Protein 7C4O (pdb70)

Sequence (96 aa):
DPSVLGKYRAGFSECMNEVTRFLSTCEGVNTEVRTRLLGHLANCMTQIDPSVLGKYRAGFSECMNEVTRFLSTCEGVNTEVRTRLLGHLANCMTQIDPSVLGKYRAGFSECMNEVTRFLSTCEGVNTEVRTRLLGHLANCMTQIDPSVLGKYRAGFSECMNEVTRFLSTCEGVNTEVRTRLLGHLANCMTQIDPSVLGKYRAGFSECMNEVTRFLSTCEGVNTEVRTRLLGHLANCMTQIDPSVLGKYRAGFSECMNEVTRFLSTCEGVNTEVRTRLLGHLANCMTQIDPSVLGKYRAGFSECMNEVTRFLSTCEGVNTEVRTRLLGHLANCMTQIDPSVLGKYRAGFSECMNEVTRFLSTCEGVNTEVRTRLLGHLANCMTQIDPSVLGKYRAGFSECMNEVTRFLSTCEGVNTEVRTRLLGHLANCMTQIDPSVLGKYRAGFSECMNEVTRFLSTCEGVNTEVRTRLLGHLANCMTQIDPSVLGKYRAGFSECMNEVTRFLSTCEGVNTEVRTRLLGHLANCMTQIDPSVLGKYRAGFSECMNEVTRFLSTCEGVNTEVRTRLLGHLANCMTQIDPSVLGKYRAGFSECMNEVTRFLSTCEGVNTEVRTRLLGHLANCMTQIDPSVLGKYRAGFSECMNEVTRFLSTCEGVNTEVRTRLLGHLANCMTQIDPSVLGKYRAGFSECMNEVTRFLSTCEGVNTEVRTRLLGHLANCMTQIDPSVLGKYRAGFSECMNEVTRFLSTCEGVNTEVRTRLLGHLANCMTQIDPSVLGKYRAGFSECMNEVTRFLSTCEGVNTEVRTRLLGHLANCMTQIDPSVLGKYRAGFSECMNEVTRFLSTCEGVNTEVRTRLLGHLANCMTQIDPSVLGKYRAGFSECMNEVTRFLSTCEGVNTEVRTRLLGHLANCMTQIDPSVLGKYRAGFSECMNEVTRFLSTCEGVNTEVRTRLLGHLANCMTQIDPSVLGKYRAGFSECMNEVTRFLSTCEGVNTEVRTRLLGHLANCMTQIDPSVLGKYRAGFSECMNEVTRFLSTCEGVNTEVRTRLLGHLANCMTQIDPSVLGKYRAGFSECMNEVTRFLSTCEGVNTEVRTRLLGHLANCMTQIDPSVLGKYRAGFSECMNEVTRFLSTCEGVNTEVRTRLLGHLANCMTQIDPSVLGKYRAGFSECMNEVTRFLSTCEGVNTEVRTRLLGHLANCMTQIDPSVLGKYRAGFSECMNEVTRFLSTCEGVNTEVRTRLLGHLANCMTQIDPSVLGKYRAGFSECMNEVTRFLSTCEGVNTEVRTRLLGHLANCMTQIDPSVLGKYRAGFSECMNEVTRFLSTCEGVNTEVRTRLLGHLANCMTQIDPSVLGKYRAGFSECMNEVTRFLSTCEGVNTEVRTRLLGHLANCMTQIDPSVLGKYRAGFSECMNEVTRFLSTCEGVNTEVRTRLLGHLANCMTQIDPSVLGKYRAGFSECMNEVTRFLSTCEGVNTEVRTRLLGHLANCMTQIDPSVLGKYRAGFSECMNEVTRFLSTCEGVNTEVRTRLLGHLANCMTQIDPSVLGKYRAGFSECMNEVTRFLSTCEGVNTEVRTRLLGHLANCMTQIDPSVLGKYRAGFSECMNEVTRFLSTCEGVNTEVRTRLLGHLANCMTQIDPSVLGKYRAGFSECMNEVTRFLSTCEGVNTEVRTRLLGHLANCMTQIDPSVLGKYRAGFSECMNEVTRFLSTCEGVNTEVRTRLLGHLANCMTQIDPSVLGKYRAGFSECMNEVTRFLSTCEGVNTEVRTRLLGHLANCMTQIDPSVLGKYRAGFSECMNEVTRFLSTCEGVNTEVRTRLLGHLANCMTQIDPSVLGKYRAGFSECMNEVTRFLSTCEGVNTEVRTRLLGHLANCMTQIDPSVLGKYRAGFSECMNEVTRFLSTCEGVNTEVRTRLLGHLANCMTQI

Structure (mmCIF, N/CA/C/O backbone):
data_7C4O
#
_entry.id   7C4O
#
loop_
_atom_site.group_PDB
_atom_site.id
_atom_site.type_symbol
_atom_site.label_atom_id
_atom_site.label_alt_id
_atom_site.label_comp_id
_atom_site.label_asym_id
_atom_site.label_entity_id
_atom_site.label_seq_id
_atom_site.pdbx_PDB_ins_code
_atom_site.Cartn_x
_atom_site.Cartn_y
_atom_site.Cartn_z
_atom_site.occupancy
_atom_site.B_iso_or_equiv
_atom_site.auth_seq_id
_atom_site.auth_comp_id
_atom_site.auth_asym_id
_atom_site.auth_atom_id
_atom_site.pdbx_PDB_model_num
ATOM 1 N N . ASP A 1 1 ? 35.814 -9.791 20.725 1.00 0.00 1 ASP A N 1
ATOM 2 C CA . ASP A 1 1 ? 35.215 -8.771 21.625 1.00 0.00 1 ASP A CA 1
ATOM 3 C C . ASP A 1 1 ? 34.332 -7.834 20.836 1.00 0.00 1 ASP A C 1
ATOM 4 O O . ASP A 1 1 ? 34.609 -7.512 19.679 1.00 0.00 1 ASP A O 1
ATOM 15 N N . PRO A 1 2 ? 33.273 -7.366 21.466 1.00 0.00 2 PRO A N 1
ATOM 16 C CA . PRO A 1 2 ? 32.326 -6.460 20.824 1.00 0.00 2 PRO A CA 1
ATOM 17 C C . PRO A 1 2 ? 32.904 -5.107 20.535 1.00 0.00 2 PRO A C 1
ATOM 18 O O . PRO A 1 2 ? 32.391 -4.373 19.695 1.00 0.00 2 PRO A O 1
ATOM 29 N N . SER A 1 3 ? 33.993 -4.748 21.242 1.00 0.00 3 SER A N 1
ATOM 30 C CA . SER A 1 3 ? 34.628 -3.465 21.039 1.00 0.00 3 SER A CA 1
ATOM 31 C C . SER A 1 3 ? 35.167 -3.408 19.637 1.00 0.00 3 SER A C 1
ATOM 32 O O . SER A 1 3 ? 35.107 -2.373 18.980 1.00 0.00 3 SER A O 1
ATOM 40 N N . VAL A 1 4 ? 35.722 -4.542 19.155 1.00 0.00 4 VAL A N 1
ATOM 41 C CA . VAL A 1 4 ? 36.286 -4.590 17.825 1.00 0.00 4 VAL A CA 1
ATOM 42 C C . VAL A 1 4 ? 35.187 -4.365 16.823 1.00 0.00 4 VAL A C 1
ATOM 43 O O . VAL A 1 4 ? 35.345 -3.605 15.867 1.00 0.00 4 VAL A O 1
ATOM 56 N N . LEU A 1 5 ? 34.030 -5.031 17.027 1.00 0.00 5 LEU A N 1
ATOM 57 C CA . LEU A 1 5 ? 32.921 -4.891 16.110 1.00 0.00 5 LEU A CA 1
ATOM 58 C C . LEU A 1 5 ? 32.416 -3.477 16.161 1.00 0.00 5 LEU A C 1
ATOM 59 O O . LEU A 1 5 ? 32.077 -2.896 15.134 1.00 0.00 5 LEU A O 1
ATOM 75 N N . GLY A 1 6 ? 32.354 -2.890 17.373 1.00 0.00 6 GLY A N 1
ATOM 76 C CA . GLY A 1 6 ? 31.872 -1.533 17.523 1.00 0.00 6 GLY A CA 1
ATOM 77 C C . GLY A 1 6 ? 32.778 -0.596 16.778 1.00 0.00 6 GLY A C 1
ATOM 78 O O . GLY A 1 6 ? 32.316 0.343 16.138 1.00 0.00 6 GLY A O 1
ATOM 82 N N . LYS A 1 7 ? 34.104 -0.829 16.859 1.00 0.00 7 LYS A N 1
ATOM 83 C CA . LYS A 1 7 ? 35.057 0.022 16.177 1.00 0.00 7 LYS A CA 1
ATOM 84 C C . LYS A 1 7 ? 34.835 -0.095 14.691 1.00 0.00 7 LYS A C 1
ATOM 85 O O . LYS A 1 7 ? 34.871 0.897 13.963 1.00 0.00 7 LYS A O 1
ATOM 104 N N . TYR A 1 8 ? 34.609 -1.336 14.213 1.00 0.00 8 TYR A N 1
ATOM 105 C CA . TYR A 1 8 ? 34.393 -1.578 12.801 1.00 0.00 8 TYR A CA 1
ATOM 106 C C . TYR A 1 8 ? 33.147 -0.841 12.365 1.00 0.00 8 TYR A C 1
ATOM 107 O O . TYR A 1 8 ? 33.139 -0.166 11.335 1.00 0.00 8 TYR A O 1
ATOM 125 N N . ARG A 1 9 ? 32.054 -0.965 13.156 1.00 0.00 9 ARG A N 1
ATOM 126 C CA . ARG A 1 9 ? 30.803 -0.311 12.822 1.00 0.00 9 ARG A CA 1
ATOM 127 C C . ARG A 1 9 ? 30.989 1.177 12.846 1.00 0.00 9 ARG A C 1
ATOM 128 O O . ARG A 1 9 ? 30.431 1.892 12.018 1.00 0.00 9 ARG A O 1
ATOM 149 N N . ALA A 1 10 ? 31.771 1.679 13.820 1.00 0.00 10 ALA A N 1
ATOM 150 C CA . ALA A 1 10 ? 31.997 3.105 13.936 1.00 0.00 10 ALA A CA 1
ATOM 151 C C . ALA A 1 10 ? 32.661 3.610 12.682 1.00 0.00 10 ALA A C 1
ATOM 152 O O . ALA A 1 10 ? 32.313 4.676 12.173 1.00 0.00 10 ALA A O 1
ATOM 159 N N . GLY A 1 11 ? 33.639 2.845 12.156 1.00 0.00 11 GLY A N 1
ATOM 160 C CA . GLY A 1 11 ? 34.337 3.256 10.958 1.00 0.00 11 GLY A CA 1
ATOM 161 C C . GLY A 1 11 ? 33.376 3.301 9.806 1.00 0.00 11 GLY A C 1
ATOM 162 O O . GLY A 1 11 ? 33.431 4.206 8.974 1.00 0.00 11 GLY A O 1
ATOM 166 N N . PHE A 1 12 ? 32.469 2.306 9.723 1.00 0.00 12 PHE A N 1
ATOM 167 C CA . PHE A 1 12 ? 31.525 2.264 8.632 1.00 0.00 12 PHE A CA 1
ATOM 168 C C . PHE A 1 12 ? 30.488 3.331 8.796 1.00 0.00 12 PHE A C 1
ATOM 169 O O . PHE A 1 12 ? 29.953 3.827 7.810 1.00 0.00 12 PHE A O 1
ATOM 186 N N . SER A 1 13 ? 30.158 3.702 10.047 1.00 0.00 13 SER A N 1
ATOM 187 C CA . SER A 1 13 ? 29.187 4.748 10.263 1.00 0.00 13 SER A CA 1
ATOM 188 C C . SER A 1 13 ? 29.747 6.001 9.644 1.00 0.00 13 SER A C 1
ATOM 189 O O . SER A 1 13 ? 29.029 6.775 9.014 1.00 0.00 13 SER A O 1
ATOM 197 N N . GLU A 1 14 ? 31.067 6.221 9.833 1.00 0.00 14 GLU A N 1
ATOM 198 C CA . GLU A 1 14 ? 31.713 7.382 9.281 1.00 0.00 14 GLU A CA 1
ATOM 199 C C . GLU A 1 14 ? 31.713 7.284 7.774 1.00 0.00 14 GLU A C 1
ATOM 200 O O . GLU A 1 14 ? 31.520 8.292 7.090 1.00 0.00 14 GLU A O 1
ATOM 212 N N . CYS A 1 15 ? 31.936 6.066 7.205 1.00 0.00 15 CYS A N 1
ATOM 213 C CA . CYS A 1 15 ? 31.965 5.929 5.770 1.00 0.00 15 CYS A CA 1
ATOM 214 C C . CYS A 1 15 ? 30.600 6.222 5.226 1.00 0.00 15 CYS A C 1
ATOM 215 O O . CYS A 1 15 ? 30.463 6.890 4.214 1.00 0.00 15 CYS A O 1
ATOM 223 N N . MET A 1 16 ? 29.553 5.741 5.923 1.00 0.00 16 MET A N 1
ATOM 224 C CA . MET A 1 16 ? 28.199 5.930 5.466 1.00 0.00 16 MET A CA 1
ATOM 225 C C . MET A 1 16 ? 27.872 7.398 5.398 1.00 0.00 16 MET A C 1
ATOM 226 O O . MET A 1 16 ? 27.261 7.847 4.437 1.00 0.00 16 MET A O 1
ATOM 240 N N . ASN A 1 17 ? 28.269 8.188 6.418 1.00 0.00 17 ASN A N 1
ATOM 241 C CA . ASN A 1 17 ? 27.946 9.601 6.416 1.00 0.00 17 ASN A CA 1
ATOM 242 C C . ASN A 1 17 ? 28.596 10.296 5.240 1.00 0.00 17 ASN A C 1
ATOM 243 O O . ASN A 1 17 ? 27.955 11.091 4.554 1.00 0.00 17 ASN A O 1
ATOM 254 N N . GLU A 1 18 ? 29.888 10.003 4.966 1.00 0.00 18 GLU A N 1
ATOM 255 C CA . GLU A 1 18 ? 30.574 10.660 3.867 1.00 0.00 18 GLU A CA 1
ATOM 256 C C . GLU A 1 18 ? 30.031 10.155 2.557 1.00 0.00 18 GLU A C 1
ATOM 257 O O . GLU A 1 18 ? 29.870 10.914 1.601 1.00 0.00 18 GLU A O 1
ATOM 269 N N . VAL A 1 19 ? 29.747 8.845 2.492 1.00 0.00 19 VAL A N 1
ATOM 270 C CA . VAL A 1 19 ? 29.234 8.242 1.288 1.00 0.00 19 VAL A CA 1
ATOM 271 C C . VAL A 1 19 ? 27.883 8.836 0.987 1.00 0.00 19 VAL A C 1
ATOM 272 O O . VAL A 1 19 ? 27.547 9.095 -0.169 1.00 0.00 19 VAL A O 1
ATOM 285 N N . THR A 1 20 ? 27.075 9.062 2.043 1.00 0.00 20 THR A N 1
ATOM 286 C CA . THR A 1 20 ? 25.747 9.619 1.874 1.00 0.00 20 THR A CA 1
ATOM 287 C C . THR A 1 20 ? 25.861 10.986 1.254 1.00 0.00 20 THR A C 1
ATOM 288 O O . THR A 1 20 ? 25.051 11.356 0.407 1.00 0.00 20 THR A O 1
ATOM 299 N N . ARG A 1 21 ? 26.868 11.781 1.676 1.00 0.00 21 ARG A N 1
ATOM 300 C CA . ARG A 1 21 ? 27.041 13.112 1.126 1.00 0.00 21 ARG A CA 1
ATOM 301 C C . ARG A 1 21 ? 27.316 13.004 -0.347 1.00 0.00 21 ARG A C 1
ATOM 302 O O . ARG A 1 21 ? 26.825 13.809 -1.136 1.00 0.00 21 ARG A O 1
ATOM 323 N N . PHE A 1 22 ? 28.113 11.997 -0.754 1.00 0.00 22 PHE A N 1
ATOM 324 C CA . PHE A 1 22 ? 28.430 11.826 -2.155 1.00 0.00 22 PHE A CA 1
ATOM 325 C C . PHE A 1 22 ? 27.166 11.450 -2.894 1.00 0.00 22 PHE A C 1
ATOM 326 O O . PHE A 1 22 ? 26.876 11.971 -3.968 1.00 0.00 22 PHE A O 1
ATOM 343 N N . LEU A 1 23 ? 26.379 10.528 -2.311 1.00 0.00 23 LEU A N 1
ATOM 344 C CA . LEU A 1 23 ? 25.155 10.079 -2.934 1.00 0.00 23 LEU A CA 1
ATOM 345 C C . LEU A 1 23 ? 24.168 11.214 -3.025 1.00 0.00 23 LEU A C 1
ATOM 346 O O . LEU A 1 23 ? 23.356 11.262 -3.944 1.00 0.00 23 LEU A O 1
ATOM 362 N N . SER A 1 24 ? 24.226 12.166 -2.081 1.00 0.00 24 SER A N 1
ATOM 363 C CA . SER A 1 24 ? 23.291 13.266 -2.098 1.00 0.00 24 SER A CA 1
ATOM 364 C C . SER A 1 24 ? 23.771 14.276 -3.098 1.00 0.00 24 SER A C 1
ATOM 365 O O . SER A 1 24 ? 23.061 15.221 -3.429 1.00 0.00 24 SER A O 1
ATOM 373 N N . THR A 1 25 ? 25.010 14.092 -3.598 1.00 0.00 25 THR A N 1
ATOM 374 C CA . THR A 1 25 ? 25.564 15.024 -4.543 1.00 0.00 25 THR A CA 1
ATOM 375 C C . THR A 1 25 ? 25.311 14.518 -5.932 1.00 0.00 25 THR A C 1
ATOM 376 O O . THR A 1 25 ? 24.982 15.291 -6.833 1.00 0.00 25 THR A O 1
ATOM 387 N N . CYS A 1 26 ? 25.450 13.192 -6.149 1.00 0.00 26 CYS A N 1
ATOM 388 C CA . CYS A 1 26 ? 25.256 12.652 -7.474 1.00 0.00 26 CYS A CA 1
ATOM 389 C C . CYS A 1 26 ? 23.786 12.429 -7.685 1.00 0.00 26 CYS A C 1
ATOM 390 O O . CYS A 1 26 ? 23.118 11.786 -6.881 1.00 0.00 26 CYS A O 1
ATOM 398 N N . GLU A 1 27 ? 23.254 12.967 -8.803 1.00 0.00 27 GLU A N 1
ATOM 399 C CA . GLU A 1 27 ? 21.857 12.793 -9.104 1.00 0.00 27 GLU A CA 1
ATOM 400 C C . GLU A 1 27 ? 21.743 12.635 -10.592 1.00 0.00 27 GLU A C 1
ATOM 401 O O . GLU A 1 27 ? 21.432 13.581 -11.314 1.00 0.00 27 GLU A O 1
ATOM 413 N N . GLY A 1 28 ? 22.008 11.409 -11.091 1.00 0.00 28 GLY A N 1
ATOM 414 C CA . GLY A 1 28 ? 21.920 11.168 -12.508 1.00 0.00 28 GLY A CA 1
ATOM 415 C C . GLY A 1 28 ? 21.972 9.689 -12.718 1.00 0.00 28 GLY A C 1
ATOM 416 O O . GLY A 1 28 ? 20.942 9.025 -12.798 1.00 0.00 28 GLY A O 1
ATOM 420 N N . VAL A 1 29 ? 23.200 9.137 -12.805 1.00 0.00 29 VAL A N 1
ATOM 421 C CA . VAL A 1 29 ? 23.359 7.718 -13.014 1.00 0.00 29 VAL A CA 1
ATOM 422 C C . VAL A 1 29 ? 23.956 7.180 -11.765 1.00 0.00 29 VAL A C 1
ATOM 423 O O . VAL A 1 29 ? 25.147 6.881 -11.688 1.00 0.00 29 VAL A O 1
ATOM 436 N N . ASN A 1 30 ? 23.110 7.063 -10.734 1.00 0.00 30 ASN A N 1
ATOM 437 C CA . ASN A 1 30 ? 23.559 6.547 -9.493 1.00 0.00 30 ASN A CA 1
ATOM 438 C C . ASN A 1 30 ? 22.437 5.775 -8.889 1.00 0.00 30 ASN A C 1
ATOM 439 O O . ASN A 1 30 ? 22.415 5.543 -7.694 1.00 0.00 30 ASN A O 1
ATOM 450 N N . THR A 1 31 ? 21.454 5.372 -9.709 1.00 0.00 31 THR A N 1
ATOM 451 C CA . THR A 1 31 ? 20.367 4.588 -9.192 1.00 0.00 31 THR A CA 1
ATOM 452 C C . THR A 1 31 ? 20.910 3.209 -8.977 1.00 0.00 31 THR A C 1
ATOM 453 O O . THR A 1 31 ? 20.676 2.568 -7.950 1.00 0.00 31 THR A O 1
ATOM 464 N N . GLU A 1 32 ? 21.684 2.738 -9.974 1.00 0.00 32 GLU A N 1
ATOM 465 C CA . GLU A 1 32 ? 22.296 1.440 -9.897 1.00 0.00 32 GLU A CA 1
ATOM 466 C C . GLU A 1 32 ? 23.423 1.542 -8.918 1.00 0.00 32 GLU A C 1
ATOM 467 O O . GLU A 1 32 ? 23.663 0.634 -8.119 1.00 0.00 32 GLU A O 1
ATOM 479 N N . VAL A 1 33 ? 24.146 2.685 -8.968 1.00 0.00 33 VAL A N 1
ATOM 480 C CA . VAL A 1 33 ? 25.275 2.889 -8.090 1.00 0.00 33 VAL A CA 1
ATOM 481 C C . VAL A 1 33 ? 24.788 2.935 -6.665 1.00 0.00 33 VAL A C 1
ATOM 482 O O . VAL A 1 33 ? 25.406 2.359 -5.786 1.00 0.00 33 VAL A O 1
ATOM 495 N N . ARG A 1 34 ? 23.649 3.623 -6.411 1.00 0.00 34 ARG A N 1
ATOM 496 C CA . ARG A 1 34 ? 23.119 3.747 -5.065 1.00 0.00 34 ARG A CA 1
ATOM 497 C C . ARG A 1 34 ? 22.797 2.393 -4.508 1.00 0.00 34 ARG A C 1
ATOM 498 O O . ARG A 1 34 ? 23.061 2.121 -3.339 1.00 0.00 34 ARG A O 1
ATOM 519 N N . THR A 1 35 ? 22.212 1.505 -5.332 1.00 0.00 35 THR A N 1
ATOM 520 C CA . THR A 1 35 ? 21.836 0.192 -4.848 1.00 0.00 35 THR A CA 1
ATOM 521 C C . THR A 1 35 ? 23.061 -0.542 -4.365 1.00 0.00 35 THR A C 1
ATOM 522 O O . THR A 1 35 ? 23.063 -1.110 -3.277 1.00 0.00 35 THR A O 1
ATOM 533 N N . ARG A 1 36 ? 24.136 -0.542 -5.172 1.00 0.00 36 ARG A N 1
ATOM 534 C CA . ARG A 1 36 ? 25.351 -1.238 -4.796 1.00 0.00 36 ARG A CA 1
ATOM 535 C C . ARG A 1 36 ? 26.046 -0.500 -3.673 1.00 0.00 36 ARG A C 1
ATOM 536 O O . ARG A 1 36 ? 26.564 -1.107 -2.739 1.00 0.00 36 ARG A O 1
ATOM 557 N N . LEU A 1 37 ? 26.056 0.842 -3.751 1.00 0.00 37 LEU A N 1
ATOM 558 C CA . LEU A 1 37 ? 26.740 1.673 -2.787 1.00 0.00 37 LEU A CA 1
ATOM 559 C C . LEU A 1 37 ? 26.149 1.482 -1.417 1.00 0.00 37 LEU A C 1
ATOM 560 O O . LEU A 1 37 ? 26.868 1.224 -0.446 1.00 0.00 37 LEU A O 1
ATOM 576 N N . LEU A 1 38 ? 24.812 1.579 -1.310 1.00 0.00 38 LEU A N 1
ATOM 577 C CA . LEU A 1 38 ? 24.176 1.456 -0.027 1.00 0.00 38 LEU A CA 1
ATOM 578 C C . LEU A 1 38 ? 24.115 0.011 0.364 1.00 0.00 38 LEU A C 1
ATOM 579 O O . LEU A 1 38 ? 24.292 -0.327 1.531 1.00 0.00 38 LEU A O 1
ATOM 595 N N . GLY A 1 39 ? 23.858 -0.881 -0.614 1.00 0.00 39 GLY A N 1
ATOM 596 C CA . GLY A 1 39 ? 23.745 -2.290 -0.321 1.00 0.00 39 GLY A CA 1
ATOM 597 C C . GLY A 1 39 ? 25.041 -2.816 0.222 1.00 0.00 39 GLY A C 1
ATOM 598 O O . GLY A 1 39 ? 25.039 -3.610 1.151 1.00 0.00 39 GLY A O 1
ATOM 602 N N . HIS A 1 40 ? 26.185 -2.408 -0.363 1.00 0.00 40 HIS A N 1
ATOM 603 C CA . HIS A 1 40 ? 27.463 -2.902 0.097 1.00 0.00 40 HIS A CA 1
ATOM 604 C C . HIS A 1 40 ? 27.747 -2.435 1.499 1.00 0.00 40 HIS A C 1
ATOM 605 O O . HIS A 1 40 ? 28.153 -3.232 2.345 1.00 0.00 40 HIS A O 1
ATOM 619 N N . LEU A 1 41 ? 27.566 -1.126 1.785 1.00 0.00 41 LEU A N 1
ATOM 620 C CA . LEU A 1 41 ? 27.855 -0.636 3.118 1.00 0.00 41 LEU A CA 1
ATOM 621 C C . LEU A 1 41 ? 26.899 -1.281 4.083 1.00 0.00 41 LEU A C 1
ATOM 622 O O . LEU A 1 41 ? 27.281 -1.647 5.194 1.00 0.00 41 LEU A O 1
ATOM 638 N N . ALA A 1 42 ? 25.620 -1.429 3.678 1.00 0.00 42 ALA A N 1
ATOM 639 C CA . ALA A 1 42 ? 24.640 -2.053 4.533 1.00 0.00 42 ALA A CA 1
ATOM 640 C C . ALA A 1 42 ? 25.024 -3.488 4.746 1.00 0.00 42 ALA A C 1
ATOM 641 O O . ALA A 1 42 ? 24.871 -4.015 5.843 1.00 0.00 42 ALA A O 1
ATOM 648 N N . ASN A 1 43 ? 25.529 -4.161 3.689 1.00 0.00 43 ASN A N 1
ATOM 649 C CA . ASN A 1 43 ? 25.905 -5.549 3.807 1.00 0.00 43 ASN A CA 1
ATOM 650 C C . ASN A 1 43 ? 27.034 -5.668 4.796 1.00 0.00 43 ASN A C 1
ATOM 651 O O . ASN A 1 43 ? 27.052 -6.584 5.610 1.00 0.00 43 ASN A O 1
ATOM 662 N N . CYS A 1 44 ? 28.012 -4.736 4.745 1.00 0.00 44 CYS A N 1
ATOM 663 C CA . CYS A 1 44 ? 29.138 -4.812 5.647 1.00 0.00 44 CYS A CA 1
ATOM 664 C C . CYS A 1 44 ? 28.677 -4.594 7.065 1.00 0.00 44 CYS A C 1
ATOM 665 O O . CYS A 1 44 ? 29.145 -5.263 7.985 1.00 0.00 44 CYS A O 1
ATOM 673 N N . MET A 1 45 ? 27.742 -3.646 7.270 1.00 0.00 45 MET A N 1
ATOM 674 C CA . MET A 1 45 ? 27.270 -3.348 8.602 1.00 0.00 45 MET A CA 1
ATOM 675 C C . MET A 1 45 ? 26.441 -4.499 9.083 1.00 0.00 45 MET A C 1
ATOM 676 O O . MET A 1 45 ? 26.531 -4.915 10.236 1.00 0.00 45 MET A O 1
ATOM 690 N N . THR A 1 46 ? 25.593 -5.028 8.190 1.00 0.00 46 THR A N 1
ATOM 691 C CA . THR A 1 46 ? 24.732 -6.134 8.535 1.00 0.00 46 THR A CA 1
ATOM 692 C C . THR A 1 46 ? 25.563 -7.349 8.860 1.00 0.00 46 THR A C 1
ATOM 693 O O . THR A 1 46 ? 25.309 -8.034 9.850 1.00 0.00 46 THR A O 1
ATOM 704 N N . GLN A 1 47 ? 26.577 -7.651 8.019 1.00 0.00 47 GLN A N 1
ATOM 705 C CA . GLN A 1 47 ? 27.406 -8.816 8.243 1.00 0.00 47 GLN A CA 1
ATOM 706 C C . GLN A 1 47 ? 28.185 -8.650 9.522 1.00 0.00 47 GLN A C 1
ATOM 707 O O . GLN A 1 47 ? 28.299 -9.589 10.309 1.00 0.00 47 GLN A O 1
ATOM 721 N N . ILE A 1 48 ? 28.750 -7.447 9.756 1.00 0.00 48 ILE A N 1
ATOM 722 C CA . ILE A 1 48 ? 29.524 -7.227 10.956 1.00 0.00 48 ILE A CA 1
ATOM 723 C C . ILE A 1 48 ? 28.825 -6.140 11.781 1.00 0.00 48 ILE A C 1
ATOM 724 O O . ILE A 1 48 ? 29.087 -4.933 11.523 1.00 0.00 48 ILE A O 1
ATOM 741 N N . ASP B 1 1 ? 45.821 -4.689 19.563 1.00 0.00 1 ASP B N 1
ATOM 742 C CA . ASP B 1 1 ? 46.409 -5.692 18.637 1.00 0.00 1 ASP B CA 1
ATOM 743 C C . ASP B 1 1 ? 46.309 -5.206 17.211 1.00 0.00 1 ASP B C 1
ATOM 744 O O . ASP B 1 1 ? 45.347 -4.536 16.827 1.00 0.00 1 ASP B O 1
ATOM 753 N N . PRO B 1 2 ? 47.291 -5.561 16.407 1.00 0.00 2 PRO B N 1
ATOM 754 C CA . PRO B 1 2 ? 47.330 -5.154 15.006 1.00 0.00 2 PRO B CA 1
ATOM 755 C C . PRO B 1 2 ? 46.256 -5.786 14.174 1.00 0.00 2 PRO B C 1
ATOM 756 O O . PRO B 1 2 ? 45.919 -5.292 13.102 1.00 0.00 2 PRO B O 1
ATOM 767 N N . SER B 1 3 ? 45.695 -6.913 14.660 1.00 0.00 3 SER B N 1
ATOM 768 C CA . SER B 1 3 ? 44.650 -7.599 13.935 1.00 0.00 3 SER B CA 1
ATOM 769 C C . SER B 1 3 ? 43.450 -6.699 13.847 1.00 0.00 3 SER B C 1
ATOM 770 O O . SER B 1 3 ? 42.765 -6.657 12.828 1.00 0.00 3 SER B O 1
ATOM 778 N N . VAL B 1 4 ? 43.166 -5.959 14.941 1.00 0.00 4 VAL B N 1
ATOM 779 C CA . VAL B 1 4 ? 42.023 -5.072 14.968 1.00 0.00 4 VAL B CA 1
ATOM 780 C C . VAL B 1 4 ? 42.223 -3.991 13.941 1.00 0.00 4 VAL B C 1
ATOM 781 O O . VAL B 1 4 ? 41.306 -3.656 13.190 1.00 0.00 4 VAL B O 1
ATOM 794 N N . LEU B 1 5 ? 43.443 -3.422 13.884 1.00 0.00 5 LEU B N 1
ATOM 795 C CA . LEU B 1 5 ? 43.726 -2.365 12.940 1.00 0.00 5 LEU B CA 1
ATOM 796 C C . LEU B 1 5 ? 43.635 -2.915 11.543 1.00 0.00 5 LEU B C 1
ATOM 797 O O . LEU B 1 5 ? 43.119 -2.257 10.645 1.00 0.00 5 LEU B O 1
ATOM 813 N N . GLY B 1 6 ? 44.143 -4.148 11.335 1.00 0.00 6 GLY B N 1
ATOM 814 C CA . GLY B 1 6 ? 44.110 -4.757 10.022 1.00 0.00 6 GLY B CA 1
ATOM 815 C C . GLY B 1 6 ? 42.682 -4.937 9.593 1.00 0.00 6 GLY B C 1
ATOM 816 O O . GLY B 1 6 ? 42.347 -4.721 8.432 1.00 0.00 6 GLY B O 1
ATOM 820 N N . LYS B 1 7 ? 41.807 -5.360 10.530 1.00 0.00 7 LYS B N 1
ATOM 821 C CA . LYS B 1 7 ? 40.411 -5.566 10.209 1.00 0.00 7 LYS B CA 1
ATOM 822 C C . LYS B 1 7 ? 39.799 -4.244 9.821 1.00 0.00 7 LYS B C 1
ATOM 823 O O . LYS B 1 7 ? 39.019 -4.159 8.872 1.00 0.00 7 LYS B O 1
ATOM 842 N N . TYR B 1 8 ? 40.146 -3.178 10.571 1.00 0.00 8 TYR B N 1
ATOM 843 C CA . TYR B 1 8 ? 39.618 -1.858 10.304 1.00 0.00 8 TYR B CA 1
ATOM 844 C C . TYR B 1 8 ? 40.059 -1.426 8.922 1.00 0.00 8 TYR B C 1
ATOM 845 O O . TYR B 1 8 ? 39.257 -0.931 8.130 1.00 0.00 8 TYR B O 1
ATOM 863 N N . ARG B 1 9 ? 41.362 -1.610 8.610 1.00 0.00 9 ARG B N 1
ATOM 864 C CA . ARG B 1 9 ? 41.892 -1.218 7.319 1.00 0.00 9 ARG B CA 1
ATOM 865 C C . ARG B 1 9 ? 41.237 -2.028 6.238 1.00 0.00 9 ARG B C 1
ATOM 866 O O . ARG B 1 9 ? 40.949 -1.518 5.160 1.00 0.00 9 ARG B O 1
ATOM 887 N N . ALA B 1 10 ? 41.006 -3.327 6.504 1.00 0.00 10 ALA B N 1
ATOM 888 C CA . ALA B 1 10 ? 40.395 -4.194 5.519 1.00 0.00 10 ALA B CA 1
ATOM 889 C C . ALA B 1 10 ? 39.024 -3.674 5.177 1.00 0.00 10 ALA B C 1
ATOM 890 O O . ALA B 1 10 ? 38.627 -3.663 4.012 1.00 0.00 10 ALA B O 1
ATOM 897 N N . GLY B 1 11 ? 38.263 -3.229 6.199 1.00 0.00 11 GLY B N 1
ATOM 898 C CA . GLY B 1 11 ? 36.931 -2.720 5.966 1.00 0.00 11 GLY B CA 1
ATOM 899 C C . GLY B 1 11 ? 37.005 -1.480 5.121 1.00 0.00 11 GLY B C 1
ATOM 900 O O . GLY B 1 11 ? 36.185 -1.276 4.230 1.00 0.00 11 GLY B O 1
ATOM 904 N N . PHE B 1 12 ? 37.997 -0.609 5.396 1.00 0.00 12 PHE B N 1
ATOM 905 C CA . PHE B 1 12 ? 38.124 0.618 4.645 1.00 0.00 12 PHE B CA 1
ATOM 906 C C . PHE B 1 12 ? 38.620 0.334 3.262 1.00 0.00 12 PHE B C 1
ATOM 907 O O . PHE B 1 12 ? 38.306 1.070 2.332 1.00 0.00 12 PHE B O 1
ATOM 924 N N . SER B 1 13 ? 39.427 -0.728 3.087 1.00 0.00 13 SER B N 1
ATOM 925 C CA . SER B 1 13 ? 39.909 -1.066 1.768 1.00 0.00 13 SER B CA 1
ATOM 926 C C . SER B 1 13 ? 38.702 -1.380 0.927 1.00 0.00 13 SER B C 1
ATOM 927 O O . SER B 1 13 ? 38.623 -0.998 -0.240 1.00 0.00 13 SER B O 1
ATOM 935 N N . GLU B 1 14 ? 37.731 -2.106 1.524 1.00 0.00 14 GLU B N 1
ATOM 936 C CA . GLU B 1 14 ? 36.527 -2.459 0.818 1.00 0.00 14 GLU B CA 1
ATOM 937 C C . GLU B 1 14 ? 35.731 -1.208 0.532 1.00 0.00 14 GLU B C 1
ATOM 938 O O . GLU B 1 14 ? 35.143 -1.084 -0.544 1.00 0.00 14 GLU B O 1
ATOM 950 N N . CYS B 1 15 ? 35.681 -0.240 1.491 1.00 0.00 15 CYS B N 1
ATOM 951 C CA . CYS B 1 15 ? 34.916 0.962 1.268 1.00 0.00 15 CYS B CA 1
ATOM 952 C C . CYS B 1 15 ? 35.545 1.737 0.150 1.00 0.00 15 CYS B C 1
ATOM 953 O O . CYS B 1 15 ? 34.853 2.270 -0.704 1.00 0.00 15 CYS B O 1
ATOM 961 N N . MET B 1 16 ? 36.890 1.786 0.126 1.00 0.00 16 MET B N 1
ATOM 962 C CA . MET B 1 16 ? 37.594 2.539 -0.881 1.00 0.00 16 MET B CA 1
ATOM 963 C C . MET B 1 16 ? 37.283 1.994 -2.251 1.00 0.00 16 MET B C 1
ATOM 964 O O . MET B 1 16 ? 37.057 2.760 -3.179 1.00 0.00 16 MET B O 1
ATOM 978 N N . ASN B 1 17 ? 37.266 0.654 -2.415 1.00 0.00 17 ASN B N 1
ATOM 979 C CA . ASN B 1 17 ? 37.009 0.083 -3.724 1.00 0.00 17 ASN B CA 1
ATOM 980 C C . ASN B 1 17 ? 35.622 0.454 -4.205 1.00 0.00 17 ASN B C 1
ATOM 981 O O . ASN B 1 17 ? 35.447 0.842 -5.359 1.00 0.00 17 ASN B O 1
ATOM 992 N N . GLU B 1 18 ? 34.599 0.357 -3.325 1.00 0.00 18 GLU B N 1
ATOM 993 C CA . GLU B 1 18 ? 33.244 0.673 -3.737 1.00 0.00 18 GLU B CA 1
ATOM 994 C C . GLU B 1 18 ? 33.110 2.156 -3.950 1.00 0.00 18 GLU B C 1
ATOM 995 O O . GLU B 1 18 ? 32.434 2.606 -4.875 1.00 0.00 18 GLU B O 1
ATOM 1007 N N . VAL B 1 19 ? 33.753 2.946 -3.077 1.00 0.00 19 VAL B N 1
ATOM 1008 C CA . VAL B 1 19 ? 33.691 4.383 -3.170 1.00 0.00 19 VAL B CA 1
ATOM 1009 C C . VAL B 1 19 ? 34.335 4.812 -4.462 1.00 0.00 19 VAL B C 1
ATOM 1010 O O . VAL B 1 19 ? 33.860 5.728 -5.134 1.00 0.00 19 VAL B O 1
ATOM 1023 N N . THR B 1 20 ? 35.447 4.147 -4.832 1.00 0.00 20 THR B N 1
ATOM 1024 C CA . THR B 1 20 ? 36.159 4.480 -6.049 1.00 0.00 20 THR B CA 1
ATOM 1025 C C . THR B 1 20 ? 35.247 4.269 -7.229 1.00 0.00 20 THR B C 1
ATOM 1026 O O . THR B 1 20 ? 35.261 5.052 -8.174 1.00 0.00 20 THR B O 1
ATOM 1037 N N . ARG B 1 21 ? 34.437 3.188 -7.205 1.00 0.00 21 ARG B N 1
ATOM 1038 C CA . ARG B 1 21 ? 33.532 2.918 -8.305 1.00 0.00 21 ARG B CA 1
ATOM 1039 C C . ARG B 1 21 ? 32.550 4.050 -8.425 1.00 0.00 21 ARG B C 1
ATOM 1040 O O . ARG B 1 21 ? 32.201 4.463 -9.529 1.00 0.00 21 ARG B O 1
ATOM 1061 N N . PHE B 1 22 ? 32.080 4.583 -7.280 1.00 0.00 22 PHE B N 1
ATOM 1062 C CA . PHE B 1 22 ? 31.130 5.670 -7.309 1.00 0.00 22 PHE B CA 1
ATOM 1063 C C . PHE B 1 22 ? 31.810 6.892 -7.883 1.00 0.00 22 PHE B C 1
ATOM 1064 O O . PHE B 1 22 ? 31.253 7.599 -8.720 1.00 0.00 22 PHE B O 1
ATOM 1081 N N . LEU B 1 23 ? 33.053 7.155 -7.442 1.00 0.00 23 LEU B N 1
ATOM 1082 C CA . LEU B 1 23 ? 33.793 8.305 -7.908 1.00 0.00 23 LEU B CA 1
ATOM 1083 C C . LEU B 1 23 ? 34.086 8.176 -9.378 1.00 0.00 23 LEU B C 1
ATOM 1084 O O . LEU B 1 23 ? 34.177 9.172 -10.087 1.00 0.00 23 LEU B O 1
ATOM 1100 N N . SER B 1 24 ? 34.227 6.938 -9.880 1.00 0.00 24 SER B N 1
ATOM 1101 C CA . SER B 1 24 ? 34.533 6.746 -11.278 1.00 0.00 24 SER B CA 1
ATOM 1102 C C . SER B 1 24 ? 33.260 6.882 -12.060 1.00 0.00 24 SER B C 1
ATOM 1103 O O . SER B 1 24 ? 33.281 6.939 -13.288 1.00 0.00 24 SER B O 1
ATOM 1111 N N . THR B 1 25 ? 32.114 6.933 -11.353 1.00 0.00 25 THR B N 1
ATOM 1112 C CA . THR B 1 25 ? 30.846 7.037 -12.020 1.00 0.00 25 THR B CA 1
ATOM 1113 C C . THR B 1 25 ? 30.450 8.483 -12.092 1.00 0.00 25 THR B C 1
ATOM 1114 O O . THR B 1 25 ? 29.928 8.941 -13.109 1.00 0.00 25 THR B O 1
ATOM 1125 N N . CYS B 1 26 ? 30.695 9.251 -11.009 1.00 0.00 26 CYS B N 1
ATOM 1126 C CA . CYS B 1 26 ? 30.303 10.641 -11.006 1.00 0.00 26 CYS B CA 1
ATOM 1127 C C . CYS B 1 26 ? 31.376 11.439 -11.689 1.00 0.00 26 CYS B C 1
ATOM 1128 O O . CYS B 1 26 ? 32.552 11.347 -11.349 1.00 0.00 26 CYS B O 1
ATOM 1136 N N . GLU B 1 27 ? 30.971 12.260 -12.681 1.00 0.00 27 GLU B N 1
ATOM 1137 C CA . GLU B 1 27 ? 31.921 13.077 -13.387 1.00 0.00 27 GLU B CA 1
ATOM 1138 C C . GLU B 1 27 ? 31.243 14.383 -13.683 1.00 0.00 27 GLU B C 1
ATOM 1139 O O . GLU B 1 27 ? 30.746 14.609 -14.786 1.00 0.00 27 GLU B O 1
ATOM 1151 N N . GLY B 1 28 ? 31.203 15.285 -12.679 1.00 0.00 28 GLY B N 1
ATOM 1152 C CA . GLY B 1 28 ? 30.575 16.566 -12.879 1.00 0.00 28 GLY B CA 1
ATOM 1153 C C . GLY B 1 28 ? 30.942 17.434 -11.720 1.00 0.00 28 GLY B C 1
ATOM 1154 O O . GLY B 1 28 ? 31.912 18.186 -11.777 1.00 0.00 28 GLY B O 1
ATOM 1158 N N . VAL B 1 29 ? 30.162 17.338 -10.623 1.00 0.00 29 VAL B N 1
ATOM 1159 C CA . VAL B 1 29 ? 30.431 18.138 -9.453 1.00 0.00 29 VAL B CA 1
ATOM 1160 C C . VAL B 1 29 ? 30.858 17.193 -8.394 1.00 0.00 29 VAL B C 1
ATOM 1161 O O . VAL B 1 29 ? 30.107 16.855 -7.479 1.00 0.00 29 VAL B O 1
ATOM 1174 N N . ASN B 1 30 ? 32.107 16.726 -8.515 1.00 0.00 30 ASN B N 1
ATOM 1175 C CA . ASN B 1 30 ? 32.636 15.826 -7.555 1.00 0.00 30 ASN B CA 1
ATOM 1176 C C . ASN B 1 30 ? 34.088 16.117 -7.411 1.00 0.00 30 ASN B C 1
ATOM 1177 O O . ASN B 1 30 ? 34.846 15.285 -6.949 1.00 0.00 30 ASN B O 1
ATOM 1188 N N . THR B 1 31 ? 34.521 17.317 -7.831 1.00 0.00 31 THR B N 1
ATOM 1189 C CA . THR B 1 31 ? 35.908 17.670 -7.678 1.00 0.00 31 THR B CA 1
ATOM 1190 C C . THR B 1 31 ? 36.103 17.978 -6.225 1.00 0.00 31 THR B C 1
ATOM 1191 O O . THR B 1 31 ? 37.072 17.552 -5.594 1.00 0.00 31 THR B O 1
ATOM 1202 N N . GLU B 1 32 ? 35.137 18.728 -5.665 1.00 0.00 32 GLU B N 1
ATOM 1203 C CA . GLU B 1 32 ? 35.176 19.082 -4.272 1.00 0.00 32 GLU B CA 1
ATOM 1204 C C . GLU B 1 32 ? 34.828 17.851 -3.494 1.00 0.00 32 GLU B C 1
ATOM 1205 O O . GLU B 1 32 ? 35.409 17.571 -2.444 1.00 0.00 32 GLU B O 1
ATOM 1217 N N . VAL B 1 33 ? 33.850 17.079 -4.022 1.00 0.00 33 VAL B N 1
ATOM 1218 C CA . VAL B 1 33 ? 33.407 15.880 -3.349 1.00 0.00 33 VAL B CA 1
ATOM 1219 C C . VAL B 1 33 ? 34.545 14.891 -3.311 1.00 0.00 33 VAL B C 1
ATOM 1220 O O . VAL B 1 33 ? 34.767 14.251 -2.296 1.00 0.00 33 VAL B O 1
ATOM 1233 N N . ARG B 1 34 ? 35.300 14.758 -4.425 1.00 0.00 34 ARG B N 1
ATOM 1234 C CA . ARG B 1 34 ? 36.399 13.809 -4.491 1.00 0.00 34 ARG B CA 1
ATOM 1235 C C . ARG B 1 34 ? 37.430 14.137 -3.451 1.00 0.00 34 ARG B C 1
ATOM 1236 O O . ARG B 1 34 ? 37.971 13.244 -2.807 1.00 0.00 34 ARG B O 1
ATOM 1257 N N . THR B 1 35 ? 37.733 15.436 -3.264 1.00 0.00 35 THR B N 1
ATOM 1258 C CA . THR B 1 35 ? 38.749 15.822 -2.307 1.00 0.00 35 THR B CA 1
ATOM 1259 C C . THR B 1 35 ? 38.349 15.360 -0.929 1.00 0.00 35 THR B C 1
ATOM 1260 O O . THR B 1 35 ? 39.149 14.767 -0.209 1.00 0.00 35 THR B O 1
ATOM 1271 N N . ARG B 1 36 ? 37.091 15.623 -0.531 1.00 0.00 36 ARG B N 1
ATOM 1272 C CA . ARG B 1 36 ? 36.629 15.230 0.785 1.00 0.00 36 ARG B CA 1
ATOM 1273 C C . ARG B 1 36 ? 36.460 13.728 0.852 1.00 0.00 36 ARG B C 1
ATOM 1274 O O . ARG B 1 36 ? 36.799 13.096 1.848 1.00 0.00 36 ARG B O 1
ATOM 1295 N N . LEU B 1 37 ? 35.935 13.135 -0.233 1.00 0.00 37 LEU B N 1
ATOM 1296 C CA . LEU B 1 37 ? 35.655 11.717 -0.287 1.00 0.00 37 LEU B CA 1
ATOM 1297 C C . LEU B 1 37 ? 36.923 10.925 -0.127 1.00 0.00 37 LEU B C 1
ATOM 1298 O O . LEU B 1 37 ? 37.008 10.022 0.711 1.00 0.00 37 LEU B O 1
ATOM 1314 N N . LEU B 1 38 ? 37.959 11.267 -0.917 1.00 0.00 38 LEU B N 1
ATOM 1315 C CA . LEU B 1 38 ? 39.190 10.529 -0.859 1.00 0.00 38 LEU B CA 1
ATOM 1316 C C . LEU B 1 38 ? 39.964 10.941 0.356 1.00 0.00 38 LEU B C 1
ATOM 1317 O O . LEU B 1 38 ? 40.593 10.111 1.008 1.00 0.00 38 LEU B O 1
ATOM 1333 N N . GLY B 1 39 ? 39.936 12.246 0.691 1.00 0.00 39 GLY B N 1
ATOM 1334 C CA . GLY B 1 39 ? 40.680 12.739 1.823 1.00 0.00 39 GLY B CA 1
ATOM 1335 C C . GLY B 1 39 ? 40.188 12.103 3.090 1.00 0.00 39 GLY B C 1
ATOM 1336 O O . GLY B 1 39 ? 40.981 11.748 3.948 1.00 0.00 39 GLY B O 1
ATOM 1340 N N . HIS B 1 40 ? 38.857 11.965 3.254 1.00 0.00 40 HIS B N 1
ATOM 1341 C CA . HIS B 1 40 ? 38.319 11.385 4.465 1.00 0.00 40 HIS B CA 1
ATOM 1342 C C . HIS B 1 40 ? 38.713 9.939 4.587 1.00 0.00 40 HIS B C 1
ATOM 1343 O O . HIS B 1 40 ? 39.155 9.507 5.651 1.00 0.00 40 HIS B O 1
ATOM 1357 N N . LEU B 1 41 ? 38.543 9.136 3.510 1.00 0.00 41 LEU B N 1
ATOM 1358 C CA . LEU B 1 41 ? 38.886 7.731 3.603 1.00 0.00 41 LEU B CA 1
ATOM 1359 C C . LEU B 1 41 ? 40.368 7.614 3.824 1.00 0.00 41 LEU B C 1
ATOM 1360 O O . LEU B 1 41 ? 40.823 6.770 4.596 1.00 0.00 41 LEU B O 1
ATOM 1376 N N . ALA B 1 42 ? 41.163 8.463 3.140 1.00 0.00 42 ALA B N 1
ATOM 1377 C CA . ALA B 1 42 ? 42.595 8.431 3.304 1.00 0.00 42 ALA B CA 1
ATOM 1378 C C . ALA B 1 42 ? 42.932 8.824 4.713 1.00 0.00 42 ALA B C 1
ATOM 1379 O O . ALA B 1 42 ? 43.839 8.258 5.314 1.00 0.00 42 ALA B O 1
ATOM 1386 N N . ASN B 1 43 ? 42.206 9.816 5.272 1.00 0.00 43 ASN B N 1
ATOM 1387 C CA . ASN B 1 43 ? 42.479 10.264 6.616 1.00 0.00 43 ASN B CA 1
ATOM 1388 C C . ASN B 1 43 ? 42.214 9.133 7.573 1.00 0.00 43 ASN B C 1
ATOM 1389 O O . ASN B 1 43 ? 42.974 8.923 8.512 1.00 0.00 43 ASN B O 1
ATOM 1400 N N . CYS B 1 44 ? 41.116 8.373 7.356 1.00 0.00 44 CYS B N 1
ATOM 1401 C CA . CYS B 1 44 ? 40.790 7.291 8.255 1.00 0.00 44 CYS B CA 1
ATOM 1402 C C . CYS B 1 44 ? 41.842 6.217 8.172 1.00 0.00 44 CYS B C 1
ATOM 1403 O O . CYS B 1 44 ? 42.232 5.641 9.187 1.00 0.00 44 CYS B O 1
ATOM 1411 N N . MET B 1 45 ? 42.326 5.923 6.948 1.00 0.00 45 MET B N 1
ATOM 1412 C CA . MET B 1 45 ? 43.311 4.880 6.774 1.00 0.00 45 MET B CA 1
ATOM 1413 C C . MET B 1 45 ? 44.611 5.350 7.352 1.00 0.00 45 MET B C 1
ATOM 1414 O O . MET B 1 45 ? 45.325 4.601 8.013 1.00 0.00 45 MET B O 1
ATOM 1428 N N . THR B 1 46 ? 44.946 6.623 7.090 1.00 0.00 46 THR B N 1
ATOM 1429 C CA . THR B 1 46 ? 46.179 7.190 7.582 1.00 0.00 46 THR B CA 1
ATOM 1430 C C . THR B 1 46 ? 46.161 7.226 9.090 1.00 0.00 46 THR B C 1
ATOM 1431 O O . THR B 1 46 ? 47.141 6.860 9.735 1.00 0.00 46 THR B O 1
ATOM 1442 N N . GLN B 1 47 ? 45.037 7.686 9.686 1.00 0.00 47 GLN B N 1
ATOM 1443 C CA . GLN B 1 47 ? 44.948 7.781 11.128 1.00 0.00 47 GLN B CA 1
ATOM 1444 C C . GLN B 1 47 ? 45.004 6.404 11.735 1.00 0.00 47 GLN B C 1
ATOM 1445 O O . GLN B 1 47 ? 45.686 6.192 12.738 1.00 0.00 47 GLN B O 1
ATOM 1459 N N . ILE B 1 48 ? 44.280 5.430 11.141 1.00 0.00 48 ILE B N 1
ATOM 1460 C CA . ILE B 1 48 ? 44.280 4.092 11.683 1.00 0.00 48 ILE B CA 1
ATOM 1461 C C . ILE B 1 48 ? 44.878 3.151 10.630 1.00 0.00 48 ILE B C 1
ATOM 1462 O O . ILE B 1 48 ? 44.110 2.676 9.748 1.00 0.00 48 ILE B O 1
ATOM 1479 N N . ASP A 1 1 ? 34.702 -9.129 22.713 1.00 0.00 1 ASP A N 2
ATOM 1480 C CA . ASP A 1 1 ? 35.466 -7.887 22.416 1.00 0.00 1 ASP A CA 2
ATOM 1481 C C . ASP A 1 1 ? 34.620 -6.922 21.627 1.00 0.00 1 ASP A C 2
ATOM 1482 O O . ASP A 1 1 ? 34.802 -6.747 20.420 1.00 0.00 1 ASP A O 2
ATOM 1493 N N . PRO A 1 2 ? 33.699 -6.273 22.307 1.00 0.00 2 PRO A N 2
ATOM 1494 C CA . PRO A 1 2 ? 32.801 -5.316 21.675 1.00 0.00 2 PRO A CA 2
ATOM 1495 C C . PRO A 1 2 ? 33.484 -4.053 21.245 1.00 0.00 2 PRO A C 2
ATOM 1496 O O . PRO A 1 2 ? 32.978 -3.325 20.396 1.00 0.00 2 PRO A O 2
ATOM 1507 N N . SER A 1 3 ? 34.663 -3.762 21.834 1.00 0.00 3 SER A N 2
ATOM 1508 C CA . SER A 1 3 ? 35.391 -2.564 21.483 1.00 0.00 3 SER A CA 2
ATOM 1509 C C . SER A 1 3 ? 35.858 -2.675 20.057 1.00 0.00 3 SER A C 2
ATOM 1510 O O . SER A 1 3 ? 35.895 -1.686 19.329 1.00 0.00 3 SER A O 2
ATOM 1518 N N . VAL A 1 4 ? 36.227 -3.902 19.629 1.00 0.00 4 VAL A N 2
ATOM 1519 C CA . VAL A 1 4 ? 36.696 -4.112 18.277 1.00 0.00 4 VAL A CA 2
ATOM 1520 C C . VAL A 1 4 ? 35.564 -3.822 17.332 1.00 0.00 4 VAL A C 2
ATOM 1521 O O . VAL A 1 4 ? 35.740 -3.152 16.312 1.00 0.00 4 VAL A O 2
ATOM 1534 N N . LEU A 1 5 ? 34.360 -4.326 17.669 1.00 0.00 5 LEU A N 2
ATOM 1535 C CA . LEU A 1 5 ? 33.202 -4.119 16.833 1.00 0.00 5 LEU A CA 2
ATOM 1536 C C . LEU A 1 5 ? 32.872 -2.654 16.811 1.00 0.00 5 LEU A C 2
ATOM 1537 O O . LEU A 1 5 ? 32.468 -2.120 15.784 1.00 0.00 5 LEU A O 2
ATOM 1553 N N . GLY A 1 6 ? 33.023 -1.976 17.967 1.00 0.00 6 GLY A N 2
ATOM 1554 C CA . GLY A 1 6 ? 32.715 -0.565 18.053 1.00 0.00 6 GLY A CA 2
ATOM 1555 C C . GLY A 1 6 ? 33.614 0.218 17.135 1.00 0.00 6 GLY A C 2
ATOM 1556 O O . GLY A 1 6 ? 33.161 1.142 16.468 1.00 0.00 6 GLY A O 2
ATOM 1560 N N . LYS A 1 7 ? 34.921 -0.125 17.087 1.00 0.00 7 LYS A N 2
ATOM 1561 C CA . LYS A 1 7 ? 35.839 0.600 16.230 1.00 0.00 7 LYS A CA 2
ATOM 1562 C C . LYS A 1 7 ? 35.467 0.367 14.790 1.00 0.00 7 LYS A C 2
ATOM 1563 O O . LYS A 1 7 ? 35.503 1.286 13.972 1.00 0.00 7 LYS A O 2
ATOM 1582 N N . TYR A 1 8 ? 35.104 -0.887 14.452 1.00 0.00 8 TYR A N 2
ATOM 1583 C CA . TYR A 1 8 ? 34.734 -1.220 13.093 1.00 0.00 8 TYR A CA 2
ATOM 1584 C C . TYR A 1 8 ? 33.486 -0.449 12.734 1.00 0.00 8 TYR A C 2
ATOM 1585 O O . TYR A 1 8 ? 33.390 0.139 11.657 1.00 0.00 8 TYR A O 2
ATOM 1603 N N . ARG A 1 9 ? 32.497 -0.447 13.654 1.00 0.00 9 ARG A N 2
ATOM 1604 C CA . ARG A 1 9 ? 31.245 0.238 13.425 1.00 0.00 9 ARG A CA 2
ATOM 1605 C C . ARG A 1 9 ? 31.492 1.717 13.285 1.00 0.00 9 ARG A C 2
ATOM 1606 O O . ARG A 1 9 ? 30.865 2.376 12.461 1.00 0.00 9 ARG A O 2
ATOM 1627 N N . ALA A 1 10 ? 32.404 2.281 14.107 1.00 0.00 10 ALA A N 2
ATOM 1628 C CA . ALA A 1 10 ? 32.678 3.700 14.045 1.00 0.00 10 ALA A CA 2
ATOM 1629 C C . ALA A 1 10 ? 33.201 4.055 12.677 1.00 0.00 10 ALA A C 2
ATOM 1630 O O . ALA A 1 10 ? 32.782 5.051 12.087 1.00 0.00 10 ALA A O 2
ATOM 1637 N N . GLY A 1 11 ? 34.134 3.238 12.138 1.00 0.00 11 GLY A N 2
ATOM 1638 C CA . GLY A 1 11 ? 34.687 3.513 10.828 1.00 0.00 11 GLY A CA 2
ATOM 1639 C C . GLY A 1 11 ? 33.600 3.385 9.802 1.00 0.00 11 GLY A C 2
ATOM 1640 O O . GLY A 1 11 ? 33.513 4.180 8.867 1.00 0.00 11 GLY A O 2
ATOM 1644 N N . PHE A 1 12 ? 32.747 2.352 9.957 1.00 0.00 12 PHE A N 2
ATOM 1645 C CA . PHE A 1 12 ? 31.668 2.119 9.026 1.00 0.00 12 PHE A CA 2
ATOM 1646 C C . PHE A 1 12 ? 30.718 3.292 9.015 1.00 0.00 12 PHE A C 2
ATOM 1647 O O . PHE A 1 12 ? 30.336 3.776 7.952 1.00 0.00 12 PHE A O 2
ATOM 1664 N N . SER A 1 13 ? 30.307 3.767 10.209 1.00 0.00 13 SER A N 2
ATOM 1665 C CA . SER A 1 13 ? 29.356 4.857 10.298 1.00 0.00 13 SER A CA 2
ATOM 1666 C C . SER A 1 13 ? 29.922 6.065 9.606 1.00 0.00 13 SER A C 2
ATOM 1667 O O . SER A 1 13 ? 29.213 6.771 8.889 1.00 0.00 13 SER A O 2
ATOM 1675 N N . GLU A 1 14 ? 31.225 6.330 9.804 1.00 0.00 14 GLU A N 2
ATOM 1676 C CA . GLU A 1 14 ? 31.842 7.475 9.184 1.00 0.00 14 GLU A CA 2
ATOM 1677 C C . GLU A 1 14 ? 31.806 7.316 7.681 1.00 0.00 14 GLU A C 2
ATOM 1678 O O . GLU A 1 14 ? 31.584 8.289 6.960 1.00 0.00 14 GLU A O 2
ATOM 1690 N N . CYS A 1 15 ? 32.020 6.079 7.165 1.00 0.00 15 CYS A N 2
ATOM 1691 C CA . CYS A 1 15 ? 32.028 5.872 5.739 1.00 0.00 15 CYS A CA 2
ATOM 1692 C C . CYS A 1 15 ? 30.633 6.045 5.211 1.00 0.00 15 CYS A C 2
ATOM 1693 O O . CYS A 1 15 ? 30.436 6.623 4.151 1.00 0.00 15 CYS A O 2
ATOM 1701 N N . MET A 1 16 ? 29.628 5.546 5.960 1.00 0.00 16 MET A N 2
ATOM 1702 C CA . MET A 1 16 ? 28.252 5.633 5.521 1.00 0.00 16 MET A CA 2
ATOM 1703 C C . MET A 1 16 ? 27.847 7.077 5.376 1.00 0.00 16 MET A C 2
ATOM 1704 O O . MET A 1 16 ? 27.243 7.457 4.373 1.00 0.00 16 MET A O 2
ATOM 1718 N N . ASN A 1 17 ? 28.170 7.924 6.377 1.00 0.00 17 ASN A N 2
ATOM 1719 C CA . ASN A 1 17 ? 27.785 9.318 6.309 1.00 0.00 17 ASN A CA 2
ATOM 1720 C C . ASN A 1 17 ? 28.496 10.000 5.166 1.00 0.00 17 ASN A C 2
ATOM 1721 O O . ASN A 1 17 ? 27.893 10.792 4.444 1.00 0.00 17 ASN A O 2
ATOM 1732 N N . GLU A 1 18 ? 29.799 9.703 4.965 1.00 0.00 18 GLU A N 2
ATOM 1733 C CA . GLU A 1 18 ? 30.543 10.345 3.899 1.00 0.00 18 GLU A CA 2
ATOM 1734 C C . GLU A 1 18 ? 30.010 9.903 2.563 1.00 0.00 18 GLU A C 2
ATOM 1735 O O . GLU A 1 18 ? 29.862 10.708 1.643 1.00 0.00 18 GLU A O 2
ATOM 1747 N N . VAL A 1 19 ? 29.714 8.599 2.429 1.00 0.00 19 VAL A N 2
ATOM 1748 C CA . VAL A 1 19 ? 29.221 8.066 1.184 1.00 0.00 19 VAL A CA 2
ATOM 1749 C C . VAL A 1 19 ? 27.871 8.666 0.892 1.00 0.00 19 VAL A C 2
ATOM 1750 O O . VAL A 1 19 ? 27.563 8.998 -0.251 1.00 0.00 19 VAL A O 2
ATOM 1763 N N . THR A 1 20 ? 27.032 8.818 1.937 1.00 0.00 20 THR A N 2
ATOM 1764 C CA . THR A 1 20 ? 25.704 9.373 1.761 1.00 0.00 20 THR A CA 2
ATOM 1765 C C . THR A 1 20 ? 25.813 10.774 1.213 1.00 0.00 20 THR A C 2
ATOM 1766 O O . THR A 1 20 ? 25.058 11.157 0.320 1.00 0.00 20 THR A O 2
ATOM 1777 N N . ARG A 1 21 ? 26.761 11.576 1.743 1.00 0.00 21 ARG A N 2
ATOM 1778 C CA . ARG A 1 21 ? 26.931 12.941 1.276 1.00 0.00 21 ARG A CA 2
ATOM 1779 C C . ARG A 1 21 ? 27.321 12.922 -0.173 1.00 0.00 21 ARG A C 2
ATOM 1780 O O . ARG A 1 21 ? 26.865 13.754 -0.959 1.00 0.00 21 ARG A O 2
ATOM 1801 N N . PHE A 1 22 ? 28.175 11.961 -0.566 1.00 0.00 22 PHE A N 2
ATOM 1802 C CA . PHE A 1 22 ? 28.613 11.886 -1.935 1.00 0.00 22 PHE A CA 2
ATOM 1803 C C . PHE A 1 22 ? 27.444 11.498 -2.803 1.00 0.00 22 PHE A C 2
ATOM 1804 O O . PHE A 1 22 ? 27.275 12.016 -3.902 1.00 0.00 22 PHE A O 2
ATOM 1821 N N . LEU A 1 23 ? 26.609 10.561 -2.319 1.00 0.00 23 LEU A N 2
ATOM 1822 C CA . LEU A 1 23 ? 25.465 10.112 -3.069 1.00 0.00 23 LEU A CA 2
ATOM 1823 C C . LEU A 1 23 ? 24.492 11.236 -3.288 1.00 0.00 23 LEU A C 2
ATOM 1824 O O . LEU A 1 23 ? 23.925 11.364 -4.370 1.00 0.00 23 LEU A O 2
ATOM 1840 N N . SER A 1 24 ? 24.280 12.088 -2.268 1.00 0.00 24 SER A N 2
ATOM 1841 C CA . SER A 1 24 ? 23.322 13.167 -2.398 1.00 0.00 24 SER A CA 2
ATOM 1842 C C . SER A 1 24 ? 23.885 14.196 -3.333 1.00 0.00 24 SER A C 2
ATOM 1843 O O . SER A 1 24 ? 23.187 15.111 -3.765 1.00 0.00 24 SER A O 2
ATOM 1851 N N . THR A 1 25 ? 25.177 14.050 -3.663 1.00 0.00 25 THR A N 2
ATOM 1852 C CA . THR A 1 25 ? 25.829 14.988 -4.535 1.00 0.00 25 THR A CA 2
ATOM 1853 C C . THR A 1 25 ? 25.815 14.430 -5.932 1.00 0.00 25 THR A C 2
ATOM 1854 O O . THR A 1 25 ? 25.751 15.176 -6.909 1.00 0.00 25 THR A O 2
ATOM 1865 N N . CYS A 1 26 ? 25.861 13.088 -6.059 1.00 0.00 26 CYS A N 2
ATOM 1866 C CA . CYS A 1 26 ? 25.896 12.474 -7.364 1.00 0.00 26 CYS A CA 2
ATOM 1867 C C . CYS A 1 26 ? 24.514 12.518 -7.959 1.00 0.00 26 CYS A C 2
ATOM 1868 O O . CYS A 1 26 ? 23.556 12.005 -7.387 1.00 0.00 26 CYS A O 2
ATOM 1876 N N . GLU A 1 27 ? 24.398 13.138 -9.157 1.00 0.00 27 GLU A N 2
ATOM 1877 C CA . GLU A 1 27 ? 23.120 13.228 -9.824 1.00 0.00 27 GLU A CA 2
ATOM 1878 C C . GLU A 1 27 ? 23.038 12.106 -10.825 1.00 0.00 27 GLU A C 2
ATOM 1879 O O . GLU A 1 27 ? 22.017 11.921 -11.482 1.00 0.00 27 GLU A O 2
ATOM 1891 N N . GLY A 1 28 ? 24.130 11.319 -10.949 1.00 0.00 28 GLY A N 2
ATOM 1892 C CA . GLY A 1 28 ? 24.159 10.217 -11.883 1.00 0.00 28 GLY A CA 2
ATOM 1893 C C . GLY A 1 28 ? 24.119 8.968 -11.070 1.00 0.00 28 GLY A C 2
ATOM 1894 O O . GLY A 1 28 ? 24.923 8.056 -11.254 1.00 0.00 28 GLY A O 2
ATOM 1898 N N . VAL A 1 29 ? 23.156 8.913 -10.135 1.00 0.00 29 VAL A N 2
ATOM 1899 C CA . VAL A 1 29 ? 23.016 7.777 -9.272 1.00 0.00 29 VAL A CA 2
ATOM 1900 C C . VAL A 1 29 ? 22.151 6.782 -9.964 1.00 0.00 29 VAL A C 2
ATOM 1901 O O . VAL A 1 29 ? 20.939 6.720 -9.760 1.00 0.00 29 VAL A O 2
ATOM 1914 N N . ASN A 1 30 ? 22.788 5.979 -10.830 1.00 0.00 30 ASN A N 2
ATOM 1915 C CA . ASN A 1 30 ? 22.089 4.933 -11.522 1.00 0.00 30 ASN A CA 2
ATOM 1916 C C . ASN A 1 30 ? 21.613 3.996 -10.468 1.00 0.00 30 ASN A C 2
ATOM 1917 O O . ASN A 1 30 ? 22.273 3.805 -9.451 1.00 0.00 30 ASN A O 2
ATOM 1928 N N . THR A 1 31 ? 20.445 3.375 -10.698 1.00 0.00 31 THR A N 2
ATOM 1929 C CA . THR A 1 31 ? 19.888 2.464 -9.731 1.00 0.00 31 THR A CA 2
ATOM 1930 C C . THR A 1 31 ? 20.890 1.376 -9.496 1.00 0.00 31 THR A C 2
ATOM 1931 O O . THR A 1 31 ? 21.031 0.874 -8.385 1.00 0.00 31 THR A O 2
ATOM 1942 N N . GLU A 1 32 ? 21.622 0.998 -10.558 1.00 0.00 32 GLU A N 2
ATOM 1943 C CA . GLU A 1 32 ? 22.581 -0.077 -10.434 1.00 0.00 32 GLU A CA 2
ATOM 1944 C C . GLU A 1 32 ? 23.728 0.336 -9.544 1.00 0.00 32 GLU A C 2
ATOM 1945 O O . GLU A 1 32 ? 24.166 -0.441 -8.696 1.00 0.00 32 GLU A O 2
ATOM 1957 N N . VAL A 1 33 ? 24.241 1.575 -9.704 1.00 0.00 33 VAL A N 2
ATOM 1958 C CA . VAL A 1 33 ? 25.361 2.009 -8.897 1.00 0.00 33 VAL A CA 2
ATOM 1959 C C . VAL A 1 33 ? 24.874 2.301 -7.505 1.00 0.00 33 VAL A C 2
ATOM 1960 O O . VAL A 1 33 ? 25.537 1.974 -6.528 1.00 0.00 33 VAL A O 2
ATOM 1973 N N . ARG A 1 34 ? 23.686 2.934 -7.389 1.00 0.00 34 ARG A N 2
ATOM 1974 C CA . ARG A 1 34 ? 23.140 3.283 -6.095 1.00 0.00 34 ARG A CA 2
ATOM 1975 C C . ARG A 1 34 ? 22.908 2.035 -5.289 1.00 0.00 34 ARG A C 2
ATOM 1976 O O . ARG A 1 34 ? 23.212 1.991 -4.095 1.00 0.00 34 ARG A O 2
ATOM 1997 N N . THR A 1 35 ? 22.361 0.981 -5.930 1.00 0.00 35 THR A N 2
ATOM 1998 C CA . THR A 1 35 ? 22.082 -0.251 -5.224 1.00 0.00 35 THR A CA 2
ATOM 1999 C C . THR A 1 35 ? 23.372 -0.842 -4.736 1.00 0.00 35 THR A C 2
ATOM 2000 O O . THR A 1 35 ? 23.453 -1.319 -3.614 1.00 0.00 35 THR A O 2
ATOM 2011 N N . ARG A 1 36 ? 24.412 -0.836 -5.586 1.00 0.00 36 ARG A N 2
ATOM 2012 C CA . ARG A 1 36 ? 25.685 -1.408 -5.205 1.00 0.00 36 ARG A CA 2
ATOM 2013 C C . ARG A 1 36 ? 26.337 -0.567 -4.127 1.00 0.00 36 ARG A C 2
ATOM 2014 O O . ARG A 1 36 ? 26.921 -1.097 -3.187 1.00 0.00 36 ARG A O 2
ATOM 2035 N N . LEU A 1 37 ? 26.236 0.774 -4.242 1.00 0.00 37 LEU A N 2
ATOM 2036 C CA . LEU A 1 37 ? 26.876 1.671 -3.299 1.00 0.00 37 LEU A CA 2
ATOM 2037 C C . LEU A 1 37 ? 26.322 1.461 -1.917 1.00 0.00 37 LEU A C 2
ATOM 2038 O O . LEU A 1 37 ? 27.072 1.246 -0.957 1.00 0.00 37 LEU A O 2
ATOM 2054 N N . LEU A 1 38 ? 24.982 1.475 -1.785 1.00 0.00 38 LEU A N 2
ATOM 2055 C CA . LEU A 1 38 ? 24.397 1.338 -0.480 1.00 0.00 38 LEU A CA 2
ATOM 2056 C C . LEU A 1 38 ? 24.327 -0.111 -0.107 1.00 0.00 38 LEU A C 2
ATOM 2057 O O . LEU A 1 38 ? 24.408 -0.450 1.066 1.00 0.00 38 LEU A O 2
ATOM 2073 N N . GLY A 1 39 ? 24.160 -1.006 -1.100 1.00 0.00 39 GLY A N 2
ATOM 2074 C CA . GLY A 1 39 ? 24.084 -2.420 -0.816 1.00 0.00 39 GLY A CA 2
ATOM 2075 C C . GLY A 1 39 ? 25.393 -2.880 -0.246 1.00 0.00 39 GLY A C 2
ATOM 2076 O O . GLY A 1 39 ? 25.423 -3.685 0.676 1.00 0.00 39 GLY A O 2
ATOM 2080 N N . HIS A 1 40 ? 26.519 -2.389 -0.805 1.00 0.00 40 HIS A N 2
ATOM 2081 C CA . HIS A 1 40 ? 27.821 -2.784 -0.322 1.00 0.00 40 HIS A CA 2
ATOM 2082 C C . HIS A 1 40 ? 27.990 -2.342 1.102 1.00 0.00 40 HIS A C 2
ATOM 2083 O O . HIS A 1 40 ? 28.433 -3.119 1.947 1.00 0.00 40 HIS A O 2
ATOM 2097 N N . LEU A 1 41 ? 27.664 -1.067 1.409 1.00 0.00 41 LEU A N 2
ATOM 2098 C CA . LEU A 1 41 ? 27.805 -0.602 2.771 1.00 0.00 41 LEU A CA 2
ATOM 2099 C C . LEU A 1 41 ? 26.829 -1.364 3.634 1.00 0.00 41 LEU A C 2
ATOM 2100 O O . LEU A 1 41 ? 27.124 -1.685 4.780 1.00 0.00 41 LEU A O 2
ATOM 2116 N N . ALA A 1 42 ? 25.629 -1.671 3.099 1.00 0.00 42 ALA A N 2
ATOM 2117 C CA . ALA A 1 42 ? 24.647 -2.422 3.850 1.00 0.00 42 ALA A CA 2
ATOM 2118 C C . ALA A 1 42 ? 25.212 -3.778 4.160 1.00 0.00 42 ALA A C 2
ATOM 2119 O O . ALA A 1 42 ? 24.971 -4.317 5.235 1.00 0.00 42 ALA A O 2
ATOM 2126 N N . ASN A 1 43 ? 25.966 -4.379 3.212 1.00 0.00 43 ASN A N 2
ATOM 2127 C CA . ASN A 1 43 ? 26.551 -5.679 3.455 1.00 0.00 43 ASN A CA 2
ATOM 2128 C C . ASN A 1 43 ? 27.517 -5.553 4.605 1.00 0.00 43 ASN A C 2
ATOM 2129 O O . ASN A 1 43 ? 27.619 -6.449 5.439 1.00 0.00 43 ASN A O 2
ATOM 2140 N N . CYS A 1 44 ? 28.266 -4.428 4.663 1.00 0.00 44 CYS A N 2
ATOM 2141 C CA . CYS A 1 44 ? 29.216 -4.223 5.735 1.00 0.00 44 CYS A CA 2
ATOM 2142 C C . CYS A 1 44 ? 28.466 -4.078 7.037 1.00 0.00 44 CYS A C 2
ATOM 2143 O O . CYS A 1 44 ? 28.902 -4.574 8.073 1.00 0.00 44 CYS A O 2
ATOM 2151 N N . MET A 1 45 ? 27.311 -3.376 7.005 1.00 0.00 45 MET A N 2
ATOM 2152 C CA . MET A 1 45 ? 26.525 -3.166 8.206 1.00 0.00 45 MET A CA 2
ATOM 2153 C C . MET A 1 45 ? 25.970 -4.490 8.629 1.00 0.00 45 MET A C 2
ATOM 2154 O O . MET A 1 45 ? 25.918 -4.816 9.811 1.00 0.00 45 MET A O 2
ATOM 2168 N N . THR A 1 46 ? 25.529 -5.273 7.631 1.00 0.00 46 THR A N 2
ATOM 2169 C CA . THR A 1 46 ? 24.971 -6.584 7.874 1.00 0.00 46 THR A CA 2
ATOM 2170 C C . THR A 1 46 ? 26.026 -7.456 8.505 1.00 0.00 46 THR A C 2
ATOM 2171 O O . THR A 1 46 ? 25.734 -8.260 9.388 1.00 0.00 46 THR A O 2
ATOM 2182 N N . GLN A 1 47 ? 27.289 -7.319 8.040 1.00 0.00 47 GLN A N 2
ATOM 2183 C CA . GLN A 1 47 ? 28.381 -8.111 8.566 1.00 0.00 47 GLN A CA 2
ATOM 2184 C C . GLN A 1 47 ? 28.520 -7.840 10.043 1.00 0.00 47 GLN A C 2
ATOM 2185 O O . GLN A 1 47 ? 28.784 -8.752 10.825 1.00 0.00 47 GLN A O 2
ATOM 2199 N N . ILE A 1 48 ? 28.355 -6.566 10.463 1.00 0.00 48 ILE A N 2
ATOM 2200 C CA . ILE A 1 48 ? 28.476 -6.234 11.866 1.00 0.00 48 ILE A CA 2
ATOM 2201 C C . ILE A 1 48 ? 27.361 -6.961 12.635 1.00 0.00 48 ILE A C 2
ATOM 2202 O O . ILE A 1 48 ? 26.162 -6.710 12.332 1.00 0.00 48 ILE A O 2
ATOM 2219 N N . ASP B 1 1 ? 47.522 -6.205 18.903 1.00 0.00 1 ASP B N 2
ATOM 2220 C CA . ASP B 1 1 ? 46.342 -6.843 18.262 1.00 0.00 1 ASP B CA 2
ATOM 2221 C C . ASP B 1 1 ? 46.203 -6.383 16.833 1.00 0.00 1 ASP B C 2
ATOM 2222 O O . ASP B 1 1 ? 45.339 -5.569 16.501 1.00 0.00 1 ASP B O 2
ATOM 2231 N N . PRO B 1 2 ? 47.045 -6.915 15.972 1.00 0.00 2 PRO B N 2
ATOM 2232 C CA . PRO B 1 2 ? 47.035 -6.558 14.560 1.00 0.00 2 PRO B CA 2
ATOM 2233 C C . PRO B 1 2 ? 45.835 -7.072 13.824 1.00 0.00 2 PRO B C 2
ATOM 2234 O O . PRO B 1 2 ? 45.492 -6.570 12.758 1.00 0.00 2 PRO B O 2
ATOM 2245 N N . SER B 1 3 ? 45.167 -8.102 14.385 1.00 0.00 3 SER B N 2
ATOM 2246 C CA . SER B 1 3 ? 43.999 -8.663 13.744 1.00 0.00 3 SER B CA 2
ATOM 2247 C C . SER B 1 3 ? 42.899 -7.636 13.745 1.00 0.00 3 SER B C 2
ATOM 2248 O O . SER B 1 3 ? 42.120 -7.549 12.799 1.00 0.00 3 SER B O 2
ATOM 2256 N N . VAL B 1 4 ? 42.819 -6.827 14.823 1.00 0.00 4 VAL B N 2
ATOM 2257 C CA . VAL B 1 4 ? 41.794 -5.812 14.922 1.00 0.00 4 VAL B CA 2
ATOM 2258 C C . VAL B 1 4 ? 42.025 -4.797 13.837 1.00 0.00 4 VAL B C 2
ATOM 2259 O O . VAL B 1 4 ? 41.094 -4.371 13.153 1.00 0.00 4 VAL B O 2
ATOM 2272 N N . LEU B 1 5 ? 43.299 -4.395 13.659 1.00 0.00 5 LEU B N 2
ATOM 2273 C CA . LEU B 1 5 ? 43.640 -3.418 12.653 1.00 0.00 5 LEU B CA 2
ATOM 2274 C C . LEU B 1 5 ? 43.359 -3.996 11.295 1.00 0.00 5 LEU B C 2
ATOM 2275 O O . LEU B 1 5 ? 42.908 -3.293 10.397 1.00 0.00 5 LEU B O 2
ATOM 2291 N N . GLY B 1 6 ? 43.642 -5.303 11.117 1.00 0.00 6 GLY B N 2
ATOM 2292 C CA . GLY B 1 6 ? 43.421 -5.949 9.842 1.00 0.00 6 GLY B CA 2
ATOM 2293 C C . GLY B 1 6 ? 41.960 -5.916 9.490 1.00 0.00 6 GLY B C 2
ATOM 2294 O O . GLY B 1 6 ? 41.606 -5.673 8.340 1.00 0.00 6 GLY B O 2
ATOM 2298 N N . LYS B 1 7 ? 41.067 -6.173 10.472 1.00 0.00 7 LYS B N 2
ATOM 2299 C CA . LYS B 1 7 ? 39.644 -6.167 10.191 1.00 0.00 7 LYS B CA 2
ATOM 2300 C C . LYS B 1 7 ? 39.214 -4.773 9.824 1.00 0.00 7 LYS B C 2
ATOM 2301 O O . LYS B 1 7 ? 38.410 -4.579 8.912 1.00 0.00 7 LYS B O 2
ATOM 2320 N N . TYR B 1 8 ? 39.745 -3.764 10.543 1.00 0.00 8 TYR B N 2
ATOM 2321 C CA . TYR B 1 8 ? 39.394 -2.385 10.276 1.00 0.00 8 TYR B CA 2
ATOM 2322 C C . TYR B 1 8 ? 39.866 -2.032 8.886 1.00 0.00 8 TYR B C 2
ATOM 2323 O O . TYR B 1 8 ? 39.137 -1.424 8.102 1.00 0.00 8 TYR B O 2
ATOM 2341 N N . ARG B 1 9 ? 41.120 -2.417 8.561 1.00 0.00 9 ARG B N 2
ATOM 2342 C CA . ARG B 1 9 ? 41.697 -2.124 7.269 1.00 0.00 9 ARG B CA 2
ATOM 2343 C C . ARG B 1 9 ? 40.909 -2.820 6.190 1.00 0.00 9 ARG B C 2
ATOM 2344 O O . ARG B 1 9 ? 40.695 -2.261 5.119 1.00 0.00 9 ARG B O 2
ATOM 2365 N N . ALA B 1 10 ? 40.473 -4.074 6.442 1.00 0.00 10 ALA B N 2
ATOM 2366 C CA . ALA B 1 10 ? 39.729 -4.812 5.445 1.00 0.00 10 ALA B CA 2
ATOM 2367 C C . ALA B 1 10 ? 38.455 -4.078 5.118 1.00 0.00 10 ALA B C 2
ATOM 2368 O O . ALA B 1 10 ? 38.093 -3.944 3.949 1.00 0.00 10 ALA B O 2
ATOM 2375 N N . GLY B 1 11 ? 37.742 -3.581 6.154 1.00 0.00 11 GLY B N 2
ATOM 2376 C CA . GLY B 1 11 ? 36.505 -2.865 5.922 1.00 0.00 11 GLY B CA 2
ATOM 2377 C C . GLY B 1 11 ? 36.806 -1.597 5.177 1.00 0.00 11 GLY B C 2
ATOM 2378 O O . GLY B 1 11 ? 36.075 -1.207 4.268 1.00 0.00 11 GLY B O 2
ATOM 2382 N N . PHE B 1 12 ? 37.901 -0.916 5.569 1.00 0.00 12 PHE B N 2
ATOM 2383 C CA . PHE B 1 12 ? 38.286 0.322 4.935 1.00 0.00 12 PHE B CA 2
ATOM 2384 C C . PHE B 1 12 ? 38.582 0.097 3.471 1.00 0.00 12 PHE B C 2
ATOM 2385 O O . PHE B 1 12 ? 38.113 0.846 2.617 1.00 0.00 12 PHE B O 2
ATOM 2402 N N . SER B 1 13 ? 39.382 -0.942 3.156 1.00 0.00 13 SER B N 2
ATOM 2403 C CA . SER B 1 13 ? 39.764 -1.207 1.782 1.00 0.00 13 SER B CA 2
ATOM 2404 C C . SER B 1 13 ? 38.527 -1.443 0.962 1.00 0.00 13 SER B C 2
ATOM 2405 O O . SER B 1 13 ? 38.418 -0.963 -0.166 1.00 0.00 13 SER B O 2
ATOM 2413 N N . GLU B 1 14 ? 37.558 -2.191 1.517 1.00 0.00 14 GLU B N 2
ATOM 2414 C CA . GLU B 1 14 ? 36.345 -2.472 0.792 1.00 0.00 14 GLU B CA 2
ATOM 2415 C C . GLU B 1 14 ? 35.599 -1.182 0.535 1.00 0.00 14 GLU B C 2
ATOM 2416 O O . GLU B 1 14 ? 35.025 -1.002 -0.539 1.00 0.00 14 GLU B O 2
ATOM 2428 N N . CYS B 1 15 ? 35.591 -0.244 1.516 1.00 0.00 15 CYS B N 2
ATOM 2429 C CA . CYS B 1 15 ? 34.872 0.992 1.340 1.00 0.00 15 CYS B CA 2
ATOM 2430 C C . CYS B 1 15 ? 35.574 1.824 0.306 1.00 0.00 15 CYS B C 2
ATOM 2431 O O . CYS B 1 15 ? 34.934 2.459 -0.522 1.00 0.00 15 CYS B O 2
ATOM 2439 N N . MET B 1 16 ? 36.923 1.825 0.331 1.00 0.00 16 MET B N 2
ATOM 2440 C CA . MET B 1 16 ? 37.689 2.621 -0.603 1.00 0.00 16 MET B CA 2
ATOM 2441 C C . MET B 1 16 ? 37.404 2.177 -2.014 1.00 0.00 16 MET B C 2
ATOM 2442 O O . MET B 1 16 ? 37.173 3.007 -2.894 1.00 0.00 16 MET B O 2
ATOM 2456 N N . ASN B 1 17 ? 37.413 0.851 -2.270 1.00 0.00 17 ASN B N 2
ATOM 2457 C CA . ASN B 1 17 ? 37.172 0.363 -3.611 1.00 0.00 17 ASN B CA 2
ATOM 2458 C C . ASN B 1 17 ? 35.763 0.692 -4.042 1.00 0.00 17 ASN B C 2
ATOM 2459 O O . ASN B 1 17 ? 35.540 1.096 -5.180 1.00 0.00 17 ASN B O 2
ATOM 2470 N N . GLU B 1 18 ? 34.773 0.535 -3.135 1.00 0.00 18 GLU B N 2
ATOM 2471 C CA . GLU B 1 18 ? 33.396 0.811 -3.495 1.00 0.00 18 GLU B CA 2
ATOM 2472 C C . GLU B 1 18 ? 33.219 2.281 -3.760 1.00 0.00 18 GLU B C 2
ATOM 2473 O O . GLU B 1 18 ? 32.538 2.676 -4.707 1.00 0.00 18 GLU B O 2
ATOM 2485 N N . VAL B 1 19 ? 33.830 3.127 -2.914 1.00 0.00 19 VAL B N 2
ATOM 2486 C CA . VAL B 1 19 ? 33.705 4.556 -3.062 1.00 0.00 19 VAL B CA 2
ATOM 2487 C C . VAL B 1 19 ? 34.351 4.975 -4.356 1.00 0.00 19 VAL B C 2
ATOM 2488 O O . VAL B 1 19 ? 33.836 5.836 -5.068 1.00 0.00 19 VAL B O 2
ATOM 2501 N N . THR B 1 20 ? 35.508 4.364 -4.687 1.00 0.00 20 THR B N 2
ATOM 2502 C CA . THR B 1 20 ? 36.217 4.705 -5.904 1.00 0.00 20 THR B CA 2
ATOM 2503 C C . THR B 1 20 ? 35.336 4.422 -7.095 1.00 0.00 20 THR B C 2
ATOM 2504 O O . THR B 1 20 ? 35.279 5.216 -8.034 1.00 0.00 20 THR B O 2
ATOM 2515 N N . ARG B 1 21 ? 34.628 3.272 -7.085 1.00 0.00 21 ARG B N 2
ATOM 2516 C CA . ARG B 1 21 ? 33.759 2.921 -8.195 1.00 0.00 21 ARG B CA 2
ATOM 2517 C C . ARG B 1 21 ? 32.672 3.949 -8.316 1.00 0.00 21 ARG B C 2
ATOM 2518 O O . ARG B 1 21 ? 32.289 4.333 -9.421 1.00 0.00 21 ARG B O 2
ATOM 2539 N N . PHE B 1 22 ? 32.151 4.427 -7.173 1.00 0.00 22 PHE B N 2
ATOM 2540 C CA . PHE B 1 22 ? 31.092 5.402 -7.203 1.00 0.00 22 PHE B CA 2
ATOM 2541 C C . PHE B 1 22 ? 31.635 6.698 -7.748 1.00 0.00 22 PHE B C 2
ATOM 2542 O O . PHE B 1 22 ? 30.973 7.383 -8.521 1.00 0.00 22 PHE B O 2
ATOM 2559 N N . LEU B 1 23 ? 32.864 7.064 -7.342 1.00 0.00 23 LEU B N 2
ATOM 2560 C CA . LEU B 1 23 ? 33.473 8.286 -7.796 1.00 0.00 23 LEU B CA 2
ATOM 2561 C C . LEU B 1 23 ? 33.690 8.259 -9.283 1.00 0.00 23 LEU B C 2
ATOM 2562 O O . LEU B 1 23 ? 33.476 9.261 -9.960 1.00 0.00 23 LEU B O 2
ATOM 2578 N N . SER B 1 24 ? 34.110 7.105 -9.833 1.00 0.00 24 SER B N 2
ATOM 2579 C CA . SER B 1 24 ? 34.380 7.023 -11.255 1.00 0.00 24 SER B CA 2
ATOM 2580 C C . SER B 1 24 ? 33.075 7.069 -11.992 1.00 0.00 24 SER B C 2
ATOM 2581 O O . SER B 1 24 ? 33.040 7.216 -13.212 1.00 0.00 24 SER B O 2
ATOM 2589 N N . THR B 1 25 ? 31.969 6.945 -11.243 1.00 0.00 25 THR B N 2
ATOM 2590 C CA . THR B 1 25 ? 30.664 6.954 -11.844 1.00 0.00 25 THR B CA 2
ATOM 2591 C C . THR B 1 25 ? 30.101 8.346 -11.745 1.00 0.00 25 THR B C 2
ATOM 2592 O O . THR B 1 25 ? 29.346 8.786 -12.612 1.00 0.00 25 THR B O 2
ATOM 2603 N N . CYS B 1 26 ? 30.472 9.084 -10.678 1.00 0.00 26 CYS B N 2
ATOM 2604 C CA . CYS B 1 26 ? 29.944 10.413 -10.485 1.00 0.00 26 CYS B CA 2
ATOM 2605 C C . CYS B 1 26 ? 30.644 11.356 -11.426 1.00 0.00 26 CYS B C 2
ATOM 2606 O O . CYS B 1 26 ? 31.865 11.489 -11.405 1.00 0.00 26 CYS B O 2
ATOM 2614 N N . GLU B 1 27 ? 29.852 12.052 -12.275 1.00 0.00 27 GLU B N 2
ATOM 2615 C CA . GLU B 1 27 ? 30.417 12.994 -13.213 1.00 0.00 27 GLU B CA 2
ATOM 2616 C C . GLU B 1 27 ? 30.325 14.368 -12.604 1.00 0.00 27 GLU B C 2
ATOM 2617 O O . GLU B 1 27 ? 30.800 15.345 -13.179 1.00 0.00 27 GLU B O 2
ATOM 2629 N N . GLY B 1 28 ? 29.711 14.463 -11.404 1.00 0.00 28 GLY B N 2
ATOM 2630 C CA . GLY B 1 28 ? 29.564 15.735 -10.735 1.00 0.00 28 GLY B CA 2
ATOM 2631 C C . GLY B 1 28 ? 30.485 15.708 -9.562 1.00 0.00 28 GLY B C 2
ATOM 2632 O O . GLY B 1 28 ? 30.099 16.014 -8.436 1.00 0.00 28 GLY B O 2
ATOM 2636 N N . VAL B 1 29 ? 31.747 15.330 -9.822 1.00 0.00 29 VAL B N 2
ATOM 2637 C CA . VAL B 1 29 ? 32.731 15.244 -8.784 1.00 0.00 29 VAL B CA 2
ATOM 2638 C C . VAL B 1 29 ? 33.356 16.587 -8.633 1.00 0.00 29 VAL B C 2
ATOM 2639 O O . VAL B 1 29 ? 34.406 16.884 -9.203 1.00 0.00 29 VAL B O 2
ATOM 2652 N N . ASN B 1 30 ? 32.682 17.444 -7.851 1.00 0.00 30 ASN B N 2
ATOM 2653 C CA . ASN B 1 30 ? 33.198 18.753 -7.569 1.00 0.00 30 ASN B CA 2
ATOM 2654 C C . ASN B 1 30 ? 34.471 18.536 -6.827 1.00 0.00 30 ASN B C 2
ATOM 2655 O O . ASN B 1 30 ? 34.601 17.583 -6.065 1.00 0.00 30 ASN B O 2
ATOM 2666 N N . THR B 1 31 ? 35.446 19.436 -7.031 1.00 0.00 31 THR B N 2
ATOM 2667 C CA . THR B 1 31 ? 36.722 19.305 -6.377 1.00 0.00 31 THR B CA 2
ATOM 2668 C C . THR B 1 31 ? 36.481 19.292 -4.899 1.00 0.00 31 THR B C 2
ATOM 2669 O O . THR B 1 31 ? 37.164 18.599 -4.151 1.00 0.00 31 THR B O 2
ATOM 2680 N N . GLU B 1 32 ? 35.476 20.064 -4.450 1.00 0.00 32 GLU B N 2
ATOM 2681 C CA . GLU B 1 32 ? 35.201 20.149 -3.034 1.00 0.00 32 GLU B CA 2
ATOM 2682 C C . GLU B 1 32 ? 34.679 18.830 -2.516 1.00 0.00 32 GLU B C 2
ATOM 2683 O O . GLU B 1 32 ? 35.091 18.377 -1.448 1.00 0.00 32 GLU B O 2
ATOM 2695 N N . VAL B 1 33 ? 33.764 18.174 -3.262 1.00 0.00 33 VAL B N 2
ATOM 2696 C CA . VAL B 1 33 ? 33.209 16.921 -2.795 1.00 0.00 33 VAL B CA 2
ATOM 2697 C C . VAL B 1 33 ? 34.241 15.840 -2.960 1.00 0.00 33 VAL B C 2
ATOM 2698 O O . VAL B 1 33 ? 34.395 14.984 -2.096 1.00 0.00 33 VAL B O 2
ATOM 2711 N N . ARG B 1 34 ? 34.978 15.861 -4.091 1.00 0.00 34 ARG B N 2
ATOM 2712 C CA . ARG B 1 34 ? 35.980 14.851 -4.357 1.00 0.00 34 ARG B CA 2
ATOM 2713 C C . ARG B 1 34 ? 37.043 14.897 -3.293 1.00 0.00 34 ARG B C 2
ATOM 2714 O O . ARG B 1 34 ? 37.486 13.857 -2.802 1.00 0.00 34 ARG B O 2
ATOM 2735 N N . THR B 1 35 ? 37.475 16.116 -2.909 1.00 0.00 35 THR B N 2
ATOM 2736 C CA . THR B 1 35 ? 38.511 16.251 -1.908 1.00 0.00 35 THR B CA 2
ATOM 2737 C C . THR B 1 35 ? 38.015 15.692 -0.606 1.00 0.00 35 THR B C 2
ATOM 2738 O O . THR B 1 35 ? 38.742 14.999 0.091 1.00 0.00 35 THR B O 2
ATOM 2749 N N . ARG B 1 36 ? 36.759 15.999 -0.244 1.00 0.00 36 ARG B N 2
ATOM 2750 C CA . ARG B 1 36 ? 36.209 15.522 1.007 1.00 0.00 36 ARG B CA 2
ATOM 2751 C C . ARG B 1 36 ? 36.014 14.021 0.955 1.00 0.00 36 ARG B C 2
ATOM 2752 O O . ARG B 1 36 ? 36.278 13.322 1.928 1.00 0.00 36 ARG B O 2
ATOM 2773 N N . LEU B 1 37 ? 35.551 13.495 -0.199 1.00 0.00 37 LEU B N 2
ATOM 2774 C CA . LEU B 1 37 ? 35.270 12.079 -0.334 1.00 0.00 37 LEU B CA 2
ATOM 2775 C C . LEU B 1 37 ? 36.525 11.275 -0.137 1.00 0.00 37 LEU B C 2
ATOM 2776 O O . LEU B 1 37 ? 36.564 10.347 0.681 1.00 0.00 37 LEU B O 2
ATOM 2792 N N . LEU B 1 38 ? 37.605 11.637 -0.855 1.00 0.00 38 LEU B N 2
ATOM 2793 C CA . LEU B 1 38 ? 38.815 10.869 -0.752 1.00 0.00 38 LEU B CA 2
ATOM 2794 C C . LEU B 1 38 ? 39.587 11.302 0.457 1.00 0.00 38 LEU B C 2
ATOM 2795 O O . LEU B 1 38 ? 40.292 10.501 1.056 1.00 0.00 38 LEU B O 2
ATOM 2811 N N . GLY B 1 39 ? 39.482 12.589 0.839 1.00 0.00 39 GLY B N 2
ATOM 2812 C CA . GLY B 1 39 ? 40.197 13.078 1.996 1.00 0.00 39 GLY B CA 2
ATOM 2813 C C . GLY B 1 39 ? 39.686 12.382 3.222 1.00 0.00 39 GLY B C 2
ATOM 2814 O O . GLY B 1 39 ? 40.456 12.028 4.105 1.00 0.00 39 GLY B O 2
ATOM 2818 N N . HIS B 1 40 ? 38.353 12.191 3.315 1.00 0.00 40 HIS B N 2
ATOM 2819 C CA . HIS B 1 40 ? 37.775 11.536 4.465 1.00 0.00 40 HIS B CA 2
ATOM 2820 C C . HIS B 1 40 ? 38.276 10.124 4.550 1.00 0.00 40 HIS B C 2
ATOM 2821 O O . HIS B 1 40 ? 38.683 9.670 5.620 1.00 0.00 40 HIS B O 2
ATOM 2835 N N . LEU B 1 41 ? 38.240 9.374 3.427 1.00 0.00 41 LEU B N 2
ATOM 2836 C CA . LEU B 1 41 ? 38.719 8.011 3.463 1.00 0.00 41 LEU B CA 2
ATOM 2837 C C . LEU B 1 41 ? 40.203 8.038 3.742 1.00 0.00 41 LEU B C 2
ATOM 2838 O O . LEU B 1 41 ? 40.725 7.175 4.439 1.00 0.00 41 LEU B O 2
ATOM 2854 N N . ALA B 1 42 ? 40.923 9.040 3.196 1.00 0.00 42 ALA B N 2
ATOM 2855 C CA . ALA B 1 42 ? 42.345 9.154 3.437 1.00 0.00 42 ALA B CA 2
ATOM 2856 C C . ALA B 1 42 ? 42.569 9.366 4.907 1.00 0.00 42 ALA B C 2
ATOM 2857 O O . ALA B 1 42 ? 43.535 8.856 5.464 1.00 0.00 42 ALA B O 2
ATOM 2864 N N . ASN B 1 43 ? 41.690 10.149 5.572 1.00 0.00 43 ASN B N 2
ATOM 2865 C CA . ASN B 1 43 ? 41.842 10.379 6.991 1.00 0.00 43 ASN B CA 2
ATOM 2866 C C . ASN B 1 43 ? 41.702 9.058 7.702 1.00 0.00 43 ASN B C 2
ATOM 2867 O O . ASN B 1 43 ? 42.402 8.793 8.676 1.00 0.00 43 ASN B O 2
ATOM 2878 N N . CYS B 1 44 ? 40.770 8.199 7.230 1.00 0.00 44 CYS B N 2
ATOM 2879 C CA . CYS B 1 44 ? 40.570 6.907 7.850 1.00 0.00 44 CYS B CA 2
ATOM 2880 C C . CYS B 1 44 ? 41.803 6.062 7.636 1.00 0.00 44 CYS B C 2
ATOM 2881 O O . CYS B 1 44 ? 42.220 5.322 8.523 1.00 0.00 44 CYS B O 2
ATOM 2889 N N . MET B 1 45 ? 42.410 6.155 6.431 1.00 0.00 45 MET B N 2
ATOM 2890 C CA . MET B 1 45 ? 43.590 5.373 6.121 1.00 0.00 45 MET B CA 2
ATOM 2891 C C . MET B 1 45 ? 44.712 5.876 6.975 1.00 0.00 45 MET B C 2
ATOM 2892 O O . MET B 1 45 ? 45.518 5.109 7.493 1.00 0.00 45 MET B O 2
ATOM 2906 N N . THR B 1 46 ? 44.773 7.210 7.116 1.00 0.00 46 THR B N 2
ATOM 2907 C CA . THR B 1 46 ? 45.793 7.852 7.914 1.00 0.00 46 THR B CA 2
ATOM 2908 C C . THR B 1 46 ? 45.652 7.399 9.345 1.00 0.00 46 THR B C 2
ATOM 2909 O O . THR B 1 46 ? 46.644 7.189 10.040 1.00 0.00 46 THR B O 2
ATOM 2920 N N . GLN B 1 47 ? 44.393 7.256 9.818 1.00 0.00 47 GLN B N 2
ATOM 2921 C CA . GLN B 1 47 ? 44.139 6.835 11.180 1.00 0.00 47 GLN B CA 2
ATOM 2922 C C . GLN B 1 47 ? 44.752 5.474 11.398 1.00 0.00 47 GLN B C 2
ATOM 2923 O O . GLN B 1 47 ? 45.306 5.201 12.462 1.00 0.00 47 GLN B O 2
ATOM 2937 N N . ILE B 1 48 ? 44.657 4.578 10.392 1.00 0.00 48 ILE B N 2
ATOM 2938 C CA . ILE B 1 48 ? 45.221 3.252 10.533 1.00 0.00 48 ILE B CA 2
ATOM 2939 C C . ILE B 1 48 ? 46.745 3.387 10.686 1.00 0.00 48 ILE B C 2
ATOM 2940 O O . ILE B 1 48 ? 47.394 3.933 9.751 1.00 0.00 48 ILE B O 2
ATOM 2957 N N . ASP A 1 1 ? 36.665 -8.739 22.072 1.00 0.00 1 ASP A N 3
ATOM 2958 C CA . ASP A 1 1 ? 35.997 -7.620 22.786 1.00 0.00 1 ASP A CA 3
ATOM 2959 C C . ASP A 1 1 ? 35.023 -6.922 21.866 1.00 0.00 1 ASP A C 3
ATOM 2960 O O . ASP A 1 1 ? 35.257 -6.790 20.663 1.00 0.00 1 ASP A O 3
ATOM 2971 N N . PRO A 1 2 ? 33.928 -6.452 22.429 1.00 0.00 2 PRO A N 3
ATOM 2972 C CA . PRO A 1 2 ? 32.899 -5.763 21.660 1.00 0.00 2 PRO A CA 3
ATOM 2973 C C . PRO A 1 2 ? 33.337 -4.423 21.157 1.00 0.00 2 PRO A C 3
ATOM 2974 O O . PRO A 1 2 ? 32.753 -3.879 20.221 1.00 0.00 2 PRO A O 3
ATOM 2985 N N . SER A 1 3 ? 34.389 -3.852 21.783 1.00 0.00 3 SER A N 3
ATOM 2986 C CA . SER A 1 3 ? 34.887 -2.561 21.371 1.00 0.00 3 SER A CA 3
ATOM 2987 C C . SER A 1 3 ? 35.469 -2.677 19.988 1.00 0.00 3 SER A C 3
ATOM 2988 O O . SER A 1 3 ? 35.449 -1.721 19.219 1.00 0.00 3 SER A O 3
ATOM 2996 N N . VAL A 1 4 ? 36.001 -3.872 19.641 1.00 0.00 4 VAL A N 3
ATOM 2997 C CA . VAL A 1 4 ? 36.587 -4.075 18.334 1.00 0.00 4 VAL A CA 3
ATOM 2998 C C . VAL A 1 4 ? 35.503 -3.932 17.302 1.00 0.00 4 VAL A C 3
ATOM 2999 O O . VAL A 1 4 ? 35.680 -3.270 16.277 1.00 0.00 4 VAL A O 3
ATOM 3012 N N . LEU A 1 5 ? 34.341 -4.560 17.569 1.00 0.00 5 LEU A N 3
ATOM 3013 C CA . LEU A 1 5 ? 33.232 -4.504 16.646 1.00 0.00 5 LEU A CA 3
ATOM 3014 C C . LEU A 1 5 ? 32.734 -3.086 16.581 1.00 0.00 5 LEU A C 3
ATOM 3015 O O . LEU A 1 5 ? 32.365 -2.596 15.514 1.00 0.00 5 LEU A O 3
ATOM 3031 N N . GLY A 1 6 ? 32.718 -2.397 17.740 1.00 0.00 6 GLY A N 3
ATOM 3032 C CA . GLY A 1 6 ? 32.240 -1.033 17.797 1.00 0.00 6 GLY A CA 3
ATOM 3033 C C . GLY A 1 6 ? 33.094 -0.149 16.934 1.00 0.00 6 GLY A C 3
ATOM 3034 O O . GLY A 1 6 ? 32.580 0.724 16.245 1.00 0.00 6 GLY A O 3
ATOM 3038 N N . LYS A 1 7 ? 34.431 -0.345 16.961 1.00 0.00 7 LYS A N 3
ATOM 3039 C CA . LYS A 1 7 ? 35.311 0.479 16.159 1.00 0.00 7 LYS A CA 3
ATOM 3040 C C . LYS A 1 7 ? 35.039 0.236 14.697 1.00 0.00 7 LYS A C 3
ATOM 3041 O O . LYS A 1 7 ? 35.045 1.165 13.894 1.00 0.00 7 LYS A O 3
ATOM 3060 N N . TYR A 1 8 ? 34.802 -1.038 14.323 1.00 0.00 8 TYR A N 3
ATOM 3061 C CA . TYR A 1 8 ? 34.542 -1.371 12.937 1.00 0.00 8 TYR A CA 3
ATOM 3062 C C . TYR A 1 8 ? 33.266 -0.685 12.507 1.00 0.00 8 TYR A C 3
ATOM 3063 O O . TYR A 1 8 ? 33.206 -0.074 11.439 1.00 0.00 8 TYR A O 3
ATOM 3081 N N . ARG A 1 9 ? 32.210 -0.778 13.348 1.00 0.00 9 ARG A N 3
ATOM 3082 C CA . ARG A 1 9 ? 30.934 -0.170 13.027 1.00 0.00 9 ARG A CA 3
ATOM 3083 C C . ARG A 1 9 ? 31.088 1.325 12.971 1.00 0.00 9 ARG A C 3
ATOM 3084 O O . ARG A 1 9 ? 30.492 1.987 12.127 1.00 0.00 9 ARG A O 3
ATOM 3105 N N . ALA A 1 10 ? 31.891 1.885 13.895 1.00 0.00 10 ALA A N 3
ATOM 3106 C CA . ALA A 1 10 ? 32.093 3.317 13.947 1.00 0.00 10 ALA A CA 3
ATOM 3107 C C . ALA A 1 10 ? 32.705 3.791 12.656 1.00 0.00 10 ALA A C 3
ATOM 3108 O O . ALA A 1 10 ? 32.316 4.830 12.122 1.00 0.00 10 ALA A O 3
ATOM 3115 N N . GLY A 1 11 ? 33.689 3.033 12.129 1.00 0.00 11 GLY A N 3
ATOM 3116 C CA . GLY A 1 11 ? 34.343 3.422 10.901 1.00 0.00 11 GLY A CA 3
ATOM 3117 C C . GLY A 1 11 ? 33.351 3.415 9.774 1.00 0.00 11 GLY A C 3
ATOM 3118 O O . GLY A 1 11 ? 33.349 4.314 8.936 1.00 0.00 11 GLY A O 3
ATOM 3122 N N . PHE A 1 12 ? 32.475 2.391 9.726 1.00 0.00 12 PHE A N 3
ATOM 3123 C CA . PHE A 1 12 ? 31.513 2.303 8.652 1.00 0.00 12 PHE A CA 3
ATOM 3124 C C . PHE A 1 12 ? 30.445 3.338 8.815 1.00 0.00 12 PHE A C 3
ATOM 3125 O O . PHE A 1 12 ? 29.869 3.790 7.828 1.00 0.00 12 PHE A O 3
ATOM 3142 N N . SER A 1 13 ? 30.131 3.732 10.063 1.00 0.00 13 SER A N 3
ATOM 3143 C CA . SER A 1 13 ? 29.129 4.751 10.271 1.00 0.00 13 SER A CA 3
ATOM 3144 C C . SER A 1 13 ? 29.631 6.000 9.600 1.00 0.00 13 SER A C 3
ATOM 3145 O O . SER A 1 13 ? 28.872 6.731 8.964 1.00 0.00 13 SER A O 3
ATOM 3153 N N . GLU A 1 14 ? 30.946 6.270 9.751 1.00 0.00 14 GLU A N 3
ATOM 3154 C CA . GLU A 1 14 ? 31.542 7.434 9.148 1.00 0.00 14 GLU A CA 3
ATOM 3155 C C . GLU A 1 14 ? 31.525 7.288 7.645 1.00 0.00 14 GLU A C 3
ATOM 3156 O O . GLU A 1 14 ? 31.283 8.265 6.934 1.00 0.00 14 GLU A O 3
ATOM 3168 N N . CYS A 1 15 ? 31.787 6.061 7.110 1.00 0.00 15 CYS A N 3
ATOM 3169 C CA . CYS A 1 15 ? 31.803 5.883 5.680 1.00 0.00 15 CYS A CA 3
ATOM 3170 C C . CYS A 1 15 ? 30.425 6.120 5.141 1.00 0.00 15 CYS A C 3
ATOM 3171 O O . CYS A 1 15 ? 30.264 6.746 4.104 1.00 0.00 15 CYS A O 3
ATOM 3179 N N . MET A 1 16 ? 29.392 5.631 5.856 1.00 0.00 16 MET A N 3
ATOM 3180 C CA . MET A 1 16 ? 28.032 5.784 5.396 1.00 0.00 16 MET A CA 3
ATOM 3181 C C . MET A 1 16 ? 27.683 7.245 5.297 1.00 0.00 16 MET A C 3
ATOM 3182 O O . MET A 1 16 ? 27.098 7.676 4.308 1.00 0.00 16 MET A O 3
ATOM 3196 N N . ASN A 1 17 ? 28.036 8.050 6.321 1.00 0.00 17 ASN A N 3
ATOM 3197 C CA . ASN A 1 17 ? 27.692 9.456 6.301 1.00 0.00 17 ASN A CA 3
ATOM 3198 C C . ASN A 1 17 ? 28.382 10.157 5.153 1.00 0.00 17 ASN A C 3
ATOM 3199 O O . ASN A 1 17 ? 27.764 10.959 4.454 1.00 0.00 17 ASN A O 3
ATOM 3210 N N . GLU A 1 18 ? 29.680 9.866 4.920 1.00 0.00 18 GLU A N 3
ATOM 3211 C CA . GLU A 1 18 ? 30.402 10.531 3.853 1.00 0.00 18 GLU A CA 3
ATOM 3212 C C . GLU A 1 18 ? 29.890 10.058 2.518 1.00 0.00 18 GLU A C 3
ATOM 3213 O O . GLU A 1 18 ? 29.732 10.843 1.582 1.00 0.00 18 GLU A O 3
ATOM 3225 N N . VAL A 1 19 ? 29.620 8.747 2.408 1.00 0.00 19 VAL A N 3
ATOM 3226 C CA . VAL A 1 19 ? 29.143 8.175 1.173 1.00 0.00 19 VAL A CA 3
ATOM 3227 C C . VAL A 1 19 ? 27.788 8.754 0.856 1.00 0.00 19 VAL A C 3
ATOM 3228 O O . VAL A 1 19 ? 27.478 9.045 -0.300 1.00 0.00 19 VAL A O 3
ATOM 3241 N N . THR A 1 20 ? 26.947 8.933 1.896 1.00 0.00 20 THR A N 3
ATOM 3242 C CA . THR A 1 20 ? 25.614 9.467 1.703 1.00 0.00 20 THR A CA 3
ATOM 3243 C C . THR A 1 20 ? 25.711 10.854 1.123 1.00 0.00 20 THR A C 3
ATOM 3244 O O . THR A 1 20 ? 24.924 11.225 0.254 1.00 0.00 20 THR A O 3
ATOM 3255 N N . ARG A 1 21 ? 26.680 11.661 1.604 1.00 0.00 21 ARG A N 3
ATOM 3256 C CA . ARG A 1 21 ? 26.836 13.012 1.102 1.00 0.00 21 ARG A CA 3
ATOM 3257 C C . ARG A 1 21 ? 27.172 12.961 -0.362 1.00 0.00 21 ARG A C 3
ATOM 3258 O O . ARG A 1 21 ? 26.685 13.777 -1.143 1.00 0.00 21 ARG A O 3
ATOM 3279 N N . PHE A 1 22 ? 28.016 11.994 -0.772 1.00 0.00 22 PHE A N 3
ATOM 3280 C CA . PHE A 1 22 ? 28.396 11.894 -2.162 1.00 0.00 22 PHE A CA 3
ATOM 3281 C C . PHE A 1 22 ? 27.185 11.513 -2.976 1.00 0.00 22 PHE A C 3
ATOM 3282 O O . PHE A 1 22 ? 26.938 12.068 -4.044 1.00 0.00 22 PHE A O 3
ATOM 3299 N N . LEU A 1 23 ? 26.397 10.545 -2.479 1.00 0.00 23 LEU A N 3
ATOM 3300 C CA . LEU A 1 23 ? 25.224 10.100 -3.182 1.00 0.00 23 LEU A CA 3
ATOM 3301 C C . LEU A 1 23 ? 24.221 11.214 -3.301 1.00 0.00 23 LEU A C 3
ATOM 3302 O O . LEU A 1 23 ? 23.564 11.357 -4.327 1.00 0.00 23 LEU A O 3
ATOM 3318 N N . SER A 1 24 ? 24.082 12.036 -2.249 1.00 0.00 24 SER A N 3
ATOM 3319 C CA . SER A 1 24 ? 23.105 13.102 -2.270 1.00 0.00 24 SER A CA 3
ATOM 3320 C C . SER A 1 24 ? 23.572 14.155 -3.228 1.00 0.00 24 SER A C 3
ATOM 3321 O O . SER A 1 24 ? 22.831 15.076 -3.567 1.00 0.00 24 SER A O 3
ATOM 3329 N N . THR A 1 25 ? 24.829 14.030 -3.687 1.00 0.00 25 THR A N 3
ATOM 3330 C CA . THR A 1 25 ? 25.383 15.002 -4.587 1.00 0.00 25 THR A CA 3
ATOM 3331 C C . THR A 1 25 ? 25.211 14.516 -6.002 1.00 0.00 25 THR A C 3
ATOM 3332 O O . THR A 1 25 ? 24.995 15.314 -6.914 1.00 0.00 25 THR A O 3
ATOM 3343 N N . CYS A 1 26 ? 25.284 13.184 -6.224 1.00 0.00 26 CYS A N 3
ATOM 3344 C CA . CYS A 1 26 ? 25.171 12.671 -7.570 1.00 0.00 26 CYS A CA 3
ATOM 3345 C C . CYS A 1 26 ? 23.767 12.190 -7.786 1.00 0.00 26 CYS A C 3
ATOM 3346 O O . CYS A 1 26 ? 23.300 11.271 -7.119 1.00 0.00 26 CYS A O 3
ATOM 3354 N N . GLU A 1 27 ? 23.065 12.809 -8.760 1.00 0.00 27 GLU A N 3
ATOM 3355 C CA . GLU A 1 27 ? 21.717 12.404 -9.061 1.00 0.00 27 GLU A CA 3
ATOM 3356 C C . GLU A 1 27 ? 21.628 12.273 -10.553 1.00 0.00 27 GLU A C 3
ATOM 3357 O O . GLU A 1 27 ? 21.553 13.267 -11.270 1.00 0.00 27 GLU A O 3
ATOM 3369 N N . GLY A 1 28 ? 21.642 11.021 -11.059 1.00 0.00 28 GLY A N 3
ATOM 3370 C CA . GLY A 1 28 ? 21.550 10.821 -12.483 1.00 0.00 28 GLY A CA 3
ATOM 3371 C C . GLY A 1 28 ? 21.766 9.369 -12.750 1.00 0.00 28 GLY A C 3
ATOM 3372 O O . GLY A 1 28 ? 20.817 8.615 -12.952 1.00 0.00 28 GLY A O 3
ATOM 3376 N N . VAL A 1 29 ? 23.045 8.942 -12.751 1.00 0.00 29 VAL A N 3
ATOM 3377 C CA . VAL A 1 29 ? 23.358 7.556 -13.003 1.00 0.00 29 VAL A CA 3
ATOM 3378 C C . VAL A 1 29 ? 23.947 7.035 -11.743 1.00 0.00 29 VAL A C 3
ATOM 3379 O O . VAL A 1 29 ? 25.156 6.851 -11.615 1.00 0.00 29 VAL A O 3
ATOM 3392 N N . ASN A 1 30 ? 23.071 6.800 -10.755 1.00 0.00 30 ASN A N 3
ATOM 3393 C CA . ASN A 1 30 ? 23.515 6.293 -9.508 1.00 0.00 30 ASN A CA 3
ATOM 3394 C C . ASN A 1 30 ? 22.460 5.389 -8.973 1.00 0.00 30 ASN A C 3
ATOM 3395 O O . ASN A 1 30 ? 22.467 5.053 -7.803 1.00 0.00 30 ASN A O 3
ATOM 3406 N N . THR A 1 31 ? 21.500 4.986 -9.822 1.00 0.00 31 THR A N 3
ATOM 3407 C CA . THR A 1 31 ? 20.475 4.079 -9.362 1.00 0.00 31 THR A CA 3
ATOM 3408 C C . THR A 1 31 ? 21.143 2.752 -9.174 1.00 0.00 31 THR A C 3
ATOM 3409 O O . THR A 1 31 ? 20.972 2.073 -8.157 1.00 0.00 31 THR A O 3
ATOM 3420 N N . GLU A 1 32 ? 21.961 2.371 -10.178 1.00 0.00 32 GLU A N 3
ATOM 3421 C CA . GLU A 1 32 ? 22.670 1.119 -10.125 1.00 0.00 32 GLU A CA 3
ATOM 3422 C C . GLU A 1 32 ? 23.794 1.273 -9.150 1.00 0.00 32 GLU A C 3
ATOM 3423 O O . GLU A 1 32 ? 24.114 0.355 -8.391 1.00 0.00 32 GLU A O 3
ATOM 3435 N N . VAL A 1 33 ? 24.418 2.472 -9.151 1.00 0.00 33 VAL A N 3
ATOM 3436 C CA . VAL A 1 33 ? 25.534 2.717 -8.271 1.00 0.00 33 VAL A CA 3
ATOM 3437 C C . VAL A 1 33 ? 25.050 2.666 -6.847 1.00 0.00 33 VAL A C 3
ATOM 3438 O O . VAL A 1 33 ? 25.703 2.089 -6.000 1.00 0.00 33 VAL A O 3
ATOM 3451 N N . ARG A 1 34 ? 23.868 3.261 -6.561 1.00 0.00 34 ARG A N 3
ATOM 3452 C CA . ARG A 1 34 ? 23.330 3.284 -5.213 1.00 0.00 34 ARG A CA 3
ATOM 3453 C C . ARG A 1 34 ? 23.116 1.881 -4.729 1.00 0.00 34 ARG A C 3
ATOM 3454 O O . ARG A 1 34 ? 23.380 1.570 -3.568 1.00 0.00 34 ARG A O 3
ATOM 3475 N N . THR A 1 35 ? 22.639 0.993 -5.620 1.00 0.00 35 THR A N 3
ATOM 3476 C CA . THR A 1 35 ? 22.364 -0.372 -5.234 1.00 0.00 35 THR A CA 3
ATOM 3477 C C . THR A 1 35 ? 23.625 -1.031 -4.730 1.00 0.00 35 THR A C 3
ATOM 3478 O O . THR A 1 35 ? 23.605 -1.701 -3.701 1.00 0.00 35 THR A O 3
ATOM 3489 N N . ARG A 1 36 ? 24.758 -0.848 -5.433 1.00 0.00 36 ARG A N 3
ATOM 3490 C CA . ARG A 1 36 ? 25.990 -1.489 -5.010 1.00 0.00 36 ARG A CA 3
ATOM 3491 C C . ARG A 1 36 ? 26.685 -0.640 -3.965 1.00 0.00 36 ARG A C 3
ATOM 3492 O O . ARG A 1 36 ? 27.439 -1.154 -3.142 1.00 0.00 36 ARG A O 3
ATOM 3513 N N . LEU A 1 37 ? 26.430 0.681 -3.973 1.00 0.00 37 LEU A N 3
ATOM 3514 C CA . LEU A 1 37 ? 27.074 1.595 -3.052 1.00 0.00 37 LEU A CA 3
ATOM 3515 C C . LEU A 1 37 ? 26.529 1.370 -1.671 1.00 0.00 37 LEU A C 3
ATOM 3516 O O . LEU A 1 37 ? 27.260 1.009 -0.745 1.00 0.00 37 LEU A O 3
ATOM 3532 N N . LEU A 1 38 ? 25.207 1.566 -1.514 1.00 0.00 38 LEU A N 3
ATOM 3533 C CA . LEU A 1 38 ? 24.596 1.420 -0.224 1.00 0.00 38 LEU A CA 3
ATOM 3534 C C . LEU A 1 38 ? 24.471 -0.036 0.098 1.00 0.00 38 LEU A C 3
ATOM 3535 O O . LEU A 1 38 ? 24.508 -0.419 1.261 1.00 0.00 38 LEU A O 3
ATOM 3551 N N . GLY A 1 39 ? 24.307 -0.890 -0.933 1.00 0.00 39 GLY A N 3
ATOM 3552 C CA . GLY A 1 39 ? 24.156 -2.304 -0.697 1.00 0.00 39 GLY A CA 3
ATOM 3553 C C . GLY A 1 39 ? 25.398 -2.865 -0.064 1.00 0.00 39 GLY A C 3
ATOM 3554 O O . GLY A 1 39 ? 25.310 -3.657 0.867 1.00 0.00 39 GLY A O 3
ATOM 3558 N N . HIS A 1 40 ? 26.597 -2.468 -0.541 1.00 0.00 40 HIS A N 3
ATOM 3559 C CA . HIS A 1 40 ? 27.813 -3.023 0.020 1.00 0.00 40 HIS A CA 3
ATOM 3560 C C . HIS A 1 40 ? 28.014 -2.515 1.413 1.00 0.00 40 HIS A C 3
ATOM 3561 O O . HIS A 1 40 ? 28.425 -3.270 2.295 1.00 0.00 40 HIS A O 3
ATOM 3575 N N . LEU A 1 41 ? 27.740 -1.220 1.656 1.00 0.00 41 LEU A N 3
ATOM 3576 C CA . LEU A 1 41 ? 27.920 -0.688 2.989 1.00 0.00 41 LEU A CA 3
ATOM 3577 C C . LEU A 1 41 ? 26.908 -1.340 3.894 1.00 0.00 41 LEU A C 3
ATOM 3578 O O . LEU A 1 41 ? 27.204 -1.647 5.046 1.00 0.00 41 LEU A O 3
ATOM 3594 N N . ALA A 1 42 ? 25.676 -1.555 3.384 1.00 0.00 42 ALA A N 3
ATOM 3595 C CA . ALA A 1 42 ? 24.641 -2.182 4.171 1.00 0.00 42 ALA A CA 3
ATOM 3596 C C . ALA A 1 42 ? 25.048 -3.590 4.493 1.00 0.00 42 ALA A C 3
ATOM 3597 O O . ALA A 1 42 ? 24.826 -4.055 5.604 1.00 0.00 42 ALA A O 3
ATOM 3604 N N . ASN A 1 43 ? 25.650 -4.314 3.524 1.00 0.00 43 ASN A N 3
ATOM 3605 C CA . ASN A 1 43 ? 26.061 -5.675 3.787 1.00 0.00 43 ASN A CA 3
ATOM 3606 C C . ASN A 1 43 ? 27.148 -5.669 4.827 1.00 0.00 43 ASN A C 3
ATOM 3607 O O . ASN A 1 43 ? 27.184 -6.540 5.692 1.00 0.00 43 ASN A O 3
ATOM 3618 N N . CYS A 1 44 ? 28.070 -4.683 4.767 1.00 0.00 44 CYS A N 3
ATOM 3619 C CA . CYS A 1 44 ? 29.144 -4.630 5.732 1.00 0.00 44 CYS A CA 3
ATOM 3620 C C . CYS A 1 44 ? 28.578 -4.331 7.096 1.00 0.00 44 CYS A C 3
ATOM 3621 O O . CYS A 1 44 ? 29.019 -4.894 8.099 1.00 0.00 44 CYS A O 3
ATOM 3629 N N . MET A 1 45 ? 27.577 -3.428 7.158 1.00 0.00 45 MET A N 3
ATOM 3630 C CA . MET A 1 45 ? 26.987 -3.050 8.422 1.00 0.00 45 MET A CA 3
ATOM 3631 C C . MET A 1 45 ? 26.192 -4.211 8.938 1.00 0.00 45 MET A C 3
ATOM 3632 O O . MET A 1 45 ? 26.189 -4.506 10.129 1.00 0.00 45 MET A O 3
ATOM 3646 N N . THR A 1 46 ? 25.474 -4.886 8.026 1.00 0.00 46 THR A N 3
ATOM 3647 C CA . THR A 1 46 ? 24.668 -6.020 8.402 1.00 0.00 46 THR A CA 3
ATOM 3648 C C . THR A 1 46 ? 25.561 -7.115 8.932 1.00 0.00 46 THR A C 3
ATOM 3649 O O . THR A 1 46 ? 25.257 -7.733 9.950 1.00 0.00 46 THR A O 3
ATOM 3660 N N . GLN A 1 47 ? 26.687 -7.388 8.234 1.00 0.00 47 GLN A N 3
ATOM 3661 C CA . GLN A 1 47 ? 27.592 -8.432 8.663 1.00 0.00 47 GLN A CA 3
ATOM 3662 C C . GLN A 1 47 ? 28.178 -8.070 10.003 1.00 0.00 47 GLN A C 3
ATOM 3663 O O . GLN A 1 47 ? 28.264 -8.912 10.894 1.00 0.00 47 GLN A O 3
ATOM 3677 N N . ILE A 1 48 ? 28.596 -6.795 10.172 1.00 0.00 48 ILE A N 3
ATOM 3678 C CA . ILE A 1 48 ? 29.180 -6.378 11.429 1.00 0.00 48 ILE A CA 3
ATOM 3679 C C . ILE A 1 48 ? 28.315 -5.248 11.998 1.00 0.00 48 ILE A C 3
ATOM 3680 O O . ILE A 1 48 ? 27.467 -5.540 12.886 1.00 0.00 48 ILE A O 3
ATOM 3697 N N . ASP B 1 1 ? 45.549 -6.578 19.519 1.00 0.00 1 ASP B N 3
ATOM 3698 C CA . ASP B 1 1 ? 46.050 -7.456 18.430 1.00 0.00 1 ASP B CA 3
ATOM 3699 C C . ASP B 1 1 ? 46.031 -6.717 17.113 1.00 0.00 1 ASP B C 3
ATOM 3700 O O . ASP B 1 1 ? 45.146 -5.903 16.846 1.00 0.00 1 ASP B O 3
ATOM 3709 N N . PRO B 1 2 ? 47.002 -7.007 16.271 1.00 0.00 2 PRO B N 3
ATOM 3710 C CA . PRO B 1 2 ? 47.113 -6.363 14.968 1.00 0.00 2 PRO B CA 3
ATOM 3711 C C . PRO B 1 2 ? 46.028 -6.770 14.016 1.00 0.00 2 PRO B C 3
ATOM 3712 O O . PRO B 1 2 ? 45.760 -6.081 13.034 1.00 0.00 2 PRO B O 3
ATOM 3723 N N . SER B 1 3 ? 45.377 -7.920 14.292 1.00 0.00 3 SER B N 3
ATOM 3724 C CA . SER B 1 3 ? 44.315 -8.396 13.437 1.00 0.00 3 SER B CA 3
ATOM 3725 C C . SER B 1 3 ? 43.154 -7.441 13.515 1.00 0.00 3 SER B C 3
ATOM 3726 O O . SER B 1 3 ? 42.408 -7.286 12.555 1.00 0.00 3 SER B O 3
ATOM 3734 N N . VAL B 1 4 ? 42.985 -6.772 14.678 1.00 0.00 4 VAL B N 3
ATOM 3735 C CA . VAL B 1 4 ? 41.895 -5.836 14.847 1.00 0.00 4 VAL B CA 3
ATOM 3736 C C . VAL B 1 4 ? 42.093 -4.698 13.886 1.00 0.00 4 VAL B C 3
ATOM 3737 O O . VAL B 1 4 ? 41.161 -4.265 13.206 1.00 0.00 4 VAL B O 3
ATOM 3750 N N . LEU B 1 5 ? 43.341 -4.192 13.810 1.00 0.00 5 LEU B N 3
ATOM 3751 C CA . LEU B 1 5 ? 43.651 -3.092 12.931 1.00 0.00 5 LEU B CA 3
ATOM 3752 C C . LEU B 1 5 ? 43.488 -3.552 11.509 1.00 0.00 5 LEU B C 3
ATOM 3753 O O . LEU B 1 5 ? 43.007 -2.809 10.656 1.00 0.00 5 LEU B O 3
ATOM 3769 N N . GLY B 1 6 ? 43.895 -4.809 11.231 1.00 0.00 6 GLY B N 3
ATOM 3770 C CA . GLY B 1 6 ? 43.805 -5.348 9.891 1.00 0.00 6 GLY B CA 3
ATOM 3771 C C . GLY B 1 6 ? 42.370 -5.392 9.448 1.00 0.00 6 GLY B C 3
ATOM 3772 O O . GLY B 1 6 ? 42.069 -5.085 8.301 1.00 0.00 6 GLY B O 3
ATOM 3776 N N . LYS B 1 7 ? 41.445 -5.792 10.348 1.00 0.00 7 LYS B N 3
ATOM 3777 C CA . LYS B 1 7 ? 40.045 -5.865 9.980 1.00 0.00 7 LYS B CA 3
ATOM 3778 C C . LYS B 1 7 ? 39.532 -4.483 9.671 1.00 0.00 7 LYS B C 3
ATOM 3779 O O . LYS B 1 7 ? 38.755 -4.296 8.737 1.00 0.00 7 LYS B O 3
ATOM 3798 N N . TYR B 1 8 ? 39.955 -3.479 10.466 1.00 0.00 8 TYR B N 3
ATOM 3799 C CA . TYR B 1 8 ? 39.506 -2.119 10.253 1.00 0.00 8 TYR B CA 3
ATOM 3800 C C . TYR B 1 8 ? 39.990 -1.657 8.897 1.00 0.00 8 TYR B C 3
ATOM 3801 O O . TYR B 1 8 ? 39.232 -1.082 8.117 1.00 0.00 8 TYR B O 3
ATOM 3819 N N . ARG B 1 9 ? 41.285 -1.910 8.593 1.00 0.00 9 ARG B N 3
ATOM 3820 C CA . ARG B 1 9 ? 41.855 -1.498 7.327 1.00 0.00 9 ARG B CA 3
ATOM 3821 C C . ARG B 1 9 ? 41.180 -2.235 6.206 1.00 0.00 9 ARG B C 3
ATOM 3822 O O . ARG B 1 9 ? 40.929 -1.674 5.143 1.00 0.00 9 ARG B O 3
ATOM 3843 N N . ALA B 1 10 ? 40.884 -3.531 6.424 1.00 0.00 10 ALA B N 3
ATOM 3844 C CA . ALA B 1 10 ? 40.252 -4.340 5.405 1.00 0.00 10 ALA B CA 3
ATOM 3845 C C . ALA B 1 10 ? 38.911 -3.758 5.051 1.00 0.00 10 ALA B C 3
ATOM 3846 O O . ALA B 1 10 ? 38.542 -3.698 3.878 1.00 0.00 10 ALA B O 3
ATOM 3853 N N . GLY B 1 11 ? 38.145 -3.316 6.071 1.00 0.00 11 GLY B N 3
ATOM 3854 C CA . GLY B 1 11 ? 36.837 -2.757 5.823 1.00 0.00 11 GLY B CA 3
ATOM 3855 C C . GLY B 1 11 ? 36.966 -1.502 5.010 1.00 0.00 11 GLY B C 3
ATOM 3856 O O . GLY B 1 11 ? 36.188 -1.270 4.087 1.00 0.00 11 GLY B O 3
ATOM 3860 N N . PHE B 1 12 ? 37.965 -0.655 5.333 1.00 0.00 12 PHE B N 3
ATOM 3861 C CA . PHE B 1 12 ? 38.132 0.587 4.612 1.00 0.00 12 PHE B CA 3
ATOM 3862 C C . PHE B 1 12 ? 38.661 0.331 3.235 1.00 0.00 12 PHE B C 3
ATOM 3863 O O . PHE B 1 12 ? 38.393 1.104 2.319 1.00 0.00 12 PHE B O 3
ATOM 3880 N N . SER B 1 13 ? 39.446 -0.745 3.052 1.00 0.00 13 SER B N 3
ATOM 3881 C CA . SER B 1 13 ? 39.957 -1.053 1.737 1.00 0.00 13 SER B CA 3
ATOM 3882 C C . SER B 1 13 ? 38.765 -1.304 0.853 1.00 0.00 13 SER B C 3
ATOM 3883 O O . SER B 1 13 ? 38.728 -0.882 -0.303 1.00 0.00 13 SER B O 3
ATOM 3891 N N . GLU B 1 14 ? 37.760 -2.020 1.398 1.00 0.00 14 GLU B N 3
ATOM 3892 C CA . GLU B 1 14 ? 36.565 -2.317 0.652 1.00 0.00 14 GLU B CA 3
ATOM 3893 C C . GLU B 1 14 ? 35.800 -1.041 0.395 1.00 0.00 14 GLU B C 3
ATOM 3894 O O . GLU B 1 14 ? 35.246 -0.862 -0.690 1.00 0.00 14 GLU B O 3
ATOM 3906 N N . CYS B 1 15 ? 35.743 -0.108 1.390 1.00 0.00 15 CYS B N 3
ATOM 3907 C CA . CYS B 1 15 ? 35.006 1.115 1.195 1.00 0.00 15 CYS B CA 3
ATOM 3908 C C . CYS B 1 15 ? 35.666 1.918 0.114 1.00 0.00 15 CYS B C 3
ATOM 3909 O O . CYS B 1 15 ? 34.995 2.498 -0.726 1.00 0.00 15 CYS B O 3
ATOM 3917 N N . MET B 1 16 ? 37.012 1.949 0.108 1.00 0.00 16 MET B N 3
ATOM 3918 C CA . MET B 1 16 ? 37.733 2.725 -0.874 1.00 0.00 16 MET B CA 3
ATOM 3919 C C . MET B 1 16 ? 37.425 2.217 -2.257 1.00 0.00 16 MET B C 3
ATOM 3920 O O . MET B 1 16 ? 37.168 3.004 -3.163 1.00 0.00 16 MET B O 3
ATOM 3934 N N . ASN B 1 17 ? 37.438 0.881 -2.457 1.00 0.00 17 ASN B N 3
ATOM 3935 C CA . ASN B 1 17 ? 37.186 0.334 -3.775 1.00 0.00 17 ASN B CA 3
ATOM 3936 C C . ASN B 1 17 ? 35.785 0.666 -4.233 1.00 0.00 17 ASN B C 3
ATOM 3937 O O . ASN B 1 17 ? 35.583 1.052 -5.382 1.00 0.00 17 ASN B O 3
ATOM 3948 N N . GLU B 1 18 ? 34.779 0.535 -3.340 1.00 0.00 18 GLU B N 3
ATOM 3949 C CA . GLU B 1 18 ? 33.409 0.808 -3.732 1.00 0.00 18 GLU B CA 3
ATOM 3950 C C . GLU B 1 18 ? 33.230 2.285 -3.960 1.00 0.00 18 GLU B C 3
ATOM 3951 O O . GLU B 1 18 ? 32.554 2.705 -4.901 1.00 0.00 18 GLU B O 3
ATOM 3963 N N . VAL B 1 19 ? 33.835 3.106 -3.088 1.00 0.00 19 VAL B N 3
ATOM 3964 C CA . VAL B 1 19 ? 33.718 4.539 -3.194 1.00 0.00 19 VAL B CA 3
ATOM 3965 C C . VAL B 1 19 ? 34.363 4.991 -4.479 1.00 0.00 19 VAL B C 3
ATOM 3966 O O . VAL B 1 19 ? 33.857 5.881 -5.163 1.00 0.00 19 VAL B O 3
ATOM 3979 N N . THR B 1 20 ? 35.507 4.371 -4.836 1.00 0.00 20 THR B N 3
ATOM 3980 C CA . THR B 1 20 ? 36.219 4.737 -6.043 1.00 0.00 20 THR B CA 3
ATOM 3981 C C . THR B 1 20 ? 35.336 4.491 -7.237 1.00 0.00 20 THR B C 3
ATOM 3982 O O . THR B 1 20 ? 35.319 5.282 -8.178 1.00 0.00 20 THR B O 3
ATOM 3993 N N . ARG B 1 21 ? 34.583 3.371 -7.231 1.00 0.00 21 ARG B N 3
ATOM 3994 C CA . ARG B 1 21 ? 33.709 3.059 -8.344 1.00 0.00 21 ARG B CA 3
ATOM 3995 C C . ARG B 1 21 ? 32.666 4.133 -8.475 1.00 0.00 21 ARG B C 3
ATOM 3996 O O . ARG B 1 21 ? 32.314 4.532 -9.584 1.00 0.00 21 ARG B O 3
ATOM 4017 N N . PHE B 1 22 ? 32.145 4.633 -7.337 1.00 0.00 22 PHE B N 3
ATOM 4018 C CA . PHE B 1 22 ? 31.129 5.657 -7.384 1.00 0.00 22 PHE B CA 3
ATOM 4019 C C . PHE B 1 22 ? 31.729 6.921 -7.943 1.00 0.00 22 PHE B C 3
ATOM 4020 O O . PHE B 1 22 ? 31.131 7.590 -8.781 1.00 0.00 22 PHE B O 3
ATOM 4037 N N . LEU B 1 23 ? 32.941 7.275 -7.484 1.00 0.00 23 LEU B N 3
ATOM 4038 C CA . LEU B 1 23 ? 33.596 8.468 -7.947 1.00 0.00 23 LEU B CA 3
ATOM 4039 C C . LEU B 1 23 ? 33.894 8.376 -9.417 1.00 0.00 23 LEU B C 3
ATOM 4040 O O . LEU B 1 23 ? 33.774 9.359 -10.142 1.00 0.00 23 LEU B O 3
ATOM 4056 N N . SER B 1 24 ? 34.288 7.186 -9.896 1.00 0.00 24 SER B N 3
ATOM 4057 C CA . SER B 1 24 ? 34.638 7.028 -11.291 1.00 0.00 24 SER B CA 3
ATOM 4058 C C . SER B 1 24 ? 33.383 7.117 -12.106 1.00 0.00 24 SER B C 3
ATOM 4059 O O . SER B 1 24 ? 33.429 7.201 -13.332 1.00 0.00 24 SER B O 3
ATOM 4067 N N . THR B 1 25 ? 32.225 7.099 -11.425 1.00 0.00 25 THR B N 3
ATOM 4068 C CA . THR B 1 25 ? 30.965 7.148 -12.112 1.00 0.00 25 THR B CA 3
ATOM 4069 C C . THR B 1 25 ? 30.489 8.574 -12.163 1.00 0.00 25 THR B C 3
ATOM 4070 O O . THR B 1 25 ? 29.866 8.990 -13.139 1.00 0.00 25 THR B O 3
ATOM 4081 N N . CYS B 1 26 ? 30.782 9.374 -11.112 1.00 0.00 26 CYS B N 3
ATOM 4082 C CA . CYS B 1 26 ? 30.308 10.739 -11.090 1.00 0.00 26 CYS B CA 3
ATOM 4083 C C . CYS B 1 26 ? 31.420 11.643 -11.534 1.00 0.00 26 CYS B C 3
ATOM 4084 O O . CYS B 1 26 ? 32.465 11.723 -10.897 1.00 0.00 26 CYS B O 3
ATOM 4092 N N . GLU B 1 27 ? 31.194 12.367 -12.651 1.00 0.00 27 GLU B N 3
ATOM 4093 C CA . GLU B 1 27 ? 32.189 13.282 -13.143 1.00 0.00 27 GLU B CA 3
ATOM 4094 C C . GLU B 1 27 ? 31.481 14.570 -13.448 1.00 0.00 27 GLU B C 3
ATOM 4095 O O . GLU B 1 27 ? 30.789 14.685 -14.458 1.00 0.00 27 GLU B O 3
ATOM 4107 N N . GLY B 1 28 ? 31.634 15.579 -12.565 1.00 0.00 28 GLY B N 3
ATOM 4108 C CA . GLY B 1 28 ? 30.990 16.844 -12.800 1.00 0.00 28 GLY B CA 3
ATOM 4109 C C . GLY B 1 28 ? 31.194 17.689 -11.586 1.00 0.00 28 GLY B C 3
ATOM 4110 O O . GLY B 1 28 ? 32.067 18.553 -11.557 1.00 0.00 28 GLY B O 3
ATOM 4114 N N . VAL B 1 29 ? 30.379 17.445 -10.541 1.00 0.00 29 VAL B N 3
ATOM 4115 C CA . VAL B 1 29 ? 30.494 18.207 -9.322 1.00 0.00 29 VAL B CA 3
ATOM 4116 C C . VAL B 1 29 ? 30.929 17.248 -8.278 1.00 0.00 29 VAL B C 3
ATOM 4117 O O . VAL B 1 29 ? 30.151 16.808 -7.433 1.00 0.00 29 VAL B O 3
ATOM 4130 N N . ASN B 1 30 ? 32.219 16.885 -8.335 1.00 0.00 30 ASN B N 3
ATOM 4131 C CA . ASN B 1 30 ? 32.749 15.978 -7.381 1.00 0.00 30 ASN B CA 3
ATOM 4132 C C . ASN B 1 30 ? 34.161 16.366 -7.112 1.00 0.00 30 ASN B C 3
ATOM 4133 O O . ASN B 1 30 ? 34.921 15.591 -6.556 1.00 0.00 30 ASN B O 3
ATOM 4144 N N . THR B 1 31 ? 34.563 17.577 -7.525 1.00 0.00 31 THR B N 3
ATOM 4145 C CA . THR B 1 31 ? 35.911 18.016 -7.255 1.00 0.00 31 THR B CA 3
ATOM 4146 C C . THR B 1 31 ? 35.981 18.275 -5.780 1.00 0.00 31 THR B C 3
ATOM 4147 O O . THR B 1 31 ? 36.910 17.855 -5.086 1.00 0.00 31 THR B O 3
ATOM 4158 N N . GLU B 1 32 ? 34.945 18.973 -5.268 1.00 0.00 32 GLU B N 3
ATOM 4159 C CA . GLU B 1 32 ? 34.882 19.288 -3.866 1.00 0.00 32 GLU B CA 3
ATOM 4160 C C . GLU B 1 32 ? 34.516 18.037 -3.134 1.00 0.00 32 GLU B C 3
ATOM 4161 O O . GLU B 1 32 ? 35.016 17.765 -2.039 1.00 0.00 32 GLU B O 3
ATOM 4173 N N . VAL B 1 33 ? 33.619 17.233 -3.746 1.00 0.00 33 VAL B N 3
ATOM 4174 C CA . VAL B 1 33 ? 33.172 16.017 -3.113 1.00 0.00 33 VAL B CA 3
ATOM 4175 C C . VAL B 1 33 ? 34.3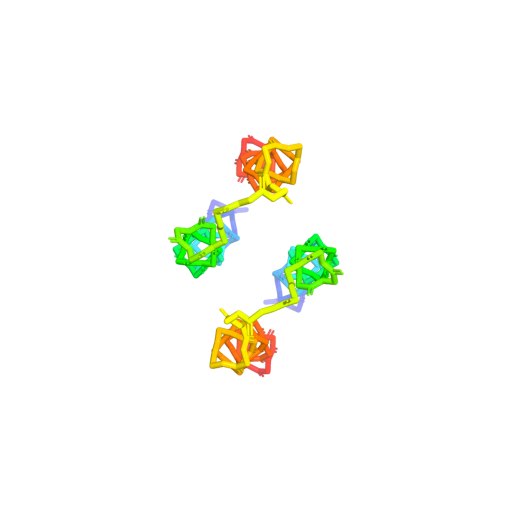43 15.074 -2.995 1.00 0.00 33 VAL B C 3
ATOM 4176 O O . VAL B 1 33 ? 34.520 14.447 -1.969 1.00 0.00 33 VAL B O 3
ATOM 4189 N N . ARG B 1 34 ? 35.182 14.975 -4.053 1.00 0.00 34 ARG B N 3
ATOM 4190 C CA . ARG B 1 34 ? 36.325 14.078 -4.040 1.00 0.00 34 ARG B CA 3
ATOM 4191 C C . ARG B 1 34 ? 37.250 14.451 -2.919 1.00 0.00 34 ARG B C 3
ATOM 4192 O O . ARG B 1 34 ? 37.799 13.582 -2.246 1.00 0.00 34 ARG B O 3
ATOM 4213 N N . THR B 1 35 ? 37.431 15.763 -2.691 1.00 0.00 35 THR B N 3
ATOM 4214 C CA . THR B 1 35 ? 38.336 16.217 -1.658 1.00 0.00 35 THR B CA 3
ATOM 4215 C C . THR B 1 35 ? 37.896 15.688 -0.317 1.00 0.00 35 THR B C 3
ATOM 4216 O O . THR B 1 35 ? 38.715 15.202 0.458 1.00 0.00 35 THR B O 3
ATOM 4227 N N . ARG B 1 36 ? 36.588 15.760 -0.009 1.00 0.00 36 ARG B N 3
ATOM 4228 C CA . ARG B 1 36 ? 36.116 15.297 1.286 1.00 0.00 36 ARG B CA 3
ATOM 4229 C C . ARG B 1 36 ? 35.867 13.804 1.245 1.00 0.00 36 ARG B C 3
ATOM 4230 O O . ARG B 1 36 ? 35.933 13.129 2.270 1.00 0.00 36 ARG B O 3
ATOM 4251 N N . LEU B 1 37 ? 35.587 13.257 0.046 1.00 0.00 37 LEU B N 3
ATOM 4252 C CA . LEU B 1 37 ? 35.285 11.849 -0.104 1.00 0.00 37 LEU B CA 3
ATOM 4253 C C . LEU B 1 37 ? 36.536 11.050 0.108 1.00 0.00 37 LEU B C 3
ATOM 4254 O O . LEU B 1 37 ? 36.624 10.227 1.024 1.00 0.00 37 LEU B O 3
ATOM 4270 N N . LEU B 1 38 ? 37.553 11.296 -0.739 1.00 0.00 38 LEU B N 3
ATOM 4271 C CA . LEU B 1 38 ? 38.777 10.553 -0.646 1.00 0.00 38 LEU B CA 3
ATOM 4272 C C . LEU B 1 38 ? 39.565 11.050 0.526 1.00 0.00 38 LEU B C 3
ATOM 4273 O O . LEU B 1 38 ? 40.312 10.294 1.133 1.00 0.00 38 LEU B O 3
ATOM 4289 N N . GLY B 1 39 ? 39.422 12.347 0.866 1.00 0.00 39 GLY B N 3
ATOM 4290 C CA . GLY B 1 39 ? 40.167 12.901 1.971 1.00 0.00 39 GLY B CA 3
ATOM 4291 C C . GLY B 1 39 ? 39.778 12.229 3.257 1.00 0.00 39 GLY B C 3
ATOM 4292 O O . GLY B 1 39 ? 40.637 11.901 4.066 1.00 0.00 39 GLY B O 3
ATOM 4296 N N . HIS B 1 40 ? 38.467 11.990 3.484 1.00 0.00 40 HIS B N 3
ATOM 4297 C CA . HIS B 1 40 ? 38.055 11.383 4.735 1.00 0.00 40 HIS B CA 3
ATOM 4298 C C . HIS B 1 40 ? 38.491 9.952 4.777 1.00 0.00 40 HIS B C 3
ATOM 4299 O O . HIS B 1 40 ? 38.935 9.469 5.819 1.00 0.00 40 HIS B O 3
ATOM 4313 N N . LEU B 1 41 ? 38.375 9.223 3.651 1.00 0.00 41 LEU B N 3
ATOM 4314 C CA . LEU B 1 41 ? 38.783 7.839 3.649 1.00 0.00 41 LEU B CA 3
ATOM 4315 C C . LEU B 1 41 ? 40.278 7.790 3.829 1.00 0.00 41 LEU B C 3
ATOM 4316 O O . LEU B 1 41 ? 40.799 6.915 4.517 1.00 0.00 41 LEU B O 3
ATOM 4332 N N . ALA B 1 42 ? 41.003 8.739 3.198 1.00 0.00 42 ALA B N 3
ATOM 4333 C CA . ALA B 1 42 ? 42.442 8.781 3.319 1.00 0.00 42 ALA B CA 3
ATOM 4334 C C . ALA B 1 42 ? 42.810 9.066 4.746 1.00 0.00 42 ALA B C 3
ATOM 4335 O O . ALA B 1 42 ? 43.755 8.484 5.264 1.00 0.00 42 ALA B O 3
ATOM 4342 N N . ASN B 1 43 ? 42.077 9.979 5.422 1.00 0.00 43 ASN B N 3
ATOM 4343 C CA . ASN B 1 43 ? 42.395 10.286 6.798 1.00 0.00 43 ASN B CA 3
ATOM 4344 C C . ASN B 1 43 ? 42.145 9.067 7.644 1.00 0.00 43 ASN B C 3
ATOM 4345 O O . ASN B 1 43 ? 42.903 8.789 8.569 1.00 0.00 43 ASN B O 3
ATOM 4356 N N . CYS B 1 44 ? 41.066 8.309 7.350 1.00 0.00 44 CYS B N 3
ATOM 4357 C CA . CYS B 1 44 ? 40.768 7.133 8.135 1.00 0.00 44 CYS B CA 3
ATOM 4358 C C . CYS B 1 44 ? 41.841 6.099 7.915 1.00 0.00 44 CYS B C 3
ATOM 4359 O O . CYS B 1 44 ? 42.261 5.417 8.850 1.00 0.00 44 CYS B O 3
ATOM 4367 N N . MET B 1 45 ? 42.311 5.964 6.657 1.00 0.00 45 MET B N 3
ATOM 4368 C CA . MET B 1 45 ? 43.321 4.979 6.336 1.00 0.00 45 MET B CA 3
ATOM 4369 C C . MET B 1 45 ? 44.616 5.415 6.950 1.00 0.00 45 MET B C 3
ATOM 4370 O O . MET B 1 45 ? 45.380 4.607 7.471 1.00 0.00 45 MET B O 3
ATOM 4384 N N . THR B 1 46 ? 44.896 6.724 6.871 1.00 0.00 46 THR B N 3
ATOM 4385 C CA . THR B 1 46 ? 46.114 7.264 7.424 1.00 0.00 46 THR B CA 3
ATOM 4386 C C . THR B 1 46 ? 46.119 7.057 8.918 1.00 0.00 46 THR B C 3
ATOM 4387 O O . THR B 1 46 ? 47.129 6.651 9.489 1.00 0.00 46 THR B O 3
ATOM 4398 N N . GLN B 1 47 ? 44.979 7.347 9.587 1.00 0.00 47 GLN B N 3
ATOM 4399 C CA . GLN B 1 47 ? 44.904 7.193 11.024 1.00 0.00 47 GLN B CA 3
ATOM 4400 C C . GLN B 1 47 ? 45.070 5.740 11.383 1.00 0.00 47 GLN B C 3
ATOM 4401 O O . GLN B 1 47 ? 45.795 5.407 12.319 1.00 0.00 47 GLN B O 3
ATOM 4415 N N . ILE B 1 48 ? 44.397 4.835 10.637 1.00 0.00 48 ILE B N 3
ATOM 4416 C CA . ILE B 1 48 ? 44.500 3.422 10.929 1.00 0.00 48 ILE B CA 3
ATOM 4417 C C . ILE B 1 48 ? 45.066 2.723 9.687 1.00 0.00 48 ILE B C 3
ATOM 4418 O O . ILE B 1 48 ? 46.300 2.457 9.669 1.00 0.00 48 ILE B O 3
ATOM 4435 N N . ASP A 1 1 ? 34.721 -9.466 22.534 1.00 0.00 1 ASP A N 4
ATOM 4436 C CA . ASP A 1 1 ? 35.438 -8.184 22.295 1.00 0.00 1 ASP A CA 4
ATOM 4437 C C . ASP A 1 1 ? 34.567 -7.229 21.521 1.00 0.00 1 ASP A C 4
ATOM 4438 O O . ASP A 1 1 ? 34.762 -7.009 20.322 1.00 0.00 1 ASP A O 4
ATOM 4449 N N . PRO A 1 2 ? 33.609 -6.639 22.204 1.00 0.00 2 PRO A N 4
ATOM 4450 C CA . PRO A 1 2 ? 32.685 -5.699 21.585 1.00 0.00 2 PRO A CA 4
ATOM 4451 C C . PRO A 1 2 ? 33.324 -4.397 21.205 1.00 0.00 2 PRO A C 4
ATOM 4452 O O . PRO A 1 2 ? 32.810 -3.670 20.360 1.00 0.00 2 PRO A O 4
ATOM 4463 N N . SER A 1 3 ? 34.475 -4.074 21.831 1.00 0.00 3 SER A N 4
ATOM 4464 C CA . SER A 1 3 ? 35.162 -2.839 21.527 1.00 0.00 3 SER A CA 4
ATOM 4465 C C . SER A 1 3 ? 35.674 -2.898 20.114 1.00 0.00 3 SER A C 4
ATOM 4466 O O . SER A 1 3 ? 35.694 -1.892 19.409 1.00 0.00 3 SER A O 4
ATOM 4474 N N . VAL A 1 4 ? 36.106 -4.099 19.672 1.00 0.00 4 VAL A N 4
ATOM 4475 C CA . VAL A 1 4 ? 36.622 -4.260 18.332 1.00 0.00 4 VAL A CA 4
ATOM 4476 C C . VAL A 1 4 ? 35.500 -4.021 17.359 1.00 0.00 4 VAL A C 4
ATOM 4477 O O . VAL A 1 4 ? 35.668 -3.329 16.353 1.00 0.00 4 VAL A O 4
ATOM 4490 N N . LEU A 1 5 ? 34.317 -4.596 17.654 1.00 0.00 5 LEU A N 4
ATOM 4491 C CA . LEU A 1 5 ? 33.175 -4.441 16.784 1.00 0.00 5 LEU A CA 4
ATOM 4492 C C . LEU A 1 5 ? 32.764 -2.994 16.767 1.00 0.00 5 LEU A C 4
ATOM 4493 O O . LEU A 1 5 ? 32.385 -2.464 15.728 1.00 0.00 5 LEU A O 4
ATOM 4509 N N . GLY A 1 6 ? 32.817 -2.332 17.941 1.00 0.00 6 GLY A N 4
ATOM 4510 C CA . GLY A 1 6 ? 32.432 -0.940 18.031 1.00 0.00 6 GLY A CA 4
ATOM 4511 C C . GLY A 1 6 ? 33.354 -0.103 17.189 1.00 0.00 6 GLY A C 4
ATOM 4512 O O . GLY A 1 6 ? 32.912 0.819 16.511 1.00 0.00 6 GLY A O 4
ATOM 4516 N N . LYS A 1 7 ? 34.672 -0.397 17.229 1.00 0.00 7 LYS A N 4
ATOM 4517 C CA . LYS A 1 7 ? 35.629 0.366 16.453 1.00 0.00 7 LYS A CA 4
ATOM 4518 C C . LYS A 1 7 ? 35.333 0.186 14.987 1.00 0.00 7 LYS A C 4
ATOM 4519 O O . LYS A 1 7 ? 35.337 1.147 14.218 1.00 0.00 7 LYS A O 4
ATOM 4538 N N . TYR A 1 8 ? 35.072 -1.070 14.576 1.00 0.00 8 TYR A N 4
ATOM 4539 C CA . TYR A 1 8 ? 34.785 -1.366 13.189 1.00 0.00 8 TYR A CA 4
ATOM 4540 C C . TYR A 1 8 ? 33.523 -0.640 12.786 1.00 0.00 8 TYR A C 4
ATOM 4541 O O . TYR A 1 8 ? 33.462 -0.016 11.727 1.00 0.00 8 TYR A O 4
ATOM 4559 N N . ARG A 1 9 ? 32.482 -0.719 13.643 1.00 0.00 9 ARG A N 4
ATOM 4560 C CA . ARG A 1 9 ? 31.212 -0.086 13.358 1.00 0.00 9 ARG A CA 4
ATOM 4561 C C . ARG A 1 9 ? 31.399 1.407 13.265 1.00 0.00 9 ARG A C 4
ATOM 4562 O O . ARG A 1 9 ? 30.777 2.062 12.432 1.00 0.00 9 ARG A O 4
ATOM 4583 N N . ALA A 1 10 ? 32.247 1.988 14.144 1.00 0.00 10 ALA A N 4
ATOM 4584 C CA . ALA A 1 10 ? 32.469 3.417 14.125 1.00 0.00 10 ALA A CA 4
ATOM 4585 C C . ALA A 1 10 ? 33.057 3.816 12.795 1.00 0.00 10 ALA A C 4
ATOM 4586 O O . ALA A 1 10 ? 32.646 4.813 12.203 1.00 0.00 10 ALA A O 4
ATOM 4593 N N . GLY A 1 11 ? 34.044 3.036 12.296 1.00 0.00 11 GLY A N 4
ATOM 4594 C CA . GLY A 1 11 ? 34.664 3.347 11.023 1.00 0.00 11 GLY A CA 4
ATOM 4595 C C . GLY A 1 11 ? 33.635 3.220 9.939 1.00 0.00 11 GLY A C 4
ATOM 4596 O O . GLY A 1 11 ? 33.589 4.024 9.011 1.00 0.00 11 GLY A O 4
ATOM 4600 N N . PHE A 1 12 ? 32.791 2.175 10.041 1.00 0.00 12 PHE A N 4
ATOM 4601 C CA . PHE A 1 12 ? 31.758 1.944 9.059 1.00 0.00 12 PHE A CA 4
ATOM 4602 C C . PHE A 1 12 ? 30.812 3.118 9.019 1.00 0.00 12 PHE A C 4
ATOM 4603 O O . PHE A 1 12 ? 30.479 3.617 7.946 1.00 0.00 12 PHE A O 4
ATOM 4620 N N . SER A 1 13 ? 30.349 3.578 10.200 1.00 0.00 13 SER A N 4
ATOM 4621 C CA . SER A 1 13 ? 29.395 4.667 10.258 1.00 0.00 13 SER A CA 4
ATOM 4622 C C . SER A 1 13 ? 29.991 5.889 9.620 1.00 0.00 13 SER A C 4
ATOM 4623 O O . SER A 1 13 ? 29.302 6.628 8.918 1.00 0.00 13 SER A O 4
ATOM 4631 N N . GLU A 1 14 ? 31.293 6.134 9.855 1.00 0.00 14 GLU A N 4
ATOM 4632 C CA . GLU A 1 14 ? 31.937 7.290 9.284 1.00 0.00 14 GLU A CA 4
ATOM 4633 C C . GLU A 1 14 ? 31.963 7.162 7.779 1.00 0.00 14 GLU A C 4
ATOM 4634 O O . GLU A 1 14 ? 31.769 8.148 7.068 1.00 0.00 14 GLU A O 4
ATOM 4646 N N . CYS A 1 15 ? 32.203 5.936 7.249 1.00 0.00 15 CYS A N 4
ATOM 4647 C CA . CYS A 1 15 ? 32.275 5.760 5.822 1.00 0.00 15 CYS A CA 4
ATOM 4648 C C . CYS A 1 15 ? 30.902 5.926 5.243 1.00 0.00 15 CYS A C 4
ATOM 4649 O O . CYS A 1 15 ? 30.733 6.540 4.196 1.00 0.00 15 CYS A O 4
ATOM 4657 N N . MET A 1 16 ? 29.880 5.386 5.938 1.00 0.00 16 MET A N 4
ATOM 4658 C CA . MET A 1 16 ? 28.524 5.462 5.454 1.00 0.00 16 MET A CA 4
ATOM 4659 C C . MET A 1 16 ? 28.093 6.901 5.367 1.00 0.00 16 MET A C 4
ATOM 4660 O O . MET A 1 16 ? 27.479 7.309 4.385 1.00 0.00 16 MET A O 4
ATOM 4674 N N . ASN A 1 17 ? 28.404 7.710 6.403 1.00 0.00 17 ASN A N 4
ATOM 4675 C CA . ASN A 1 17 ? 28.000 9.100 6.395 1.00 0.00 17 ASN A CA 4
ATOM 4676 C C . ASN A 1 17 ? 28.677 9.828 5.258 1.00 0.00 17 ASN A C 4
ATOM 4677 O O . ASN A 1 17 ? 28.048 10.637 4.578 1.00 0.00 17 ASN A O 4
ATOM 4688 N N . GLU A 1 18 ? 29.978 9.554 5.020 1.00 0.00 18 GLU A N 4
ATOM 4689 C CA . GLU A 1 18 ? 30.691 10.238 3.959 1.00 0.00 18 GLU A CA 4
ATOM 4690 C C . GLU A 1 18 ? 30.147 9.803 2.624 1.00 0.00 18 GLU A C 4
ATOM 4691 O O . GLU A 1 18 ? 29.980 10.614 1.712 1.00 0.00 18 GLU A O 4
ATOM 4703 N N . VAL A 1 19 ? 29.866 8.495 2.480 1.00 0.00 19 VAL A N 4
ATOM 4704 C CA . VAL A 1 19 ? 29.360 7.967 1.236 1.00 0.00 19 VAL A CA 4
ATOM 4705 C C . VAL A 1 19 ? 28.004 8.564 0.975 1.00 0.00 19 VAL A C 4
ATOM 4706 O O . VAL A 1 19 ? 27.672 8.910 -0.159 1.00 0.00 19 VAL A O 4
ATOM 4719 N N . THR A 1 20 ? 27.189 8.697 2.039 1.00 0.00 20 THR A N 4
ATOM 4720 C CA . THR A 1 20 ? 25.860 9.252 1.910 1.00 0.00 20 THR A CA 4
ATOM 4721 C C . THR A 1 20 ? 25.956 10.662 1.386 1.00 0.00 20 THR A C 4
ATOM 4722 O O . THR A 1 20 ? 25.139 11.080 0.570 1.00 0.00 20 THR A O 4
ATOM 4733 N N . ARG A 1 21 ? 26.953 11.437 1.860 1.00 0.00 21 ARG A N 4
ATOM 4734 C CA . ARG A 1 21 ? 27.106 12.807 1.405 1.00 0.00 21 ARG A CA 4
ATOM 4735 C C . ARG A 1 21 ? 27.390 12.812 -0.074 1.00 0.00 21 ARG A C 4
ATOM 4736 O O . ARG A 1 21 ? 26.885 13.664 -0.805 1.00 0.00 21 ARG A O 4
ATOM 4757 N N . PHE A 1 22 ? 28.212 11.856 -0.553 1.00 0.00 22 PHE A N 4
ATOM 4758 C CA . PHE A 1 22 ? 28.532 11.802 -1.962 1.00 0.00 22 PHE A CA 4
ATOM 4759 C C . PHE A 1 22 ? 27.284 11.436 -2.726 1.00 0.00 22 PHE A C 4
ATOM 4760 O O . PHE A 1 22 ? 27.012 11.975 -3.792 1.00 0.00 22 PHE A O 4
ATOM 4777 N N . LEU A 1 23 ? 26.501 10.486 -2.195 1.00 0.00 23 LEU A N 4
ATOM 4778 C CA . LEU A 1 23 ? 25.281 10.073 -2.843 1.00 0.00 23 LEU A CA 4
ATOM 4779 C C . LEU A 1 23 ? 24.307 11.220 -2.878 1.00 0.00 23 LEU A C 4
ATOM 4780 O O . LEU A 1 23 ? 23.554 11.373 -3.838 1.00 0.00 23 LEU A O 4
ATOM 4796 N N . SER A 1 24 ? 24.304 12.053 -1.822 1.00 0.00 24 SER A N 4
ATOM 4797 C CA . SER A 1 24 ? 23.381 13.165 -1.748 1.00 0.00 24 SER A CA 4
ATOM 4798 C C . SER A 1 24 ? 23.769 14.163 -2.796 1.00 0.00 24 SER A C 4
ATOM 4799 O O . SER A 1 24 ? 23.010 15.076 -3.110 1.00 0.00 24 SER A O 4
ATOM 4807 N N . THR A 1 25 ? 24.989 14.007 -3.351 1.00 0.00 25 THR A N 4
ATOM 4808 C CA . THR A 1 25 ? 25.453 14.910 -4.370 1.00 0.00 25 THR A CA 4
ATOM 4809 C C . THR A 1 25 ? 24.659 14.582 -5.590 1.00 0.00 25 THR A C 4
ATOM 4810 O O . THR A 1 25 ? 24.211 15.466 -6.320 1.00 0.00 25 THR A O 4
ATOM 4821 N N . CYS A 1 26 ? 24.489 13.260 -5.826 1.00 0.00 26 CYS A N 4
ATOM 4822 C CA . CYS A 1 26 ? 23.698 12.783 -6.928 1.00 0.00 26 CYS A CA 4
ATOM 4823 C C . CYS A 1 26 ? 24.338 13.171 -8.241 1.00 0.00 26 CYS A C 4
ATOM 4824 O O . CYS A 1 26 ? 25.460 12.765 -8.534 1.00 0.00 26 CYS A O 4
ATOM 4832 N N . GLU A 1 27 ? 23.596 13.953 -9.068 1.00 0.00 27 GLU A N 4
ATOM 4833 C CA . GLU A 1 27 ? 24.069 14.388 -10.368 1.00 0.00 27 GLU A CA 4
ATOM 4834 C C . GLU A 1 27 ? 24.085 13.207 -11.306 1.00 0.00 27 GLU A C 4
ATOM 4835 O O . GLU A 1 27 ? 24.832 13.190 -12.281 1.00 0.00 27 GLU A O 4
ATOM 4847 N N . GLY A 1 28 ? 23.241 12.184 -11.038 1.00 0.00 28 GLY A N 4
ATOM 4848 C CA . GLY A 1 28 ? 23.191 11.044 -11.914 1.00 0.00 28 GLY A CA 4
ATOM 4849 C C . GLY A 1 28 ? 22.605 9.910 -11.142 1.00 0.00 28 GLY A C 4
ATOM 4850 O O . GLY A 1 28 ? 21.416 9.623 -11.247 1.00 0.00 28 GLY A O 4
ATOM 4854 N N . VAL A 1 29 ? 23.460 9.258 -10.324 1.00 0.00 29 VAL A N 4
ATOM 4855 C CA . VAL A 1 29 ? 23.053 8.126 -9.510 1.00 0.00 29 VAL A CA 4
ATOM 4856 C C . VAL A 1 29 ? 22.415 7.068 -10.356 1.00 0.00 29 VAL A C 4
ATOM 4857 O O . VAL A 1 29 ? 21.195 7.012 -10.520 1.00 0.00 29 VAL A O 4
ATOM 4870 N N . ASN A 1 30 ? 23.255 6.178 -10.918 1.00 0.00 30 ASN A N 4
ATOM 4871 C CA . ASN A 1 30 ? 22.750 5.081 -11.685 1.00 0.00 30 ASN A CA 4
ATOM 4872 C C . ASN A 1 30 ? 22.163 4.161 -10.660 1.00 0.00 30 ASN A C 4
ATOM 4873 O O . ASN A 1 30 ? 22.739 3.975 -9.590 1.00 0.00 30 ASN A O 4
ATOM 4884 N N . THR A 1 31 ? 20.990 3.570 -10.953 1.00 0.00 31 THR A N 4
ATOM 4885 C CA . THR A 1 31 ? 20.362 2.683 -10.005 1.00 0.00 31 THR A CA 4
ATOM 4886 C C . THR A 1 31 ? 21.296 1.545 -9.739 1.00 0.00 31 THR A C 4
ATOM 4887 O O . THR A 1 31 ? 21.299 0.957 -8.657 1.00 0.00 31 THR A O 4
ATOM 4898 N N . GLU A 1 32 ? 22.119 1.215 -10.745 1.00 0.00 32 GLU A N 4
ATOM 4899 C CA . GLU A 1 32 ? 23.065 0.137 -10.604 1.00 0.00 32 GLU A CA 4
ATOM 4900 C C . GLU A 1 32 ? 24.134 0.544 -9.622 1.00 0.00 32 GLU A C 4
ATOM 4901 O O . GLU A 1 32 ? 24.539 -0.249 -8.772 1.00 0.00 32 GLU A O 4
ATOM 4913 N N . VAL A 1 33 ? 24.613 1.807 -9.708 1.00 0.00 33 VAL A N 4
ATOM 4914 C CA . VAL A 1 33 ? 25.663 2.258 -8.825 1.00 0.00 33 VAL A CA 4
ATOM 4915 C C . VAL A 1 33 ? 25.095 2.424 -7.444 1.00 0.00 33 VAL A C 4
ATOM 4916 O O . VAL A 1 33 ? 25.734 2.073 -6.461 1.00 0.00 33 VAL A O 4
ATOM 4929 N N . ARG A 1 34 ? 23.865 2.970 -7.344 1.00 0.00 34 ARG A N 4
ATOM 4930 C CA . ARG A 1 34 ? 23.243 3.195 -6.055 1.00 0.00 34 ARG A CA 4
ATOM 4931 C C . ARG A 1 34 ? 23.077 1.885 -5.340 1.00 0.00 34 ARG A C 4
ATOM 4932 O O . ARG A 1 34 ? 23.332 1.786 -4.138 1.00 0.00 34 ARG A O 4
ATOM 4953 N N . THR A 1 35 ? 22.641 0.840 -6.072 1.00 0.00 35 THR A N 4
ATOM 4954 C CA . THR A 1 35 ? 22.420 -0.455 -5.464 1.00 0.00 35 THR A CA 4
ATOM 4955 C C . THR A 1 35 ? 23.718 -0.990 -4.925 1.00 0.00 35 THR A C 4
ATOM 4956 O O . THR A 1 35 ? 23.770 -1.485 -3.806 1.00 0.00 35 THR A O 4
ATOM 4967 N N . ARG A 1 36 ? 24.799 -0.907 -5.718 1.00 0.00 36 ARG A N 4
ATOM 4968 C CA . ARG A 1 36 ? 26.079 -1.426 -5.281 1.00 0.00 36 ARG A CA 4
ATOM 4969 C C . ARG A 1 36 ? 26.656 -0.570 -4.180 1.00 0.00 36 ARG A C 4
ATOM 4970 O O . ARG A 1 36 ? 27.262 -1.081 -3.243 1.00 0.00 36 ARG A O 4
ATOM 4991 N N . LEU A 1 37 ? 26.469 0.761 -4.273 1.00 0.00 37 LEU A N 4
ATOM 4992 C CA . LEU A 1 37 ? 27.036 1.677 -3.309 1.00 0.00 37 LEU A CA 4
ATOM 4993 C C . LEU A 1 37 ? 26.428 1.443 -1.956 1.00 0.00 37 LEU A C 4
ATOM 4994 O O . LEU A 1 37 ? 27.113 1.046 -1.007 1.00 0.00 37 LEU A O 4
ATOM 5010 N N . LEU A 1 38 ? 25.108 1.682 -1.843 1.00 0.00 38 LEU A N 4
ATOM 5011 C CA . LEU A 1 38 ? 24.451 1.538 -0.575 1.00 0.00 38 LEU A CA 4
ATOM 5012 C C . LEU A 1 38 ? 24.349 0.089 -0.201 1.00 0.00 38 LEU A C 4
ATOM 5013 O O . LEU A 1 38 ? 24.425 -0.249 0.972 1.00 0.00 38 LEU A O 4
ATOM 5029 N N . GLY A 1 39 ? 24.157 -0.806 -1.192 1.00 0.00 39 GLY A N 4
ATOM 5030 C CA . GLY A 1 39 ? 24.022 -2.217 -0.901 1.00 0.00 39 GLY A CA 4
ATOM 5031 C C . GLY A 1 39 ? 25.281 -2.738 -0.270 1.00 0.00 39 GLY A C 4
ATOM 5032 O O . GLY A 1 39 ? 25.222 -3.547 0.649 1.00 0.00 39 GLY A O 4
ATOM 5036 N N . HIS A 1 40 ? 26.463 -2.311 -0.765 1.00 0.00 40 HIS A N 4
ATOM 5037 C CA . HIS A 1 40 ? 27.709 -2.788 -0.207 1.00 0.00 40 HIS A CA 4
ATOM 5038 C C . HIS A 1 40 ? 27.825 -2.356 1.227 1.00 0.00 40 HIS A C 4
ATOM 5039 O O . HIS A 1 40 ? 28.168 -3.158 2.094 1.00 0.00 40 HIS A O 4
ATOM 5053 N N . LEU A 1 41 ? 27.561 -1.063 1.514 1.00 0.00 41 LEU A N 4
ATOM 5054 C CA . LEU A 1 41 ? 27.658 -0.596 2.881 1.00 0.00 41 LEU A CA 4
ATOM 5055 C C . LEU A 1 41 ? 26.598 -1.294 3.694 1.00 0.00 41 LEU A C 4
ATOM 5056 O O . LEU A 1 41 ? 26.825 -1.649 4.845 1.00 0.00 41 LEU A O 4
ATOM 5072 N N . ALA A 1 42 ? 25.405 -1.506 3.101 1.00 0.00 42 ALA A N 4
ATOM 5073 C CA . ALA A 1 42 ? 24.335 -2.181 3.800 1.00 0.00 42 ALA A CA 4
ATOM 5074 C C . ALA A 1 42 ? 24.778 -3.576 4.130 1.00 0.00 42 ALA A C 4
ATOM 5075 O O . ALA A 1 42 ? 24.441 -4.099 5.185 1.00 0.00 42 ALA A O 4
ATOM 5082 N N . ASN A 1 43 ? 25.532 -4.227 3.217 1.00 0.00 43 ASN A N 4
ATOM 5083 C CA . ASN A 1 43 ? 25.998 -5.571 3.474 1.00 0.00 43 ASN A CA 4
ATOM 5084 C C . ASN A 1 43 ? 26.900 -5.537 4.684 1.00 0.00 43 ASN A C 4
ATOM 5085 O O . ASN A 1 43 ? 26.848 -6.425 5.532 1.00 0.00 43 ASN A O 4
ATOM 5096 N N . CYS A 1 44 ? 27.760 -4.496 4.783 1.00 0.00 44 CYS A N 4
ATOM 5097 C CA . CYS A 1 44 ? 28.663 -4.389 5.907 1.00 0.00 44 CYS A CA 4
ATOM 5098 C C . CYS A 1 44 ? 27.867 -4.143 7.166 1.00 0.00 44 CYS A C 4
ATOM 5099 O O . CYS A 1 44 ? 28.183 -4.681 8.226 1.00 0.00 44 CYS A O 4
ATOM 5107 N N . MET A 1 45 ? 26.806 -3.313 7.067 1.00 0.00 45 MET A N 4
ATOM 5108 C CA . MET A 1 45 ? 25.995 -2.990 8.223 1.00 0.00 45 MET A CA 4
ATOM 5109 C C . MET A 1 45 ? 25.266 -4.228 8.640 1.00 0.00 45 MET A C 4
ATOM 5110 O O . MET A 1 45 ? 25.127 -4.519 9.824 1.00 0.00 45 MET A O 4
ATOM 5124 N N . THR A 1 46 ? 24.776 -4.978 7.643 1.00 0.00 46 THR A N 4
ATOM 5125 C CA . THR A 1 46 ? 24.050 -6.197 7.898 1.00 0.00 46 THR A CA 4
ATOM 5126 C C . THR A 1 46 ? 24.957 -7.175 8.594 1.00 0.00 46 THR A C 4
ATOM 5127 O O . THR A 1 46 ? 24.542 -7.860 9.529 1.00 0.00 46 THR A O 4
ATOM 5138 N N . GLN A 1 47 ? 26.227 -7.270 8.141 1.00 0.00 47 GLN A N 4
ATOM 5139 C CA . GLN A 1 47 ? 27.168 -8.191 8.741 1.00 0.00 47 GLN A CA 4
ATOM 5140 C C . GLN A 1 47 ? 27.384 -7.810 10.185 1.00 0.00 47 GLN A C 4
ATOM 5141 O O . GLN A 1 47 ? 27.452 -8.675 11.056 1.00 0.00 47 GLN A O 4
ATOM 5155 N N . ILE A 1 48 ? 27.505 -6.495 10.473 1.00 0.00 48 ILE A N 4
ATOM 5156 C CA . ILE A 1 48 ? 27.719 -6.063 11.836 1.00 0.00 48 ILE A CA 4
ATOM 5157 C C . ILE A 1 48 ? 26.350 -5.725 12.450 1.00 0.00 48 ILE A C 4
ATOM 5158 O O . ILE A 1 48 ? 25.991 -4.513 12.492 1.00 0.00 48 ILE A O 4
ATOM 5175 N N . ASP B 1 1 ? 47.529 -5.906 19.140 1.00 0.00 1 ASP B N 4
ATOM 5176 C CA . ASP B 1 1 ? 46.401 -6.591 18.454 1.00 0.00 1 ASP B CA 4
ATOM 5177 C C . ASP B 1 1 ? 46.293 -6.130 17.023 1.00 0.00 1 ASP B C 4
ATOM 5178 O O . ASP B 1 1 ? 45.410 -5.350 16.664 1.00 0.00 1 ASP B O 4
ATOM 5187 N N . PRO B 1 2 ? 47.185 -6.624 16.190 1.00 0.00 2 PRO B N 4
ATOM 5188 C CA . PRO B 1 2 ? 47.210 -6.260 14.780 1.00 0.00 2 PRO B CA 4
ATOM 5189 C C . PRO B 1 2 ? 46.055 -6.815 14.002 1.00 0.00 2 PRO B C 4
ATOM 5190 O O . PRO B 1 2 ? 45.721 -6.313 12.932 1.00 0.00 2 PRO B O 4
ATOM 5201 N N . SER B 1 3 ? 45.417 -7.881 14.528 1.00 0.00 3 SER B N 4
ATOM 5202 C CA . SER B 1 3 ? 44.293 -8.484 13.848 1.00 0.00 3 SER B CA 4
ATOM 5203 C C . SER B 1 3 ? 43.149 -7.506 13.835 1.00 0.00 3 SER B C 4
ATOM 5204 O O . SER B 1 3 ? 42.388 -7.441 12.871 1.00 0.00 3 SER B O 4
ATOM 5212 N N . VAL B 1 4 ? 43.004 -6.724 14.925 1.00 0.00 4 VAL B N 4
ATOM 5213 C CA . VAL B 1 4 ? 41.933 -5.756 15.012 1.00 0.00 4 VAL B CA 4
ATOM 5214 C C . VAL B 1 4 ? 42.159 -4.700 13.968 1.00 0.00 4 VAL B C 4
ATOM 5215 O O . VAL B 1 4 ? 41.234 -4.292 13.265 1.00 0.00 4 VAL B O 4
ATOM 5228 N N . LEU B 1 5 ? 43.420 -4.236 13.847 1.00 0.00 5 LEU B N 4
ATOM 5229 C CA . LEU B 1 5 ? 43.747 -3.212 12.882 1.00 0.00 5 LEU B CA 4
ATOM 5230 C C . LEU B 1 5 ? 43.537 -3.756 11.498 1.00 0.00 5 LEU B C 4
ATOM 5231 O O . LEU B 1 5 ? 43.062 -3.051 10.613 1.00 0.00 5 LEU B O 4
ATOM 5247 N N . GLY B 1 6 ? 43.908 -5.036 11.282 1.00 0.00 6 GLY B N 4
ATOM 5248 C CA . GLY B 1 6 ? 43.755 -5.649 9.979 1.00 0.00 6 GLY B CA 4
ATOM 5249 C C . GLY B 1 6 ? 42.298 -5.711 9.616 1.00 0.00 6 GLY B C 4
ATOM 5250 O O . GLY B 1 6 ? 41.932 -5.462 8.473 1.00 0.00 6 GLY B O 4
ATOM 5254 N N . LYS B 1 7 ? 41.429 -6.067 10.588 1.00 0.00 7 LYS B N 4
ATOM 5255 C CA . LYS B 1 7 ? 40.008 -6.158 10.317 1.00 0.00 7 LYS B CA 4
ATOM 5256 C C . LYS B 1 7 ? 39.488 -4.795 9.943 1.00 0.00 7 LYS B C 4
ATOM 5257 O O . LYS B 1 7 ? 38.720 -4.649 8.990 1.00 0.00 7 LYS B O 4
ATOM 5276 N N . TYR B 1 8 ? 39.903 -3.762 10.702 1.00 0.00 8 TYR B N 4
ATOM 5277 C CA . TYR B 1 8 ? 39.460 -2.409 10.443 1.00 0.00 8 TYR B CA 4
ATOM 5278 C C . TYR B 1 8 ? 39.935 -1.994 9.071 1.00 0.00 8 TYR B C 4
ATOM 5279 O O . TYR B 1 8 ? 39.176 -1.430 8.283 1.00 0.00 8 TYR B O 4
ATOM 5297 N N . ARG B 1 9 ? 41.220 -2.270 8.768 1.00 0.00 9 ARG B N 4
ATOM 5298 C CA . ARG B 1 9 ? 41.800 -1.901 7.496 1.00 0.00 9 ARG B CA 4
ATOM 5299 C C . ARG B 1 9 ? 41.078 -2.619 6.383 1.00 0.00 9 ARG B C 4
ATOM 5300 O O . ARG B 1 9 ? 40.857 -2.053 5.314 1.00 0.00 9 ARG B O 4
ATOM 5321 N N . ALA B 1 10 ? 40.717 -3.905 6.598 1.00 0.00 10 ALA B N 4
ATOM 5322 C CA . ALA B 1 10 ? 40.031 -4.664 5.576 1.00 0.00 10 ALA B CA 4
ATOM 5323 C C . ALA B 1 10 ? 38.712 -4.006 5.260 1.00 0.00 10 ALA B C 4
ATOM 5324 O O . ALA B 1 10 ? 38.343 -3.872 4.092 1.00 0.00 10 ALA B O 4
ATOM 5331 N N . GLY B 1 11 ? 37.968 -3.576 6.305 1.00 0.00 11 GLY B N 4
ATOM 5332 C CA . GLY B 1 11 ? 36.688 -2.931 6.090 1.00 0.00 11 GLY B CA 4
ATOM 5333 C C . GLY B 1 11 ? 36.914 -1.640 5.362 1.00 0.00 11 GLY B C 4
ATOM 5334 O O . GLY B 1 11 ? 36.151 -1.273 4.469 1.00 0.00 11 GLY B O 4
ATOM 5338 N N . PHE B 1 12 ? 37.978 -0.912 5.755 1.00 0.00 12 PHE B N 4
ATOM 5339 C CA . PHE B 1 12 ? 38.297 0.349 5.132 1.00 0.00 12 PHE B CA 4
ATOM 5340 C C . PHE B 1 12 ? 38.575 0.146 3.664 1.00 0.00 12 PHE B C 4
ATOM 5341 O O . PHE B 1 12 ? 38.058 0.878 2.824 1.00 0.00 12 PHE B O 4
ATOM 5358 N N . SER B 1 13 ? 39.413 -0.858 3.328 1.00 0.00 13 SER B N 4
ATOM 5359 C CA . SER B 1 13 ? 39.779 -1.096 1.946 1.00 0.00 13 SER B CA 4
ATOM 5360 C C . SER B 1 13 ? 38.544 -1.392 1.144 1.00 0.00 13 SER B C 4
ATOM 5361 O O . SER B 1 13 ? 38.415 -0.947 0.004 1.00 0.00 13 SER B O 4
ATOM 5369 N N . GLU B 1 14 ? 37.605 -2.161 1.724 1.00 0.00 14 GLU B N 4
ATOM 5370 C CA . GLU B 1 14 ? 36.393 -2.496 1.017 1.00 0.00 14 GLU B CA 4
ATOM 5371 C C . GLU B 1 14 ? 35.588 -1.241 0.769 1.00 0.00 14 GLU B C 4
ATOM 5372 O O . GLU B 1 14 ? 34.994 -1.085 -0.297 1.00 0.00 14 GLU B O 4
ATOM 5384 N N . CYS B 1 15 ? 35.550 -0.307 1.752 1.00 0.00 15 CYS B N 4
ATOM 5385 C CA . CYS B 1 15 ? 34.770 0.894 1.587 1.00 0.00 15 CYS B CA 4
ATOM 5386 C C . CYS B 1 15 ? 35.429 1.761 0.557 1.00 0.00 15 CYS B C 4
ATOM 5387 O O . CYS B 1 15 ? 34.763 2.358 -0.279 1.00 0.00 15 CYS B O 4
ATOM 5395 N N . MET B 1 16 ? 36.776 1.830 0.593 1.00 0.00 16 MET B N 4
ATOM 5396 C CA . MET B 1 16 ? 37.508 2.662 -0.333 1.00 0.00 16 MET B CA 4
ATOM 5397 C C . MET B 1 16 ? 37.275 2.182 -1.739 1.00 0.00 16 MET B C 4
ATOM 5398 O O . MET B 1 16 ? 37.054 2.986 -2.642 1.00 0.00 16 MET B O 4
ATOM 5412 N N . ASN B 1 17 ? 37.324 0.851 -1.965 1.00 0.00 17 ASN B N 4
ATOM 5413 C CA . ASN B 1 17 ? 37.133 0.325 -3.298 1.00 0.00 17 ASN B CA 4
ATOM 5414 C C . ASN B 1 17 ? 35.737 0.638 -3.782 1.00 0.00 17 ASN B C 4
ATOM 5415 O O . ASN B 1 17 ? 35.550 1.010 -4.938 1.00 0.00 17 ASN B O 4
ATOM 5426 N N . GLU B 1 18 ? 34.719 0.500 -2.903 1.00 0.00 18 GLU B N 4
ATOM 5427 C CA . GLU B 1 18 ? 33.354 0.762 -3.313 1.00 0.00 18 GLU B CA 4
ATOM 5428 C C . GLU B 1 18 ? 33.183 2.233 -3.588 1.00 0.00 18 GLU B C 4
ATOM 5429 O O . GLU B 1 18 ? 32.520 2.625 -4.549 1.00 0.00 18 GLU B O 4
ATOM 5441 N N . VAL B 1 19 ? 33.780 3.082 -2.734 1.00 0.00 19 VAL B N 4
ATOM 5442 C CA . VAL B 1 19 ? 33.664 4.513 -2.892 1.00 0.00 19 VAL B CA 4
ATOM 5443 C C . VAL B 1 19 ? 34.331 4.911 -4.182 1.00 0.00 19 VAL B C 4
ATOM 5444 O O . VAL B 1 19 ? 33.836 5.767 -4.916 1.00 0.00 19 VAL B O 4
ATOM 5457 N N . THR B 1 20 ? 35.488 4.286 -4.478 1.00 0.00 20 THR B N 4
ATOM 5458 C CA . THR B 1 20 ? 36.224 4.590 -5.686 1.00 0.00 20 THR B CA 4
ATOM 5459 C C . THR B 1 20 ? 35.363 4.289 -6.885 1.00 0.00 20 THR B C 4
ATOM 5460 O O . THR B 1 20 ? 35.383 5.026 -7.867 1.00 0.00 20 THR B O 4
ATOM 5471 N N . ARG B 1 21 ? 34.597 3.178 -6.840 1.00 0.00 21 ARG B N 4
ATOM 5472 C CA . ARG B 1 21 ? 33.744 2.820 -7.959 1.00 0.00 21 ARG B CA 4
ATOM 5473 C C . ARG B 1 21 ? 32.714 3.898 -8.166 1.00 0.00 21 ARG B C 4
ATOM 5474 O O . ARG B 1 21 ? 32.390 4.245 -9.302 1.00 0.00 21 ARG B O 4
ATOM 5495 N N . PHE B 1 22 ? 32.168 4.456 -7.065 1.00 0.00 22 PHE B N 4
ATOM 5496 C CA . PHE B 1 22 ? 31.167 5.494 -7.187 1.00 0.00 22 PHE B CA 4
ATOM 5497 C C . PHE B 1 22 ? 31.819 6.723 -7.767 1.00 0.00 22 PHE B C 4
ATOM 5498 O O . PHE B 1 22 ? 31.248 7.407 -8.605 1.00 0.00 22 PHE B O 4
ATOM 5515 N N . LEU B 1 23 ? 33.040 7.039 -7.312 1.00 0.00 23 LEU B N 4
ATOM 5516 C CA . LEU B 1 23 ? 33.751 8.189 -7.812 1.00 0.00 23 LEU B CA 4
ATOM 5517 C C . LEU B 1 23 ? 34.059 8.004 -9.272 1.00 0.00 23 LEU B C 4
ATOM 5518 O O . LEU B 1 23 ? 34.046 8.963 -10.042 1.00 0.00 23 LEU B O 4
ATOM 5534 N N . SER B 1 24 ? 34.348 6.756 -9.684 1.00 0.00 24 SER B N 4
ATOM 5535 C CA . SER B 1 24 ? 34.693 6.484 -11.062 1.00 0.00 24 SER B CA 4
ATOM 5536 C C . SER B 1 24 ? 33.470 6.695 -11.900 1.00 0.00 24 SER B C 4
ATOM 5537 O O . SER B 1 24 ? 33.546 6.770 -13.123 1.00 0.00 24 SER B O 4
ATOM 5545 N N . THR B 1 25 ? 32.297 6.784 -11.237 1.00 0.00 25 THR B N 4
ATOM 5546 C CA . THR B 1 25 ? 31.064 6.993 -11.948 1.00 0.00 25 THR B CA 4
ATOM 5547 C C . THR B 1 25 ? 31.108 8.408 -12.419 1.00 0.00 25 THR B C 4
ATOM 5548 O O . THR B 1 25 ? 30.731 8.720 -13.548 1.00 0.00 25 THR B O 4
ATOM 5559 N N . CYS B 1 26 ? 31.576 9.301 -11.515 1.00 0.00 26 CYS B N 4
ATOM 5560 C CA . CYS B 1 26 ? 31.736 10.694 -11.837 1.00 0.00 26 CYS B CA 4
ATOM 5561 C C . CYS B 1 26 ? 30.389 11.325 -12.113 1.00 0.00 26 CYS B C 4
ATOM 5562 O O . CYS B 1 26 ? 29.524 11.360 -11.240 1.00 0.00 26 CYS B O 4
ATOM 5570 N N . GLU B 1 27 ? 30.218 11.868 -13.346 1.00 0.00 27 GLU B N 4
ATOM 5571 C CA . GLU B 1 27 ? 28.989 12.526 -13.747 1.00 0.00 27 GLU B CA 4
ATOM 5572 C C . GLU B 1 27 ? 28.878 13.845 -13.023 1.00 0.00 27 GLU B C 4
ATOM 5573 O O . GLU B 1 27 ? 27.783 14.367 -12.835 1.00 0.00 27 GLU B O 4
ATOM 5585 N N . GLY B 1 28 ? 30.024 14.429 -12.608 1.00 0.00 28 GLY B N 4
ATOM 5586 C CA . GLY B 1 28 ? 29.984 15.702 -11.936 1.00 0.00 28 GLY B CA 4
ATOM 5587 C C . GLY B 1 28 ? 31.255 15.846 -11.167 1.00 0.00 28 GLY B C 4
ATOM 5588 O O . GLY B 1 28 ? 32.196 16.490 -11.619 1.00 0.00 28 GLY B O 4
ATOM 5592 N N . VAL B 1 29 ? 31.292 15.205 -9.979 1.00 0.00 29 VAL B N 4
ATOM 5593 C CA . VAL B 1 29 ? 32.448 15.249 -9.099 1.00 0.00 29 VAL B CA 4
ATOM 5594 C C . VAL B 1 29 ? 32.839 16.668 -8.812 1.00 0.00 29 VAL B C 4
ATOM 5595 O O . VAL B 1 29 ? 33.690 17.257 -9.479 1.00 0.00 29 VAL B O 4
ATOM 5608 N N . ASN B 1 30 ? 32.209 17.251 -7.775 1.00 0.00 30 ASN B N 4
ATOM 5609 C CA . ASN B 1 30 ? 32.557 18.576 -7.363 1.00 0.00 30 ASN B CA 4
ATOM 5610 C C . ASN B 1 30 ? 33.891 18.414 -6.704 1.00 0.00 30 ASN B C 4
ATOM 5611 O O . ASN B 1 30 ? 34.110 17.446 -5.977 1.00 0.00 30 ASN B O 4
ATOM 5622 N N . THR B 1 31 ? 34.826 19.350 -6.949 1.00 0.00 31 THR B N 4
ATOM 5623 C CA . THR B 1 31 ? 36.136 19.249 -6.356 1.00 0.00 31 THR B CA 4
ATOM 5624 C C . THR B 1 31 ? 35.982 19.259 -4.868 1.00 0.00 31 THR B C 4
ATOM 5625 O O . THR B 1 31 ? 36.784 18.680 -4.136 1.00 0.00 31 THR B O 4
ATOM 5636 N N . GLU B 1 32 ? 34.923 19.932 -4.396 1.00 0.00 32 GLU B N 4
ATOM 5637 C CA . GLU B 1 32 ? 34.667 20.009 -2.981 1.00 0.00 32 GLU B CA 4
ATOM 5638 C C . GLU B 1 32 ? 34.256 18.647 -2.477 1.00 0.00 32 GLU B C 4
ATOM 5639 O O . GLU B 1 32 ? 34.700 18.212 -1.414 1.00 0.00 32 GLU B O 4
ATOM 5651 N N . VAL B 1 33 ? 33.399 17.932 -3.243 1.00 0.00 33 VAL B N 4
ATOM 5652 C CA . VAL B 1 33 ? 32.934 16.635 -2.810 1.00 0.00 33 VAL B CA 4
ATOM 5653 C C . VAL B 1 33 ? 34.064 15.652 -2.922 1.00 0.00 33 VAL B C 4
ATOM 5654 O O . VAL B 1 33 ? 34.248 14.813 -2.050 1.00 0.00 33 VAL B O 4
ATOM 5667 N N . ARG B 1 34 ? 34.855 15.744 -4.010 1.00 0.00 34 ARG B N 4
ATOM 5668 C CA . ARG B 1 34 ? 35.954 14.825 -4.221 1.00 0.00 34 ARG B CA 4
ATOM 5669 C C . ARG B 1 34 ? 36.940 14.951 -3.092 1.00 0.00 34 ARG B C 4
ATOM 5670 O O . ARG B 1 34 ? 37.445 13.949 -2.584 1.00 0.00 34 ARG B O 4
ATOM 5691 N N . THR B 1 35 ? 37.237 16.199 -2.677 1.00 0.00 35 THR B N 4
ATOM 5692 C CA . THR B 1 35 ? 38.197 16.421 -1.617 1.00 0.00 35 THR B CA 4
ATOM 5693 C C . THR B 1 35 ? 37.703 15.792 -0.345 1.00 0.00 35 THR B C 4
ATOM 5694 O O . THR B 1 35 ? 38.455 15.123 0.349 1.00 0.00 35 THR B O 4
ATOM 5705 N N . ARG B 1 36 ? 36.420 16.001 -0.006 1.00 0.00 36 ARG B N 4
ATOM 5706 C CA . ARG B 1 36 ? 35.878 15.452 1.220 1.00 0.00 36 ARG B CA 4
ATOM 5707 C C . ARG B 1 36 ? 35.746 13.951 1.121 1.00 0.00 36 ARG B C 4
ATOM 5708 O O . ARG B 1 36 ? 35.986 13.237 2.091 1.00 0.00 36 ARG B O 4
ATOM 5729 N N . LEU B 1 37 ? 35.363 13.444 -0.067 1.00 0.00 37 LEU B N 4
ATOM 5730 C CA . LEU B 1 37 ? 35.142 12.027 -0.252 1.00 0.00 37 LEU B CA 4
ATOM 5731 C C . LEU B 1 37 ? 36.430 11.277 -0.074 1.00 0.00 37 LEU B C 4
ATOM 5732 O O . LEU B 1 37 ? 36.578 10.470 0.851 1.00 0.00 37 LEU B O 4
ATOM 5748 N N . LEU B 1 38 ? 37.404 11.537 -0.965 1.00 0.00 38 LEU B N 4
ATOM 5749 C CA . LEU B 1 38 ? 38.651 10.828 -0.905 1.00 0.00 38 LEU B CA 4
ATOM 5750 C C . LEU B 1 38 ? 39.448 11.271 0.287 1.00 0.00 38 LEU B C 4
ATOM 5751 O O . LEU B 1 38 ? 40.157 10.473 0.882 1.00 0.00 38 LEU B O 4
ATOM 5767 N N . GLY B 1 39 ? 39.364 12.566 0.655 1.00 0.00 39 GLY B N 4
ATOM 5768 C CA . GLY B 1 39 ? 40.126 13.068 1.778 1.00 0.00 39 GLY B CA 4
ATOM 5769 C C . GLY B 1 39 ? 39.708 12.372 3.041 1.00 0.00 39 GLY B C 4
ATOM 5770 O O . GLY B 1 39 ? 40.546 12.054 3.876 1.00 0.00 39 GLY B O 4
ATOM 5774 N N . HIS B 1 40 ? 38.391 12.143 3.231 1.00 0.00 40 HIS B N 4
ATOM 5775 C CA . HIS B 1 40 ? 37.926 11.487 4.434 1.00 0.00 40 HIS B CA 4
ATOM 5776 C C . HIS B 1 40 ? 38.475 10.090 4.501 1.00 0.00 40 HIS B C 4
ATOM 5777 O O . HIS B 1 40 ? 38.979 9.666 5.541 1.00 0.00 40 HIS B O 4
ATOM 5791 N N . LEU B 1 41 ? 38.375 9.325 3.392 1.00 0.00 41 LEU B N 4
ATOM 5792 C CA . LEU B 1 41 ? 38.890 7.973 3.404 1.00 0.00 41 LEU B CA 4
ATOM 5793 C C . LEU B 1 41 ? 40.386 8.037 3.573 1.00 0.00 41 LEU B C 4
ATOM 5794 O O . LEU B 1 41 ? 40.975 7.211 4.261 1.00 0.00 41 LEU B O 4
ATOM 5810 N N . ALA B 1 42 ? 41.035 9.037 2.943 1.00 0.00 42 ALA B N 4
ATOM 5811 C CA . ALA B 1 42 ? 42.468 9.188 3.060 1.00 0.00 42 ALA B CA 4
ATOM 5812 C C . ALA B 1 42 ? 42.809 9.445 4.499 1.00 0.00 42 ALA B C 4
ATOM 5813 O O . ALA B 1 42 ? 43.831 8.976 4.985 1.00 0.00 42 ALA B O 4
ATOM 5820 N N . ASN B 1 43 ? 41.966 10.224 5.213 1.00 0.00 43 ASN B N 4
ATOM 5821 C CA . ASN B 1 43 ? 42.233 10.508 6.605 1.00 0.00 43 ASN B CA 4
ATOM 5822 C C . ASN B 1 43 ? 42.206 9.207 7.368 1.00 0.00 43 ASN B C 4
ATOM 5823 O O . ASN B 1 43 ? 43.029 8.979 8.253 1.00 0.00 43 ASN B O 4
ATOM 5834 N N . CYS B 1 44 ? 41.243 8.316 7.035 1.00 0.00 44 CYS B N 4
ATOM 5835 C CA . CYS B 1 44 ? 41.142 7.045 7.720 1.00 0.00 44 CYS B CA 4
ATOM 5836 C C . CYS B 1 44 ? 42.350 6.203 7.390 1.00 0.00 44 CYS B C 4
ATOM 5837 O O . CYS B 1 44 ? 42.886 5.507 8.249 1.00 0.00 44 CYS B O 4
ATOM 5845 N N . MET B 1 45 ? 42.803 6.253 6.118 1.00 0.00 45 MET B N 4
ATOM 5846 C CA . MET B 1 45 ? 43.937 5.461 5.693 1.00 0.00 45 MET B CA 4
ATOM 5847 C C . MET B 1 45 ? 45.158 5.988 6.381 1.00 0.00 45 MET B C 4
ATOM 5848 O O . MET B 1 45 ? 46.020 5.234 6.822 1.00 0.00 45 MET B O 4
ATOM 5862 N N . THR B 1 46 ? 45.244 7.323 6.466 1.00 0.00 46 THR B N 4
ATOM 5863 C CA . THR B 1 46 ? 46.365 7.972 7.102 1.00 0.00 46 THR B CA 4
ATOM 5864 C C . THR B 1 46 ? 46.411 7.570 8.553 1.00 0.00 46 THR B C 4
ATOM 5865 O O . THR B 1 46 ? 47.482 7.303 9.097 1.00 0.00 46 THR B O 4
ATOM 5876 N N . GLN B 1 47 ? 45.234 7.529 9.218 1.00 0.00 47 GLN B N 4
ATOM 5877 C CA . GLN B 1 47 ? 45.181 7.163 10.617 1.00 0.00 47 GLN B CA 4
ATOM 5878 C C . GLN B 1 47 ? 45.679 5.748 10.782 1.00 0.00 47 GLN B C 4
ATOM 5879 O O . GLN B 1 47 ? 46.415 5.451 11.722 1.00 0.00 47 GLN B O 4
ATOM 5893 N N . ILE B 1 48 ? 45.280 4.836 9.869 1.00 0.00 48 ILE B N 4
ATOM 5894 C CA . ILE B 1 48 ? 45.717 3.462 9.971 1.00 0.00 48 ILE B CA 4
ATOM 5895 C C . ILE B 1 48 ? 46.968 3.290 9.096 1.00 0.00 48 ILE B C 4
ATOM 5896 O O . ILE B 1 48 ? 46.833 2.795 7.940 1.00 0.00 48 ILE B O 4
ATOM 5913 N N . ASP A 1 1 ? 34.612 -9.992 21.264 1.00 0.00 1 ASP A N 5
ATOM 5914 C CA . ASP A 1 1 ? 35.184 -8.634 21.462 1.00 0.00 1 ASP A CA 5
ATOM 5915 C C . ASP A 1 1 ? 34.264 -7.586 20.890 1.00 0.00 1 ASP A C 5
ATOM 5916 O O . ASP A 1 1 ? 34.466 -7.093 19.778 1.00 0.00 1 ASP A O 5
ATOM 5927 N N . PRO A 1 2 ? 33.249 -7.234 21.653 1.00 0.00 2 PRO A N 5
ATOM 5928 C CA . PRO A 1 2 ? 32.262 -6.235 21.241 1.00 0.00 2 PRO A CA 5
ATOM 5929 C C . PRO A 1 2 ? 32.850 -4.899 20.900 1.00 0.00 2 PRO A C 5
ATOM 5930 O O . PRO A 1 2 ? 32.373 -4.218 19.998 1.00 0.00 2 PRO A O 5
ATOM 5941 N N . SER A 1 3 ? 33.905 -4.489 21.631 1.00 0.00 3 SER A N 5
ATOM 5942 C CA . SER A 1 3 ? 34.529 -3.206 21.385 1.00 0.00 3 SER A CA 5
ATOM 5943 C C . SER A 1 3 ? 35.132 -3.200 20.007 1.00 0.00 3 SER A C 5
ATOM 5944 O O . SER A 1 3 ? 35.056 -2.204 19.292 1.00 0.00 3 SER A O 5
ATOM 5952 N N . VAL A 1 4 ? 35.760 -4.326 19.611 1.00 0.00 4 VAL A N 5
ATOM 5953 C CA . VAL A 1 4 ? 36.386 -4.412 18.308 1.00 0.00 4 VAL A CA 5
ATOM 5954 C C . VAL A 1 4 ? 35.320 -4.329 17.250 1.00 0.00 4 VAL A C 5
ATOM 5955 O O . VAL A 1 4 ? 35.468 -3.620 16.254 1.00 0.00 4 VAL A O 5
ATOM 5968 N N . LEU A 1 5 ? 34.208 -5.064 17.453 1.00 0.00 5 LEU A N 5
ATOM 5969 C CA . LEU A 1 5 ? 33.134 -5.065 16.484 1.00 0.00 5 LEU A CA 5
ATOM 5970 C C . LEU A 1 5 ? 32.535 -3.688 16.411 1.00 0.00 5 LEU A C 5
ATOM 5971 O O . LEU A 1 5 ? 32.203 -3.203 15.331 1.00 0.00 5 LEU A O 5
ATOM 5987 N N . GLY A 1 6 ? 32.388 -3.028 17.577 1.00 0.00 6 GLY A N 5
ATOM 5988 C CA . GLY A 1 6 ? 31.813 -1.701 17.619 1.00 0.00 6 GLY A CA 5
ATOM 5989 C C . GLY A 1 6 ? 32.685 -0.753 16.851 1.00 0.00 6 GLY A C 5
ATOM 5990 O O . GLY A 1 6 ? 32.187 0.114 16.144 1.00 0.00 6 GLY A O 5
ATOM 5994 N N . LYS A 1 7 ? 34.021 -0.889 16.991 1.00 0.00 7 LYS A N 5
ATOM 5995 C CA . LYS A 1 7 ? 34.938 -0.013 16.292 1.00 0.00 7 LYS A CA 5
ATOM 5996 C C . LYS A 1 7 ? 34.779 -0.215 14.806 1.00 0.00 7 LYS A C 5
ATOM 5997 O O . LYS A 1 7 ? 34.758 0.743 14.035 1.00 0.00 7 LYS A O 5
ATOM 6016 N N . TYR A 1 8 ? 34.670 -1.490 14.377 1.00 0.00 8 TYR A N 5
ATOM 6017 C CA . TYR A 1 8 ? 34.529 -1.802 12.969 1.00 0.00 8 TYR A CA 5
ATOM 6018 C C . TYR A 1 8 ? 33.247 -1.185 12.454 1.00 0.00 8 TYR A C 5
ATOM 6019 O O . TYR A 1 8 ? 33.234 -0.544 11.402 1.00 0.00 8 TYR A O 5
ATOM 6037 N N . ARG A 1 9 ? 32.131 -1.374 13.197 1.00 0.00 9 ARG A N 5
ATOM 6038 C CA . ARG A 1 9 ? 30.850 -0.836 12.781 1.00 0.00 9 ARG A CA 5
ATOM 6039 C C . ARG A 1 9 ? 30.919 0.666 12.768 1.00 0.00 9 ARG A C 5
ATOM 6040 O O . ARG A 1 9 ? 30.358 1.316 11.888 1.00 0.00 9 ARG A O 5
ATOM 6061 N N . ALA A 1 10 ? 31.606 1.246 13.768 1.00 0.00 10 ALA A N 5
ATOM 6062 C CA . ALA A 1 10 ? 31.722 2.685 13.869 1.00 0.00 10 ALA A CA 5
ATOM 6063 C C . ALA A 1 10 ? 32.422 3.218 12.650 1.00 0.00 10 ALA A C 5
ATOM 6064 O O . ALA A 1 10 ? 32.039 4.256 12.112 1.00 0.00 10 ALA A O 5
ATOM 6071 N N . GLY A 1 11 ? 33.475 2.511 12.187 1.00 0.00 11 GLY A N 5
ATOM 6072 C CA . GLY A 1 11 ? 34.216 2.960 11.031 1.00 0.00 11 GLY A CA 5
ATOM 6073 C C . GLY A 1 11 ? 33.317 2.982 9.830 1.00 0.00 11 GLY A C 5
ATOM 6074 O O . GLY A 1 11 ? 33.366 3.911 9.028 1.00 0.00 11 GLY A O 5
ATOM 6078 N N . PHE A 1 12 ? 32.465 1.949 9.672 1.00 0.00 12 PHE A N 5
ATOM 6079 C CA . PHE A 1 12 ? 31.587 1.902 8.528 1.00 0.00 12 PHE A CA 5
ATOM 6080 C C . PHE A 1 12 ? 30.502 2.926 8.661 1.00 0.00 12 PHE A C 5
ATOM 6081 O O . PHE A 1 12 ? 30.049 3.481 7.664 1.00 0.00 12 PHE A O 5
ATOM 6098 N N . SER A 1 13 ? 30.039 3.196 9.894 1.00 0.00 13 SER A N 5
ATOM 6099 C CA . SER A 1 13 ? 29.014 4.196 10.080 1.00 0.00 13 SER A CA 5
ATOM 6100 C C . SER A 1 13 ? 29.584 5.504 9.599 1.00 0.00 13 SER A C 5
ATOM 6101 O O . SER A 1 13 ? 28.895 6.307 8.968 1.00 0.00 13 SER A O 5
ATOM 6109 N N . GLU A 1 14 ? 30.877 5.740 9.907 1.00 0.00 14 GLU A N 5
ATOM 6110 C CA . GLU A 1 14 ? 31.531 6.956 9.505 1.00 0.00 14 GLU A CA 5
ATOM 6111 C C . GLU A 1 14 ? 31.652 7.019 7.998 1.00 0.00 14 GLU A C 5
ATOM 6112 O O . GLU A 1 14 ? 31.470 8.094 7.422 1.00 0.00 14 GLU A O 5
ATOM 6124 N N . CYS A 1 15 ? 31.954 5.885 7.295 1.00 0.00 15 CYS A N 5
ATOM 6125 C CA . CYS A 1 15 ? 32.101 5.983 5.864 1.00 0.00 15 CYS A CA 5
ATOM 6126 C C . CYS A 1 15 ? 30.741 6.126 5.249 1.00 0.00 15 CYS A C 5
ATOM 6127 O O . CYS A 1 15 ? 30.602 6.704 4.184 1.00 0.00 15 CYS A O 5
ATOM 6135 N N . MET A 1 16 ? 29.689 5.624 5.929 1.00 0.00 16 MET A N 5
ATOM 6136 C CA . MET A 1 16 ? 28.354 5.720 5.390 1.00 0.00 16 MET A CA 5
ATOM 6137 C C . MET A 1 16 ? 27.980 7.175 5.276 1.00 0.00 16 MET A C 5
ATOM 6138 O O . MET A 1 16 ? 27.446 7.603 4.257 1.00 0.00 16 MET A O 5
ATOM 6152 N N . ASN A 1 17 ? 28.256 7.970 6.332 1.00 0.00 17 ASN A N 5
ATOM 6153 C CA . ASN A 1 17 ? 27.907 9.376 6.310 1.00 0.00 17 ASN A CA 5
ATOM 6154 C C . ASN A 1 17 ? 28.705 10.093 5.245 1.00 0.00 17 ASN A C 5
ATOM 6155 O O . ASN A 1 17 ? 28.176 10.948 4.538 1.00 0.00 17 ASN A O 5
ATOM 6166 N N . GLU A 1 18 ? 30.008 9.758 5.110 1.00 0.00 18 GLU A N 5
ATOM 6167 C CA . GLU A 1 18 ? 30.852 10.420 4.129 1.00 0.00 18 GLU A CA 5
ATOM 6168 C C . GLU A 1 18 ? 30.380 10.065 2.740 1.00 0.00 18 GLU A C 5
ATOM 6169 O O . GLU A 1 18 ? 30.316 10.910 1.841 1.00 0.00 18 GLU A O 5
ATOM 6181 N N . VAL A 1 19 ? 30.031 8.785 2.550 1.00 0.00 19 VAL A N 5
ATOM 6182 C CA . VAL A 1 19 ? 29.564 8.306 1.277 1.00 0.00 19 VAL A CA 5
ATOM 6183 C C . VAL A 1 19 ? 28.239 8.949 0.970 1.00 0.00 19 VAL A C 5
ATOM 6184 O O . VAL A 1 19 ? 27.947 9.281 -0.180 1.00 0.00 19 VAL A O 5
ATOM 6197 N N . THR A 1 20 ? 27.401 9.135 2.010 1.00 0.00 20 THR A N 5
ATOM 6198 C CA . THR A 1 20 ? 26.100 9.744 1.830 1.00 0.00 20 THR A CA 5
ATOM 6199 C C . THR A 1 20 ? 26.289 11.125 1.259 1.00 0.00 20 THR A C 5
ATOM 6200 O O . THR A 1 20 ? 25.503 11.569 0.428 1.00 0.00 20 THR A O 5
ATOM 6211 N N . ARG A 1 21 ? 27.338 11.846 1.710 1.00 0.00 21 ARG A N 5
ATOM 6212 C CA . ARG A 1 21 ? 27.594 13.183 1.208 1.00 0.00 21 ARG A CA 5
ATOM 6213 C C . ARG A 1 21 ? 27.865 13.114 -0.268 1.00 0.00 21 ARG A C 5
ATOM 6214 O O . ARG A 1 21 ? 27.427 13.980 -1.021 1.00 0.00 21 ARG A O 5
ATOM 6235 N N . PHE A 1 22 ? 28.596 12.074 -0.725 1.00 0.00 22 PHE A N 5
ATOM 6236 C CA . PHE A 1 22 ? 28.895 11.964 -2.140 1.00 0.00 22 PHE A CA 5
ATOM 6237 C C . PHE A 1 22 ? 27.598 11.746 -2.891 1.00 0.00 22 PHE A C 5
ATOM 6238 O O . PHE A 1 22 ? 27.336 12.387 -3.908 1.00 0.00 22 PHE A O 5
ATOM 6255 N N . LEU A 1 23 ? 26.757 10.826 -2.382 1.00 0.00 23 LEU A N 5
ATOM 6256 C CA . LEU A 1 23 ? 25.487 10.508 -3.003 1.00 0.00 23 LEU A CA 5
ATOM 6257 C C . LEU A 1 23 ? 24.583 11.713 -2.989 1.00 0.00 23 LEU A C 5
ATOM 6258 O O . LEU A 1 23 ? 23.856 11.968 -3.946 1.00 0.00 23 LEU A O 5
ATOM 6274 N N . SER A 1 24 ? 24.620 12.500 -1.906 1.00 0.00 24 SER A N 5
ATOM 6275 C CA . SER A 1 24 ? 23.748 13.646 -1.793 1.00 0.00 24 SER A CA 5
ATOM 6276 C C . SER A 1 24 ? 24.214 14.707 -2.742 1.00 0.00 24 SER A C 5
ATOM 6277 O O . SER A 1 24 ? 23.523 15.699 -2.959 1.00 0.00 24 SER A O 5
ATOM 6285 N N . THR A 1 25 ? 25.409 14.519 -3.335 1.00 0.00 25 THR A N 5
ATOM 6286 C CA . THR A 1 25 ? 25.932 15.504 -4.229 1.00 0.00 25 THR A CA 5
ATOM 6287 C C . THR A 1 25 ? 25.456 15.195 -5.617 1.00 0.00 25 THR A C 5
ATOM 6288 O O . THR A 1 25 ? 25.204 16.106 -6.403 1.00 0.00 25 THR A O 5
ATOM 6299 N N . CYS A 1 26 ? 25.311 13.894 -5.964 1.00 0.00 26 CYS A N 5
ATOM 6300 C CA . CYS A 1 26 ? 24.896 13.568 -7.306 1.00 0.00 26 CYS A CA 5
ATOM 6301 C C . CYS A 1 26 ? 23.833 12.514 -7.254 1.00 0.00 26 CYS A C 5
ATOM 6302 O O . CYS A 1 26 ? 24.036 11.426 -6.721 1.00 0.00 26 CYS A O 5
ATOM 6310 N N . GLU A 1 27 ? 22.665 12.828 -7.852 1.00 0.00 27 GLU A N 5
ATOM 6311 C CA . GLU A 1 27 ? 21.579 11.889 -7.898 1.00 0.00 27 GLU A CA 5
ATOM 6312 C C . GLU A 1 27 ? 21.044 11.946 -9.297 1.00 0.00 27 GLU A C 5
ATOM 6313 O O . GLU A 1 27 ? 20.880 13.026 -9.862 1.00 0.00 27 GLU A O 5
ATOM 6325 N N . GLY A 1 28 ? 20.758 10.772 -9.897 1.00 0.00 28 GLY A N 5
ATOM 6326 C CA . GLY A 1 28 ? 20.237 10.756 -11.239 1.00 0.00 28 GLY A CA 5
ATOM 6327 C C . GLY A 1 28 ? 20.726 9.515 -11.906 1.00 0.00 28 GLY A C 5
ATOM 6328 O O . GLY A 1 28 ? 19.945 8.617 -12.215 1.00 0.00 28 GLY A O 5
ATOM 6332 N N . VAL A 1 29 ? 22.057 9.423 -12.125 1.00 0.00 29 VAL A N 5
ATOM 6333 C CA . VAL A 1 29 ? 22.617 8.261 -12.777 1.00 0.00 29 VAL A CA 5
ATOM 6334 C C . VAL A 1 29 ? 23.249 7.421 -11.732 1.00 0.00 29 VAL A C 5
ATOM 6335 O O . VAL A 1 29 ? 23.831 6.376 -12.011 1.00 0.00 29 VAL A O 5
ATOM 6348 N N . ASN A 1 30 ? 23.119 7.872 -10.487 1.00 0.00 30 ASN A N 5
ATOM 6349 C CA . ASN A 1 30 ? 23.656 7.158 -9.390 1.00 0.00 30 ASN A CA 5
ATOM 6350 C C . ASN A 1 30 ? 22.498 6.650 -8.610 1.00 0.00 30 ASN A C 5
ATOM 6351 O O . ASN A 1 30 ? 22.617 6.355 -7.438 1.00 0.00 30 ASN A O 5
ATOM 6362 N N . THR A 1 31 ? 21.314 6.585 -9.249 1.00 0.00 31 THR A N 5
ATOM 6363 C CA . THR A 1 31 ? 20.152 6.064 -8.573 1.00 0.00 31 THR A CA 5
ATOM 6364 C C . THR A 1 31 ? 20.378 4.589 -8.431 1.00 0.00 31 THR A C 5
ATOM 6365 O O . THR A 1 31 ? 20.165 3.997 -7.371 1.00 0.00 31 THR A O 5
ATOM 6376 N N . GLU A 1 32 ? 20.848 3.966 -9.534 1.00 0.00 32 GLU A N 5
ATOM 6377 C CA . GLU A 1 32 ? 21.126 2.552 -9.529 1.00 0.00 32 GLU A CA 5
ATOM 6378 C C . GLU A 1 32 ? 22.366 2.343 -8.718 1.00 0.00 32 GLU A C 5
ATOM 6379 O O . GLU A 1 32 ? 22.488 1.372 -7.970 1.00 0.00 32 GLU A O 5
ATOM 6391 N N . VAL A 1 33 ? 23.326 3.283 -8.862 1.00 0.00 33 VAL A N 5
ATOM 6392 C CA . VAL A 1 33 ? 24.576 3.187 -8.141 1.00 0.00 33 VAL A CA 5
ATOM 6393 C C . VAL A 1 33 ? 24.282 3.303 -6.665 1.00 0.00 33 VAL A C 5
ATOM 6394 O O . VAL A 1 33 ? 24.877 2.606 -5.862 1.00 0.00 33 VAL A O 5
ATOM 6407 N N . ARG A 1 34 ? 23.345 4.205 -6.285 1.00 0.00 34 ARG A N 5
ATOM 6408 C CA . ARG A 1 34 ? 22.996 4.410 -4.887 1.00 0.00 34 ARG A CA 5
ATOM 6409 C C . ARG A 1 34 ? 22.471 3.131 -4.297 1.00 0.00 34 ARG A C 5
ATOM 6410 O O . ARG A 1 34 ? 22.782 2.798 -3.154 1.00 0.00 34 ARG A O 5
ATOM 6431 N N . THR A 1 35 ? 21.656 2.380 -5.063 1.00 0.00 35 THR A N 5
ATOM 6432 C CA . THR A 1 35 ? 21.098 1.147 -4.548 1.00 0.00 35 THR A CA 5
ATOM 6433 C C . THR A 1 35 ? 22.227 0.213 -4.197 1.00 0.00 35 THR A C 5
ATOM 6434 O O . THR A 1 35 ? 22.240 -0.389 -3.124 1.00 0.00 35 THR A O 5
ATOM 6445 N N . ARG A 1 36 ? 23.208 0.080 -5.107 1.00 0.00 36 ARG A N 5
ATOM 6446 C CA . ARG A 1 36 ? 24.337 -0.796 -4.866 1.00 0.00 36 ARG A CA 5
ATOM 6447 C C . ARG A 1 36 ? 25.216 -0.201 -3.791 1.00 0.00 36 ARG A C 5
ATOM 6448 O O . ARG A 1 36 ? 25.796 -0.919 -2.985 1.00 0.00 36 ARG A O 5
ATOM 6469 N N . LEU A 1 37 ? 25.322 1.140 -3.770 1.00 0.00 37 LEU A N 5
ATOM 6470 C CA . LEU A 1 37 ? 26.169 1.842 -2.828 1.00 0.00 37 LEU A CA 5
ATOM 6471 C C . LEU A 1 37 ? 25.709 1.550 -1.429 1.00 0.00 37 LEU A C 5
ATOM 6472 O O . LEU A 1 37 ? 26.505 1.182 -0.561 1.00 0.00 37 LEU A O 5
ATOM 6488 N N . LEU A 1 38 ? 24.394 1.697 -1.181 1.00 0.00 38 LEU A N 5
ATOM 6489 C CA . LEU A 1 38 ? 23.872 1.463 0.137 1.00 0.00 38 LEU A CA 5
ATOM 6490 C C . LEU A 1 38 ? 23.849 -0.014 0.401 1.00 0.00 38 LEU A C 5
ATOM 6491 O O . LEU A 1 38 ? 24.108 -0.457 1.519 1.00 0.00 38 LEU A O 5
ATOM 6507 N N . GLY A 1 39 ? 23.533 -0.815 -0.637 1.00 0.00 39 GLY A N 5
ATOM 6508 C CA . GLY A 1 39 ? 23.457 -2.247 -0.479 1.00 0.00 39 GLY A CA 5
ATOM 6509 C C . GLY A 1 39 ? 24.795 -2.805 -0.083 1.00 0.00 39 GLY A C 5
ATOM 6510 O O . GLY A 1 39 ? 24.868 -3.683 0.765 1.00 0.00 39 GLY A O 5
ATOM 6514 N N . HIS A 1 40 ? 25.896 -2.313 -0.691 1.00 0.00 40 HIS A N 5
ATOM 6515 C CA . HIS A 1 40 ? 27.204 -2.845 -0.366 1.00 0.00 40 HIS A CA 5
ATOM 6516 C C . HIS A 1 40 ? 27.586 -2.472 1.036 1.00 0.00 40 HIS A C 5
ATOM 6517 O O . HIS A 1 40 ? 28.152 -3.290 1.759 1.00 0.00 40 HIS A O 5
ATOM 6531 N N . LEU A 1 41 ? 27.308 -1.221 1.466 1.00 0.00 41 LEU A N 5
ATOM 6532 C CA . LEU A 1 41 ? 27.662 -0.841 2.819 1.00 0.00 41 LEU A CA 5
ATOM 6533 C C . LEU A 1 41 ? 26.828 -1.656 3.771 1.00 0.00 41 LEU A C 5
ATOM 6534 O O . LEU A 1 41 ? 27.311 -2.089 4.815 1.00 0.00 41 LEU A O 5
ATOM 6550 N N . ALA A 1 42 ? 25.538 -1.876 3.430 1.00 0.00 42 ALA A N 5
ATOM 6551 C CA . ALA A 1 42 ? 24.672 -2.669 4.273 1.00 0.00 42 ALA A CA 5
ATOM 6552 C C . ALA A 1 42 ? 25.197 -4.074 4.316 1.00 0.00 42 ALA A C 5
ATOM 6553 O O . ALA A 1 42 ? 25.168 -4.718 5.360 1.00 0.00 42 ALA A O 5
ATOM 6560 N N . ASN A 1 43 ? 25.683 -4.588 3.166 1.00 0.00 43 ASN A N 5
ATOM 6561 C CA . ASN A 1 43 ? 26.211 -5.931 3.125 1.00 0.00 43 ASN A CA 5
ATOM 6562 C C . ASN A 1 43 ? 27.421 -6.003 4.015 1.00 0.00 43 ASN A C 5
ATOM 6563 O O . ASN A 1 43 ? 27.631 -6.999 4.695 1.00 0.00 43 ASN A O 5
ATOM 6574 N N . CYS A 1 44 ? 28.258 -4.940 4.022 1.00 0.00 44 CYS A N 5
ATOM 6575 C CA . CYS A 1 44 ? 29.446 -4.948 4.847 1.00 0.00 44 CYS A CA 5
ATOM 6576 C C . CYS A 1 44 ? 29.054 -4.966 6.301 1.00 0.00 44 CYS A C 5
ATOM 6577 O O . CYS A 1 44 ? 29.667 -5.663 7.108 1.00 0.00 44 CYS A O 5
ATOM 6585 N N . MET A 1 45 ? 28.009 -4.193 6.669 1.00 0.00 45 MET A N 5
ATOM 6586 C CA . MET A 1 45 ? 27.582 -4.135 8.051 1.00 0.00 45 MET A CA 5
ATOM 6587 C C . MET A 1 45 ? 26.956 -5.443 8.410 1.00 0.00 45 MET A C 5
ATOM 6588 O O . MET A 1 45 ? 27.142 -5.955 9.507 1.00 0.00 45 MET A O 5
ATOM 6602 N N . THR A 1 46 ? 26.172 -5.998 7.478 1.00 0.00 46 THR A N 5
ATOM 6603 C CA . THR A 1 46 ? 25.509 -7.257 7.714 1.00 0.00 46 THR A CA 5
ATOM 6604 C C . THR A 1 46 ? 26.531 -8.362 7.846 1.00 0.00 46 THR A C 5
ATOM 6605 O O . THR A 1 46 ? 26.439 -9.199 8.742 1.00 0.00 46 THR A O 5
ATOM 6616 N N . GLN A 1 47 ? 27.530 -8.386 6.937 1.00 0.00 47 GLN A N 5
ATOM 6617 C CA . GLN A 1 47 ? 28.538 -9.425 6.954 1.00 0.00 47 GLN A CA 5
ATOM 6618 C C . GLN A 1 47 ? 29.396 -9.314 8.187 1.00 0.00 47 GLN A C 5
ATOM 6619 O O . GLN A 1 47 ? 29.756 -10.331 8.775 1.00 0.00 47 GLN A O 5
ATOM 6633 N N . ILE A 1 48 ? 29.757 -8.069 8.592 1.00 0.00 48 ILE A N 5
ATOM 6634 C CA . ILE A 1 48 ? 30.611 -7.865 9.749 1.00 0.00 48 ILE A CA 5
ATOM 6635 C C . ILE A 1 48 ? 32.015 -8.379 9.394 1.00 0.00 48 ILE A C 5
ATOM 6636 O O . ILE A 1 48 ? 32.818 -7.569 8.850 1.00 0.00 48 ILE A O 5
ATOM 6653 N N . ASP B 1 1 ? 47.099 -4.596 19.193 1.00 0.00 1 ASP B N 5
ATOM 6654 C CA . ASP B 1 1 ? 46.293 -5.619 18.471 1.00 0.00 1 ASP B CA 5
ATOM 6655 C C . ASP B 1 1 ? 46.301 -5.345 16.988 1.00 0.00 1 ASP B C 5
ATOM 6656 O O . ASP B 1 1 ? 45.362 -4.768 16.437 1.00 0.00 1 ASP B O 5
ATOM 6665 N N . PRO B 1 2 ? 47.365 -5.766 16.334 1.00 0.00 2 PRO B N 5
ATOM 6666 C CA . PRO B 1 2 ? 47.530 -5.574 14.892 1.00 0.00 2 PRO B CA 5
ATOM 6667 C C . PRO B 1 2 ? 46.424 -6.160 14.066 1.00 0.00 2 PRO B C 5
ATOM 6668 O O . PRO B 1 2 ? 46.045 -5.602 13.040 1.00 0.00 2 PRO B O 5
ATOM 6679 N N . SER B 1 3 ? 45.885 -7.318 14.498 1.00 0.00 3 SER B N 5
ATOM 6680 C CA . SER B 1 3 ? 44.823 -7.966 13.758 1.00 0.00 3 SER B CA 5
ATOM 6681 C C . SER B 1 3 ? 43.606 -7.083 13.752 1.00 0.00 3 SER B C 5
ATOM 6682 O O . SER B 1 3 ? 42.917 -6.969 12.739 1.00 0.00 3 SER B O 5
ATOM 6690 N N . VAL B 1 4 ? 43.311 -6.441 14.901 1.00 0.00 4 VAL B N 5
ATOM 6691 C CA . VAL B 1 4 ? 42.151 -5.580 14.998 1.00 0.00 4 VAL B CA 5
ATOM 6692 C C . VAL B 1 4 ? 42.344 -4.397 14.089 1.00 0.00 4 VAL B C 5
ATOM 6693 O O . VAL B 1 4 ? 41.432 -4.000 13.363 1.00 0.00 4 VAL B O 5
ATOM 6706 N N . LEU B 1 5 ? 43.556 -3.808 14.110 1.00 0.00 5 LEU B N 5
ATOM 6707 C CA . LEU B 1 5 ? 43.834 -2.654 13.286 1.00 0.00 5 LEU B CA 5
ATOM 6708 C C . LEU B 1 5 ? 43.758 -3.053 11.839 1.00 0.00 5 LEU B C 5
ATOM 6709 O O . LEU B 1 5 ? 43.243 -2.311 11.007 1.00 0.00 5 LEU B O 5
ATOM 6725 N N . GLY B 1 6 ? 44.278 -4.254 11.512 1.00 0.00 6 GLY B N 5
ATOM 6726 C CA . GLY B 1 6 ? 44.265 -4.730 10.147 1.00 0.00 6 GLY B CA 5
ATOM 6727 C C . GLY B 1 6 ? 42.847 -4.888 9.683 1.00 0.00 6 GLY B C 5
ATOM 6728 O O . GLY B 1 6 ? 42.527 -4.569 8.546 1.00 0.00 6 GLY B O 5
ATOM 6732 N N . LYS B 1 7 ? 41.963 -5.407 10.564 1.00 0.00 7 LYS B N 5
ATOM 6733 C CA . LYS B 1 7 ? 40.576 -5.599 10.201 1.00 0.00 7 LYS B CA 5
ATOM 6734 C C . LYS B 1 7 ? 39.948 -4.258 9.914 1.00 0.00 7 LYS B C 5
ATOM 6735 O O . LYS B 1 7 ? 39.199 -4.101 8.951 1.00 0.00 7 LYS B O 5
ATOM 6754 N N . TYR B 1 8 ? 40.245 -3.256 10.768 1.00 0.00 8 TYR B N 5
ATOM 6755 C CA . TYR B 1 8 ? 39.687 -1.930 10.597 1.00 0.00 8 TYR B CA 5
ATOM 6756 C C . TYR B 1 8 ? 40.153 -1.365 9.273 1.00 0.00 8 TYR B C 5
ATOM 6757 O O . TYR B 1 8 ? 39.355 -0.833 8.499 1.00 0.00 8 TYR B O 5
ATOM 6775 N N . ARG B 1 9 ? 41.473 -1.471 8.989 1.00 0.00 9 ARG B N 5
ATOM 6776 C CA . ARG B 1 9 ? 42.020 -0.947 7.753 1.00 0.00 9 ARG B CA 5
ATOM 6777 C C . ARG B 1 9 ? 41.429 -1.692 6.589 1.00 0.00 9 ARG B C 5
ATOM 6778 O O . ARG B 1 9 ? 41.136 -1.107 5.548 1.00 0.00 9 ARG B O 5
ATOM 6799 N N . ALA B 1 10 ? 41.256 -3.017 6.747 1.00 0.00 10 ALA B N 5
ATOM 6800 C CA . ALA B 1 10 ? 40.712 -3.838 5.687 1.00 0.00 10 ALA B CA 5
ATOM 6801 C C . ALA B 1 10 ? 39.323 -3.373 5.351 1.00 0.00 10 ALA B C 5
ATOM 6802 O O . ALA B 1 10 ? 38.949 -3.313 4.181 1.00 0.00 10 ALA B O 5
ATOM 6809 N N . GLY B 1 11 ? 38.523 -3.031 6.383 1.00 0.00 11 GLY B N 5
ATOM 6810 C CA . GLY B 1 11 ? 37.168 -2.590 6.154 1.00 0.00 11 GLY B CA 5
ATOM 6811 C C . GLY B 1 11 ? 37.176 -1.323 5.349 1.00 0.00 11 GLY B C 5
ATOM 6812 O O . GLY B 1 11 ? 36.368 -1.151 4.440 1.00 0.00 11 GLY B O 5
ATOM 6816 N N . PHE B 1 12 ? 38.100 -0.392 5.666 1.00 0.00 12 PHE B N 5
ATOM 6817 C CA . PHE B 1 12 ? 38.149 0.854 4.943 1.00 0.00 12 PHE B CA 5
ATOM 6818 C C . PHE B 1 12 ? 38.679 0.635 3.560 1.00 0.00 12 PHE B C 5
ATOM 6819 O O . PHE B 1 12 ? 38.276 1.321 2.625 1.00 0.00 12 PHE B O 5
ATOM 6836 N N . SER B 1 13 ? 39.612 -0.318 3.388 1.00 0.00 13 SER B N 5
ATOM 6837 C CA . SER B 1 13 ? 40.135 -0.590 2.070 1.00 0.00 13 SER B CA 5
ATOM 6838 C C . SER B 1 13 ? 38.976 -1.044 1.222 1.00 0.00 13 SER B C 5
ATOM 6839 O O . SER B 1 13 ? 38.863 -0.688 0.048 1.00 0.00 13 SER B O 5
ATOM 6847 N N . GLU B 1 14 ? 38.087 -1.863 1.821 1.00 0.00 14 GLU B N 5
ATOM 6848 C CA . GLU B 1 14 ? 36.939 -2.365 1.113 1.00 0.00 14 GLU B CA 5
ATOM 6849 C C . GLU B 1 14 ? 35.996 -1.236 0.765 1.00 0.00 14 GLU B C 5
ATOM 6850 O O . GLU B 1 14 ? 35.434 -1.234 -0.333 1.00 0.00 14 GLU B O 5
ATOM 6862 N N . CYS B 1 15 ? 35.781 -0.229 1.667 1.00 0.00 15 CYS B N 5
ATOM 6863 C CA . CYS B 1 15 ? 34.846 0.813 1.324 1.00 0.00 15 CYS B CA 5
ATOM 6864 C C . CYS B 1 15 ? 35.484 1.716 0.310 1.00 0.00 15 CYS B C 5
ATOM 6865 O O . CYS B 1 15 ? 34.797 2.334 -0.486 1.00 0.00 15 CYS B O 5
ATOM 6873 N N . MET B 1 16 ? 36.832 1.791 0.296 1.00 0.00 16 MET B N 5
ATOM 6874 C CA . MET B 1 16 ? 37.508 2.646 -0.648 1.00 0.00 16 MET B CA 5
ATOM 6875 C C . MET B 1 16 ? 37.215 2.163 -2.043 1.00 0.00 16 MET B C 5
ATOM 6876 O O . MET B 1 16 ? 36.903 2.956 -2.926 1.00 0.00 16 MET B O 5
ATOM 6890 N N . ASN B 1 17 ? 37.305 0.834 -2.271 1.00 0.00 17 ASN B N 5
ATOM 6891 C CA . ASN B 1 17 ? 37.057 0.291 -3.590 1.00 0.00 17 ASN B CA 5
ATOM 6892 C C . ASN B 1 17 ? 35.614 0.510 -3.981 1.00 0.00 17 ASN B C 5
ATOM 6893 O O . ASN B 1 17 ? 35.321 0.846 -5.126 1.00 0.00 17 ASN B O 5
ATOM 6904 N N . GLU B 1 18 ? 34.674 0.320 -3.028 1.00 0.00 18 GLU B N 5
ATOM 6905 C CA . GLU B 1 18 ? 33.262 0.482 -3.329 1.00 0.00 18 GLU B CA 5
ATOM 6906 C C . GLU B 1 18 ? 32.979 1.930 -3.642 1.00 0.00 18 GLU B C 5
ATOM 6907 O O . GLU B 1 18 ? 32.232 2.259 -4.569 1.00 0.00 18 GLU B O 5
ATOM 6919 N N . VAL B 1 19 ? 33.590 2.828 -2.859 1.00 0.00 19 VAL B N 5
ATOM 6920 C CA . VAL B 1 19 ? 33.411 4.244 -3.042 1.00 0.00 19 VAL B CA 5
ATOM 6921 C C . VAL B 1 19 ? 34.015 4.644 -4.361 1.00 0.00 19 VAL B C 5
ATOM 6922 O O . VAL B 1 19 ? 33.485 5.505 -5.065 1.00 0.00 19 VAL B O 5
ATOM 6935 N N . THR B 1 20 ? 35.155 4.020 -4.719 1.00 0.00 20 THR B N 5
ATOM 6936 C CA . THR B 1 20 ? 35.824 4.329 -5.967 1.00 0.00 20 THR B CA 5
ATOM 6937 C C . THR B 1 20 ? 34.877 4.046 -7.102 1.00 0.00 20 THR B C 5
ATOM 6938 O O . THR B 1 20 ? 34.856 4.771 -8.091 1.00 0.00 20 THR B O 5
ATOM 6949 N N . ARG B 1 21 ? 34.078 2.963 -6.991 1.00 0.00 21 ARG B N 5
ATOM 6950 C CA . ARG B 1 21 ? 33.134 2.623 -8.038 1.00 0.00 21 ARG B CA 5
ATOM 6951 C C . ARG B 1 21 ? 32.139 3.739 -8.190 1.00 0.00 21 ARG B C 5
ATOM 6952 O O . ARG B 1 21 ? 31.748 4.073 -9.307 1.00 0.00 21 ARG B O 5
ATOM 6973 N N . PHE B 1 22 ? 31.705 4.352 -7.068 1.00 0.00 22 PHE B N 5
ATOM 6974 C CA . PHE B 1 22 ? 30.738 5.428 -7.158 1.00 0.00 22 PHE B CA 5
ATOM 6975 C C . PHE B 1 22 ? 31.380 6.593 -7.881 1.00 0.00 22 PHE B C 5
ATOM 6976 O O . PHE B 1 22 ? 30.790 7.186 -8.784 1.00 0.00 22 PHE B O 5
ATOM 6993 N N . LEU B 1 23 ? 32.622 6.932 -7.487 1.00 0.00 23 LEU B N 5
ATOM 6994 C CA . LEU B 1 23 ? 33.352 8.034 -8.084 1.00 0.00 23 LEU B CA 5
ATOM 6995 C C . LEU B 1 23 ? 33.616 7.756 -9.541 1.00 0.00 23 LEU B C 5
ATOM 6996 O O . LEU B 1 23 ? 33.547 8.653 -10.376 1.00 0.00 23 LEU B O 5
ATOM 7012 N N . SER B 1 24 ? 33.906 6.494 -9.886 1.00 0.00 24 SER B N 5
ATOM 7013 C CA . SER B 1 24 ? 34.222 6.155 -11.256 1.00 0.00 24 SER B CA 5
ATOM 7014 C C . SER B 1 24 ? 32.970 6.232 -12.075 1.00 0.00 24 SER B C 5
ATOM 7015 O O . SER B 1 24 ? 33.021 6.165 -13.301 1.00 0.00 24 SER B O 5
ATOM 7023 N N . THR B 1 25 ? 31.806 6.374 -11.411 1.00 0.00 25 THR B N 5
ATOM 7024 C CA . THR B 1 25 ? 30.570 6.422 -12.125 1.00 0.00 25 THR B CA 5
ATOM 7025 C C . THR B 1 25 ? 30.274 7.850 -12.475 1.00 0.00 25 THR B C 5
ATOM 7026 O O . THR B 1 25 ? 29.709 8.124 -13.533 1.00 0.00 25 THR B O 5
ATOM 7037 N N . CYS B 1 26 ? 30.654 8.811 -11.600 1.00 0.00 26 CYS B N 5
ATOM 7038 C CA . CYS B 1 26 ? 30.343 10.188 -11.894 1.00 0.00 26 CYS B CA 5
ATOM 7039 C C . CYS B 1 26 ? 31.547 11.037 -11.627 1.00 0.00 26 CYS B C 5
ATOM 7040 O O . CYS B 1 26 ? 32.075 11.070 -10.517 1.00 0.00 26 CYS B O 5
ATOM 7048 N N . GLU B 1 27 ? 31.990 11.775 -12.667 1.00 0.00 27 GLU B N 5
ATOM 7049 C CA . GLU B 1 27 ? 33.117 12.653 -12.526 1.00 0.00 27 GLU B CA 5
ATOM 7050 C C . GLU B 1 27 ? 32.730 13.932 -13.204 1.00 0.00 27 GLU B C 5
ATOM 7051 O O . GLU B 1 27 ? 32.159 13.916 -14.295 1.00 0.00 27 GLU B O 5
ATOM 7063 N N . GLY B 1 28 ? 33.032 15.084 -12.571 1.00 0.00 28 GLY B N 5
ATOM 7064 C CA . GLY B 1 28 ? 32.690 16.348 -13.171 1.00 0.00 28 GLY B CA 5
ATOM 7065 C C . GLY B 1 28 ? 32.393 17.313 -12.070 1.00 0.00 28 GLY B C 5
ATOM 7066 O O . GLY B 1 28 ? 33.131 18.272 -11.858 1.00 0.00 28 GLY B O 5
ATOM 7070 N N . VAL B 1 29 ? 31.299 17.061 -11.319 1.00 0.00 29 VAL B N 5
ATOM 7071 C CA . VAL B 1 29 ? 30.930 17.949 -10.240 1.00 0.00 29 VAL B CA 5
ATOM 7072 C C . VAL B 1 29 ? 31.325 17.300 -8.968 1.00 0.00 29 VAL B C 5
ATOM 7073 O O . VAL B 1 29 ? 31.102 17.824 -7.880 1.00 0.00 29 VAL B O 5
ATOM 7086 N N . ASN B 1 30 ? 31.950 16.130 -9.098 1.00 0.00 30 ASN B N 5
ATOM 7087 C CA . ASN B 1 30 ? 32.403 15.412 -7.966 1.00 0.00 30 ASN B CA 5
ATOM 7088 C C . ASN B 1 30 ? 33.888 15.448 -8.010 1.00 0.00 30 ASN B C 5
ATOM 7089 O O . ASN B 1 30 ? 34.547 14.613 -7.425 1.00 0.00 30 ASN B O 5
ATOM 7100 N N . THR B 1 31 ? 34.452 16.407 -8.767 1.00 0.00 31 THR B N 5
ATOM 7101 C CA . THR B 1 31 ? 35.887 16.534 -8.826 1.00 0.00 31 THR B CA 5
ATOM 7102 C C . THR B 1 31 ? 36.317 17.058 -7.489 1.00 0.00 31 THR B C 5
ATOM 7103 O O . THR B 1 31 ? 37.272 16.575 -6.877 1.00 0.00 31 THR B O 5
ATOM 7114 N N . GLU B 1 32 ? 35.575 18.076 -6.999 1.00 0.00 32 GLU B N 5
ATOM 7115 C CA . GLU B 1 32 ? 35.870 18.662 -5.717 1.00 0.00 32 GLU B CA 5
ATOM 7116 C C . GLU B 1 32 ? 35.453 17.677 -4.670 1.00 0.00 32 GLU B C 5
ATOM 7117 O O . GLU B 1 32 ? 36.117 17.508 -3.647 1.00 0.00 32 GLU B O 5
ATOM 7129 N N . VAL B 1 33 ? 34.315 16.994 -4.925 1.00 0.00 33 VAL B N 5
ATOM 7130 C CA . VAL B 1 33 ? 33.803 16.022 -3.985 1.00 0.00 33 VAL B CA 5
ATOM 7131 C C . VAL B 1 33 ? 34.797 14.892 -3.883 1.00 0.00 33 VAL B C 5
ATOM 7132 O O . VAL B 1 33 ? 35.037 14.380 -2.803 1.00 0.00 33 VAL B O 5
ATOM 7145 N N . ARG B 1 34 ? 35.395 14.481 -5.026 1.00 0.00 34 ARG B N 5
ATOM 7146 C CA . ARG B 1 34 ? 36.356 13.389 -5.045 1.00 0.00 34 ARG B CA 5
ATOM 7147 C C . ARG B 1 34 ? 37.530 13.726 -4.169 1.00 0.00 34 ARG B C 5
ATOM 7148 O O . ARG B 1 34 ? 38.044 12.867 -3.456 1.00 0.00 34 ARG B O 5
ATOM 7169 N N . THR B 1 35 ? 37.990 14.991 -4.206 1.00 0.00 35 THR B N 5
ATOM 7170 C CA . THR B 1 35 ? 39.133 15.379 -3.402 1.00 0.00 35 THR B CA 5
ATOM 7171 C C . THR B 1 35 ? 38.804 15.154 -1.951 1.00 0.00 35 THR B C 5
ATOM 7172 O O . THR B 1 35 ? 39.599 14.586 -1.203 1.00 0.00 35 THR B O 5
ATOM 7183 N N . ARG B 1 36 ? 37.609 15.597 -1.524 1.00 0.00 36 ARG B N 5
ATOM 7184 C CA . ARG B 1 36 ? 37.199 15.430 -0.146 1.00 0.00 36 ARG B CA 5
ATOM 7185 C C . ARG B 1 36 ? 36.917 13.971 0.126 1.00 0.00 36 ARG B C 5
ATOM 7186 O O . ARG B 1 36 ? 37.177 13.471 1.212 1.00 0.00 36 ARG B O 5
ATOM 7207 N N . LEU B 1 37 ? 36.373 13.264 -0.882 1.00 0.00 37 LEU B N 5
ATOM 7208 C CA . LEU B 1 37 ? 36.005 11.872 -0.747 1.00 0.00 37 LEU B CA 5
ATOM 7209 C C . LEU B 1 37 ? 37.227 11.059 -0.429 1.00 0.00 37 LEU B C 5
ATOM 7210 O O . LEU B 1 37 ? 37.233 10.263 0.514 1.00 0.00 37 LEU B O 5
ATOM 7226 N N . LEU B 1 38 ? 38.304 11.255 -1.209 1.00 0.00 38 LEU B N 5
ATOM 7227 C CA . LEU B 1 38 ? 39.509 10.501 -0.991 1.00 0.00 38 LEU B CA 5
ATOM 7228 C C . LEU B 1 38 ? 40.195 11.017 0.239 1.00 0.00 38 LEU B C 5
ATOM 7229 O O . LEU B 1 38 ? 40.772 10.249 1.005 1.00 0.00 38 LEU B O 5
ATOM 7245 N N . GLY B 1 39 ? 40.145 12.349 0.451 1.00 0.00 39 GLY B N 5
ATOM 7246 C CA . GLY B 1 39 ? 40.797 12.946 1.592 1.00 0.00 39 GLY B CA 5
ATOM 7247 C C . GLY B 1 39 ? 40.201 12.427 2.871 1.00 0.00 39 GLY B C 5
ATOM 7248 O O . GLY B 1 39 ? 40.925 12.153 3.819 1.00 0.00 39 GLY B O 5
ATOM 7252 N N . HIS B 1 40 ? 38.861 12.283 2.938 1.00 0.00 40 HIS B N 5
ATOM 7253 C CA . HIS B 1 40 ? 38.241 11.820 4.162 1.00 0.00 40 HIS B CA 5
ATOM 7254 C C . HIS B 1 40 ? 38.592 10.383 4.415 1.00 0.00 40 HIS B C 5
ATOM 7255 O O . HIS B 1 40 ? 38.853 10.005 5.555 1.00 0.00 40 HIS B O 5
ATOM 7269 N N . LEU B 1 41 ? 38.596 9.529 3.366 1.00 0.00 41 LEU B N 5
ATOM 7270 C CA . LEU B 1 41 ? 38.940 8.138 3.587 1.00 0.00 41 LEU B CA 5
ATOM 7271 C C . LEU B 1 41 ? 40.383 8.071 4.008 1.00 0.00 41 LEU B C 5
ATOM 7272 O O . LEU B 1 41 ? 40.747 7.278 4.873 1.00 0.00 41 LEU B O 5
ATOM 7288 N N . ALA B 1 42 ? 41.247 8.908 3.390 1.00 0.00 42 ALA B N 5
ATOM 7289 C CA . ALA B 1 42 ? 42.647 8.927 3.750 1.00 0.00 42 ALA B CA 5
ATOM 7290 C C . ALA B 1 42 ? 42.772 9.390 5.171 1.00 0.00 42 ALA B C 5
ATOM 7291 O O . ALA B 1 42 ? 43.597 8.881 5.922 1.00 0.00 42 ALA B O 5
ATOM 7298 N N . ASN B 1 43 ? 41.952 10.387 5.572 1.00 0.00 43 ASN B N 5
ATOM 7299 C CA . ASN B 1 43 ? 42.008 10.886 6.924 1.00 0.00 43 ASN B CA 5
ATOM 7300 C C . ASN B 1 43 ? 41.610 9.782 7.864 1.00 0.00 43 ASN B C 5
ATOM 7301 O O . ASN B 1 43 ? 42.178 9.650 8.940 1.00 0.00 43 ASN B O 5
ATOM 7312 N N . CYS B 1 44 ? 40.605 8.962 7.480 1.00 0.00 44 CYS B N 5
ATOM 7313 C CA . CYS B 1 44 ? 40.163 7.887 8.341 1.00 0.00 44 CYS B CA 5
ATOM 7314 C C . CYS B 1 44 ? 41.269 6.874 8.490 1.00 0.00 44 CYS B C 5
ATOM 7315 O O . CYS B 1 44 ? 41.497 6.350 9.581 1.00 0.00 44 CYS B O 5
ATOM 7323 N N . MET B 1 45 ? 41.986 6.575 7.386 1.00 0.00 45 MET B N 5
ATOM 7324 C CA . MET B 1 45 ? 43.049 5.595 7.439 1.00 0.00 45 MET B CA 5
ATOM 7325 C C . MET B 1 45 ? 44.185 6.164 8.226 1.00 0.00 45 MET B C 5
ATOM 7326 O O . MET B 1 45 ? 44.831 5.472 9.002 1.00 0.00 45 MET B O 5
ATOM 7340 N N . THR B 1 46 ? 44.460 7.457 8.010 1.00 0.00 46 THR B N 5
ATOM 7341 C CA . THR B 1 46 ? 45.538 8.116 8.707 1.00 0.00 46 THR B CA 5
ATOM 7342 C C . THR B 1 46 ? 45.229 8.186 10.185 1.00 0.00 46 THR B C 5
ATOM 7343 O O . THR B 1 46 ? 46.090 7.911 11.020 1.00 0.00 46 THR B O 5
ATOM 7354 N N . GLN B 1 47 ? 43.983 8.571 10.536 1.00 0.00 47 GLN B N 5
ATOM 7355 C CA . GLN B 1 47 ? 43.597 8.707 11.925 1.00 0.00 47 GLN B CA 5
ATOM 7356 C C . GLN B 1 47 ? 43.591 7.363 12.609 1.00 0.00 47 GLN B C 5
ATOM 7357 O O . GLN B 1 47 ? 44.002 7.261 13.761 1.00 0.00 47 GLN B O 5
ATOM 7371 N N . ILE B 1 48 ? 43.100 6.307 11.912 1.00 0.00 48 ILE B N 5
ATOM 7372 C CA . ILE B 1 48 ? 43.020 4.979 12.499 1.00 0.00 48 ILE B CA 5
ATOM 7373 C C . ILE B 1 48 ? 41.945 5.017 13.598 1.00 0.00 48 ILE B C 5
ATOM 7374 O O . ILE B 1 48 ? 40.753 4.773 13.261 1.00 0.00 48 ILE B O 5
ATOM 7391 N N . ASP A 1 1 ? 36.451 -7.538 23.375 1.00 0.00 1 ASP A N 6
ATOM 7392 C CA . ASP A 1 1 ? 35.998 -8.388 22.240 1.00 0.00 1 ASP A CA 6
ATOM 7393 C C . ASP A 1 1 ? 34.947 -7.688 21.401 1.00 0.00 1 ASP A C 6
ATOM 7394 O O . ASP A 1 1 ? 35.151 -7.482 20.204 1.00 0.00 1 ASP A O 6
ATOM 7405 N N . PRO A 1 2 ? 33.820 -7.306 21.990 1.00 0.00 2 PRO A N 6
ATOM 7406 C CA . PRO A 1 2 ? 32.767 -6.633 21.237 1.00 0.00 2 PRO A CA 6
ATOM 7407 C C . PRO A 1 2 ? 33.138 -5.242 20.821 1.00 0.00 2 PRO A C 6
ATOM 7408 O O . PRO A 1 2 ? 32.551 -4.682 19.896 1.00 0.00 2 PRO A O 6
ATOM 7419 N N . SER A 1 3 ? 34.137 -4.648 21.509 1.00 0.00 3 SER A N 6
ATOM 7420 C CA . SER A 1 3 ? 34.566 -3.308 21.184 1.00 0.00 3 SER A CA 6
ATOM 7421 C C . SER A 1 3 ? 35.227 -3.321 19.832 1.00 0.00 3 SER A C 6
ATOM 7422 O O . SER A 1 3 ? 35.217 -2.318 19.122 1.00 0.00 3 SER A O 6
ATOM 7430 N N . VAL A 1 4 ? 35.827 -4.470 19.449 1.00 0.00 4 VAL A N 6
ATOM 7431 C CA . VAL A 1 4 ? 36.487 -4.570 18.166 1.00 0.00 4 VAL A CA 6
ATOM 7432 C C . VAL A 1 4 ? 35.447 -4.438 17.088 1.00 0.00 4 VAL A C 6
ATOM 7433 O O . VAL A 1 4 ? 35.626 -3.703 16.117 1.00 0.00 4 VAL A O 6
ATOM 7446 N N . LEU A 1 5 ? 34.321 -5.160 17.253 1.00 0.00 5 LEU A N 6
ATOM 7447 C CA . LEU A 1 5 ? 33.259 -5.116 16.277 1.00 0.00 5 LEU A CA 6
ATOM 7448 C C . LEU A 1 5 ? 32.656 -3.742 16.272 1.00 0.00 5 LEU A C 6
ATOM 7449 O O . LEU A 1 5 ? 32.322 -3.207 15.220 1.00 0.00 5 LEU A O 6
ATOM 7465 N N . GLY A 1 6 ? 32.504 -3.136 17.469 1.00 0.00 6 GLY A N 6
ATOM 7466 C CA . GLY A 1 6 ? 31.919 -1.816 17.568 1.00 0.00 6 GLY A CA 6
ATOM 7467 C C . GLY A 1 6 ? 32.777 -0.825 16.836 1.00 0.00 6 GLY A C 6
ATOM 7468 O O . GLY A 1 6 ? 32.267 0.047 16.144 1.00 0.00 6 GLY A O 6
ATOM 7472 N N . LYS A 1 7 ? 34.115 -0.933 16.986 1.00 0.00 7 LYS A N 6
ATOM 7473 C CA . LYS A 1 7 ? 35.014 -0.014 16.323 1.00 0.00 7 LYS A CA 6
ATOM 7474 C C . LYS A 1 7 ? 34.886 -0.187 14.832 1.00 0.00 7 LYS A C 6
ATOM 7475 O O . LYS A 1 7 ? 34.834 0.788 14.083 1.00 0.00 7 LYS A O 6
ATOM 7494 N N . TYR A 1 8 ? 34.835 -1.456 14.372 1.00 0.00 8 TYR A N 6
ATOM 7495 C CA . TYR A 1 8 ? 34.731 -1.745 12.958 1.00 0.00 8 TYR A CA 6
ATOM 7496 C C . TYR A 1 8 ? 33.448 -1.157 12.422 1.00 0.00 8 TYR A C 6
ATOM 7497 O O . TYR A 1 8 ? 33.446 -0.472 11.399 1.00 0.00 8 TYR A O 6
ATOM 7515 N N . ARG A 1 9 ? 32.321 -1.415 13.120 1.00 0.00 9 ARG A N 6
ATOM 7516 C CA . ARG A 1 9 ? 31.033 -0.924 12.676 1.00 0.00 9 ARG A CA 6
ATOM 7517 C C . ARG A 1 9 ? 31.012 0.576 12.715 1.00 0.00 9 ARG A C 6
ATOM 7518 O O . ARG A 1 9 ? 30.428 1.213 11.847 1.00 0.00 9 ARG A O 6
ATOM 7539 N N . ALA A 1 10 ? 31.629 1.175 13.748 1.00 0.00 10 ALA A N 6
ATOM 7540 C CA . ALA A 1 10 ? 31.631 2.617 13.876 1.00 0.00 10 ALA A CA 6
ATOM 7541 C C . ALA A 1 10 ? 32.317 3.246 12.689 1.00 0.00 10 ALA A C 6
ATOM 7542 O O . ALA A 1 10 ? 31.798 4.190 12.095 1.00 0.00 10 ALA A O 6
ATOM 7549 N N . GLY A 1 11 ? 33.505 2.730 12.310 1.00 0.00 11 GLY A N 6
ATOM 7550 C CA . GLY A 1 11 ? 34.235 3.290 11.189 1.00 0.00 11 GLY A CA 6
ATOM 7551 C C . GLY A 1 11 ? 33.483 3.035 9.919 1.00 0.00 11 GLY A C 6
ATOM 7552 O O . GLY A 1 11 ? 33.421 3.885 9.030 1.00 0.00 11 GLY A O 6
ATOM 7556 N N . PHE A 1 12 ? 32.899 1.830 9.802 1.00 0.00 12 PHE A N 6
ATOM 7557 C CA . PHE A 1 12 ? 32.180 1.462 8.609 1.00 0.00 12 PHE A CA 6
ATOM 7558 C C . PHE A 1 12 ? 30.965 2.349 8.461 1.00 0.00 12 PHE A C 6
ATOM 7559 O O . PHE A 1 12 ? 30.639 2.796 7.362 1.00 0.00 12 PHE A O 6
ATOM 7576 N N . SER A 1 13 ? 30.260 2.617 9.583 1.00 0.00 13 SER A N 6
ATOM 7577 C CA . SER A 1 13 ? 29.073 3.450 9.551 1.00 0.00 13 SER A CA 6
ATOM 7578 C C . SER A 1 13 ? 29.463 4.822 9.077 1.00 0.00 13 SER A C 6
ATOM 7579 O O . SER A 1 13 ? 28.728 5.463 8.328 1.00 0.00 13 SER A O 6
ATOM 7587 N N . GLU A 1 14 ? 30.634 5.312 9.531 1.00 0.00 14 GLU A N 6
ATOM 7588 C CA . GLU A 1 14 ? 31.096 6.620 9.137 1.00 0.00 14 GLU A CA 6
ATOM 7589 C C . GLU A 1 14 ? 31.320 6.648 7.648 1.00 0.00 14 GLU A C 6
ATOM 7590 O O . GLU A 1 14 ? 31.090 7.673 7.008 1.00 0.00 14 GLU A O 6
ATOM 7602 N N . CYS A 1 15 ? 31.775 5.518 7.046 1.00 0.00 15 CYS A N 6
ATOM 7603 C CA . CYS A 1 15 ? 32.036 5.507 5.631 1.00 0.00 15 CYS A CA 6
ATOM 7604 C C . CYS A 1 15 ? 30.734 5.680 4.910 1.00 0.00 15 CYS A C 6
ATOM 7605 O O . CYS A 1 15 ? 30.658 6.401 3.923 1.00 0.00 15 CYS A O 6
ATOM 7613 N N . MET A 1 16 ? 29.662 5.035 5.423 1.00 0.00 16 MET A N 6
ATOM 7614 C CA . MET A 1 16 ? 28.362 5.120 4.797 1.00 0.00 16 MET A CA 6
ATOM 7615 C C . MET A 1 16 ? 27.921 6.559 4.762 1.00 0.00 16 MET A C 6
ATOM 7616 O O . MET A 1 16 ? 27.422 7.034 3.744 1.00 0.00 16 MET A O 6
ATOM 7630 N N . ASN A 1 17 ? 28.096 7.287 5.883 1.00 0.00 17 ASN A N 6
ATOM 7631 C CA . ASN A 1 17 ? 27.683 8.672 5.933 1.00 0.00 17 ASN A CA 6
ATOM 7632 C C . ASN A 1 17 ? 28.480 9.477 4.935 1.00 0.00 17 ASN A C 6
ATOM 7633 O O . ASN A 1 17 ? 27.941 10.364 4.275 1.00 0.00 17 ASN A O 6
ATOM 7644 N N . GLU A 1 18 ? 29.793 9.185 4.803 1.00 0.00 18 GLU A N 6
ATOM 7645 C CA . GLU A 1 18 ? 30.626 9.934 3.883 1.00 0.00 18 GLU A CA 6
ATOM 7646 C C . GLU A 1 18 ? 30.204 9.670 2.460 1.00 0.00 18 GLU A C 6
ATOM 7647 O O . GLU A 1 18 ? 30.164 10.589 1.637 1.00 0.00 18 GLU A O 6
ATOM 7659 N N . VAL A 1 19 ? 29.862 8.409 2.123 1.00 0.00 19 VAL A N 6
ATOM 7660 C CA . VAL A 1 19 ? 29.477 8.121 0.760 1.00 0.00 19 VAL A CA 6
ATOM 7661 C C . VAL A 1 19 ? 28.108 8.700 0.525 1.00 0.00 19 VAL A C 6
ATOM 7662 O O . VAL A 1 19 ? 27.755 9.048 -0.600 1.00 0.00 19 VAL A O 6
ATOM 7675 N N . THR A 1 20 ? 27.289 8.794 1.596 1.00 0.00 20 THR A N 6
ATOM 7676 C CA . THR A 1 20 ? 25.960 9.360 1.477 1.00 0.00 20 THR A CA 6
ATOM 7677 C C . THR A 1 20 ? 26.101 10.784 1.016 1.00 0.00 20 THR A C 6
ATOM 7678 O O . THR A 1 20 ? 25.299 11.269 0.222 1.00 0.00 20 THR A O 6
ATOM 7689 N N . ARG A 1 21 ? 27.125 11.500 1.530 1.00 0.00 21 ARG A N 6
ATOM 7690 C CA . ARG A 1 21 ? 27.350 12.872 1.125 1.00 0.00 21 ARG A CA 6
ATOM 7691 C C . ARG A 1 21 ? 27.655 12.886 -0.347 1.00 0.00 21 ARG A C 6
ATOM 7692 O O . ARG A 1 21 ? 27.218 13.779 -1.071 1.00 0.00 21 ARG A O 6
ATOM 7713 N N . PHE A 1 22 ? 28.419 11.880 -0.823 1.00 0.00 22 PHE A N 6
ATOM 7714 C CA . PHE A 1 22 ? 28.760 11.809 -2.229 1.00 0.00 22 PHE A CA 6
ATOM 7715 C C . PHE A 1 22 ? 27.483 11.602 -3.015 1.00 0.00 22 PHE A C 6
ATOM 7716 O O . PHE A 1 22 ? 27.247 12.248 -4.033 1.00 0.00 22 PHE A O 6
ATOM 7733 N N . LEU A 1 23 ? 26.632 10.675 -2.539 1.00 0.00 23 LEU A N 6
ATOM 7734 C CA . LEU A 1 23 ? 25.373 10.376 -3.181 1.00 0.00 23 LEU A CA 6
ATOM 7735 C C . LEU A 1 23 ? 24.475 11.582 -3.191 1.00 0.00 23 LEU A C 6
ATOM 7736 O O . LEU A 1 23 ? 23.771 11.833 -4.166 1.00 0.00 23 LEU A O 6
ATOM 7752 N N . SER A 1 24 ? 24.484 12.361 -2.102 1.00 0.00 24 SER A N 6
ATOM 7753 C CA . SER A 1 24 ? 23.618 13.511 -1.998 1.00 0.00 24 SER A CA 6
ATOM 7754 C C . SER A 1 24 ? 24.091 14.556 -2.959 1.00 0.00 24 SER A C 6
ATOM 7755 O O . SER A 1 24 ? 23.423 15.563 -3.174 1.00 0.00 24 SER A O 6
ATOM 7763 N N . THR A 1 25 ? 25.272 14.332 -3.565 1.00 0.00 25 THR A N 6
ATOM 7764 C CA . THR A 1 25 ? 25.816 15.299 -4.466 1.00 0.00 25 THR A CA 6
ATOM 7765 C C . THR A 1 25 ? 25.290 15.012 -5.839 1.00 0.00 25 THR A C 6
ATOM 7766 O O . THR A 1 25 ? 25.038 15.933 -6.613 1.00 0.00 25 THR A O 6
ATOM 7777 N N . CYS A 1 26 ? 25.101 13.717 -6.183 1.00 0.00 26 CYS A N 6
ATOM 7778 C CA . CYS A 1 26 ? 24.634 13.409 -7.510 1.00 0.00 26 CYS A CA 6
ATOM 7779 C C . CYS A 1 26 ? 23.708 12.232 -7.443 1.00 0.00 26 CYS A C 6
ATOM 7780 O O . CYS A 1 26 ? 24.076 11.157 -6.974 1.00 0.00 26 CYS A O 6
ATOM 7788 N N . GLU A 1 27 ? 22.475 12.419 -7.964 1.00 0.00 27 GLU A N 6
ATOM 7789 C CA . GLU A 1 27 ? 21.507 11.354 -7.977 1.00 0.00 27 GLU A CA 6
ATOM 7790 C C . GLU A 1 27 ? 20.925 11.328 -9.360 1.00 0.00 27 GLU A C 6
ATOM 7791 O O . GLU A 1 27 ? 20.635 12.372 -9.938 1.00 0.00 27 GLU A O 6
ATOM 7803 N N . GLY A 1 28 ? 20.745 10.116 -9.925 1.00 0.00 28 GLY A N 6
ATOM 7804 C CA . GLY A 1 28 ? 20.183 10.005 -11.246 1.00 0.00 28 GLY A CA 6
ATOM 7805 C C . GLY A 1 28 ? 20.822 8.827 -11.903 1.00 0.00 28 GLY A C 6
ATOM 7806 O O . GLY A 1 28 ? 20.183 7.800 -12.123 1.00 0.00 28 GLY A O 6
ATOM 7810 N N . VAL A 1 29 ? 22.129 8.948 -12.214 1.00 0.00 29 VAL A N 6
ATOM 7811 C CA . VAL A 1 29 ? 22.839 7.860 -12.857 1.00 0.00 29 VAL A CA 6
ATOM 7812 C C . VAL A 1 29 ? 23.408 7.007 -11.783 1.00 0.00 29 VAL A C 6
ATOM 7813 O O . VAL A 1 29 ? 23.941 5.925 -12.023 1.00 0.00 29 VAL A O 6
ATOM 7826 N N . ASN A 1 30 ? 23.255 7.481 -10.549 1.00 0.00 30 ASN A N 6
ATOM 7827 C CA . ASN A 1 30 ? 23.746 6.774 -9.425 1.00 0.00 30 ASN A CA 6
ATOM 7828 C C . ASN A 1 30 ? 22.570 6.158 -8.755 1.00 0.00 30 ASN A C 6
ATOM 7829 O O . ASN A 1 30 ? 22.611 5.858 -7.580 1.00 0.00 30 ASN A O 6
ATOM 7840 N N . THR A 1 31 ? 21.450 6.016 -9.491 1.00 0.00 31 THR A N 6
ATOM 7841 C CA . THR A 1 31 ? 20.287 5.381 -8.921 1.00 0.00 31 THR A CA 6
ATOM 7842 C C . THR A 1 31 ? 20.629 3.927 -8.788 1.00 0.00 31 THR A C 6
ATOM 7843 O O . THR A 1 31 ? 20.372 3.291 -7.764 1.00 0.00 31 THR A O 6
ATOM 7854 N N . GLU A 1 32 ? 21.249 3.375 -9.854 1.00 0.00 32 GLU A N 6
ATOM 7855 C CA . GLU A 1 32 ? 21.651 1.992 -9.849 1.00 0.00 32 GLU A CA 6
ATOM 7856 C C . GLU A 1 32 ? 22.825 1.872 -8.926 1.00 0.00 32 GLU A C 6
ATOM 7857 O O . GLU A 1 32 ? 22.962 0.898 -8.182 1.00 0.00 32 GLU A O 6
ATOM 7869 N N . VAL A 1 33 ? 23.707 2.896 -8.965 1.00 0.00 33 VAL A N 6
ATOM 7870 C CA . VAL A 1 33 ? 24.886 2.894 -8.128 1.00 0.00 33 VAL A CA 6
ATOM 7871 C C . VAL A 1 33 ? 24.443 2.952 -6.687 1.00 0.00 33 VAL A C 6
ATOM 7872 O O . VAL A 1 33 ? 25.020 2.297 -5.834 1.00 0.00 33 VAL A O 6
ATOM 7885 N N . ARG A 1 34 ? 23.395 3.757 -6.393 1.00 0.00 34 ARG A N 6
ATOM 7886 C CA . ARG A 1 34 ? 22.883 3.902 -5.041 1.00 0.00 34 ARG A CA 6
ATOM 7887 C C . ARG A 1 34 ? 22.442 2.569 -4.511 1.00 0.00 34 ARG A C 6
ATOM 7888 O O . ARG A 1 34 ? 22.686 2.246 -3.349 1.00 0.00 34 ARG A O 6
ATOM 7909 N N . THR A 1 35 ? 21.775 1.759 -5.356 1.00 0.00 35 THR A N 6
ATOM 7910 C CA . THR A 1 35 ? 21.291 0.469 -4.911 1.00 0.00 35 THR A CA 6
ATOM 7911 C C . THR A 1 35 ? 22.461 -0.367 -4.465 1.00 0.00 35 THR A C 6
ATOM 7912 O O . THR A 1 35 ? 22.420 -0.990 -3.409 1.00 0.00 35 THR A O 6
ATOM 7923 N N . ARG A 1 36 ? 23.535 -0.396 -5.273 1.00 0.00 36 ARG A N 6
ATOM 7924 C CA . ARG A 1 36 ? 24.704 -1.180 -4.931 1.00 0.00 36 ARG A CA 6
ATOM 7925 C C . ARG A 1 36 ? 25.425 -0.546 -3.760 1.00 0.00 36 ARG A C 6
ATOM 7926 O O . ARG A 1 36 ? 25.904 -1.235 -2.864 1.00 0.00 36 ARG A O 6
ATOM 7947 N N . LEU A 1 37 ? 25.498 0.800 -3.750 1.00 0.00 37 LEU A N 6
ATOM 7948 C CA . LEU A 1 37 ? 26.215 1.529 -2.728 1.00 0.00 37 LEU A CA 6
ATOM 7949 C C . LEU A 1 37 ? 25.633 1.266 -1.376 1.00 0.00 37 LEU A C 6
ATOM 7950 O O . LEU A 1 37 ? 26.348 0.899 -0.443 1.00 0.00 37 LEU A O 6
ATOM 7966 N N . LEU A 1 38 ? 24.307 1.425 -1.235 1.00 0.00 38 LEU A N 6
ATOM 7967 C CA . LEU A 1 38 ? 23.712 1.246 0.056 1.00 0.00 38 LEU A CA 6
ATOM 7968 C C . LEU A 1 38 ? 23.467 -0.210 0.298 1.00 0.00 38 LEU A C 6
ATOM 7969 O O . LEU A 1 38 ? 23.501 -0.662 1.436 1.00 0.00 38 LEU A O 6
ATOM 7985 N N . GLY A 1 39 ? 23.211 -0.985 -0.773 1.00 0.00 39 GLY A N 6
ATOM 7986 C CA . GLY A 1 39 ? 22.956 -2.396 -0.611 1.00 0.00 39 GLY A CA 6
ATOM 7987 C C . GLY A 1 39 ? 24.183 -3.080 -0.081 1.00 0.00 39 GLY A C 6
ATOM 7988 O O . GLY A 1 39 ? 24.088 -3.932 0.794 1.00 0.00 39 GLY A O 6
ATOM 7992 N N . HIS A 1 40 ? 25.377 -2.725 -0.607 1.00 0.00 40 HIS A N 6
ATOM 7993 C CA . HIS A 1 40 ? 26.595 -3.369 -0.163 1.00 0.00 40 HIS A CA 6
ATOM 7994 C C . HIS A 1 40 ? 26.944 -2.931 1.233 1.00 0.00 40 HIS A C 6
ATOM 7995 O O . HIS A 1 40 ? 27.311 -3.757 2.066 1.00 0.00 40 HIS A O 6
ATOM 8009 N N . LEU A 1 41 ? 26.854 -1.615 1.532 1.00 0.00 41 LEU A N 6
ATOM 8010 C CA . LEU A 1 41 ? 27.199 -1.154 2.862 1.00 0.00 41 LEU A CA 6
ATOM 8011 C C . LEU A 1 41 ? 26.217 -1.756 3.837 1.00 0.00 41 LEU A C 6
ATOM 8012 O O . LEU A 1 41 ? 26.590 -2.172 4.935 1.00 0.00 41 LEU A O 6
ATOM 8028 N N . ALA A 1 42 ? 24.926 -1.819 3.447 1.00 0.00 42 ALA A N 6
ATOM 8029 C CA . ALA A 1 42 ? 23.915 -2.401 4.299 1.00 0.00 42 ALA A CA 6
ATOM 8030 C C . ALA A 1 42 ? 24.205 -3.863 4.460 1.00 0.00 42 ALA A C 6
ATOM 8031 O O . ALA A 1 42 ? 23.991 -4.422 5.527 1.00 0.00 42 ALA A O 6
ATOM 8038 N N . ASN A 1 43 ? 24.691 -4.523 3.387 1.00 0.00 43 ASN A N 6
ATOM 8039 C CA . ASN A 1 43 ? 24.979 -5.936 3.454 1.00 0.00 43 ASN A CA 6
ATOM 8040 C C . ASN A 1 43 ? 26.033 -6.179 4.502 1.00 0.00 43 ASN A C 6
ATOM 8041 O O . ASN A 1 43 ? 25.955 -7.156 5.241 1.00 0.00 43 ASN A O 6
ATOM 8052 N N . CYS A 1 44 ? 27.059 -5.300 4.593 1.00 0.00 44 CYS A N 6
ATOM 8053 C CA . CYS A 1 44 ? 28.102 -5.508 5.574 1.00 0.00 44 CYS A CA 6
ATOM 8054 C C . CYS A 1 44 ? 27.527 -5.387 6.965 1.00 0.00 44 CYS A C 6
ATOM 8055 O O . CYS A 1 44 ? 27.870 -6.165 7.854 1.00 0.00 44 CYS A O 6
ATOM 8063 N N . MET A 1 45 ? 26.633 -4.400 7.182 1.00 0.00 45 MET A N 6
ATOM 8064 C CA . MET A 1 45 ? 26.051 -4.204 8.494 1.00 0.00 45 MET A CA 6
ATOM 8065 C C . MET A 1 45 ? 25.103 -5.325 8.777 1.00 0.00 45 MET A C 6
ATOM 8066 O O . MET A 1 45 ? 25.010 -5.807 9.901 1.00 0.00 45 MET A O 6
ATOM 8080 N N . THR A 1 46 ? 24.364 -5.749 7.743 1.00 0.00 46 THR A N 6
ATOM 8081 C CA . THR A 1 46 ? 23.414 -6.825 7.888 1.00 0.00 46 THR A CA 6
ATOM 8082 C C . THR A 1 46 ? 24.147 -8.094 8.249 1.00 0.00 46 THR A C 6
ATOM 8083 O O . THR A 1 46 ? 23.697 -8.858 9.100 1.00 0.00 46 THR A O 6
ATOM 8094 N N . GLN A 1 47 ? 25.301 -8.347 7.590 1.00 0.00 47 GLN A N 6
ATOM 8095 C CA . GLN A 1 47 ? 26.063 -9.549 7.848 1.00 0.00 47 GLN A CA 6
ATOM 8096 C C . GLN A 1 47 ? 26.532 -9.559 9.281 1.00 0.00 47 GLN A C 6
ATOM 8097 O O . GLN A 1 47 ? 26.490 -10.594 9.943 1.00 0.00 47 GLN A O 6
ATOM 8111 N N . ILE A 1 48 ? 26.999 -8.402 9.801 1.00 0.00 48 ILE A N 6
ATOM 8112 C CA . ILE A 1 48 ? 27.471 -8.361 11.165 1.00 0.00 48 ILE A CA 6
ATOM 8113 C C . ILE A 1 48 ? 26.253 -8.247 12.096 1.00 0.00 48 ILE A C 6
ATOM 8114 O O . ILE A 1 48 ? 25.837 -9.297 12.657 1.00 0.00 48 ILE A O 6
ATOM 8131 N N . ASP B 1 1 ? 46.003 -8.128 18.758 1.00 0.00 1 ASP B N 6
ATOM 8132 C CA . ASP B 1 1 ? 46.021 -6.648 18.911 1.00 0.00 1 ASP B CA 6
ATOM 8133 C C . ASP B 1 1 ? 46.104 -5.945 17.570 1.00 0.00 1 ASP B C 6
ATOM 8134 O O . ASP B 1 1 ? 45.218 -5.162 17.229 1.00 0.00 1 ASP B O 6
ATOM 8143 N N . PRO B 1 2 ? 47.145 -6.203 16.787 1.00 0.00 2 PRO B N 6
ATOM 8144 C CA . PRO B 1 2 ? 47.287 -5.557 15.488 1.00 0.00 2 PRO B CA 6
ATOM 8145 C C . PRO B 1 2 ? 46.284 -6.032 14.480 1.00 0.00 2 PRO B C 6
ATOM 8146 O O . PRO B 1 2 ? 46.020 -5.358 13.485 1.00 0.00 2 PRO B O 6
ATOM 8157 N N . SER B 1 3 ? 45.698 -7.224 14.723 1.00 0.00 3 SER B N 6
ATOM 8158 C CA . SER B 1 3 ? 44.721 -7.769 13.812 1.00 0.00 3 SER B CA 6
ATOM 8159 C C . SER B 1 3 ? 43.480 -6.918 13.857 1.00 0.00 3 SER B C 6
ATOM 8160 O O . SER B 1 3 ? 42.742 -6.835 12.878 1.00 0.00 3 SER B O 6
ATOM 8168 N N . VAL B 1 4 ? 43.222 -6.265 15.013 1.00 0.00 4 VAL B N 6
ATOM 8169 C CA . VAL B 1 4 ? 42.053 -5.426 15.146 1.00 0.00 4 VAL B CA 6
ATOM 8170 C C . VAL B 1 4 ? 42.197 -4.262 14.207 1.00 0.00 4 VAL B C 6
ATOM 8171 O O . VAL B 1 4 ? 41.266 -3.908 13.483 1.00 0.00 4 VAL B O 6
ATOM 8184 N N . LEU B 1 5 ? 43.395 -3.642 14.200 1.00 0.00 5 LEU B N 6
ATOM 8185 C CA . LEU B 1 5 ? 43.644 -2.508 13.344 1.00 0.00 5 LEU B CA 6
ATOM 8186 C C . LEU B 1 5 ? 43.608 -2.960 11.913 1.00 0.00 5 LEU B C 6
ATOM 8187 O O . LEU B 1 5 ? 43.091 -2.261 11.047 1.00 0.00 5 LEU B O 6
ATOM 8203 N N . GLY B 1 6 ? 44.169 -4.156 11.637 1.00 0.00 6 GLY B N 6
ATOM 8204 C CA . GLY B 1 6 ? 44.199 -4.671 10.286 1.00 0.00 6 GLY B CA 6
ATOM 8205 C C . GLY B 1 6 ? 42.795 -4.874 9.789 1.00 0.00 6 GLY B C 6
ATOM 8206 O O . GLY B 1 6 ? 42.491 -4.565 8.643 1.00 0.00 6 GLY B O 6
ATOM 8210 N N . LYS B 1 7 ? 41.906 -5.414 10.649 1.00 0.00 7 LYS B N 6
ATOM 8211 C CA . LYS B 1 7 ? 40.535 -5.651 10.249 1.00 0.00 7 LYS B CA 6
ATOM 8212 C C . LYS B 1 7 ? 39.871 -4.330 9.957 1.00 0.00 7 LYS B C 6
ATOM 8213 O O . LYS B 1 7 ? 39.152 -4.188 8.967 1.00 0.00 7 LYS B O 6
ATOM 8232 N N . TYR B 1 8 ? 40.107 -3.328 10.831 1.00 0.00 8 TYR B N 6
ATOM 8233 C CA . TYR B 1 8 ? 39.508 -2.020 10.661 1.00 0.00 8 TYR B CA 6
ATOM 8234 C C . TYR B 1 8 ? 39.973 -1.424 9.354 1.00 0.00 8 TYR B C 6
ATOM 8235 O O . TYR B 1 8 ? 39.168 -0.941 8.560 1.00 0.00 8 TYR B O 6
ATOM 8253 N N . ARG B 1 9 ? 41.300 -1.456 9.107 1.00 0.00 9 ARG B N 6
ATOM 8254 C CA . ARG B 1 9 ? 41.855 -0.886 7.900 1.00 0.00 9 ARG B CA 6
ATOM 8255 C C . ARG B 1 9 ? 41.362 -1.639 6.700 1.00 0.00 9 ARG B C 6
ATOM 8256 O O . ARG B 1 9 ? 41.098 -1.049 5.659 1.00 0.00 9 ARG B O 6
ATOM 8277 N N . ALA B 1 10 ? 41.252 -2.975 6.813 1.00 0.00 10 ALA B N 6
ATOM 8278 C CA . ALA B 1 10 ? 40.810 -3.779 5.692 1.00 0.00 10 ALA B CA 6
ATOM 8279 C C . ALA B 1 10 ? 39.415 -3.381 5.280 1.00 0.00 10 ALA B C 6
ATOM 8280 O O . ALA B 1 10 ? 39.146 -3.182 4.096 1.00 0.00 10 ALA B O 6
ATOM 8287 N N . GLY B 1 11 ? 38.491 -3.247 6.256 1.00 0.00 11 GLY B N 6
ATOM 8288 C CA . GLY B 1 11 ? 37.124 -2.883 5.939 1.00 0.00 11 GLY B CA 6
ATOM 8289 C C . GLY B 1 11 ? 37.081 -1.479 5.421 1.00 0.00 11 GLY B C 6
ATOM 8290 O O . GLY B 1 11 ? 36.338 -1.163 4.493 1.00 0.00 11 GLY B O 6
ATOM 8294 N N . PHE B 1 12 ? 37.886 -0.593 6.031 1.00 0.00 12 PHE B N 6
ATOM 8295 C CA . PHE B 1 12 ? 37.901 0.794 5.641 1.00 0.00 12 PHE B CA 6
ATOM 8296 C C . PHE B 1 12 ? 38.424 0.911 4.227 1.00 0.00 12 PHE B C 6
ATOM 8297 O O . PHE B 1 12 ? 37.906 1.686 3.425 1.00 0.00 12 PHE B O 6
ATOM 8314 N N . SER B 1 13 ? 39.478 0.135 3.896 1.00 0.00 13 SER B N 6
ATOM 8315 C CA . SER B 1 13 ? 40.063 0.175 2.570 1.00 0.00 13 SER B CA 6
ATOM 8316 C C . SER B 1 13 ? 39.021 -0.253 1.573 1.00 0.00 13 SER B C 6
ATOM 8317 O O . SER B 1 13 ? 38.938 0.294 0.475 1.00 0.00 13 SER B O 6
ATOM 8325 N N . GLU B 1 14 ? 38.214 -1.268 1.938 1.00 0.00 14 GLU B N 6
ATOM 8326 C CA . GLU B 1 14 ? 37.185 -1.755 1.052 1.00 0.00 14 GLU B CA 6
ATOM 8327 C C . GLU B 1 14 ? 36.185 -0.658 0.794 1.00 0.00 14 GLU B C 6
ATOM 8328 O O . GLU B 1 14 ? 35.642 -0.565 -0.308 1.00 0.00 14 GLU B O 6
ATOM 8340 N N . CYS B 1 15 ? 35.908 0.212 1.801 1.00 0.00 15 CYS B N 6
ATOM 8341 C CA . CYS B 1 15 ? 34.936 1.254 1.610 1.00 0.00 15 CYS B CA 6
ATOM 8342 C C . CYS B 1 15 ? 35.461 2.207 0.580 1.00 0.00 15 CYS B C 6
ATOM 8343 O O . CYS B 1 15 ? 34.719 2.671 -0.276 1.00 0.00 15 CYS B O 6
ATOM 8351 N N . MET B 1 16 ? 36.781 2.490 0.628 1.00 0.00 16 MET B N 6
ATOM 8352 C CA . MET B 1 16 ? 37.389 3.410 -0.308 1.00 0.00 16 MET B CA 6
ATOM 8353 C C . MET B 1 16 ? 37.194 2.894 -1.707 1.00 0.00 16 MET B C 6
ATOM 8354 O O . MET B 1 16 ? 36.839 3.652 -2.609 1.00 0.00 16 MET B O 6
ATOM 8368 N N . ASN B 1 17 ? 37.421 1.582 -1.922 1.00 0.00 17 ASN B N 6
ATOM 8369 C CA . ASN B 1 17 ? 37.270 1.013 -3.243 1.00 0.00 17 ASN B CA 6
ATOM 8370 C C . ASN B 1 17 ? 35.833 1.138 -3.688 1.00 0.00 17 ASN B C 6
ATOM 8371 O O . ASN B 1 17 ? 35.561 1.423 -4.853 1.00 0.00 17 ASN B O 6
ATOM 8382 N N . GLU B 1 18 ? 34.870 0.919 -2.764 1.00 0.00 18 GLU B N 6
ATOM 8383 C CA . GLU B 1 18 ? 33.469 0.994 -3.125 1.00 0.00 18 GLU B CA 6
ATOM 8384 C C . GLU B 1 18 ? 33.097 2.408 -3.491 1.00 0.00 18 GLU B C 6
ATOM 8385 O O . GLU B 1 18 ? 32.347 2.632 -4.447 1.00 0.00 18 GLU B O 6
ATOM 8397 N N . VAL B 1 19 ? 33.617 3.412 -2.755 1.00 0.00 19 VAL B N 6
ATOM 8398 C CA . VAL B 1 19 ? 33.259 4.777 -3.067 1.00 0.00 19 VAL B CA 6
ATOM 8399 C C . VAL B 1 19 ? 33.957 5.168 -4.342 1.00 0.00 19 VAL B C 6
ATOM 8400 O O . VAL B 1 19 ? 33.480 6.021 -5.087 1.00 0.00 19 VAL B O 6
ATOM 8413 N N . THR B 1 20 ? 35.133 4.557 -4.608 1.00 0.00 20 THR B N 6
ATOM 8414 C CA . THR B 1 20 ? 35.873 4.847 -5.821 1.00 0.00 20 THR B CA 6
ATOM 8415 C C . THR B 1 20 ? 35.007 4.473 -6.993 1.00 0.00 20 THR B C 6
ATOM 8416 O O . THR B 1 20 ? 35.003 5.154 -8.014 1.00 0.00 20 THR B O 6
ATOM 8427 N N . ARG B 1 21 ? 34.263 3.350 -6.875 1.00 0.00 21 ARG B N 6
ATOM 8428 C CA . ARG B 1 21 ? 33.382 2.926 -7.945 1.00 0.00 21 ARG B CA 6
ATOM 8429 C C . ARG B 1 21 ? 32.336 3.988 -8.144 1.00 0.00 21 ARG B C 6
ATOM 8430 O O . ARG B 1 21 ? 31.950 4.284 -9.274 1.00 0.00 21 ARG B O 6
ATOM 8451 N N . PHE B 1 22 ? 31.852 4.586 -7.035 1.00 0.00 22 PHE B N 6
ATOM 8452 C CA . PHE B 1 22 ? 30.845 5.623 -7.130 1.00 0.00 22 PHE B CA 6
ATOM 8453 C C . PHE B 1 22 ? 31.450 6.803 -7.860 1.00 0.00 22 PHE B C 6
ATOM 8454 O O . PHE B 1 22 ? 30.840 7.385 -8.752 1.00 0.00 22 PHE B O 6
ATOM 8471 N N . LEU B 1 23 ? 32.683 7.176 -7.473 1.00 0.00 23 LEU B N 6
ATOM 8472 C CA . LEU B 1 23 ? 33.389 8.281 -8.085 1.00 0.00 23 LEU B CA 6
ATOM 8473 C C . LEU B 1 23 ? 33.633 8.019 -9.545 1.00 0.00 23 LEU B C 6
ATOM 8474 O O . LEU B 1 23 ? 33.538 8.924 -10.370 1.00 0.00 23 LEU B O 6
ATOM 8490 N N . SER B 1 24 ? 33.951 6.767 -9.898 1.00 0.00 24 SER B N 6
ATOM 8491 C CA . SER B 1 24 ? 34.255 6.430 -11.269 1.00 0.00 24 SER B CA 6
ATOM 8492 C C . SER B 1 24 ? 32.997 6.523 -12.074 1.00 0.00 24 SER B C 6
ATOM 8493 O O . SER B 1 24 ? 33.027 6.440 -13.300 1.00 0.00 24 SER B O 6
ATOM 8501 N N . THR B 1 25 ? 31.850 6.696 -11.391 1.00 0.00 25 THR B N 6
ATOM 8502 C CA . THR B 1 25 ? 30.600 6.753 -12.082 1.00 0.00 25 THR B CA 6
ATOM 8503 C C . THR B 1 25 ? 30.342 8.174 -12.476 1.00 0.00 25 THR B C 6
ATOM 8504 O O . THR B 1 25 ? 29.780 8.436 -13.538 1.00 0.00 25 THR B O 6
ATOM 8515 N N . CYS B 1 26 ? 30.754 9.147 -11.630 1.00 0.00 26 CYS B N 6
ATOM 8516 C CA . CYS B 1 26 ? 30.485 10.522 -11.963 1.00 0.00 26 CYS B CA 6
ATOM 8517 C C . CYS B 1 26 ? 31.638 11.369 -11.519 1.00 0.00 26 CYS B C 6
ATOM 8518 O O . CYS B 1 26 ? 32.001 11.388 -10.342 1.00 0.00 26 CYS B O 6
ATOM 8526 N N . GLU B 1 27 ? 32.217 12.131 -12.472 1.00 0.00 27 GLU B N 6
ATOM 8527 C CA . GLU B 1 27 ? 33.317 13.002 -12.158 1.00 0.00 27 GLU B CA 6
ATOM 8528 C C . GLU B 1 27 ? 33.005 14.325 -12.793 1.00 0.00 27 GLU B C 6
ATOM 8529 O O . GLU B 1 27 ? 32.536 14.383 -13.928 1.00 0.00 27 GLU B O 6
ATOM 8541 N N . GLY B 1 28 ? 33.257 15.430 -12.061 1.00 0.00 28 GLY B N 6
ATOM 8542 C CA . GLY B 1 28 ? 32.994 16.739 -12.603 1.00 0.00 28 GLY B CA 6
ATOM 8543 C C . GLY B 1 28 ? 32.567 17.611 -11.469 1.00 0.00 28 GLY B C 6
ATOM 8544 O O . GLY B 1 28 ? 33.292 18.512 -11.055 1.00 0.00 28 GLY B O 6
ATOM 8548 N N . VAL B 1 29 ? 31.364 17.336 -10.921 1.00 0.00 29 VAL B N 6
ATOM 8549 C CA . VAL B 1 29 ? 30.859 18.128 -9.817 1.00 0.00 29 VAL B CA 6
ATOM 8550 C C . VAL B 1 29 ? 31.323 17.484 -8.562 1.00 0.00 29 VAL B C 6
ATOM 8551 O O . VAL B 1 29 ? 31.172 18.014 -7.463 1.00 0.00 29 VAL B O 6
ATOM 8564 N N . ASN B 1 30 ? 31.951 16.322 -8.725 1.00 0.00 30 ASN B N 6
ATOM 8565 C CA . ASN B 1 30 ? 32.449 15.596 -7.618 1.00 0.00 30 ASN B CA 6
ATOM 8566 C C . ASN B 1 30 ? 33.927 15.777 -7.614 1.00 0.00 30 ASN B C 6
ATOM 8567 O O . ASN B 1 30 ? 34.648 14.970 -7.065 1.00 0.00 30 ASN B O 6
ATOM 8578 N N . THR B 1 31 ? 34.418 16.831 -8.294 1.00 0.00 31 THR B N 6
ATOM 8579 C CA . THR B 1 31 ? 35.836 17.098 -8.291 1.00 0.00 31 THR B CA 6
ATOM 8580 C C . THR B 1 31 ? 36.165 17.576 -6.908 1.00 0.00 31 THR B C 6
ATOM 8581 O O . THR B 1 31 ? 37.149 17.159 -6.295 1.00 0.00 31 THR B O 6
ATOM 8592 N N . GLU B 1 32 ? 35.305 18.477 -6.384 1.00 0.00 32 GLU B N 6
ATOM 8593 C CA . GLU B 1 32 ? 35.494 19.003 -5.057 1.00 0.00 32 GLU B CA 6
ATOM 8594 C C . GLU B 1 32 ? 35.158 17.909 -4.091 1.00 0.00 32 GLU B C 6
ATOM 8595 O O . GLU B 1 32 ? 35.809 17.741 -3.058 1.00 0.00 32 GLU B O 6
ATOM 8607 N N . VAL B 1 33 ? 34.107 17.129 -4.431 1.00 0.00 33 VAL B N 6
ATOM 8608 C CA . VAL B 1 33 ? 33.679 16.043 -3.578 1.00 0.00 33 VAL B CA 6
ATOM 8609 C C . VAL B 1 33 ? 34.788 15.022 -3.519 1.00 0.00 33 VAL B C 6
ATOM 8610 O O . VAL B 1 33 ? 35.054 14.456 -2.471 1.00 0.00 33 VAL B O 6
ATOM 8623 N N . ARG B 1 34 ? 35.455 14.768 -4.668 1.00 0.00 34 ARG B N 6
ATOM 8624 C CA . ARG B 1 34 ? 36.537 13.799 -4.738 1.00 0.00 34 ARG B CA 6
ATOM 8625 C C . ARG B 1 34 ? 37.634 14.181 -3.789 1.00 0.00 34 ARG B C 6
ATOM 8626 O O . ARG B 1 34 ? 38.205 13.324 -3.115 1.00 0.00 34 ARG B O 6
ATOM 8647 N N . THR B 1 35 ? 37.960 15.487 -3.716 1.00 0.00 35 THR B N 6
ATOM 8648 C CA . THR B 1 35 ? 39.027 15.930 -2.843 1.00 0.00 35 THR B CA 6
ATOM 8649 C C . THR B 1 35 ? 38.685 15.566 -1.424 1.00 0.00 35 THR B C 6
ATOM 8650 O O . THR B 1 35 ? 39.518 15.042 -0.692 1.00 0.00 35 THR B O 6
ATOM 8661 N N . ARG B 1 36 ? 37.439 15.845 -1.004 1.00 0.00 36 ARG B N 6
ATOM 8662 C CA . ARG B 1 36 ? 37.022 15.539 0.350 1.00 0.00 36 ARG B CA 6
ATOM 8663 C C . ARG B 1 36 ? 36.898 14.041 0.524 1.00 0.00 36 ARG B C 6
ATOM 8664 O O . ARG B 1 36 ? 37.275 13.490 1.555 1.00 0.00 36 ARG B O 6
ATOM 8685 N N . LEU B 1 37 ? 36.372 13.352 -0.508 1.00 0.00 37 LEU B N 6
ATOM 8686 C CA . LEU B 1 37 ? 36.135 11.927 -0.447 1.00 0.00 37 LEU B CA 6
ATOM 8687 C C . LEU B 1 37 ? 37.414 11.181 -0.230 1.00 0.00 37 LEU B C 6
ATOM 8688 O O . LEU B 1 37 ? 37.517 10.361 0.685 1.00 0.00 37 LEU B O 6
ATOM 8704 N N . LEU B 1 38 ? 38.437 11.461 -1.052 1.00 0.00 38 LEU B N 6
ATOM 8705 C CA . LEU B 1 38 ? 39.661 10.728 -0.927 1.00 0.00 38 LEU B CA 6
ATOM 8706 C C . LEU B 1 38 ? 40.495 11.331 0.160 1.00 0.00 38 LEU B C 6
ATOM 8707 O O . LEU B 1 38 ? 41.256 10.630 0.814 1.00 0.00 38 LEU B O 6
ATOM 8723 N N . GLY B 1 39 ? 40.373 12.653 0.378 1.00 0.00 39 GLY B N 6
ATOM 8724 C CA . GLY B 1 39 ? 41.154 13.302 1.403 1.00 0.00 39 GLY B CA 6
ATOM 8725 C C . GLY B 1 39 ? 40.762 12.776 2.755 1.00 0.00 39 GLY B C 6
ATOM 8726 O O . GLY B 1 39 ? 41.618 12.527 3.594 1.00 0.00 39 GLY B O 6
ATOM 8730 N N . HIS B 1 40 ? 39.446 12.600 3.002 1.00 0.00 40 HIS B N 6
ATOM 8731 C CA . HIS B 1 40 ? 38.998 12.129 4.295 1.00 0.00 40 HIS B CA 6
ATOM 8732 C C . HIS B 1 40 ? 39.347 10.677 4.476 1.00 0.00 40 HIS B C 6
ATOM 8733 O O . HIS B 1 40 ? 39.822 10.284 5.539 1.00 0.00 40 HIS B O 6
ATOM 8747 N N . LEU B 1 41 ? 39.114 9.828 3.448 1.00 0.00 41 LEU B N 6
ATOM 8748 C CA . LEU B 1 41 ? 39.424 8.421 3.591 1.00 0.00 41 LEU B CA 6
ATOM 8749 C C . LEU B 1 41 ? 40.917 8.284 3.767 1.00 0.00 41 LEU B C 6
ATOM 8750 O O . LEU B 1 41 ? 41.387 7.477 4.571 1.00 0.00 41 LEU B O 6
ATOM 8766 N N . ALA B 1 42 ? 41.700 9.083 3.012 1.00 0.00 42 ALA B N 6
ATOM 8767 C CA . ALA B 1 42 ? 43.139 9.044 3.127 1.00 0.00 42 ALA B CA 6
ATOM 8768 C C . ALA B 1 42 ? 43.526 9.524 4.492 1.00 0.00 42 ALA B C 6
ATOM 8769 O O . ALA B 1 42 ? 44.474 9.021 5.078 1.00 0.00 42 ALA B O 6
ATOM 8776 N N . ASN B 1 43 ? 42.800 10.530 5.026 1.00 0.00 43 ASN B N 6
ATOM 8777 C CA . ASN B 1 43 ? 43.121 11.064 6.330 1.00 0.00 43 ASN B CA 6
ATOM 8778 C C . ASN B 1 43 ? 42.988 9.971 7.359 1.00 0.00 43 ASN B C 6
ATOM 8779 O O . ASN B 1 43 ? 43.801 9.883 8.275 1.00 0.00 43 ASN B O 6
ATOM 8790 N N . CYS B 1 44 ? 41.952 9.107 7.243 1.00 0.00 44 CYS B N 6
ATOM 8791 C CA . CYS B 1 44 ? 41.779 8.054 8.223 1.00 0.00 44 CYS B CA 6
ATOM 8792 C C . CYS B 1 44 ? 42.936 7.090 8.146 1.00 0.00 44 CYS B C 6
ATOM 8793 O O . CYS B 1 44 ? 43.443 6.638 9.171 1.00 0.00 44 CYS B O 6
ATOM 8801 N N . MET B 1 45 ? 43.382 6.754 6.918 1.00 0.00 45 MET B N 6
ATOM 8802 C CA . MET B 1 45 ? 44.475 5.816 6.759 1.00 0.00 45 MET B CA 6
ATOM 8803 C C . MET B 1 45 ? 45.745 6.470 7.199 1.00 0.00 45 MET B C 6
ATOM 8804 O O . MET B 1 45 ? 46.606 5.842 7.805 1.00 0.00 45 MET B O 6
ATOM 8818 N N . THR B 1 46 ? 45.883 7.765 6.880 1.00 0.00 46 THR B N 6
ATOM 8819 C CA . THR B 1 46 ? 47.063 8.509 7.251 1.00 0.00 46 THR B CA 6
ATOM 8820 C C . THR B 1 46 ? 47.156 8.580 8.754 1.00 0.00 46 THR B C 6
ATOM 8821 O O . THR B 1 46 ? 48.237 8.431 9.324 1.00 0.00 46 THR B O 6
ATOM 8832 N N . GLN B 1 47 ? 46.012 8.820 9.433 1.00 0.00 47 GLN B N 6
ATOM 8833 C CA . GLN B 1 47 ? 46.004 8.928 10.877 1.00 0.00 47 GLN B CA 6
ATOM 8834 C C . GLN B 1 47 ? 46.444 7.623 11.490 1.00 0.00 47 GLN B C 6
ATOM 8835 O O . GLN B 1 47 ? 47.206 7.614 12.454 1.00 0.00 47 GLN B O 6
ATOM 8849 N N . ILE B 1 48 ? 45.966 6.480 10.950 1.00 0.00 48 ILE B N 6
ATOM 8850 C CA . ILE B 1 48 ? 46.348 5.202 11.509 1.00 0.00 48 ILE B CA 6
ATOM 8851 C C . ILE B 1 48 ? 47.740 4.837 10.970 1.00 0.00 48 ILE B C 6
ATOM 8852 O O . ILE B 1 48 ? 48.737 5.047 11.716 1.00 0.00 48 ILE B O 6
ATOM 8869 N N . ASP A 1 1 ? 34.781 -9.357 22.633 1.00 0.00 1 ASP A N 7
ATOM 8870 C CA . ASP A 1 1 ? 35.488 -8.079 22.355 1.00 0.00 1 ASP A CA 7
ATOM 8871 C C . ASP A 1 1 ? 34.609 -7.152 21.555 1.00 0.00 1 ASP A C 7
ATOM 8872 O O . ASP A 1 1 ? 34.805 -6.958 20.353 1.00 0.00 1 ASP A O 7
ATOM 8883 N N . PRO A 1 2 ? 33.642 -6.558 22.219 1.00 0.00 2 PRO A N 7
ATOM 8884 C CA . PRO A 1 2 ? 32.709 -5.644 21.576 1.00 0.00 2 PRO A CA 7
ATOM 8885 C C . PRO A 1 2 ? 33.335 -4.343 21.170 1.00 0.00 2 PRO A C 7
ATOM 8886 O O . PRO A 1 2 ? 32.814 -3.639 20.311 1.00 0.00 2 PRO A O 7
ATOM 8897 N N . SER A 1 3 ? 34.480 -3.995 21.792 1.00 0.00 3 SER A N 7
ATOM 8898 C CA . SER A 1 3 ? 35.152 -2.758 21.467 1.00 0.00 3 SER A CA 7
ATOM 8899 C C . SER A 1 3 ? 35.667 -2.836 20.055 1.00 0.00 3 SER A C 7
ATOM 8900 O O . SER A 1 3 ? 35.671 -1.844 19.331 1.00 0.00 3 SER A O 7
ATOM 8908 N N . VAL A 1 4 ? 36.116 -4.039 19.634 1.00 0.00 4 VAL A N 7
ATOM 8909 C CA . VAL A 1 4 ? 36.635 -4.218 18.297 1.00 0.00 4 VAL A CA 7
ATOM 8910 C C . VAL A 1 4 ? 35.517 -3.990 17.319 1.00 0.00 4 VAL A C 7
ATOM 8911 O O . VAL A 1 4 ? 35.684 -3.308 16.307 1.00 0.00 4 VAL A O 7
ATOM 8924 N N . LEU A 1 5 ? 34.336 -4.565 17.617 1.00 0.00 5 LEU A N 7
ATOM 8925 C CA . LEU A 1 5 ? 33.194 -4.423 16.745 1.00 0.00 5 LEU A CA 7
ATOM 8926 C C . LEU A 1 5 ? 32.780 -2.980 16.714 1.00 0.00 5 LEU A C 7
ATOM 8927 O O . LEU A 1 5 ? 32.384 -2.463 15.673 1.00 0.00 5 LEU A O 7
ATOM 8943 N N . GLY A 1 6 ? 32.848 -2.301 17.877 1.00 0.00 6 GLY A N 7
ATOM 8944 C CA . GLY A 1 6 ? 32.456 -0.911 17.957 1.00 0.00 6 GLY A CA 7
ATOM 8945 C C . GLY A 1 6 ? 33.341 -0.072 17.077 1.00 0.00 6 GLY A C 7
ATOM 8946 O O . GLY A 1 6 ? 32.862 0.829 16.398 1.00 0.00 6 GLY A O 7
ATOM 8950 N N . LYS A 1 7 ? 34.668 -0.339 17.080 1.00 0.00 7 LYS A N 7
ATOM 8951 C CA . LYS A 1 7 ? 35.575 0.443 16.262 1.00 0.00 7 LYS A CA 7
ATOM 8952 C C . LYS A 1 7 ? 35.272 0.202 14.808 1.00 0.00 7 LYS A C 7
ATOM 8953 O O . LYS A 1 7 ? 35.289 1.129 13.998 1.00 0.00 7 LYS A O 7
ATOM 8972 N N . TYR A 1 8 ? 34.996 -1.066 14.446 1.00 0.00 8 TYR A N 7
ATOM 8973 C CA . TYR A 1 8 ? 34.698 -1.403 13.070 1.00 0.00 8 TYR A CA 7
ATOM 8974 C C . TYR A 1 8 ? 33.425 -0.698 12.669 1.00 0.00 8 TYR A C 7
ATOM 8975 O O . TYR A 1 8 ? 33.342 -0.099 11.597 1.00 0.00 8 TYR A O 7
ATOM 8993 N N . ARG A 1 9 ? 32.400 -0.766 13.545 1.00 0.00 9 ARG A N 7
ATOM 8994 C CA . ARG A 1 9 ? 31.121 -0.149 13.272 1.00 0.00 9 ARG A CA 7
ATOM 8995 C C . ARG A 1 9 ? 31.291 1.344 13.156 1.00 0.00 9 ARG A C 7
ATOM 8996 O O . ARG A 1 9 ? 30.656 1.979 12.320 1.00 0.00 9 ARG A O 7
ATOM 9017 N N . ALA A 1 10 ? 32.140 1.946 14.019 1.00 0.00 10 ALA A N 7
ATOM 9018 C CA . ALA A 1 10 ? 32.344 3.379 13.981 1.00 0.00 10 ALA A CA 7
ATOM 9019 C C . ALA A 1 10 ? 32.916 3.774 12.642 1.00 0.00 10 ALA A C 7
ATOM 9020 O O . ALA A 1 10 ? 32.480 4.755 12.041 1.00 0.00 10 ALA A O 7
ATOM 9027 N N . GLY A 1 11 ? 33.916 3.011 12.145 1.00 0.00 11 GLY A N 7
ATOM 9028 C CA . GLY A 1 11 ? 34.522 3.327 10.867 1.00 0.00 11 GLY A CA 7
ATOM 9029 C C . GLY A 1 11 ? 33.494 3.159 9.787 1.00 0.00 11 GLY A C 7
ATOM 9030 O O . GLY A 1 11 ? 33.419 3.957 8.854 1.00 0.00 11 GLY A O 7
ATOM 9034 N N . PHE A 1 12 ? 32.686 2.087 9.893 1.00 0.00 12 PHE A N 7
ATOM 9035 C CA . PHE A 1 12 ? 31.662 1.813 8.914 1.00 0.00 12 PHE A CA 7
ATOM 9036 C C . PHE A 1 12 ? 30.662 2.946 8.872 1.00 0.00 12 PHE A C 7
ATOM 9037 O O . PHE A 1 12 ? 30.319 3.442 7.800 1.00 0.00 12 PHE A O 7
ATOM 9054 N N . SER A 1 13 ? 30.170 3.374 10.054 1.00 0.00 13 SER A N 7
ATOM 9055 C CA . SER A 1 13 ? 29.174 4.424 10.121 1.00 0.00 13 SER A CA 7
ATOM 9056 C C . SER A 1 13 ? 29.737 5.678 9.524 1.00 0.00 13 SER A C 7
ATOM 9057 O O . SER A 1 13 ? 29.034 6.421 8.838 1.00 0.00 13 SER A O 7
ATOM 9065 N N . GLU A 1 14 ? 31.028 5.947 9.785 1.00 0.00 14 GLU A N 7
ATOM 9066 C CA . GLU A 1 14 ? 31.655 7.133 9.266 1.00 0.00 14 GLU A CA 7
ATOM 9067 C C . GLU A 1 14 ? 31.671 7.068 7.758 1.00 0.00 14 GLU A C 7
ATOM 9068 O O . GLU A 1 14 ? 31.457 8.080 7.089 1.00 0.00 14 GLU A O 7
ATOM 9080 N N . CYS A 1 15 ? 31.923 5.867 7.176 1.00 0.00 15 CYS A N 7
ATOM 9081 C CA . CYS A 1 15 ? 31.993 5.753 5.746 1.00 0.00 15 CYS A CA 7
ATOM 9082 C C . CYS A 1 15 ? 30.625 5.964 5.174 1.00 0.00 15 CYS A C 7
ATOM 9083 O O . CYS A 1 15 ? 30.470 6.637 4.169 1.00 0.00 15 CYS A O 7
ATOM 9091 N N . MET A 1 16 ? 29.588 5.417 5.835 1.00 0.00 16 MET A N 7
ATOM 9092 C CA . MET A 1 16 ? 28.240 5.540 5.327 1.00 0.00 16 MET A CA 7
ATOM 9093 C C . MET A 1 16 ? 27.852 6.993 5.239 1.00 0.00 16 MET A C 7
ATOM 9094 O O . MET A 1 16 ? 27.288 7.425 4.236 1.00 0.00 16 MET A O 7
ATOM 9108 N N . ASN A 1 17 ? 28.145 7.791 6.288 1.00 0.00 17 ASN A N 7
ATOM 9109 C CA . ASN A 1 17 ? 27.763 9.188 6.275 1.00 0.00 17 ASN A CA 7
ATOM 9110 C C . ASN A 1 17 ? 28.470 9.929 5.162 1.00 0.00 17 ASN A C 7
ATOM 9111 O O . ASN A 1 17 ? 27.850 10.718 4.451 1.00 0.00 17 ASN A O 7
ATOM 9122 N N . GLU A 1 18 ? 29.785 9.681 4.969 1.00 0.00 18 GLU A N 7
ATOM 9123 C CA . GLU A 1 18 ? 30.525 10.389 3.939 1.00 0.00 18 GLU A CA 7
ATOM 9124 C C . GLU A 1 18 ? 30.086 9.928 2.576 1.00 0.00 18 GLU A C 7
ATOM 9125 O O . GLU A 1 18 ? 29.963 10.723 1.644 1.00 0.00 18 GLU A O 7
ATOM 9137 N N . VAL A 1 19 ? 29.848 8.615 2.433 1.00 0.00 19 VAL A N 7
ATOM 9138 C CA . VAL A 1 19 ? 29.440 8.059 1.169 1.00 0.00 19 VAL A CA 7
ATOM 9139 C C . VAL A 1 19 ? 28.085 8.601 0.808 1.00 0.00 19 VAL A C 7
ATOM 9140 O O . VAL A 1 19 ? 27.816 8.915 -0.354 1.00 0.00 19 VAL A O 7
ATOM 9153 N N . THR A 1 20 ? 27.194 8.727 1.812 1.00 0.00 20 THR A N 7
ATOM 9154 C CA . THR A 1 20 ? 25.862 9.239 1.572 1.00 0.00 20 THR A CA 7
ATOM 9155 C C . THR A 1 20 ? 25.969 10.641 1.034 1.00 0.00 20 THR A C 7
ATOM 9156 O O . THR A 1 20 ? 25.215 11.028 0.146 1.00 0.00 20 THR A O 7
ATOM 9167 N N . ARG A 1 21 ? 26.913 11.443 1.572 1.00 0.00 21 ARG A N 7
ATOM 9168 C CA . ARG A 1 21 ? 27.080 12.809 1.114 1.00 0.00 21 ARG A CA 7
ATOM 9169 C C . ARG A 1 21 ? 27.467 12.814 -0.339 1.00 0.00 21 ARG A C 7
ATOM 9170 O O . ARG A 1 21 ? 27.018 13.672 -1.098 1.00 0.00 21 ARG A O 7
ATOM 9191 N N . PHE A 1 22 ? 28.314 11.853 -0.768 1.00 0.00 22 PHE A N 7
ATOM 9192 C CA . PHE A 1 22 ? 28.735 11.821 -2.152 1.00 0.00 22 PHE A CA 7
ATOM 9193 C C . PHE A 1 22 ? 27.526 11.537 -3.009 1.00 0.00 22 PHE A C 7
ATOM 9194 O O . PHE A 1 22 ? 27.306 12.175 -4.035 1.00 0.00 22 PHE A O 7
ATOM 9211 N N . LEU A 1 23 ? 26.713 10.551 -2.589 1.00 0.00 23 LEU A N 7
ATOM 9212 C CA . LEU A 1 23 ? 25.526 10.179 -3.316 1.00 0.00 23 LEU A CA 7
ATOM 9213 C C . LEU A 1 23 ? 24.541 11.316 -3.342 1.00 0.00 23 LEU A C 7
ATOM 9214 O O . LEU A 1 23 ? 23.874 11.543 -4.346 1.00 0.00 23 LEU A O 7
ATOM 9230 N N . SER A 1 24 ? 24.423 12.057 -2.229 1.00 0.00 24 SER A N 7
ATOM 9231 C CA . SER A 1 24 ? 23.467 13.140 -2.149 1.00 0.00 24 SER A CA 7
ATOM 9232 C C . SER A 1 24 ? 23.876 14.219 -3.107 1.00 0.00 24 SER A C 7
ATOM 9233 O O . SER A 1 24 ? 23.124 15.161 -3.354 1.00 0.00 24 SER A O 7
ATOM 9241 N N . THR A 1 25 ? 25.093 14.102 -3.669 1.00 0.00 25 THR A N 7
ATOM 9242 C CA . THR A 1 25 ? 25.579 15.102 -4.567 1.00 0.00 25 THR A CA 7
ATOM 9243 C C . THR A 1 25 ? 25.123 14.756 -5.956 1.00 0.00 25 THR A C 7
ATOM 9244 O O . THR A 1 25 ? 24.840 15.646 -6.757 1.00 0.00 25 THR A O 7
ATOM 9255 N N . CYS A 1 26 ? 25.031 13.446 -6.280 1.00 0.00 26 CYS A N 7
ATOM 9256 C CA . CYS A 1 26 ? 24.636 13.071 -7.617 1.00 0.00 26 CYS A CA 7
ATOM 9257 C C . CYS A 1 26 ? 23.669 11.928 -7.538 1.00 0.00 26 CYS A C 7
ATOM 9258 O O . CYS A 1 26 ? 23.981 10.865 -7.003 1.00 0.00 26 CYS A O 7
ATOM 9266 N N . GLU A 1 27 ? 22.463 12.126 -8.111 1.00 0.00 27 GLU A N 7
ATOM 9267 C CA . GLU A 1 27 ? 21.469 11.088 -8.115 1.00 0.00 27 GLU A CA 7
ATOM 9268 C C . GLU A 1 27 ? 20.898 11.048 -9.501 1.00 0.00 27 GLU A C 7
ATOM 9269 O O . GLU A 1 27 ? 20.597 12.087 -10.085 1.00 0.00 27 GLU A O 7
ATOM 9281 N N . GLY A 1 28 ? 20.739 9.831 -10.064 1.00 0.00 28 GLY A N 7
ATOM 9282 C CA . GLY A 1 28 ? 20.186 9.710 -11.389 1.00 0.00 28 GLY A CA 7
ATOM 9283 C C . GLY A 1 28 ? 20.857 8.554 -12.053 1.00 0.00 28 GLY A C 7
ATOM 9284 O O . GLY A 1 28 ? 20.246 7.513 -12.282 1.00 0.00 28 GLY A O 7
ATOM 9288 N N . VAL A 1 29 ? 22.161 8.711 -12.358 1.00 0.00 29 VAL A N 7
ATOM 9289 C CA . VAL A 1 29 ? 22.900 7.651 -13.014 1.00 0.00 29 VAL A CA 7
ATOM 9290 C C . VAL A 1 29 ? 23.497 6.799 -11.953 1.00 0.00 29 VAL A C 7
ATOM 9291 O O . VAL A 1 29 ? 24.075 5.745 -12.211 1.00 0.00 29 VAL A O 7
ATOM 9304 N N . ASN A 1 30 ? 23.318 7.241 -10.711 1.00 0.00 30 ASN A N 7
ATOM 9305 C CA . ASN A 1 30 ? 23.830 6.528 -9.600 1.00 0.00 30 ASN A CA 7
ATOM 9306 C C . ASN A 1 30 ? 22.677 5.860 -8.938 1.00 0.00 30 ASN A C 7
ATOM 9307 O O . ASN A 1 30 ? 22.735 5.546 -7.766 1.00 0.00 30 ASN A O 7
ATOM 9318 N N . THR A 1 31 ? 21.566 5.680 -9.673 1.00 0.00 31 THR A N 7
ATOM 9319 C CA . THR A 1 31 ? 20.430 4.992 -9.108 1.00 0.00 31 THR A CA 7
ATOM 9320 C C . THR A 1 31 ? 20.830 3.548 -8.998 1.00 0.00 31 THR A C 7
ATOM 9321 O O . THR A 1 31 ? 20.624 2.894 -7.974 1.00 0.00 31 THR A O 7
ATOM 9332 N N . GLU A 1 32 ? 21.446 3.032 -10.083 1.00 0.00 32 GLU A N 7
ATOM 9333 C CA . GLU A 1 32 ? 21.897 1.662 -10.102 1.00 0.00 32 GLU A CA 7
ATOM 9334 C C . GLU A 1 32 ? 23.097 1.574 -9.213 1.00 0.00 32 GLU A C 7
ATOM 9335 O O . GLU A 1 32 ? 23.290 0.599 -8.481 1.00 0.00 32 GLU A O 7
ATOM 9347 N N . VAL A 1 33 ? 23.941 2.627 -9.265 1.00 0.00 33 VAL A N 7
ATOM 9348 C CA . VAL A 1 33 ? 25.141 2.658 -8.462 1.00 0.00 33 VAL A CA 7
ATOM 9349 C C . VAL A 1 33 ? 24.734 2.686 -7.009 1.00 0.00 33 VAL A C 7
ATOM 9350 O O . VAL A 1 33 ? 25.365 2.053 -6.179 1.00 0.00 33 VAL A O 7
ATOM 9363 N N . ARG A 1 34 ? 23.656 3.437 -6.680 1.00 0.00 34 ARG A N 7
ATOM 9364 C CA . ARG A 1 34 ? 23.178 3.544 -5.309 1.00 0.00 34 ARG A CA 7
ATOM 9365 C C . ARG A 1 34 ? 22.837 2.184 -4.783 1.00 0.00 34 ARG A C 7
ATOM 9366 O O . ARG A 1 34 ? 23.133 1.868 -3.633 1.00 0.00 34 ARG A O 7
ATOM 9387 N N . THR A 1 35 ? 22.204 1.340 -5.617 1.00 0.00 35 THR A N 7
ATOM 9388 C CA . THR A 1 35 ? 21.816 0.021 -5.166 1.00 0.00 35 THR A CA 7
ATOM 9389 C C . THR A 1 35 ? 23.048 -0.734 -4.739 1.00 0.00 35 THR A C 7
ATOM 9390 O O . THR A 1 35 ? 23.062 -1.362 -3.687 1.00 0.00 35 THR A O 7
ATOM 9401 N N . ARG A 1 36 ? 24.112 -0.690 -5.559 1.00 0.00 36 ARG A N 7
ATOM 9402 C CA . ARG A 1 36 ? 25.334 -1.394 -5.224 1.00 0.00 36 ARG A CA 7
ATOM 9403 C C . ARG A 1 36 ? 26.047 -0.700 -4.079 1.00 0.00 36 ARG A C 7
ATOM 9404 O O . ARG A 1 36 ? 26.581 -1.350 -3.181 1.00 0.00 36 ARG A O 7
ATOM 9425 N N . LEU A 1 37 ? 26.050 0.649 -4.092 1.00 0.00 37 LEU A N 7
ATOM 9426 C CA . LEU A 1 37 ? 26.752 1.439 -3.101 1.00 0.00 37 LEU A CA 7
ATOM 9427 C C . LEU A 1 37 ? 26.199 1.182 -1.729 1.00 0.00 37 LEU A C 7
ATOM 9428 O O . LEU A 1 37 ? 26.942 0.873 -0.792 1.00 0.00 37 LEU A O 7
ATOM 9444 N N . LEU A 1 38 ? 24.867 1.274 -1.582 1.00 0.00 38 LEU A N 7
ATOM 9445 C CA . LEU A 1 38 ? 24.278 1.094 -0.286 1.00 0.00 38 LEU A CA 7
ATOM 9446 C C . LEU A 1 38 ? 24.103 -0.369 -0.022 1.00 0.00 38 LEU A C 7
ATOM 9447 O O . LEU A 1 38 ? 24.115 -0.793 1.125 1.00 0.00 38 LEU A O 7
ATOM 9463 N N . GLY A 1 39 ? 23.920 -1.176 -1.083 1.00 0.00 39 GLY A N 7
ATOM 9464 C CA . GLY A 1 39 ? 23.739 -2.595 -0.905 1.00 0.00 39 GLY A CA 7
ATOM 9465 C C . GLY A 1 39 ? 24.986 -3.196 -0.321 1.00 0.00 39 GLY A C 7
ATOM 9466 O O . GLY A 1 39 ? 24.912 -4.047 0.559 1.00 0.00 39 GLY A O 7
ATOM 9470 N N . HIS A 1 40 ? 26.175 -2.766 -0.799 1.00 0.00 40 HIS A N 7
ATOM 9471 C CA . HIS A 1 40 ? 27.405 -3.332 -0.296 1.00 0.00 40 HIS A CA 7
ATOM 9472 C C . HIS A 1 40 ? 27.636 -2.859 1.113 1.00 0.00 40 HIS A C 7
ATOM 9473 O O . HIS A 1 40 ? 28.028 -3.646 1.970 1.00 0.00 40 HIS A O 7
ATOM 9487 N N . LEU A 1 41 ? 27.409 -1.554 1.404 1.00 0.00 41 LEU A N 7
ATOM 9488 C CA . LEU A 1 41 ? 27.610 -1.082 2.759 1.00 0.00 41 LEU A CA 7
ATOM 9489 C C . LEU A 1 41 ? 26.614 -1.784 3.650 1.00 0.00 41 LEU A C 7
ATOM 9490 O O . LEU A 1 41 ? 26.930 -2.148 4.777 1.00 0.00 41 LEU A O 7
ATOM 9506 N N . ALA A 1 42 ? 25.377 -1.999 3.152 1.00 0.00 42 ALA A N 7
ATOM 9507 C CA . ALA A 1 42 ? 24.366 -2.683 3.931 1.00 0.00 42 ALA A CA 7
ATOM 9508 C C . ALA A 1 42 ? 24.837 -4.079 4.215 1.00 0.00 42 ALA A C 7
ATOM 9509 O O . ALA A 1 42 ? 24.599 -4.604 5.297 1.00 0.00 42 ALA A O 7
ATOM 9516 N N . ASN A 1 43 ? 25.503 -4.729 3.235 1.00 0.00 43 ASN A N 7
ATOM 9517 C CA . ASN A 1 43 ? 25.990 -6.073 3.451 1.00 0.00 43 ASN A CA 7
ATOM 9518 C C . ASN A 1 43 ? 27.007 -6.041 4.564 1.00 0.00 43 ASN A C 7
ATOM 9519 O O . ASN A 1 43 ? 27.052 -6.945 5.393 1.00 0.00 43 ASN A O 7
ATOM 9530 N N . CYS A 1 44 ? 27.860 -4.990 4.600 1.00 0.00 44 CYS A N 7
ATOM 9531 C CA . CYS A 1 44 ? 28.863 -4.890 5.640 1.00 0.00 44 CYS A CA 7
ATOM 9532 C C . CYS A 1 44 ? 28.176 -4.682 6.967 1.00 0.00 44 CYS A C 7
ATOM 9533 O O . CYS A 1 44 ? 28.593 -5.235 7.982 1.00 0.00 44 CYS A O 7
ATOM 9541 N N . MET A 1 45 ? 27.100 -3.866 6.981 1.00 0.00 45 MET A N 7
ATOM 9542 C CA . MET A 1 45 ? 26.386 -3.585 8.210 1.00 0.00 45 MET A CA 7
ATOM 9543 C C . MET A 1 45 ? 25.720 -4.847 8.659 1.00 0.00 45 MET A C 7
ATOM 9544 O O . MET A 1 45 ? 25.685 -5.168 9.843 1.00 0.00 45 MET A O 7
ATOM 9558 N N . THR A 1 46 ? 25.162 -5.583 7.684 1.00 0.00 46 THR A N 7
ATOM 9559 C CA . THR A 1 46 ? 24.486 -6.829 7.960 1.00 0.00 46 THR A CA 7
ATOM 9560 C C . THR A 1 46 ? 25.476 -7.807 8.542 1.00 0.00 46 THR A C 7
ATOM 9561 O O . THR A 1 46 ? 25.148 -8.563 9.455 1.00 0.00 46 THR A O 7
ATOM 9572 N N . GLN A 1 47 ? 26.717 -7.819 8.005 1.00 0.00 47 GLN A N 7
ATOM 9573 C CA . GLN A 1 47 ? 27.736 -8.727 8.486 1.00 0.00 47 GLN A CA 7
ATOM 9574 C C . GLN A 1 47 ? 28.012 -8.437 9.939 1.00 0.00 47 GLN A C 7
ATOM 9575 O O . GLN A 1 47 ? 28.213 -9.356 10.733 1.00 0.00 47 GLN A O 7
ATOM 9589 N N . ILE A 1 48 ? 28.043 -7.142 10.325 1.00 0.00 48 ILE A N 7
ATOM 9590 C CA . ILE A 1 48 ? 28.304 -6.792 11.707 1.00 0.00 48 ILE A CA 7
ATOM 9591 C C . ILE A 1 48 ? 27.179 -7.377 12.578 1.00 0.00 48 ILE A C 7
ATOM 9592 O O . ILE A 1 48 ? 27.498 -8.185 13.493 1.00 0.00 48 ILE A O 7
ATOM 9609 N N . ASP B 1 1 ? 47.499 -6.057 19.111 1.00 0.00 1 ASP B N 7
ATOM 9610 C CA . ASP B 1 1 ? 46.358 -6.708 18.411 1.00 0.00 1 ASP B CA 7
ATOM 9611 C C . ASP B 1 1 ? 46.254 -6.208 16.993 1.00 0.00 1 ASP B C 7
ATOM 9612 O O . ASP B 1 1 ? 45.375 -5.412 16.656 1.00 0.00 1 ASP B O 7
ATOM 9621 N N . PRO B 1 2 ? 47.141 -6.686 16.147 1.00 0.00 2 PRO B N 7
ATOM 9622 C CA . PRO B 1 2 ? 47.166 -6.288 14.746 1.00 0.00 2 PRO B CA 7
ATOM 9623 C C . PRO B 1 2 ? 46.010 -6.819 13.955 1.00 0.00 2 PRO B C 7
ATOM 9624 O O . PRO B 1 2 ? 45.680 -6.291 12.897 1.00 0.00 2 PRO B O 7
ATOM 9635 N N . SER B 1 3 ? 45.364 -7.890 14.459 1.00 0.00 3 SER B N 7
ATOM 9636 C CA . SER B 1 3 ? 44.238 -8.470 13.762 1.00 0.00 3 SER B CA 7
ATOM 9637 C C . SER B 1 3 ? 43.099 -7.487 13.768 1.00 0.00 3 SER B C 7
ATOM 9638 O O . SER B 1 3 ? 42.345 -7.394 12.801 1.00 0.00 3 SER B O 7
ATOM 9646 N N . VAL B 1 4 ? 42.954 -6.726 14.873 1.00 0.00 4 VAL B N 7
ATOM 9647 C CA . VAL B 1 4 ? 41.888 -5.755 14.978 1.00 0.00 4 VAL B CA 7
ATOM 9648 C C . VAL B 1 4 ? 42.112 -4.688 13.943 1.00 0.00 4 VAL B C 7
ATOM 9649 O O . VAL B 1 4 ? 41.187 -4.272 13.245 1.00 0.00 4 VAL B O 7
ATOM 9662 N N . LEU B 1 5 ? 43.374 -4.227 13.824 1.00 0.00 5 LEU B N 7
ATOM 9663 C CA . LEU B 1 5 ? 43.706 -3.196 12.870 1.00 0.00 5 LEU B CA 7
ATOM 9664 C C . LEU B 1 5 ? 43.490 -3.727 11.481 1.00 0.00 5 LEU B C 7
ATOM 9665 O O . LEU B 1 5 ? 43.031 -3.007 10.600 1.00 0.00 5 LEU B O 7
ATOM 9681 N N . GLY B 1 6 ? 43.838 -5.011 11.258 1.00 0.00 6 GLY B N 7
ATOM 9682 C CA . GLY B 1 6 ? 43.686 -5.612 9.952 1.00 0.00 6 GLY B CA 7
ATOM 9683 C C . GLY B 1 6 ? 42.236 -5.632 9.557 1.00 0.00 6 GLY B C 7
ATOM 9684 O O . GLY B 1 6 ? 41.903 -5.358 8.409 1.00 0.00 6 GLY B O 7
ATOM 9688 N N . LYS B 1 7 ? 41.329 -5.974 10.501 1.00 0.00 7 LYS B N 7
ATOM 9689 C CA . LYS B 1 7 ? 39.916 -6.023 10.179 1.00 0.00 7 LYS B CA 7
ATOM 9690 C C . LYS B 1 7 ? 39.428 -4.637 9.853 1.00 0.00 7 LYS B C 7
ATOM 9691 O O . LYS B 1 7 ? 38.641 -4.447 8.925 1.00 0.00 7 LYS B O 7
ATOM 9710 N N . TYR B 1 8 ? 39.888 -3.633 10.626 1.00 0.00 8 TYR B N 7
ATOM 9711 C CA . TYR B 1 8 ? 39.473 -2.265 10.397 1.00 0.00 8 TYR B CA 7
ATOM 9712 C C . TYR B 1 8 ? 39.964 -1.837 9.035 1.00 0.00 8 TYR B C 7
ATOM 9713 O O . TYR B 1 8 ? 39.225 -1.242 8.251 1.00 0.00 8 TYR B O 7
ATOM 9731 N N . ARG B 1 9 ? 41.246 -2.141 8.737 1.00 0.00 9 ARG B N 7
ATOM 9732 C CA . ARG B 1 9 ? 41.843 -1.769 7.473 1.00 0.00 9 ARG B CA 7
ATOM 9733 C C . ARG B 1 9 ? 41.120 -2.464 6.346 1.00 0.00 9 ARG B C 7
ATOM 9734 O O . ARG B 1 9 ? 40.915 -1.881 5.286 1.00 0.00 9 ARG B O 7
ATOM 9755 N N . ALA B 1 10 ? 40.741 -3.747 6.543 1.00 0.00 10 ALA B N 7
ATOM 9756 C CA . ALA B 1 10 ? 40.059 -4.486 5.501 1.00 0.00 10 ALA B CA 7
ATOM 9757 C C . ALA B 1 10 ? 38.750 -3.813 5.177 1.00 0.00 10 ALA B C 7
ATOM 9758 O O . ALA B 1 10 ? 38.400 -3.656 4.008 1.00 0.00 10 ALA B O 7
ATOM 9765 N N . GLY B 1 11 ? 37.991 -3.398 6.217 1.00 0.00 11 GLY B N 7
ATOM 9766 C CA . GLY B 1 11 ? 36.717 -2.745 5.990 1.00 0.00 11 GLY B CA 7
ATOM 9767 C C . GLY B 1 11 ? 36.957 -1.438 5.296 1.00 0.00 11 GLY B C 7
ATOM 9768 O O . GLY B 1 11 ? 36.217 -1.054 4.390 1.00 0.00 11 GLY B O 7
ATOM 9772 N N . PHE B 1 12 ? 38.005 -0.714 5.732 1.00 0.00 12 PHE B N 7
ATOM 9773 C CA . PHE B 1 12 ? 38.336 0.563 5.149 1.00 0.00 12 PHE B CA 7
ATOM 9774 C C . PHE B 1 12 ? 38.667 0.399 3.683 1.00 0.00 12 PHE B C 7
ATOM 9775 O O . PHE B 1 12 ? 38.160 1.137 2.838 1.00 0.00 12 PHE B O 7
ATOM 9792 N N . SER B 1 13 ? 39.539 -0.579 3.357 1.00 0.00 13 SER B N 7
ATOM 9793 C CA . SER B 1 13 ? 39.957 -0.788 1.985 1.00 0.00 13 SER B CA 7
ATOM 9794 C C . SER B 1 13 ? 38.758 -1.123 1.149 1.00 0.00 13 SER B C 7
ATOM 9795 O O . SER B 1 13 ? 38.647 -0.688 0.004 1.00 0.00 13 SER B O 7
ATOM 9803 N N . GLU B 1 14 ? 37.831 -1.921 1.710 1.00 0.00 14 GLU B N 7
ATOM 9804 C CA . GLU B 1 14 ? 36.650 -2.305 0.982 1.00 0.00 14 GLU B CA 7
ATOM 9805 C C . GLU B 1 14 ? 35.830 -1.074 0.678 1.00 0.00 14 GLU B C 7
ATOM 9806 O O . GLU B 1 14 ? 35.265 -0.957 -0.410 1.00 0.00 14 GLU B O 7
ATOM 9818 N N . CYS B 1 15 ? 35.746 -0.115 1.635 1.00 0.00 15 CYS B N 7
ATOM 9819 C CA . CYS B 1 15 ? 34.944 1.057 1.417 1.00 0.00 15 CYS B CA 7
ATOM 9820 C C . CYS B 1 15 ? 35.589 1.897 0.358 1.00 0.00 15 CYS B C 7
ATOM 9821 O O . CYS B 1 15 ? 34.913 2.426 -0.509 1.00 0.00 15 CYS B O 7
ATOM 9829 N N . MET B 1 16 ? 36.930 2.002 0.382 1.00 0.00 16 MET B N 7
ATOM 9830 C CA . MET B 1 16 ? 37.623 2.825 -0.583 1.00 0.00 16 MET B CA 7
ATOM 9831 C C . MET B 1 16 ? 37.353 2.325 -1.979 1.00 0.00 16 MET B C 7
ATOM 9832 O O . MET B 1 16 ? 37.075 3.116 -2.876 1.00 0.00 16 MET B O 7
ATOM 9846 N N . ASN B 1 17 ? 37.428 0.995 -2.198 1.00 0.00 17 ASN B N 7
ATOM 9847 C CA . ASN B 1 17 ? 37.215 0.461 -3.529 1.00 0.00 17 ASN B CA 7
ATOM 9848 C C . ASN B 1 17 ? 35.805 0.741 -3.999 1.00 0.00 17 ASN B C 7
ATOM 9849 O O . ASN B 1 17 ? 35.602 1.142 -5.143 1.00 0.00 17 ASN B O 7
ATOM 9860 N N . GLU B 1 18 ? 34.792 0.549 -3.123 1.00 0.00 18 GLU B N 7
ATOM 9861 C CA . GLU B 1 18 ? 33.414 0.764 -3.531 1.00 0.00 18 GLU B CA 7
ATOM 9862 C C . GLU B 1 18 ? 33.158 2.232 -3.734 1.00 0.00 18 GLU B C 7
ATOM 9863 O O . GLU B 1 18 ? 32.456 2.632 -4.663 1.00 0.00 18 GLU B O 7
ATOM 9875 N N . VAL B 1 19 ? 33.725 3.069 -2.852 1.00 0.00 19 VAL B N 7
ATOM 9876 C CA . VAL B 1 19 ? 33.533 4.494 -2.939 1.00 0.00 19 VAL B CA 7
ATOM 9877 C C . VAL B 1 19 ? 34.166 4.998 -4.207 1.00 0.00 19 VAL B C 7
ATOM 9878 O O . VAL B 1 19 ? 33.618 5.869 -4.885 1.00 0.00 19 VAL B O 7
ATOM 9891 N N . THR B 1 20 ? 35.348 4.450 -4.556 1.00 0.00 20 THR B N 7
ATOM 9892 C CA . THR B 1 20 ? 36.040 4.864 -5.757 1.00 0.00 20 THR B CA 7
ATOM 9893 C C . THR B 1 20 ? 35.166 4.574 -6.948 1.00 0.00 20 THR B C 7
ATOM 9894 O O . THR B 1 20 ? 35.109 5.362 -7.887 1.00 0.00 20 THR B O 7
ATOM 9905 N N . ARG B 1 21 ? 34.465 3.421 -6.938 1.00 0.00 21 ARG B N 7
ATOM 9906 C CA . ARG B 1 21 ? 33.603 3.062 -8.047 1.00 0.00 21 ARG B CA 7
ATOM 9907 C C . ARG B 1 21 ? 32.509 4.083 -8.188 1.00 0.00 21 ARG B C 7
ATOM 9908 O O . ARG B 1 21 ? 32.124 4.429 -9.305 1.00 0.00 21 ARG B O 7
ATOM 9929 N N . PHE B 1 22 ? 31.972 4.594 -7.058 1.00 0.00 22 PHE B N 7
ATOM 9930 C CA . PHE B 1 22 ? 30.902 5.564 -7.136 1.00 0.00 22 PHE B CA 7
ATOM 9931 C C . PHE B 1 22 ? 31.445 6.815 -7.784 1.00 0.00 22 PHE B C 7
ATOM 9932 O O . PHE B 1 22 ? 30.819 7.401 -8.663 1.00 0.00 22 PHE B O 7
ATOM 9949 N N . LEU B 1 23 ? 32.640 7.247 -7.341 1.00 0.00 23 LEU B N 7
ATOM 9950 C CA . LEU B 1 23 ? 33.268 8.430 -7.876 1.00 0.00 23 LEU B CA 7
ATOM 9951 C C . LEU B 1 23 ? 33.595 8.246 -9.332 1.00 0.00 23 LEU B C 7
ATOM 9952 O O . LEU B 1 23 ? 33.465 9.174 -10.125 1.00 0.00 23 LEU B O 7
ATOM 9968 N N . SER B 1 24 ? 34.034 7.039 -9.720 1.00 0.00 24 SER B N 7
ATOM 9969 C CA . SER B 1 24 ? 34.416 6.785 -11.093 1.00 0.00 24 SER B CA 7
ATOM 9970 C C . SER B 1 24 ? 33.197 6.881 -11.960 1.00 0.00 24 SER B C 7
ATOM 9971 O O . SER B 1 24 ? 33.296 6.885 -13.186 1.00 0.00 24 SER B O 7
ATOM 9979 N N . THR B 1 25 ? 32.010 6.956 -11.333 1.00 0.00 25 THR B N 7
ATOM 9980 C CA . THR B 1 25 ? 30.794 7.015 -12.079 1.00 0.00 25 THR B CA 7
ATOM 9981 C C . THR B 1 25 ? 30.495 8.452 -12.392 1.00 0.00 25 THR B C 7
ATOM 9982 O O . THR B 1 25 ? 29.952 8.759 -13.452 1.00 0.00 25 THR B O 7
ATOM 9993 N N . CYS B 1 26 ? 30.850 9.382 -11.476 1.00 0.00 26 CYS B N 7
ATOM 9994 C CA . CYS B 1 26 ? 30.544 10.771 -11.718 1.00 0.00 26 CYS B CA 7
ATOM 9995 C C . CYS B 1 26 ? 31.723 11.606 -11.319 1.00 0.00 26 CYS B C 7
ATOM 9996 O O . CYS B 1 26 ? 32.159 11.586 -10.169 1.00 0.00 26 CYS B O 7
ATOM 10004 N N . GLU B 1 27 ? 32.248 12.396 -12.281 1.00 0.00 27 GLU B N 7
ATOM 10005 C CA . GLU B 1 27 ? 33.366 13.257 -11.999 1.00 0.00 27 GLU B CA 7
ATOM 10006 C C . GLU B 1 27 ? 33.046 14.585 -12.619 1.00 0.00 27 GLU B C 7
ATOM 10007 O O . GLU B 1 27 ? 32.584 14.653 -13.755 1.00 0.00 27 GLU B O 7
ATOM 10019 N N . GLY B 1 28 ? 33.287 15.683 -11.872 1.00 0.00 28 GLY B N 7
ATOM 10020 C CA . GLY B 1 28 ? 33.017 16.995 -12.401 1.00 0.00 28 GLY B CA 7
ATOM 10021 C C . GLY B 1 28 ? 32.554 17.850 -11.268 1.00 0.00 28 GLY B C 7
ATOM 10022 O O . GLY B 1 28 ? 33.260 18.756 -10.830 1.00 0.00 28 GLY B O 7
ATOM 10026 N N . VAL B 1 29 ? 31.344 17.556 -10.749 1.00 0.00 29 VAL B N 7
ATOM 10027 C CA . VAL B 1 29 ? 30.800 18.335 -9.654 1.00 0.00 29 VAL B CA 7
ATOM 10028 C C . VAL B 1 29 ? 31.238 17.690 -8.389 1.00 0.00 29 VAL B C 7
ATOM 10029 O O . VAL B 1 29 ? 31.031 18.205 -7.290 1.00 0.00 29 VAL B O 7
ATOM 10042 N N . ASN B 1 30 ? 31.900 16.547 -8.539 1.00 0.00 30 ASN B N 7
ATOM 10043 C CA . ASN B 1 30 ? 32.378 15.824 -7.418 1.00 0.00 30 ASN B CA 7
ATOM 10044 C C . ASN B 1 30 ? 33.850 16.030 -7.359 1.00 0.00 30 ASN B C 7
ATOM 10045 O O . ASN B 1 30 ? 34.564 15.227 -6.794 1.00 0.00 30 ASN B O 7
ATOM 10056 N N . THR B 1 31 ? 34.349 17.098 -8.008 1.00 0.00 31 THR B N 7
ATOM 10057 C CA . THR B 1 31 ? 35.761 17.384 -7.947 1.00 0.00 31 THR B CA 7
ATOM 10058 C C . THR B 1 31 ? 36.032 17.858 -6.548 1.00 0.00 31 THR B C 7
ATOM 10059 O O . THR B 1 31 ? 36.985 17.432 -5.890 1.00 0.00 31 THR B O 7
ATOM 10070 N N . GLU B 1 32 ? 35.151 18.756 -6.057 1.00 0.00 32 GLU B N 7
ATOM 10071 C CA . GLU B 1 32 ? 35.285 19.279 -4.720 1.00 0.00 32 GLU B CA 7
ATOM 10072 C C . GLU B 1 32 ? 34.900 18.188 -3.772 1.00 0.00 32 GLU B C 7
ATOM 10073 O O . GLU B 1 32 ? 35.504 18.010 -2.710 1.00 0.00 32 GLU B O 7
ATOM 10085 N N . VAL B 1 33 ? 33.860 17.417 -4.161 1.00 0.00 33 VAL B N 7
ATOM 10086 C CA . VAL B 1 33 ? 33.386 16.336 -3.329 1.00 0.00 33 VAL B CA 7
ATOM 10087 C C . VAL B 1 33 ? 34.485 15.306 -3.224 1.00 0.00 33 VAL B C 7
ATOM 10088 O O . VAL B 1 33 ? 34.689 14.728 -2.169 1.00 0.00 33 VAL B O 7
ATOM 10101 N N . ARG B 1 34 ? 35.214 15.059 -4.339 1.00 0.00 34 ARG B N 7
ATOM 10102 C CA . ARG B 1 34 ? 36.292 14.082 -4.355 1.00 0.00 34 ARG B CA 7
ATOM 10103 C C . ARG B 1 34 ? 37.323 14.445 -3.331 1.00 0.00 34 ARG B C 7
ATOM 10104 O O . ARG B 1 34 ? 37.844 13.575 -2.636 1.00 0.00 34 ARG B O 7
ATOM 10125 N N . THR B 1 35 ? 37.640 15.748 -3.207 1.00 0.00 35 THR B N 7
ATOM 10126 C CA . THR B 1 35 ? 38.648 16.167 -2.258 1.00 0.00 35 THR B CA 7
ATOM 10127 C C . THR B 1 35 ? 38.221 15.756 -0.875 1.00 0.00 35 THR B C 7
ATOM 10128 O O . THR B 1 35 ? 39.012 15.218 -0.110 1.00 0.00 35 THR B O 7
ATOM 10139 N N . ARG B 1 36 ? 36.950 16.012 -0.521 1.00 0.00 36 ARG B N 7
ATOM 10140 C CA . ARG B 1 36 ? 36.460 15.655 0.796 1.00 0.00 36 ARG B CA 7
ATOM 10141 C C . ARG B 1 36 ? 36.307 14.150 0.913 1.00 0.00 36 ARG B C 7
ATOM 10142 O O . ARG B 1 36 ? 36.629 13.561 1.944 1.00 0.00 36 ARG B O 7
ATOM 10163 N N . LEU B 1 37 ? 35.821 13.503 -0.166 1.00 0.00 37 LEU B N 7
ATOM 10164 C CA . LEU B 1 37 ? 35.557 12.078 -0.170 1.00 0.00 37 LEU B CA 7
ATOM 10165 C C . LEU B 1 37 ? 36.821 11.304 0.063 1.00 0.00 37 LEU B C 7
ATOM 10166 O O . LEU B 1 37 ? 36.885 10.444 0.947 1.00 0.00 37 LEU B O 7
ATOM 10182 N N . LEU B 1 38 ? 37.876 11.614 -0.709 1.00 0.00 38 LEU B N 7
ATOM 10183 C CA . LEU B 1 38 ? 39.098 10.875 -0.576 1.00 0.00 38 LEU B CA 7
ATOM 10184 C C . LEU B 1 38 ? 39.894 11.438 0.558 1.00 0.00 38 LEU B C 7
ATOM 10185 O O . LEU B 1 38 ? 40.668 10.725 1.184 1.00 0.00 38 LEU B O 7
ATOM 10201 N N . GLY B 1 39 ? 39.733 12.744 0.845 1.00 0.00 39 GLY B N 7
ATOM 10202 C CA . GLY B 1 39 ? 40.472 13.356 1.923 1.00 0.00 39 GLY B CA 7
ATOM 10203 C C . GLY B 1 39 ? 40.064 12.740 3.231 1.00 0.00 39 GLY B C 7
ATOM 10204 O O . GLY B 1 39 ? 40.907 12.478 4.083 1.00 0.00 39 GLY B O 7
ATOM 10208 N N . HIS B 1 40 ? 38.750 12.493 3.427 1.00 0.00 40 HIS B N 7
ATOM 10209 C CA . HIS B 1 40 ? 38.300 11.930 4.679 1.00 0.00 40 HIS B CA 7
ATOM 10210 C C . HIS B 1 40 ? 38.734 10.492 4.771 1.00 0.00 40 HIS B C 7
ATOM 10211 O O . HIS B 1 40 ? 39.189 10.053 5.822 1.00 0.00 40 HIS B O 7
ATOM 10225 N N . LEU B 1 41 ? 38.604 9.706 3.674 1.00 0.00 41 LEU B N 7
ATOM 10226 C CA . LEU B 1 41 ? 39.031 8.323 3.736 1.00 0.00 41 LEU B CA 7
ATOM 10227 C C . LEU B 1 41 ? 40.523 8.307 3.962 1.00 0.00 41 LEU B C 7
ATOM 10228 O O . LEU B 1 41 ? 41.035 7.471 4.700 1.00 0.00 41 LEU B O 7
ATOM 10244 N N . ALA B 1 42 ? 41.260 9.247 3.333 1.00 0.00 42 ALA B N 7
ATOM 10245 C CA . ALA B 1 42 ? 42.694 9.315 3.509 1.00 0.00 42 ALA B CA 7
ATOM 10246 C C . ALA B 1 42 ? 42.990 9.602 4.952 1.00 0.00 42 ALA B C 7
ATOM 10247 O O . ALA B 1 42 ? 43.952 9.078 5.501 1.00 0.00 42 ALA B O 7
ATOM 10254 N N . ASN B 1 43 ? 42.177 10.464 5.602 1.00 0.00 43 ASN B N 7
ATOM 10255 C CA . ASN B 1 43 ? 42.405 10.773 6.995 1.00 0.00 43 ASN B CA 7
ATOM 10256 C C . ASN B 1 43 ? 42.238 9.509 7.800 1.00 0.00 43 ASN B C 7
ATOM 10257 O O . ASN B 1 43 ? 42.982 9.272 8.748 1.00 0.00 43 ASN B O 7
ATOM 10268 N N . CYS B 1 44 ? 41.241 8.667 7.440 1.00 0.00 44 CYS B N 7
ATOM 10269 C CA . CYS B 1 44 ? 41.022 7.432 8.163 1.00 0.00 44 CYS B CA 7
ATOM 10270 C C . CYS B 1 44 ? 42.199 6.514 7.942 1.00 0.00 44 CYS B C 7
ATOM 10271 O O . CYS B 1 44 ? 42.638 5.827 8.860 1.00 0.00 44 CYS B O 7
ATOM 10279 N N . MET B 1 45 ? 42.730 6.488 6.701 1.00 0.00 45 MET B N 7
ATOM 10280 C CA . MET B 1 45 ? 43.847 5.623 6.380 1.00 0.00 45 MET B CA 7
ATOM 10281 C C . MET B 1 45 ? 45.044 6.115 7.129 1.00 0.00 45 MET B C 7
ATOM 10282 O O . MET B 1 45 ? 45.837 5.336 7.653 1.00 0.00 45 MET B O 7
ATOM 10296 N N . THR B 1 46 ? 45.190 7.448 7.174 1.00 0.00 46 THR B N 7
ATOM 10297 C CA . THR B 1 46 ? 46.293 8.074 7.863 1.00 0.00 46 THR B CA 7
ATOM 10298 C C . THR B 1 46 ? 46.213 7.735 9.330 1.00 0.00 46 THR B C 7
ATOM 10299 O O . THR B 1 46 ? 47.231 7.490 9.974 1.00 0.00 46 THR B O 7
ATOM 10310 N N . GLN B 1 47 ? 44.983 7.730 9.894 1.00 0.00 47 GLN B N 7
ATOM 10311 C CA . GLN B 1 47 ? 44.801 7.428 11.297 1.00 0.00 47 GLN B CA 7
ATOM 10312 C C . GLN B 1 47 ? 45.291 6.027 11.571 1.00 0.00 47 GLN B C 7
ATOM 10313 O O . GLN B 1 47 ? 45.902 5.770 12.606 1.00 0.00 47 GLN B O 7
ATOM 10327 N N . ILE B 1 48 ? 45.021 5.078 10.645 1.00 0.00 48 ILE B N 7
ATOM 10328 C CA . ILE B 1 48 ? 45.461 3.713 10.844 1.00 0.00 48 ILE B CA 7
ATOM 10329 C C . ILE B 1 48 ? 46.998 3.701 10.902 1.00 0.00 48 ILE B C 7
ATOM 10330 O O . ILE B 1 48 ? 47.548 3.250 11.946 1.00 0.00 48 ILE B O 7
ATOM 10347 N N . ASP A 1 1 ? 36.077 -9.716 20.867 1.00 0.00 1 ASP A N 8
ATOM 10348 C CA . ASP A 1 1 ? 35.411 -8.742 21.771 1.00 0.00 1 ASP A CA 8
ATOM 10349 C C . ASP A 1 1 ? 34.479 -7.853 20.984 1.00 0.00 1 ASP A C 8
ATOM 10350 O O . ASP A 1 1 ? 34.736 -7.514 19.827 1.00 0.00 1 ASP A O 8
ATOM 10361 N N . PRO A 1 2 ? 33.393 -7.452 21.614 1.00 0.00 2 PRO A N 8
ATOM 10362 C CA . PRO A 1 2 ? 32.400 -6.599 20.972 1.00 0.00 2 PRO A CA 8
ATOM 10363 C C . PRO A 1 2 ? 32.898 -5.214 20.693 1.00 0.00 2 PRO A C 8
ATOM 10364 O O . PRO A 1 2 ? 32.370 -4.518 19.830 1.00 0.00 2 PRO A O 8
ATOM 10375 N N . SER A 1 3 ? 33.937 -4.777 21.435 1.00 0.00 3 SER A N 8
ATOM 10376 C CA . SER A 1 3 ? 34.491 -3.457 21.240 1.00 0.00 3 SER A CA 8
ATOM 10377 C C . SER A 1 3 ? 35.090 -3.386 19.863 1.00 0.00 3 SER A C 8
ATOM 10378 O O . SER A 1 3 ? 34.984 -2.370 19.181 1.00 0.00 3 SER A O 8
ATOM 10386 N N . VAL A 1 4 ? 35.750 -4.482 19.434 1.00 0.00 4 VAL A N 8
ATOM 10387 C CA . VAL A 1 4 ? 36.376 -4.519 18.132 1.00 0.00 4 VAL A CA 8
ATOM 10388 C C . VAL A 1 4 ? 35.309 -4.409 17.078 1.00 0.00 4 VAL A C 8
ATOM 10389 O O . VAL A 1 4 ? 35.445 -3.659 16.110 1.00 0.00 4 VAL A O 8
ATOM 10402 N N . LEU A 1 5 ? 34.206 -5.165 17.256 1.00 0.00 5 LEU A N 8
ATOM 10403 C CA . LEU A 1 5 ? 33.128 -5.146 16.295 1.00 0.00 5 LEU A CA 8
ATOM 10404 C C . LEU A 1 5 ? 32.508 -3.776 16.274 1.00 0.00 5 LEU A C 8
ATOM 10405 O O . LEU A 1 5 ? 32.151 -3.264 15.216 1.00 0.00 5 LEU A O 8
ATOM 10421 N N . GLY A 1 6 ? 32.364 -3.155 17.463 1.00 0.00 6 GLY A N 8
ATOM 10422 C CA . GLY A 1 6 ? 31.768 -1.842 17.552 1.00 0.00 6 GLY A CA 8
ATOM 10423 C C . GLY A 1 6 ? 32.618 -0.848 16.812 1.00 0.00 6 GLY A C 8
ATOM 10424 O O . GLY A 1 6 ? 32.099 0.026 16.129 1.00 0.00 6 GLY A O 8
ATOM 10428 N N . LYS A 1 7 ? 33.958 -0.952 16.950 1.00 0.00 7 LYS A N 8
ATOM 10429 C CA . LYS A 1 7 ? 34.846 -0.026 16.277 1.00 0.00 7 LYS A CA 8
ATOM 10430 C C . LYS A 1 7 ? 34.712 -0.201 14.786 1.00 0.00 7 LYS A C 8
ATOM 10431 O O . LYS A 1 7 ? 34.659 0.772 14.037 1.00 0.00 7 LYS A O 8
ATOM 10450 N N . TYR A 1 8 ? 34.658 -1.469 14.328 1.00 0.00 8 TYR A N 8
ATOM 10451 C CA . TYR A 1 8 ? 34.540 -1.756 12.912 1.00 0.00 8 TYR A CA 8
ATOM 10452 C C . TYR A 1 8 ? 33.236 -1.181 12.411 1.00 0.00 8 TYR A C 8
ATOM 10453 O O . TYR A 1 8 ? 33.189 -0.528 11.367 1.00 0.00 8 TYR A O 8
ATOM 10471 N N . ARG A 1 9 ? 32.141 -1.423 13.165 1.00 0.00 9 ARG A N 8
ATOM 10472 C CA . ARG A 1 9 ? 30.832 -0.935 12.783 1.00 0.00 9 ARG A CA 8
ATOM 10473 C C . ARG A 1 9 ? 30.841 0.574 12.766 1.00 0.00 9 ARG A C 8
ATOM 10474 O O . ARG A 1 9 ? 30.258 1.194 11.878 1.00 0.00 9 ARG A O 8
ATOM 10495 N N . ALA A 1 10 ? 31.507 1.197 13.762 1.00 0.00 10 ALA A N 8
ATOM 10496 C CA . ALA A 1 10 ? 31.558 2.640 13.848 1.00 0.00 10 ALA A CA 8
ATOM 10497 C C . ALA A 1 10 ? 32.223 3.198 12.619 1.00 0.00 10 ALA A C 8
ATOM 10498 O O . ALA A 1 10 ? 31.795 4.221 12.084 1.00 0.00 10 ALA A O 8
ATOM 10505 N N . GLY A 1 11 ? 33.298 2.533 12.146 1.00 0.00 11 GLY A N 8
ATOM 10506 C CA . GLY A 1 11 ? 34.008 3.008 10.980 1.00 0.00 11 GLY A CA 8
ATOM 10507 C C . GLY A 1 11 ? 33.091 2.990 9.791 1.00 0.00 11 GLY A C 8
ATOM 10508 O O . GLY A 1 11 ? 33.101 3.913 8.979 1.00 0.00 11 GLY A O 8
ATOM 10512 N N . PHE A 1 12 ? 32.275 1.926 9.654 1.00 0.00 12 PHE A N 8
ATOM 10513 C CA . PHE A 1 12 ? 31.378 1.837 8.525 1.00 0.00 12 PHE A CA 8
ATOM 10514 C C . PHE A 1 12 ? 30.260 2.821 8.668 1.00 0.00 12 PHE A C 8
ATOM 10515 O O . PHE A 1 12 ? 29.790 3.368 7.675 1.00 0.00 12 PHE A O 8
ATOM 10532 N N . SER A 1 13 ? 29.793 3.070 9.905 1.00 0.00 13 SER A N 8
ATOM 10533 C CA . SER A 1 13 ? 28.731 4.029 10.100 1.00 0.00 13 SER A CA 8
ATOM 10534 C C . SER A 1 13 ? 29.242 5.357 9.613 1.00 0.00 13 SER A C 8
ATOM 10535 O O . SER A 1 13 ? 28.521 6.126 8.976 1.00 0.00 13 SER A O 8
ATOM 10543 N N . GLU A 1 14 ? 30.521 5.651 9.925 1.00 0.00 14 GLU A N 8
ATOM 10544 C CA . GLU A 1 14 ? 31.129 6.887 9.507 1.00 0.00 14 GLU A CA 8
ATOM 10545 C C . GLU A 1 14 ? 31.240 6.898 7.998 1.00 0.00 14 GLU A C 8
ATOM 10546 O O . GLU A 1 14 ? 31.021 7.937 7.369 1.00 0.00 14 GLU A O 8
ATOM 10558 N N . CYS A 1 15 ? 31.586 5.739 7.367 1.00 0.00 15 CYS A N 8
ATOM 10559 C CA . CYS A 1 15 ? 31.724 5.701 5.930 1.00 0.00 15 CYS A CA 8
ATOM 10560 C C . CYS A 1 15 ? 30.391 5.978 5.299 1.00 0.00 15 CYS A C 8
ATOM 10561 O O . CYS A 1 15 ? 30.308 6.696 4.312 1.00 0.00 15 CYS A O 8
ATOM 10569 N N . MET A 1 16 ? 29.306 5.424 5.882 1.00 0.00 16 MET A N 8
ATOM 10570 C CA . MET A 1 16 ? 27.988 5.608 5.322 1.00 0.00 16 MET A CA 8
ATOM 10571 C C . MET A 1 16 ? 27.624 7.068 5.319 1.00 0.00 16 MET A C 8
ATOM 10572 O O . MET A 1 16 ? 27.022 7.546 4.365 1.00 0.00 16 MET A O 8
ATOM 10586 N N . ASN A 1 17 ? 27.969 7.819 6.385 1.00 0.00 17 ASN A N 8
ATOM 10587 C CA . ASN A 1 17 ? 27.616 9.224 6.427 1.00 0.00 17 ASN A CA 8
ATOM 10588 C C . ASN A 1 17 ? 28.315 9.977 5.320 1.00 0.00 17 ASN A C 8
ATOM 10589 O O . ASN A 1 17 ? 27.692 10.777 4.625 1.00 0.00 17 ASN A O 8
ATOM 10600 N N . GLU A 1 18 ? 29.628 9.725 5.108 1.00 0.00 18 GLU A N 8
ATOM 10601 C CA . GLU A 1 18 ? 30.358 10.439 4.073 1.00 0.00 18 GLU A CA 8
ATOM 10602 C C . GLU A 1 18 ? 29.862 10.004 2.721 1.00 0.00 18 GLU A C 8
ATOM 10603 O O . GLU A 1 18 ? 29.720 10.809 1.798 1.00 0.00 18 GLU A O 8
ATOM 10615 N N . VAL A 1 19 ? 29.589 8.696 2.586 1.00 0.00 19 VAL A N 8
ATOM 10616 C CA . VAL A 1 19 ? 29.119 8.146 1.341 1.00 0.00 19 VAL A CA 8
ATOM 10617 C C . VAL A 1 19 ? 27.772 8.742 1.020 1.00 0.00 19 VAL A C 8
ATOM 10618 O O . VAL A 1 19 ? 27.467 9.033 -0.139 1.00 0.00 19 VAL A O 8
ATOM 10631 N N . THR A 1 20 ? 26.930 8.931 2.057 1.00 0.00 20 THR A N 8
ATOM 10632 C CA . THR A 1 20 ? 25.604 9.486 1.860 1.00 0.00 20 THR A CA 8
ATOM 10633 C C . THR A 1 20 ? 25.721 10.861 1.259 1.00 0.00 20 THR A C 8
ATOM 10634 O O . THR A 1 20 ? 24.942 11.220 0.381 1.00 0.00 20 THR A O 8
ATOM 10645 N N . ARG A 1 21 ? 26.696 11.673 1.727 1.00 0.00 21 ARG A N 8
ATOM 10646 C CA . ARG A 1 21 ? 26.866 13.012 1.187 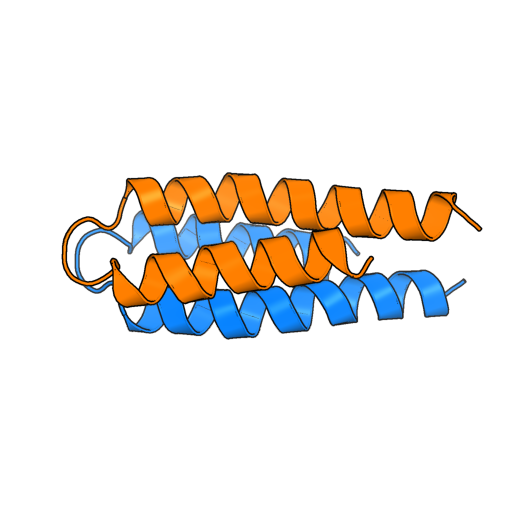1.00 0.00 21 ARG A CA 8
ATOM 10647 C C . ARG A 1 21 ? 27.164 12.923 -0.283 1.00 0.00 21 ARG A C 8
ATOM 10648 O O . ARG A 1 21 ? 26.680 13.740 -1.066 1.00 0.00 21 ARG A O 8
ATOM 10669 N N . PHE A 1 22 ? 27.970 11.929 -0.695 1.00 0.00 22 PHE A N 8
ATOM 10670 C CA . PHE A 1 22 ? 28.305 11.789 -2.095 1.00 0.00 22 PHE A CA 8
ATOM 10671 C C . PHE A 1 22 ? 27.043 11.479 -2.886 1.00 0.00 22 PHE A C 8
ATOM 10672 O O . PHE A 1 22 ? 26.763 12.112 -3.901 1.00 0.00 22 PHE A O 8
ATOM 10689 N N . LEU A 1 23 ? 26.231 10.513 -2.417 1.00 0.00 23 LEU A N 8
ATOM 10690 C CA . LEU A 1 23 ? 25.011 10.155 -3.127 1.00 0.00 23 LEU A CA 8
ATOM 10691 C C . LEU A 1 23 ? 24.038 11.309 -3.082 1.00 0.00 23 LEU A C 8
ATOM 10692 O O . LEU A 1 23 ? 23.200 11.460 -3.966 1.00 0.00 23 LEU A O 8
ATOM 10708 N N . SER A 1 24 ? 24.143 12.171 -2.060 1.00 0.00 24 SER A N 8
ATOM 10709 C CA . SER A 1 24 ? 23.227 13.282 -1.944 1.00 0.00 24 SER A CA 8
ATOM 10710 C C . SER A 1 24 ? 23.687 14.365 -2.871 1.00 0.00 24 SER A C 8
ATOM 10711 O O . SER A 1 24 ? 22.983 15.351 -3.083 1.00 0.00 24 SER A O 8
ATOM 10719 N N . THR A 1 25 ? 24.896 14.207 -3.449 1.00 0.00 25 THR A N 8
ATOM 10720 C CA . THR A 1 25 ? 25.424 15.208 -4.321 1.00 0.00 25 THR A CA 8
ATOM 10721 C C . THR A 1 25 ? 24.922 14.945 -5.705 1.00 0.00 25 THR A C 8
ATOM 10722 O O . THR A 1 25 ? 24.651 15.881 -6.456 1.00 0.00 25 THR A O 8
ATOM 10733 N N . CYS A 1 26 ? 24.774 13.657 -6.088 1.00 0.00 26 CYS A N 8
ATOM 10734 C CA . CYS A 1 26 ? 24.337 13.382 -7.432 1.00 0.00 26 CYS A CA 8
ATOM 10735 C C . CYS A 1 26 ? 23.411 12.201 -7.425 1.00 0.00 26 CYS A C 8
ATOM 10736 O O . CYS A 1 26 ? 23.741 11.132 -6.915 1.00 0.00 26 CYS A O 8
ATOM 10744 N N . GLU A 1 27 ? 22.222 12.386 -8.038 1.00 0.00 27 GLU A N 8
ATOM 10745 C CA . GLU A 1 27 ? 21.255 11.325 -8.127 1.00 0.00 27 GLU A CA 8
ATOM 10746 C C . GLU A 1 27 ? 20.771 11.323 -9.546 1.00 0.00 27 GLU A C 8
ATOM 10747 O O . GLU A 1 27 ? 20.558 12.381 -10.135 1.00 0.00 27 GLU A O 8
ATOM 10759 N N . GLY A 1 28 ? 20.586 10.123 -10.139 1.00 0.00 28 GLY A N 8
ATOM 10760 C CA . GLY A 1 28 ? 20.113 10.059 -11.500 1.00 0.00 28 GLY A CA 8
ATOM 10761 C C . GLY A 1 28 ? 20.689 8.835 -12.133 1.00 0.00 28 GLY A C 8
ATOM 10762 O O . GLY A 1 28 ? 19.966 7.897 -12.461 1.00 0.00 28 GLY A O 8
ATOM 10766 N N . VAL A 1 29 ? 22.029 8.810 -12.304 1.00 0.00 29 VAL A N 8
ATOM 10767 C CA . VAL A 1 29 ? 22.671 7.671 -12.922 1.00 0.00 29 VAL A CA 8
ATOM 10768 C C . VAL A 1 29 ? 23.370 6.919 -11.853 1.00 0.00 29 VAL A C 8
ATOM 10769 O O . VAL A 1 29 ? 24.118 5.978 -12.109 1.00 0.00 29 VAL A O 8
ATOM 10782 N N . ASN A 1 30 ? 23.101 7.316 -10.610 1.00 0.00 30 ASN A N 8
ATOM 10783 C CA . ASN A 1 30 ? 23.696 6.677 -9.495 1.00 0.00 30 ASN A CA 8
ATOM 10784 C C . ASN A 1 30 ? 22.615 5.920 -8.812 1.00 0.00 30 ASN A C 8
ATOM 10785 O O . ASN A 1 30 ? 22.710 5.620 -7.640 1.00 0.00 30 ASN A O 8
ATOM 10796 N N . THR A 1 31 ? 21.518 5.640 -9.538 1.00 0.00 31 THR A N 8
ATOM 10797 C CA . THR A 1 31 ? 20.446 4.867 -8.963 1.00 0.00 31 THR A CA 8
ATOM 10798 C C . THR A 1 31 ? 20.969 3.469 -8.831 1.00 0.00 31 THR A C 8
ATOM 10799 O O . THR A 1 31 ? 20.795 2.805 -7.807 1.00 0.00 31 THR A O 8
ATOM 10810 N N . GLU A 1 32 ? 21.650 3.000 -9.901 1.00 0.00 32 GLU A N 8
ATOM 10811 C CA . GLU A 1 32 ? 22.222 1.679 -9.898 1.00 0.00 32 GLU A CA 8
ATOM 10812 C C . GLU A 1 32 ? 23.413 1.709 -8.987 1.00 0.00 32 GLU A C 8
ATOM 10813 O O . GLU A 1 32 ? 23.673 0.765 -8.239 1.00 0.00 32 GLU A O 8
ATOM 10825 N N . VAL A 1 33 ? 24.168 2.831 -9.040 1.00 0.00 33 VAL A N 8
ATOM 10826 C CA . VAL A 1 33 ? 25.350 2.972 -8.216 1.00 0.00 33 VAL A CA 8
ATOM 10827 C C . VAL A 1 33 ? 24.928 2.967 -6.769 1.00 0.00 33 VAL A C 8
ATOM 10828 O O . VAL A 1 33 ? 25.564 2.335 -5.941 1.00 0.00 33 VAL A O 8
ATOM 10841 N N . ARG A 1 34 ? 23.821 3.675 -6.447 1.00 0.00 34 ARG A N 8
ATOM 10842 C CA . ARG A 1 34 ? 23.330 3.755 -5.082 1.00 0.00 34 ARG A CA 8
ATOM 10843 C C . ARG A 1 34 ? 22.987 2.386 -4.580 1.00 0.00 34 ARG A C 8
ATOM 10844 O O . ARG A 1 34 ? 23.238 2.070 -3.422 1.00 0.00 34 ARG A O 8
ATOM 10865 N N . THR A 1 35 ? 22.394 1.536 -5.438 1.00 0.00 35 THR A N 8
ATOM 10866 C CA . THR A 1 35 ? 22.003 0.213 -4.999 1.00 0.00 35 THR A CA 8
ATOM 10867 C C . THR A 1 35 ? 23.217 -0.547 -4.531 1.00 0.00 35 THR A C 8
ATOM 10868 O O . THR A 1 35 ? 23.206 -1.140 -3.457 1.00 0.00 35 THR A O 8
ATOM 10879 N N . ARG A 1 36 ? 24.298 -0.547 -5.332 1.00 0.00 36 ARG A N 8
ATOM 10880 C CA . ARG A 1 36 ? 25.499 -1.266 -4.948 1.00 0.00 36 ARG A CA 8
ATOM 10881 C C . ARG A 1 36 ? 26.214 -0.539 -3.831 1.00 0.00 36 ARG A C 8
ATOM 10882 O O . ARG A 1 36 ? 26.742 -1.157 -2.909 1.00 0.00 36 ARG A O 8
ATOM 10903 N N . LEU A 1 37 ? 26.230 0.804 -3.905 1.00 0.00 37 LEU A N 8
ATOM 10904 C CA . LEU A 1 37 ? 26.929 1.633 -2.946 1.00 0.00 37 LEU A CA 8
ATOM 10905 C C . LEU A 1 37 ? 26.344 1.461 -1.572 1.00 0.00 37 LEU A C 8
ATOM 10906 O O . LEU A 1 37 ? 27.063 1.191 -0.605 1.00 0.00 37 LEU A O 8
ATOM 10922 N N . LEU A 1 38 ? 25.010 1.583 -1.459 1.00 0.00 38 LEU A N 8
ATOM 10923 C CA . LEU A 1 38 ? 24.384 1.483 -0.171 1.00 0.00 38 LEU A CA 8
ATOM 10924 C C . LEU A 1 38 ? 24.204 0.043 0.187 1.00 0.00 38 LEU A C 8
ATOM 10925 O O . LEU A 1 38 ? 24.258 -0.311 1.355 1.00 0.00 38 LEU A O 8
ATOM 10941 N N . GLY A 1 39 ? 23.971 -0.827 -0.815 1.00 0.00 39 GLY A N 8
ATOM 10942 C CA . GLY A 1 39 ? 23.771 -2.230 -0.535 1.00 0.00 39 GLY A CA 8
ATOM 10943 C C . GLY A 1 39 ? 25.017 -2.806 0.073 1.00 0.00 39 GLY A C 8
ATOM 10944 O O . GLY A 1 39 ? 24.945 -3.578 1.021 1.00 0.00 39 GLY A O 8
ATOM 10948 N N . HIS A 1 40 ? 26.200 -2.453 -0.474 1.00 0.00 40 HIS A N 8
ATOM 10949 C CA . HIS A 1 40 ? 27.439 -2.981 0.048 1.00 0.00 40 HIS A CA 8
ATOM 10950 C C . HIS A 1 40 ? 27.676 -2.486 1.447 1.00 0.00 40 HIS A C 8
ATOM 10951 O O . HIS A 1 40 ? 28.015 -3.269 2.335 1.00 0.00 40 HIS A O 8
ATOM 10965 N N . LEU A 1 41 ? 27.525 -1.163 1.683 1.00 0.00 41 LEU A N 8
ATOM 10966 C CA . LEU A 1 41 ? 27.765 -0.636 3.007 1.00 0.00 41 LEU A CA 8
ATOM 10967 C C . LEU A 1 41 ? 26.746 -1.216 3.949 1.00 0.00 41 LEU A C 8
ATOM 10968 O O . LEU A 1 41 ? 27.061 -1.530 5.090 1.00 0.00 41 LEU A O 8
ATOM 10984 N N . ALA A 1 42 ? 25.487 -1.360 3.485 1.00 0.00 42 ALA A N 8
ATOM 10985 C CA . ALA A 1 42 ? 24.448 -1.924 4.312 1.00 0.00 42 ALA A CA 8
ATOM 10986 C C . ALA A 1 42 ? 24.797 -3.350 4.620 1.00 0.00 42 ALA A C 8
ATOM 10987 O O . ALA A 1 42 ? 24.558 -3.823 5.726 1.00 0.00 42 ALA A O 8
ATOM 10994 N N . ASN A 1 43 ? 25.363 -4.079 3.631 1.00 0.00 43 ASN A N 8
ATOM 10995 C CA . ASN A 1 43 ? 25.717 -5.461 3.848 1.00 0.00 43 ASN A CA 8
ATOM 10996 C C . ASN A 1 43 ? 26.762 -5.528 4.930 1.00 0.00 43 ASN A C 8
ATOM 10997 O O . ASN A 1 43 ? 26.710 -6.397 5.793 1.00 0.00 43 ASN A O 8
ATOM 11008 N N . CYS A 1 44 ? 27.752 -4.608 4.901 1.00 0.00 44 CYS A N 8
ATOM 11009 C CA . CYS A 1 44 ? 28.791 -4.623 5.906 1.00 0.00 44 CYS A CA 8
ATOM 11010 C C . CYS A 1 44 ? 28.213 -4.196 7.231 1.00 0.00 44 CYS A C 8
ATOM 11011 O O . CYS A 1 44 ? 28.560 -4.738 8.278 1.00 0.00 44 CYS A O 8
ATOM 11019 N N . MET A 1 45 ? 27.314 -3.193 7.203 1.00 0.00 45 MET A N 8
ATOM 11020 C CA . MET A 1 45 ? 26.718 -2.675 8.416 1.00 0.00 45 MET A CA 8
ATOM 11021 C C . MET A 1 45 ? 25.866 -3.732 9.071 1.00 0.00 45 MET A C 8
ATOM 11022 O O . MET A 1 45 ? 25.916 -3.914 10.286 1.00 0.00 45 MET A O 8
ATOM 11036 N N . THR A 1 46 ? 25.065 -4.463 8.270 1.00 0.00 46 THR A N 8
ATOM 11037 C CA . THR A 1 46 ? 24.188 -5.475 8.832 1.00 0.00 46 THR A CA 8
ATOM 11038 C C . THR A 1 46 ? 24.946 -6.761 9.037 1.00 0.00 46 THR A C 8
ATOM 11039 O O . THR A 1 46 ? 24.390 -7.731 9.551 1.00 0.00 46 THR A O 8
ATOM 11050 N N . GLN A 1 47 ? 26.238 -6.809 8.637 1.00 0.00 47 GLN A N 8
ATOM 11051 C CA . GLN A 1 47 ? 27.016 -8.018 8.807 1.00 0.00 47 GLN A CA 8
ATOM 11052 C C . GLN A 1 47 ? 27.153 -8.291 10.279 1.00 0.00 47 GLN A C 8
ATOM 11053 O O . GLN A 1 47 ? 27.067 -9.436 10.721 1.00 0.00 47 GLN A O 8
ATOM 11067 N N . ILE A 1 48 ? 27.378 -7.229 11.079 1.00 0.00 48 ILE A N 8
ATOM 11068 C CA . ILE A 1 48 ? 27.523 -7.401 12.500 1.00 0.00 48 ILE A CA 8
ATOM 11069 C C . ILE A 1 48 ? 26.119 -7.390 13.121 1.00 0.00 48 ILE A C 8
ATOM 11070 O O . ILE A 1 48 ? 25.756 -8.402 13.781 1.00 0.00 48 ILE A O 8
ATOM 11087 N N . ASP B 1 1 ? 45.673 -4.932 19.683 1.00 0.00 1 ASP B N 8
ATOM 11088 C CA . ASP B 1 1 ? 46.330 -5.892 18.757 1.00 0.00 1 ASP B CA 8
ATOM 11089 C C . ASP B 1 1 ? 46.287 -5.367 17.343 1.00 0.00 1 ASP B C 8
ATOM 11090 O O . ASP B 1 1 ? 45.334 -4.698 16.935 1.00 0.00 1 ASP B O 8
ATOM 11099 N N . PRO B 1 2 ? 47.311 -5.679 16.576 1.00 0.00 2 PRO B N 8
ATOM 11100 C CA . PRO B 1 2 ? 47.407 -5.230 15.193 1.00 0.00 2 PRO B CA 8
ATOM 11101 C C . PRO B 1 2 ? 46.385 -5.859 14.294 1.00 0.00 2 PRO B C 8
ATOM 11102 O O . PRO B 1 2 ? 46.062 -5.321 13.240 1.00 0.00 2 PRO B O 8
ATOM 11113 N N . SER B 1 3 ? 45.855 -7.032 14.699 1.00 0.00 3 SER B N 8
ATOM 11114 C CA . SER B 1 3 ? 44.860 -7.715 13.901 1.00 0.00 3 SER B CA 8
ATOM 11115 C C . SER B 1 3 ? 43.624 -6.862 13.842 1.00 0.00 3 SER B C 8
ATOM 11116 O O . SER B 1 3 ? 42.968 -6.774 12.807 1.00 0.00 3 SER B O 8
ATOM 11124 N N . VAL B 1 4 ? 43.278 -6.220 14.977 1.00 0.00 4 VAL B N 8
ATOM 11125 C CA . VAL B 1 4 ? 42.100 -5.384 15.037 1.00 0.00 4 VAL B CA 8
ATOM 11126 C C . VAL B 1 4 ? 42.286 -4.217 14.105 1.00 0.00 4 VAL B C 8
ATOM 11127 O O . VAL B 1 4 ? 41.383 -3.860 13.347 1.00 0.00 4 VAL B O 8
ATOM 11140 N N . LEU B 1 5 ? 43.485 -3.602 14.143 1.00 0.00 5 LEU B N 8
ATOM 11141 C CA . LEU B 1 5 ? 43.764 -2.461 13.302 1.00 0.00 5 LEU B CA 8
ATOM 11142 C C . LEU B 1 5 ? 43.733 -2.893 11.861 1.00 0.00 5 LEU B C 8
ATOM 11143 O O . LEU B 1 5 ? 43.240 -2.171 11.000 1.00 0.00 5 LEU B O 8
ATOM 11159 N N . GLY B 1 6 ? 44.279 -4.092 11.574 1.00 0.00 6 GLY B N 8
ATOM 11160 C CA . GLY B 1 6 ? 44.312 -4.592 10.217 1.00 0.00 6 GLY B CA 8
ATOM 11161 C C . GLY B 1 6 ? 42.910 -4.786 9.715 1.00 0.00 6 GLY B C 8
ATOM 11162 O O . GLY B 1 6 ? 42.616 -4.482 8.564 1.00 0.00 6 GLY B O 8
ATOM 11166 N N . LYS B 1 7 ? 42.010 -5.320 10.568 1.00 0.00 7 LYS B N 8
ATOM 11167 C CA . LYS B 1 7 ? 40.641 -5.549 10.155 1.00 0.00 7 LYS B CA 8
ATOM 11168 C C . LYS B 1 7 ? 39.984 -4.225 9.862 1.00 0.00 7 LYS B C 8
ATOM 11169 O O . LYS B 1 7 ? 39.266 -4.081 8.873 1.00 0.00 7 LYS B O 8
ATOM 11188 N N . TYR B 1 8 ? 40.219 -3.223 10.733 1.00 0.00 8 TYR B N 8
ATOM 11189 C CA . TYR B 1 8 ? 39.630 -1.911 10.553 1.00 0.00 8 TYR B CA 8
ATOM 11190 C C . TYR B 1 8 ? 40.136 -1.328 9.254 1.00 0.00 8 TYR B C 8
ATOM 11191 O O . TYR B 1 8 ? 39.365 -0.797 8.454 1.00 0.00 8 TYR B O 8
ATOM 11209 N N . ARG B 1 9 ? 41.465 -1.425 9.026 1.00 0.00 9 ARG B N 8
ATOM 11210 C CA . ARG B 1 9 ? 42.071 -0.894 7.823 1.00 0.00 9 ARG B CA 8
ATOM 11211 C C . ARG B 1 9 ? 41.520 -1.618 6.620 1.00 0.00 9 ARG B C 8
ATOM 11212 O O . ARG B 1 9 ? 41.251 -1.004 5.587 1.00 0.00 9 ARG B O 8
ATOM 11233 N N . ALA B 1 10 ? 41.344 -2.953 6.731 1.00 0.00 10 ALA B N 8
ATOM 11234 C CA . ALA B 1 10 ? 40.842 -3.742 5.627 1.00 0.00 10 ALA B CA 8
ATOM 11235 C C . ALA B 1 10 ? 39.464 -3.268 5.250 1.00 0.00 10 ALA B C 8
ATOM 11236 O O . ALA B 1 10 ? 39.131 -3.187 4.068 1.00 0.00 10 ALA B O 8
ATOM 11243 N N . GLY B 1 11 ? 38.627 -2.947 6.259 1.00 0.00 11 GLY B N 8
ATOM 11244 C CA . GLY B 1 11 ? 37.280 -2.500 5.989 1.00 0.00 11 GLY B CA 8
ATOM 11245 C C . GLY B 1 11 ? 37.324 -1.217 5.209 1.00 0.00 11 GLY B C 8
ATOM 11246 O O . GLY B 1 11 ? 36.540 -1.021 4.281 1.00 0.00 11 GLY B O 8
ATOM 11250 N N . PHE B 1 12 ? 38.242 -0.299 5.575 1.00 0.00 12 PHE B N 8
ATOM 11251 C CA . PHE B 1 12 ? 38.329 0.963 4.880 1.00 0.00 12 PHE B CA 8
ATOM 11252 C C . PHE B 1 12 ? 38.903 0.766 3.513 1.00 0.00 12 PHE B C 8
ATOM 11253 O O . PHE B 1 12 ? 38.518 1.460 2.576 1.00 0.00 12 PHE B O 8
ATOM 11270 N N . SER B 1 13 ? 39.850 -0.179 3.356 1.00 0.00 13 SER B N 8
ATOM 11271 C CA . SER B 1 13 ? 40.420 -0.424 2.051 1.00 0.00 13 SER B CA 8
ATOM 11272 C C . SER B 1 13 ? 39.294 -0.863 1.154 1.00 0.00 13 SER B C 8
ATOM 11273 O O . SER B 1 13 ? 39.214 -0.473 -0.010 1.00 0.00 13 SER B O 8
ATOM 11281 N N . GLU B 1 14 ? 38.396 -1.708 1.701 1.00 0.00 14 GLU B N 8
ATOM 11282 C CA . GLU B 1 14 ? 37.268 -2.191 0.948 1.00 0.00 14 GLU B CA 8
ATOM 11283 C C . GLU B 1 14 ? 36.349 -1.030 0.633 1.00 0.00 14 GLU B C 8
ATOM 11284 O O . GLU B 1 14 ? 35.799 -0.957 -0.467 1.00 0.00 14 GLU B O 8
ATOM 11296 N N . CYS B 1 15 ? 36.151 -0.085 1.598 1.00 0.00 15 CYS B N 8
ATOM 11297 C CA . CYS B 1 15 ? 35.267 1.031 1.356 1.00 0.00 15 CYS B CA 8
ATOM 11298 C C . CYS B 1 15 ? 35.829 1.872 0.248 1.00 0.00 15 CYS B C 8
ATOM 11299 O O . CYS B 1 15 ? 35.092 2.340 -0.610 1.00 0.00 15 CYS B O 8
ATOM 11307 N N . MET B 1 16 ? 37.165 2.061 0.234 1.00 0.00 16 MET B N 8
ATOM 11308 C CA . MET B 1 16 ? 37.788 2.885 -0.776 1.00 0.00 16 MET B CA 8
ATOM 11309 C C . MET B 1 16 ? 37.543 2.306 -2.144 1.00 0.00 16 MET B C 8
ATOM 11310 O O . MET B 1 16 ? 37.304 3.049 -3.087 1.00 0.00 16 MET B O 8
ATOM 11324 N N . ASN B 1 17 ? 37.605 0.967 -2.293 1.00 0.00 17 ASN B N 8
ATOM 11325 C CA . ASN B 1 17 ? 37.398 0.375 -3.600 1.00 0.00 17 ASN B CA 8
ATOM 11326 C C . ASN B 1 17 ? 35.990 0.644 -4.085 1.00 0.00 17 ASN B C 8
ATOM 11327 O O . ASN B 1 17 ? 35.797 1.032 -5.236 1.00 0.00 17 ASN B O 8
ATOM 11338 N N . GLU B 1 18 ? 34.973 0.472 -3.212 1.00 0.00 18 GLU B N 8
ATOM 11339 C CA . GLU B 1 18 ? 33.598 0.691 -3.631 1.00 0.00 18 GLU B CA 8
ATOM 11340 C C . GLU B 1 18 ? 33.381 2.158 -3.883 1.00 0.00 18 GLU B C 8
ATOM 11341 O O . GLU B 1 18 ? 32.694 2.552 -4.829 1.00 0.00 18 GLU B O 8
ATOM 11353 N N . VAL B 1 19 ? 33.976 3.000 -3.024 1.00 0.00 19 VAL B N 8
ATOM 11354 C CA . VAL B 1 19 ? 33.839 4.428 -3.145 1.00 0.00 19 VAL B CA 8
ATOM 11355 C C . VAL B 1 19 ? 34.469 4.871 -4.439 1.00 0.00 19 VAL B C 8
ATOM 11356 O O . VAL B 1 19 ? 33.958 5.762 -5.121 1.00 0.00 19 VAL B O 8
ATOM 11369 N N . THR B 1 20 ? 35.611 4.250 -4.804 1.00 0.00 20 THR B N 8
ATOM 11370 C CA . THR B 1 20 ? 36.307 4.606 -6.025 1.00 0.00 20 THR B CA 8
ATOM 11371 C C . THR B 1 20 ? 35.399 4.375 -7.204 1.00 0.00 20 THR B C 8
ATOM 11372 O O . THR B 1 20 ? 35.376 5.177 -8.133 1.00 0.00 20 THR B O 8
ATOM 11383 N N . ARG B 1 21 ? 34.633 3.262 -7.202 1.00 0.00 21 ARG B N 8
ATOM 11384 C CA . ARG B 1 21 ? 33.733 2.980 -8.308 1.00 0.00 21 ARG B CA 8
ATOM 11385 C C . ARG B 1 21 ? 32.729 4.091 -8.429 1.00 0.00 21 ARG B C 8
ATOM 11386 O O . ARG B 1 21 ? 32.375 4.490 -9.536 1.00 0.00 21 ARG B O 8
ATOM 11407 N N . PHE B 1 22 ? 32.245 4.619 -7.291 1.00 0.00 22 PHE B N 8
ATOM 11408 C CA . PHE B 1 22 ? 31.270 5.685 -7.332 1.00 0.00 22 PHE B CA 8
ATOM 11409 C C . PHE B 1 22 ? 31.897 6.914 -7.973 1.00 0.00 22 PHE B C 8
ATOM 11410 O O . PHE B 1 22 ? 31.326 7.517 -8.879 1.00 0.00 22 PHE B O 8
ATOM 11427 N N . LEU B 1 23 ? 33.111 7.299 -7.536 1.00 0.00 23 LEU B N 8
ATOM 11428 C CA . LEU B 1 23 ? 33.769 8.472 -8.094 1.00 0.00 23 LEU B CA 8
ATOM 11429 C C . LEU B 1 23 ? 34.121 8.219 -9.540 1.00 0.00 23 LEU B C 8
ATOM 11430 O O . LEU B 1 23 ? 34.211 9.149 -10.338 1.00 0.00 23 LEU B O 8
ATOM 11446 N N . SER B 1 24 ? 34.298 6.946 -9.926 1.00 0.00 24 SER B N 8
ATOM 11447 C CA . SER B 1 24 ? 34.660 6.638 -11.288 1.00 0.00 24 SER B CA 8
ATOM 11448 C C . SER B 1 24 ? 33.418 6.688 -12.124 1.00 0.00 24 SER B C 8
ATOM 11449 O O . SER B 1 24 ? 33.484 6.627 -13.350 1.00 0.00 24 SER B O 8
ATOM 11457 N N . THR B 1 25 ? 32.243 6.798 -11.471 1.00 0.00 25 THR B N 8
ATOM 11458 C CA . THR B 1 25 ? 31.007 6.820 -12.191 1.00 0.00 25 THR B CA 8
ATOM 11459 C C . THR B 1 25 ? 30.717 8.230 -12.593 1.00 0.00 25 THR B C 8
ATOM 11460 O O . THR B 1 25 ? 30.177 8.472 -13.672 1.00 0.00 25 THR B O 8
ATOM 11471 N N . CYS B 1 26 ? 31.075 9.217 -11.739 1.00 0.00 26 CYS B N 8
ATOM 11472 C CA . CYS B 1 26 ? 30.762 10.579 -12.085 1.00 0.00 26 CYS B CA 8
ATOM 11473 C C . CYS B 1 26 ? 31.882 11.475 -11.651 1.00 0.00 26 CYS B C 8
ATOM 11474 O O . CYS B 1 26 ? 32.294 11.472 -10.491 1.00 0.00 26 CYS B O 8
ATOM 11482 N N . GLU B 1 27 ? 32.378 12.297 -12.602 1.00 0.00 27 GLU B N 8
ATOM 11483 C CA . GLU B 1 27 ? 33.436 13.225 -12.310 1.00 0.00 27 GLU B CA 8
ATOM 11484 C C . GLU B 1 27 ? 33.020 14.532 -12.920 1.00 0.00 27 GLU B C 8
ATOM 11485 O O . GLU B 1 27 ? 32.482 14.562 -14.025 1.00 0.00 27 GLU B O 8
ATOM 11497 N N . GLY B 1 28 ? 33.258 15.655 -12.206 1.00 0.00 28 GLY B N 8
ATOM 11498 C CA . GLY B 1 28 ? 32.887 16.940 -12.746 1.00 0.00 28 GLY B CA 8
ATOM 11499 C C . GLY B 1 28 ? 32.537 17.837 -11.603 1.00 0.00 28 GLY B C 8
ATOM 11500 O O . GLY B 1 28 ? 33.235 18.812 -11.333 1.00 0.00 28 GLY B O 8
ATOM 11504 N N . VAL B 1 29 ? 31.440 17.512 -10.887 1.00 0.00 29 VAL B N 8
ATOM 11505 C CA . VAL B 1 29 ? 31.017 18.331 -9.773 1.00 0.00 29 VAL B CA 8
ATOM 11506 C C . VAL B 1 29 ? 31.346 17.596 -8.529 1.00 0.00 29 VAL B C 8
ATOM 11507 O O . VAL B 1 29 ? 30.973 17.996 -7.428 1.00 0.00 29 VAL B O 8
ATOM 11520 N N . ASN B 1 30 ? 32.093 16.506 -8.693 1.00 0.00 30 ASN B N 8
ATOM 11521 C CA . ASN B 1 30 ? 32.484 15.716 -7.586 1.00 0.00 30 ASN B CA 8
ATOM 11522 C C . ASN B 1 30 ? 33.945 15.922 -7.411 1.00 0.00 30 ASN B C 8
ATOM 11523 O O . ASN B 1 30 ? 34.626 15.099 -6.835 1.00 0.00 30 ASN B O 8
ATOM 11534 N N . THR B 1 31 ? 34.473 17.027 -7.969 1.00 0.00 31 THR B N 8
ATOM 11535 C CA . THR B 1 31 ? 35.874 17.323 -7.802 1.00 0.00 31 THR B CA 8
ATOM 11536 C C . THR B 1 31 ? 36.047 17.713 -6.365 1.00 0.00 31 THR B C 8
ATOM 11537 O O . THR B 1 31 ? 36.978 17.282 -5.683 1.00 0.00 31 THR B O 8
ATOM 11548 N N . GLU B 1 32 ? 35.110 18.554 -5.874 1.00 0.00 32 GLU B N 8
ATOM 11549 C CA . GLU B 1 32 ? 35.147 18.992 -4.504 1.00 0.00 32 GLU B CA 8
ATOM 11550 C C . GLU B 1 32 ? 34.738 17.830 -3.651 1.00 0.00 32 GLU B C 8
ATOM 11551 O O . GLU B 1 32 ? 35.289 17.599 -2.573 1.00 0.00 32 GLU B O 8
ATOM 11563 N N . VAL B 1 33 ? 33.741 17.058 -4.144 1.00 0.00 33 VAL B N 8
ATOM 11564 C CA . VAL B 1 33 ? 33.252 15.913 -3.405 1.00 0.00 33 VAL B CA 8
ATOM 11565 C C . VAL B 1 33 ? 34.371 14.911 -3.283 1.00 0.00 33 VAL B C 8
ATOM 11566 O O . VAL B 1 33 ? 34.570 14.331 -2.227 1.00 0.00 33 VAL B O 8
ATOM 11579 N N . ARG B 1 34 ? 35.132 14.698 -4.381 1.00 0.00 34 ARG B N 8
ATOM 11580 C CA . ARG B 1 34 ? 36.228 13.745 -4.385 1.00 0.00 34 ARG B CA 8
ATOM 11581 C C . ARG B 1 34 ? 37.249 14.132 -3.358 1.00 0.00 34 ARG B C 8
ATOM 11582 O O . ARG B 1 34 ? 37.810 13.274 -2.688 1.00 0.00 34 ARG B O 8
ATOM 11603 N N . THR B 1 35 ? 37.525 15.441 -3.214 1.00 0.00 35 THR B N 8
ATOM 11604 C CA . THR B 1 35 ? 38.532 15.873 -2.269 1.00 0.00 35 THR B CA 8
ATOM 11605 C C . THR B 1 35 ? 38.140 15.438 -0.880 1.00 0.00 35 THR B C 8
ATOM 11606 O O . THR B 1 35 ? 38.952 14.874 -0.151 1.00 0.00 35 THR B O 8
ATOM 11617 N N . ARG B 1 36 ? 36.883 15.695 -0.477 1.00 0.00 36 ARG B N 8
ATOM 11618 C CA . ARG B 1 36 ? 36.442 15.314 0.853 1.00 0.00 36 ARG B CA 8
ATOM 11619 C C . ARG B 1 36 ? 36.262 13.815 0.936 1.00 0.00 36 ARG B C 8
ATOM 11620 O O . ARG B 1 36 ? 36.590 13.193 1.944 1.00 0.00 36 ARG B O 8
ATOM 11641 N N . LEU B 1 37 ? 35.732 13.214 -0.145 1.00 0.00 37 LEU B N 8
ATOM 11642 C CA . LEU B 1 37 ? 35.440 11.797 -0.189 1.00 0.00 37 LEU B CA 8
ATOM 11643 C C . LEU B 1 37 ? 36.700 10.991 -0.041 1.00 0.00 37 LEU B C 8
ATOM 11644 O O . LEU B 1 37 ? 36.785 10.095 0.804 1.00 0.00 37 LEU B O 8
ATOM 11660 N N . LEU B 1 38 ? 37.727 11.314 -0.846 1.00 0.00 38 LEU B N 8
ATOM 11661 C CA . LEU B 1 38 ? 38.944 10.556 -0.801 1.00 0.00 38 LEU B CA 8
ATOM 11662 C C . LEU B 1 38 ? 39.787 11.035 0.338 1.00 0.00 38 LEU B C 8
ATOM 11663 O O . LEU B 1 38 ? 40.516 10.255 0.933 1.00 0.00 38 LEU B O 8
ATOM 11679 N N . GLY B 1 39 ? 39.721 12.342 0.661 1.00 0.00 39 GLY B N 8
ATOM 11680 C CA . GLY B 1 39 ? 40.522 12.871 1.739 1.00 0.00 39 GLY B CA 8
ATOM 11681 C C . GLY B 1 39 ? 40.121 12.225 3.032 1.00 0.00 39 GLY B C 8
ATOM 11682 O O . GLY B 1 39 ? 40.970 11.871 3.839 1.00 0.00 39 GLY B O 8
ATOM 11686 N N . HIS B 1 40 ? 38.800 12.071 3.271 1.00 0.00 40 HIS B N 8
ATOM 11687 C CA . HIS B 1 40 ? 38.337 11.472 4.502 1.00 0.00 40 HIS B CA 8
ATOM 11688 C C . HIS B 1 40 ? 38.756 10.031 4.575 1.00 0.00 40 HIS B C 8
ATOM 11689 O O . HIS B 1 40 ? 39.266 9.583 5.602 1.00 0.00 40 HIS B O 8
ATOM 11703 N N . LEU B 1 41 ? 38.531 9.252 3.494 1.00 0.00 41 LEU B N 8
ATOM 11704 C CA . LEU B 1 41 ? 38.894 7.853 3.526 1.00 0.00 41 LEU B CA 8
ATOM 11705 C C . LEU B 1 41 ? 40.387 7.745 3.655 1.00 0.00 41 LEU B C 8
ATOM 11706 O O . LEU B 1 41 ? 40.889 6.874 4.355 1.00 0.00 41 LEU B O 8
ATOM 11722 N N . ALA B 1 42 ? 41.133 8.630 2.963 1.00 0.00 42 ALA B N 8
ATOM 11723 C CA . ALA B 1 42 ? 42.574 8.612 3.041 1.00 0.00 42 ALA B CA 8
ATOM 11724 C C . ALA B 1 42 ? 42.985 8.937 4.446 1.00 0.00 42 ALA B C 8
ATOM 11725 O O . ALA B 1 42 ? 43.943 8.369 4.961 1.00 0.00 42 ALA B O 8
ATOM 11732 N N . ASN B 1 43 ? 42.269 9.881 5.101 1.00 0.00 43 ASN B N 8
ATOM 11733 C CA . ASN B 1 43 ? 42.613 10.256 6.452 1.00 0.00 43 ASN B CA 8
ATOM 11734 C C . ASN B 1 43 ? 42.444 9.053 7.344 1.00 0.00 43 ASN B C 8
ATOM 11735 O O . ASN B 1 43 ? 43.265 8.806 8.220 1.00 0.00 43 ASN B O 8
ATOM 11746 N N . CYS B 1 44 ? 41.353 8.278 7.149 1.00 0.00 44 CYS B N 8
ATOM 11747 C CA . CYS B 1 44 ? 41.128 7.116 7.975 1.00 0.00 44 CYS B CA 8
ATOM 11748 C C . CYS B 1 44 ? 42.144 6.054 7.638 1.00 0.00 44 CYS B C 8
ATOM 11749 O O . CYS B 1 44 ? 42.651 5.359 8.516 1.00 0.00 44 CYS B O 8
ATOM 11757 N N . MET B 1 45 ? 42.453 5.907 6.335 1.00 0.00 45 MET B N 8
ATOM 11758 C CA . MET B 1 45 ? 43.386 4.897 5.887 1.00 0.00 45 MET B CA 8
ATOM 11759 C C . MET B 1 45 ? 44.766 5.190 6.419 1.00 0.00 45 MET B C 8
ATOM 11760 O O . MET B 1 45 ? 45.463 4.291 6.887 1.00 0.00 45 MET B O 8
ATOM 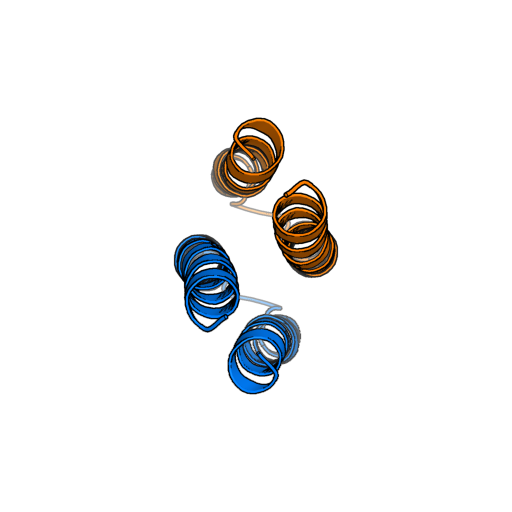11774 N N . THR B 1 46 ? 45.190 6.470 6.367 1.00 0.00 46 THR B N 8
ATOM 11775 C CA . THR B 1 46 ? 46.520 6.825 6.829 1.00 0.00 46 THR B CA 8
ATOM 11776 C C . THR B 1 46 ? 46.515 7.017 8.323 1.00 0.00 46 THR B C 8
ATOM 11777 O O . THR B 1 46 ? 47.563 7.275 8.915 1.00 0.00 46 THR B O 8
ATOM 11788 N N . GLN B 1 47 ? 45.337 6.902 8.976 1.00 0.00 47 GLN B N 8
ATOM 11789 C CA . GLN B 1 47 ? 45.270 7.080 10.411 1.00 0.00 47 GLN B CA 8
ATOM 11790 C C . GLN B 1 47 ? 46.075 5.990 11.062 1.00 0.00 47 GLN B C 8
ATOM 11791 O O . GLN B 1 47 ? 46.790 6.224 12.034 1.00 0.00 47 GLN B O 8
ATOM 11805 N N . ILE B 1 48 ? 45.970 4.755 10.530 1.00 0.00 48 ILE B N 8
ATOM 11806 C CA . ILE B 1 48 ? 46.705 3.652 11.092 1.00 0.00 48 ILE B CA 8
ATOM 11807 C C . ILE B 1 48 ? 48.103 3.648 10.462 1.00 0.00 48 ILE B C 8
ATOM 11808 O O . ILE B 1 48 ? 49.100 3.742 11.228 1.00 0.00 48 ILE B O 8
ATOM 11825 N N . ASP A 1 1 ? 34.686 -10.552 21.858 1.00 0.00 1 ASP A N 9
ATOM 11826 C CA . ASP A 1 1 ? 35.086 -9.122 21.815 1.00 0.00 1 ASP A CA 9
ATOM 11827 C C . ASP A 1 1 ? 34.220 -8.358 20.843 1.00 0.00 1 ASP A C 9
ATOM 11828 O O . ASP A 1 1 ? 34.628 -8.046 19.722 1.00 0.00 1 ASP A O 9
ATOM 11839 N N . PRO A 1 2 ? 33.019 -8.037 21.275 1.00 0.00 2 PRO A N 9
ATOM 11840 C CA . PRO A 1 2 ? 32.067 -7.309 20.448 1.00 0.00 2 PRO A CA 9
ATOM 11841 C C . PRO A 1 2 ? 32.442 -5.873 20.232 1.00 0.00 2 PRO A C 9
ATOM 11842 O O . PRO A 1 2 ? 31.932 -5.225 19.322 1.00 0.00 2 PRO A O 9
ATOM 11853 N N . SER A 1 3 ? 33.350 -5.340 21.077 1.00 0.00 3 SER A N 9
ATOM 11854 C CA . SER A 1 3 ? 33.769 -3.963 20.946 1.00 0.00 3 SER A CA 9
ATOM 11855 C C . SER A 1 3 ? 34.472 -3.791 19.629 1.00 0.00 3 SER A C 9
ATOM 11856 O O . SER A 1 3 ? 34.306 -2.780 18.952 1.00 0.00 3 SER A O 9
ATOM 11864 N N . VAL A 1 4 ? 35.292 -4.793 19.243 1.00 0.00 4 VAL A N 9
ATOM 11865 C CA . VAL A 1 4 ? 36.022 -4.723 17.997 1.00 0.00 4 VAL A CA 9
ATOM 11866 C C . VAL A 1 4 ? 35.038 -4.727 16.856 1.00 0.00 4 VAL A C 9
ATOM 11867 O O . VAL A 1 4 ? 35.171 -3.963 15.902 1.00 0.00 4 VAL A O 9
ATOM 11880 N N . LEU A 1 5 ? 34.015 -5.602 16.942 1.00 0.00 5 LEU A N 9
ATOM 11881 C CA . LEU A 1 5 ? 33.028 -5.696 15.891 1.00 0.00 5 LEU A CA 9
ATOM 11882 C C . LEU A 1 5 ? 32.269 -4.398 15.812 1.00 0.00 5 LEU A C 9
ATOM 11883 O O . LEU A 1 5 ? 31.954 -3.916 14.726 1.00 0.00 5 LEU A O 9
ATOM 11899 N N . GLY A 1 6 ? 31.952 -3.810 16.985 1.00 0.00 6 GLY A N 9
ATOM 11900 C CA . GLY A 1 6 ? 31.221 -2.562 17.023 1.00 0.00 6 GLY A CA 9
ATOM 11901 C C . GLY A 1 6 ? 32.040 -1.484 16.377 1.00 0.00 6 GLY A C 9
ATOM 11902 O O . GLY A 1 6 ? 31.511 -0.643 15.658 1.00 0.00 6 GLY A O 9
ATOM 11906 N N . LYS A 1 7 ? 33.365 -1.476 16.641 1.00 0.00 7 LYS A N 9
ATOM 11907 C CA . LYS A 1 7 ? 34.233 -0.469 16.069 1.00 0.00 7 LYS A CA 9
ATOM 11908 C C . LYS A 1 7 ? 34.237 -0.618 14.569 1.00 0.00 7 LYS A C 9
ATOM 11909 O O . LYS A 1 7 ? 34.191 0.368 13.836 1.00 0.00 7 LYS A O 9
ATOM 11928 N N . TYR A 1 8 ? 34.304 -1.875 14.083 1.00 0.00 8 TYR A N 9
ATOM 11929 C CA . TYR A 1 8 ? 34.323 -2.131 12.659 1.00 0.00 8 TYR A CA 9
ATOM 11930 C C . TYR A 1 8 ? 33.030 -1.632 12.059 1.00 0.00 8 TYR A C 9
ATOM 11931 O O . TYR A 1 8 ? 33.029 -0.970 11.021 1.00 0.00 8 TYR A O 9
ATOM 11949 N N . ARG A 1 9 ? 31.887 -1.952 12.712 1.00 0.00 9 ARG A N 9
ATOM 11950 C CA . ARG A 1 9 ? 30.593 -1.528 12.220 1.00 0.00 9 ARG A CA 9
ATOM 11951 C C . ARG A 1 9 ? 30.533 -0.022 12.227 1.00 0.00 9 ARG A C 9
ATOM 11952 O O . ARG A 1 9 ? 29.991 0.589 11.308 1.00 0.00 9 ARG A O 9
ATOM 11973 N N . ALA A 1 10 ? 31.087 0.611 13.285 1.00 0.00 10 ALA A N 9
ATOM 11974 C CA . ALA A 1 10 ? 31.079 2.055 13.387 1.00 0.00 10 ALA A CA 9
ATOM 11975 C C . ALA A 1 10 ? 31.830 2.632 12.218 1.00 0.00 10 ALA A C 9
ATOM 11976 O O . ALA A 1 10 ? 31.446 3.666 11.671 1.00 0.00 10 ALA A O 9
ATOM 11983 N N . GLY A 1 11 ? 32.940 1.975 11.817 1.00 0.00 11 GLY A N 9
ATOM 11984 C CA . GLY A 1 11 ? 33.727 2.451 10.703 1.00 0.00 11 GLY A CA 9
ATOM 11985 C C . GLY A 1 11 ? 32.880 2.444 9.462 1.00 0.00 11 GLY A C 9
ATOM 11986 O O . GLY A 1 11 ? 32.961 3.356 8.643 1.00 0.00 11 GLY A O 9
ATOM 11990 N N . PHE A 1 12 ? 32.044 1.397 9.284 1.00 0.00 12 PHE A N 9
ATOM 11991 C CA . PHE A 1 12 ? 31.207 1.327 8.108 1.00 0.00 12 PHE A CA 9
ATOM 11992 C C . PHE A 1 12 ? 30.087 2.319 8.218 1.00 0.00 12 PHE A C 9
ATOM 11993 O O . PHE A 1 12 ? 29.549 2.760 7.204 1.00 0.00 12 PHE A O 9
ATOM 12010 N N . SER A 1 13 ? 29.679 2.681 9.452 1.00 0.00 13 SER A N 9
ATOM 12011 C CA . SER A 1 13 ? 28.638 3.673 9.608 1.00 0.00 13 SER A CA 9
ATOM 12012 C C . SER A 1 13 ? 29.175 4.946 9.012 1.00 0.00 13 SER A C 9
ATOM 12013 O O . SER A 1 13 ? 28.461 5.690 8.340 1.00 0.00 13 SER A O 9
ATOM 12021 N N . GLU A 1 14 ? 30.477 5.216 9.272 1.00 0.00 14 GLU A N 9
ATOM 12022 C CA . GLU A 1 14 ? 31.127 6.388 8.743 1.00 0.00 14 GLU A CA 9
ATOM 12023 C C . GLU A 1 14 ? 31.187 6.256 7.240 1.00 0.00 14 GLU A C 9
ATOM 12024 O O . GLU A 1 14 ? 31.028 7.240 6.523 1.00 0.00 14 GLU A O 9
ATOM 12036 N N . CYS A 1 15 ? 31.433 5.018 6.727 1.00 0.00 15 CYS A N 9
ATOM 12037 C CA . CYS A 1 15 ? 31.516 4.802 5.301 1.00 0.00 15 CYS A CA 9
ATOM 12038 C C . CYS A 1 15 ? 30.216 5.202 4.666 1.00 0.00 15 CYS A C 9
ATOM 12039 O O . CYS A 1 15 ? 30.204 5.926 3.677 1.00 0.00 15 CYS A O 9
ATOM 12047 N N . MET A 1 16 ? 29.085 4.751 5.243 1.00 0.00 16 MET A N 9
ATOM 12048 C CA . MET A 1 16 ? 27.794 5.055 4.672 1.00 0.00 16 MET A CA 9
ATOM 12049 C C . MET A 1 16 ? 27.597 6.546 4.631 1.00 0.00 16 MET A C 9
ATOM 12050 O O . MET A 1 16 ? 27.186 7.089 3.609 1.00 0.00 16 MET A O 9
ATOM 12064 N N . ASN A 1 17 ? 27.902 7.251 5.738 1.00 0.00 17 ASN A N 9
ATOM 12065 C CA . ASN A 1 17 ? 27.712 8.686 5.773 1.00 0.00 17 ASN A CA 9
ATOM 12066 C C . ASN A 1 17 ? 28.619 9.357 4.766 1.00 0.00 17 ASN A C 9
ATOM 12067 O O . ASN A 1 17 ? 28.215 10.301 4.094 1.00 0.00 17 ASN A O 9
ATOM 12078 N N . GLU A 1 18 ? 29.876 8.877 4.642 1.00 0.00 18 GLU A N 9
ATOM 12079 C CA . GLU A 1 18 ? 30.821 9.487 3.729 1.00 0.00 18 GLU A CA 9
ATOM 12080 C C . GLU A 1 18 ? 30.367 9.322 2.301 1.00 0.00 18 GLU A C 9
ATOM 12081 O O . GLU A 1 18 ? 30.419 10.269 1.508 1.00 0.00 18 GLU A O 9
ATOM 12093 N N . VAL A 1 19 ? 29.888 8.121 1.928 1.00 0.00 19 VAL A N 9
ATOM 12094 C CA . VAL A 1 19 ? 29.487 7.918 0.557 1.00 0.00 19 VAL A CA 9
ATOM 12095 C C . VAL A 1 19 ? 28.174 8.612 0.331 1.00 0.00 19 VAL A C 9
ATOM 12096 O O . VAL A 1 19 ? 27.864 9.009 -0.788 1.00 0.00 19 VAL A O 9
ATOM 12109 N N . THR A 1 20 ? 27.355 8.756 1.394 1.00 0.00 20 THR A N 9
ATOM 12110 C CA . THR A 1 20 ? 26.087 9.455 1.268 1.00 0.00 20 THR A CA 9
ATOM 12111 C C . THR A 1 20 ? 26.377 10.863 0.816 1.00 0.00 20 THR A C 9
ATOM 12112 O O . THR A 1 20 ? 25.634 11.430 0.022 1.00 0.00 20 THR A O 9
ATOM 12123 N N . ARG A 1 21 ? 27.467 11.471 1.339 1.00 0.00 21 ARG A N 9
ATOM 12124 C CA . ARG A 1 21 ? 27.830 12.818 0.940 1.00 0.00 21 ARG A CA 9
ATOM 12125 C C . ARG A 1 21 ? 28.140 12.817 -0.528 1.00 0.00 21 ARG A C 9
ATOM 12126 O O . ARG A 1 21 ? 27.778 13.750 -1.244 1.00 0.00 21 ARG A O 9
ATOM 12147 N N . PHE A 1 22 ? 28.820 11.759 -1.018 1.00 0.00 22 PHE A N 9
ATOM 12148 C CA . PHE A 1 22 ? 29.145 11.701 -2.427 1.00 0.00 22 PHE A CA 9
ATOM 12149 C C . PHE A 1 22 ? 27.861 11.515 -3.203 1.00 0.00 22 PHE A C 9
ATOM 12150 O O . PHE A 1 22 ? 27.645 12.138 -4.238 1.00 0.00 22 PHE A O 9
ATOM 12167 N N . LEU A 1 23 ? 26.977 10.633 -2.701 1.00 0.00 23 LEU A N 9
ATOM 12168 C CA . LEU A 1 23 ? 25.714 10.360 -3.343 1.00 0.00 23 LEU A CA 9
ATOM 12169 C C . LEU A 1 23 ? 24.862 11.599 -3.399 1.00 0.00 23 LEU A C 9
ATOM 12170 O O . LEU A 1 23 ? 24.161 11.830 -4.378 1.00 0.00 23 LEU A O 9
ATOM 12186 N N . SER A 1 24 ? 24.902 12.427 -2.346 1.00 0.00 24 SER A N 9
ATOM 12187 C CA . SER A 1 24 ? 24.076 13.613 -2.301 1.00 0.00 24 SER A CA 9
ATOM 12188 C C . SER A 1 24 ? 24.574 14.583 -3.329 1.00 0.00 24 SER A C 9
ATOM 12189 O O . SER A 1 24 ? 23.931 15.591 -3.611 1.00 0.00 24 SER A O 9
ATOM 12197 N N . THR A 1 25 ? 25.748 14.288 -3.916 1.00 0.00 25 THR A N 9
ATOM 12198 C CA . THR A 1 25 ? 26.322 15.167 -4.889 1.00 0.00 25 THR A CA 9
ATOM 12199 C C . THR A 1 25 ? 25.817 14.775 -6.250 1.00 0.00 25 THR A C 9
ATOM 12200 O O . THR A 1 25 ? 25.640 15.629 -7.118 1.00 0.00 25 THR A O 9
ATOM 12211 N N . CYS A 1 26 ? 25.563 13.464 -6.473 1.00 0.00 26 CYS A N 9
ATOM 12212 C CA . CYS A 1 26 ? 25.119 13.034 -7.779 1.00 0.00 26 CYS A CA 9
ATOM 12213 C C . CYS A 1 26 ? 23.846 12.259 -7.633 1.00 0.00 26 CYS A C 9
ATOM 12214 O O . CYS A 1 26 ? 23.807 11.213 -6.988 1.00 0.00 26 CYS A O 9
ATOM 12222 N N . GLU A 1 27 ? 22.769 12.752 -8.281 1.00 0.00 27 GLU A N 9
ATOM 12223 C CA . GLU A 1 27 ? 21.504 12.073 -8.225 1.00 0.00 27 GLU A CA 9
ATOM 12224 C C . GLU A 1 27 ? 21.005 11.972 -9.636 1.00 0.00 27 GLU A C 9
ATOM 12225 O O . GLU A 1 27 ? 21.037 12.947 -10.384 1.00 0.00 27 GLU A O 9
ATOM 12237 N N . GLY A 1 28 ? 20.532 10.770 -10.038 1.00 0.00 28 GLY A N 9
ATOM 12238 C CA . GLY A 1 28 ? 20.024 10.605 -11.378 1.00 0.00 28 GLY A CA 9
ATOM 12239 C C . GLY A 1 28 ? 20.325 9.210 -11.833 1.00 0.00 28 GLY A C 9
ATOM 12240 O O . GLY A 1 28 ? 19.416 8.420 -12.079 1.00 0.00 28 GLY A O 9
ATOM 12244 N N . VAL A 1 29 ? 21.628 8.874 -11.955 1.00 0.00 29 VAL A N 9
ATOM 12245 C CA . VAL A 1 29 ? 22.013 7.553 -12.411 1.00 0.00 29 VAL A CA 9
ATOM 12246 C C . VAL A 1 29 ? 22.495 6.781 -11.226 1.00 0.00 29 VAL A C 9
ATOM 12247 O O . VAL A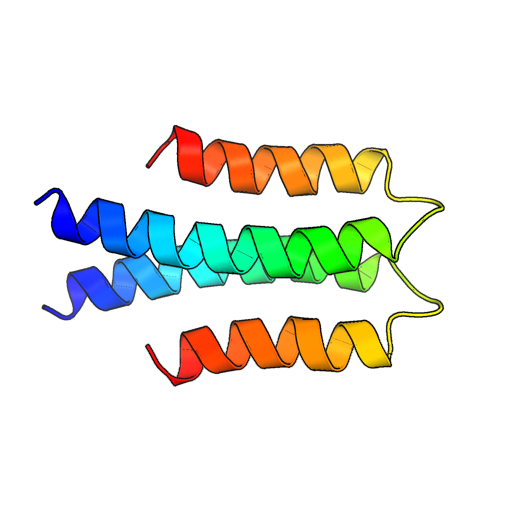 1 29 ? 23.123 5.730 -11.345 1.00 0.00 29 VAL A O 9
ATOM 12260 N N . ASN A 1 30 ? 22.151 7.278 -10.033 1.00 0.00 30 ASN A N 9
ATOM 12261 C CA . ASN A 1 30 ? 22.557 6.640 -8.827 1.00 0.00 30 ASN A CA 9
ATOM 12262 C C . ASN A 1 30 ? 21.434 5.792 -8.336 1.00 0.00 30 ASN A C 9
ATOM 12263 O O . ASN A 1 30 ? 21.425 5.387 -7.193 1.00 0.00 30 ASN A O 9
ATOM 12274 N N . THR A 1 31 ? 20.433 5.524 -9.181 1.00 0.00 31 THR A N 9
ATOM 12275 C CA . THR A 1 31 ? 19.345 4.683 -8.743 1.00 0.00 31 THR A CA 9
ATOM 12276 C C . THR A 1 31 ? 19.902 3.300 -8.579 1.00 0.00 31 THR A C 9
ATOM 12277 O O . THR A 1 31 ? 19.655 2.616 -7.581 1.00 0.00 31 THR A O 9
ATOM 12288 N N . GLU A 1 32 ? 20.717 2.878 -9.564 1.00 0.00 32 GLU A N 9
ATOM 12289 C CA . GLU A 1 32 ? 21.299 1.565 -9.520 1.00 0.00 32 GLU A CA 9
ATOM 12290 C C . GLU A 1 32 ? 22.511 1.626 -8.643 1.00 0.00 32 GLU A C 9
ATOM 12291 O O . GLU A 1 32 ? 22.819 0.677 -7.923 1.00 0.00 32 GLU A O 9
ATOM 12303 N N . VAL A 1 33 ? 23.226 2.771 -8.680 1.00 0.00 33 VAL A N 9
ATOM 12304 C CA . VAL A 1 33 ? 24.425 2.906 -7.885 1.00 0.00 33 VAL A CA 9
ATOM 12305 C C . VAL A 1 33 ? 24.043 2.951 -6.425 1.00 0.00 33 VAL A C 9
ATOM 12306 O O . VAL A 1 33 ? 24.705 2.340 -5.600 1.00 0.00 33 VAL A O 9
ATOM 12319 N N . ARG A 1 34 ? 22.955 3.682 -6.068 1.00 0.00 34 ARG A N 9
ATOM 12320 C CA . ARG A 1 34 ? 22.538 3.785 -4.677 1.00 0.00 34 ARG A CA 9
ATOM 12321 C C . ARG A 1 34 ? 22.150 2.433 -4.163 1.00 0.00 34 ARG A C 9
ATOM 12322 O O . ARG A 1 34 ? 22.460 2.082 -3.025 1.00 0.00 34 ARG A O 9
ATOM 12343 N N . THR A 1 35 ? 21.446 1.636 -4.993 1.00 0.00 35 THR A N 9
ATOM 12344 C CA . THR A 1 35 ? 21.007 0.329 -4.555 1.00 0.00 35 THR A CA 9
ATOM 12345 C C . THR A 1 35 ? 22.209 -0.500 -4.186 1.00 0.00 35 THR A C 9
ATOM 12346 O O . THR A 1 35 ? 22.234 -1.133 -3.134 1.00 0.00 35 THR A O 9
ATOM 12357 N N . ARG A 1 36 ? 23.238 -0.510 -5.052 1.00 0.00 36 ARG A N 9
ATOM 12358 C CA . ARG A 1 36 ? 24.427 -1.284 -4.777 1.00 0.00 36 ARG A CA 9
ATOM 12359 C C . ARG A 1 36 ? 25.215 -0.646 -3.656 1.00 0.00 36 ARG A C 9
ATOM 12360 O O . ARG A 1 36 ? 25.786 -1.337 -2.820 1.00 0.00 36 ARG A O 9
ATOM 12381 N N . LEU A 1 37 ? 25.249 0.700 -3.623 1.00 0.00 37 LEU A N 9
ATOM 12382 C CA . LEU A 1 37 ? 26.019 1.424 -2.636 1.00 0.00 37 LEU A CA 9
ATOM 12383 C C . LEU A 1 37 ? 25.523 1.123 -1.256 1.00 0.00 37 LEU A C 9
ATOM 12384 O O . LEU A 1 37 ? 26.299 0.755 -0.375 1.00 0.00 37 LEU A O 9
ATOM 12400 N N . LEU A 1 38 ? 24.204 1.244 -1.036 1.00 0.00 38 LEU A N 9
ATOM 12401 C CA . LEU A 1 38 ? 23.682 1.027 0.282 1.00 0.00 38 LEU A CA 9
ATOM 12402 C C . LEU A 1 38 ? 23.509 -0.442 0.524 1.00 0.00 38 LEU A C 9
ATOM 12403 O O . LEU A 1 38 ? 23.677 -0.908 1.644 1.00 0.00 38 LEU A O 9
ATOM 12419 N N . GLY A 1 39 ? 23.158 -1.211 -0.526 1.00 0.00 39 GLY A N 9
ATOM 12420 C CA . GLY A 1 39 ? 22.962 -2.631 -0.362 1.00 0.00 39 GLY A CA 9
ATOM 12421 C C . GLY A 1 39 ? 24.254 -3.290 0.036 1.00 0.00 39 GLY A C 9
ATOM 12422 O O . GLY A 1 39 ? 24.268 -4.157 0.904 1.00 0.00 39 GLY A O 9
ATOM 12426 N N . HIS A 1 40 ? 25.382 -2.896 -0.596 1.00 0.00 40 HIS A N 9
ATOM 12427 C CA . HIS A 1 40 ? 26.652 -3.516 -0.282 1.00 0.00 40 HIS A CA 9
ATOM 12428 C C . HIS A 1 40 ? 27.117 -3.085 1.074 1.00 0.00 40 HIS A C 9
ATOM 12429 O O . HIS A 1 40 ? 27.662 -3.890 1.829 1.00 0.00 40 HIS A O 9
ATOM 12443 N N . LEU A 1 41 ? 26.936 -1.795 1.425 1.00 0.00 41 LEU A N 9
ATOM 12444 C CA . LEU A 1 41 ? 27.377 -1.333 2.723 1.00 0.00 41 LEU A CA 9
ATOM 12445 C C . LEU A 1 41 ? 26.537 -2.006 3.773 1.00 0.00 41 LEU A C 9
ATOM 12446 O O . LEU A 1 41 ? 27.040 -2.398 4.824 1.00 0.00 41 LEU A O 9
ATOM 12462 N N . ALA A 1 42 ? 25.222 -2.151 3.507 1.00 0.00 42 ALA A N 9
ATOM 12463 C CA . ALA A 1 42 ? 24.343 -2.804 4.447 1.00 0.00 42 ALA A CA 9
ATOM 12464 C C . ALA A 1 42 ? 24.762 -4.237 4.567 1.00 0.00 42 ALA A C 9
ATOM 12465 O O . ALA A 1 42 ? 24.741 -4.802 5.654 1.00 0.00 42 ALA A O 9
ATOM 12472 N N . ASN A 1 43 ? 25.152 -4.863 3.435 1.00 0.00 43 ASN A N 9
ATOM 12473 C CA . ASN A 1 43 ? 25.566 -6.244 3.464 1.00 0.00 43 ASN A CA 9
ATOM 12474 C C . ASN A 1 43 ? 26.806 -6.360 4.315 1.00 0.00 43 ASN A C 9
ATOM 12475 O O . ASN A 1 43 ? 26.951 -7.308 5.079 1.00 0.00 43 ASN A O 9
ATOM 12486 N N . CYS A 1 44 ? 27.738 -5.387 4.195 1.00 0.00 44 CYS A N 9
ATOM 12487 C CA . CYS A 1 44 ? 28.962 -5.444 4.963 1.00 0.00 44 CYS A CA 9
ATOM 12488 C C . CYS A 1 44 ? 28.654 -5.298 6.432 1.00 0.00 44 CYS A C 9
ATOM 12489 O O . CYS A 1 44 ? 29.239 -5.989 7.264 1.00 0.00 44 CYS A O 9
ATOM 12497 N N . MET A 1 45 ? 27.720 -4.387 6.783 1.00 0.00 45 MET A N 9
ATOM 12498 C CA . MET A 1 45 ? 27.390 -4.169 8.175 1.00 0.00 45 MET A CA 9
ATOM 12499 C C . MET A 1 45 ? 26.646 -5.363 8.685 1.00 0.00 45 MET A C 9
ATOM 12500 O O . MET A 1 45 ? 26.836 -5.796 9.817 1.00 0.00 45 MET A O 9
ATOM 12514 N N . THR A 1 46 ? 25.756 -5.908 7.840 1.00 0.00 46 THR A N 9
ATOM 12515 C CA . THR A 1 46 ? 24.980 -7.064 8.221 1.00 0.00 46 THR A CA 9
ATOM 12516 C C . THR A 1 46 ? 25.901 -8.233 8.450 1.00 0.00 46 THR A C 9
ATOM 12517 O O . THR A 1 46 ? 25.762 -8.957 9.434 1.00 0.00 46 THR A O 9
ATOM 12528 N N . GLN A 1 47 ? 26.867 -8.450 7.527 1.00 0.00 47 GLN A N 9
ATOM 12529 C CA . GLN A 1 47 ? 27.783 -9.561 7.658 1.00 0.00 47 GLN A CA 9
ATOM 12530 C C . GLN A 1 47 ? 28.641 -9.365 8.880 1.00 0.00 47 GLN A C 9
ATOM 12531 O O . GLN A 1 47 ? 28.873 -10.307 9.637 1.00 0.00 47 GLN A O 9
ATOM 12545 N N . ILE A 1 48 ? 29.136 -8.126 9.102 1.00 0.00 48 ILE A N 9
ATOM 12546 C CA . ILE A 1 48 ? 29.977 -7.871 10.251 1.00 0.00 48 ILE A CA 9
ATOM 12547 C C . ILE A 1 48 ? 29.226 -6.910 11.183 1.00 0.00 48 ILE A C 9
ATOM 12548 O O . ILE A 1 48 ? 29.416 -5.669 11.043 1.00 0.00 48 ILE A O 9
ATOM 12565 N N . ASP B 1 1 ? 47.567 -4.823 19.824 1.00 0.00 1 ASP B N 9
ATOM 12566 C CA . ASP B 1 1 ? 46.735 -5.627 18.893 1.00 0.00 1 ASP B CA 9
ATOM 12567 C C . ASP B 1 1 ? 46.583 -4.916 17.569 1.00 0.00 1 ASP B C 9
ATOM 12568 O O . ASP B 1 1 ? 45.546 -4.317 17.274 1.00 0.00 1 ASP B O 9
ATOM 12577 N N . PRO B 1 2 ? 47.615 -4.991 16.757 1.00 0.00 2 PRO B N 9
ATOM 12578 C CA . PRO B 1 2 ? 47.620 -4.348 15.450 1.00 0.00 2 PRO B CA 9
ATOM 12579 C C . PRO B 1 2 ? 46.709 -5.007 14.457 1.00 0.00 2 PRO B C 9
ATOM 12580 O O . PRO B 1 2 ? 46.363 -4.416 13.438 1.00 0.00 2 PRO B O 9
ATOM 12591 N N . SER B 1 3 ? 46.301 -6.263 14.736 1.00 0.00 3 SER B N 9
ATOM 12592 C CA . SER B 1 3 ? 45.423 -6.978 13.836 1.00 0.00 3 SER B CA 9
ATOM 12593 C C . SER B 1 3 ? 44.106 -6.259 13.769 1.00 0.00 3 SER B C 9
ATOM 12594 O O . SER B 1 3 ? 43.500 -6.152 12.705 1.00 0.00 3 SER B O 9
ATOM 12602 N N . VAL B 1 4 ? 43.629 -5.755 14.927 1.00 0.00 4 VAL B N 9
ATOM 12603 C CA . VAL B 1 4 ? 42.364 -5.051 14.970 1.00 0.00 4 VAL B CA 9
ATOM 12604 C C . VAL B 1 4 ? 42.482 -3.791 14.156 1.00 0.00 4 VAL B C 9
ATOM 12605 O O . VAL B 1 4 ? 41.583 -3.449 13.387 1.00 0.00 4 VAL B O 9
ATOM 12618 N N . LEU B 1 5 ? 43.611 -3.071 14.312 1.00 0.00 5 LEU B N 9
ATOM 12619 C CA . LEU B 1 5 ? 43.811 -1.836 13.587 1.00 0.00 5 LEU B CA 9
ATOM 12620 C C . LEU B 1 5 ? 43.881 -2.136 12.115 1.00 0.00 5 LEU B C 9
ATOM 12621 O O . LEU B 1 5 ? 43.350 -1.391 11.293 1.00 0.00 5 LEU B O 9
ATOM 12637 N N . GLY B 1 6 ? 44.559 -3.246 11.753 1.00 0.00 6 GLY B N 9
ATOM 12638 C CA . GLY B 1 6 ? 44.690 -3.625 10.362 1.00 0.00 6 GLY B CA 9
ATOM 12639 C C . GLY B 1 6 ? 43.333 -3.924 9.798 1.00 0.00 6 GLY B C 9
ATOM 12640 O O . GLY B 1 6 ? 43.039 -3.572 8.660 1.00 0.00 6 GLY B O 9
ATOM 12644 N N . LYS B 1 7 ? 42.475 -4.608 10.585 1.00 0.00 7 LYS B N 9
ATOM 12645 C CA . LYS B 1 7 ? 41.147 -4.951 10.122 1.00 0.00 7 LYS B CA 9
ATOM 12646 C C . LYS B 1 7 ? 40.371 -3.681 9.879 1.00 0.00 7 LYS B C 9
ATOM 12647 O O . LYS B 1 7 ? 39.651 -3.560 8.890 1.00 0.00 7 LYS B O 9
ATOM 12666 N N . TYR B 1 8 ? 40.498 -2.704 10.803 1.00 0.00 8 TYR B N 9
ATOM 12667 C CA . TYR B 1 8 ? 39.788 -1.450 10.671 1.00 0.00 8 TYR B CA 9
ATOM 12668 C C . TYR B 1 8 ? 40.258 -0.756 9.415 1.00 0.00 8 TYR B C 9
ATOM 12669 O O . TYR B 1 8 ? 39.452 -0.247 8.635 1.00 0.00 8 TYR B O 9
ATOM 12687 N N . ARG B 1 9 ? 41.595 -0.717 9.200 1.00 0.00 9 ARG B N 9
ATOM 12688 C CA . ARG B 1 9 ? 42.150 -0.071 8.028 1.00 0.00 9 ARG B CA 9
ATOM 12689 C C . ARG B 1 9 ? 41.667 -0.789 6.794 1.00 0.00 9 ARG B C 9
ATOM 12690 O O . ARG B 1 9 ? 41.352 -0.160 5.785 1.00 0.00 9 ARG B O 9
ATOM 12711 N N . ALA B 1 10 ? 41.605 -2.138 6.850 1.00 0.00 10 ALA B N 9
ATOM 12712 C CA . ALA B 1 10 ? 41.159 -2.920 5.718 1.00 0.00 10 ALA B CA 9
ATOM 12713 C C . ALA B 1 10 ? 39.740 -2.533 5.387 1.00 0.00 10 ALA B C 9
ATOM 12714 O O . ALA B 1 10 ? 39.364 -2.463 4.218 1.00 0.00 10 ALA B O 9
ATOM 12721 N N . GLY B 1 11 ? 38.915 -2.287 6.428 1.00 0.00 11 GLY B N 9
ATOM 12722 C CA . GLY B 1 11 ? 37.537 -1.908 6.210 1.00 0.00 11 GLY B CA 9
ATOM 12723 C C . GLY B 1 11 ? 37.495 -0.613 5.450 1.00 0.00 11 GLY B C 9
ATOM 12724 O O . GLY B 1 11 ? 36.659 -0.432 4.566 1.00 0.00 11 GLY B O 9
ATOM 12728 N N . PHE B 1 12 ? 38.399 0.335 5.781 1.00 0.00 12 PHE B N 9
ATOM 12729 C CA . PHE B 1 12 ? 38.410 1.605 5.093 1.00 0.00 12 PHE B CA 9
ATOM 12730 C C . PHE B 1 12 ? 38.964 1.431 3.708 1.00 0.00 12 PHE B C 9
ATOM 12731 O O . PHE B 1 12 ? 38.655 2.216 2.813 1.00 0.00 12 PHE B O 9
ATOM 12748 N N . SER B 1 13 ? 39.824 0.415 3.493 1.00 0.00 13 SER B N 9
ATOM 12749 C CA . SER B 1 13 ? 40.345 0.175 2.165 1.00 0.00 13 SER B CA 9
ATOM 12750 C C . SER B 1 13 ? 39.159 -0.158 1.301 1.00 0.00 13 SER B C 9
ATOM 12751 O O . SER B 1 13 ? 39.064 0.269 0.149 1.00 0.00 13 SER B O 9
ATOM 12759 N N . GLU B 1 14 ? 38.225 -0.959 1.865 1.00 0.00 14 GLU B N 9
ATOM 12760 C CA . GLU B 1 14 ? 37.026 -1.337 1.159 1.00 0.00 14 GLU B CA 9
ATOM 12761 C C . GLU B 1 14 ? 36.199 -0.095 0.934 1.00 0.00 14 GLU B C 9
ATOM 12762 O O . GLU B 1 14 ? 35.574 0.054 -0.113 1.00 0.00 14 GLU B O 9
ATOM 12774 N N . CYS B 1 15 ? 36.169 0.830 1.933 1.00 0.00 15 CYS B N 9
ATOM 12775 C CA . CYS B 1 15 ? 35.397 2.044 1.807 1.00 0.00 15 CYS B CA 9
ATOM 12776 C C . CYS B 1 15 ? 35.887 2.817 0.617 1.00 0.00 15 CYS B C 9
ATOM 12777 O O . CYS B 1 15 ? 35.094 3.259 -0.207 1.00 0.00 15 CYS B O 9
ATOM 12785 N N . MET B 1 16 ? 37.220 2.978 0.494 1.00 0.00 16 MET B N 9
ATOM 12786 C CA . MET B 1 16 ? 37.773 3.742 -0.599 1.00 0.00 16 MET B CA 9
ATOM 12787 C C . MET B 1 16 ? 37.371 3.120 -1.909 1.00 0.00 16 MET B C 9
ATOM 12788 O O . MET B 1 16 ? 36.925 3.816 -2.815 1.00 0.00 16 MET B O 9
ATOM 12802 N N . ASN B 1 17 ? 37.501 1.784 -2.035 1.00 0.00 17 ASN B N 9
ATOM 12803 C CA . ASN B 1 17 ? 37.154 1.125 -3.278 1.00 0.00 17 ASN B CA 9
ATOM 12804 C C . ASN B 1 17 ? 35.676 1.280 -3.555 1.00 0.00 17 ASN B C 9
ATOM 12805 O O . ASN B 1 17 ? 35.276 1.501 -4.697 1.00 0.00 17 ASN B O 9
ATOM 12816 N N . GLU B 1 18 ? 34.830 1.168 -2.510 1.00 0.00 18 GLU B N 9
ATOM 12817 C CA . GLU B 1 18 ? 33.396 1.265 -2.698 1.00 0.00 18 GLU B CA 9
ATOM 12818 C C . GLU B 1 18 ? 33.011 2.646 -3.163 1.00 0.00 18 GLU B C 9
ATOM 12819 O O . GLU B 1 18 ? 32.198 2.800 -4.082 1.00 0.00 18 GLU B O 9
ATOM 12831 N N . VAL B 1 19 ? 33.591 3.699 -2.558 1.00 0.00 19 VAL B N 9
ATOM 12832 C CA . VAL B 1 19 ? 33.210 5.034 -2.949 1.00 0.00 19 VAL B CA 9
ATOM 12833 C C . VAL B 1 19 ? 33.831 5.342 -4.281 1.00 0.00 19 VAL B C 9
ATOM 12834 O O . VAL B 1 19 ? 33.309 6.153 -5.040 1.00 0.00 19 VAL B O 9
ATOM 12847 N N . THR B 1 20 ? 34.987 4.712 -4.591 1.00 0.00 20 THR B N 9
ATOM 12848 C CA . THR B 1 20 ? 35.626 4.923 -5.878 1.00 0.00 20 THR B CA 9
ATOM 12849 C C . THR B 1 20 ? 34.660 4.495 -6.950 1.00 0.00 20 THR B C 9
ATOM 12850 O O . THR B 1 20 ? 34.582 5.116 -8.007 1.00 0.00 20 THR B O 9
ATOM 12861 N N . ARG B 1 21 ? 33.908 3.396 -6.710 1.00 0.00 21 ARG B N 9
ATOM 12862 C CA . ARG B 1 21 ? 32.939 2.930 -7.682 1.00 0.00 21 ARG B CA 9
ATOM 12863 C C . ARG B 1 21 ? 31.895 3.993 -7.865 1.00 0.00 21 ARG B C 9
ATOM 12864 O O . ARG B 1 21 ? 31.442 4.240 -8.983 1.00 0.00 21 ARG B O 9
ATOM 12885 N N . PHE B 1 22 ? 31.485 4.657 -6.765 1.00 0.00 22 PHE B N 9
ATOM 12886 C CA . PHE B 1 22 ? 30.484 5.697 -6.880 1.00 0.00 22 PHE B CA 9
ATOM 12887 C C . PHE B 1 22 ? 31.093 6.862 -7.627 1.00 0.00 22 PHE B C 9
ATOM 12888 O O . PHE B 1 22 ? 30.464 7.461 -8.494 1.00 0.00 22 PHE B O 9
ATOM 12905 N N . LEU B 1 23 ? 32.350 7.203 -7.289 1.00 0.00 23 LEU B N 9
ATOM 12906 C CA . LEU B 1 23 ? 33.047 8.295 -7.923 1.00 0.00 23 LEU B CA 9
ATOM 12907 C C . LEU B 1 23 ? 33.221 8.040 -9.394 1.00 0.00 23 LEU B C 9
ATOM 12908 O O . LEU B 1 23 ? 33.129 8.957 -10.203 1.00 0.00 23 LEU B O 9
ATOM 12924 N N . SER B 1 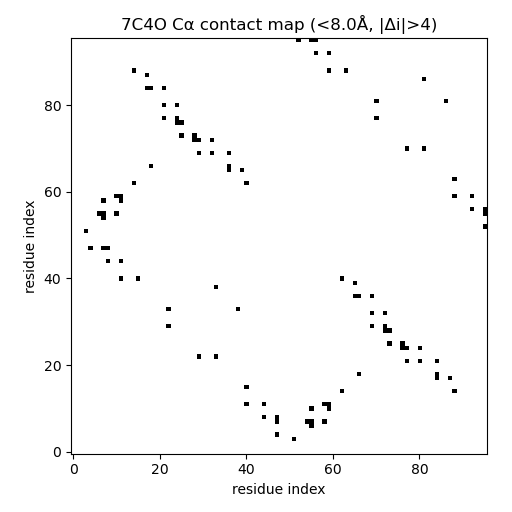24 ? 33.476 6.781 -9.780 1.00 0.00 24 SER B N 9
ATOM 12925 C CA . SER B 1 24 ? 33.705 6.461 -11.171 1.00 0.00 24 SER B CA 9
ATOM 12926 C C . SER B 1 24 ? 32.419 6.634 -11.920 1.00 0.00 24 SER B C 9
ATOM 12927 O O . SER B 1 24 ? 32.392 6.594 -13.148 1.00 0.00 24 SER B O 9
ATOM 12935 N N . THR B 1 25 ? 31.314 6.829 -11.179 1.00 0.00 25 THR B N 9
ATOM 12936 C CA . THR B 1 25 ? 30.033 6.975 -11.801 1.00 0.00 25 THR B CA 9
ATOM 12937 C C . THR B 1 25 ? 29.801 8.430 -12.095 1.00 0.00 25 THR B C 9
ATOM 12938 O O . THR B 1 25 ? 29.156 8.770 -13.085 1.00 0.00 25 THR B O 9
ATOM 12949 N N . CYS B 1 26 ? 30.335 9.338 -11.244 1.00 0.00 26 CYS B N 9
ATOM 12950 C CA . CYS B 1 26 ? 30.103 10.747 -11.460 1.00 0.00 26 CYS B CA 9
ATOM 12951 C C . CYS B 1 26 ? 31.421 11.459 -11.508 1.00 0.00 26 CYS B C 9
ATOM 12952 O O . CYS B 1 26 ? 32.176 11.468 -10.537 1.00 0.00 26 CYS B O 9
ATOM 12960 N N . GLU B 1 27 ? 31.702 12.118 -12.653 1.00 0.00 27 GLU B N 9
ATOM 12961 C CA . GLU B 1 27 ? 32.929 12.852 -12.794 1.00 0.00 27 GLU B CA 9
ATOM 12962 C C . GLU B 1 27 ? 32.564 14.204 -13.330 1.00 0.00 27 GLU B C 9
ATOM 12963 O O . GLU B 1 27 ? 31.782 14.315 -14.272 1.00 0.00 27 GLU B O 9
ATOM 12975 N N . GLY B 1 28 ? 33.126 15.278 -12.729 1.00 0.00 28 GLY B N 9
ATOM 12976 C CA . GLY B 1 28 ? 32.830 16.609 -13.201 1.00 0.00 28 GLY B CA 9
ATOM 12977 C C . GLY B 1 28 ? 32.845 17.545 -12.033 1.00 0.00 28 GLY B C 9
ATOM 12978 O O . GLY B 1 28 ? 33.675 18.445 -11.961 1.00 0.00 28 GLY B O 9
ATOM 12982 N N . VAL B 1 29 ? 31.912 17.344 -11.075 1.00 0.00 29 VAL B N 9
ATOM 12983 C CA . VAL B 1 29 ? 31.839 18.214 -9.918 1.00 0.00 29 VAL B CA 9
ATOM 12984 C C . VAL B 1 29 ? 32.400 17.473 -8.749 1.00 0.00 29 VAL B C 9
ATOM 12985 O O . VAL B 1 29 ? 32.233 17.858 -7.593 1.00 0.00 29 VAL B O 9
ATOM 12998 N N . ASN B 1 30 ? 33.143 16.400 -9.046 1.00 0.00 30 ASN B N 9
ATOM 12999 C CA . ASN B 1 30 ? 33.725 15.604 -8.021 1.00 0.00 30 ASN B CA 9
ATOM 13000 C C . ASN B 1 30 ? 35.145 16.022 -7.844 1.00 0.00 30 ASN B C 9
ATOM 13001 O O . ASN B 1 30 ? 35.925 15.311 -7.249 1.00 0.00 30 ASN B O 9
ATOM 13012 N N . THR B 1 31 ? 35.530 17.182 -8.386 1.00 0.00 31 THR B N 9
ATOM 13013 C CA . THR B 1 31 ? 36.891 17.628 -8.209 1.00 0.00 31 THR B CA 9
ATOM 13014 C C . THR B 1 31 ? 37.051 17.974 -6.759 1.00 0.00 31 THR B C 9
ATOM 13015 O O . THR B 1 31 ? 38.030 17.598 -6.106 1.00 0.00 31 THR B O 9
ATOM 13026 N N . GLU B 1 32 ? 36.043 18.677 -6.210 1.00 0.00 32 GLU B N 9
ATOM 13027 C CA . GLU B 1 32 ? 36.093 19.073 -4.830 1.00 0.00 32 GLU B CA 9
ATOM 13028 C C . GLU B 1 32 ? 35.640 17.914 -3.999 1.00 0.00 32 GLU B C 9
ATOM 13029 O O . GLU B 1 32 ? 36.139 17.692 -2.897 1.00 0.00 32 GLU B O 9
ATOM 13041 N N . VAL B 1 33 ? 34.673 17.132 -4.528 1.00 0.00 33 VAL B N 9
ATOM 13042 C CA . VAL B 1 33 ? 34.156 16.008 -3.783 1.00 0.00 33 VAL B CA 9
ATOM 13043 C C . VAL B 1 33 ? 35.235 14.955 -3.675 1.00 0.00 33 VAL B C 9
ATOM 13044 O O . VAL B 1 33 ? 35.405 14.359 -2.623 1.00 0.00 33 VAL B O 9
ATOM 13057 N N . ARG B 1 34 ? 35.993 14.700 -4.771 1.00 0.00 34 ARG B N 9
ATOM 13058 C CA . ARG B 1 34 ? 37.039 13.687 -4.746 1.00 0.00 34 ARG B CA 9
ATOM 13059 C C . ARG B 1 34 ? 38.097 14.073 -3.757 1.00 0.00 34 ARG B C 9
ATOM 13060 O O . ARG B 1 34 ? 38.611 13.225 -3.029 1.00 0.00 34 ARG B O 9
ATOM 13081 N N . THR B 1 35 ? 38.451 15.372 -3.709 1.00 0.00 35 THR B N 9
ATOM 13082 C CA . THR B 1 35 ? 39.486 15.816 -2.801 1.00 0.00 35 THR B CA 9
ATOM 13083 C C . THR B 1 35 ? 39.077 15.498 -1.389 1.00 0.00 35 THR B C 9
ATOM 13084 O O . THR B 1 35 ? 39.860 14.957 -0.614 1.00 0.00 35 THR B O 9
ATOM 13095 N N . ARG B 1 36 ? 37.826 15.830 -1.023 1.00 0.00 36 ARG B N 9
ATOM 13096 C CA . ARG B 1 36 ? 37.352 15.565 0.319 1.00 0.00 36 ARG B CA 9
ATOM 13097 C C . ARG B 1 36 ? 37.149 14.081 0.514 1.00 0.00 36 ARG B C 9
ATOM 13098 O O . ARG B 1 36 ? 37.424 13.547 1.583 1.00 0.00 36 ARG B O 9
ATOM 13119 N N . LEU B 1 37 ? 36.665 13.387 -0.535 1.00 0.00 37 LEU B N 9
ATOM 13120 C CA . LEU B 1 37 ? 36.370 11.973 -0.449 1.00 0.00 37 LEU B CA 9
ATOM 13121 C C . LEU B 1 37 ? 37.613 11.194 -0.147 1.00 0.00 37 LEU B C 9
ATOM 13122 O O . LEU B 1 37 ? 37.642 10.395 0.787 1.00 0.00 37 LEU B O 9
ATOM 13138 N N . LEU B 1 38 ? 38.687 11.428 -0.917 1.00 0.00 38 LEU B N 9
ATOM 13139 C CA . LEU B 1 38 ? 39.884 10.664 -0.713 1.00 0.00 38 LEU B CA 9
ATOM 13140 C C . LEU B 1 38 ? 40.670 11.248 0.422 1.00 0.00 38 LEU B C 9
ATOM 13141 O O . LEU B 1 38 ? 41.325 10.522 1.160 1.00 0.00 38 LEU B O 9
ATOM 13157 N N . GLY B 1 39 ? 40.627 12.584 0.589 1.00 0.00 39 GLY B N 9
ATOM 13158 C CA . GLY B 1 39 ? 41.370 13.214 1.655 1.00 0.00 39 GLY B CA 9
ATOM 13159 C C . GLY B 1 39 ? 40.848 12.760 2.989 1.00 0.00 39 GLY B C 9
ATOM 13160 O O . GLY B 1 39 ? 41.623 12.485 3.900 1.00 0.00 39 GLY B O 9
ATOM 13164 N N . HIS B 1 40 ? 39.506 12.674 3.144 1.00 0.00 40 HIS B N 9
ATOM 13165 C CA . HIS B 1 40 ? 38.939 12.276 4.416 1.00 0.00 40 HIS B CA 9
ATOM 13166 C C . HIS B 1 40 ? 39.184 10.816 4.655 1.00 0.00 40 HIS B C 9
ATOM 13167 O O . HIS B 1 40 ? 39.474 10.413 5.781 1.00 0.00 40 HIS B O 9
ATOM 13181 N N . LEU B 1 41 ? 39.057 9.974 3.610 1.00 0.00 41 LEU B N 9
ATOM 13182 C CA . LEU B 1 41 ? 39.276 8.556 3.800 1.00 0.00 41 LEU B CA 9
ATOM 13183 C C . LEU B 1 41 ? 40.727 8.342 4.128 1.00 0.00 41 LEU B C 9
ATOM 13184 O O . LEU B 1 41 ? 41.065 7.516 4.973 1.00 0.00 41 LEU B O 9
ATOM 13200 N N . ALA B 1 42 ? 41.626 9.091 3.454 1.00 0.00 42 ALA B N 9
ATOM 13201 C CA . ALA B 1 42 ? 43.039 8.971 3.720 1.00 0.00 42 ALA B CA 9
ATOM 13202 C C . ALA B 1 42 ? 43.295 9.424 5.124 1.00 0.00 42 ALA B C 9
ATOM 13203 O O . ALA B 1 42 ? 44.112 8.839 5.826 1.00 0.00 42 ALA B O 9
ATOM 13210 N N . ASN B 1 43 ? 42.600 10.494 5.564 1.00 0.00 43 ASN B N 9
ATOM 13211 C CA . ASN B 1 43 ? 42.792 10.997 6.902 1.00 0.00 43 ASN B CA 9
ATOM 13212 C C . ASN B 1 43 ? 42.365 9.935 7.885 1.00 0.00 43 ASN B C 9
ATOM 13213 O O . ASN B 1 43 ? 43.014 9.735 8.907 1.00 0.00 43 ASN B O 9
ATOM 13224 N N . CYS B 1 44 ? 41.251 9.227 7.592 1.00 0.00 44 CYS B N 9
ATOM 13225 C CA . CYS B 1 44 ? 40.770 8.208 8.497 1.00 0.00 44 CYS B CA 9
ATOM 13226 C C . CYS B 1 44 ? 41.759 7.073 8.568 1.00 0.00 44 CYS B C 9
ATOM 13227 O O . CYS B 1 44 ? 42.023 6.536 9.642 1.00 0.00 44 CYS B O 9
ATOM 13235 N N . MET B 1 45 ? 42.337 6.679 7.411 1.00 0.00 45 MET B N 9
ATOM 13236 C CA . MET B 1 45 ? 43.275 5.578 7.391 1.00 0.00 45 MET B CA 9
ATOM 13237 C C . MET B 1 45 ? 44.541 6.017 8.059 1.00 0.00 45 MET B C 9
ATOM 13238 O O . MET B 1 45 ? 45.177 5.257 8.784 1.00 0.00 45 MET B O 9
ATOM 13252 N N . THR B 1 46 ? 44.941 7.271 7.799 1.00 0.00 46 THR B N 9
ATOM 13253 C CA . THR B 1 46 ? 46.147 7.805 8.385 1.00 0.00 46 THR B CA 9
ATOM 13254 C C . THR B 1 46 ? 45.991 7.866 9.883 1.00 0.00 46 THR B C 9
ATOM 13255 O O . THR B 1 46 ? 46.895 7.482 10.622 1.00 0.00 46 THR B O 9
ATOM 13266 N N . GLN B 1 47 ? 44.830 8.366 10.364 1.00 0.00 47 GLN B N 9
ATOM 13267 C CA . GLN B 1 47 ? 44.603 8.477 11.788 1.00 0.00 47 GLN B CA 9
ATOM 13268 C C . GLN B 1 47 ? 44.560 7.103 12.401 1.00 0.00 47 GLN B C 9
ATOM 13269 O O . GLN B 1 47 ? 45.136 6.874 13.464 1.00 0.00 47 GLN B O 9
ATOM 13283 N N . ILE B 1 48 ? 43.870 6.146 11.738 1.00 0.00 48 ILE B N 9
ATOM 13284 C CA . ILE B 1 48 ? 43.777 4.807 12.276 1.00 0.00 48 ILE B CA 9
ATOM 13285 C C . ILE B 1 48 ? 44.518 3.862 11.321 1.00 0.00 48 ILE B C 9
ATOM 13286 O O . ILE B 1 48 ? 43.858 3.302 10.401 1.00 0.00 48 ILE B O 9
ATOM 13303 N N . ASP A 1 1 ? 34.532 -10.225 20.767 1.00 0.00 1 ASP A N 10
ATOM 13304 C CA . ASP A 1 1 ? 35.121 -8.882 21.016 1.00 0.00 1 ASP A CA 10
ATOM 13305 C C . ASP A 1 1 ? 34.203 -7.800 20.502 1.00 0.00 1 ASP A C 10
ATOM 13306 O O . ASP A 1 1 ? 34.398 -7.260 19.411 1.00 0.00 1 ASP A O 10
ATOM 13317 N N . PRO A 1 2 ? 33.202 -7.472 21.292 1.00 0.00 2 PRO A N 10
ATOM 13318 C CA . PRO A 1 2 ? 32.221 -6.446 20.937 1.00 0.00 2 PRO A CA 10
ATOM 13319 C C . PRO A 1 2 ? 32.821 -5.102 20.652 1.00 0.00 2 PRO A C 10
ATOM 13320 O O . PRO A 1 2 ? 32.338 -4.371 19.793 1.00 0.00 2 PRO A O 10
ATOM 13331 N N . SER A 1 3 ? 33.893 -4.742 21.386 1.00 0.00 3 SER A N 10
ATOM 13332 C CA . SER A 1 3 ? 34.531 -3.458 21.193 1.00 0.00 3 SER A CA 10
ATOM 13333 C C . SER A 1 3 ? 35.109 -3.392 19.806 1.00 0.00 3 SER A C 10
ATOM 13334 O O . SER A 1 3 ? 35.025 -2.363 19.139 1.00 0.00 3 SER A O 10
ATOM 13342 N N . VAL A 1 4 ? 35.716 -4.503 19.343 1.00 0.00 4 VAL A N 10
ATOM 13343 C CA . VAL A 1 4 ? 36.317 -4.533 18.027 1.00 0.00 4 VAL A CA 10
ATOM 13344 C C . VAL A 1 4 ? 35.234 -4.379 16.996 1.00 0.00 4 VAL A C 10
ATOM 13345 O O . VAL A 1 4 ? 35.380 -3.632 16.027 1.00 0.00 4 VAL A O 10
ATOM 13358 N N . LEU A 1 5 ? 34.107 -5.091 17.194 1.00 0.00 5 LEU A N 10
ATOM 13359 C CA . LEU A 1 5 ? 33.010 -5.025 16.256 1.00 0.00 5 LEU A CA 10
ATOM 13360 C C . LEU A 1 5 ? 32.460 -3.626 16.245 1.00 0.00 5 LEU A C 10
ATOM 13361 O O . LEU A 1 5 ? 32.110 -3.096 15.194 1.00 0.00 5 LEU A O 10
ATOM 13377 N N . GLY A 1 6 ? 32.376 -2.997 17.437 1.00 0.00 6 GLY A N 10
ATOM 13378 C CA . GLY A 1 6 ? 31.849 -1.655 17.539 1.00 0.00 6 GLY A CA 10
ATOM 13379 C C . GLY A 1 6 ? 32.715 -0.707 16.761 1.00 0.00 6 GLY A C 10
ATOM 13380 O O . GLY A 1 6 ? 32.208 0.185 16.091 1.00 0.00 6 GLY A O 10
ATOM 13384 N N . LYS A 1 7 ? 34.054 -0.868 16.845 1.00 0.00 7 LYS A N 10
ATOM 13385 C CA . LYS A 1 7 ? 34.948 0.016 16.127 1.00 0.00 7 LYS A CA 10
ATOM 13386 C C . LYS A 1 7 ? 34.760 -0.176 14.645 1.00 0.00 7 LYS A C 10
ATOM 13387 O O . LYS A 1 7 ? 34.785 0.785 13.878 1.00 0.00 7 LYS A O 10
ATOM 13406 N N . TYR A 1 8 ? 34.581 -1.440 14.209 1.00 0.00 8 TYR A N 10
ATOM 13407 C CA . TYR A 1 8 ? 34.405 -1.724 12.800 1.00 0.00 8 TYR A CA 10
ATOM 13408 C C . TYR A 1 8 ? 33.132 -1.062 12.326 1.00 0.00 8 TYR A C 10
ATOM 13409 O O . TYR A 1 8 ? 33.112 -0.406 11.285 1.00 0.00 8 TYR A O 10
ATOM 13427 N N . ARG A 1 9 ? 32.034 -1.227 13.098 1.00 0.00 9 ARG A N 10
ATOM 13428 C CA . ARG A 1 9 ? 30.760 -0.646 12.727 1.00 0.00 9 ARG A CA 10
ATOM 13429 C C . ARG A 1 9 ? 30.867 0.851 12.752 1.00 0.00 9 ARG A C 10
ATOM 13430 O O . ARG A 1 9 ? 30.294 1.536 11.910 1.00 0.00 9 ARG A O 10
ATOM 13451 N N . ALA A 1 10 ? 31.597 1.392 13.745 1.00 0.00 10 ALA A N 10
ATOM 13452 C CA . ALA A 1 10 ? 31.753 2.826 13.864 1.00 0.00 10 ALA A CA 10
ATOM 13453 C C . ALA A 1 10 ? 32.434 3.356 12.632 1.00 0.00 10 ALA A C 10
ATOM 13454 O O . ALA A 1 10 ? 32.067 4.410 12.114 1.00 0.00 10 ALA A O 10
ATOM 13461 N N . GLY A 1 11 ? 33.456 2.626 12.135 1.00 0.00 11 GLY A N 10
ATOM 13462 C CA . GLY A 1 11 ? 34.173 3.060 10.958 1.00 0.00 11 GLY A CA 10
ATOM 13463 C C . GLY A 1 11 ? 33.237 3.086 9.784 1.00 0.00 11 GLY A C 10
ATOM 13464 O O . GLY A 1 11 ? 33.287 3.997 8.960 1.00 0.00 11 GLY A O 10
ATOM 13468 N N . PHE A 1 12 ? 32.360 2.067 9.673 1.00 0.00 12 PHE A N 10
ATOM 13469 C CA . PHE A 1 12 ? 31.437 2.014 8.563 1.00 0.00 12 PHE A CA 10
ATOM 13470 C C . PHE A 1 12 ? 30.370 3.050 8.726 1.00 0.00 12 PHE A C 10
ATOM 13471 O O . PHE A 1 12 ? 29.837 3.544 7.739 1.00 0.00 12 PHE A O 10
ATOM 13488 N N . SER A 1 13 ? 30.009 3.391 9.978 1.00 0.00 13 SER A N 10
ATOM 13489 C CA . SER A 1 13 ? 29.006 4.409 10.194 1.00 0.00 13 SER A CA 10
ATOM 13490 C C . SER A 1 13 ? 29.551 5.685 9.610 1.00 0.00 13 SER A C 10
ATOM 13491 O O . SER A 1 13 ? 28.839 6.445 8.954 1.00 0.00 13 SER A O 10
ATOM 13499 N N . GLU A 1 14 ? 30.860 5.938 9.844 1.00 0.00 14 GLU A N 10
ATOM 13500 C CA . GLU A 1 14 ? 31.491 7.122 9.325 1.00 0.00 14 GLU A CA 10
ATOM 13501 C C . GLU A 1 14 ? 31.532 7.043 7.818 1.00 0.00 14 GLU A C 10
ATOM 13502 O O . GLU A 1 14 ? 31.326 8.050 7.140 1.00 0.00 14 GLU A O 10
ATOM 13514 N N . CYS A 1 15 ? 31.801 5.836 7.243 1.00 0.00 15 CYS A N 10
ATOM 13515 C CA . CYS A 1 15 ? 31.876 5.716 5.810 1.00 0.00 15 CYS A CA 10
ATOM 13516 C C . CYS A 1 15 ? 30.522 5.983 5.225 1.00 0.00 15 CYS A C 10
ATOM 13517 O O . CYS A 1 15 ? 30.407 6.643 4.205 1.00 0.00 15 CYS A O 10
ATOM 13525 N N . MET A 1 16 ? 29.457 5.481 5.882 1.00 0.00 16 MET A N 10
ATOM 13526 C CA . MET A 1 16 ? 28.117 5.662 5.377 1.00 0.00 16 MET A CA 10
ATOM 13527 C C . MET A 1 16 ? 27.793 7.132 5.320 1.00 0.00 16 MET A C 10
ATOM 13528 O O . MET A 1 16 ? 27.242 7.606 4.333 1.00 0.00 16 MET A O 10
ATOM 13542 N N . ASN A 1 17 ? 28.128 7.893 6.385 1.00 0.00 17 ASN A N 10
ATOM 13543 C CA . ASN A 1 17 ? 27.822 9.309 6.398 1.00 0.00 17 ASN A CA 10
ATOM 13544 C C . ASN A 1 17 ? 28.606 10.027 5.323 1.00 0.00 17 ASN A C 10
ATOM 13545 O O . ASN A 1 17 ? 28.064 10.882 4.629 1.00 0.00 17 ASN A O 10
ATOM 13556 N N . GLU A 1 18 ? 29.900 9.684 5.150 1.00 0.00 18 GLU A N 10
ATOM 13557 C CA . GLU A 1 18 ? 30.721 10.348 4.150 1.00 0.00 18 GLU A CA 10
ATOM 13558 C C . GLU A 1 18 ? 30.205 10.001 2.777 1.00 0.00 18 GLU A C 10
ATOM 13559 O O . GLU A 1 18 ? 30.138 10.846 1.878 1.00 0.00 18 GLU A O 10
ATOM 13571 N N . VAL A 1 19 ? 29.823 8.728 2.602 1.00 0.00 19 VAL A N 10
ATOM 13572 C CA . VAL A 1 19 ? 29.314 8.248 1.344 1.00 0.00 19 VAL A CA 10
ATOM 13573 C C . VAL A 1 19 ? 28.005 8.938 1.063 1.00 0.00 19 VAL A C 10
ATOM 13574 O O . VAL A 1 19 ? 27.699 9.274 -0.082 1.00 0.00 19 VAL A O 10
ATOM 13587 N N . THR A 1 20 ? 27.196 9.154 2.120 1.00 0.00 20 THR A N 10
ATOM 13588 C CA . THR A 1 20 ? 25.910 9.805 1.968 1.00 0.00 20 THR A CA 10
ATOM 13589 C C . THR A 1 20 ? 26.115 11.178 1.385 1.00 0.00 20 THR A C 10
ATOM 13590 O O . THR A 1 20 ? 25.327 11.621 0.557 1.00 0.00 20 THR A O 10
ATOM 13601 N N . ARG A 1 21 ? 27.171 11.903 1.821 1.00 0.00 21 ARG A N 10
ATOM 13602 C CA . ARG A 1 21 ? 27.426 13.230 1.290 1.00 0.00 21 ARG A CA 10
ATOM 13603 C C . ARG A 1 21 ? 27.674 13.130 -0.190 1.00 0.00 21 ARG A C 10
ATOM 13604 O O . ARG A 1 21 ? 27.220 13.978 -0.957 1.00 0.00 21 ARG A O 10
ATOM 13625 N N . PHE A 1 22 ? 28.404 12.088 -0.628 1.00 0.00 22 PHE A N 10
ATOM 13626 C CA . PHE A 1 22 ? 28.680 11.929 -2.040 1.00 0.00 22 PHE A CA 10
ATOM 13627 C C . PHE A 1 22 ? 27.371 11.667 -2.759 1.00 0.00 22 PHE A C 10
ATOM 13628 O O . PHE A 1 22 ? 27.079 12.264 -3.794 1.00 0.00 22 PHE A O 10
ATOM 13645 N N . LEU A 1 23 ? 26.548 10.767 -2.192 1.00 0.00 23 LEU A N 10
ATOM 13646 C CA . LEU A 1 23 ? 25.280 10.407 -2.787 1.00 0.00 23 LEU A CA 10
ATOM 13647 C C . LEU A 1 23 ? 24.337 11.586 -2.794 1.00 0.00 23 LEU A C 10
ATOM 13648 O O . LEU A 1 23 ? 23.530 11.731 -3.708 1.00 0.00 23 LEU A O 10
ATOM 13664 N N . SER A 1 24 ? 24.431 12.468 -1.788 1.00 0.00 24 SER A N 10
ATOM 13665 C CA . SER A 1 24 ? 23.526 13.597 -1.702 1.00 0.00 24 SER A CA 10
ATOM 13666 C C . SER A 1 24 ? 23.965 14.648 -2.676 1.00 0.00 24 SER A C 10
ATOM 13667 O O . SER A 1 24 ? 23.258 15.629 -2.901 1.00 0.00 24 SER A O 10
ATOM 13675 N N . THR A 1 25 ? 25.151 14.463 -3.279 1.00 0.00 25 THR A N 10
ATOM 13676 C CA . THR A 1 25 ? 25.663 15.437 -4.201 1.00 0.00 25 THR A CA 10
ATOM 13677 C C . THR A 1 25 ? 25.348 14.962 -5.585 1.00 0.00 25 THR A C 10
ATOM 13678 O O . THR A 1 25 ? 25.193 15.754 -6.513 1.00 0.00 25 THR A O 10
ATOM 13689 N N . CYS A 1 26 ? 25.227 13.634 -5.744 1.00 0.00 26 CYS A N 10
ATOM 13690 C CA . CYS A 1 26 ? 24.973 13.068 -7.038 1.00 0.00 26 CYS A CA 10
ATOM 13691 C C . CYS A 1 26 ? 23.490 12.969 -7.259 1.00 0.00 26 CYS A C 10
ATOM 13692 O O . CYS A 1 26 ? 22.749 12.484 -6.408 1.00 0.00 26 CYS A O 10
ATOM 13700 N N . GLU A 1 27 ? 23.034 13.423 -8.449 1.00 0.00 27 GLU A N 10
ATOM 13701 C CA . GLU A 1 27 ? 21.630 13.363 -8.770 1.00 0.00 27 GLU A CA 10
ATOM 13702 C C . GLU A 1 27 ? 21.518 13.162 -10.257 1.00 0.00 27 GLU A C 10
ATOM 13703 O O . GLU A 1 27 ? 21.035 14.034 -10.975 1.00 0.00 27 GLU A O 10
ATOM 13715 N N . GLY A 1 28 ? 21.976 11.993 -10.761 1.00 0.00 28 GLY A N 10
ATOM 13716 C CA . GLY A 1 28 ? 21.893 11.735 -12.175 1.00 0.00 28 GLY A CA 10
ATOM 13717 C C . GLY A 1 28 ? 21.843 10.253 -12.364 1.00 0.00 28 GLY A C 10
ATOM 13718 O O . GLY A 1 28 ? 20.780 9.639 -12.291 1.00 0.00 28 GLY A O 10
ATOM 13722 N N . VAL A 1 29 ? 23.020 9.642 -12.606 1.00 0.00 29 VAL A N 10
ATOM 13723 C CA . VAL A 1 29 ? 23.086 8.214 -12.811 1.00 0.00 29 VAL A CA 10
ATOM 13724 C C . VAL A 1 29 ? 23.746 7.650 -11.605 1.00 0.00 29 VAL A C 10
ATOM 13725 O O . VAL A 1 29 ? 24.919 7.283 -11.614 1.00 0.00 29 VAL A O 10
ATOM 13738 N N . ASN A 1 30 ? 22.973 7.589 -10.513 1.00 0.00 30 ASN A N 10
ATOM 13739 C CA . ASN A 1 30 ? 23.476 7.058 -9.298 1.00 0.00 30 ASN A CA 10
ATOM 13740 C C . ASN A 1 30 ? 22.350 6.373 -8.609 1.00 0.00 30 ASN A C 10
ATOM 13741 O O . ASN A 1 30 ? 22.406 6.126 -7.416 1.00 0.00 30 ASN A O 10
ATOM 13752 N N . THR A 1 31 ? 21.276 6.060 -9.352 1.00 0.00 31 THR A N 10
ATOM 13753 C CA . THR A 1 31 ? 20.166 5.361 -8.760 1.00 0.00 31 THR A CA 10
ATOM 13754 C C . THR A 1 31 ? 20.591 3.933 -8.622 1.00 0.00 31 THR A C 10
ATOM 13755 O O . THR A 1 31 ? 20.371 3.284 -7.597 1.00 0.00 31 THR A O 10
ATOM 13766 N N . GLU A 1 32 ? 21.242 3.422 -9.685 1.00 0.00 32 GLU A N 10
ATOM 13767 C CA . GLU A 1 32 ? 21.732 2.071 -9.683 1.00 0.00 32 GLU A CA 10
ATOM 13768 C C . GLU A 1 32 ? 22.917 2.039 -8.771 1.00 0.00 32 GLU A C 10
ATOM 13769 O O . GLU A 1 32 ? 23.114 1.094 -8.004 1.00 0.00 32 GLU A O 10
ATOM 13781 N N . VAL A 1 33 ? 23.737 3.111 -8.842 1.00 0.00 33 VAL A N 10
ATOM 13782 C CA . VAL A 1 33 ? 24.925 3.190 -8.028 1.00 0.00 33 VAL A CA 10
ATOM 13783 C C . VAL A 1 33 ? 24.513 3.241 -6.579 1.00 0.00 33 VAL A C 10
ATOM 13784 O O . VAL A 1 33 ? 25.129 2.601 -5.746 1.00 0.00 33 VAL A O 10
ATOM 13797 N N . ARG A 1 34 ? 23.442 4.001 -6.253 1.00 0.00 34 ARG A N 10
ATOM 13798 C CA . ARG A 1 34 ? 22.985 4.134 -4.879 1.00 0.00 34 ARG A CA 10
ATOM 13799 C C . ARG A 1 34 ? 22.607 2.788 -4.328 1.00 0.00 34 ARG A C 10
ATOM 13800 O O . ARG A 1 34 ? 22.905 2.478 -3.175 1.00 0.00 34 ARG A O 10
ATOM 13821 N N . THR A 1 35 ? 21.935 1.955 -5.145 1.00 0.00 35 THR A N 10
ATOM 13822 C CA . THR A 1 35 ? 21.496 0.657 -4.674 1.00 0.00 35 THR A CA 10
ATOM 13823 C C . THR A 1 35 ? 22.687 -0.159 -4.245 1.00 0.00 35 THR A C 10
ATOM 13824 O O . THR A 1 35 ? 22.682 -0.752 -3.168 1.00 0.00 35 THR A O 10
ATOM 13835 N N . ARG A 1 36 ? 23.740 -0.205 -5.079 1.00 0.00 36 ARG A N 10
ATOM 13836 C CA . ARG A 1 36 ? 24.913 -0.988 -4.741 1.00 0.00 36 ARG A CA 10
ATOM 13837 C C . ARG A 1 36 ? 25.732 -0.273 -3.692 1.00 0.00 36 ARG A C 10
ATOM 13838 O O . ARG A 1 36 ? 26.337 -0.901 -2.831 1.00 0.00 36 ARG A O 10
ATOM 13859 N N . LEU A 1 37 ? 25.757 1.070 -3.750 1.00 0.00 37 LEU A N 10
ATOM 13860 C CA . LEU A 1 37 ? 26.547 1.870 -2.843 1.00 0.00 37 LEU A CA 10
ATOM 13861 C C . LEU A 1 37 ? 26.072 1.680 -1.428 1.00 0.00 37 LEU A C 10
ATOM 13862 O O . LEU A 1 37 ? 26.860 1.370 -0.529 1.00 0.00 37 LEU A O 10
ATOM 13878 N N . LEU A 1 38 ? 24.753 1.822 -1.204 1.00 0.00 38 LEU A N 10
ATOM 13879 C CA . LEU A 1 38 ? 24.235 1.699 0.130 1.00 0.00 38 LEU A CA 10
ATOM 13880 C C . LEU A 1 38 ? 24.068 0.248 0.463 1.00 0.00 38 LEU A C 10
ATOM 13881 O O . LEU A 1 38 ? 24.258 -0.157 1.608 1.00 0.00 38 LEU A O 10
ATOM 13897 N N . GLY A 1 39 ? 23.705 -0.574 -0.542 1.00 0.00 39 GLY A N 10
ATOM 13898 C CA . GLY A 1 39 ? 23.503 -1.982 -0.308 1.00 0.00 39 GLY A CA 10
ATOM 13899 C C . GLY A 1 39 ? 24.787 -2.620 0.133 1.00 0.00 39 GLY A C 10
ATOM 13900 O O . GLY A 1 39 ? 24.785 -3.460 1.023 1.00 0.00 39 GLY A O 10
ATOM 13904 N N . HIS A 1 40 ? 25.926 -2.239 -0.484 1.00 0.00 40 HIS A N 10
ATOM 13905 C CA . HIS A 1 40 ? 27.186 -2.851 -0.121 1.00 0.00 40 HIS A CA 10
ATOM 13906 C C . HIS A 1 40 ? 27.593 -2.419 1.256 1.00 0.00 40 HIS A C 10
ATOM 13907 O O . HIS A 1 40 ? 28.098 -3.230 2.031 1.00 0.00 40 HIS A O 10
ATOM 13921 N N . LEU A 1 41 ? 27.402 -1.127 1.606 1.00 0.00 41 LEU A N 10
ATOM 13922 C CA . LEU A 1 41 ? 27.782 -0.690 2.935 1.00 0.00 41 LEU A CA 10
ATOM 13923 C C . LEU A 1 41 ? 26.896 -1.380 3.933 1.00 0.00 41 LEU A C 10
ATOM 13924 O O . LEU A 1 41 ? 27.351 -1.792 4.999 1.00 0.00 41 LEU A O 10
ATOM 13940 N N . ALA A 1 42 ? 25.593 -1.517 3.606 1.00 0.00 42 ALA A N 10
ATOM 13941 C CA . ALA A 1 42 ? 24.673 -2.178 4.499 1.00 0.00 42 ALA A CA 10
ATOM 13942 C C . ALA A 1 42 ? 25.072 -3.619 4.631 1.00 0.00 42 ALA A C 10
ATOM 13943 O O . ALA A 1 42 ? 25.018 -4.179 5.719 1.00 0.00 42 ALA A O 10
ATOM 13950 N N . ASN A 1 43 ? 25.480 -4.257 3.513 1.00 0.00 43 ASN A N 10
ATOM 13951 C CA . ASN A 1 43 ? 25.869 -5.647 3.565 1.00 0.00 43 ASN A CA 10
ATOM 13952 C C . ASN A 1 43 ? 27.094 -5.791 4.424 1.00 0.00 43 ASN A C 10
ATOM 13953 O O . ASN A 1 43 ? 27.207 -6.747 5.185 1.00 0.00 43 ASN A O 10
ATOM 13964 N N . CYS A 1 44 ? 28.052 -4.841 4.322 1.00 0.00 44 CYS A N 10
ATOM 13965 C CA . CYS A 1 44 ? 29.262 -4.939 5.106 1.00 0.00 44 CYS A CA 10
ATOM 13966 C C . CYS A 1 44 ? 28.941 -4.775 6.568 1.00 0.00 44 CYS A C 10
ATOM 13967 O O . CYS A 1 44 ? 29.497 -5.473 7.416 1.00 0.00 44 CYS A O 10
ATOM 13975 N N . MET A 1 45 ? 28.025 -3.839 6.894 1.00 0.00 45 MET A N 10
ATOM 13976 C CA . MET A 1 45 ? 27.682 -3.589 8.276 1.00 0.00 45 MET A CA 10
ATOM 13977 C C . MET A 1 45 ? 26.903 -4.759 8.790 1.00 0.00 45 MET A C 10
ATOM 13978 O O . MET A 1 45 ? 27.091 -5.207 9.917 1.00 0.00 45 MET A O 10
ATOM 13992 N N . THR A 1 46 ? 25.986 -5.270 7.953 1.00 0.00 46 THR A N 10
ATOM 13993 C CA . THR A 1 46 ? 25.168 -6.395 8.335 1.00 0.00 46 THR A CA 10
ATOM 13994 C C . THR A 1 46 ? 26.039 -7.605 8.557 1.00 0.00 46 THR A C 10
ATOM 13995 O O . THR A 1 46 ? 25.863 -8.332 9.532 1.00 0.00 46 THR A O 10
ATOM 14006 N N . GLN A 1 47 ? 27.002 -7.855 7.640 1.00 0.00 47 GLN A N 10
ATOM 14007 C CA . GLN A 1 47 ? 27.866 -9.008 7.763 1.00 0.00 47 GLN A CA 10
ATOM 14008 C C . GLN A 1 47 ? 28.700 -8.887 9.012 1.00 0.00 47 GLN A C 10
ATOM 14009 O O . GLN A 1 47 ? 28.862 -9.860 9.749 1.00 0.00 47 GLN A O 10
ATOM 14023 N N . ILE A 1 48 ? 29.259 -7.686 9.278 1.00 0.00 48 ILE A N 10
ATOM 14024 C CA . ILE A 1 48 ? 30.078 -7.510 10.455 1.00 0.00 48 ILE A CA 10
ATOM 14025 C C . ILE A 1 48 ? 29.449 -6.406 11.313 1.00 0.00 48 ILE A C 10
ATOM 14026 O O . ILE A 1 48 ? 29.728 -5.204 11.040 1.00 0.00 48 ILE A O 10
ATOM 14043 N N . ASP B 1 1 ? 46.967 -4.057 19.213 1.00 0.00 1 ASP B N 10
ATOM 14044 C CA . ASP B 1 1 ? 46.184 -5.117 18.525 1.00 0.00 1 ASP B CA 10
ATOM 14045 C C . ASP B 1 1 ? 46.210 -4.909 17.032 1.00 0.00 1 ASP B C 10
ATOM 14046 O O . ASP B 1 1 ? 45.270 -4.370 16.443 1.00 0.00 1 ASP B O 10
ATOM 14055 N N . PRO B 1 2 ? 47.287 -5.346 16.410 1.00 0.00 2 PRO B N 10
ATOM 14056 C CA . PRO B 1 2 ? 47.468 -5.214 14.964 1.00 0.00 2 PRO B CA 10
ATOM 14057 C C . PRO B 1 2 ? 46.381 -5.854 14.153 1.00 0.00 2 PRO B C 10
ATOM 14058 O O . PRO B 1 2 ? 46.012 -5.351 13.095 1.00 0.00 2 PRO B O 10
ATOM 14069 N N . SER B 1 3 ? 45.849 -6.994 14.634 1.00 0.00 3 SER B N 10
ATOM 14070 C CA . SER B 1 3 ? 44.805 -7.691 13.913 1.00 0.00 3 SER B CA 10
ATOM 14071 C C . SER B 1 3 ? 43.580 -6.821 13.843 1.00 0.00 3 SER B C 10
ATOM 14072 O O . SER B 1 3 ? 42.913 -6.760 12.814 1.00 0.00 3 SER B O 10
ATOM 14080 N N . VAL B 1 4 ? 43.260 -6.125 14.953 1.00 0.00 4 VAL B N 10
ATOM 14081 C CA . VAL B 1 4 ? 42.091 -5.273 14.989 1.00 0.00 4 VAL B CA 10
ATOM 14082 C C . VAL B 1 4 ? 42.287 -4.141 14.019 1.00 0.00 4 VAL B C 10
ATOM 14083 O O . VAL B 1 4 ? 41.378 -3.782 13.271 1.00 0.00 4 VAL B O 10
ATOM 14096 N N . LEU B 1 5 ? 43.500 -3.554 14.015 1.00 0.00 5 LEU B N 10
ATOM 14097 C CA . LEU B 1 5 ? 43.789 -2.448 13.131 1.00 0.00 5 LEU B CA 10
ATOM 14098 C C . LEU B 1 5 ? 43.702 -2.926 11.707 1.00 0.00 5 LEU B C 10
ATOM 14099 O O . LEU B 1 5 ? 43.199 -2.220 10.836 1.00 0.00 5 LEU B O 10
ATOM 14115 N N . GLY B 1 6 ? 44.198 -4.153 11.448 1.00 0.00 6 GLY B N 10
ATOM 14116 C CA . GLY B 1 6 ? 44.178 -4.702 10.110 1.00 0.00 6 GLY B CA 10
ATOM 14117 C C . GLY B 1 6 ? 42.760 -4.849 9.641 1.00 0.00 6 GLY B C 10
ATOM 14118 O O . GLY B 1 6 ? 42.457 -4.568 8.487 1.00 0.00 6 GLY B O 10
ATOM 14122 N N . LYS B 1 7 ? 41.852 -5.311 10.528 1.00 0.00 7 LYS B N 10
ATOM 14123 C CA . LYS B 1 7 ? 40.466 -5.485 10.143 1.00 0.00 7 LYS B CA 10
ATOM 14124 C C . LYS B 1 7 ? 39.860 -4.141 9.834 1.00 0.00 7 LYS B C 10
ATOM 14125 O O . LYS B 1 7 ? 39.078 -4.006 8.893 1.00 0.00 7 LYS B O 10
ATOM 14144 N N . TYR B 1 8 ? 40.202 -3.115 10.638 1.00 0.00 8 TYR B N 10
ATOM 14145 C CA . TYR B 1 8 ? 39.660 -1.790 10.426 1.00 0.00 8 TYR B CA 10
ATOM 14146 C C . TYR B 1 8 ? 40.125 -1.283 9.082 1.00 0.00 8 TYR B C 10
ATOM 14147 O O . TYR B 1 8 ? 39.335 -0.763 8.293 1.00 0.00 8 TYR B O 10
ATOM 14165 N N . ARG B 1 9 ? 41.440 -1.429 8.795 1.00 0.00 9 ARG B N 10
ATOM 14166 C CA . ARG B 1 9 ? 41.991 -0.964 7.539 1.00 0.00 9 ARG B CA 10
ATOM 14167 C C . ARG B 1 9 ? 41.395 -1.752 6.408 1.00 0.00 9 ARG B C 10
ATOM 14168 O O . ARG B 1 9 ? 41.121 -1.208 5.343 1.00 0.00 9 ARG B O 10
ATOM 14189 N N . ALA B 1 10 ? 41.198 -3.067 6.619 1.00 0.00 10 ALA B N 10
ATOM 14190 C CA . ALA B 1 10 ? 40.639 -3.915 5.589 1.00 0.00 10 ALA B CA 10
ATOM 14191 C C . ALA B 1 10 ? 39.256 -3.429 5.244 1.00 0.00 10 ALA B C 10
ATOM 14192 O O . ALA B 1 10 ? 38.874 -3.399 4.073 1.00 0.00 10 ALA B O 10
ATOM 14199 N N . GLY B 1 11 ? 38.469 -3.040 6.268 1.00 0.00 11 GLY B N 10
ATOM 14200 C CA . GLY B 1 11 ? 37.124 -2.565 6.032 1.00 0.00 11 GLY B CA 10
ATOM 14201 C C . GLY B 1 11 ? 37.175 -1.308 5.213 1.00 0.00 11 GLY B C 10
ATOM 14202 O O . GLY B 1 11 ? 36.361 -1.113 4.312 1.00 0.00 11 GLY B O 10
ATOM 14206 N N . PHE B 1 12 ? 38.138 -0.414 5.514 1.00 0.00 12 PHE B N 10
ATOM 14207 C CA . PHE B 1 12 ? 38.242 0.825 4.780 1.00 0.00 12 PHE B CA 10
ATOM 14208 C C . PHE B 1 12 ? 38.772 0.568 3.404 1.00 0.00 12 PHE B C 10
ATOM 14209 O O . PHE B 1 12 ? 38.456 1.305 2.476 1.00 0.00 12 PHE B O 10
ATOM 14226 N N . SER B 1 13 ? 39.614 -0.468 3.235 1.00 0.00 13 SER B N 10
ATOM 14227 C CA . SER B 1 13 ? 40.128 -0.781 1.923 1.00 0.00 13 SER B CA 10
ATOM 14228 C C . SER B 1 13 ? 38.942 -1.129 1.062 1.00 0.00 13 SER B C 10
ATOM 14229 O O . SER B 1 13 ? 38.850 -0.723 -0.097 1.00 0.00 13 SER B O 10
ATOM 14237 N N . GLU B 1 14 ? 37.995 -1.902 1.639 1.00 0.00 14 GLU B N 10
ATOM 14238 C CA . GLU B 1 14 ? 36.810 -2.288 0.916 1.00 0.00 14 GLU B CA 10
ATOM 14239 C C . GLU B 1 14 ? 35.978 -1.061 0.637 1.00 0.00 14 GLU B C 10
ATOM 14240 O O . GLU B 1 14 ? 35.404 -0.938 -0.445 1.00 0.00 14 GLU B O 10
ATOM 14252 N N . CYS B 1 15 ? 35.886 -0.111 1.609 1.00 0.00 15 CYS B N 10
ATOM 14253 C CA . CYS B 1 15 ? 35.081 1.066 1.398 1.00 0.00 15 CYS B CA 10
ATOM 14254 C C . CYS B 1 15 ? 35.687 1.882 0.298 1.00 0.00 15 CYS B C 10
ATOM 14255 O O . CYS B 1 15 ? 34.978 2.416 -0.540 1.00 0.00 15 CYS B O 10
ATOM 14263 N N . MET B 1 16 ? 37.031 1.980 0.271 1.00 0.00 16 MET B N 10
ATOM 14264 C CA . MET B 1 16 ? 37.701 2.768 -0.735 1.00 0.00 16 MET B CA 10
ATOM 14265 C C . MET B 1 16 ? 37.394 2.213 -2.100 1.00 0.00 16 MET B C 10
ATOM 14266 O O . MET B 1 16 ? 37.098 2.966 -3.022 1.00 0.00 16 MET B O 10
ATOM 14280 N N . ASN B 1 17 ? 37.459 0.875 -2.267 1.00 0.00 17 ASN B N 10
ATOM 14281 C CA . ASN B 1 17 ? 37.195 0.283 -3.562 1.00 0.00 17 ASN B CA 10
ATOM 14282 C C . ASN B 1 17 ? 35.756 0.515 -3.963 1.00 0.00 17 ASN B C 10
ATOM 14283 O O . ASN B 1 17 ? 35.480 0.844 -5.113 1.00 0.00 17 ASN B O 10
ATOM 14294 N N . GLU B 1 18 ? 34.804 0.362 -3.017 1.00 0.00 18 GLU B N 10
ATOM 14295 C CA . GLU B 1 18 ? 33.399 0.545 -3.338 1.00 0.00 18 GLU B CA 10
ATOM 14296 C C . GLU B 1 18 ? 33.153 1.993 -3.678 1.00 0.00 18 GLU B C 10
ATOM 14297 O O . GLU B 1 18 ? 32.410 2.324 -4.606 1.00 0.00 18 GLU B O 10
ATOM 14309 N N . VAL B 1 19 ? 33.797 2.889 -2.915 1.00 0.00 19 VAL B N 10
ATOM 14310 C CA . VAL B 1 19 ? 33.658 4.305 -3.117 1.00 0.00 19 VAL B CA 10
ATOM 14311 C C . VAL B 1 19 ? 34.247 4.659 -4.456 1.00 0.00 19 VAL B C 10
ATOM 14312 O O . VAL B 1 19 ? 33.728 5.517 -5.171 1.00 0.00 19 VAL B O 10
ATOM 14325 N N . THR B 1 20 ? 35.364 3.995 -4.820 1.00 0.00 20 THR B N 10
ATOM 14326 C CA . THR B 1 20 ? 36.021 4.257 -6.085 1.00 0.00 20 THR B CA 10
ATOM 14327 C C . THR B 1 20 ? 35.059 3.980 -7.210 1.00 0.00 20 THR B C 10
ATOM 14328 O O . THR B 1 20 ? 35.040 4.705 -8.197 1.00 0.00 20 THR B O 10
ATOM 14339 N N . ARG B 1 21 ? 34.246 2.906 -7.100 1.00 0.00 21 ARG B N 10
ATOM 14340 C CA . ARG B 1 21 ? 33.289 2.594 -8.148 1.00 0.00 21 ARG B CA 10
ATOM 14341 C C . ARG B 1 21 ? 32.322 3.736 -8.290 1.00 0.00 21 ARG B C 10
ATOM 14342 O O . ARG B 1 21 ? 31.941 4.096 -9.403 1.00 0.00 21 ARG B O 10
ATOM 14363 N N . PHE B 1 22 ? 31.897 4.335 -7.161 1.00 0.00 22 PHE B N 10
ATOM 14364 C CA . PHE B 1 22 ? 30.968 5.442 -7.226 1.00 0.00 22 PHE B CA 10
ATOM 14365 C C . PHE B 1 22 ? 31.654 6.605 -7.912 1.00 0.00 22 PHE B C 10
ATOM 14366 O O . PHE B 1 22 ? 31.093 7.246 -8.800 1.00 0.00 22 PHE B O 10
ATOM 14383 N N . LEU B 1 23 ? 32.906 6.882 -7.509 1.00 0.00 23 LEU B N 10
ATOM 14384 C CA . LEU B 1 23 ? 33.664 7.982 -8.066 1.00 0.00 23 LEU B CA 10
ATOM 14385 C C . LEU B 1 23 ? 33.955 7.748 -9.528 1.00 0.00 23 LEU B C 10
ATOM 14386 O O . LEU B 1 23 ? 34.009 8.693 -10.311 1.00 0.00 23 LEU B O 10
ATOM 14402 N N . SER B 1 24 ? 34.125 6.482 -9.938 1.00 0.00 24 SER B N 10
ATOM 14403 C CA . SER B 1 24 ? 34.456 6.184 -11.315 1.00 0.00 24 SER B CA 10
ATOM 14404 C C . SER B 1 24 ? 33.217 6.296 -12.150 1.00 0.00 24 SER B C 10
ATOM 14405 O O . SER B 1 24 ? 33.278 6.248 -13.376 1.00 0.00 24 SER B O 10
ATOM 14413 N N . THR B 1 25 ? 32.053 6.447 -11.493 1.00 0.00 25 THR B N 10
ATOM 14414 C CA . THR B 1 25 ? 30.813 6.527 -12.212 1.00 0.00 25 THR B CA 10
ATOM 14415 C C . THR B 1 25 ? 30.457 7.974 -12.343 1.00 0.00 25 THR B C 10
ATOM 14416 O O . THR B 1 25 ? 29.782 8.385 -13.285 1.00 0.00 25 THR B O 10
ATOM 14427 N N . CYS B 1 26 ? 30.931 8.791 -11.386 1.00 0.00 26 CYS B N 10
ATOM 14428 C CA . CYS B 1 26 ? 30.611 10.191 -11.390 1.00 0.00 26 CYS B CA 10
ATOM 14429 C C . CYS B 1 26 ? 31.642 10.941 -12.181 1.00 0.00 26 CYS B C 10
ATOM 14430 O O . CYS B 1 26 ? 32.844 10.759 -11.997 1.00 0.00 26 CYS B O 10
ATOM 14438 N N . GLU B 1 27 ? 31.171 11.831 -13.082 1.00 0.00 27 GLU B N 10
ATOM 14439 C CA . GLU B 1 27 ? 32.075 12.616 -13.887 1.00 0.00 27 GLU B CA 10
ATOM 14440 C C . GLU B 1 27 ? 31.413 13.940 -14.147 1.00 0.00 27 GLU B C 10
ATOM 14441 O O . GLU B 1 27 ? 31.072 14.260 -15.284 1.00 0.00 27 GLU B O 10
ATOM 14453 N N . GLY B 1 28 ? 31.202 14.748 -13.083 1.00 0.00 28 GLY B N 10
ATOM 14454 C CA . GLY B 1 28 ? 30.576 16.033 -13.266 1.00 0.00 28 GLY B CA 10
ATOM 14455 C C . GLY B 1 28 ? 31.035 16.923 -12.156 1.00 0.00 28 GLY B C 10
ATOM 14456 O O . GLY B 1 28 ? 32.094 17.541 -12.235 1.00 0.00 28 GLY B O 10
ATOM 14460 N N . VAL B 1 29 ? 30.231 16.996 -11.077 1.00 0.00 29 VAL B N 10
ATOM 14461 C CA . VAL B 1 29 ? 30.573 17.830 -9.951 1.00 0.00 29 VAL B CA 10
ATOM 14462 C C . VAL B 1 29 ? 30.940 16.909 -8.845 1.00 0.00 29 VAL B C 10
ATOM 14463 O O . VAL B 1 29 ? 30.179 16.678 -7.907 1.00 0.00 29 VAL B O 10
ATOM 14476 N N . ASN B 1 30 ? 32.145 16.340 -8.960 1.00 0.00 30 ASN B N 10
ATOM 14477 C CA . ASN B 1 30 ? 32.623 15.451 -7.963 1.00 0.00 30 ASN B CA 10
ATOM 14478 C C . ASN B 1 30 ? 34.098 15.633 -7.868 1.00 0.00 30 ASN B C 10
ATOM 14479 O O . ASN B 1 30 ? 34.799 14.780 -7.352 1.00 0.00 30 ASN B O 10
ATOM 14490 N N . THR B 1 31 ? 34.609 16.759 -8.392 1.00 0.00 31 THR B N 10
ATOM 14491 C CA . THR B 1 31 ? 36.022 17.019 -8.302 1.00 0.00 31 THR B CA 10
ATOM 14492 C C . THR B 1 31 ? 36.282 17.454 -6.894 1.00 0.00 31 THR B C 10
ATOM 14493 O O . THR B 1 31 ? 37.243 17.029 -6.249 1.00 0.00 31 THR B O 10
ATOM 14504 N N . GLU B 1 32 ? 35.386 18.322 -6.385 1.00 0.00 32 GLU B N 10
ATOM 14505 C CA . GLU B 1 32 ? 35.497 18.805 -5.035 1.00 0.00 32 GLU B CA 10
ATOM 14506 C C . GLU B 1 32 ? 35.115 17.673 -4.135 1.00 0.00 32 GLU B C 10
ATOM 14507 O O . GLU B 1 32 ? 35.724 17.450 -3.086 1.00 0.00 32 GLU B O 10
ATOM 14519 N N . VAL B 1 33 ? 34.076 16.916 -4.556 1.00 0.00 33 VAL B N 10
ATOM 14520 C CA . VAL B 1 33 ? 33.600 15.807 -3.766 1.00 0.00 33 VAL B CA 10
ATOM 14521 C C . VAL B 1 33 ? 34.692 14.771 -3.684 1.00 0.00 33 VAL B C 10
ATOM 14522 O O . VAL B 1 33 ? 34.913 14.199 -2.633 1.00 0.00 33 VAL B O 10
ATOM 14535 N N . ARG B 1 34 ? 35.411 14.520 -4.803 1.00 0.00 34 ARG B N 10
ATOM 14536 C CA . ARG B 1 34 ? 36.468 13.521 -4.827 1.00 0.00 34 ARG B CA 10
ATOM 14537 C C . ARG B 1 34 ? 37.533 13.869 -3.830 1.00 0.00 34 ARG B C 10
ATOM 14538 O O . ARG B 1 34 ? 38.053 12.994 -3.137 1.00 0.00 34 ARG B O 10
ATOM 14559 N N . THR B 1 35 ? 37.885 15.165 -3.731 1.00 0.00 35 THR B N 10
ATOM 14560 C CA . THR B 1 35 ? 38.936 15.577 -2.823 1.00 0.00 35 THR B CA 10
ATOM 14561 C C . THR B 1 35 ? 38.563 15.210 -1.410 1.00 0.00 35 THR B C 10
ATOM 14562 O O . THR B 1 35 ? 39.369 14.640 -0.679 1.00 0.00 35 THR B O 10
ATOM 14573 N N . ARG B 1 36 ? 37.323 15.525 -0.996 1.00 0.00 36 ARG B N 10
ATOM 14574 C CA . ARG B 1 36 ? 36.901 15.221 0.357 1.00 0.00 36 ARG B CA 10
ATOM 14575 C C . ARG B 1 36 ? 36.609 13.744 0.491 1.00 0.00 36 ARG B C 10
ATOM 14576 O O . ARG B 1 36 ? 36.849 13.149 1.536 1.00 0.00 36 ARG B O 10
ATOM 14597 N N . LEU B 1 37 ? 36.081 13.129 -0.581 1.00 0.00 37 LEU B N 10
ATOM 14598 C CA . LEU B 1 37 ? 35.701 11.734 -0.564 1.00 0.00 37 LEU B CA 10
ATOM 14599 C C . LEU B 1 37 ? 36.907 10.867 -0.330 1.00 0.00 37 LEU B C 10
ATOM 14600 O O . LEU B 1 37 ? 36.917 10.021 0.568 1.00 0.00 37 LEU B O 10
ATOM 14616 N N . LEU B 1 38 ? 37.976 11.085 -1.117 1.00 0.00 38 LEU B N 10
ATOM 14617 C CA . LEU B 1 38 ? 39.146 10.264 -0.981 1.00 0.00 38 LEU B CA 10
ATOM 14618 C C . LEU B 1 38 ? 39.969 10.763 0.166 1.00 0.00 38 LEU B C 10
ATOM 14619 O O . LEU B 1 38 ? 40.601 9.980 0.870 1.00 0.00 38 LEU B O 10
ATOM 14635 N N . GLY B 1 39 ? 39.982 12.094 0.378 1.00 0.00 39 GLY B N 10
ATOM 14636 C CA . GLY B 1 39 ? 40.763 12.666 1.447 1.00 0.00 39 GLY B CA 10
ATOM 14637 C C . GLY B 1 39 ? 40.260 12.168 2.772 1.00 0.00 39 GLY B C 10
ATOM 14638 O O . GLY B 1 39 ? 41.049 11.867 3.658 1.00 0.00 39 GLY B O 10
ATOM 14642 N N . HIS B 1 40 ? 38.925 12.071 2.947 1.00 0.00 40 HIS B N 10
ATOM 14643 C CA . HIS B 1 40 ? 38.390 11.632 4.217 1.00 0.00 40 HIS B CA 10
ATOM 14644 C C . HIS B 1 40 ? 38.689 10.179 4.431 1.00 0.00 40 HIS B C 10
ATOM 14645 O O . HIS B 1 40 ? 39.023 9.776 5.544 1.00 0.00 40 HIS B O 10
ATOM 14659 N N . LEU B 1 41 ? 38.568 9.339 3.379 1.00 0.00 41 LEU B N 10
ATOM 14660 C CA . LEU B 1 41 ? 38.858 7.929 3.560 1.00 0.00 41 LEU B CA 10
ATOM 14661 C C . LEU B 1 41 ? 40.324 7.783 3.865 1.00 0.00 41 LEU B C 10
ATOM 14662 O O . LEU B 1 41 ? 40.714 6.971 4.702 1.00 0.00 41 LEU B O 10
ATOM 14678 N N . ALA B 1 42 ? 41.175 8.572 3.177 1.00 0.00 42 ALA B N 10
ATOM 14679 C CA . ALA B 1 42 ? 42.596 8.507 3.413 1.00 0.00 42 ALA B CA 10
ATOM 14680 C C . ALA B 1 42 ? 42.880 8.963 4.816 1.00 0.00 42 ALA B C 10
ATOM 14681 O O . ALA B 1 42 ? 43.718 8.386 5.497 1.00 0.00 42 ALA B O 10
ATOM 14688 N N . ASN B 1 43 ? 42.180 10.020 5.280 1.00 0.00 43 ASN B N 10
ATOM 14689 C CA . ASN B 1 43 ? 42.408 10.519 6.616 1.00 0.00 43 ASN B CA 10
ATOM 14690 C C . ASN B 1 43 ? 42.007 9.468 7.615 1.00 0.00 43 ASN B C 10
ATOM 14691 O O . ASN B 1 43 ? 42.679 9.286 8.625 1.00 0.00 43 ASN B O 10
ATOM 14702 N N . CYS B 1 44 ? 40.891 8.749 7.359 1.00 0.00 44 CYS B N 10
ATOM 14703 C CA . CYS B 1 44 ? 40.443 7.741 8.294 1.00 0.00 44 CYS B CA 10
ATOM 14704 C C . CYS B 1 44 ? 41.434 6.607 8.340 1.00 0.00 44 CYS B C 10
ATOM 14705 O O . CYS B 1 44 ? 41.728 6.072 9.410 1.00 0.00 44 CYS B O 10
ATOM 14713 N N . MET B 1 45 ? 41.974 6.216 7.167 1.00 0.00 45 MET B N 10
ATOM 14714 C CA . MET B 1 45 ? 42.905 5.112 7.114 1.00 0.00 45 MET B CA 10
ATOM 14715 C C . MET B 1 45 ? 44.193 5.548 7.743 1.00 0.00 45 MET B C 10
ATOM 14716 O O . MET B 1 45 ? 44.831 4.799 8.477 1.00 0.00 45 MET B O 10
ATOM 14730 N N . THR B 1 46 ? 44.605 6.789 7.442 1.00 0.00 46 THR B N 10
ATOM 14731 C CA . THR B 1 46 ? 45.832 7.323 7.982 1.00 0.00 46 THR B CA 10
ATOM 14732 C C . THR B 1 46 ? 45.725 7.425 9.483 1.00 0.00 46 THR B C 10
ATOM 14733 O O . THR B 1 46 ? 46.654 7.062 10.202 1.00 0.00 46 THR B O 10
ATOM 14744 N N . GLN B 1 47 ? 44.579 7.937 9.990 1.00 0.00 47 GLN B N 10
ATOM 14745 C CA . GLN B 1 47 ? 44.404 8.094 11.418 1.00 0.00 47 GLN B CA 10
ATOM 14746 C C . GLN B 1 47 ? 44.421 6.743 12.084 1.00 0.00 47 GLN B C 10
ATOM 14747 O O . GLN B 1 47 ? 45.048 6.571 13.128 1.00 0.00 47 GLN B O 10
ATOM 14761 N N . ILE B 1 48 ? 43.718 5.748 11.496 1.00 0.00 48 ILE B N 10
ATOM 14762 C CA . ILE B 1 48 ? 43.686 4.432 12.093 1.00 0.00 48 ILE B CA 10
ATOM 14763 C C . ILE B 1 48 ? 44.243 3.433 11.073 1.00 0.00 48 ILE B C 10
ATOM 14764 O O . ILE B 1 48 ? 43.456 2.967 10.200 1.00 0.00 48 ILE B O 10
ATOM 14781 N N . ASP A 1 1 ? 34.557 -9.890 21.968 1.00 0.00 1 ASP A N 11
ATOM 14782 C CA . ASP A 1 1 ? 35.199 -8.559 21.808 1.00 0.00 1 ASP A CA 11
ATOM 14783 C C . ASP A 1 1 ? 34.300 -7.628 21.034 1.00 0.00 1 ASP A C 11
ATOM 14784 O O . ASP A 1 1 ? 34.534 -7.337 19.858 1.00 0.00 1 ASP A O 11
ATOM 14795 N N . PRO A 1 2 ? 33.273 -7.138 21.694 1.00 0.00 2 PRO A N 11
ATOM 14796 C CA . PRO A 1 2 ? 32.314 -6.235 21.073 1.00 0.00 2 PRO A CA 11
ATOM 14797 C C . PRO A 1 2 ? 32.882 -4.881 20.774 1.00 0.00 2 PRO A C 11
ATOM 14798 O O . PRO A 1 2 ? 32.363 -4.157 19.928 1.00 0.00 2 PRO A O 11
ATOM 14809 N N . SER A 1 3 ? 33.971 -4.505 21.476 1.00 0.00 3 SER A N 11
ATOM 14810 C CA . SER A 1 3 ? 34.591 -3.217 21.256 1.00 0.00 3 SER A CA 11
ATOM 14811 C C . SER A 1 3 ? 35.142 -3.180 19.858 1.00 0.00 3 SER A C 11
ATOM 14812 O O . SER A 1 3 ? 35.063 -2.161 19.175 1.00 0.00 3 SER A O 11
ATOM 14820 N N . VAL A 1 4 ? 35.728 -4.309 19.410 1.00 0.00 4 VAL A N 11
ATOM 14821 C CA . VAL A 1 4 ? 36.303 -4.381 18.084 1.00 0.00 4 VAL A CA 11
ATOM 14822 C C . VAL A 1 4 ? 35.202 -4.230 17.073 1.00 0.00 4 VAL A C 11
ATOM 14823 O O . VAL A 1 4 ? 35.338 -3.499 16.090 1.00 0.00 4 VAL A O 11
ATOM 14836 N N . LEU A 1 5 ? 34.070 -4.928 17.301 1.00 0.00 5 LEU A N 11
ATOM 14837 C CA . LEU A 1 5 ? 32.958 -4.865 16.380 1.00 0.00 5 LEU A CA 11
ATOM 14838 C C . LEU A 1 5 ? 32.410 -3.465 16.365 1.00 0.00 5 LEU A C 11
ATOM 14839 O O . LEU A 1 5 ? 32.033 -2.954 15.314 1.00 0.00 5 LEU A O 11
ATOM 14855 N N . GLY A 1 6 ? 32.341 -2.822 17.549 1.00 0.00 6 GLY A N 11
ATOM 14856 C CA . GLY A 1 6 ? 31.821 -1.475 17.638 1.00 0.00 6 GLY A CA 11
ATOM 14857 C C . GLY A 1 6 ? 32.702 -0.541 16.861 1.00 0.00 6 GLY A C 11
ATOM 14858 O O . GLY A 1 6 ? 32.214 0.352 16.176 1.00 0.00 6 GLY A O 11
ATOM 14862 N N . LYS A 1 7 ? 34.037 -0.716 16.966 1.00 0.00 7 LYS A N 11
ATOM 14863 C CA . LYS A 1 7 ? 34.961 0.146 16.258 1.00 0.00 7 LYS A CA 11
ATOM 14864 C C . LYS A 1 7 ? 34.767 -0.034 14.775 1.00 0.00 7 LYS A C 11
ATOM 14865 O O . LYS A 1 7 ? 34.731 0.935 14.018 1.00 0.00 7 LYS A O 11
ATOM 14884 N N . TYR A 1 8 ? 34.634 -1.301 14.332 1.00 0.00 8 TYR A N 11
ATOM 14885 C CA . TYR A 1 8 ? 34.461 -1.594 12.925 1.00 0.00 8 TYR A CA 11
ATOM 14886 C C . TYR A 1 8 ? 33.157 -0.988 12.460 1.00 0.00 8 TYR A C 11
ATOM 14887 O O . TYR A 1 8 ? 33.085 -0.388 11.386 1.00 0.00 8 TYR A O 11
ATOM 14905 N N . ARG A 1 9 ? 32.090 -1.143 13.275 1.00 0.00 9 ARG A N 11
ATOM 14906 C CA . ARG A 1 9 ? 30.786 -0.611 12.934 1.00 0.00 9 ARG A CA 11
ATOM 14907 C C . ARG A 1 9 ? 30.867 0.891 12.852 1.00 0.00 9 ARG A C 11
ATOM 14908 O O . ARG A 1 9 ? 30.280 1.503 11.962 1.00 0.00 9 ARG A O 11
ATOM 14929 N N . ALA A 1 10 ? 31.600 1.520 13.796 1.00 0.00 10 ALA A N 11
ATOM 14930 C CA . ALA A 1 10 ? 31.722 2.962 13.815 1.00 0.00 10 ALA A CA 11
ATOM 14931 C C . ALA A 1 10 ? 32.374 3.427 12.541 1.00 0.00 10 ALA A C 11
ATOM 14932 O O . ALA A 1 10 ? 31.974 4.441 11.966 1.00 0.00 10 ALA A O 11
ATOM 14939 N N . GLY A 1 11 ? 33.402 2.692 12.070 1.00 0.00 11 GLY A N 11
ATOM 14940 C CA . GLY A 1 11 ? 34.095 3.075 10.860 1.00 0.00 11 GLY A CA 11
ATOM 14941 C C . GLY A 1 11 ? 33.146 3.031 9.698 1.00 0.00 11 GLY A C 11
ATOM 14942 O O . GLY A 1 11 ? 33.165 3.912 8.840 1.00 0.00 11 GLY A O 11
ATOM 14946 N N . PHE A 1 12 ? 32.288 1.992 9.637 1.00 0.00 12 PHE A N 11
ATOM 14947 C CA . PHE A 1 12 ? 31.357 1.878 8.537 1.00 0.00 12 PHE A CA 11
ATOM 14948 C C . PHE A 1 12 ? 30.278 2.905 8.660 1.00 0.00 12 PHE A C 11
ATOM 14949 O O . PHE A 1 12 ? 29.794 3.414 7.653 1.00 0.00 12 PHE A O 11
ATOM 14966 N N . SER A 1 13 ? 29.850 3.226 9.896 1.00 0.00 13 SER A N 11
ATOM 14967 C CA . SER A 1 13 ? 28.825 4.226 10.074 1.00 0.00 13 SER A CA 11
ATOM 14968 C C . SER A 1 13 ? 29.366 5.520 9.529 1.00 0.00 13 SER A C 11
ATOM 14969 O O . SER A 1 13 ? 28.654 6.282 8.875 1.00 0.00 13 SER A O 11
ATOM 14977 N N . GLU A 1 14 ? 30.657 5.793 9.812 1.00 0.00 14 GLU A N 11
ATOM 14978 C CA . GLU A 1 14 ? 31.285 7.001 9.342 1.00 0.00 14 GLU A CA 11
ATOM 14979 C C . GLU A 1 14 ? 31.379 6.967 7.836 1.00 0.00 14 GLU A C 11
ATOM 14980 O O . GLU A 1 14 ? 31.147 7.985 7.180 1.00 0.00 14 GLU A O 11
ATOM 14992 N N . CYS A 1 15 ? 31.726 5.793 7.234 1.00 0.00 15 CYS A N 11
ATOM 14993 C CA . CYS A 1 15 ? 31.856 5.729 5.798 1.00 0.00 15 CYS A CA 11
ATOM 14994 C C . CYS A 1 15 ? 30.507 5.939 5.174 1.00 0.00 15 CYS A C 11
ATOM 14995 O O . CYS A 1 15 ? 30.383 6.639 4.179 1.00 0.00 15 CYS A O 11
ATOM 15003 N N . MET A 1 16 ? 29.457 5.347 5.774 1.00 0.00 16 MET A N 11
ATOM 15004 C CA . MET A 1 16 ? 28.124 5.456 5.231 1.00 0.00 16 MET A CA 11
ATOM 15005 C C . MET A 1 16 ? 27.685 6.896 5.208 1.00 0.00 16 MET A C 11
ATOM 15006 O O . MET A 1 16 ? 27.118 7.352 4.222 1.00 0.00 16 MET A O 11
ATOM 15020 N N . ASN A 1 17 ? 27.933 7.654 6.299 1.00 0.00 17 ASN A N 11
ATOM 15021 C CA . ASN A 1 17 ? 27.499 9.037 6.343 1.00 0.00 17 ASN A CA 11
ATOM 15022 C C . ASN A 1 17 ? 28.195 9.847 5.272 1.00 0.00 17 ASN A C 11
ATOM 15023 O O . ASN A 1 17 ? 27.561 10.657 4.596 1.00 0.00 17 ASN A O 11
ATOM 15034 N N . GLU A 1 18 ? 29.517 9.644 5.081 1.00 0.00 18 GLU A N 11
ATOM 15035 C CA . GLU A 1 18 ? 30.242 10.411 4.085 1.00 0.00 18 GLU A CA 11
ATOM 15036 C C . GLU A 1 18 ? 29.815 9.981 2.709 1.00 0.00 18 GLU A C 11
ATOM 15037 O O . GLU A 1 18 ? 29.673 10.802 1.800 1.00 0.00 18 GLU A O 11
ATOM 15049 N N . VAL A 1 19 ? 29.606 8.668 2.530 1.00 0.00 19 VAL A N 11
ATOM 15050 C CA . VAL A 1 19 ? 29.198 8.135 1.256 1.00 0.00 19 VAL A CA 11
ATOM 15051 C C . VAL A 1 19 ? 27.833 8.678 0.922 1.00 0.00 19 VAL A C 11
ATOM 15052 O O . VAL A 1 19 ? 27.544 9.003 -0.230 1.00 0.00 19 VAL A O 11
ATOM 15065 N N . THR A 1 20 ? 26.956 8.783 1.943 1.00 0.00 20 THR A N 11
ATOM 15066 C CA . THR A 1 20 ? 25.612 9.282 1.740 1.00 0.00 20 THR A CA 11
ATOM 15067 C C . THR A 1 20 ? 25.679 10.687 1.208 1.00 0.00 20 THR A C 11
ATOM 15068 O O . THR A 1 20 ? 24.888 11.067 0.349 1.00 0.00 20 THR A O 11
ATOM 15079 N N . ARG A 1 21 ? 26.625 11.504 1.722 1.00 0.00 21 ARG A N 11
ATOM 15080 C CA . ARG A 1 21 ? 26.753 12.872 1.257 1.00 0.00 21 ARG A CA 11
ATOM 15081 C C . ARG A 1 21 ? 27.093 12.861 -0.209 1.00 0.00 21 ARG A C 11
ATOM 15082 O O . ARG A 1 21 ? 26.596 13.684 -0.974 1.00 0.00 21 ARG A O 11
ATOM 15103 N N . PHE A 1 22 ? 27.956 11.917 -0.635 1.00 0.00 22 PHE A N 11
ATOM 15104 C CA . PHE A 1 22 ? 28.336 11.843 -2.025 1.00 0.00 22 PHE A CA 11
ATOM 15105 C C . PHE A 1 22 ? 27.134 11.420 -2.840 1.00 0.00 22 PHE A C 11
ATOM 15106 O O . PHE A 1 22 ? 26.877 11.958 -3.916 1.00 0.00 22 PHE A O 11
ATOM 15123 N N . LEU A 1 23 ? 26.367 10.439 -2.331 1.00 0.00 23 LEU A N 11
ATOM 15124 C CA . LEU A 1 23 ? 25.191 9.958 -3.031 1.00 0.00 23 LEU A CA 11
ATOM 15125 C C . LEU A 1 23 ? 24.165 11.065 -3.109 1.00 0.00 23 LEU A C 11
ATOM 15126 O O . LEU A 1 23 ? 23.357 11.111 -4.029 1.00 0.00 23 LEU A O 11
ATOM 15142 N N . SER A 1 24 ? 24.188 12.001 -2.146 1.00 0.00 24 SER A N 11
ATOM 15143 C CA . SER A 1 24 ? 23.222 13.074 -2.149 1.00 0.00 24 SER A CA 11
ATOM 15144 C C . SER A 1 24 ? 23.695 14.125 -3.109 1.00 0.00 24 SER A C 11
ATOM 15145 O O . SER A 1 24 ? 22.965 15.064 -3.423 1.00 0.00 24 SER A O 11
ATOM 15153 N N . THR A 1 25 ? 24.944 13.989 -3.594 1.00 0.00 25 THR A N 11
ATOM 15154 C CA . THR A 1 25 ? 25.493 14.964 -4.494 1.00 0.00 25 THR A CA 11
ATOM 15155 C C . THR A 1 25 ? 25.261 14.508 -5.906 1.00 0.00 25 THR A C 11
ATOM 15156 O O . THR A 1 25 ? 24.948 15.315 -6.780 1.00 0.00 25 THR A O 11
ATOM 15167 N N . CYS A 1 26 ? 25.397 13.191 -6.165 1.00 0.00 26 CYS A N 11
ATOM 15168 C CA . CYS A 1 26 ? 25.225 12.697 -7.511 1.00 0.00 26 CYS A CA 11
ATOM 15169 C C . CYS A 1 26 ? 23.830 12.166 -7.653 1.00 0.00 26 CYS A C 11
ATOM 15170 O O . CYS A 1 26 ? 23.405 11.293 -6.904 1.00 0.00 26 CYS A O 11
ATOM 15178 N N . GLU A 1 27 ? 23.083 12.700 -8.643 1.00 0.00 27 GLU A N 11
ATOM 15179 C CA . GLU A 1 27 ? 21.741 12.238 -8.880 1.00 0.00 27 GLU A CA 11
ATOM 15180 C C . GLU A 1 27 ? 21.579 12.113 -10.366 1.00 0.00 27 GLU A C 11
ATOM 15181 O O . GLU A 1 27 ? 21.069 13.015 -11.026 1.00 0.00 27 GLU A O 11
ATOM 15193 N N . GLY A 1 28 ? 22.026 10.971 -10.934 1.00 0.00 28 GLY A N 11
ATOM 15194 C CA . GLY A 1 28 ? 21.903 10.776 -12.356 1.00 0.00 28 GLY A CA 11
ATOM 15195 C C . GLY A 1 28 ? 22.137 9.325 -12.644 1.00 0.00 28 GLY A C 11
ATOM 15196 O O . GLY A 1 28 ? 21.201 8.531 -12.694 1.00 0.00 28 GLY A O 11
ATOM 15200 N N . VAL A 1 29 ? 23.421 8.946 -12.829 1.00 0.00 29 VAL A N 11
ATOM 15201 C CA . VAL A 1 29 ? 23.750 7.571 -13.131 1.00 0.00 29 VAL A CA 11
ATOM 15202 C C . VAL A 1 29 ? 24.389 6.994 -11.912 1.00 0.00 29 VAL A C 11
ATOM 15203 O O . VAL A 1 29 ? 25.583 6.706 -11.858 1.00 0.00 29 VAL A O 11
ATOM 15216 N N . ASN A 1 30 ? 23.562 6.823 -10.873 1.00 0.00 30 ASN A N 11
ATOM 15217 C CA . ASN A 1 30 ? 24.037 6.266 -9.658 1.00 0.00 30 ASN A CA 11
ATOM 15218 C C . ASN A 1 30 ? 22.914 5.496 -9.056 1.00 0.00 30 ASN A C 11
ATOM 15219 O O . ASN A 1 30 ? 22.900 5.249 -7.862 1.00 0.00 30 ASN A O 11
ATOM 15230 N N . THR A 1 31 ? 21.921 5.114 -9.876 1.00 0.00 31 THR A N 11
ATOM 15231 C CA . THR A 1 31 ? 20.827 4.337 -9.362 1.00 0.00 31 THR A CA 11
ATOM 15232 C C . THR A 1 31 ? 21.361 2.956 -9.141 1.00 0.00 31 THR A C 11
ATOM 15233 O O . THR A 1 31 ? 21.112 2.320 -8.115 1.00 0.00 31 THR A O 11
ATOM 15244 N N . GLU A 1 32 ? 22.139 2.475 -10.129 1.00 0.00 32 GLU A N 11
ATOM 15245 C CA . GLU A 1 32 ? 22.742 1.174 -10.035 1.00 0.00 32 GLU A CA 11
ATOM 15246 C C . GLU A 1 32 ? 23.874 1.276 -9.060 1.00 0.00 32 GLU A C 11
ATOM 15247 O O . GLU A 1 32 ? 24.120 0.363 -8.268 1.00 0.00 32 GLU A O 11
ATOM 15259 N N . VAL A 1 33 ? 24.593 2.422 -9.103 1.00 0.00 33 VAL A N 11
ATOM 15260 C CA . VAL A 1 33 ? 25.723 2.618 -8.221 1.00 0.00 33 VAL A CA 11
ATOM 15261 C C . VAL A 1 33 ? 25.232 2.646 -6.796 1.00 0.00 33 VAL A C 11
ATOM 15262 O O . VAL A 1 33 ? 25.821 2.020 -5.930 1.00 0.00 33 VAL A O 11
ATOM 15275 N N . ARG A 1 34 ? 24.117 3.364 -6.533 1.00 0.00 34 ARG A N 11
ATOM 15276 C CA . ARG A 1 34 ? 23.577 3.471 -5.190 1.00 0.00 34 ARG A CA 11
ATOM 15277 C C . ARG A 1 34 ? 23.199 2.115 -4.678 1.00 0.00 34 ARG A C 11
ATOM 15278 O O . ARG A 1 34 ? 23.411 1.808 -3.509 1.00 0.00 34 ARG A O 11
ATOM 15299 N N . THR A 1 35 ? 22.628 1.267 -5.545 1.00 0.00 35 THR A N 11
ATOM 15300 C CA . THR A 1 35 ? 22.192 -0.043 -5.116 1.00 0.00 35 THR A CA 11
ATOM 15301 C C . THR A 1 35 ? 23.364 -0.830 -4.585 1.00 0.00 35 THR A C 11
ATOM 15302 O O . THR A 1 35 ? 23.276 -1.431 -3.517 1.00 0.00 35 THR A O 11
ATOM 15313 N N . ARG A 1 36 ? 24.501 -0.825 -5.303 1.00 0.00 36 ARG A N 11
ATOM 15314 C CA . ARG A 1 36 ? 25.643 -1.603 -4.865 1.00 0.00 36 ARG A CA 11
ATOM 15315 C C . ARG A 1 36 ? 26.442 -0.856 -3.820 1.00 0.00 36 ARG A C 11
ATOM 15316 O O . ARG A 1 36 ? 27.033 -1.470 -2.936 1.00 0.00 36 ARG A O 11
ATOM 15337 N N . LEU A 1 37 ? 26.468 0.487 -3.886 1.00 0.00 37 LEU A N 11
ATOM 15338 C CA . LEU A 1 37 ? 27.265 1.265 -2.961 1.00 0.00 37 LEU A CA 11
ATOM 15339 C C . LEU A 1 37 ? 26.560 1.359 -1.638 1.00 0.00 37 LEU A C 11
ATOM 15340 O O . LEU A 1 37 ? 27.098 0.954 -0.606 1.00 0.00 37 LEU A O 11
ATOM 15356 N N . LEU A 1 38 ? 25.326 1.894 -1.636 1.00 0.00 38 LEU A N 11
ATOM 15357 C CA . LEU A 1 38 ? 24.601 2.062 -0.405 1.00 0.00 38 LEU A CA 11
ATOM 15358 C C . LEU A 1 38 ? 24.195 0.713 0.116 1.00 0.00 38 LEU A C 11
ATOM 15359 O O . LEU A 1 38 ? 24.241 0.468 1.319 1.00 0.00 38 LEU A O 11
ATOM 15375 N N . GLY A 1 39 ? 23.781 -0.199 -0.792 1.00 0.00 39 GLY A N 11
ATOM 15376 C CA . GLY A 1 39 ? 23.333 -1.506 -0.371 1.00 0.00 39 GLY A CA 11
ATOM 15377 C C . GLY A 1 39 ? 24.436 -2.244 0.329 1.00 0.00 39 GLY A C 11
ATOM 15378 O O . GLY A 1 39 ? 24.191 -2.902 1.331 1.00 0.00 39 GLY A O 11
ATOM 15382 N N . HIS A 1 40 ? 25.684 -2.180 -0.187 1.00 0.00 40 HIS A N 11
ATOM 15383 C CA . HIS A 1 40 ? 26.769 -2.896 0.447 1.00 0.00 40 HIS A CA 11
ATOM 15384 C C . HIS A 1 40 ? 27.044 -2.330 1.813 1.00 0.00 40 HIS A C 11
ATOM 15385 O O . HIS A 1 40 ? 27.217 -3.080 2.771 1.00 0.00 40 HIS A O 11
ATOM 15399 N N . LEU A 1 41 ? 27.113 -0.987 1.938 1.00 0.00 41 LEU A N 11
ATOM 15400 C CA . LEU A 1 41 ? 27.403 -0.393 3.227 1.00 0.00 41 LEU A CA 11
ATOM 15401 C C . LEU A 1 41 ? 26.284 -0.734 4.172 1.00 0.00 41 LEU A C 11
ATOM 15402 O O . LEU A 1 41 ? 26.520 -1.028 5.343 1.00 0.00 41 LEU A O 11
ATOM 15418 N N . ALA A 1 42 ? 25.031 -0.695 3.677 1.00 0.00 42 ALA A N 11
ATOM 15419 C CA . ALA A 1 42 ? 23.899 -1.026 4.506 1.00 0.00 42 ALA A CA 11
ATOM 15420 C C . ALA A 1 42 ? 23.996 -2.472 4.894 1.00 0.00 42 ALA A C 11
ATOM 15421 O O . ALA A 1 42 ? 23.688 -2.834 6.022 1.00 0.00 42 ALA A O 11
ATOM 15428 N N . ASN A 1 43 ? 24.429 -3.339 3.953 1.00 0.00 43 ASN A N 11
ATOM 15429 C CA . ASN A 1 43 ? 24.540 -4.749 4.238 1.00 0.00 43 ASN A CA 11
ATOM 15430 C C . ASN A 1 43 ? 25.566 -4.949 5.323 1.00 0.00 43 ASN A C 11
ATOM 15431 O O . ASN A 1 43 ? 25.369 -5.758 6.222 1.00 0.00 43 ASN A O 11
ATOM 15442 N N . CYS A 1 44 ? 26.698 -4.213 5.257 1.00 0.00 44 CYS A N 11
ATOM 15443 C CA . CYS A 1 44 ? 27.734 -4.369 6.253 1.00 0.00 44 CYS A CA 11
ATOM 15444 C C . CYS A 1 44 ? 27.214 -3.925 7.597 1.00 0.00 44 CYS A C 11
ATOM 15445 O O . CYS A 1 44 ? 27.415 -4.600 8.604 1.00 0.00 44 CYS A O 11
ATOM 15453 N N . MET A 1 45 ? 26.517 -2.772 7.630 1.00 0.00 45 MET A N 11
ATOM 15454 C CA . MET A 1 45 ? 26.015 -2.237 8.877 1.00 0.00 45 MET A CA 11
ATOM 15455 C C . MET A 1 45 ? 24.966 -3.165 9.412 1.00 0.00 45 MET A C 11
ATOM 15456 O O . MET A 1 45 ? 24.907 -3.437 10.609 1.00 0.00 45 MET A O 11
ATOM 15470 N N . THR A 1 46 ? 24.105 -3.661 8.511 1.00 0.00 46 THR A N 11
ATOM 15471 C CA . THR A 1 46 ? 23.040 -4.562 8.891 1.00 0.00 46 THR A CA 11
ATOM 15472 C C . THR A 1 46 ? 23.620 -5.851 9.418 1.00 0.00 46 THR A C 11
ATOM 15473 O O . THR A 1 46 ? 23.125 -6.405 10.399 1.00 0.00 46 THR A O 11
ATOM 15484 N N . GLN A 1 47 ? 24.685 -6.365 8.763 1.00 0.00 47 GLN A N 11
ATOM 15485 C CA . GLN A 1 47 ? 25.290 -7.615 9.180 1.00 0.00 47 GLN A CA 11
ATOM 15486 C C . GLN A 1 47 ? 25.821 -7.480 10.583 1.00 0.00 47 GLN A C 11
ATOM 15487 O O . GLN A 1 47 ? 25.693 -8.401 11.388 1.00 0.00 47 GLN A O 11
ATOM 15501 N N . ILE A 1 48 ? 26.441 -6.329 10.913 1.00 0.00 48 ILE A N 11
ATOM 15502 C CA . ILE A 1 48 ? 26.976 -6.150 12.243 1.00 0.00 48 ILE A CA 11
ATOM 15503 C C . ILE A 1 48 ? 25.801 -6.044 13.228 1.00 0.00 48 ILE A C 11
ATOM 15504 O O . ILE A 1 48 ? 24.982 -5.095 13.085 1.00 0.00 48 ILE A O 11
ATOM 15521 N N . ASP B 1 1 ? 47.385 -5.318 19.309 1.00 0.00 1 ASP B N 11
ATOM 15522 C CA . ASP B 1 1 ? 46.340 -6.054 18.547 1.00 0.00 1 ASP B CA 11
ATOM 15523 C C . ASP B 1 1 ? 46.277 -5.561 17.125 1.00 0.00 1 ASP B C 11
ATOM 15524 O O . ASP B 1 1 ? 45.357 -4.840 16.735 1.00 0.00 1 ASP B O 11
ATOM 15533 N N . PRO B 1 2 ? 47.246 -5.966 16.331 1.00 0.00 2 PRO B N 11
ATOM 15534 C CA . PRO B 1 2 ? 47.321 -5.561 14.934 1.00 0.00 2 PRO B CA 11
ATOM 15535 C C . PRO B 1 2 ? 46.249 -6.172 14.083 1.00 0.00 2 PRO B C 11
ATOM 15536 O O . PRO B 1 2 ? 45.929 -5.657 13.014 1.00 0.00 2 PRO B O 11
ATOM 15547 N N . SER B 1 3 ? 45.669 -7.299 14.542 1.00 0.00 3 SER B N 11
ATOM 15548 C CA . SER B 1 3 ? 44.623 -7.960 13.790 1.00 0.00 3 SER B CA 11
ATOM 15549 C C . SER B 1 3 ? 43.431 -7.048 13.724 1.00 0.00 3 SER B C 11
ATOM 15550 O O . SER B 1 3 ? 42.760 -6.960 12.697 1.00 0.00 3 SER B O 11
ATOM 15558 N N . VAL B 1 4 ? 43.139 -6.352 14.842 1.00 0.00 4 VAL B N 11
ATOM 15559 C CA . VAL B 1 4 ? 42.004 -5.456 14.892 1.00 0.00 4 VAL B CA 11
ATOM 15560 C C . VAL B 1 4 ? 42.240 -4.326 13.927 1.00 0.00 4 VAL B C 11
ATOM 15561 O O . VAL B 1 4 ? 41.343 -3.936 13.176 1.00 0.00 4 VAL B O 11
ATOM 15574 N N . LEU B 1 5 ? 43.471 -3.777 13.928 1.00 0.00 5 LEU B N 11
ATOM 15575 C CA . LEU B 1 5 ? 43.795 -2.676 13.049 1.00 0.00 5 LEU B CA 11
ATOM 15576 C C . LEU B 1 5 ? 43.711 -3.142 11.623 1.00 0.00 5 LEU B C 11
ATOM 15577 O O . LEU B 1 5 ? 43.246 -2.412 10.752 1.00 0.00 5 LEU B O 11
ATOM 15593 N N . GLY B 1 6 ? 44.181 -4.378 11.354 1.00 0.00 6 GLY B N 11
ATOM 15594 C CA . GLY B 1 6 ? 44.152 -4.913 10.010 1.00 0.00 6 GLY B CA 11
ATOM 15595 C C . GLY B 1 6 ? 42.729 -5.047 9.551 1.00 0.00 6 GLY B C 11
ATOM 15596 O O . GLY B 1 6 ? 42.415 -4.753 8.403 1.00 0.00 6 GLY B O 11
ATOM 15600 N N . LYS B 1 7 ? 41.831 -5.517 10.444 1.00 0.00 7 LYS B N 11
ATOM 15601 C CA . LYS B 1 7 ? 40.438 -5.686 10.083 1.00 0.00 7 LYS B CA 11
ATOM 15602 C C . LYS B 1 7 ? 39.843 -4.340 9.763 1.00 0.00 7 LYS B C 11
ATOM 15603 O O . LYS B 1 7 ? 39.117 -4.184 8.783 1.00 0.00 7 LYS B O 11
ATOM 15622 N N . TYR B 1 8 ? 40.150 -3.330 10.602 1.00 0.00 8 TYR B N 11
ATOM 15623 C CA . TYR B 1 8 ? 39.620 -1.998 10.403 1.00 0.00 8 TYR B CA 11
ATOM 15624 C C . TYR B 1 8 ? 40.146 -1.455 9.095 1.00 0.00 8 TYR B C 11
ATOM 15625 O O . TYR B 1 8 ? 39.407 -0.855 8.314 1.00 0.00 8 TYR B O 11
ATOM 15643 N N . ARG B 1 9 ? 41.457 -1.660 8.836 1.00 0.00 9 ARG B N 11
ATOM 15644 C CA . ARG B 1 9 ? 42.076 -1.183 7.617 1.00 0.00 9 ARG B CA 11
ATOM 15645 C C . ARG B 1 9 ? 41.443 -1.867 6.433 1.00 0.00 9 ARG B C 11
ATOM 15646 O O . ARG B 1 9 ? 41.191 -1.239 5.408 1.00 0.00 9 ARG B O 11
ATOM 15667 N N . ALA B 1 10 ? 41.176 -3.186 6.555 1.00 0.00 10 ALA B N 11
ATOM 15668 C CA . ALA B 1 10 ? 40.586 -3.936 5.468 1.00 0.00 10 ALA B CA 11
ATOM 15669 C C . ALA B 1 10 ? 39.233 -3.364 5.140 1.00 0.00 10 ALA B C 11
ATOM 15670 O O . ALA B 1 10 ? 38.868 -3.248 3.969 1.00 0.00 10 ALA B O 11
ATOM 15677 N N . GLY B 1 11 ? 38.452 -2.995 6.178 1.00 0.00 11 GLY B N 11
ATOM 15678 C CA . GLY B 1 11 ? 37.131 -2.451 5.954 1.00 0.00 11 GLY B CA 11
ATOM 15679 C C . GLY B 1 11 ? 37.238 -1.163 5.191 1.00 0.00 11 GLY B C 11
ATOM 15680 O O . GLY B 1 11 ? 36.447 -0.901 4.288 1.00 0.00 11 GLY B O 11
ATOM 15684 N N . PHE B 1 12 ? 38.223 -0.312 5.546 1.00 0.00 12 PHE B N 11
ATOM 15685 C CA . PHE B 1 12 ? 38.375 0.954 4.866 1.00 0.00 12 PHE B CA 11
ATOM 15686 C C . PHE B 1 12 ? 38.902 0.743 3.482 1.00 0.00 12 PHE B C 11
ATOM 15687 O O . PHE B 1 12 ? 38.543 1.477 2.567 1.00 0.00 12 PHE B O 11
ATOM 15704 N N . SER B 1 13 ? 39.786 -0.254 3.291 1.00 0.00 13 SER B N 11
ATOM 15705 C CA . SER B 1 13 ? 40.313 -0.516 1.972 1.00 0.00 13 SER B CA 11
ATOM 15706 C C . SER B 1 13 ? 39.149 -0.890 1.094 1.00 0.00 13 SER B C 11
ATOM 15707 O O . SER B 1 13 ? 39.067 -0.478 -0.062 1.00 0.00 13 SER B O 11
ATOM 15715 N N . GLU B 1 14 ? 38.223 -1.702 1.646 1.00 0.00 14 GLU B N 11
ATOM 15716 C CA . GLU B 1 14 ? 37.066 -2.126 0.904 1.00 0.00 14 GLU B CA 11
ATOM 15717 C C . GLU B 1 14 ? 36.184 -0.931 0.619 1.00 0.00 14 GLU B C 11
ATOM 15718 O O . GLU B 1 14 ? 35.647 -0.812 -0.485 1.00 0.00 14 GLU B O 11
ATOM 15730 N N . CYS B 1 15 ? 36.005 -0.006 1.604 1.00 0.00 15 CYS B N 11
ATOM 15731 C CA . CYS B 1 15 ? 35.149 1.132 1.379 1.00 0.00 15 CYS B CA 11
ATOM 15732 C C . CYS B 1 15 ? 35.764 2.008 0.327 1.00 0.00 15 CYS B C 11
ATOM 15733 O O . CYS B 1 15 ? 35.069 2.515 -0.543 1.00 0.00 15 CYS B O 11
ATOM 15741 N N . MET B 1 16 ? 37.098 2.179 0.377 1.00 0.00 16 MET B N 11
ATOM 15742 C CA . MET B 1 16 ? 37.780 3.033 -0.567 1.00 0.00 16 MET B CA 11
ATOM 15743 C C . MET B 1 16 ? 37.594 2.513 -1.969 1.00 0.00 16 MET B C 11
ATOM 15744 O O . MET B 1 16 ? 37.329 3.288 -2.882 1.00 0.00 16 MET B O 11
ATOM 15758 N N . ASN B 1 17 ? 37.731 1.186 -2.179 1.00 0.00 17 ASN B N 11
ATOM 15759 C CA . ASN B 1 17 ? 37.598 0.640 -3.516 1.00 0.00 17 ASN B CA 11
ATOM 15760 C C . ASN B 1 17 ? 36.201 0.867 -4.048 1.00 0.00 17 ASN B C 11
ATOM 15761 O O . ASN B 1 17 ? 36.032 1.245 -5.207 1.00 0.00 17 ASN B O 11
ATOM 15772 N N . GLU B 1 18 ? 35.163 0.652 -3.211 1.00 0.00 18 GLU B N 11
ATOM 15773 C CA . GLU B 1 18 ? 33.797 0.829 -3.673 1.00 0.00 18 GLU B CA 11
ATOM 15774 C C . GLU B 1 18 ? 33.526 2.293 -3.893 1.00 0.00 18 GLU B C 11
ATOM 15775 O O . GLU B 1 18 ? 32.851 2.678 -4.849 1.00 0.00 18 GLU B O 11
ATOM 15787 N N . VAL B 1 19 ? 34.051 3.140 -2.994 1.00 0.00 19 VAL B N 11
ATOM 15788 C CA . VAL B 1 19 ? 33.856 4.564 -3.096 1.00 0.00 19 VAL B CA 11
ATOM 15789 C C . VAL B 1 19 ? 34.522 5.052 -4.356 1.00 0.00 19 VAL B C 11
ATOM 15790 O O . VAL B 1 19 ? 34.001 5.923 -5.053 1.00 0.00 19 VAL B O 11
ATOM 15803 N N . THR B 1 20 ? 35.708 4.489 -4.671 1.00 0.00 20 THR B N 11
ATOM 15804 C CA . THR B 1 20 ? 36.447 4.886 -5.852 1.00 0.00 20 THR B CA 11
ATOM 15805 C C . THR B 1 20 ? 35.611 4.616 -7.073 1.00 0.00 20 THR B C 11
ATOM 15806 O O . THR B 1 20 ? 35.612 5.403 -8.017 1.00 0.00 20 THR B O 11
ATOM 15817 N N . ARG B 1 21 ? 34.883 3.478 -7.091 1.00 0.00 21 ARG B N 11
ATOM 15818 C CA . ARG B 1 21 ? 34.050 3.150 -8.234 1.00 0.00 21 ARG B CA 11
ATOM 15819 C C . ARG B 1 21 ? 32.998 4.213 -8.393 1.00 0.00 21 ARG B C 11
ATOM 15820 O O . ARG B 1 21 ? 32.671 4.607 -9.512 1.00 0.00 21 ARG B O 11
ATOM 15841 N N . PHE B 1 22 ? 32.442 4.704 -7.269 1.00 0.00 22 PHE B N 11
ATOM 15842 C CA . PHE B 1 22 ? 31.421 5.724 -7.339 1.00 0.00 22 PHE B CA 11
ATOM 15843 C C . PHE B 1 22 ? 32.042 7.003 -7.849 1.00 0.00 22 PHE B C 11
ATOM 15844 O O . PHE B 1 22 ? 31.464 7.701 -8.680 1.00 0.00 22 PHE B O 11
ATOM 15861 N N . LEU B 1 23 ? 33.250 7.336 -7.355 1.00 0.00 23 LEU B N 11
ATOM 15862 C CA . LEU B 1 23 ? 33.933 8.543 -7.778 1.00 0.00 23 LEU B CA 11
ATOM 15863 C C . LEU B 1 23 ? 34.284 8.435 -9.242 1.00 0.00 23 LEU B C 11
ATOM 15864 O O . LEU B 1 23 ? 34.382 9.437 -9.942 1.00 0.00 23 LEU B O 11
ATOM 15880 N N . SER B 1 24 ? 34.459 7.205 -9.751 1.00 0.00 24 SER B N 11
ATOM 15881 C CA . SER B 1 24 ? 34.817 7.033 -11.138 1.00 0.00 24 SER B CA 11
ATOM 15882 C C . SER B 1 24 ? 33.564 7.132 -11.959 1.00 0.00 24 SER B C 11
ATOM 15883 O O . SER B 1 24 ? 33.618 7.193 -13.185 1.00 0.00 24 SER B O 11
ATOM 15891 N N . THR B 1 25 ? 32.396 7.148 -11.286 1.00 0.00 25 THR B N 11
ATOM 15892 C CA . THR B 1 25 ? 31.145 7.210 -11.989 1.00 0.00 25 THR B CA 11
ATOM 15893 C C . THR B 1 25 ? 30.716 8.645 -12.090 1.00 0.00 25 THR B C 11
ATOM 15894 O O . THR B 1 25 ? 30.193 9.071 -13.119 1.00 0.00 25 THR B O 11
ATOM 15905 N N . CYS B 1 26 ? 30.935 9.437 -11.020 1.00 0.00 26 CYS B N 11
ATOM 15906 C CA . CYS B 1 26 ? 30.506 10.817 -11.041 1.00 0.00 26 CYS B CA 11
ATOM 15907 C C . CYS B 1 26 ? 31.678 11.677 -11.408 1.00 0.00 26 CYS B C 11
ATOM 15908 O O . CYS B 1 26 ? 32.718 11.643 -10.757 1.00 0.00 26 CYS B O 11
ATOM 15916 N N . GLU B 1 27 ? 31.522 12.478 -12.483 1.00 0.00 27 GLU B N 11
ATOM 15917 C CA . GLU B 1 27 ? 32.578 13.363 -12.899 1.00 0.00 27 GLU B CA 11
ATOM 15918 C C . GLU B 1 27 ? 31.936 14.676 -13.245 1.00 0.00 27 GLU B C 11
ATOM 15919 O O . GLU B 1 27 ? 31.649 14.952 -14.408 1.00 0.00 27 GLU B O 11
ATOM 15931 N N . GLY B 1 28 ? 31.690 15.523 -12.223 1.00 0.00 28 GLY B N 11
ATOM 15932 C CA . GLY B 1 28 ? 31.078 16.802 -12.475 1.00 0.00 28 GLY B CA 11
ATOM 15933 C C . GLY B 1 28 ? 31.253 17.646 -11.252 1.00 0.00 28 GLY B C 11
ATOM 15934 O O . GLY B 1 28 ? 32.218 18.397 -11.136 1.00 0.00 28 GLY B O 11
ATOM 15938 N N . VAL B 1 29 ? 30.309 17.526 -10.294 1.00 0.00 29 VAL B N 11
ATOM 15939 C CA . VAL B 1 29 ? 30.379 18.312 -9.083 1.00 0.00 29 VAL B CA 11
ATOM 15940 C C . VAL B 1 29 ? 30.759 17.385 -7.978 1.00 0.00 29 VAL B C 11
ATOM 15941 O O . VAL B 1 29 ? 29.980 17.058 -7.082 1.00 0.00 29 VAL B O 11
ATOM 15954 N N . ASN B 1 30 ? 32.013 16.923 -8.039 1.00 0.00 30 ASN B N 11
ATOM 15955 C CA . ASN B 1 30 ? 32.508 16.048 -7.040 1.00 0.00 30 ASN B CA 11
ATOM 15956 C C . ASN B 1 30 ? 33.962 16.327 -6.885 1.00 0.00 30 ASN B C 11
ATOM 15957 O O . ASN B 1 30 ? 34.710 15.491 -6.407 1.00 0.00 30 ASN B O 11
ATOM 15968 N N . THR B 1 31 ? 34.406 17.518 -7.318 1.00 0.00 31 THR B N 11
ATOM 15969 C CA . THR B 1 31 ? 35.793 17.866 -7.163 1.00 0.00 31 THR B CA 11
ATOM 15970 C C . THR B 1 31 ? 35.993 18.161 -5.709 1.00 0.00 31 THR B C 11
ATOM 15971 O O . THR B 1 31 ? 36.965 17.731 -5.086 1.00 0.00 31 THR B O 11
ATOM 15982 N N . GLU B 1 32 ? 35.033 18.913 -5.138 1.00 0.00 32 GLU B N 11
ATOM 15983 C CA . GLU B 1 32 ? 35.082 19.250 -3.742 1.00 0.00 32 GLU B CA 11
ATOM 15984 C C . GLU B 1 32 ? 34.714 18.019 -2.972 1.00 0.00 32 GLU B C 11
ATOM 15985 O O . GLU B 1 32 ? 35.279 17.735 -1.914 1.00 0.00 32 GLU B O 11
ATOM 15997 N N . VAL B 1 33 ? 33.741 17.249 -3.514 1.00 0.00 33 VAL B N 11
ATOM 15998 C CA . VAL B 1 33 ? 33.289 16.049 -2.843 1.00 0.00 33 VAL B CA 11
ATOM 15999 C C . VAL B 1 33 ? 34.430 15.064 -2.788 1.00 0.00 33 VAL B C 11
ATOM 16000 O O . VAL B 1 33 ? 34.672 14.461 -1.755 1.00 0.00 33 VAL B O 11
ATOM 16013 N N . ARG B 1 34 ? 35.169 14.902 -3.908 1.00 0.00 34 ARG B N 11
ATOM 16014 C CA . ARG B 1 34 ? 36.274 13.959 -3.964 1.00 0.00 34 ARG B CA 11
ATOM 16015 C C . ARG B 1 34 ? 37.318 14.332 -2.956 1.00 0.00 34 ARG B C 11
ATOM 16016 O O . ARG B 1 34 ? 37.898 13.465 -2.311 1.00 0.00 34 ARG B O 11
ATOM 16037 N N . THR B 1 35 ? 37.579 15.638 -2.795 1.00 0.00 35 THR B N 11
ATOM 16038 C CA . THR B 1 35 ? 38.605 16.073 -1.875 1.00 0.00 35 THR B CA 11
ATOM 16039 C C . THR B 1 35 ? 38.278 15.613 -0.477 1.00 0.00 35 THR B C 11
ATOM 16040 O O . THR B 1 35 ? 39.137 15.074 0.215 1.00 0.00 35 THR B O 11
ATOM 16051 N N . ARG B 1 36 ? 37.020 15.788 -0.036 1.00 0.00 36 ARG B N 11
ATOM 16052 C CA . ARG B 1 36 ? 36.662 15.405 1.315 1.00 0.00 36 ARG B CA 11
ATOM 16053 C C . ARG B 1 36 ? 36.358 13.927 1.403 1.00 0.00 36 ARG B C 11
ATOM 16054 O O . ARG B 1 36 ? 36.607 13.303 2.432 1.00 0.00 36 ARG B O 11
ATOM 16075 N N . LEU B 1 37 ? 35.831 13.327 0.321 1.00 0.00 37 LEU B N 11
ATOM 16076 C CA . LEU B 1 37 ? 35.453 11.928 0.354 1.00 0.00 37 LEU B CA 11
ATOM 16077 C C . LEU B 1 37 ? 36.676 11.068 0.215 1.00 0.00 37 LEU B C 11
ATOM 16078 O O . LEU B 1 37 ? 36.969 10.245 1.083 1.00 0.00 37 LEU B O 11
ATOM 16094 N N . LEU B 1 38 ? 37.429 11.245 -0.887 1.00 0.00 38 LEU B N 11
ATOM 16095 C CA . LEU B 1 38 ? 38.592 10.430 -1.118 1.00 0.00 38 LEU B CA 11
ATOM 16096 C C . LEU B 1 38 ? 39.660 10.801 -0.130 1.00 0.00 38 LEU B C 11
ATOM 16097 O O . LEU B 1 38 ? 40.365 9.937 0.383 1.00 0.00 38 LEU B O 11
ATOM 16113 N N . GLY B 1 39 ? 39.802 12.114 0.160 1.00 0.00 39 GLY B N 11
ATOM 16114 C CA . GLY B 1 39 ? 40.832 12.563 1.067 1.00 0.00 39 GLY B CA 11
ATOM 16115 C C . GLY B 1 39 ? 40.633 11.966 2.430 1.00 0.00 39 GLY B C 11
ATOM 16116 O O . GLY B 1 39 ? 41.596 11.562 3.067 1.00 0.00 39 GLY B O 11
ATOM 16120 N N . HIS B 1 40 ? 39.378 11.910 2.931 1.00 0.00 40 HIS B N 11
ATOM 16121 C CA . HIS B 1 40 ? 39.149 11.361 4.250 1.00 0.00 40 HIS B CA 11
ATOM 16122 C C . HIS B 1 40 ? 39.483 9.895 4.276 1.00 0.00 40 HIS B C 11
ATOM 16123 O O . HIS B 1 40 ? 40.136 9.425 5.204 1.00 0.00 40 HIS B O 11
ATOM 16137 N N . LEU B 1 41 ? 39.026 9.126 3.264 1.00 0.00 41 LEU B N 11
ATOM 16138 C CA . LEU B 1 41 ? 39.297 7.703 3.255 1.00 0.00 41 LEU B CA 11
ATOM 16139 C C . LEU B 1 41 ? 40.783 7.501 3.149 1.00 0.00 41 LEU B C 11
ATOM 16140 O O . LEU B 1 41 ? 41.345 6.619 3.798 1.00 0.00 41 LEU B O 11
ATOM 16156 N N . ALA B 1 42 ? 41.455 8.321 2.317 1.00 0.00 42 ALA B N 11
ATOM 16157 C CA . ALA B 1 42 ? 42.885 8.214 2.167 1.00 0.00 42 ALA B CA 11
ATOM 16158 C C . ALA B 1 42 ? 43.531 8.562 3.477 1.00 0.00 42 ALA B C 11
ATOM 16159 O O . ALA B 1 42 ? 44.507 7.937 3.872 1.00 0.00 42 ALA B O 11
ATOM 16166 N N . ASN B 1 43 ? 42.994 9.581 4.181 1.00 0.00 43 ASN B N 11
ATOM 16167 C CA . ASN B 1 43 ? 43.562 9.990 5.444 1.00 0.00 43 ASN B CA 11
ATOM 16168 C C . ASN B 1 43 ? 43.440 8.853 6.425 1.00 0.00 43 ASN B C 11
ATOM 16169 O O . ASN B 1 43 ? 44.365 8.588 7.186 1.00 0.00 43 ASN B O 11
ATOM 16180 N N . CYS B 1 44 ? 42.283 8.153 6.432 1.00 0.00 44 CYS B N 11
ATOM 16181 C CA . CYS B 1 44 ? 42.091 7.064 7.363 1.00 0.00 44 CYS B CA 11
ATOM 16182 C C . CYS B 1 44 ? 43.061 5.954 7.048 1.00 0.00 44 CYS B C 11
ATOM 16183 O O . CYS B 1 44 ? 43.694 5.397 7.943 1.00 0.00 44 CYS B O 11
ATOM 16191 N N . MET B 1 45 ? 43.204 5.618 5.750 1.00 0.00 45 MET B N 11
ATOM 16192 C CA . MET B 1 45 ? 44.078 4.536 5.348 1.00 0.00 45 MET B CA 11
ATOM 16193 C C . MET B 1 45 ? 45.495 4.921 5.652 1.00 0.00 45 MET B C 11
ATOM 16194 O O . MET B 1 45 ? 46.285 4.112 6.128 1.00 0.00 45 MET B O 11
ATOM 16208 N N . THR B 1 46 ? 45.834 6.187 5.366 1.00 0.00 46 THR B N 11
ATOM 16209 C CA . THR B 1 46 ? 47.169 6.688 5.601 1.00 0.00 46 THR B CA 11
ATOM 16210 C C . THR B 1 46 ? 47.468 6.679 7.080 1.00 0.00 46 THR B C 11
ATOM 16211 O O . THR B 1 46 ? 48.573 6.331 7.493 1.00 0.00 46 THR B O 11
ATOM 16222 N N . GLN B 1 47 ? 46.481 7.077 7.915 1.00 0.00 47 GLN B N 11
ATOM 16223 C CA . GLN B 1 47 ? 46.687 7.130 9.347 1.00 0.00 47 GLN B CA 11
ATOM 16224 C C . GLN B 1 47 ? 47.000 5.750 9.868 1.00 0.00 47 GLN B C 11
ATOM 16225 O O . GLN B 1 47 ? 47.859 5.590 10.733 1.00 0.00 47 GLN B O 11
ATOM 16239 N N . ILE B 1 48 ? 46.301 4.715 9.361 1.00 0.00 48 ILE B N 11
ATOM 16240 C CA . ILE B 1 48 ? 46.553 3.372 9.829 1.00 0.00 48 ILE B CA 11
ATOM 16241 C C . ILE B 1 48 ? 47.948 2.943 9.342 1.00 0.00 48 ILE B C 11
ATOM 16242 O O . ILE B 1 48 ? 48.158 2.891 8.100 1.00 0.00 48 ILE B O 11
ATOM 16259 N N . ASP A 1 1 ? 34.848 -9.941 22.045 1.00 0.00 1 ASP A N 12
ATOM 16260 C CA . ASP A 1 1 ? 35.436 -8.584 21.880 1.00 0.00 1 ASP A CA 12
ATOM 16261 C C . ASP A 1 1 ? 34.518 -7.705 21.071 1.00 0.00 1 ASP A C 12
ATOM 16262 O O . ASP A 1 1 ? 34.759 -7.435 19.893 1.00 0.00 1 ASP A O 12
ATOM 16273 N N . PRO A 1 2 ? 33.462 -7.237 21.705 1.00 0.00 2 PRO A N 12
ATOM 16274 C CA . PRO A 1 2 ? 32.483 -6.381 21.049 1.00 0.00 2 PRO A CA 12
ATOM 16275 C C . PRO A 1 2 ? 33.004 -5.011 20.737 1.00 0.00 2 PRO A C 12
ATOM 16276 O O . PRO A 1 2 ? 32.458 -4.310 19.889 1.00 0.00 2 PRO A O 12
ATOM 16287 N N . SER A 1 3 ? 34.084 -4.595 21.431 1.00 0.00 3 SER A N 12
ATOM 16288 C CA . SER A 1 3 ? 34.655 -3.288 21.200 1.00 0.00 3 SER A CA 12
ATOM 16289 C C . SER A 1 3 ? 35.228 -3.243 19.809 1.00 0.00 3 SER A C 12
ATOM 16290 O O . SER A 1 3 ? 35.175 -2.213 19.142 1.00 0.00 3 SER A O 12
ATOM 16298 N N . VAL A 1 4 ? 35.792 -4.378 19.342 1.00 0.00 4 VAL A N 12
ATOM 16299 C CA . VAL A 1 4 ? 36.376 -4.433 18.020 1.00 0.00 4 VAL A CA 12
ATOM 16300 C C . VAL A 1 4 ? 35.281 -4.236 17.009 1.00 0.00 4 VAL A C 12
ATOM 16301 O O . VAL A 1 4 ? 35.433 -3.487 16.043 1.00 0.00 4 VAL A O 12
ATOM 16314 N N . LEU A 1 5 ? 34.136 -4.914 17.226 1.00 0.00 5 LEU A N 12
ATOM 16315 C CA . LEU A 1 5 ? 33.021 -4.807 16.314 1.00 0.00 5 LEU A CA 12
ATOM 16316 C C . LEU A 1 5 ? 32.500 -3.398 16.344 1.00 0.00 5 LEU A C 12
ATOM 16317 O O . LEU A 1 5 ? 32.107 -2.852 15.317 1.00 0.00 5 LEU A O 12
ATOM 16333 N N . GLY A 1 6 ? 32.472 -2.782 17.545 1.00 0.00 6 GLY A N 12
ATOM 16334 C CA . GLY A 1 6 ? 31.977 -1.430 17.682 1.00 0.00 6 GLY A CA 12
ATOM 16335 C C . GLY A 1 6 ? 32.839 -0.488 16.889 1.00 0.00 6 GLY A C 12
ATOM 16336 O O . GLY A 1 6 ? 32.330 0.416 16.234 1.00 0.00 6 GLY A O 12
ATOM 16340 N N . LYS A 1 7 ? 34.178 -0.670 16.939 1.00 0.00 7 LYS A N 12
ATOM 16341 C CA . LYS A 1 7 ? 35.069 0.206 16.204 1.00 0.00 7 LYS A CA 12
ATOM 16342 C C . LYS A 1 7 ? 34.849 0.014 14.728 1.00 0.00 7 LYS A C 12
ATOM 16343 O O . LYS A 1 7 ? 34.856 0.974 13.960 1.00 0.00 7 LYS A O 12
ATOM 16362 N N . TYR A 1 8 ? 34.653 -1.249 14.299 1.00 0.00 8 TYR A N 12
ATOM 16363 C CA . TYR A 1 8 ? 34.444 -1.541 12.897 1.00 0.00 8 TYR A CA 12
ATOM 16364 C C . TYR A 1 8 ? 33.151 -0.886 12.464 1.00 0.00 8 TYR A C 12
ATOM 16365 O O . TYR A 1 8 ? 33.078 -0.271 11.400 1.00 0.00 8 TYR A O 12
ATOM 16383 N N . ARG A 1 9 ? 32.095 -1.013 13.302 1.00 0.00 9 ARG A N 12
ATOM 16384 C CA . ARG A 1 9 ? 30.807 -0.429 12.993 1.00 0.00 9 ARG A CA 12
ATOM 16385 C C . ARG A 1 9 ? 30.938 1.070 12.942 1.00 0.00 9 ARG A C 12
ATOM 16386 O O . ARG A 1 9 ? 30.359 1.720 12.075 1.00 0.00 9 ARG A O 12
ATOM 16407 N N . ALA A 1 10 ? 31.706 1.656 13.887 1.00 0.00 10 ALA A N 12
ATOM 16408 C CA . ALA A 1 10 ? 31.871 3.093 13.932 1.00 0.00 10 ALA A CA 12
ATOM 16409 C C . ALA A 1 10 ? 32.508 3.571 12.656 1.00 0.00 10 ALA A C 12
ATOM 16410 O O . ALA A 1 10 ? 32.112 4.597 12.102 1.00 0.00 10 ALA A O 12
ATOM 16417 N N . GLY A 1 11 ? 33.520 2.829 12.159 1.00 0.00 11 GLY A N 12
ATOM 16418 C CA . GLY A 1 11 ? 34.199 3.223 10.945 1.00 0.00 11 GLY A CA 12
ATOM 16419 C C . GLY A 1 11 ? 33.235 3.199 9.795 1.00 0.00 11 GLY A C 12
ATOM 16420 O O . GLY A 1 11 ? 33.247 4.090 8.948 1.00 0.00 11 GLY A O 12
ATOM 16424 N N . PHE A 1 12 ? 32.372 2.164 9.734 1.00 0.00 12 PHE A N 12
ATOM 16425 C CA . PHE A 1 12 ? 31.430 2.061 8.643 1.00 0.00 12 PHE A CA 12
ATOM 16426 C C . PHE A 1 12 ? 30.343 3.078 8.791 1.00 0.00 12 PHE A C 12
ATOM 16427 O O . PHE A 1 12 ? 29.795 3.542 7.796 1.00 0.00 12 PHE A O 12
ATOM 16444 N N . SER A 1 13 ? 29.980 3.439 10.036 1.00 0.00 13 SER A N 12
ATOM 16445 C CA . SER A 1 13 ? 28.954 4.436 10.231 1.00 0.00 13 SER A CA 12
ATOM 16446 C C . SER A 1 13 ? 29.457 5.711 9.614 1.00 0.00 13 SER A C 12
ATOM 16447 O O . SER A 1 13 ? 28.713 6.436 8.953 1.00 0.00 13 SER A O 12
ATOM 16455 N N . GLU A 1 14 ? 30.757 6.009 9.834 1.00 0.00 14 GLU A N 12
ATOM 16456 C CA . GLU A 1 14 ? 31.349 7.201 9.283 1.00 0.00 14 GLU A CA 12
ATOM 16457 C C . GLU A 1 14 ? 31.406 7.081 7.779 1.00 0.00 14 GLU A C 12
ATOM 16458 O O . GLU A 1 14 ? 31.168 8.062 7.073 1.00 0.00 14 GLU A O 12
ATOM 16470 N N . CYS A 1 15 ? 31.726 5.872 7.241 1.00 0.00 15 CYS A N 12
ATOM 16471 C CA . CYS A 1 15 ? 31.817 5.718 5.809 1.00 0.00 15 CYS A CA 12
ATOM 16472 C C . CYS A 1 15 ? 30.463 5.931 5.199 1.00 0.00 15 CYS A C 12
ATOM 16473 O O . CYS A 1 15 ? 30.340 6.579 4.170 1.00 0.00 15 CYS A O 12
ATOM 16481 N N . MET A 1 16 ? 29.407 5.398 5.843 1.00 0.00 16 MET A N 12
ATOM 16482 C CA . MET A 1 16 ? 28.069 5.524 5.314 1.00 0.00 16 MET A CA 12
ATOM 16483 C C . MET A 1 16 ? 27.678 6.978 5.254 1.00 0.00 16 MET A C 12
ATOM 16484 O O . MET A 1 16 ? 27.104 7.427 4.264 1.00 0.00 16 MET A O 12
ATOM 16498 N N . ASN A 1 17 ? 27.974 7.753 6.319 1.00 0.00 17 ASN A N 12
ATOM 16499 C CA . ASN A 1 17 ? 27.600 9.153 6.335 1.00 0.00 17 ASN A CA 12
ATOM 16500 C C . ASN A 1 17 ? 28.325 9.899 5.239 1.00 0.00 17 ASN A C 12
ATOM 16501 O O . ASN A 1 17 ? 27.730 10.728 4.553 1.00 0.00 17 ASN A O 12
ATOM 16512 N N . GLU A 1 18 ? 29.633 9.618 5.043 1.00 0.00 18 GLU A N 12
ATOM 16513 C CA . GLU A 1 18 ? 30.392 10.318 4.024 1.00 0.00 18 GLU A CA 12
ATOM 16514 C C . GLU A 1 18 ? 29.927 9.890 2.659 1.00 0.00 18 GLU A C 12
ATOM 16515 O O . GLU A 1 18 ? 29.832 10.701 1.739 1.00 0.00 18 GLU A O 12
ATOM 16527 N N . VAL A 1 19 ? 29.633 8.589 2.502 1.00 0.00 19 VAL A N 12
ATOM 16528 C CA . VAL A 1 19 ? 29.191 8.062 1.235 1.00 0.00 19 VAL A CA 12
ATOM 16529 C C . VAL A 1 19 ? 27.856 8.663 0.892 1.00 0.00 19 VAL A C 12
ATOM 16530 O O . VAL A 1 19 ? 27.594 9.002 -0.260 1.00 0.00 19 VAL A O 12
ATOM 16543 N N . THR A 1 20 ? 26.975 8.804 1.904 1.00 0.00 20 THR A N 12
ATOM 16544 C CA . THR A 1 20 ? 25.660 9.367 1.680 1.00 0.00 20 THR A CA 12
ATOM 16545 C C . THR A 1 20 ? 25.806 10.770 1.153 1.00 0.00 20 THR A C 12
ATOM 16546 O O . THR A 1 20 ? 25.069 11.184 0.260 1.00 0.00 20 THR A O 12
ATOM 16557 N N . ARG A 1 21 ? 26.767 11.543 1.704 1.00 0.00 21 ARG A N 12
ATOM 16558 C CA . ARG A 1 21 ? 26.970 12.906 1.256 1.00 0.00 21 ARG A CA 12
ATOM 16559 C C . ARG A 1 21 ? 27.374 12.901 -0.192 1.00 0.00 21 ARG A C 12
ATOM 16560 O O . ARG A 1 21 ? 26.927 13.746 -0.968 1.00 0.00 21 ARG A O 12
ATOM 16581 N N . PHE A 1 22 ? 28.224 11.939 -0.600 1.00 0.00 22 PHE A N 12
ATOM 16582 C CA . PHE A 1 22 ? 28.659 11.898 -1.974 1.00 0.00 22 PHE A CA 12
ATOM 16583 C C . PHE A 1 22 ? 27.486 11.505 -2.836 1.00 0.00 22 PHE A C 12
ATOM 16584 O O . PHE A 1 22 ? 27.303 12.023 -3.935 1.00 0.00 22 PHE A O 12
ATOM 16601 N N . LEU A 1 23 ? 26.670 10.554 -2.354 1.00 0.00 23 LEU A N 12
ATOM 16602 C CA . LEU A 1 23 ? 25.518 10.102 -3.093 1.00 0.00 23 LEU A CA 12
ATOM 16603 C C . LEU A 1 23 ? 24.554 11.234 -3.316 1.00 0.00 23 LEU A C 12
ATOM 16604 O O . LEU A 1 23 ? 23.974 11.353 -4.391 1.00 0.00 23 LEU A O 12
ATOM 16620 N N . SER A 1 24 ? 24.360 12.098 -2.303 1.00 0.00 24 SER A N 12
ATOM 16621 C CA . SER A 1 24 ? 23.420 13.189 -2.442 1.00 0.00 24 SER A CA 12
ATOM 16622 C C . SER A 1 24 ? 24.008 14.202 -3.379 1.00 0.00 24 SER A C 12
ATOM 16623 O O . SER A 1 24 ? 23.330 15.130 -3.818 1.00 0.00 24 SER A O 12
ATOM 16631 N N . THR A 1 25 ? 25.301 14.032 -3.705 1.00 0.00 25 THR A N 12
ATOM 16632 C CA . THR A 1 25 ? 25.967 14.956 -4.582 1.00 0.00 25 THR A CA 12
ATOM 16633 C C . THR A 1 25 ? 25.754 14.496 -5.997 1.00 0.00 25 THR A C 12
ATOM 16634 O O . THR A 1 25 ? 25.555 15.307 -6.902 1.00 0.00 25 THR A O 12
ATOM 16645 N N . CYS A 1 26 ? 25.798 13.163 -6.222 1.00 0.00 26 CYS A N 12
ATOM 16646 C CA . CYS A 1 26 ? 25.621 12.639 -7.558 1.00 0.00 26 CYS A CA 12
ATOM 16647 C C . CYS A 1 26 ? 24.168 12.773 -7.918 1.00 0.00 26 CYS A C 12
ATOM 16648 O O . CYS A 1 26 ? 23.288 12.420 -7.139 1.00 0.00 26 CYS A O 12
ATOM 16656 N N . GLU A 1 27 ? 23.888 13.309 -9.128 1.00 0.00 27 GLU A N 12
ATOM 16657 C CA . GLU A 1 27 ? 22.519 13.481 -9.550 1.00 0.00 27 GLU A CA 12
ATOM 16658 C C . GLU A 1 27 ? 22.130 12.338 -10.450 1.00 0.00 27 GLU A C 12
ATOM 16659 O O . GLU A 1 27 ? 20.951 12.008 -10.554 1.00 0.00 27 GLU A O 12
ATOM 16671 N N . GLY A 1 28 ? 23.116 11.711 -11.140 1.00 0.00 28 GLY A N 12
ATOM 16672 C CA . GLY A 1 28 ? 22.804 10.612 -12.038 1.00 0.00 28 GLY A CA 12
ATOM 16673 C C . GLY A 1 28 ? 22.229 9.474 -11.246 1.00 0.00 28 GLY A C 12
ATOM 16674 O O . GLY A 1 28 ? 21.168 8.960 -11.582 1.00 0.00 28 GLY A O 12
ATOM 16678 N N . VAL A 1 29 ? 22.948 9.075 -10.162 1.00 0.00 29 VAL A N 12
ATOM 16679 C CA . VAL A 1 29 ? 22.526 7.998 -9.271 1.00 0.00 29 VAL A CA 12
ATOM 16680 C C . VAL A 1 29 ? 21.864 6.880 -10.023 1.00 0.00 29 VAL A C 12
ATOM 16681 O O . VAL A 1 29 ? 20.638 6.780 -10.080 1.00 0.00 29 VAL A O 12
ATOM 16694 N N . ASN A 1 30 ? 22.683 5.980 -10.600 1.00 0.00 30 ASN A N 12
ATOM 16695 C CA . ASN A 1 30 ? 22.135 4.847 -11.281 1.00 0.00 30 ASN A CA 12
ATOM 16696 C C . ASN A 1 30 ? 21.642 3.952 -10.198 1.00 0.00 30 ASN A C 12
ATOM 16697 O O . ASN A 1 30 ? 22.281 3.816 -9.156 1.00 0.00 30 ASN A O 12
ATOM 16708 N N . THR A 1 31 ? 20.484 3.311 -10.422 1.00 0.00 31 THR A N 12
ATOM 16709 C CA . THR A 1 31 ? 19.922 2.431 -9.428 1.00 0.00 31 THR A CA 12
ATOM 16710 C C . THR A 1 31 ? 20.923 1.351 -9.168 1.00 0.00 31 THR A C 12
ATOM 16711 O O . THR A 1 31 ? 21.083 0.885 -8.042 1.00 0.00 31 THR A O 12
ATOM 16722 N N . GLU A 1 32 ? 21.633 0.939 -10.231 1.00 0.00 32 GLU A N 12
ATOM 16723 C CA . GLU A 1 32 ? 22.595 -0.128 -10.103 1.00 0.00 32 GLU A CA 12
ATOM 16724 C C . GLU A 1 32 ? 23.762 0.318 -9.257 1.00 0.00 32 GLU A C 12
ATOM 16725 O O . GLU A 1 32 ? 24.248 -0.445 -8.422 1.00 0.00 32 GLU A O 12
ATOM 16737 N N . VAL A 1 33 ? 24.240 1.571 -9.437 1.00 0.00 33 VAL A N 12
ATOM 16738 C CA . VAL A 1 33 ? 25.385 2.018 -8.680 1.00 0.00 33 VAL A CA 12
ATOM 16739 C C . VAL A 1 33 ? 24.954 2.293 -7.263 1.00 0.00 33 VAL A C 12
ATOM 16740 O O . VAL A 1 33 ? 25.664 1.967 -6.316 1.00 0.00 33 VAL A O 12
ATOM 16753 N N . ARG A 1 34 ? 23.760 2.904 -7.091 1.00 0.00 34 ARG A N 12
ATOM 16754 C CA . ARG A 1 34 ? 23.266 3.232 -5.769 1.00 0.00 34 ARG A CA 12
ATOM 16755 C C . ARG A 1 34 ? 23.086 1.974 -4.966 1.00 0.00 34 ARG A C 12
ATOM 16756 O O . ARG A 1 34 ? 23.437 1.928 -3.785 1.00 0.00 34 ARG A O 12
ATOM 16777 N N . THR A 1 35 ? 22.528 0.919 -5.596 1.00 0.00 35 THR A N 12
ATOM 16778 C CA . THR A 1 35 ? 22.287 -0.323 -4.891 1.00 0.00 35 THR A CA 12
ATOM 16779 C C . THR A 1 35 ? 23.596 -0.898 -4.430 1.00 0.00 35 THR A C 12
ATOM 16780 O O . THR A 1 35 ? 23.717 -1.346 -3.298 1.00 0.00 35 THR A O 12
ATOM 16791 N N . ARG A 1 36 ? 24.609 -0.905 -5.310 1.00 0.00 36 ARG A N 12
ATOM 16792 C CA . ARG A 1 36 ? 25.896 -1.460 -4.954 1.00 0.00 36 ARG A CA 12
ATOM 16793 C C . ARG A 1 36 ? 26.561 -0.610 -3.895 1.00 0.00 36 ARG A C 12
ATOM 16794 O O . ARG A 1 36 ? 27.166 -1.129 -2.963 1.00 0.00 36 ARG A O 12
ATOM 16815 N N . LEU A 1 37 ? 26.444 0.726 -4.019 1.00 0.00 37 LEU A N 12
ATOM 16816 C CA . LEU A 1 37 ? 27.099 1.635 -3.104 1.00 0.00 37 LEU A CA 12
ATOM 16817 C C . LEU A 1 37 ? 26.539 1.495 -1.715 1.00 0.00 37 LEU A C 12
ATOM 16818 O O . LEU A 1 37 ? 27.222 1.044 -0.788 1.00 0.00 37 LEU A O 12
ATOM 16834 N N . LEU A 1 38 ? 25.258 1.876 -1.544 1.00 0.00 38 LEU A N 12
ATOM 16835 C CA . LEU A 1 38 ? 24.659 1.858 -0.239 1.00 0.00 38 LEU A CA 12
ATOM 16836 C C . LEU A 1 38 ? 24.438 0.442 0.216 1.00 0.00 38 LEU A C 12
ATOM 16837 O O . LEU A 1 38 ? 24.625 0.128 1.390 1.00 0.00 38 LEU A O 12
ATOM 16853 N N . GLY A 1 39 ? 24.032 -0.451 -0.709 1.00 0.00 39 GLY A N 12
ATOM 16854 C CA . GLY A 1 39 ? 23.754 -1.824 -0.350 1.00 0.00 39 GLY A CA 12
ATOM 16855 C C . GLY A 1 39 ? 24.987 -2.486 0.192 1.00 0.00 39 GLY A C 12
ATOM 16856 O O . GLY A 1 39 ? 24.900 -3.266 1.129 1.00 0.00 39 GLY A O 12
ATOM 16860 N N . HIS A 1 40 ? 26.172 -2.222 -0.403 1.00 0.00 40 HIS A N 12
ATOM 16861 C CA . HIS A 1 40 ? 27.384 -2.850 0.078 1.00 0.00 40 HIS A CA 12
ATOM 16862 C C . HIS A 1 40 ? 27.661 -2.409 1.487 1.00 0.00 40 HIS A C 12
ATOM 16863 O O . HIS A 1 40 ? 27.975 -3.230 2.346 1.00 0.00 40 HIS A O 12
ATOM 16877 N N . LEU A 1 41 ? 27.568 -1.089 1.761 1.00 0.00 41 LEU A N 12
ATOM 16878 C CA . LEU A 1 41 ? 27.839 -0.607 3.099 1.00 0.00 41 LEU A CA 12
ATOM 16879 C C . LEU A 1 41 ? 26.811 -1.184 4.033 1.00 0.00 41 LEU A C 12
ATOM 16880 O O . LEU A 1 41 ? 27.125 -1.554 5.164 1.00 0.00 41 LEU A O 12
ATOM 16896 N N . ALA A 1 42 ? 25.544 -1.262 3.576 1.00 0.00 42 ALA A N 12
ATOM 16897 C CA . ALA A 1 42 ? 24.493 -1.816 4.392 1.00 0.00 42 ALA A CA 12
ATOM 16898 C C . ALA A 1 42 ? 24.795 -3.262 4.653 1.00 0.00 42 ALA A C 12
ATOM 16899 O O . ALA A 1 42 ? 24.555 -3.758 5.746 1.00 0.00 42 ALA A O 12
ATOM 16906 N N . ASN A 1 43 ? 25.329 -3.978 3.640 1.00 0.00 43 ASN A N 12
ATOM 16907 C CA . ASN A 1 43 ? 25.639 -5.378 3.806 1.00 0.00 43 ASN A CA 12
ATOM 16908 C C . ASN A 1 43 ? 26.700 -5.520 4.865 1.00 0.00 43 ASN A C 12
ATOM 16909 O O . ASN A 1 43 ? 26.634 -6.420 5.698 1.00 0.00 43 ASN A O 12
ATOM 16920 N N . CYS A 1 44 ? 27.716 -4.626 4.858 1.00 0.00 44 CYS A N 12
ATOM 16921 C CA . CYS A 1 44 ? 28.775 -4.716 5.837 1.00 0.00 44 CYS A CA 12
ATOM 16922 C C . CYS A 1 44 ? 28.226 -4.424 7.210 1.00 0.00 44 CYS A C 12
ATOM 16923 O O . CYS A 1 44 ? 28.603 -5.070 8.183 1.00 0.00 44 CYS A O 12
ATOM 16931 N N . MET A 1 45 ? 27.313 -3.437 7.313 1.00 0.00 45 MET A N 12
ATOM 16932 C CA . MET A 1 45 ? 26.757 -3.068 8.598 1.00 0.00 45 MET A CA 12
ATOM 16933 C C . MET A 1 45 ? 25.875 -4.185 9.071 1.00 0.00 45 MET A C 12
ATOM 16934 O O . MET A 1 45 ? 25.863 -4.535 10.250 1.00 0.00 45 MET A O 12
ATOM 16948 N N . THR A 1 46 ? 25.107 -4.759 8.131 1.00 0.00 46 THR A N 12
ATOM 16949 C CA . THR A 1 46 ? 24.205 -5.848 8.437 1.00 0.00 46 THR A CA 12
ATOM 16950 C C . THR A 1 46 ? 25.000 -7.042 8.901 1.00 0.00 46 THR A C 12
ATOM 16951 O O . THR A 1 46 ? 24.587 -7.755 9.814 1.00 0.00 46 THR A O 12
ATOM 16962 N N . GLN A 1 47 ? 26.164 -7.291 8.262 1.00 0.00 47 GLN A N 12
ATOM 16963 C CA . GLN A 1 47 ? 26.991 -8.428 8.611 1.00 0.00 47 GLN A CA 12
ATOM 16964 C C . GLN A 1 47 ? 27.411 -8.325 10.056 1.00 0.00 47 GLN A C 12
ATOM 16965 O O . GLN A 1 47 ? 27.465 -9.331 10.761 1.00 0.00 47 GLN A O 12
ATOM 16979 N N . ILE A 1 48 ? 27.735 -7.103 10.533 1.00 0.00 48 ILE A N 12
ATOM 16980 C CA . ILE A 1 48 ? 28.153 -6.943 11.912 1.00 0.00 48 ILE A CA 12
ATOM 16981 C C . ILE A 1 48 ? 27.008 -7.412 12.826 1.00 0.00 48 ILE A C 12
ATOM 16982 O O . ILE A 1 48 ? 27.227 -8.388 13.598 1.00 0.00 48 ILE A O 12
ATOM 16999 N N . ASP B 1 1 ? 47.332 -5.328 19.470 1.00 0.00 1 ASP B N 12
ATOM 17000 C CA . ASP B 1 1 ? 46.317 -6.065 18.672 1.00 0.00 1 ASP B CA 12
ATOM 17001 C C . ASP B 1 1 ? 46.254 -5.523 17.267 1.00 0.00 1 ASP B C 12
ATOM 17002 O O . ASP B 1 1 ? 45.325 -4.798 16.900 1.00 0.00 1 ASP B O 12
ATOM 17011 N N . PRO B 1 2 ? 47.232 -5.883 16.465 1.00 0.00 2 PRO B N 12
ATOM 17012 C CA . PRO B 1 2 ? 47.308 -5.427 15.084 1.00 0.00 2 PRO B CA 12
ATOM 17013 C C . PRO B 1 2 ? 46.257 -6.031 14.201 1.00 0.00 2 PRO B C 12
ATOM 17014 O O . PRO B 1 2 ? 45.954 -5.501 13.135 1.00 0.00 2 PRO B O 12
ATOM 17025 N N . SER B 1 3 ? 45.676 -7.169 14.633 1.00 0.00 3 SER B N 12
ATOM 17026 C CA . SER B 1 3 ? 44.654 -7.823 13.848 1.00 0.00 3 SER B CA 12
ATOM 17027 C C . SER B 1 3 ? 43.439 -6.938 13.791 1.00 0.00 3 SER B C 12
ATOM 17028 O O . SER B 1 3 ? 42.746 -6.887 12.777 1.00 0.00 3 SER B O 12
ATOM 17036 N N . VAL B 1 4 ? 43.157 -6.213 14.895 1.00 0.00 4 VAL B N 12
ATOM 17037 C CA . VAL B 1 4 ? 42.007 -5.336 14.940 1.00 0.00 4 VAL B CA 12
ATOM 17038 C C . VAL B 1 4 ? 42.208 -4.237 13.934 1.00 0.00 4 VAL B C 12
ATOM 17039 O O . VAL B 1 4 ? 41.295 -3.884 13.187 1.00 0.00 4 VAL B O 12
ATOM 17052 N N . LEU B 1 5 ? 43.433 -3.675 13.897 1.00 0.00 5 LEU B N 12
ATOM 17053 C CA . LEU B 1 5 ? 43.735 -2.604 12.976 1.00 0.00 5 LEU B CA 12
ATOM 17054 C C . LEU B 1 5 ? 43.646 -3.130 11.571 1.00 0.00 5 LEU B C 12
ATOM 17055 O O . LEU B 1 5 ? 43.183 -2.436 10.670 1.00 0.00 5 LEU B O 12
ATOM 17071 N N . GLY B 1 6 ? 44.110 -4.378 11.355 1.00 0.00 6 GLY B N 12
ATOM 17072 C CA . GLY B 1 6 ? 44.081 -4.971 10.036 1.00 0.00 6 GLY B CA 12
ATOM 17073 C C . GLY B 1 6 ? 42.658 -5.101 9.568 1.00 0.00 6 GLY B C 12
ATOM 17074 O O . GLY B 1 6 ? 42.361 -4.839 8.406 1.00 0.00 6 GLY B O 12
ATOM 17078 N N . LYS B 1 7 ? 41.739 -5.527 10.463 1.00 0.00 7 LYS B N 12
ATOM 17079 C CA . LYS B 1 7 ? 40.350 -5.682 10.076 1.00 0.00 7 LYS B CA 12
ATOM 17080 C C . LYS B 1 7 ? 39.771 -4.332 9.751 1.00 0.00 7 LYS B C 12
ATOM 17081 O O . LYS B 1 7 ? 39.002 -4.188 8.802 1.00 0.00 7 LYS B O 12
ATOM 17100 N N . TYR B 1 8 ? 40.131 -3.305 10.547 1.00 0.00 8 TYR B N 12
ATOM 17101 C CA . TYR B 1 8 ? 39.620 -1.970 10.325 1.00 0.00 8 TYR B CA 12
ATOM 17102 C C . TYR B 1 8 ? 40.125 -1.485 8.985 1.00 0.00 8 TYR B C 12
ATOM 17103 O O . TYR B 1 8 ? 39.376 -0.909 8.196 1.00 0.00 8 TYR B O 12
ATOM 17121 N N . ARG B 1 9 ? 41.428 -1.719 8.707 1.00 0.00 9 ARG B N 12
ATOM 17122 C CA . ARG B 1 9 ? 42.025 -1.299 7.456 1.00 0.00 9 ARG B CA 12
ATOM 17123 C C . ARG B 1 9 ? 41.366 -2.035 6.319 1.00 0.00 9 ARG B C 12
ATOM 17124 O O . ARG B 1 9 ? 41.096 -1.453 5.271 1.00 0.00 9 ARG B O 12
ATOM 17145 N N . ALA B 1 10 ? 41.100 -3.346 6.502 1.00 0.00 10 ALA B N 12
ATOM 17146 C CA . ALA B 1 10 ? 40.491 -4.141 5.457 1.00 0.00 10 ALA B CA 12
ATOM 17147 C C . ALA B 1 10 ? 39.136 -3.580 5.119 1.00 0.00 10 ALA B C 12
ATOM 17148 O O . ALA B 1 10 ? 38.767 -3.496 3.947 1.00 0.00 10 ALA B O 12
ATOM 17155 N N . GLY B 1 11 ? 38.361 -3.180 6.148 1.00 0.00 11 GLY B N 12
ATOM 17156 C CA . GLY B 1 11 ? 37.040 -2.643 5.914 1.00 0.00 11 GLY B CA 12
ATOM 17157 C C . GLY B 1 11 ? 37.142 -1.372 5.123 1.00 0.00 11 GLY B C 12
ATOM 17158 O O . GLY B 1 11 ? 36.350 -1.132 4.213 1.00 0.00 11 GLY B O 12
ATOM 17162 N N . PHE B 1 12 ? 38.128 -0.514 5.458 1.00 0.00 12 PHE B N 12
ATOM 17163 C CA . PHE B 1 12 ? 38.274 0.740 4.757 1.00 0.00 12 PHE B CA 12
ATOM 17164 C C . PHE B 1 12 ? 38.817 0.513 3.382 1.00 0.00 12 PHE B C 12
ATOM 17165 O O . PHE B 1 12 ? 38.518 1.276 2.468 1.00 0.00 12 PHE B O 12
ATOM 17182 N N . SER B 1 13 ? 39.650 -0.527 3.196 1.00 0.00 13 SER B N 12
ATOM 17183 C CA . SER B 1 13 ? 40.180 -0.806 1.881 1.00 0.00 13 SER B CA 12
ATOM 17184 C C . SER B 1 13 ? 39.006 -1.112 0.991 1.00 0.00 13 SER B C 12
ATOM 17185 O O . SER B 1 13 ? 38.947 -0.674 -0.157 1.00 0.00 13 SER B O 12
ATOM 17193 N N . GLU B 1 14 ? 38.040 -1.893 1.522 1.00 0.00 14 GLU B N 12
ATOM 17194 C CA . GLU B 1 14 ? 36.867 -2.244 0.765 1.00 0.00 14 GLU B CA 12
ATOM 17195 C C . GLU B 1 14 ? 36.038 -1.005 0.526 1.00 0.00 14 GLU B C 12
ATOM 17196 O O . GLU B 1 14 ? 35.481 -0.833 -0.558 1.00 0.00 14 GLU B O 12
ATOM 17208 N N . CYS B 1 15 ? 35.927 -0.098 1.538 1.00 0.00 15 CYS B N 12
ATOM 17209 C CA . CYS B 1 15 ? 35.123 1.087 1.365 1.00 0.00 15 CYS B CA 12
ATOM 17210 C C . CYS B 1 15 ? 35.735 1.949 0.300 1.00 0.00 15 CYS B C 12
ATOM 17211 O O . CYS B 1 15 ? 35.031 2.500 -0.534 1.00 0.00 15 CYS B O 12
ATOM 17219 N N . MET B 1 16 ? 37.077 2.068 0.299 1.00 0.00 16 MET B N 12
ATOM 17220 C CA . MET B 1 16 ? 37.751 2.904 -0.667 1.00 0.00 16 MET B CA 12
ATOM 17221 C C . MET B 1 16 ? 37.499 2.383 -2.058 1.00 0.00 16 MET B C 12
ATOM 17222 O O . MET B 1 16 ? 37.227 3.158 -2.972 1.00 0.00 16 MET B O 12
ATOM 17236 N N . ASN B 1 17 ? 37.587 1.050 -2.256 1.00 0.00 17 ASN B N 12
ATOM 17237 C CA . ASN B 1 17 ? 37.382 0.489 -3.575 1.00 0.00 17 ASN B CA 12
ATOM 17238 C C . ASN B 1 17 ? 35.966 0.743 -4.037 1.00 0.00 17 ASN B C 12
ATOM 17239 O O . ASN B 1 17 ? 35.744 1.098 -5.193 1.00 0.00 17 ASN B O 12
ATOM 17250 N N . GLU B 1 18 ? 34.970 0.574 -3.139 1.00 0.00 18 GLU B N 12
ATOM 17251 C CA . GLU B 1 18 ? 33.587 0.777 -3.526 1.00 0.00 18 GLU B CA 12
ATOM 17252 C C . GLU B 1 18 ? 33.338 2.241 -3.772 1.00 0.00 18 GLU B C 12
ATOM 17253 O O . GLU B 1 18 ? 32.614 2.614 -4.694 1.00 0.00 18 GLU B O 12
ATOM 17265 N N . VAL B 1 19 ? 33.934 3.103 -2.932 1.00 0.00 19 VAL B N 12
ATOM 17266 C CA . VAL B 1 19 ? 33.756 4.528 -3.062 1.00 0.00 19 VAL B CA 12
ATOM 17267 C C . VAL B 1 19 ? 34.363 4.982 -4.361 1.00 0.00 19 VAL B C 12
ATOM 17268 O O . VAL B 1 19 ? 33.806 5.830 -5.057 1.00 0.00 19 VAL B O 12
ATOM 17281 N N . THR B 1 20 ? 35.536 4.418 -4.715 1.00 0.00 20 THR B N 12
ATOM 17282 C CA . THR B 1 20 ? 36.207 4.788 -5.943 1.00 0.00 20 THR B CA 12
ATOM 17283 C C . THR B 1 20 ? 35.308 4.474 -7.111 1.00 0.00 20 THR B C 12
ATOM 17284 O O . THR B 1 20 ? 35.226 5.248 -8.062 1.00 0.00 20 THR B O 12
ATOM 17295 N N . ARG B 1 21 ? 34.613 3.318 -7.065 1.00 0.00 21 ARG B N 12
ATOM 17296 C CA . ARG B 1 21 ? 33.729 2.940 -8.150 1.00 0.00 21 ARG B CA 12
ATOM 17297 C C . ARG B 1 21 ? 32.628 3.955 -8.273 1.00 0.00 21 ARG B C 12
ATOM 17298 O O . ARG B 1 21 ? 32.238 4.322 -9.382 1.00 0.00 21 ARG B O 12
ATOM 17319 N N . PHE B 1 22 ? 32.101 4.449 -7.135 1.00 0.00 22 PHE B N 12
ATOM 17320 C CA . PHE B 1 22 ? 31.030 5.411 -7.196 1.00 0.00 22 PHE B CA 12
ATOM 17321 C C . PHE B 1 22 ? 31.580 6.707 -7.739 1.00 0.00 22 PHE B C 12
ATOM 17322 O O . PHE B 1 22 ? 30.930 7.397 -8.518 1.00 0.00 22 PHE B O 12
ATOM 17339 N N . LEU B 1 23 ? 32.800 7.074 -7.311 1.00 0.00 23 LEU B N 12
ATOM 17340 C CA . LEU B 1 23 ? 33.422 8.291 -7.765 1.00 0.00 23 LEU B CA 12
ATOM 17341 C C . LEU B 1 23 ? 33.627 8.260 -9.253 1.00 0.00 23 LEU B C 12
ATOM 17342 O O . LEU B 1 23 ? 33.429 9.267 -9.929 1.00 0.00 23 LEU B O 12
ATOM 17358 N N . SER B 1 24 ? 34.025 7.101 -9.805 1.00 0.00 24 SER B N 12
ATOM 17359 C CA . SER B 1 24 ? 34.272 7.012 -11.228 1.00 0.00 24 SER B CA 12
ATOM 17360 C C . SER B 1 24 ? 32.953 7.060 -11.939 1.00 0.00 24 SER B C 12
ATOM 17361 O O . SER B 1 24 ? 32.895 7.198 -13.159 1.00 0.00 24 SER B O 12
ATOM 17369 N N . THR B 1 25 ? 31.857 6.943 -11.169 1.00 0.00 25 THR B N 12
ATOM 17370 C CA . THR B 1 25 ? 30.543 6.959 -11.753 1.00 0.00 25 THR B CA 12
ATOM 17371 C C . THR B 1 25 ? 30.087 8.388 -11.845 1.00 0.00 25 THR B C 12
ATOM 17372 O O . THR B 1 25 ? 29.451 8.786 -12.821 1.00 0.00 25 THR B O 12
ATOM 17383 N N . CYS B 1 26 ? 30.402 9.202 -10.812 1.00 0.00 26 CYS B N 12
ATOM 17384 C CA . CYS B 1 26 ? 29.985 10.586 -10.814 1.00 0.00 26 CYS B CA 12
ATOM 17385 C C . CYS B 1 26 ? 30.837 11.323 -11.810 1.00 0.00 26 CYS B C 12
ATOM 17386 O O . CYS B 1 26 ? 32.056 11.182 -11.826 1.00 0.00 26 CYS B O 12
ATOM 17394 N N . GLU B 1 27 ? 30.192 12.127 -12.685 1.00 0.00 27 GLU B N 12
ATOM 17395 C CA . GLU B 1 27 ? 30.932 12.865 -13.679 1.00 0.00 27 GLU B CA 12
ATOM 17396 C C . GLU B 1 27 ? 31.135 14.279 -13.201 1.00 0.00 27 GLU B C 12
ATOM 17397 O O . GLU B 1 27 ? 32.084 14.941 -13.613 1.00 0.00 27 GLU B O 12
ATOM 17409 N N . GLY B 1 28 ? 30.233 14.785 -12.322 1.00 0.00 28 GLY B N 12
ATOM 17410 C CA . GLY B 1 28 ? 30.362 16.148 -11.835 1.00 0.00 28 GLY B CA 12
ATOM 17411 C C . GLY B 1 28 ? 31.636 16.273 -11.051 1.00 0.00 28 GLY B C 12
ATOM 17412 O O . GLY B 1 28 ? 32.437 17.166 -11.308 1.00 0.00 28 GLY B O 12
ATOM 17416 N N . VAL B 1 29 ? 31.833 15.347 -10.075 1.00 0.00 29 VAL B N 12
ATOM 17417 C CA . VAL B 1 29 ? 33.024 15.309 -9.232 1.00 0.00 29 VAL B CA 12
ATOM 17418 C C . VAL B 1 29 ? 33.506 16.688 -8.885 1.00 0.00 29 VAL B C 12
ATOM 17419 O O . VAL B 1 29 ? 34.437 17.216 -9.495 1.00 0.00 29 VAL B O 12
ATOM 17432 N N . ASN B 1 30 ? 32.887 17.298 -7.856 1.00 0.00 30 ASN B N 12
ATOM 17433 C CA . ASN B 1 30 ? 33.327 18.587 -7.417 1.00 0.00 30 ASN B CA 12
ATOM 17434 C C . ASN B 1 30 ? 34.614 18.332 -6.712 1.00 0.00 30 ASN B C 12
ATOM 17435 O O . ASN B 1 30 ? 34.753 17.340 -5.999 1.00 0.00 30 ASN B O 12
ATOM 17446 N N . THR B 1 31 ? 35.592 19.233 -6.893 1.00 0.00 31 THR B N 12
ATOM 17447 C CA . THR B 1 31 ? 36.876 19.066 -6.260 1.00 0.00 31 THR B CA 12
ATOM 17448 C C . THR B 1 31 ? 36.646 19.030 -4.782 1.00 0.00 31 THR B C 12
ATOM 17449 O O . THR B 1 31 ? 37.311 18.301 -4.049 1.00 0.00 31 THR B O 12
ATOM 17460 N N . GLU B 1 32 ? 35.670 19.829 -4.320 1.00 0.00 32 GLU B N 12
ATOM 17461 C CA . GLU B 1 32 ? 35.392 19.904 -2.906 1.00 0.00 32 GLU B CA 12
ATOM 17462 C C . GLU B 1 32 ? 34.819 18.598 -2.413 1.00 0.00 32 GLU B C 12
ATOM 17463 O O . GLU B 1 32 ? 35.182 18.132 -1.334 1.00 0.00 32 GLU B O 12
ATOM 17475 N N . VAL B 1 33 ? 33.914 17.963 -3.194 1.00 0.00 33 VAL B N 12
ATOM 17476 C CA . VAL B 1 33 ? 33.309 16.735 -2.736 1.00 0.00 33 VAL B CA 12
ATOM 17477 C C . VAL B 1 33 ? 34.318 15.623 -2.850 1.00 0.00 33 VAL B C 12
ATOM 17478 O O . VAL B 1 33 ? 34.420 14.773 -1.969 1.00 0.00 33 VAL B O 12
ATOM 17491 N N . ARG B 1 34 ? 35.098 15.610 -3.955 1.00 0.00 34 ARG B N 12
ATOM 17492 C CA . ARG B 1 34 ? 36.084 14.571 -4.169 1.00 0.00 34 ARG B CA 12
ATOM 17493 C C . ARG B 1 34 ? 37.109 14.605 -3.069 1.00 0.00 34 ARG B C 12
ATOM 17494 O O . ARG B 1 34 ? 37.510 13.561 -2.554 1.00 0.00 34 ARG B O 12
ATOM 17515 N N . THR B 1 35 ? 37.557 15.819 -2.687 1.00 0.00 35 THR B N 12
ATOM 17516 C CA . THR B 1 35 ? 38.566 15.946 -1.657 1.00 0.00 35 THR B CA 12
ATOM 17517 C C . THR B 1 35 ? 38.036 15.395 -0.365 1.00 0.00 35 THR B C 12
ATOM 17518 O O . THR B 1 35 ? 38.726 14.667 0.333 1.00 0.00 35 THR B O 12
ATOM 17529 N N . ARG B 1 36 ? 36.788 15.742 -0.015 1.00 0.00 36 ARG B N 12
ATOM 17530 C CA . ARG B 1 36 ? 36.209 15.273 1.225 1.00 0.00 36 ARG B CA 12
ATOM 17531 C C . ARG B 1 36 ? 35.989 13.777 1.169 1.00 0.00 36 ARG B C 12
ATOM 17532 O O . ARG B 1 36 ? 36.229 13.072 2.142 1.00 0.00 36 ARG B O 12
ATOM 17553 N N . LEU B 1 37 ? 35.535 13.267 0.009 1.00 0.00 37 LEU B N 12
ATOM 17554 C CA . LEU B 1 37 ? 35.223 11.862 -0.136 1.00 0.00 37 LEU B CA 12
ATOM 17555 C C . LEU B 1 37 ? 36.462 11.019 0.004 1.00 0.00 37 LEU B C 12
ATOM 17556 O O . LEU B 1 37 ? 36.616 10.257 0.966 1.00 0.00 37 LEU B O 12
ATOM 17572 N N . LEU B 1 38 ? 37.388 11.152 -0.964 1.00 0.00 38 LEU B N 12
ATOM 17573 C CA . LEU B 1 38 ? 38.565 10.330 -0.965 1.00 0.00 38 LEU B CA 12
ATOM 17574 C C . LEU B 1 38 ? 39.485 10.734 0.154 1.00 0.00 38 LEU B C 12
ATOM 17575 O O . LEU B 1 38 ? 40.102 9.884 0.793 1.00 0.00 38 LEU B O 12
ATOM 17591 N N . GLY B 1 39 ? 39.599 12.051 0.419 1.00 0.00 39 GLY B N 12
ATOM 17592 C CA . GLY B 1 39 ? 40.493 12.531 1.450 1.00 0.00 39 GLY B CA 12
ATOM 17593 C C . GLY B 1 39 ? 40.095 11.985 2.789 1.00 0.00 39 GLY B C 12
ATOM 17594 O O . GLY B 1 39 ? 40.954 11.647 3.590 1.00 0.00 39 GLY B O 12
ATOM 17598 N N . HIS B 1 40 ? 38.779 11.912 3.088 1.00 0.00 40 HIS B N 12
ATOM 17599 C CA . HIS B 1 40 ? 38.351 11.405 4.373 1.00 0.00 40 HIS B CA 12
ATOM 17600 C C . HIS B 1 40 ? 38.761 9.966 4.515 1.00 0.00 40 HIS B C 12
ATOM 17601 O O . HIS B 1 40 ? 39.288 9.569 5.553 1.00 0.00 40 HIS B O 12
ATOM 17615 N N . LEU B 1 41 ? 38.515 9.137 3.476 1.00 0.00 41 LEU B N 12
ATOM 17616 C CA . LEU B 1 41 ? 38.878 7.738 3.565 1.00 0.00 41 LEU B CA 12
ATOM 17617 C C . LEU B 1 41 ? 40.374 7.638 3.685 1.00 0.00 41 LEU B C 12
ATOM 17618 O O . LEU B 1 41 ? 40.890 6.804 4.427 1.00 0.00 41 LEU B O 12
ATOM 17634 N N . ALA B 1 42 ? 41.106 8.489 2.939 1.00 0.00 42 ALA B N 12
ATOM 17635 C CA . ALA B 1 42 ? 42.547 8.480 2.999 1.00 0.00 42 ALA B CA 12
ATOM 17636 C C . ALA B 1 42 ? 42.974 8.868 4.385 1.00 0.00 42 ALA B C 12
ATOM 17637 O O . ALA B 1 42 ? 43.934 8.322 4.912 1.00 0.00 42 ALA B O 12
ATOM 17644 N N . ASN B 1 43 ? 42.265 9.837 5.004 1.00 0.00 43 ASN B N 12
ATOM 17645 C CA . ASN B 1 43 ? 42.619 10.276 6.332 1.00 0.00 43 ASN B CA 12
ATOM 17646 C C . ASN B 1 43 ? 42.452 9.123 7.288 1.00 0.00 43 ASN B C 12
ATOM 17647 O O . ASN B 1 43 ? 43.279 8.920 8.171 1.00 0.00 43 ASN B O 12
ATOM 17658 N N . CYS B 1 44 ? 41.364 8.335 7.132 1.00 0.00 44 CYS B N 12
ATOM 17659 C CA . CYS B 1 44 ? 41.136 7.221 8.024 1.00 0.00 44 CYS B CA 12
ATOM 17660 C C . CYS B 1 44 ? 42.203 6.177 7.822 1.00 0.00 44 CYS B C 12
ATOM 17661 O O . CYS B 1 44 ? 42.683 5.581 8.781 1.00 0.00 44 CYS B O 12
ATOM 17669 N N . MET B 1 45 ? 42.600 5.938 6.554 1.00 0.00 45 MET B N 12
ATOM 17670 C CA . MET B 1 45 ? 43.597 4.929 6.265 1.00 0.00 45 MET B CA 12
ATOM 17671 C C . MET B 1 45 ? 44.920 5.408 6.786 1.00 0.00 45 MET B C 12
ATOM 17672 O O . MET B 1 45 ? 45.703 4.641 7.343 1.00 0.00 45 MET B O 12
ATOM 17686 N N . THR B 1 46 ? 45.186 6.710 6.592 1.00 0.00 46 THR B N 12
ATOM 17687 C CA . THR B 1 46 ? 46.421 7.314 7.039 1.00 0.00 46 THR B CA 12
ATOM 17688 C C . THR B 1 46 ? 46.500 7.245 8.543 1.00 0.00 46 THR B C 12
ATOM 17689 O O . THR B 1 46 ? 47.567 7.008 9.106 1.00 0.00 46 THR B O 12
ATOM 17700 N N . GLN B 1 47 ? 45.356 7.463 9.229 1.00 0.00 47 GLN B N 12
ATOM 17701 C CA . GLN B 1 47 ? 45.327 7.444 10.677 1.00 0.00 47 GLN B CA 12
ATOM 17702 C C . GLN B 1 47 ? 45.769 6.093 11.176 1.00 0.00 47 GLN B C 12
ATOM 17703 O O . GLN B 1 47 ? 46.474 6.001 12.180 1.00 0.00 47 GLN B O 12
ATOM 17717 N N . ILE B 1 48 ? 45.355 5.002 10.495 1.00 0.00 48 ILE B N 12
ATOM 17718 C CA . ILE B 1 48 ? 45.742 3.674 10.931 1.00 0.00 48 ILE B CA 12
ATOM 17719 C C . ILE B 1 48 ? 47.277 3.579 10.897 1.00 0.00 48 ILE B C 12
ATOM 17720 O O . ILE B 1 48 ? 47.882 3.359 11.983 1.00 0.00 48 ILE B O 12
ATOM 17737 N N . ASP A 1 1 ? 36.147 -7.145 23.159 1.00 0.00 1 ASP A N 13
ATOM 17738 C CA . ASP A 1 1 ? 35.586 -7.584 21.852 1.00 0.00 1 ASP A CA 13
ATOM 17739 C C . ASP A 1 1 ? 34.626 -6.563 21.274 1.00 0.00 1 ASP A C 13
ATOM 17740 O O . ASP A 1 1 ? 34.760 -6.182 20.113 1.00 0.00 1 ASP A O 13
ATOM 17751 N N . PRO A 1 2 ? 33.651 -6.100 22.053 1.00 0.00 2 PRO A N 13
ATOM 17752 C CA . PRO A 1 2 ? 32.684 -5.111 21.570 1.00 0.00 2 PRO A CA 13
ATOM 17753 C C . PRO A 1 2 ? 33.317 -3.847 21.068 1.00 0.00 2 PRO A C 13
ATOM 17754 O O . PRO A 1 2 ? 32.800 -3.203 20.160 1.00 0.00 2 PRO A O 13
ATOM 17765 N N . SER A 1 3 ? 34.460 -3.465 21.669 1.00 0.00 3 SER A N 13
ATOM 17766 C CA . SER A 1 3 ? 35.151 -2.257 21.271 1.00 0.00 3 SER A CA 13
ATOM 17767 C C . SER A 1 3 ? 35.604 -2.394 19.842 1.00 0.00 3 SER A C 13
ATOM 17768 O O . SER A 1 3 ? 35.557 -1.435 19.077 1.00 0.00 3 SER A O 13
ATOM 17776 N N . VAL A 1 4 ? 36.070 -3.601 19.460 1.00 0.00 4 VAL A N 13
ATOM 17777 C CA . VAL A 1 4 ? 36.547 -3.828 18.112 1.00 0.00 4 VAL A CA 13
ATOM 17778 C C . VAL A 1 4 ? 35.403 -3.635 17.152 1.00 0.00 4 VAL A C 13
ATOM 17779 O O . VAL A 1 4 ? 35.546 -2.981 16.117 1.00 0.00 4 VAL A O 13
ATOM 17792 N N . LEU A 1 5 ? 34.230 -4.207 17.489 1.00 0.00 5 LEU A N 13
ATOM 17793 C CA . LEU A 1 5 ? 33.071 -4.092 16.632 1.00 0.00 5 LEU A CA 13
ATOM 17794 C C . LEU A 1 5 ? 32.652 -2.651 16.568 1.00 0.00 5 LEU A C 13
ATOM 17795 O O . LEU A 1 5 ? 32.242 -2.163 15.518 1.00 0.00 5 LEU A O 13
ATOM 17811 N N . GLY A 1 6 ? 32.737 -1.939 17.710 1.00 0.00 6 GLY A N 13
ATOM 17812 C CA . GLY A 1 6 ? 32.342 -0.548 17.759 1.00 0.00 6 GLY A CA 13
ATOM 17813 C C . GLY A 1 6 ? 33.206 0.269 16.838 1.00 0.00 6 GLY A C 13
ATOM 17814 O O . GLY A 1 6 ? 32.712 1.164 16.159 1.00 0.00 6 GLY A O 13
ATOM 17818 N N . LYS A 1 7 ? 34.529 -0.007 16.803 1.00 0.00 7 LYS A N 13
ATOM 17819 C CA . LYS A 1 7 ? 35.417 0.753 15.946 1.00 0.00 7 LYS A CA 13
ATOM 17820 C C . LYS A 1 7 ? 35.058 0.516 14.504 1.00 0.00 7 LYS A C 13
ATOM 17821 O O . LYS A 1 7 ? 35.062 1.443 13.694 1.00 0.00 7 LYS A O 13
ATOM 17840 N N . TYR A 1 8 ? 34.738 -0.744 14.149 1.00 0.00 8 TYR A N 13
ATOM 17841 C CA . TYR A 1 8 ? 34.393 -1.060 12.780 1.00 0.00 8 TYR A CA 13
ATOM 17842 C C . TYR A 1 8 ? 33.075 -0.396 12.457 1.00 0.00 8 TYR A C 13
ATOM 17843 O O . TYR A 1 8 ? 32.889 0.144 11.367 1.00 0.00 8 TYR A O 13
ATOM 17861 N N . ARG A 1 9 ? 32.127 -0.432 13.420 1.00 0.00 9 ARG A N 13
ATOM 17862 C CA . ARG A 1 9 ? 30.824 0.165 13.222 1.00 0.00 9 ARG A CA 13
ATOM 17863 C C . ARG A 1 9 ? 30.988 1.651 13.030 1.00 0.00 9 ARG A C 13
ATOM 17864 O O . ARG A 1 9 ? 30.290 2.260 12.220 1.00 0.00 9 ARG A O 13
ATOM 17885 N N . ALA A 1 10 ? 31.909 2.274 13.800 1.00 0.00 10 ALA A N 13
ATOM 17886 C CA . ALA A 1 10 ? 32.128 3.697 13.688 1.00 0.00 10 ALA A CA 13
ATOM 17887 C C . ALA A 1 10 ? 32.595 4.015 12.293 1.00 0.00 10 ALA A C 13
ATOM 17888 O O . ALA A 1 10 ? 32.143 4.986 11.688 1.00 0.00 10 ALA A O 13
ATOM 17895 N N . GLY A 1 11 ? 33.517 3.188 11.746 1.00 0.00 11 GLY A N 13
ATOM 17896 C CA . GLY A 1 11 ? 34.021 3.423 10.410 1.00 0.00 11 GLY A CA 13
ATOM 17897 C C . GLY A 1 11 ? 32.889 3.289 9.434 1.00 0.00 11 GLY A C 13
ATOM 17898 O O . GLY A 1 11 ? 32.766 4.075 8.500 1.00 0.00 11 GLY A O 13
ATOM 17902 N N . PHE A 1 12 ? 32.031 2.269 9.641 1.00 0.00 12 PHE A N 13
ATOM 17903 C CA . PHE A 1 12 ? 30.905 2.042 8.762 1.00 0.00 12 PHE A CA 13
ATOM 17904 C C . PHE A 1 12 ? 29.976 3.233 8.779 1.00 0.00 12 PHE A C 13
ATOM 17905 O O . PHE A 1 12 ? 29.584 3.735 7.727 1.00 0.00 12 PHE A O 13
ATOM 17922 N N . SER A 1 13 ? 29.606 3.710 9.985 1.00 0.00 13 SER A N 13
ATOM 17923 C CA . SER A 1 13 ? 28.667 4.809 10.096 1.00 0.00 13 SER A CA 13
ATOM 17924 C C . SER A 1 13 ? 29.231 6.026 9.427 1.00 0.00 13 SER A C 13
ATOM 17925 O O . SER A 1 13 ? 28.517 6.747 8.730 1.00 0.00 13 SER A O 13
ATOM 17933 N N . GLU A 1 14 ? 30.535 6.286 9.626 1.00 0.00 14 GLU A N 13
ATOM 17934 C CA . GLU A 1 14 ? 31.146 7.444 9.032 1.00 0.00 14 GLU A CA 13
ATOM 17935 C C . GLU A 1 14 ? 31.189 7.286 7.533 1.00 0.00 14 GLU A C 13
ATOM 17936 O O . GLU A 1 14 ? 30.961 8.248 6.803 1.00 0.00 14 GLU A O 13
ATOM 17948 N N . CYS A 1 15 ? 31.466 6.059 7.028 1.00 0.00 15 CYS A N 13
ATOM 17949 C CA . CYS A 1 15 ? 31.575 5.880 5.601 1.00 0.00 15 CYS A CA 13
ATOM 17950 C C . CYS A 1 15 ? 30.230 6.046 4.966 1.00 0.00 15 CYS A C 13
ATOM 17951 O O . CYS A 1 15 ? 30.107 6.679 3.928 1.00 0.00 15 CYS A O 13
ATOM 17959 N N . MET A 1 16 ? 29.178 5.490 5.590 1.00 0.00 16 MET A N 13
ATOM 17960 C CA . MET A 1 16 ? 27.861 5.581 5.011 1.00 0.00 16 MET A CA 13
ATOM 17961 C C . MET A 1 16 ? 27.405 7.014 4.966 1.00 0.00 16 MET A C 13
ATOM 17962 O O . MET A 1 16 ? 26.922 7.478 3.937 1.00 0.00 16 MET A O 13
ATOM 17976 N N . ASN A 1 17 ? 27.560 7.760 6.078 1.00 0.00 17 ASN A N 13
ATOM 17977 C CA . ASN A 1 17 ? 27.091 9.129 6.108 1.00 0.00 17 ASN A CA 13
ATOM 17978 C C . ASN A 1 17 ? 27.872 9.988 5.147 1.00 0.00 17 ASN A C 13
ATOM 17979 O O . ASN A 1 17 ? 27.295 10.820 4.441 1.00 0.00 17 ASN A O 13
ATOM 17990 N N . GLU A 1 18 ? 29.205 9.801 5.080 1.00 0.00 18 GLU A N 13
ATOM 17991 C CA . GLU A 1 18 ? 30.008 10.630 4.213 1.00 0.00 18 GLU A CA 13
ATOM 17992 C C . GLU A 1 18 ? 29.775 10.264 2.775 1.00 0.00 18 GLU A C 13
ATOM 17993 O O . GLU A 1 18 ? 29.602 11.140 1.931 1.00 0.00 18 GLU A O 13
ATOM 18005 N N . VAL A 1 19 ? 29.744 8.957 2.462 1.00 0.00 19 VAL A N 13
ATOM 18006 C CA . VAL A 1 19 ? 29.578 8.537 1.096 1.00 0.00 19 VAL A CA 13
ATOM 18007 C C . VAL A 1 19 ? 28.202 8.911 0.614 1.00 0.00 19 VAL A C 13
ATOM 18008 O O . VAL A 1 19 ? 28.032 9.283 -0.544 1.00 0.00 19 VAL A O 13
ATOM 18021 N N . THR A 1 20 ? 27.171 8.819 1.488 1.00 0.00 20 THR A N 13
ATOM 18022 C CA . THR A 1 20 ? 25.826 9.157 1.065 1.00 0.00 20 THR A CA 13
ATOM 18023 C C . THR A 1 20 ? 25.811 10.583 0.586 1.00 0.00 20 THR A C 13
ATOM 18024 O O . THR A 1 20 ? 25.216 10.888 -0.443 1.00 0.00 20 THR A O 13
ATOM 18035 N N . ARG A 1 21 ? 26.470 11.497 1.327 1.00 0.00 21 ARG A N 13
ATOM 18036 C CA . ARG A 1 21 ? 26.515 12.890 0.924 1.00 0.00 21 ARG A CA 13
ATOM 18037 C C . ARG A 1 21 ? 27.261 13.025 -0.372 1.00 0.00 21 ARG A C 13
ATOM 18038 O O . ARG A 1 21 ? 26.911 13.852 -1.215 1.00 0.00 21 ARG A O 13
ATOM 18059 N N . PHE A 1 22 ? 28.309 12.210 -0.568 1.00 0.00 22 PHE A N 13
ATOM 18060 C CA . PHE A 1 22 ? 29.098 12.311 -1.770 1.00 0.00 22 PHE A CA 13
ATOM 18061 C C . PHE A 1 22 ? 28.294 11.826 -2.951 1.00 0.00 22 PHE A C 13
ATOM 18062 O O . PHE A 1 22 ? 28.382 12.393 -4.039 1.00 0.00 22 PHE A O 13
ATOM 18079 N N . LEU A 1 23 ? 27.484 10.762 -2.768 1.00 0.00 23 LEU A N 13
ATOM 18080 C CA . LEU A 1 23 ? 26.692 10.251 -3.868 1.00 0.00 23 LEU A CA 13
ATOM 18081 C C . LEU A 1 23 ? 25.461 11.100 -4.036 1.00 0.00 23 LEU A C 13
ATOM 18082 O O . LEU A 1 23 ? 24.814 11.051 -5.078 1.00 0.00 23 LEU A O 13
ATOM 18098 N N . SER A 1 24 ? 25.104 11.908 -3.014 1.00 0.00 24 SER A N 13
ATOM 18099 C CA . SER A 1 24 ? 23.931 12.748 -3.122 1.00 0.00 24 SER A CA 13
ATOM 18100 C C . SER A 1 24 ? 24.302 13.919 -3.975 1.00 0.00 24 SER A C 13
ATOM 18101 O O . SER A 1 24 ? 23.443 14.635 -4.485 1.00 0.00 24 SER A O 13
ATOM 18109 N N . THR A 1 25 ? 25.623 14.144 -4.124 1.00 0.00 25 THR A N 13
ATOM 18110 C CA . THR A 1 25 ? 26.109 15.232 -4.929 1.00 0.00 25 THR A CA 13
ATOM 18111 C C . THR A 1 25 ? 25.827 14.887 -6.359 1.00 0.00 25 THR A C 13
ATOM 18112 O O . THR A 1 25 ? 25.472 15.743 -7.168 1.00 0.00 25 THR A O 13
ATOM 18123 N N . CYS A 1 26 ? 26.003 13.591 -6.698 1.00 0.00 26 CYS A N 13
ATOM 18124 C CA . CYS A 1 26 ? 25.770 13.130 -8.042 1.00 0.00 26 CYS A CA 13
ATOM 18125 C C . CYS A 1 26 ? 24.306 13.312 -8.342 1.00 0.00 26 CYS A C 13
ATOM 18126 O O . CYS A 1 26 ? 23.444 12.897 -7.573 1.00 0.00 26 CYS A O 13
ATOM 18134 N N . GLU A 1 27 ? 23.999 13.946 -9.497 1.00 0.00 27 GLU A N 13
ATOM 18135 C CA . GLU A 1 27 ? 22.623 14.183 -9.863 1.00 0.00 27 GLU A CA 13
ATOM 18136 C C . GLU A 1 27 ? 22.139 13.030 -10.699 1.00 0.00 27 GLU A C 13
ATOM 18137 O O . GLU A 1 27 ? 20.971 12.984 -11.083 1.00 0.00 27 GLU A O 13
ATOM 18149 N N . GLY A 1 28 ? 23.035 12.069 -11.007 1.00 0.00 28 GLY A N 13
ATOM 18150 C CA . GLY A 1 28 ? 22.645 10.930 -11.802 1.00 0.00 28 GLY A CA 13
ATOM 18151 C C . GLY A 1 28 ? 22.244 9.845 -10.857 1.00 0.00 28 GLY A C 13
ATOM 18152 O O . GLY A 1 28 ? 21.059 9.603 -10.650 1.00 0.00 28 GLY A O 13
ATOM 18156 N N . VAL A 1 29 ? 23.256 9.161 -10.265 1.00 0.00 29 VAL A N 13
ATOM 18157 C CA . VAL A 1 29 ? 23.011 8.092 -9.320 1.00 0.00 29 VAL A CA 13
ATOM 18158 C C . VAL A 1 29 ? 22.326 6.962 -10.023 1.00 0.00 29 VAL A C 13
ATOM 18159 O O . VAL A 1 29 ? 21.100 6.897 -10.109 1.00 0.00 29 VAL A O 13
ATOM 18172 N N . ASN A 1 30 ? 23.136 6.022 -10.547 1.00 0.00 30 ASN A N 13
ATOM 18173 C CA . ASN A 1 30 ? 22.592 4.875 -11.207 1.00 0.00 30 ASN A CA 13
ATOM 18174 C C . ASN A 1 30 ? 21.986 4.039 -10.128 1.00 0.00 30 ASN A C 13
ATOM 18175 O O . ASN A 1 30 ? 22.498 3.984 -9.009 1.00 0.00 30 ASN A O 13
ATOM 18186 N N . THR A 1 31 ? 20.864 3.369 -10.444 1.00 0.00 31 THR A N 13
ATOM 18187 C CA . THR A 1 31 ? 20.201 2.533 -9.476 1.00 0.00 31 THR A CA 13
ATOM 18188 C C . THR A 1 31 ? 21.187 1.491 -9.045 1.00 0.00 31 THR A C 13
ATOM 18189 O O . THR A 1 31 ? 21.208 1.072 -7.890 1.00 0.00 31 THR A O 13
ATOM 18200 N N . GLU A 1 32 ? 22.040 1.055 -9.993 1.00 0.00 32 GLU A N 13
ATOM 18201 C CA . GLU A 1 32 ? 23.016 0.035 -9.692 1.00 0.00 32 GLU A CA 13
ATOM 18202 C C . GLU A 1 32 ? 24.023 0.568 -8.704 1.00 0.00 32 GLU A C 13
ATOM 18203 O O . GLU A 1 32 ? 24.411 -0.134 -7.774 1.00 0.00 32 GLU A O 13
ATOM 18215 N N . VAL A 1 33 ? 24.459 1.839 -8.869 1.00 0.00 33 VAL A N 13
ATOM 18216 C CA . VAL A 1 33 ? 25.451 2.392 -7.973 1.00 0.00 33 VAL A CA 13
ATOM 18217 C C . VAL A 1 33 ? 24.826 2.604 -6.620 1.00 0.00 33 VAL A C 13
ATOM 18218 O O . VAL A 1 33 ? 25.434 2.302 -5.599 1.00 0.00 33 VAL A O 13
ATOM 18231 N N . ARG A 1 34 ? 23.583 3.129 -6.585 1.00 0.00 34 ARG A N 13
ATOM 18232 C CA . ARG A 1 34 ? 22.921 3.379 -5.321 1.00 0.00 34 ARG A CA 13
ATOM 18233 C C . ARG A 1 34 ? 22.709 2.079 -4.591 1.00 0.00 34 ARG A C 13
ATOM 18234 O O . ARG A 1 34 ? 22.951 1.984 -3.387 1.00 0.00 34 ARG A O 13
ATOM 18255 N N . THR A 1 35 ? 22.251 1.040 -5.320 1.00 0.00 35 THR A N 13
ATOM 18256 C CA . THR A 1 35 ? 21.981 -0.243 -4.705 1.00 0.00 35 THR A CA 13
ATOM 18257 C C . THR A 1 35 ? 23.254 -0.830 -4.168 1.00 0.00 35 THR A C 13
ATOM 18258 O O . THR A 1 35 ? 23.290 -1.316 -3.043 1.00 0.00 35 THR A O 13
ATOM 18269 N N . ARG A 1 36 ? 24.334 -0.802 -4.969 1.00 0.00 36 ARG A N 13
ATOM 18270 C CA . ARG A 1 36 ? 25.590 -1.374 -4.535 1.00 0.00 36 ARG A CA 13
ATOM 18271 C C . ARG A 1 36 ? 26.185 -0.561 -3.415 1.00 0.00 36 ARG A C 13
ATOM 18272 O O . ARG A 1 36 ? 26.784 -1.112 -2.500 1.00 0.00 36 ARG A O 13
ATOM 18293 N N . LEU A 1 37 ? 26.035 0.776 -3.465 1.00 0.00 37 LEU A N 13
ATOM 18294 C CA . LEU A 1 37 ? 26.625 1.630 -2.458 1.00 0.00 37 LEU A CA 13
ATOM 18295 C C . LEU A 1 37 ? 26.061 1.322 -1.106 1.00 0.00 37 LEU A C 13
ATOM 18296 O O . LEU A 1 37 ? 26.808 1.080 -0.157 1.00 0.00 37 LEU A O 13
ATOM 18312 N N . LEU A 1 38 ? 24.727 1.285 -0.984 1.00 0.00 38 LEU A N 13
ATOM 18313 C CA . LEU A 1 38 ? 24.151 1.052 0.309 1.00 0.00 38 LEU A CA 13
ATOM 18314 C C . LEU A 1 38 ? 24.116 -0.420 0.593 1.00 0.00 38 LEU A C 13
ATOM 18315 O O . LEU A 1 38 ? 24.237 -0.830 1.741 1.00 0.00 38 LEU A O 13
ATOM 18331 N N . GLY A 1 39 ? 23.943 -1.255 -0.449 1.00 0.00 39 GLY A N 13
ATOM 18332 C CA . GLY A 1 39 ? 23.880 -2.685 -0.246 1.00 0.00 39 GLY A CA 13
ATOM 18333 C C . GLY A 1 39 ? 25.202 -3.206 0.246 1.00 0.00 39 GLY A C 13
ATOM 18334 O O . GLY A 1 39 ? 25.243 -4.026 1.157 1.00 0.00 39 GLY A O 13
ATOM 18338 N N . HIS A 1 40 ? 26.326 -2.735 -0.342 1.00 0.00 40 HIS A N 13
ATOM 18339 C CA . HIS A 1 40 ? 27.627 -3.235 0.058 1.00 0.00 40 HIS A CA 13
ATOM 18340 C C . HIS A 1 40 ? 27.961 -2.738 1.429 1.00 0.00 40 HIS A C 13
ATOM 18341 O O . HIS A 1 40 ? 28.532 -3.467 2.239 1.00 0.00 40 HIS A O 13
ATOM 18355 N N . LEU A 1 41 ? 27.631 -1.468 1.728 1.00 0.00 41 LEU A N 13
ATOM 18356 C CA . LEU A 1 41 ? 27.915 -0.944 3.044 1.00 0.00 41 LEU A CA 13
ATOM 18357 C C . LEU A 1 41 ? 27.040 -1.679 4.028 1.00 0.00 41 LEU A C 13
ATOM 18358 O O . LEU A 1 41 ? 27.455 -1.966 5.149 1.00 0.00 41 LEU A O 13
ATOM 18374 N N . ALA A 1 42 ? 25.788 -1.992 3.622 1.00 0.00 42 ALA A N 13
ATOM 18375 C CA . ALA A 1 42 ? 24.882 -2.725 4.478 1.00 0.00 42 ALA A CA 13
ATOM 18376 C C . ALA A 1 42 ? 25.462 -4.084 4.734 1.00 0.00 42 ALA A C 13
ATOM 18377 O O . ALA A 1 42 ? 25.318 -4.619 5.825 1.00 0.00 42 ALA A O 13
ATOM 18384 N N . ASN A 1 43 ? 26.115 -4.691 3.717 1.00 0.00 43 ASN A N 13
ATOM 18385 C CA . ASN A 1 43 ? 26.707 -5.996 3.906 1.00 0.00 43 ASN A CA 13
ATOM 18386 C C . ASN A 1 43 ? 27.766 -5.883 4.973 1.00 0.00 43 ASN A C 13
ATOM 18387 O O . ASN A 1 43 ? 27.918 -6.780 5.796 1.00 0.00 43 ASN A O 13
ATOM 18398 N N . CYS A 1 44 ? 28.528 -4.765 4.977 1.00 0.00 44 CYS A N 13
ATOM 18399 C CA . CYS A 1 44 ? 29.568 -4.582 5.967 1.00 0.00 44 CYS A CA 13
ATOM 18400 C C . CYS A 1 44 ? 28.933 -4.479 7.332 1.00 0.00 44 CYS A C 13
ATOM 18401 O O . CYS A 1 44 ? 29.453 -5.010 8.311 1.00 0.00 44 CYS A O 13
ATOM 18409 N N . MET A 1 45 ? 27.781 -3.779 7.419 1.00 0.00 45 MET A N 13
ATOM 18410 C CA . MET A 1 45 ? 27.096 -3.607 8.685 1.00 0.00 45 MET A CA 13
ATOM 18411 C C . MET A 1 45 ? 26.539 -4.935 9.097 1.00 0.00 45 MET A C 13
ATOM 18412 O O . MET A 1 45 ? 26.547 -5.296 10.271 1.00 0.00 45 MET A O 13
ATOM 18426 N N . THR A 1 46 ? 26.029 -5.683 8.105 1.00 0.00 46 THR A N 13
ATOM 18427 C CA . THR A 1 46 ? 25.447 -6.986 8.344 1.00 0.00 46 THR A CA 13
ATOM 18428 C C . THR A 1 46 ? 26.487 -7.901 8.941 1.00 0.00 46 THR A C 13
ATOM 18429 O O . THR A 1 46 ? 26.181 -8.703 9.822 1.00 0.00 46 THR A O 13
ATOM 18440 N N . GLN A 1 47 ? 27.748 -7.811 8.461 1.00 0.00 47 GLN A N 13
ATOM 18441 C CA . GLN A 1 47 ? 28.805 -8.662 8.974 1.00 0.00 47 GLN A CA 13
ATOM 18442 C C . GLN A 1 47 ? 28.996 -8.393 10.444 1.00 0.00 47 GLN A C 13
ATOM 18443 O O . GLN A 1 47 ? 29.264 -9.312 11.215 1.00 0.00 47 GLN A O 13
ATOM 18457 N N . ILE A 1 48 ? 28.882 -7.114 10.868 1.00 0.00 48 ILE A N 13
ATOM 18458 C CA . ILE A 1 48 ? 29.058 -6.783 12.268 1.00 0.00 48 ILE A CA 13
ATOM 18459 C C . ILE A 1 48 ? 28.035 -7.581 13.095 1.00 0.00 48 ILE A C 13
ATOM 18460 O O . ILE A 1 48 ? 26.809 -7.426 12.841 1.00 0.00 48 ILE A O 13
ATOM 18477 N N . ASP B 1 1 ? 45.973 -8.039 18.223 1.00 0.00 1 ASP B N 13
ATOM 18478 C CA . ASP B 1 1 ? 45.834 -6.582 17.950 1.00 0.00 1 ASP B CA 13
ATOM 18479 C C . ASP B 1 1 ? 45.878 -6.278 16.464 1.00 0.00 1 ASP B C 13
ATOM 18480 O O . ASP B 1 1 ? 45.001 -5.584 15.953 1.00 0.00 1 ASP B O 13
ATOM 18489 N N . PRO B 1 2 ? 46.880 -6.780 15.746 1.00 0.00 2 PRO B N 13
ATOM 18490 C CA . PRO B 1 2 ? 46.994 -6.532 14.307 1.00 0.00 2 PRO B CA 13
ATOM 18491 C C . PRO B 1 2 ? 45.791 -6.972 13.524 1.00 0.00 2 PRO B C 13
ATOM 18492 O O . PRO B 1 2 ? 45.452 -6.377 12.505 1.00 0.00 2 PRO B O 13
ATOM 18503 N N . SER B 1 3 ? 45.123 -8.043 13.995 1.00 0.00 3 SER B N 13
ATOM 18504 C CA . SER B 1 3 ? 43.954 -8.556 13.314 1.00 0.00 3 SER B CA 13
ATOM 18505 C C . SER B 1 3 ? 42.873 -7.512 13.328 1.00 0.00 3 SER B C 13
ATOM 18506 O O . SER B 1 3 ? 42.147 -7.349 12.351 1.00 0.00 3 SER B O 13
ATOM 18514 N N . VAL B 1 4 ? 42.739 -6.783 14.456 1.00 0.00 4 VAL B N 13
ATOM 18515 C CA . VAL B 1 4 ? 41.715 -5.765 14.574 1.00 0.00 4 VAL B CA 13
ATOM 18516 C C . VAL B 1 4 ? 41.981 -4.688 13.558 1.00 0.00 4 VAL B C 13
ATOM 18517 O O . VAL B 1 4 ? 41.072 -4.230 12.862 1.00 0.00 4 VAL B O 13
ATOM 18530 N N . LEU B 1 5 ? 43.257 -4.263 13.449 1.00 0.00 5 LEU B N 13
ATOM 18531 C CA . LEU B 1 5 ? 43.619 -3.224 12.511 1.00 0.00 5 LEU B CA 13
ATOM 18532 C C . LEU B 1 5 ? 43.389 -3.726 11.112 1.00 0.00 5 LEU B C 13
ATOM 18533 O O . LEU B 1 5 ? 42.948 -2.979 10.244 1.00 0.00 5 LEU B O 13
ATOM 18549 N N . GLY B 1 6 ? 43.702 -5.014 10.868 1.00 0.00 6 GLY B N 13
ATOM 18550 C CA . GLY B 1 6 ? 43.535 -5.591 9.551 1.00 0.00 6 GLY B CA 13
ATOM 18551 C C . GLY B 1 6 ? 42.085 -5.559 9.152 1.00 0.00 6 GLY B C 13
ATOM 18552 O O . GLY B 1 6 ? 41.767 -5.278 8.001 1.00 0.00 6 GLY B O 13
ATOM 18556 N N . LYS B 1 7 ? 41.165 -5.865 10.094 1.00 0.00 7 LYS B N 13
ATOM 18557 C CA . LYS B 1 7 ? 39.752 -5.867 9.768 1.00 0.00 7 LYS B CA 13
ATOM 18558 C C . LYS B 1 7 ? 39.312 -4.471 9.411 1.00 0.00 7 LYS B C 13
ATOM 18559 O O . LYS B 1 7 ? 38.534 -4.278 8.477 1.00 0.00 7 LYS B O 13
ATOM 18578 N N . TYR B 1 8 ? 39.804 -3.461 10.154 1.00 0.00 8 TYR B N 13
ATOM 18579 C CA . TYR B 1 8 ? 39.422 -2.092 9.885 1.00 0.00 8 TYR B CA 13
ATOM 18580 C C . TYR B 1 8 ? 40.004 -1.691 8.550 1.00 0.00 8 TYR B C 13
ATOM 18581 O O . TYR B 1 8 ? 39.353 -1.016 7.753 1.00 0.00 8 TYR B O 13
ATOM 18599 N N . ARG B 1 9 ? 41.265 -2.106 8.289 1.00 0.00 9 ARG B N 13
ATOM 18600 C CA . ARG B 1 9 ? 41.927 -1.778 7.046 1.00 0.00 9 ARG B CA 13
ATOM 18601 C C . ARG B 1 9 ? 41.172 -2.406 5.905 1.00 0.00 9 ARG B C 13
ATOM 18602 O O . ARG B 1 9 ? 41.036 -1.808 4.838 1.00 0.00 9 ARG B O 13
ATOM 18623 N N . ALA B 1 10 ? 40.680 -3.650 6.100 1.00 0.00 10 ALA B N 13
ATOM 18624 C CA . ALA B 1 10 ? 39.948 -4.331 5.059 1.00 0.00 10 ALA B CA 13
ATOM 18625 C C . ALA B 1 10 ? 38.714 -3.537 4.724 1.00 0.00 10 ALA B C 13
ATOM 18626 O O . ALA B 1 10 ? 38.378 -3.366 3.553 1.00 0.00 10 ALA B O 13
ATOM 18633 N N . GLY B 1 11 ? 38.008 -3.025 5.760 1.00 0.00 11 GLY B N 13
ATOM 18634 C CA . GLY B 1 11 ? 36.809 -2.250 5.527 1.00 0.00 11 GLY B CA 13
ATOM 18635 C C . GLY B 1 11 ? 37.174 -1.005 4.773 1.00 0.00 11 GLY B C 13
ATOM 18636 O O . GLY B 1 11 ? 36.473 -0.598 3.852 1.00 0.00 11 GLY B O 13
ATOM 18640 N N . PHE B 1 12 ? 38.296 -0.369 5.165 1.00 0.00 12 PHE B N 13
ATOM 18641 C CA . PHE B 1 12 ? 38.744 0.841 4.512 1.00 0.00 12 PHE B CA 13
ATOM 18642 C C . PHE B 1 12 ? 39.032 0.576 3.053 1.00 0.00 12 PHE B C 13
ATOM 18643 O O . PHE B 1 12 ? 38.571 1.312 2.181 1.00 0.00 12 PHE B O 13
ATOM 18660 N N . SER B 1 13 ? 39.809 -0.487 2.760 1.00 0.00 13 SER B N 13
ATOM 18661 C CA . SER B 1 13 ? 40.188 -0.777 1.393 1.00 0.00 13 SER B CA 13
ATOM 18662 C C . SER B 1 13 ? 38.962 -1.036 0.570 1.00 0.00 13 SER B C 13
ATOM 18663 O O . SER B 1 13 ? 38.862 -0.578 -0.568 1.00 0.00 13 SER B O 13
ATOM 18671 N N . GLU B 1 14 ? 37.996 -1.783 1.130 1.00 0.00 14 GLU B N 13
ATOM 18672 C CA . GLU B 1 14 ? 36.796 -2.089 0.397 1.00 0.00 14 GLU B CA 13
ATOM 18673 C C . GLU B 1 14 ? 35.994 -0.831 0.184 1.00 0.00 14 GLU B C 13
ATOM 18674 O O . GLU B 1 14 ? 35.423 -0.636 -0.887 1.00 0.00 14 GLU B O 13
ATOM 18686 N N . CYS B 1 15 ? 35.941 0.073 1.194 1.00 0.00 15 CYS B N 13
ATOM 18687 C CA . CYS B 1 15 ? 35.135 1.260 1.052 1.00 0.00 15 CYS B CA 13
ATOM 18688 C C . CYS B 1 15 ? 35.742 2.162 0.024 1.00 0.00 15 CYS B C 13
ATOM 18689 O O . CYS B 1 15 ? 35.039 2.727 -0.801 1.00 0.00 15 CYS B O 13
ATOM 18697 N N . MET B 1 16 ? 37.078 2.307 0.038 1.00 0.00 16 MET B N 13
ATOM 18698 C CA . MET B 1 16 ? 37.721 3.191 -0.900 1.00 0.00 16 MET B CA 13
ATOM 18699 C C . MET B 1 16 ? 37.533 2.692 -2.307 1.00 0.00 16 MET B C 13
ATOM 18700 O O . MET B 1 16 ? 37.167 3.459 -3.192 1.00 0.00 16 MET B O 13
ATOM 18714 N N . ASN B 1 17 ? 37.765 1.386 -2.547 1.00 0.00 17 ASN B N 13
ATOM 18715 C CA . ASN B 1 17 ? 37.651 0.862 -3.892 1.00 0.00 17 ASN B CA 13
ATOM 18716 C C . ASN B 1 17 ? 36.226 0.934 -4.380 1.00 0.00 17 ASN B C 13
ATOM 18717 O O . ASN B 1 17 ? 35.978 1.297 -5.532 1.00 0.00 17 ASN B O 13
ATOM 18728 N N . GLU B 1 18 ? 35.249 0.607 -3.512 1.00 0.00 18 GLU B N 13
ATOM 18729 C CA . GLU B 1 18 ? 33.871 0.611 -3.941 1.00 0.00 18 GLU B CA 13
ATOM 18730 C C . GLU B 1 18 ? 33.384 2.018 -4.126 1.00 0.00 18 GLU B C 13
ATOM 18731 O O . GLU B 1 18 ? 32.739 2.328 -5.125 1.00 0.00 18 GLU B O 13
ATOM 18743 N N . VAL B 1 19 ? 33.698 2.917 -3.175 1.00 0.00 19 VAL B N 13
ATOM 18744 C CA . VAL B 1 19 ? 33.219 4.271 -3.262 1.00 0.00 19 VAL B CA 13
ATOM 18745 C C . VAL B 1 19 ? 33.861 4.961 -4.436 1.00 0.00 19 VAL B C 13
ATOM 18746 O O . VAL B 1 19 ? 33.218 5.765 -5.107 1.00 0.00 19 VAL B O 13
ATOM 18759 N N . THR B 1 20 ? 35.154 4.673 -4.718 1.00 0.00 20 THR B N 13
ATOM 18760 C CA . THR B 1 20 ? 35.817 5.323 -5.833 1.00 0.00 20 THR B CA 13
ATOM 18761 C C . THR B 1 20 ? 35.059 5.017 -7.096 1.00 0.00 20 THR B C 13
ATOM 18762 O O . THR B 1 20 ? 34.833 5.900 -7.916 1.00 0.00 20 THR B O 13
ATOM 18773 N N . ARG B 1 21 ? 34.646 3.747 -7.281 1.00 0.00 21 ARG B N 13
ATOM 18774 C CA . ARG B 1 21 ? 33.896 3.374 -8.468 1.00 0.00 21 ARG B CA 13
ATOM 18775 C C . ARG B 1 21 ? 32.571 4.079 -8.478 1.00 0.00 21 ARG B C 13
ATOM 18776 O O . ARG B 1 21 ? 32.077 4.472 -9.535 1.00 0.00 21 ARG B O 13
ATOM 18797 N N . PHE B 1 22 ? 31.959 4.261 -7.296 1.00 0.00 22 PHE B N 13
ATOM 18798 C CA . PHE B 1 22 ? 30.665 4.892 -7.234 1.00 0.00 22 PHE B CA 13
ATOM 18799 C C . PHE B 1 22 ? 30.793 6.355 -7.576 1.00 0.00 22 PHE B C 13
ATOM 18800 O O . PHE B 1 22 ? 29.927 6.917 -8.243 1.00 0.00 22 PHE B O 13
ATOM 18817 N N . LEU B 1 23 ? 31.882 7.014 -7.129 1.00 0.00 23 LEU B N 13
ATOM 18818 C CA . LEU B 1 23 ? 32.056 8.421 -7.423 1.00 0.00 23 LEU B CA 13
ATOM 18819 C C . LEU B 1 23 ? 32.593 8.579 -8.821 1.00 0.00 23 LEU B C 13
ATOM 18820 O O . LEU B 1 23 ? 32.525 9.664 -9.391 1.00 0.00 23 LEU B O 13
ATOM 18836 N N . SER B 1 24 ? 33.140 7.496 -9.415 1.00 0.00 24 SER B N 13
ATOM 18837 C CA . SER B 1 24 ? 33.669 7.588 -10.759 1.00 0.00 24 SER B CA 13
ATOM 18838 C C . SER B 1 24 ? 32.503 7.568 -11.696 1.00 0.00 24 SER B C 13
ATOM 18839 O O . SER B 1 24 ? 32.617 7.931 -12.864 1.00 0.00 24 SER B O 13
ATOM 18847 N N . THR B 1 25 ? 31.343 7.110 -11.183 1.00 0.00 25 THR B N 13
ATOM 18848 C CA . THR B 1 25 ? 30.147 7.051 -11.978 1.00 0.00 25 THR B CA 13
ATOM 18849 C C . THR B 1 25 ? 29.693 8.461 -12.205 1.00 0.00 25 THR B C 13
ATOM 18850 O O . THR B 1 25 ? 29.212 8.815 -13.281 1.00 0.00 25 THR B O 13
ATOM 18861 N N . CYS B 1 26 ? 29.833 9.299 -11.155 1.00 0.00 26 CYS B N 13
ATOM 18862 C CA . CYS B 1 26 ? 29.431 10.680 -11.241 1.00 0.00 26 CYS B CA 13
ATOM 18863 C C . CYS B 1 26 ? 30.308 11.350 -12.267 1.00 0.00 26 CYS B C 13
ATOM 18864 O O . CYS B 1 26 ? 31.531 11.242 -12.225 1.00 0.00 26 CYS B O 13
ATOM 18872 N N . GLU B 1 27 ? 29.679 12.072 -13.222 1.00 0.00 27 GLU B N 13
ATOM 18873 C CA . GLU B 1 27 ? 30.432 12.736 -14.259 1.00 0.00 27 GLU B CA 13
ATOM 18874 C C . GLU B 1 27 ? 30.746 14.136 -13.808 1.00 0.00 27 GLU B C 13
ATOM 18875 O O . GLU B 1 27 ? 31.432 14.879 -14.507 1.00 0.00 27 GLU B O 13
ATOM 18887 N N . GLY B 1 28 ? 30.240 14.533 -12.620 1.00 0.00 28 GLY B N 13
ATOM 18888 C CA . GLY B 1 28 ? 30.500 15.860 -12.118 1.00 0.00 28 GLY B CA 13
ATOM 18889 C C . GLY B 1 28 ? 31.708 15.776 -11.244 1.00 0.00 28 GLY B C 13
ATOM 18890 O O . GLY B 1 28 ? 32.803 16.148 -11.655 1.00 0.00 28 GLY B O 13
ATOM 18894 N N . VAL B 1 29 ? 31.512 15.279 -9.996 1.00 0.00 29 VAL B N 13
ATOM 18895 C CA . VAL B 1 29 ? 32.597 15.130 -9.050 1.00 0.00 29 VAL B CA 13
ATOM 18896 C C . VAL B 1 29 ? 33.127 16.485 -8.696 1.00 0.00 29 VAL B C 13
ATOM 18897 O O . VAL B 1 29 ? 34.029 17.018 -9.340 1.00 0.00 29 VAL B O 13
ATOM 18910 N N . ASN B 1 30 ? 32.559 17.073 -7.625 1.00 0.00 30 ASN B N 13
ATOM 18911 C CA . ASN B 1 30 ? 33.013 18.352 -7.170 1.00 0.00 30 ASN B CA 13
ATOM 18912 C C . ASN B 1 30 ? 34.362 18.111 -6.574 1.00 0.00 30 ASN B C 13
ATOM 18913 O O . ASN B 1 30 ? 34.612 17.064 -5.977 1.00 0.00 30 ASN B O 13
ATOM 18924 N N . THR B 1 31 ? 35.274 19.088 -6.736 1.00 0.00 31 THR B N 13
ATOM 18925 C CA . THR B 1 31 ? 36.604 18.956 -6.198 1.00 0.00 31 THR B CA 13
ATOM 18926 C C . THR B 1 31 ? 36.465 18.769 -4.719 1.00 0.00 31 THR B C 13
ATOM 18927 O O . THR B 1 31 ? 37.234 18.044 -4.093 1.00 0.00 31 THR B O 13
ATOM 18938 N N . GLU B 1 32 ? 35.453 19.437 -4.130 1.00 0.00 32 GLU B N 13
ATOM 18939 C CA . GLU B 1 32 ? 35.242 19.347 -2.704 1.00 0.00 32 GLU B CA 13
ATOM 18940 C C . GLU B 1 32 ? 34.839 17.942 -2.336 1.00 0.00 32 GLU B C 13
ATOM 18941 O O . GLU B 1 32 ? 35.306 17.405 -1.336 1.00 0.00 32 GLU B O 13
ATOM 18953 N N . VAL B 1 33 ? 33.968 17.300 -3.149 1.00 0.00 33 VAL B N 13
ATOM 18954 C CA . VAL B 1 33 ? 33.516 15.965 -2.828 1.00 0.00 33 VAL B CA 13
ATOM 18955 C C . VAL B 1 33 ? 34.658 15.004 -3.014 1.00 0.00 33 VAL B C 13
ATOM 18956 O O . VAL B 1 33 ? 34.869 14.120 -2.190 1.00 0.00 33 VAL B O 13
ATOM 18969 N N . ARG B 1 34 ? 35.431 15.160 -4.109 1.00 0.00 34 ARG B N 13
ATOM 18970 C CA . ARG B 1 34 ? 36.539 14.263 -4.369 1.00 0.00 34 ARG B CA 13
ATOM 18971 C C . ARG B 1 34 ? 37.562 14.389 -3.270 1.00 0.00 34 ARG B C 13
ATOM 18972 O O . ARG B 1 34 ? 38.077 13.388 -2.768 1.00 0.00 34 ARG B O 13
ATOM 18993 N N . THR B 1 35 ? 37.875 15.639 -2.869 1.00 0.00 35 THR B N 13
ATOM 18994 C CA . THR B 1 35 ? 38.872 15.867 -1.846 1.00 0.00 35 THR B CA 13
ATOM 18995 C C . THR B 1 35 ? 38.414 15.273 -0.544 1.00 0.00 35 THR B C 13
ATOM 18996 O O . THR B 1 35 ? 39.179 14.599 0.136 1.00 0.00 35 THR B O 13
ATOM 19007 N N . ARG B 1 36 ? 37.147 15.517 -0.165 1.00 0.00 36 ARG B N 13
ATOM 19008 C CA . ARG B 1 36 ? 36.641 15.004 1.090 1.00 0.00 36 ARG B CA 13
ATOM 19009 C C . ARG B 1 36 ? 36.520 13.504 1.039 1.00 0.00 36 ARG B C 13
ATOM 19010 O O . ARG B 1 36 ? 36.767 12.828 2.031 1.00 0.00 36 ARG B O 13
ATOM 19031 N N . LEU B 1 37 ? 36.132 12.945 -0.123 1.00 0.00 37 LEU B N 13
ATOM 19032 C CA . LEU B 1 37 ? 35.939 11.518 -0.236 1.00 0.00 37 LEU B CA 13
ATOM 19033 C C . LEU B 1 37 ? 37.218 10.787 0.026 1.00 0.00 37 LEU B C 13
ATOM 19034 O O . LEU B 1 37 ? 37.264 9.883 0.862 1.00 0.00 37 LEU B O 13
ATOM 19050 N N . LEU B 1 38 ? 38.308 11.180 -0.650 1.00 0.00 38 LEU B N 13
ATOM 19051 C CA . LEU B 1 38 ? 39.537 10.465 -0.467 1.00 0.00 38 LEU B CA 13
ATOM 19052 C C . LEU B 1 38 ? 40.243 10.967 0.756 1.00 0.00 38 LEU B C 13
ATOM 19053 O O . LEU B 1 38 ? 40.928 10.208 1.429 1.00 0.00 38 LEU B O 13
ATOM 19069 N N . GLY B 1 39 ? 40.094 12.267 1.076 1.00 0.00 39 GLY B N 13
ATOM 19070 C CA . GLY B 1 39 ? 40.760 12.823 2.231 1.00 0.00 39 GLY B CA 13
ATOM 19071 C C . GLY B 1 39 ? 40.217 12.216 3.496 1.00 0.00 39 GLY B C 13
ATOM 19072 O O . GLY B 1 39 ? 40.979 11.873 4.393 1.00 0.00 39 GLY B O 13
ATOM 19076 N N . HIS B 1 40 ? 38.878 12.059 3.597 1.00 0.00 40 HIS B N 13
ATOM 19077 C CA . HIS B 1 40 ? 38.292 11.521 4.810 1.00 0.00 40 HIS B CA 13
ATOM 19078 C C . HIS B 1 40 ? 38.620 10.066 4.929 1.00 0.00 40 HIS B C 13
ATOM 19079 O O . HIS B 1 40 ? 38.893 9.573 6.023 1.00 0.00 40 HIS B O 13
ATOM 19093 N N . LEU B 1 41 ? 38.584 9.325 3.805 1.00 0.00 41 LEU B N 13
ATOM 19094 C CA . LEU B 1 41 ? 38.909 7.920 3.864 1.00 0.00 41 LEU B CA 13
ATOM 19095 C C . LEU B 1 41 ? 40.373 7.802 4.206 1.00 0.00 41 LEU B C 13
ATOM 19096 O O . LEU B 1 41 ? 40.779 6.900 4.935 1.00 0.00 41 LEU B O 13
ATOM 19112 N N . ALA B 1 42 ? 41.206 8.723 3.668 1.00 0.00 42 ALA B N 13
ATOM 19113 C CA . ALA B 1 42 ? 42.622 8.717 3.961 1.00 0.00 42 ALA B CA 13
ATOM 19114 C C . ALA B 1 42 ? 42.806 8.968 5.427 1.00 0.00 42 ALA B C 13
ATOM 19115 O O . ALA B 1 42 ? 43.705 8.409 6.039 1.00 0.00 42 ALA B O 13
ATOM 19122 N N . ASN B 1 43 ? 41.968 9.844 6.025 1.00 0.00 43 ASN B N 13
ATOM 19123 C CA . ASN B 1 43 ? 42.087 10.118 7.439 1.00 0.00 43 ASN B CA 13
ATOM 19124 C C . ASN B 1 43 ? 41.835 8.838 8.191 1.00 0.00 43 ASN B C 13
ATOM 19125 O O . ASN B 1 43 ? 42.492 8.562 9.191 1.00 0.00 43 ASN B O 13
ATOM 19136 N N . CYS B 1 44 ? 40.865 8.020 7.719 1.00 0.00 44 CYS B N 13
ATOM 19137 C CA . CYS B 1 44 ? 40.560 6.772 8.387 1.00 0.00 44 CYS B CA 13
ATOM 19138 C C . CYS B 1 44 ? 41.756 5.856 8.286 1.00 0.00 44 CYS B C 13
ATOM 19139 O O . CYS B 1 44 ? 42.091 5.149 9.233 1.00 0.00 44 CYS B O 13
ATOM 19147 N N . MET B 1 45 ? 42.427 5.854 7.112 1.00 0.00 45 MET B N 13
ATOM 19148 C CA . MET B 1 45 ? 43.580 5.002 6.904 1.00 0.00 45 MET B CA 13
ATOM 19149 C C . MET B 1 45 ? 44.699 5.516 7.757 1.00 0.00 45 MET B C 13
ATOM 19150 O O . MET B 1 45 ? 45.468 4.753 8.333 1.00 0.00 45 MET B O 13
ATOM 19164 N N . THR B 1 46 ? 44.802 6.854 7.832 1.00 0.00 46 THR B N 13
ATOM 19165 C CA . THR B 1 46 ? 45.836 7.503 8.609 1.00 0.00 46 THR B CA 13
ATOM 19166 C C . THR B 1 46 ? 45.704 7.104 10.059 1.00 0.00 46 THR B C 13
ATOM 19167 O O . THR B 1 46 ? 46.704 6.900 10.743 1.00 0.00 46 THR B O 13
ATOM 19178 N N . GLN B 1 47 ? 44.454 6.998 10.566 1.00 0.00 47 GLN B N 13
ATOM 19179 C CA . GLN B 1 47 ? 44.239 6.627 11.952 1.00 0.00 47 GLN B CA 13
ATOM 19180 C C . GLN B 1 47 ? 44.810 5.254 12.199 1.00 0.00 47 GLN B C 13
ATOM 19181 O O . GLN B 1 47 ? 45.358 4.991 13.267 1.00 0.00 47 GLN B O 13
ATOM 19195 N N . ILE B 1 48 ? 44.677 4.334 11.217 1.00 0.00 48 ILE B N 13
ATOM 19196 C CA . ILE B 1 48 ? 45.198 2.992 11.388 1.00 0.00 48 ILE B CA 13
ATOM 19197 C C . ILE B 1 48 ? 46.710 3.083 11.663 1.00 0.00 48 ILE B C 13
ATOM 19198 O O . ILE B 1 48 ? 47.441 3.645 10.802 1.00 0.00 48 ILE B O 13
ATOM 19215 N N . ASP A 1 1 ? 36.039 -7.965 23.006 1.00 0.00 1 ASP A N 14
ATOM 19216 C CA . ASP A 1 1 ? 35.442 -8.614 21.808 1.00 0.00 1 ASP A CA 14
ATOM 19217 C C . ASP A 1 1 ? 34.459 -7.699 21.105 1.00 0.00 1 ASP A C 14
ATOM 19218 O O . ASP A 1 1 ? 34.644 -7.377 19.931 1.00 0.00 1 ASP A O 14
ATOM 19229 N N . PRO A 1 2 ? 33.411 -7.256 21.791 1.00 0.00 2 PRO A N 14
ATOM 19230 C CA . PRO A 1 2 ? 32.425 -6.375 21.173 1.00 0.00 2 PRO A CA 14
ATOM 19231 C C . PRO A 1 2 ? 32.962 -5.008 20.880 1.00 0.00 2 PRO A C 14
ATOM 19232 O O . PRO A 1 2 ? 32.435 -4.296 20.029 1.00 0.00 2 PRO A O 14
ATOM 19243 N N . SER A 1 3 ? 34.034 -4.607 21.596 1.00 0.00 3 SER A N 14
ATOM 19244 C CA . SER A 1 3 ? 34.625 -3.307 21.382 1.00 0.00 3 SER A CA 14
ATOM 19245 C C . SER A 1 3 ? 35.196 -3.261 19.994 1.00 0.00 3 SER A C 14
ATOM 19246 O O . SER A 1 3 ? 35.098 -2.251 19.305 1.00 0.00 3 SER A O 14
ATOM 19254 N N . VAL A 1 4 ? 35.816 -4.379 19.558 1.00 0.00 4 VAL A N 14
ATOM 19255 C CA . VAL A 1 4 ? 36.415 -4.443 18.243 1.00 0.00 4 VAL A CA 14
ATOM 19256 C C . VAL A 1 4 ? 35.330 -4.300 17.211 1.00 0.00 4 VAL A C 14
ATOM 19257 O O . VAL A 1 4 ? 35.477 -3.568 16.232 1.00 0.00 4 VAL A O 14
ATOM 19270 N N . LEU A 1 5 ? 34.201 -5.006 17.424 1.00 0.00 5 LEU A N 14
ATOM 19271 C CA . LEU A 1 5 ? 33.102 -4.952 16.487 1.00 0.00 5 LEU A CA 14
ATOM 19272 C C . LEU A 1 5 ? 32.548 -3.555 16.460 1.00 0.00 5 LEU A C 14
ATOM 19273 O O . LEU A 1 5 ? 32.194 -3.038 15.402 1.00 0.00 5 LEU A O 14
ATOM 19289 N N . GLY A 1 6 ? 32.465 -2.911 17.642 1.00 0.00 6 GLY A N 14
ATOM 19290 C CA . GLY A 1 6 ? 31.933 -1.569 17.730 1.00 0.00 6 GLY A CA 14
ATOM 19291 C C . GLY A 1 6 ? 32.795 -0.628 16.937 1.00 0.00 6 GLY A C 14
ATOM 19292 O O . GLY A 1 6 ? 32.285 0.251 16.252 1.00 0.00 6 GLY A O 14
ATOM 19296 N N . LYS A 1 7 ? 34.134 -0.784 17.022 1.00 0.00 7 LYS A N 14
ATOM 19297 C CA . LYS A 1 7 ? 35.028 0.092 16.293 1.00 0.00 7 LYS A CA 14
ATOM 19298 C C . LYS A 1 7 ? 34.835 -0.115 14.815 1.00 0.00 7 LYS A C 14
ATOM 19299 O O . LYS A 1 7 ? 34.857 0.839 14.039 1.00 0.00 7 LYS A O 14
ATOM 19318 N N . TYR A 1 8 ? 34.650 -1.382 14.392 1.00 0.00 8 TYR A N 14
ATOM 19319 C CA . TYR A 1 8 ? 34.472 -1.683 12.988 1.00 0.00 8 TYR A CA 14
ATOM 19320 C C . TYR A 1 8 ? 33.201 -1.020 12.505 1.00 0.00 8 TYR A C 14
ATOM 19321 O O . TYR A 1 8 ? 33.182 -0.378 11.455 1.00 0.00 8 TYR A O 14
ATOM 19339 N N . ARG A 1 9 ? 32.103 -1.164 13.282 1.00 0.00 9 ARG A N 14
ATOM 19340 C CA . ARG A 1 9 ? 30.831 -0.581 12.907 1.00 0.00 9 ARG A CA 14
ATOM 19341 C C . ARG A 1 9 ? 30.948 0.917 12.912 1.00 0.00 9 ARG A C 14
ATOM 19342 O O . ARG A 1 9 ? 30.370 1.599 12.066 1.00 0.00 9 ARG A O 14
ATOM 19363 N N . ALA A 1 10 ? 31.688 1.464 13.894 1.00 0.00 10 ALA A N 14
ATOM 19364 C CA . ALA A 1 10 ? 31.856 2.898 13.999 1.00 0.00 10 ALA A CA 14
ATOM 19365 C C . ALA A 1 10 ? 32.533 3.414 12.758 1.00 0.00 10 ALA A C 14
ATOM 19366 O O . ALA A 1 10 ? 32.166 4.466 12.234 1.00 0.00 10 ALA A O 14
ATOM 19373 N N . GLY A 1 11 ? 33.549 2.677 12.260 1.00 0.00 11 GLY A N 14
ATOM 19374 C CA . GLY A 1 11 ? 34.262 3.099 11.077 1.00 0.00 11 GLY A CA 14
ATOM 19375 C C . GLY A 1 11 ? 33.322 3.130 9.908 1.00 0.00 11 GLY A C 14
ATOM 19376 O O . GLY A 1 11 ? 33.377 4.038 9.081 1.00 0.00 11 GLY A O 14
ATOM 19380 N N . PHE A 1 12 ? 32.435 2.120 9.804 1.00 0.00 12 PHE A N 14
ATOM 19381 C CA . PHE A 1 12 ? 31.509 2.068 8.697 1.00 0.00 12 PHE A CA 14
ATOM 19382 C C . PHE A 1 12 ? 30.461 3.126 8.845 1.00 0.00 12 PHE A C 14
ATOM 19383 O O . PHE A 1 12 ? 29.962 3.643 7.849 1.00 0.00 12 PHE A O 14
ATOM 19400 N N . SER A 1 13 ? 30.078 3.465 10.090 1.00 0.00 13 SER A N 14
ATOM 19401 C CA . SER A 1 13 ? 29.085 4.497 10.285 1.00 0.00 13 SER A CA 14
ATOM 19402 C C . SER A 1 13 ? 29.661 5.772 9.733 1.00 0.00 13 SER A C 14
ATOM 19403 O O . SER A 1 13 ? 28.966 6.566 9.100 1.00 0.00 13 SER A O 14
ATOM 19411 N N . GLU A 1 14 ? 30.973 5.985 9.975 1.00 0.00 14 GLU A N 14
ATOM 19412 C CA . GLU A 1 14 ? 31.640 7.163 9.487 1.00 0.00 14 GLU A CA 14
ATOM 19413 C C . GLU A 1 14 ? 31.716 7.090 7.980 1.00 0.00 14 GLU A C 14
ATOM 19414 O O . GLU A 1 14 ? 31.538 8.102 7.300 1.00 0.00 14 GLU A O 14
ATOM 19426 N N . CYS A 1 15 ? 31.989 5.880 7.413 1.00 0.00 15 CYS A N 14
ATOM 19427 C CA . CYS A 1 15 ? 32.092 5.750 5.978 1.00 0.00 15 CYS A CA 14
ATOM 19428 C C . CYS A 1 15 ? 30.763 6.065 5.356 1.00 0.00 15 CYS A C 14
ATOM 19429 O O . CYS A 1 15 ? 30.698 6.721 4.325 1.00 0.00 15 CYS A O 14
ATOM 19437 N N . MET A 1 16 ? 29.667 5.611 5.995 1.00 0.00 16 MET A N 14
ATOM 19438 C CA . MET A 1 16 ? 28.343 5.830 5.462 1.00 0.00 16 MET A CA 14
ATOM 19439 C C . MET A 1 16 ? 28.074 7.307 5.348 1.00 0.00 16 MET A C 14
ATOM 19440 O O . MET A 1 16 ? 27.532 7.760 4.343 1.00 0.00 16 MET A O 14
ATOM 19454 N N . ASN A 1 17 ? 28.442 8.098 6.376 1.00 0.00 17 ASN A N 14
ATOM 19455 C CA . ASN A 1 17 ? 28.180 9.521 6.331 1.00 0.00 17 ASN A CA 14
ATOM 19456 C C . ASN A 1 17 ? 28.935 10.156 5.184 1.00 0.00 17 ASN A C 14
ATOM 19457 O O . ASN A 1 17 ? 28.385 10.985 4.464 1.00 0.00 17 ASN A O 14
ATOM 19468 N N . GLU A 1 18 ? 30.215 9.769 4.977 1.00 0.00 18 GLU A N 14
ATOM 19469 C CA . GLU A 1 18 ? 31.005 10.363 3.913 1.00 0.00 18 GLU A CA 14
ATOM 19470 C C . GLU A 1 18 ? 30.482 9.906 2.574 1.00 0.00 18 GLU A C 14
ATOM 19471 O O . GLU A 1 18 ? 30.397 10.687 1.621 1.00 0.00 18 GLU A O 14
ATOM 19483 N N . VAL A 1 19 ? 30.121 8.615 2.477 1.00 0.00 19 VAL A N 14
ATOM 19484 C CA . VAL A 1 19 ? 29.632 8.053 1.241 1.00 0.00 19 VAL A CA 14
ATOM 19485 C C . VAL A 1 19 ? 28.338 8.731 0.881 1.00 0.00 19 VAL A C 14
ATOM 19486 O O . VAL A 1 19 ? 28.089 9.048 -0.284 1.00 0.00 19 VAL A O 14
ATOM 19499 N N . THR A 1 20 ? 27.487 8.973 1.896 1.00 0.00 20 THR A N 14
ATOM 19500 C CA . THR A 1 20 ? 26.206 9.607 1.673 1.00 0.00 20 THR A CA 14
ATOM 19501 C C . THR A 1 20 ? 26.418 10.989 1.112 1.00 0.00 20 THR A C 14
ATOM 19502 O O . THR A 1 20 ? 25.684 11.426 0.233 1.00 0.00 20 THR A O 14
ATOM 19513 N N . ARG A 1 21 ? 27.435 11.715 1.614 1.00 0.00 21 ARG A N 14
ATOM 19514 C CA . ARG A 1 21 ? 27.693 13.062 1.145 1.00 0.00 21 ARG A CA 14
ATOM 19515 C C . ARG A 1 21 ? 28.025 13.054 -0.321 1.00 0.00 21 ARG A C 14
ATOM 19516 O O . ARG A 1 21 ? 27.606 13.951 -1.054 1.00 0.00 21 ARG A O 14
ATOM 19537 N N . PHE A 1 22 ? 28.784 12.046 -0.795 1.00 0.00 22 PHE A N 14
ATOM 19538 C CA . PHE A 1 22 ? 29.161 12.031 -2.191 1.00 0.00 22 PHE A CA 14
ATOM 19539 C C . PHE A 1 22 ? 27.934 11.877 -3.063 1.00 0.00 22 PHE A C 14
ATOM 19540 O O . PHE A 1 22 ? 27.750 12.626 -4.023 1.00 0.00 22 PHE A O 14
ATOM 19557 N N . LEU A 1 23 ? 27.051 10.908 -2.739 1.00 0.00 23 LEU A N 14
ATOM 19558 C CA . LEU A 1 23 ? 25.880 10.681 -3.565 1.00 0.00 23 LEU A CA 14
ATOM 19559 C C . LEU A 1 23 ? 24.856 11.766 -3.348 1.00 0.00 23 LEU A C 14
ATOM 19560 O O . LEU A 1 23 ? 23.951 11.938 -4.162 1.00 0.00 23 LEU A O 14
ATOM 19576 N N . SER A 1 24 ? 24.969 12.540 -2.253 1.00 0.00 24 SER A N 14
ATOM 19577 C CA . SER A 1 24 ? 24.001 13.584 -1.996 1.00 0.00 24 SER A CA 14
ATOM 19578 C C . SER A 1 24 ? 24.364 14.756 -2.845 1.00 0.00 24 SER A C 14
ATOM 19579 O O . SER A 1 24 ? 23.612 15.724 -2.948 1.00 0.00 24 SER A O 14
ATOM 19587 N N . THR A 1 25 ? 25.546 14.685 -3.482 1.00 0.00 25 THR A N 14
ATOM 19588 C CA . THR A 1 25 ? 26.008 15.767 -4.296 1.00 0.00 25 THR A CA 14
ATOM 19589 C C . THR A 1 25 ? 25.900 15.342 -5.728 1.00 0.00 25 THR A C 14
ATOM 19590 O O . THR A 1 25 ? 25.760 16.174 -6.623 1.00 0.00 25 THR A O 14
ATOM 19601 N N . CYS A 1 26 ? 25.942 14.018 -5.975 1.00 0.00 26 CYS A N 14
ATOM 19602 C CA . CYS A 1 26 ? 25.898 13.535 -7.331 1.00 0.00 26 CYS A CA 14
ATOM 19603 C C . CYS A 1 26 ? 24.603 12.820 -7.556 1.00 0.00 26 CYS A C 14
ATOM 19604 O O . CYS A 1 26 ? 24.320 11.806 -6.924 1.00 0.00 26 CYS A O 14
ATOM 19612 N N . GLU A 1 27 ? 23.792 13.333 -8.508 1.00 0.00 27 GLU A N 14
ATOM 19613 C CA . GLU A 1 27 ? 22.533 12.707 -8.815 1.00 0.00 27 GLU A CA 14
ATOM 19614 C C . GLU A 1 27 ? 22.404 12.694 -10.311 1.00 0.00 27 GLU A C 14
ATOM 19615 O O . GLU A 1 27 ? 22.640 13.703 -10.971 1.00 0.00 27 GLU A O 14
ATOM 19627 N N . GLY A 1 28 ? 22.026 11.531 -10.882 1.00 0.00 28 GLY A N 14
ATOM 19628 C CA . GLY A 1 28 ? 21.864 11.443 -12.311 1.00 0.00 28 GLY A CA 14
ATOM 19629 C C . GLY A 1 28 ? 21.766 9.994 -12.657 1.00 0.00 28 GLY A C 14
ATOM 19630 O O . GLY A 1 28 ? 20.679 9.468 -12.882 1.00 0.00 28 GLY A O 14
ATOM 19634 N N . VAL A 1 29 ? 22.927 9.313 -12.697 1.00 0.00 29 VAL A N 14
ATOM 19635 C CA . VAL A 1 29 ? 22.950 7.905 -13.013 1.00 0.00 29 VAL A CA 14
ATOM 19636 C C . VAL A 1 29 ? 23.520 7.242 -11.814 1.00 0.00 29 VAL A C 14
ATOM 19637 O O . VAL A 1 29 ? 24.632 6.715 -11.827 1.00 0.00 29 VAL A O 14
ATOM 19650 N N . ASN A 1 30 ? 22.744 7.274 -10.722 1.00 0.00 30 ASN A N 14
ATOM 19651 C CA . ASN A 1 30 ? 23.184 6.678 -9.511 1.00 0.00 30 ASN A CA 14
ATOM 19652 C C . ASN A 1 30 ? 22.015 6.019 -8.866 1.00 0.00 30 ASN A C 14
ATOM 19653 O O . ASN A 1 30 ? 22.034 5.752 -7.682 1.00 0.00 30 ASN A O 14
ATOM 19664 N N . THR A 1 31 ? 20.945 5.759 -9.627 1.00 0.00 31 THR A N 14
ATOM 19665 C CA . THR A 1 31 ? 19.808 5.095 -9.040 1.00 0.00 31 THR A CA 14
ATOM 19666 C C . THR A 1 31 ? 20.230 3.684 -8.769 1.00 0.00 31 THR A C 14
ATOM 19667 O O . THR A 1 31 ? 19.998 3.129 -7.690 1.00 0.00 31 THR A O 14
ATOM 19678 N N . GLU A 1 32 ? 20.916 3.083 -9.760 1.00 0.00 32 GLU A N 14
ATOM 19679 C CA . GLU A 1 32 ? 21.371 1.729 -9.621 1.00 0.00 32 GLU A CA 14
ATOM 19680 C C . GLU A 1 32 ? 22.658 1.756 -8.856 1.00 0.00 32 GLU A C 14
ATOM 19681 O O . GLU A 1 32 ? 22.960 0.835 -8.099 1.00 0.00 32 GLU A O 14
ATOM 19693 N N . VAL A 1 33 ? 23.447 2.840 -9.030 1.00 0.00 33 VAL A N 14
ATOM 19694 C CA . VAL A 1 33 ? 24.719 2.928 -8.350 1.00 0.00 33 VAL A CA 14
ATOM 19695 C C . VAL A 1 33 ? 24.461 3.111 -6.873 1.00 0.00 33 VAL A C 14
ATOM 19696 O O . VAL A 1 33 ? 25.133 2.507 -6.050 1.00 0.00 33 VAL A O 14
ATOM 19709 N N . ARG A 1 34 ? 23.466 3.958 -6.503 1.00 0.00 34 ARG A N 14
ATOM 19710 C CA . ARG A 1 34 ? 23.168 4.206 -5.103 1.00 0.00 34 ARG A CA 14
ATOM 19711 C C . ARG A 1 34 ? 22.698 2.937 -4.455 1.00 0.00 34 ARG A C 14
ATOM 19712 O O . ARG A 1 34 ? 23.046 2.655 -3.309 1.00 0.00 34 ARG A O 14
ATOM 19733 N N . THR A 1 35 ? 21.881 2.142 -5.173 1.00 0.00 35 THR A N 14
ATOM 19734 C CA . THR A 1 35 ? 21.369 0.912 -4.605 1.00 0.00 35 THR A CA 14
ATOM 19735 C C . THR A 1 35 ? 22.528 0.021 -4.244 1.00 0.00 35 THR A C 14
ATOM 19736 O O . THR A 1 35 ? 22.578 -0.535 -3.149 1.00 0.00 35 THR A O 14
ATOM 19747 N N . ARG A 1 36 ? 23.497 -0.128 -5.168 1.00 0.00 36 ARG A N 14
ATOM 19748 C CA . ARG A 1 36 ? 24.648 -0.966 -4.908 1.00 0.00 36 ARG A CA 14
ATOM 19749 C C . ARG A 1 36 ? 25.533 -0.311 -3.876 1.00 0.00 36 ARG A C 14
ATOM 19750 O O . ARG A 1 36 ? 26.121 -0.984 -3.038 1.00 0.00 36 ARG A O 14
ATOM 19771 N N . LEU A 1 37 ? 25.638 1.031 -3.925 1.00 0.00 37 LEU A N 14
ATOM 19772 C CA . LEU A 1 37 ? 26.497 1.769 -3.025 1.00 0.00 37 LEU A CA 14
ATOM 19773 C C . LEU A 1 37 ? 26.061 1.558 -1.607 1.00 0.00 37 LEU A C 14
ATOM 19774 O O . LEU A 1 37 ? 26.870 1.211 -0.746 1.00 0.00 37 LEU A O 14
ATOM 19790 N N . LEU A 1 38 ? 24.760 1.752 -1.332 1.00 0.00 38 LEU A N 14
ATOM 19791 C CA . LEU A 1 38 ? 24.281 1.612 0.015 1.00 0.00 38 LEU A CA 14
ATOM 19792 C C . LEU A 1 38 ? 24.137 0.162 0.372 1.00 0.00 38 LEU A C 14
ATOM 19793 O O . LEU A 1 38 ? 24.459 -0.240 1.488 1.00 0.00 38 LEU A O 14
ATOM 19809 N N . GLY A 1 39 ? 23.647 -0.666 -0.572 1.00 0.00 39 GLY A N 14
ATOM 19810 C CA . GLY A 1 39 ? 23.436 -2.067 -0.289 1.00 0.00 39 GLY A CA 14
ATOM 19811 C C . GLY A 1 39 ? 24.738 -2.755 0.004 1.00 0.00 39 GLY A C 14
ATOM 19812 O O . GLY A 1 39 ? 24.828 -3.535 0.945 1.00 0.00 39 GLY A O 14
ATOM 19816 N N . HIS A 1 40 ? 25.789 -2.482 -0.793 1.00 0.00 40 HIS A N 14
ATOM 19817 C CA . HIS A 1 40 ? 27.056 -3.150 -0.587 1.00 0.00 40 HIS A CA 14
ATOM 19818 C C . HIS A 1 40 ? 27.713 -2.632 0.653 1.00 0.00 40 HIS A C 14
ATOM 19819 O O . HIS A 1 40 ? 28.339 -3.391 1.388 1.00 0.00 40 HIS A O 14
ATOM 19833 N N . LEU A 1 41 ? 27.604 -1.318 0.913 1.00 0.00 41 LEU A N 14
ATOM 19834 C CA . LEU A 1 41 ? 28.232 -0.752 2.081 1.00 0.00 41 LEU A CA 14
ATOM 19835 C C . LEU A 1 41 ? 27.555 -1.326 3.297 1.00 0.00 41 LEU A C 14
ATOM 19836 O O . LEU A 1 41 ? 28.210 -1.683 4.275 1.00 0.00 41 LEU A O 14
ATOM 19852 N N . ALA A 1 42 ? 26.208 -1.423 3.257 1.00 0.00 42 ALA A N 14
ATOM 19853 C CA . ALA A 1 42 ? 25.471 -1.979 4.367 1.00 0.00 42 ALA A CA 14
ATOM 19854 C C . ALA A 1 42 ? 25.836 -3.426 4.511 1.00 0.00 42 ALA A C 14
ATOM 19855 O O . ALA A 1 42 ? 25.975 -3.922 5.625 1.00 0.00 42 ALA A O 14
ATOM 19862 N N . ASN A 1 43 ? 25.993 -4.145 3.379 1.00 0.00 43 ASN A N 14
ATOM 19863 C CA . ASN A 1 43 ? 26.342 -5.545 3.444 1.00 0.00 43 ASN A CA 14
ATOM 19864 C C . ASN A 1 43 ? 27.705 -5.687 4.062 1.00 0.00 43 ASN A C 14
ATOM 19865 O O . ASN A 1 43 ? 27.934 -6.598 4.847 1.00 0.00 43 ASN A O 14
ATOM 19876 N N . CYS A 1 44 ? 28.649 -4.779 3.725 1.00 0.00 44 CYS A N 14
ATOM 19877 C CA . CYS A 1 44 ? 29.983 -4.879 4.266 1.00 0.00 44 CYS A CA 14
ATOM 19878 C C . CYS A 1 44 ? 29.942 -4.644 5.752 1.00 0.00 44 CYS A C 14
ATOM 19879 O O . CYS A 1 44 ? 30.638 -5.312 6.515 1.00 0.00 44 CYS A O 14
ATOM 19887 N N . MET A 1 45 ? 29.113 -3.676 6.194 1.00 0.00 45 MET A N 14
ATOM 19888 C CA . MET A 1 45 ? 29.028 -3.363 7.602 1.00 0.00 45 MET A CA 14
ATOM 19889 C C . MET A 1 45 ? 28.348 -4.501 8.299 1.00 0.00 45 MET A C 14
ATOM 19890 O O . MET A 1 45 ? 28.744 -4.908 9.385 1.00 0.00 45 MET A O 14
ATOM 19904 N N . THR A 1 46 ? 27.282 -5.022 7.669 1.00 0.00 46 THR A N 14
ATOM 19905 C CA . THR A 1 46 ? 26.526 -6.114 8.240 1.00 0.00 46 THR A CA 14
ATOM 19906 C C . THR A 1 46 ? 27.391 -7.347 8.359 1.00 0.00 46 THR A C 14
ATOM 19907 O O . THR A 1 46 ? 27.389 -8.012 9.394 1.00 0.00 46 THR A O 14
ATOM 19918 N N . GLN A 1 47 ? 28.143 -7.689 7.288 1.00 0.00 47 GLN A N 14
ATOM 19919 C CA . GLN A 1 47 ? 28.982 -8.872 7.314 1.00 0.00 47 GLN A CA 14
ATOM 19920 C C . GLN A 1 47 ? 30.094 -8.692 8.311 1.00 0.00 47 GLN A C 14
ATOM 19921 O O . GLN A 1 47 ? 30.466 -9.639 8.998 1.00 0.00 47 GLN A O 14
ATOM 19935 N N . ILE A 1 48 ? 30.661 -7.466 8.387 1.00 0.00 48 ILE A N 14
ATOM 19936 C CA . ILE A 1 48 ? 31.749 -7.181 9.296 1.00 0.00 48 ILE A CA 14
ATOM 19937 C C . ILE A 1 48 ? 32.989 -7.955 8.815 1.00 0.00 48 ILE A C 14
ATOM 19938 O O . ILE A 1 48 ? 33.225 -9.092 9.312 1.00 0.00 48 ILE A O 14
ATOM 19955 N N . ASP B 1 1 ? 46.261 -7.478 18.783 1.00 0.00 1 ASP B N 14
ATOM 19956 C CA . ASP B 1 1 ? 46.282 -5.994 18.681 1.00 0.00 1 ASP B CA 14
ATOM 19957 C C . ASP B 1 1 ? 46.312 -5.531 17.239 1.00 0.00 1 ASP B C 14
ATOM 19958 O O . ASP B 1 1 ? 45.412 -4.815 16.799 1.00 0.00 1 ASP B O 14
ATOM 19967 N N . PRO B 1 2 ? 47.325 -5.922 16.473 1.00 0.00 2 PRO B N 14
ATOM 19968 C CA . PRO B 1 2 ? 47.418 -5.510 15.077 1.00 0.00 2 PRO B CA 14
ATOM 19969 C C . PRO B 1 2 ? 46.365 -6.131 14.209 1.00 0.00 2 PRO B C 14
ATOM 19970 O O . PRO B 1 2 ? 46.042 -5.611 13.145 1.00 0.00 2 PRO B O 14
ATOM 19981 N N . SER B 1 3 ? 45.808 -7.277 14.654 1.00 0.00 3 SER B N 14
ATOM 19982 C CA . SER B 1 3 ? 44.783 -7.949 13.891 1.00 0.00 3 SER B CA 14
ATOM 19983 C C . SER B 1 3 ? 43.570 -7.065 13.833 1.00 0.00 3 SER B C 14
ATOM 19984 O O . SER B 1 3 ? 42.907 -6.971 12.804 1.00 0.00 3 SER B O 14
ATOM 19992 N N . VAL B 1 4 ? 43.260 -6.392 14.961 1.00 0.00 4 VAL B N 14
ATOM 19993 C CA . VAL B 1 4 ? 42.104 -5.524 15.023 1.00 0.00 4 VAL B CA 14
ATOM 19994 C C . VAL B 1 4 ? 42.305 -4.386 14.061 1.00 0.00 4 VAL B C 14
ATOM 19995 O O . VAL B 1 4 ? 41.394 -4.010 13.321 1.00 0.00 4 VAL B O 14
ATOM 20008 N N . LEU B 1 5 ? 43.524 -3.810 14.053 1.00 0.00 5 LEU B N 14
ATOM 20009 C CA . LEU B 1 5 ? 43.820 -2.699 13.178 1.00 0.00 5 LEU B CA 14
ATOM 20010 C C . LEU B 1 5 ? 43.727 -3.163 11.750 1.00 0.00 5 LEU B C 14
ATOM 20011 O O . LEU B 1 5 ? 43.229 -2.444 10.886 1.00 0.00 5 LEU B O 14
ATOM 20027 N N . GLY B 1 6 ? 44.213 -4.391 11.477 1.00 0.00 6 GLY B N 14
ATOM 20028 C CA . GLY B 1 6 ? 44.189 -4.924 10.133 1.00 0.00 6 GLY B CA 14
ATOM 20029 C C . GLY B 1 6 ? 42.767 -5.056 9.665 1.00 0.00 6 GLY B C 14
ATOM 20030 O O . GLY B 1 6 ? 42.464 -4.757 8.515 1.00 0.00 6 GLY B O 14
ATOM 20034 N N . LYS B 1 7 ? 41.859 -5.522 10.549 1.00 0.00 7 LYS B N 14
ATOM 20035 C CA . LYS B 1 7 ? 40.471 -5.683 10.166 1.00 0.00 7 LYS B CA 14
ATOM 20036 C C . LYS B 1 7 ? 39.875 -4.333 9.867 1.00 0.00 7 LYS B C 14
ATOM 20037 O O . LYS B 1 7 ? 39.093 -4.186 8.929 1.00 0.00 7 LYS B O 14
ATOM 20056 N N . TYR B 1 8 ? 40.231 -3.314 10.673 1.00 0.00 8 TYR B N 14
ATOM 20057 C CA . TYR B 1 8 ? 39.699 -1.983 10.476 1.00 0.00 8 TYR B CA 14
ATOM 20058 C C . TYR B 1 8 ? 40.157 -1.471 9.129 1.00 0.00 8 TYR B C 14
ATOM 20059 O O . TYR B 1 8 ? 39.365 -0.936 8.352 1.00 0.00 8 TYR B O 14
ATOM 20077 N N . ARG B 1 9 ? 41.467 -1.632 8.827 1.00 0.00 9 ARG B N 14
ATOM 20078 C CA . ARG B 1 9 ? 42.012 -1.164 7.569 1.00 0.00 9 ARG B CA 14
ATOM 20079 C C . ARG B 1 9 ? 41.396 -1.939 6.437 1.00 0.00 9 ARG B C 14
ATOM 20080 O O . ARG B 1 9 ? 41.125 -1.391 5.371 1.00 0.00 9 ARG B O 14
ATOM 20101 N N . ALA B 1 10 ? 41.184 -3.253 6.648 1.00 0.00 10 ALA B N 14
ATOM 20102 C CA . ALA B 1 10 ? 40.607 -4.095 5.621 1.00 0.00 10 ALA B CA 14
ATOM 20103 C C . ALA B 1 10 ? 39.228 -3.594 5.281 1.00 0.00 10 ALA B C 14
ATOM 20104 O O . ALA B 1 10 ? 38.845 -3.558 4.112 1.00 0.00 10 ALA B O 14
ATOM 20111 N N . GLY B 1 11 ? 38.450 -3.197 6.309 1.00 0.00 11 GLY B N 14
ATOM 20112 C CA . GLY B 1 11 ? 37.108 -2.711 6.080 1.00 0.00 11 GLY B CA 14
ATOM 20113 C C . GLY B 1 11 ? 37.163 -1.458 5.253 1.00 0.00 11 GLY B C 14
ATOM 20114 O O . GLY B 1 11 ? 36.346 -1.261 4.357 1.00 0.00 11 GLY B O 14
ATOM 20118 N N . PHE B 1 12 ? 38.134 -0.570 5.545 1.00 0.00 12 PHE B N 14
ATOM 20119 C CA . PHE B 1 12 ? 38.242 0.668 4.807 1.00 0.00 12 PHE B CA 14
ATOM 20120 C C . PHE B 1 12 ? 38.740 0.407 3.422 1.00 0.00 12 PHE B C 14
ATOM 20121 O O . PHE B 1 12 ? 38.385 1.126 2.493 1.00 0.00 12 PHE B O 14
ATOM 20138 N N . SER B 1 13 ? 39.596 -0.618 3.241 1.00 0.00 13 SER B N 14
ATOM 20139 C CA . SER B 1 13 ? 40.086 -0.926 1.918 1.00 0.00 13 SER B CA 14
ATOM 20140 C C . SER B 1 13 ? 38.896 -1.309 1.083 1.00 0.00 13 SER B C 14
ATOM 20141 O O . SER B 1 13 ? 38.792 -0.943 -0.088 1.00 0.00 13 SER B O 14
ATOM 20149 N N . GLU B 1 14 ? 37.965 -2.070 1.695 1.00 0.00 14 GLU B N 14
ATOM 20150 C CA . GLU B 1 14 ? 36.774 -2.490 1.004 1.00 0.00 14 GLU B CA 14
ATOM 20151 C C . GLU B 1 14 ? 35.911 -1.277 0.739 1.00 0.00 14 GLU B C 14
ATOM 20152 O O . GLU B 1 14 ? 35.311 -1.164 -0.331 1.00 0.00 14 GLU B O 14
ATOM 20164 N N . CYS B 1 15 ? 35.821 -0.333 1.717 1.00 0.00 15 CYS B N 14
ATOM 20165 C CA . CYS B 1 15 ? 34.997 0.840 1.531 1.00 0.00 15 CYS B CA 14
ATOM 20166 C C . CYS B 1 15 ? 35.548 1.651 0.396 1.00 0.00 15 CYS B C 14
ATOM 20167 O O . CYS B 1 15 ? 34.796 2.180 -0.412 1.00 0.00 15 CYS B O 14
ATOM 20175 N N . MET B 1 16 ? 36.889 1.751 0.310 1.00 0.00 16 MET B N 14
ATOM 20176 C CA . MET B 1 16 ? 37.517 2.540 -0.724 1.00 0.00 16 MET B CA 14
ATOM 20177 C C . MET B 1 16 ? 37.135 2.009 -2.079 1.00 0.00 16 MET B C 14
ATOM 20178 O O . MET B 1 16 ? 36.830 2.781 -2.983 1.00 0.00 16 MET B O 14
ATOM 20192 N N . ASN B 1 17 ? 37.144 0.671 -2.260 1.00 0.00 17 ASN B N 14
ATOM 20193 C CA . ASN B 1 17 ? 36.811 0.107 -3.551 1.00 0.00 17 ASN B CA 14
ATOM 20194 C C . ASN B 1 17 ? 35.383 0.446 -3.920 1.00 0.00 17 ASN B C 14
ATOM 20195 O O . ASN B 1 17 ? 35.109 0.812 -5.059 1.00 0.00 17 ASN B O 14
ATOM 20206 N N . GLU B 1 18 ? 34.441 0.347 -2.955 1.00 0.00 18 GLU B N 14
ATOM 20207 C CA . GLU B 1 18 ? 33.047 0.627 -3.252 1.00 0.00 18 GLU B CA 14
ATOM 20208 C C . GLU B 1 18 ? 32.866 2.105 -3.499 1.00 0.00 18 GLU B C 14
ATOM 20209 O O . GLU B 1 18 ? 32.128 2.515 -4.400 1.00 0.00 18 GLU B O 14
ATOM 20221 N N . VAL B 1 19 ? 33.543 2.937 -2.690 1.00 0.00 19 VAL B N 14
ATOM 20222 C CA . VAL B 1 19 ? 33.430 4.372 -2.811 1.00 0.00 19 VAL B CA 14
ATOM 20223 C C . VAL B 1 19 ? 33.968 4.788 -4.153 1.00 0.00 19 VAL B C 14
ATOM 20224 O O . VAL B 1 19 ? 33.403 5.652 -4.826 1.00 0.00 19 VAL B O 14
ATOM 20237 N N . THR B 1 20 ? 35.085 4.161 -4.570 1.00 0.00 20 THR B N 14
ATOM 20238 C CA . THR B 1 20 ? 35.706 4.484 -5.836 1.00 0.00 20 THR B CA 14
ATOM 20239 C C . THR B 1 20 ? 34.745 4.184 -6.958 1.00 0.00 20 THR B C 14
ATOM 20240 O O . THR B 1 20 ? 34.662 4.933 -7.924 1.00 0.00 20 THR B O 14
ATOM 20251 N N . ARG B 1 21 ? 33.998 3.069 -6.855 1.00 0.00 21 ARG B N 14
ATOM 20252 C CA . ARG B 1 21 ? 33.067 2.695 -7.904 1.00 0.00 21 ARG B CA 14
ATOM 20253 C C . ARG B 1 21 ? 32.012 3.755 -8.068 1.00 0.00 21 ARG B C 14
ATOM 20254 O O . ARG B 1 21 ? 31.606 4.050 -9.193 1.00 0.00 21 ARG B O 14
ATOM 20275 N N . PHE B 1 22 ? 31.534 4.354 -6.960 1.00 0.00 22 PHE B N 14
ATOM 20276 C CA . PHE B 1 22 ? 30.485 5.343 -7.079 1.00 0.00 22 PHE B CA 14
ATOM 20277 C C . PHE B 1 22 ? 30.987 6.547 -7.843 1.00 0.00 22 PHE B C 14
ATOM 20278 O O . PHE B 1 22 ? 30.331 7.016 -8.774 1.00 0.00 22 PHE B O 14
ATOM 20295 N N . LEU B 1 23 ? 32.174 7.075 -7.477 1.00 0.00 23 LEU B N 14
ATOM 20296 C CA . LEU B 1 23 ? 32.685 8.259 -8.142 1.00 0.00 23 LEU B CA 14
ATOM 20297 C C . LEU B 1 23 ? 33.194 7.920 -9.521 1.00 0.00 23 LEU B C 14
ATOM 20298 O O . LEU B 1 23 ? 33.367 8.807 -10.353 1.00 0.00 23 LEU B O 14
ATOM 20314 N N . SER B 1 24 ? 33.436 6.628 -9.810 1.00 0.00 24 SER B N 14
ATOM 20315 C CA . SER B 1 24 ? 33.940 6.259 -11.115 1.00 0.00 24 SER B CA 14
ATOM 20316 C C . SER B 1 24 ? 32.782 6.237 -12.057 1.00 0.00 24 SER B C 14
ATOM 20317 O O . SER B 1 24 ? 32.951 6.115 -13.268 1.00 0.00 24 SER B O 14
ATOM 20325 N N . THR B 1 25 ? 31.564 6.361 -11.503 1.00 0.00 25 THR B N 14
ATOM 20326 C CA . THR B 1 25 ? 30.382 6.322 -12.310 1.00 0.00 25 THR B CA 14
ATOM 20327 C C . THR B 1 25 ? 29.827 7.709 -12.377 1.00 0.00 25 THR B C 14
ATOM 20328 O O . THR B 1 25 ? 29.143 8.069 -13.333 1.00 0.00 25 THR B O 14
ATOM 20339 N N . CYS B 1 26 ? 30.126 8.537 -11.355 1.00 0.00 26 CYS B N 14
ATOM 20340 C CA . CYS B 1 26 ? 29.584 9.870 -11.324 1.00 0.00 26 CYS B CA 14
ATOM 20341 C C . CYS B 1 26 ? 30.692 10.856 -11.520 1.00 0.00 26 CYS B C 14
ATOM 20342 O O . CYS B 1 26 ? 31.613 10.946 -10.714 1.00 0.00 26 CYS B O 14
ATOM 20350 N N . GLU B 1 27 ? 30.597 11.654 -12.608 1.00 0.00 27 GLU B N 14
ATOM 20351 C CA . GLU B 1 27 ? 31.601 12.650 -12.876 1.00 0.00 27 GLU B CA 14
ATOM 20352 C C . GLU B 1 27 ? 30.879 13.896 -13.299 1.00 0.00 27 GLU B C 14
ATOM 20353 O O . GLU B 1 27 ? 29.979 13.849 -14.135 1.00 0.00 27 GLU B O 14
ATOM 20365 N N . GLY B 1 28 ? 31.261 15.052 -12.718 1.00 0.00 28 GLY B N 14
ATOM 20366 C CA . GLY B 1 28 ? 30.628 16.294 -13.083 1.00 0.00 28 GLY B CA 14
ATOM 20367 C C . GLY B 1 28 ? 31.026 17.309 -12.064 1.00 0.00 28 GLY B C 14
ATOM 20368 O O . GLY B 1 28 ? 31.907 18.130 -12.297 1.00 0.00 28 GLY B O 14
ATOM 20372 N N . VAL B 1 29 ? 30.367 17.263 -10.890 1.00 0.00 29 VAL B N 14
ATOM 20373 C CA . VAL B 1 29 ? 30.674 18.191 -9.829 1.00 0.00 29 VAL B CA 14
ATOM 20374 C C . VAL B 1 29 ? 31.140 17.356 -8.695 1.00 0.00 29 VAL B C 14
ATOM 20375 O O . VAL B 1 29 ? 30.479 17.230 -7.664 1.00 0.00 29 VAL B O 14
ATOM 20388 N N . ASN B 1 30 ? 32.316 16.742 -8.885 1.00 0.00 30 ASN B N 14
ATOM 20389 C CA . ASN B 1 30 ? 32.863 15.912 -7.872 1.00 0.00 30 ASN B CA 14
ATOM 20390 C C . ASN B 1 30 ? 34.334 16.130 -7.836 1.00 0.00 30 ASN B C 14
ATOM 20391 O O . ASN B 1 30 ? 35.068 15.307 -7.325 1.00 0.00 30 ASN B O 14
ATOM 20402 N N . THR B 1 31 ? 34.816 17.244 -8.401 1.00 0.00 31 THR B N 14
ATOM 20403 C CA . THR B 1 31 ? 36.234 17.500 -8.356 1.00 0.00 31 THR B CA 14
ATOM 20404 C C . THR B 1 31 ? 36.565 17.822 -6.930 1.00 0.00 31 THR B C 14
ATOM 20405 O O . THR B 1 31 ? 37.531 17.312 -6.355 1.00 0.00 31 THR B O 14
ATOM 20416 N N . GLU B 1 32 ? 35.713 18.662 -6.314 1.00 0.00 32 GLU B N 14
ATOM 20417 C CA . GLU B 1 32 ? 35.925 19.048 -4.948 1.00 0.00 32 GLU B CA 14
ATOM 20418 C C . GLU B 1 32 ? 35.366 17.970 -4.075 1.00 0.00 32 GLU B C 14
ATOM 20419 O O . GLU B 1 32 ? 35.881 17.708 -2.989 1.00 0.00 32 GLU B O 14
ATOM 20431 N N . VAL B 1 33 ? 34.288 17.303 -4.547 1.00 0.00 33 VAL B N 14
ATOM 20432 C CA . VAL B 1 33 ? 33.672 16.265 -3.751 1.00 0.00 33 VAL B CA 14
ATOM 20433 C C . VAL B 1 33 ? 34.616 15.088 -3.683 1.00 0.00 33 VAL B C 14
ATOM 20434 O O . VAL B 1 33 ? 34.775 14.486 -2.630 1.00 0.00 33 VAL B O 14
ATOM 20447 N N . ARG B 1 34 ? 35.272 14.733 -4.817 1.00 0.00 34 ARG B N 14
ATOM 20448 C CA . ARG B 1 34 ? 36.181 13.600 -4.840 1.00 0.00 34 ARG B CA 14
ATOM 20449 C C . ARG B 1 34 ? 37.342 13.865 -3.929 1.00 0.00 34 ARG B C 14
ATOM 20450 O O . ARG B 1 34 ? 37.810 12.965 -3.235 1.00 0.00 34 ARG B O 14
ATOM 20471 N N . THR B 1 35 ? 37.845 15.117 -3.919 1.00 0.00 35 THR B N 14
ATOM 20472 C CA . THR B 1 35 ? 38.980 15.441 -3.080 1.00 0.00 35 THR B CA 14
ATOM 20473 C C . THR B 1 35 ? 38.619 15.177 -1.644 1.00 0.00 35 THR B C 14
ATOM 20474 O O . THR B 1 35 ? 39.383 14.555 -0.907 1.00 0.00 35 THR B O 14
ATOM 20485 N N . ARG B 1 36 ? 37.432 15.644 -1.214 1.00 0.00 36 ARG B N 14
ATOM 20486 C CA . ARG B 1 36 ? 37.003 15.438 0.151 1.00 0.00 36 ARG B CA 14
ATOM 20487 C C . ARG B 1 36 ? 36.670 13.980 0.368 1.00 0.00 36 ARG B C 14
ATOM 20488 O O . ARG B 1 36 ? 36.927 13.432 1.432 1.00 0.00 36 ARG B O 14
ATOM 20509 N N . LEU B 1 37 ? 36.090 13.330 -0.658 1.00 0.00 37 LEU B N 14
ATOM 20510 C CA . LEU B 1 37 ? 35.674 11.947 -0.556 1.00 0.00 37 LEU B CA 14
ATOM 20511 C C . LEU B 1 37 ? 36.859 11.072 -0.283 1.00 0.00 37 LEU B C 14
ATOM 20512 O O . LEU B 1 37 ? 36.847 10.267 0.647 1.00 0.00 37 LEU B O 14
ATOM 20528 N N . LEU B 1 38 ? 37.926 11.218 -1.089 1.00 0.00 38 LEU B N 14
ATOM 20529 C CA . LEU B 1 38 ? 39.079 10.381 -0.916 1.00 0.00 38 LEU B CA 14
ATOM 20530 C C . LEU B 1 38 ? 39.898 10.853 0.250 1.00 0.00 38 LEU B C 14
ATOM 20531 O O . LEU B 1 38 ? 40.413 10.043 1.017 1.00 0.00 38 LEU B O 14
ATOM 20547 N N . GLY B 1 39 ? 40.042 12.184 0.411 1.00 0.00 39 GLY B N 14
ATOM 20548 C CA . GLY B 1 39 ? 40.853 12.715 1.482 1.00 0.00 39 GLY B CA 14
ATOM 20549 C C . GLY B 1 39 ? 40.276 12.354 2.821 1.00 0.00 39 GLY B C 14
ATOM 20550 O O . GLY B 1 39 ? 41.002 11.950 3.720 1.00 0.00 39 GLY B O 14
ATOM 20554 N N . HIS B 1 40 ? 38.945 12.485 2.989 1.00 0.00 40 HIS B N 14
ATOM 20555 C CA . HIS B 1 40 ? 38.339 12.198 4.271 1.00 0.00 40 HIS B CA 14
ATOM 20556 C C . HIS B 1 40 ? 38.342 10.722 4.520 1.00 0.00 40 HIS B C 14
ATOM 20557 O O . HIS B 1 40 ? 38.543 10.283 5.648 1.00 0.00 40 HIS B O 14
ATOM 20571 N N . LEU B 1 41 ? 38.102 9.913 3.473 1.00 0.00 41 LEU B N 14
ATOM 20572 C CA . LEU B 1 41 ? 38.070 8.484 3.650 1.00 0.00 41 LEU B CA 14
ATOM 20573 C C . LEU B 1 41 ? 39.456 8.032 4.029 1.00 0.00 41 LEU B C 14
ATOM 20574 O O . LEU B 1 41 ? 39.627 7.192 4.913 1.00 0.00 41 LEU B O 14
ATOM 20590 N N . ALA B 1 42 ? 40.486 8.588 3.355 1.00 0.00 42 ALA B N 14
ATOM 20591 C CA . ALA B 1 42 ? 41.851 8.234 3.661 1.00 0.00 42 ALA B CA 14
ATOM 20592 C C . ALA B 1 42 ? 42.167 8.692 5.053 1.00 0.00 42 ALA B C 14
ATOM 20593 O O . ALA B 1 42 ? 42.851 7.996 5.796 1.00 0.00 42 ALA B O 14
ATOM 20600 N N . ASN B 1 43 ? 41.680 9.892 5.440 1.00 0.00 43 ASN B N 14
ATOM 20601 C CA . ASN B 1 43 ? 41.949 10.397 6.764 1.00 0.00 43 ASN B CA 14
ATOM 20602 C C . ASN B 1 43 ? 41.310 9.490 7.779 1.00 0.00 43 ASN B C 14
ATOM 20603 O O . ASN B 1 43 ? 41.892 9.226 8.824 1.00 0.00 43 ASN B O 14
ATOM 20614 N N . CYS B 1 44 ? 40.089 8.983 7.494 1.00 0.00 44 CYS B N 14
ATOM 20615 C CA . CYS B 1 44 ? 39.413 8.129 8.441 1.00 0.00 44 CYS B CA 14
ATOM 20616 C C . CYS B 1 44 ? 40.181 6.841 8.590 1.00 0.00 44 CYS B C 14
ATOM 20617 O O . CYS B 1 44 ? 40.313 6.310 9.691 1.00 0.00 44 CYS B O 14
ATOM 20625 N N . MET B 1 45 ? 40.708 6.309 7.468 1.00 0.00 45 MET B N 14
ATOM 20626 C CA . MET B 1 45 ? 41.438 5.065 7.511 1.00 0.00 45 MET B CA 14
ATOM 20627 C C . MET B 1 45 ? 42.738 5.302 8.212 1.00 0.00 45 MET B C 14
ATOM 20628 O O . MET B 1 45 ? 43.182 4.492 9.021 1.00 0.00 45 MET B O 14
ATOM 20642 N N . THR B 1 46 ? 43.382 6.436 7.889 1.00 0.00 46 THR B N 14
ATOM 20643 C CA . THR B 1 46 ? 44.656 6.779 8.483 1.00 0.00 46 THR B CA 14
ATOM 20644 C C . THR B 1 46 ? 44.503 6.978 9.973 1.00 0.00 46 THR B C 14
ATOM 20645 O O . THR B 1 46 ? 45.310 6.477 10.754 1.00 0.00 46 THR B O 14
ATOM 20656 N N . GLN B 1 47 ? 43.466 7.735 10.402 1.00 0.00 47 GLN B N 14
ATOM 20657 C CA . GLN B 1 47 ? 43.266 7.993 11.815 1.00 0.00 47 GLN B CA 14
ATOM 20658 C C . GLN B 1 47 ? 42.912 6.715 12.525 1.00 0.00 47 GLN B C 14
ATOM 20659 O O . GLN B 1 47 ? 43.344 6.496 13.653 1.00 0.00 47 GLN B O 14
ATOM 20673 N N . ILE B 1 48 ? 42.089 5.856 11.876 1.00 0.00 48 ILE B N 14
ATOM 20674 C CA . ILE B 1 48 ? 41.668 4.606 12.471 1.00 0.00 48 ILE B CA 14
ATOM 20675 C C . ILE B 1 48 ? 40.741 4.929 13.655 1.00 0.00 48 ILE B C 14
ATOM 20676 O O . ILE B 1 48 ? 41.239 5.002 14.814 1.00 0.00 48 ILE B O 14
ATOM 20693 N N . ASP A 1 1 ? 35.875 -9.108 19.963 1.00 0.00 1 ASP A N 15
ATOM 20694 C CA . ASP A 1 1 ? 35.355 -8.389 21.155 1.00 0.00 1 ASP A CA 15
ATOM 20695 C C . ASP A 1 1 ? 34.369 -7.325 20.735 1.00 0.00 1 ASP A C 15
ATOM 20696 O O . ASP A 1 1 ? 34.417 -6.812 19.614 1.00 0.00 1 ASP A O 15
ATOM 20707 N N . PRO A 1 2 ? 33.462 -6.984 21.631 1.00 0.00 2 PRO A N 15
ATOM 20708 C CA . PRO A 1 2 ? 32.444 -5.967 21.365 1.00 0.00 2 PRO A CA 15
ATOM 20709 C C . PRO A 1 2 ? 33.009 -4.636 20.970 1.00 0.00 2 PRO A C 15
ATOM 20710 O O . PRO A 1 2 ? 32.450 -3.940 20.127 1.00 0.00 2 PRO A O 15
ATOM 20721 N N . SER A 1 3 ? 34.145 -4.252 21.588 1.00 0.00 3 SER A N 15
ATOM 20722 C CA . SER A 1 3 ? 34.761 -2.981 21.283 1.00 0.00 3 SER A CA 15
ATOM 20723 C C . SER A 1 3 ? 35.281 -3.002 19.870 1.00 0.00 3 SER A C 15
ATOM 20724 O O . SER A 1 3 ? 35.215 -1.999 19.163 1.00 0.00 3 SER A O 15
ATOM 20732 N N . VAL A 1 4 ? 35.816 -4.160 19.429 1.00 0.00 4 VAL A N 15
ATOM 20733 C CA . VAL A 1 4 ? 36.346 -4.272 18.088 1.00 0.00 4 VAL A CA 15
ATOM 20734 C C . VAL A 1 4 ? 35.203 -4.173 17.117 1.00 0.00 4 VAL A C 15
ATOM 20735 O O . VAL A 1 4 ? 35.291 -3.490 16.096 1.00 0.00 4 VAL A O 15
ATOM 20748 N N . LEU A 1 5 ? 34.089 -4.865 17.432 1.00 0.00 5 LEU A N 15
ATOM 20749 C CA . LEU A 1 5 ? 32.930 -4.857 16.569 1.00 0.00 5 LEU A CA 15
ATOM 20750 C C . LEU A 1 5 ? 32.397 -3.452 16.479 1.00 0.00 5 LEU A C 15
ATOM 20751 O O . LEU A 1 5 ? 32.088 -2.961 15.394 1.00 0.00 5 LEU A O 15
ATOM 20767 N N . GLY A 1 6 ? 32.288 -2.773 17.638 1.00 0.00 6 GLY A N 15
ATOM 20768 C CA . GLY A 1 6 ? 31.772 -1.424 17.672 1.00 0.00 6 GLY A CA 15
ATOM 20769 C C . GLY A 1 6 ? 32.674 -0.511 16.894 1.00 0.00 6 GLY A C 15
ATOM 20770 O O . GLY A 1 6 ? 32.203 0.375 16.193 1.00 0.00 6 GLY A O 15
ATOM 20774 N N . LYS A 1 7 ? 34.004 -0.699 17.017 1.00 0.00 7 LYS A N 15
ATOM 20775 C CA . LYS A 1 7 ? 34.948 0.150 16.318 1.00 0.00 7 LYS A CA 15
ATOM 20776 C C . LYS A 1 7 ? 34.773 -0.011 14.829 1.00 0.00 7 LYS A C 15
ATOM 20777 O O . LYS A 1 7 ? 34.777 0.969 14.084 1.00 0.00 7 LYS A O 15
ATOM 20796 N N . TYR A 1 8 ? 34.622 -1.267 14.359 1.00 0.00 8 TYR A N 15
ATOM 20797 C CA . TYR A 1 8 ? 34.466 -1.522 12.941 1.00 0.00 8 TYR A CA 15
ATOM 20798 C C . TYR A 1 8 ? 33.197 -0.857 12.458 1.00 0.00 8 TYR A C 15
ATOM 20799 O O . TYR A 1 8 ? 33.189 -0.181 11.428 1.00 0.00 8 TYR A O 15
ATOM 20817 N N . ARG A 1 9 ? 32.087 -1.038 13.211 1.00 0.00 9 ARG A N 15
ATOM 20818 C CA . ARG A 1 9 ? 30.815 -0.456 12.829 1.00 0.00 9 ARG A CA 15
ATOM 20819 C C . ARG A 1 9 ? 30.908 1.042 12.873 1.00 0.00 9 ARG A C 15
ATOM 20820 O O . ARG A 1 9 ? 30.314 1.732 12.049 1.00 0.00 9 ARG A O 15
ATOM 20841 N N . ALA A 1 10 ? 31.648 1.577 13.860 1.00 0.00 10 ALA A N 15
ATOM 20842 C CA . ALA A 1 10 ? 31.787 3.011 14.004 1.00 0.00 10 ALA A CA 15
ATOM 20843 C C . ALA A 1 10 ? 32.412 3.582 12.760 1.00 0.00 10 ALA A C 15
ATOM 20844 O O . ALA A 1 10 ? 32.003 4.640 12.280 1.00 0.00 10 ALA A O 15
ATOM 20851 N N . GLY A 1 11 ? 33.431 2.888 12.211 1.00 0.00 11 GLY A N 15
ATOM 20852 C CA . GLY A 1 11 ? 34.095 3.367 11.021 1.00 0.00 11 GLY A CA 15
ATOM 20853 C C . GLY A 1 11 ? 33.121 3.392 9.879 1.00 0.00 11 GLY A C 15
ATOM 20854 O O . GLY A 1 11 ? 33.112 4.325 9.081 1.00 0.00 11 GLY A O 15
ATOM 20858 N N . PHE A 1 12 ? 32.269 2.351 9.771 1.00 0.00 12 PHE A N 15
ATOM 20859 C CA . PHE A 1 12 ? 31.323 2.291 8.684 1.00 0.00 12 PHE A CA 15
ATOM 20860 C C . PHE A 1 12 ? 30.209 3.275 8.893 1.00 0.00 12 PHE A C 15
ATOM 20861 O O . PHE A 1 12 ? 29.599 3.730 7.929 1.00 0.00 12 PHE A O 15
ATOM 20878 N N . SER A 1 13 ? 29.890 3.616 10.157 1.00 0.00 13 SER A N 15
ATOM 20879 C CA . SER A 1 13 ? 28.849 4.590 10.404 1.00 0.00 13 SER A CA 15
ATOM 20880 C C . SER A 1 13 ? 29.308 5.881 9.779 1.00 0.00 13 SER A C 15
ATOM 20881 O O . SER A 1 13 ? 28.534 6.597 9.142 1.00 0.00 13 SER A O 15
ATOM 20889 N N . GLU A 1 14 ? 30.608 6.199 9.965 1.00 0.00 14 GLU A N 15
ATOM 20890 C CA . GLU A 1 14 ? 31.176 7.395 9.400 1.00 0.00 14 GLU A CA 15
ATOM 20891 C C . GLU A 1 14 ? 31.193 7.257 7.899 1.00 0.00 14 GLU A C 15
ATOM 20892 O O . GLU A 1 14 ? 30.966 8.229 7.179 1.00 0.00 14 GLU A O 15
ATOM 20904 N N . CYS A 1 15 ? 31.474 6.028 7.388 1.00 0.00 15 CYS A N 15
ATOM 20905 C CA . CYS A 1 15 ? 31.528 5.807 5.970 1.00 0.00 15 CYS A CA 15
ATOM 20906 C C . CYS A 1 15 ? 30.191 6.102 5.356 1.00 0.00 15 CYS A C 15
ATOM 20907 O O . CYS A 1 15 ? 30.113 6.752 4.324 1.00 0.00 15 CYS A O 15
ATOM 20915 N N . MET A 1 16 ? 29.102 5.616 5.984 1.00 0.00 16 MET A N 15
ATOM 20916 C CA . MET A 1 16 ? 27.783 5.817 5.432 1.00 0.00 16 MET A CA 15
ATOM 20917 C C . MET A 1 16 ? 27.502 7.291 5.313 1.00 0.00 16 MET A C 15
ATOM 20918 O O . MET A 1 16 ? 26.993 7.744 4.291 1.00 0.00 16 MET A O 15
ATOM 20932 N N . ASN A 1 17 ? 27.828 8.083 6.356 1.00 0.00 17 ASN A N 15
ATOM 20933 C CA . ASN A 1 17 ? 27.560 9.505 6.297 1.00 0.00 17 ASN A CA 15
ATOM 20934 C C . ASN A 1 17 ? 28.377 10.153 5.204 1.00 0.00 17 ASN A C 15
ATOM 20935 O O . ASN A 1 17 ? 27.855 10.964 4.444 1.00 0.00 17 ASN A O 15
ATOM 20946 N N . GLU A 1 18 ? 29.677 9.796 5.079 1.00 0.00 18 GLU A N 15
ATOM 20947 C CA . GLU A 1 18 ? 30.519 10.412 4.067 1.00 0.00 18 GLU A CA 15
ATOM 20948 C C . GLU A 1 18 ? 30.053 10.014 2.691 1.00 0.00 18 GLU A C 15
ATOM 20949 O O . GLU A 1 18 ? 29.994 10.839 1.777 1.00 0.00 18 GLU A O 15
ATOM 20961 N N . VAL A 1 19 ? 29.716 8.728 2.519 1.00 0.00 19 VAL A N 15
ATOM 20962 C CA . VAL A 1 19 ? 29.278 8.222 1.242 1.00 0.00 19 VAL A CA 15
ATOM 20963 C C . VAL A 1 19 ? 27.980 8.883 0.866 1.00 0.00 19 VAL A C 15
ATOM 20964 O O . VAL A 1 19 ? 27.759 9.218 -0.298 1.00 0.00 19 VAL A O 15
ATOM 20977 N N . THR A 1 20 ? 27.086 9.083 1.857 1.00 0.00 20 THR A N 15
ATOM 20978 C CA . THR A 1 20 ? 25.804 9.703 1.589 1.00 0.00 20 THR A CA 15
ATOM 20979 C C . THR A 1 20 ? 26.027 11.082 1.024 1.00 0.00 20 THR A C 15
ATOM 20980 O O . THR A 1 20 ? 25.333 11.498 0.095 1.00 0.00 20 THR A O 15
ATOM 20991 N N . ARG A 1 21 ? 27.001 11.834 1.579 1.00 0.00 21 ARG A N 15
ATOM 20992 C CA . ARG A 1 21 ? 27.278 13.169 1.089 1.00 0.00 21 ARG A CA 15
ATOM 20993 C C . ARG A 1 21 ? 27.741 13.103 -0.340 1.00 0.00 21 ARG A C 15
ATOM 20994 O O . ARG A 1 21 ? 27.376 13.954 -1.146 1.00 0.00 21 ARG A O 15
ATOM 21015 N N . PHE A 1 22 ? 28.554 12.086 -0.700 1.00 0.00 22 PHE A N 15
ATOM 21016 C CA . PHE A 1 22 ? 29.037 12.008 -2.060 1.00 0.00 22 PHE A CA 15
ATOM 21017 C C . PHE A 1 22 ? 27.881 11.673 -2.964 1.00 0.00 22 PHE A C 15
ATOM 21018 O O . PHE A 1 22 ? 27.756 12.210 -4.060 1.00 0.00 22 PHE A O 15
ATOM 21035 N N . LEU A 1 23 ? 27.009 10.750 -2.524 1.00 0.00 23 LEU A N 15
ATOM 21036 C CA . LEU A 1 23 ? 25.871 10.361 -3.313 1.00 0.00 23 LEU A CA 15
ATOM 21037 C C . LEU A 1 23 ? 24.953 11.534 -3.516 1.00 0.00 23 LEU A C 15
ATOM 21038 O O . LEU A 1 23 ? 24.406 11.716 -4.601 1.00 0.00 23 LEU A O 15
ATOM 21054 N N . SER A 1 24 ? 24.768 12.362 -2.472 1.00 0.00 24 SER A N 15
ATOM 21055 C CA . SER A 1 24 ? 23.868 13.491 -2.573 1.00 0.00 24 SER A CA 15
ATOM 21056 C C . SER A 1 24 ? 24.479 14.491 -3.503 1.00 0.00 24 SER A C 15
ATOM 21057 O O . SER A 1 24 ? 23.811 15.403 -3.986 1.00 0.00 24 SER A O 15
ATOM 21065 N N . THR A 1 25 ? 25.787 14.333 -3.761 1.00 0.00 25 THR A N 15
ATOM 21066 C CA . THR A 1 25 ? 26.484 15.241 -4.633 1.00 0.00 25 THR A CA 15
ATOM 21067 C C . THR A 1 25 ? 26.227 14.815 -6.049 1.00 0.00 25 THR A C 15
ATOM 21068 O O . THR A 1 25 ? 26.089 15.648 -6.946 1.00 0.00 25 THR A O 15
ATOM 21079 N N . CYS A 1 26 ? 26.161 13.487 -6.284 1.00 0.00 26 CYS A N 15
ATOM 21080 C CA . CYS A 1 26 ? 25.942 12.984 -7.618 1.00 0.00 26 CYS A CA 15
ATOM 21081 C C . CYS A 1 26 ? 24.516 13.283 -7.999 1.00 0.00 26 CYS A C 15
ATOM 21082 O O . CYS A 1 26 ? 23.581 12.963 -7.269 1.00 0.00 26 CYS A O 15
ATOM 21090 N N . GLU A 1 27 ? 24.325 13.910 -9.183 1.00 0.00 27 GLU A N 15
ATOM 21091 C CA . GLU A 1 27 ? 22.995 14.258 -9.630 1.00 0.00 27 GLU A CA 15
ATOM 21092 C C . GLU A 1 27 ? 22.451 13.139 -10.476 1.00 0.00 27 GLU A C 15
ATOM 21093 O O . GLU A 1 27 ? 21.303 13.192 -10.915 1.00 0.00 27 GLU A O 15
ATOM 21105 N N . GLY A 1 28 ? 23.268 12.093 -10.733 1.00 0.00 28 GLY A N 15
ATOM 21106 C CA . GLY A 1 28 ? 22.807 10.984 -11.536 1.00 0.00 28 GLY A CA 15
ATOM 21107 C C . GLY A 1 28 ? 22.310 9.937 -10.593 1.00 0.00 28 GLY A C 15
ATOM 21108 O O . GLY A 1 28 ? 21.121 9.882 -10.294 1.00 0.00 28 GLY A O 15
ATOM 21112 N N . VAL A 1 29 ? 23.238 9.070 -10.119 1.00 0.00 29 VAL A N 15
ATOM 21113 C CA . VAL A 1 29 ? 22.898 8.023 -9.180 1.00 0.00 29 VAL A CA 15
ATOM 21114 C C . VAL A 1 29 ? 21.993 7.028 -9.838 1.00 0.00 29 VAL A C 15
ATOM 21115 O O . VAL A 1 29 ? 20.768 7.136 -9.794 1.00 0.00 29 VAL A O 15
ATOM 21128 N N . ASN A 1 30 ? 22.604 6.009 -10.473 1.00 0.00 30 ASN A N 15
ATOM 21129 C CA . ASN A 1 30 ? 21.838 4.969 -11.091 1.00 0.00 30 ASN A CA 15
ATOM 21130 C C . ASN A 1 30 ? 21.313 4.149 -9.959 1.00 0.00 30 ASN A C 15
ATOM 21131 O O . ASN A 1 30 ? 21.981 3.986 -8.941 1.00 0.00 30 ASN A O 15
ATOM 21142 N N . THR A 1 31 ? 20.089 3.613 -10.110 1.00 0.00 31 THR A N 15
ATOM 21143 C CA . THR A 1 31 ? 19.499 2.810 -9.069 1.00 0.00 31 THR A CA 15
ATOM 21144 C C . THR A 1 31 ? 20.417 1.651 -8.823 1.00 0.00 31 THR A C 15
ATOM 21145 O O . THR A 1 31 ? 20.578 1.193 -7.693 1.00 0.00 31 THR A O 15
ATOM 21156 N N . GLU A 1 32 ? 21.046 1.154 -9.905 1.00 0.00 32 GLU A N 15
ATOM 21157 C CA . GLU A 1 32 ? 21.929 0.017 -9.784 1.00 0.00 32 GLU A CA 15
ATOM 21158 C C . GLU A 1 32 ? 23.150 0.399 -8.982 1.00 0.00 32 GLU A C 15
ATOM 21159 O O . GLU A 1 32 ? 23.607 -0.372 -8.141 1.00 0.00 32 GLU A O 15
ATOM 21171 N N . VAL A 1 33 ? 23.706 1.609 -9.221 1.00 0.00 33 VAL A N 15
ATOM 21172 C CA . VAL A 1 33 ? 24.894 2.022 -8.511 1.00 0.00 33 VAL A CA 15
ATOM 21173 C C . VAL A 1 33 ? 24.526 2.330 -7.084 1.00 0.00 33 VAL A C 15
ATOM 21174 O O . VAL A 1 33 ? 25.265 2.003 -6.162 1.00 0.00 33 VAL A O 15
ATOM 21187 N N . ARG A 1 34 ? 23.361 2.984 -6.873 1.00 0.00 34 ARG A N 15
ATOM 21188 C CA . ARG A 1 34 ? 22.927 3.338 -5.537 1.00 0.00 34 ARG A CA 15
ATOM 21189 C C . ARG A 1 34 ? 22.746 2.089 -4.721 1.00 0.00 34 ARG A C 15
ATOM 21190 O O . ARG A 1 34 ? 23.149 2.029 -3.557 1.00 0.00 34 ARG A O 15
ATOM 21211 N N . THR A 1 35 ? 22.125 1.057 -5.325 1.00 0.00 35 THR A N 15
ATOM 21212 C CA . THR A 1 35 ? 21.885 -0.184 -4.623 1.00 0.00 35 THR A CA 15
ATOM 21213 C C . THR A 1 35 ? 23.203 -0.807 -4.263 1.00 0.00 35 THR A C 15
ATOM 21214 O O . THR A 1 35 ? 23.380 -1.308 -3.161 1.00 0.00 35 THR A O 15
ATOM 21225 N N . ARG A 1 36 ? 24.160 -0.795 -5.207 1.00 0.00 36 ARG A N 15
ATOM 21226 C CA . ARG A 1 36 ? 25.457 -1.388 -4.969 1.00 0.00 36 ARG A CA 15
ATOM 21227 C C . ARG A 1 36 ? 26.189 -0.604 -3.898 1.00 0.00 36 ARG A C 15
ATOM 21228 O O . ARG A 1 36 ? 26.850 -1.179 -3.038 1.00 0.00 36 ARG A O 15
ATOM 21249 N N . LEU A 1 37 ? 26.064 0.741 -3.936 1.00 0.00 37 LEU A N 15
ATOM 21250 C CA . LEU A 1 37 ? 26.757 1.609 -3.007 1.00 0.00 37 LEU A CA 15
ATOM 21251 C C . LEU A 1 37 ? 26.266 1.375 -1.605 1.00 0.00 37 LEU A C 15
ATOM 21252 O O . LEU A 1 37 ? 27.024 0.964 -0.723 1.00 0.00 37 LEU A O 15
ATOM 21268 N N . LEU A 1 38 ? 24.963 1.634 -1.373 1.00 0.00 38 LEU A N 15
ATOM 21269 C CA . LEU A 1 38 ? 24.413 1.498 -0.051 1.00 0.00 38 LEU A CA 15
ATOM 21270 C C . LEU A 1 38 ? 24.367 0.050 0.344 1.00 0.00 38 LEU A C 15
ATOM 21271 O O . LEU A 1 38 ? 24.604 -0.288 1.502 1.00 0.00 38 LEU A O 15
ATOM 21287 N N . GLY A 1 39 ? 24.054 -0.839 -0.617 1.00 0.00 39 GLY A N 15
ATOM 21288 C CA . GLY A 1 39 ? 23.960 -2.250 -0.325 1.00 0.00 39 GLY A CA 15
ATOM 21289 C C . GLY A 1 39 ? 25.288 -2.768 0.136 1.00 0.00 39 GLY A C 15
ATOM 21290 O O . GLY A 1 39 ? 25.345 -3.596 1.031 1.00 0.00 39 GLY A O 15
ATOM 21294 N N . HIS A 1 40 ? 26.396 -2.313 -0.482 1.00 0.00 40 HIS A N 15
ATOM 21295 C CA . HIS A 1 40 ? 27.704 -2.789 -0.097 1.00 0.00 40 HIS A CA 15
ATOM 21296 C C . HIS A 1 40 ? 27.995 -2.408 1.326 1.00 0.00 40 HIS A C 15
ATOM 21297 O O . HIS A 1 40 ? 28.464 -3.234 2.108 1.00 0.00 40 HIS A O 15
ATOM 21311 N N . LEU A 1 41 ? 27.742 -1.136 1.699 1.00 0.00 41 LEU A N 15
ATOM 21312 C CA . LEU A 1 41 ? 28.022 -0.714 3.053 1.00 0.00 41 LEU A CA 15
ATOM 21313 C C . LEU A 1 41 ? 27.112 -1.466 3.984 1.00 0.00 41 LEU A C 15
ATOM 21314 O O . LEU A 1 41 ? 27.522 -1.873 5.070 1.00 0.00 41 LEU A O 15
ATOM 21330 N N . ALA A 1 42 ? 25.841 -1.664 3.574 1.00 0.00 42 ALA A N 15
ATOM 21331 C CA . ALA A 1 42 ? 24.903 -2.387 4.397 1.00 0.00 42 ALA A CA 15
ATOM 21332 C C . ALA A 1 42 ? 25.377 -3.803 4.550 1.00 0.00 42 ALA A C 15
ATOM 21333 O O . ALA A 1 42 ? 25.268 -4.378 5.626 1.00 0.00 42 ALA A O 15
ATOM 21340 N N . ASN A 1 43 ? 25.915 -4.403 3.467 1.00 0.00 43 ASN A N 15
ATOM 21341 C CA . ASN A 1 43 ? 26.383 -5.766 3.542 1.00 0.00 43 ASN A CA 15
ATOM 21342 C C . ASN A 1 43 ? 27.538 -5.835 4.499 1.00 0.00 43 ASN A C 15
ATOM 21343 O O . ASN A 1 43 ? 27.653 -6.789 5.263 1.00 0.00 43 ASN A O 15
ATOM 21354 N N . CYS A 1 44 ? 28.428 -4.818 4.482 1.00 0.00 44 CYS A N 15
ATOM 21355 C CA . CYS A 1 44 ? 29.573 -4.838 5.362 1.00 0.00 44 CYS A CA 15
ATOM 21356 C C . CYS A 1 44 ? 29.113 -4.751 6.794 1.00 0.00 44 CYS A C 15
ATOM 21357 O O . CYS A 1 44 ? 29.642 -5.439 7.666 1.00 0.00 44 CYS A O 15
ATOM 21365 N N . MET A 1 45 ? 28.105 -3.897 7.067 1.00 0.00 45 MET A N 15
ATOM 21366 C CA . MET A 1 45 ? 27.623 -3.732 8.420 1.00 0.00 45 MET A CA 15
ATOM 21367 C C . MET A 1 45 ? 26.873 -4.965 8.817 1.00 0.00 45 MET A C 15
ATOM 21368 O O . MET A 1 45 ? 26.959 -5.426 9.952 1.00 0.00 45 MET A O 15
ATOM 21382 N N . THR A 1 46 ? 26.093 -5.515 7.871 1.00 0.00 46 THR A N 15
ATOM 21383 C CA . THR A 1 46 ? 25.315 -6.701 8.141 1.00 0.00 46 THR A CA 15
ATOM 21384 C C . THR A 1 46 ? 26.232 -7.859 8.451 1.00 0.00 46 THR A C 15
ATOM 21385 O O . THR A 1 46 ? 26.009 -8.590 9.414 1.00 0.00 46 THR A O 15
ATOM 21396 N N . GLN A 1 47 ? 27.287 -8.060 7.629 1.00 0.00 47 GLN A N 15
ATOM 21397 C CA . GLN A 1 47 ? 28.198 -9.162 7.854 1.00 0.00 47 GLN A CA 15
ATOM 21398 C C . GLN A 1 47 ? 28.967 -8.933 9.126 1.00 0.00 47 GLN A C 15
ATOM 21399 O O . GLN A 1 47 ? 29.194 -9.867 9.893 1.00 0.00 47 GLN A O 15
ATOM 21413 N N . ILE A 1 48 ? 29.394 -7.677 9.378 1.00 0.00 48 ILE A N 15
ATOM 21414 C CA . ILE A 1 48 ? 30.151 -7.391 10.575 1.00 0.00 48 ILE A CA 15
ATOM 21415 C C . ILE A 1 48 ? 29.297 -6.484 11.470 1.00 0.00 48 ILE A C 15
ATOM 21416 O O . ILE A 1 48 ? 28.511 -7.035 12.293 1.00 0.00 48 ILE A O 15
ATOM 21433 N N . ASP B 1 1 ? 45.113 -4.436 18.869 1.00 0.00 1 ASP B N 15
ATOM 21434 C CA . ASP B 1 1 ? 45.908 -5.553 18.295 1.00 0.00 1 ASP B CA 15
ATOM 21435 C C . ASP B 1 1 ? 46.045 -5.385 16.800 1.00 0.00 1 ASP B C 15
ATOM 21436 O O . ASP B 1 1 ? 45.210 -4.757 16.146 1.00 0.00 1 ASP B O 15
ATOM 21445 N N . PRO B 1 2 ? 47.103 -5.946 16.246 1.00 0.00 2 PRO B N 15
ATOM 21446 C CA . PRO B 1 2 ? 47.365 -5.867 14.808 1.00 0.00 2 PRO B CA 15
ATOM 21447 C C . PRO B 1 2 ? 46.249 -6.401 13.961 1.00 0.00 2 PRO B C 15
ATOM 21448 O O . PRO B 1 2 ? 45.961 -5.869 12.893 1.00 0.00 2 PRO B O 15
ATOM 21459 N N . SER B 1 3 ? 45.595 -7.484 14.429 1.00 0.00 3 SER B N 15
ATOM 21460 C CA . SER B 1 3 ? 44.511 -8.077 13.681 1.00 0.00 3 SER B CA 15
ATOM 21461 C C . SER B 1 3 ? 43.348 -7.122 13.641 1.00 0.00 3 SER B C 15
ATOM 21462 O O . SER B 1 3 ? 42.653 -7.023 12.635 1.00 0.00 3 SER B O 15
ATOM 21470 N N . VAL B 1 4 ? 43.110 -6.397 14.754 1.00 0.00 4 VAL B N 15
ATOM 21471 C CA . VAL B 1 4 ? 42.011 -5.458 14.811 1.00 0.00 4 VAL B CA 15
ATOM 21472 C C . VAL B 1 4 ? 42.304 -4.326 13.866 1.00 0.00 4 VAL B C 15
ATOM 21473 O O . VAL B 1 4 ? 41.432 -3.874 13.124 1.00 0.00 4 VAL B O 15
ATOM 21486 N N . LEU B 1 5 ? 43.564 -3.846 13.882 1.00 0.00 5 LEU B N 15
ATOM 21487 C CA . LEU B 1 5 ? 43.962 -2.751 13.028 1.00 0.00 5 LEU B CA 15
ATOM 21488 C C . LEU B 1 5 ? 43.818 -3.175 11.591 1.00 0.00 5 LEU B C 15
ATOM 21489 O O . LEU B 1 5 ? 43.277 -2.438 10.765 1.00 0.00 5 LEU B O 15
ATOM 21505 N N . GLY B 1 6 ? 44.298 -4.392 11.270 1.00 0.00 6 GLY B N 15
ATOM 21506 C CA . GLY B 1 6 ? 44.228 -4.892 9.915 1.00 0.00 6 GLY B CA 15
ATOM 21507 C C . GLY B 1 6 ? 42.794 -5.034 9.495 1.00 0.00 6 GLY B C 15
ATOM 21508 O O . GLY B 1 6 ? 42.450 -4.740 8.358 1.00 0.00 6 GLY B O 15
ATOM 21512 N N . LYS B 1 7 ? 41.923 -5.515 10.409 1.00 0.00 7 LYS B N 15
ATOM 21513 C CA . LYS B 1 7 ? 40.525 -5.703 10.080 1.00 0.00 7 LYS B CA 15
ATOM 21514 C C . LYS B 1 7 ? 39.892 -4.374 9.752 1.00 0.00 7 LYS B C 15
ATOM 21515 O O . LYS B 1 7 ? 39.132 -4.258 8.793 1.00 0.00 7 LYS B O 15
ATOM 21534 N N . TYR B 1 8 ? 40.193 -3.334 10.558 1.00 0.00 8 TYR B N 15
ATOM 21535 C CA . TYR B 1 8 ? 39.619 -2.022 10.333 1.00 0.00 8 TYR B CA 15
ATOM 21536 C C . TYR B 1 8 ? 40.078 -1.511 8.984 1.00 0.00 8 TYR B C 15
ATOM 21537 O O . TYR B 1 8 ? 39.277 -1.015 8.191 1.00 0.00 8 TYR B O 15
ATOM 21555 N N . ARG B 1 9 ? 41.394 -1.629 8.700 1.00 0.00 9 ARG B N 15
ATOM 21556 C CA . ARG B 1 9 ? 41.939 -1.158 7.442 1.00 0.00 9 ARG B CA 15
ATOM 21557 C C . ARG B 1 9 ? 41.362 -1.954 6.309 1.00 0.00 9 ARG B C 15
ATOM 21558 O O . ARG B 1 9 ? 41.112 -1.423 5.231 1.00 0.00 9 ARG B O 15
ATOM 21579 N N . ALA B 1 10 ? 41.158 -3.265 6.528 1.00 0.00 10 ALA B N 15
ATOM 21580 C CA . ALA B 1 10 ? 40.624 -4.128 5.494 1.00 0.00 10 ALA B CA 15
ATOM 21581 C C . ALA B 1 10 ? 39.263 -3.634 5.082 1.00 0.00 10 ALA B C 15
ATOM 21582 O O . ALA B 1 10 ? 38.934 -3.621 3.895 1.00 0.00 10 ALA B O 15
ATOM 21589 N N . GLY B 1 11 ? 38.437 -3.219 6.064 1.00 0.00 11 GLY B N 15
ATOM 21590 C CA . GLY B 1 11 ? 37.110 -2.737 5.759 1.00 0.00 11 GLY B CA 15
ATOM 21591 C C . GLY B 1 11 ? 37.207 -1.493 4.926 1.00 0.00 11 GLY B C 15
ATOM 21592 O O . GLY B 1 11 ? 36.443 -1.307 3.982 1.00 0.00 11 GLY B O 15
ATOM 21596 N N . PHE B 1 12 ? 38.160 -0.598 5.262 1.00 0.00 12 PHE B N 15
ATOM 21597 C CA . PHE B 1 12 ? 38.298 0.636 4.524 1.00 0.00 12 PHE B CA 15
ATOM 21598 C C . PHE B 1 12 ? 38.905 0.383 3.176 1.00 0.00 12 PHE B C 15
ATOM 21599 O O . PHE B 1 12 ? 38.673 1.148 2.243 1.00 0.00 12 PHE B O 15
ATOM 21616 N N . SER B 1 13 ? 39.723 -0.679 3.034 1.00 0.00 13 SER B N 15
ATOM 21617 C CA . SER B 1 13 ? 40.298 -0.982 1.742 1.00 0.00 13 SER B CA 15
ATOM 21618 C C . SER B 1 13 ? 39.150 -1.274 0.813 1.00 0.00 13 SER B C 15
ATOM 21619 O O . SER B 1 13 ? 39.130 -0.838 -0.340 1.00 0.00 13 SER B O 15
ATOM 21627 N N . GLU B 1 14 ? 38.159 -2.037 1.322 1.00 0.00 14 GLU B N 15
ATOM 21628 C CA . GLU B 1 14 ? 36.995 -2.371 0.541 1.00 0.00 14 GLU B CA 15
ATOM 21629 C C . GLU B 1 14 ? 36.203 -1.111 0.298 1.00 0.00 14 GLU B C 15
ATOM 21630 O O . GLU B 1 14 ? 35.633 -0.929 -0.778 1.00 0.00 14 GLU B O 15
ATOM 21642 N N . CYS B 1 15 ? 36.143 -0.204 1.310 1.00 0.00 15 CYS B N 15
ATOM 21643 C CA . CYS B 1 15 ? 35.399 1.017 1.173 1.00 0.00 15 CYS B CA 15
ATOM 21644 C C . CYS B 1 15 ? 35.968 1.837 0.053 1.00 0.00 15 CYS B C 15
ATOM 21645 O O . CYS B 1 15 ? 35.227 2.372 -0.760 1.00 0.00 15 CYS B O 15
ATOM 21653 N N . MET B 1 16 ? 37.307 1.959 -0.009 1.00 0.00 16 MET B N 15
ATOM 21654 C CA . MET B 1 16 ? 37.929 2.768 -1.030 1.00 0.00 16 MET B CA 15
ATOM 21655 C C . MET B 1 16 ? 37.554 2.245 -2.390 1.00 0.00 16 MET B C 15
ATOM 21656 O O . MET B 1 16 ? 37.213 3.021 -3.280 1.00 0.00 16 MET B O 15
ATOM 21670 N N . ASN B 1 17 ? 37.601 0.912 -2.590 1.00 0.00 17 ASN B N 15
ATOM 21671 C CA . ASN B 1 17 ? 37.269 0.362 -3.887 1.00 0.00 17 ASN B CA 15
ATOM 21672 C C . ASN B 1 17 ? 35.818 0.630 -4.220 1.00 0.00 17 ASN B C 15
ATOM 21673 O O . ASN B 1 17 ? 35.507 1.027 -5.338 1.00 0.00 17 ASN B O 15
ATOM 21684 N N . GLU B 1 18 ? 34.895 0.444 -3.248 1.00 0.00 18 GLU B N 15
ATOM 21685 C CA . GLU B 1 18 ? 33.482 0.652 -3.521 1.00 0.00 18 GLU B CA 15
ATOM 21686 C C . GLU B 1 18 ? 33.216 2.110 -3.794 1.00 0.00 18 GLU B C 15
ATOM 21687 O O . GLU B 1 18 ? 32.465 2.459 -4.706 1.00 0.00 18 GLU B O 15
ATOM 21699 N N . VAL B 1 19 ? 33.832 2.992 -2.992 1.00 0.00 19 VAL B N 15
ATOM 21700 C CA . VAL B 1 19 ? 33.638 4.413 -3.140 1.00 0.00 19 VAL B CA 15
ATOM 21701 C C . VAL B 1 19 ? 34.178 4.851 -4.474 1.00 0.00 19 VAL B C 15
ATOM 21702 O O . VAL B 1 19 ? 33.584 5.695 -5.146 1.00 0.00 19 VAL B O 15
ATOM 21715 N N . THR B 1 20 ? 35.328 4.281 -4.888 1.00 0.00 20 THR B N 15
ATOM 21716 C CA . THR B 1 20 ? 35.929 4.646 -6.154 1.00 0.00 20 THR B CA 15
ATOM 21717 C C . THR B 1 20 ? 34.959 4.348 -7.270 1.00 0.00 20 THR B C 15
ATOM 21718 O O . THR B 1 20 ? 34.826 5.132 -8.209 1.00 0.00 20 THR B O 15
ATOM 21729 N N . ARG B 1 21 ? 34.264 3.192 -7.199 1.00 0.00 21 ARG B N 15
ATOM 21730 C CA . ARG B 1 21 ? 33.312 2.836 -8.230 1.00 0.00 21 ARG B CA 15
ATOM 21731 C C . ARG B 1 21 ? 32.198 3.845 -8.268 1.00 0.00 21 ARG B C 15
ATOM 21732 O O . ARG B 1 21 ? 31.727 4.203 -9.346 1.00 0.00 21 ARG B O 15
ATOM 21753 N N . PHE B 1 22 ? 31.745 4.341 -7.096 1.00 0.00 22 PHE B N 15
ATOM 21754 C CA . PHE B 1 22 ? 30.659 5.291 -7.097 1.00 0.00 22 PHE B CA 15
ATOM 21755 C C . PHE B 1 22 ? 31.154 6.587 -7.685 1.00 0.00 22 PHE B C 15
ATOM 21756 O O . PHE B 1 22 ? 30.454 7.246 -8.448 1.00 0.00 22 PHE B O 15
ATOM 21773 N N . LEU B 1 23 ? 32.381 6.994 -7.321 1.00 0.00 23 LEU B N 15
ATOM 21774 C CA . LEU B 1 23 ? 32.945 8.215 -7.831 1.00 0.00 23 LEU B CA 15
ATOM 21775 C C . LEU B 1 23 ? 33.111 8.132 -9.321 1.00 0.00 23 LEU B C 15
ATOM 21776 O O . LEU B 1 23 ? 32.860 9.103 -10.030 1.00 0.00 23 LEU B O 15
ATOM 21792 N N . SER B 1 24 ? 33.531 6.961 -9.832 1.00 0.00 24 SER B N 15
ATOM 21793 C CA . SER B 1 24 ? 33.756 6.812 -11.254 1.00 0.00 24 SER B CA 15
ATOM 21794 C C . SER B 1 24 ? 32.427 6.851 -11.941 1.00 0.00 24 SER B C 15
ATOM 21795 O O . SER B 1 24 ? 32.341 7.028 -13.154 1.00 0.00 24 SER B O 15
ATOM 21803 N N . THR B 1 25 ? 31.352 6.669 -11.155 1.00 0.00 25 THR B N 15
ATOM 21804 C CA . THR B 1 25 ? 30.024 6.676 -11.707 1.00 0.00 25 THR B CA 15
ATOM 21805 C C . THR B 1 25 ? 29.588 8.106 -11.853 1.00 0.00 25 THR B C 15
ATOM 21806 O O . THR B 1 25 ? 28.904 8.466 -12.811 1.00 0.00 25 THR B O 15
ATOM 21817 N N . CYS B 1 26 ? 29.981 8.963 -10.885 1.00 0.00 26 CYS B N 15
ATOM 21818 C CA . CYS B 1 26 ? 29.587 10.351 -10.927 1.00 0.00 26 CYS B CA 15
ATOM 21819 C C . CYS B 1 26 ? 30.349 11.015 -12.045 1.00 0.00 26 CYS B C 15
ATOM 21820 O O . CYS B 1 26 ? 31.571 10.919 -12.128 1.00 0.00 26 CYS B O 15
ATOM 21828 N N . GLU B 1 27 ? 29.617 11.723 -12.938 1.00 0.00 27 GLU B N 15
ATOM 21829 C CA . GLU B 1 27 ? 30.253 12.381 -14.058 1.00 0.00 27 GLU B CA 15
ATOM 21830 C C . GLU B 1 27 ? 30.595 13.795 -13.669 1.00 0.00 27 GLU B C 15
ATOM 21831 O O . GLU B 1 27 ? 31.201 14.525 -14.450 1.00 0.00 27 GLU B O 15
ATOM 21843 N N . GLY B 1 28 ? 30.206 14.220 -12.446 1.00 0.00 28 GLY B N 15
ATOM 21844 C CA . GLY B 1 28 ? 30.504 15.564 -12.007 1.00 0.00 28 GLY B CA 15
ATOM 21845 C C . GLY B 1 28 ? 31.770 15.497 -11.219 1.00 0.00 28 GLY B C 15
ATOM 21846 O O . GLY B 1 28 ? 32.854 15.706 -11.755 1.00 0.00 28 GLY B O 15
ATOM 21850 N N . VAL B 1 29 ? 31.638 15.211 -9.899 1.00 0.00 29 VAL B N 15
ATOM 21851 C CA . VAL B 1 29 ? 32.784 15.091 -9.023 1.00 0.00 29 VAL B CA 15
ATOM 21852 C C . VAL B 1 29 ? 33.458 16.422 -8.887 1.00 0.00 29 VAL B C 15
ATOM 21853 O O . VAL B 1 29 ? 34.368 16.768 -9.638 1.00 0.00 29 VAL B O 15
ATOM 21866 N N . ASN B 1 30 ? 33.006 17.209 -7.890 1.00 0.00 30 ASN B N 15
ATOM 21867 C CA . ASN B 1 30 ? 33.614 18.481 -7.631 1.00 0.00 30 ASN B CA 15
ATOM 21868 C C . ASN B 1 30 ? 34.925 18.162 -6.992 1.00 0.00 30 ASN B C 15
ATOM 21869 O O . ASN B 1 30 ? 35.039 17.191 -6.247 1.00 0.00 30 ASN B O 15
ATOM 21880 N N . THR B 1 31 ? 35.955 18.977 -7.275 1.00 0.00 31 THR B N 15
ATOM 21881 C CA . THR B 1 31 ? 37.260 18.746 -6.707 1.00 0.00 31 THR B CA 15
ATOM 21882 C C . THR B 1 31 ? 37.112 18.789 -5.217 1.00 0.00 31 THR B C 15
ATOM 21883 O O . THR B 1 31 ? 37.776 18.052 -4.487 1.00 0.00 31 THR B O 15
ATOM 21894 N N . GLU B 1 32 ? 36.216 19.671 -4.736 1.00 0.00 32 GLU B N 15
ATOM 21895 C CA . GLU B 1 32 ? 36.018 19.815 -3.312 1.00 0.00 32 GLU B CA 15
ATOM 21896 C C . GLU B 1 32 ? 35.404 18.557 -2.749 1.00 0.00 32 GLU B C 15
ATOM 21897 O O . GLU B 1 32 ? 35.795 18.097 -1.678 1.00 0.00 32 GLU B O 15
ATOM 21909 N N . VAL B 1 33 ? 34.424 17.961 -3.468 1.00 0.00 33 VAL B N 15
ATOM 21910 C CA . VAL B 1 33 ? 33.771 16.772 -2.968 1.00 0.00 33 VAL B CA 15
ATOM 21911 C C . VAL B 1 33 ? 34.727 15.613 -3.073 1.00 0.00 33 VAL B C 15
ATOM 21912 O O . VAL B 1 33 ? 34.791 14.775 -2.182 1.00 0.00 33 VAL B O 15
ATOM 21925 N N . ARG B 1 34 ? 35.491 15.540 -4.185 1.00 0.00 34 ARG B N 15
ATOM 21926 C CA . ARG B 1 34 ? 36.430 14.453 -4.383 1.00 0.00 34 ARG B CA 15
ATOM 21927 C C . ARG B 1 34 ? 37.459 14.474 -3.288 1.00 0.00 34 ARG B C 15
ATOM 21928 O O . ARG B 1 34 ? 37.816 13.432 -2.736 1.00 0.00 34 ARG B O 15
ATOM 21949 N N . THR B 1 35 ? 37.960 15.679 -2.953 1.00 0.00 35 THR B N 15
ATOM 21950 C CA . THR B 1 35 ? 38.968 15.806 -1.924 1.00 0.00 35 THR B CA 15
ATOM 21951 C C . THR B 1 35 ? 38.391 15.357 -0.614 1.00 0.00 35 THR B C 15
ATOM 21952 O O . THR B 1 35 ? 39.042 14.656 0.150 1.00 0.00 35 THR B O 15
ATOM 21963 N N . ARG B 1 36 ? 37.144 15.765 -0.325 1.00 0.00 36 ARG B N 15
ATOM 21964 C CA . ARG B 1 36 ? 36.505 15.406 0.922 1.00 0.00 36 ARG B CA 15
ATOM 21965 C C . ARG B 1 36 ? 36.266 13.909 0.958 1.00 0.00 36 ARG B C 15
ATOM 21966 O O . ARG B 1 36 ? 36.444 13.268 1.990 1.00 0.00 36 ARG B O 15
ATOM 21987 N N . LEU B 1 37 ? 35.862 13.328 -0.193 1.00 0.00 37 LEU B N 15
ATOM 21988 C CA . LEU B 1 37 ? 35.544 11.918 -0.280 1.00 0.00 37 LEU B CA 15
ATOM 21989 C C . LEU B 1 37 ? 36.769 11.087 -0.025 1.00 0.00 37 LEU B C 15
ATOM 21990 O O . LEU B 1 37 ? 36.829 10.314 0.936 1.00 0.00 37 LEU B O 15
ATOM 22006 N N . LEU B 1 38 ? 37.789 11.238 -0.893 1.00 0.00 38 LEU B N 15
ATOM 22007 C CA . LEU B 1 38 ? 38.982 10.442 -0.767 1.00 0.00 38 LEU B CA 15
ATOM 22008 C C . LEU B 1 38 ? 39.748 10.848 0.460 1.00 0.00 38 LEU B C 15
ATOM 22009 O O . LEU B 1 38 ? 40.328 10.005 1.142 1.00 0.00 38 LEU B O 15
ATOM 22025 N N . GLY B 1 39 ? 39.770 12.160 0.764 1.00 0.00 39 GLY B N 15
ATOM 22026 C CA . GLY B 1 39 ? 40.502 12.646 1.909 1.00 0.00 39 GLY B CA 15
ATOM 22027 C C . GLY B 1 39 ? 39.937 12.059 3.168 1.00 0.00 39 GLY B C 15
ATOM 22028 O O . GLY B 1 39 ? 40.679 11.729 4.076 1.00 0.00 39 GLY B O 15
ATOM 22032 N N . HIS B 1 40 ? 38.597 11.941 3.263 1.00 0.00 40 HIS B N 15
ATOM 22033 C CA . HIS B 1 40 ? 37.990 11.400 4.459 1.00 0.00 40 HIS B CA 15
ATOM 22034 C C . HIS B 1 40 ? 38.421 9.976 4.660 1.00 0.00 40 HIS B C 15
ATOM 22035 O O . HIS B 1 40 ? 38.789 9.588 5.767 1.00 0.00 40 HIS B O 15
ATOM 22049 N N . LEU B 1 41 ? 38.366 9.149 3.595 1.00 0.00 41 LEU B N 15
ATOM 22050 C CA . LEU B 1 41 ? 38.751 7.762 3.740 1.00 0.00 41 LEU B CA 15
ATOM 22051 C C . LEU B 1 41 ? 40.218 7.708 4.064 1.00 0.00 41 LEU B C 15
ATOM 22052 O O . LEU B 1 41 ? 40.650 6.893 4.879 1.00 0.00 41 LEU B O 15
ATOM 22068 N N . ALA B 1 42 ? 41.022 8.581 3.423 1.00 0.00 42 ALA B N 15
ATOM 22069 C CA . ALA B 1 42 ? 42.441 8.609 3.683 1.00 0.00 42 ALA B CA 15
ATOM 22070 C C . ALA B 1 42 ? 42.669 9.008 5.111 1.00 0.00 42 ALA B C 15
ATOM 22071 O O . ALA B 1 42 ? 43.547 8.468 5.771 1.00 0.00 42 ALA B O 15
ATOM 22078 N N . ASN B 1 43 ? 41.878 9.975 5.625 1.00 0.00 43 ASN B N 15
ATOM 22079 C CA . ASN B 1 43 ? 42.048 10.412 6.988 1.00 0.00 43 ASN B CA 15
ATOM 22080 C C . ASN B 1 43 ? 41.729 9.273 7.913 1.00 0.00 43 ASN B C 15
ATOM 22081 O O . ASN B 1 43 ? 42.400 9.085 8.923 1.00 0.00 43 ASN B O 15
ATOM 22092 N N . CYS B 1 44 ? 40.685 8.477 7.587 1.00 0.00 44 CYS B N 15
ATOM 22093 C CA . CYS B 1 44 ? 40.312 7.376 8.447 1.00 0.00 44 CYS B CA 15
ATOM 22094 C C . CYS B 1 44 ? 41.419 6.355 8.471 1.00 0.00 44 CYS B C 15
ATOM 22095 O O . CYS B 1 44 ? 41.743 5.806 9.522 1.00 0.00 44 CYS B O 15
ATOM 22103 N N . MET B 1 45 ? 42.028 6.077 7.299 1.00 0.00 45 MET B N 15
ATOM 22104 C CA . MET B 1 45 ? 43.080 5.088 7.230 1.00 0.00 45 MET B CA 15
ATOM 22105 C C . MET B 1 45 ? 44.303 5.638 7.898 1.00 0.00 45 MET B C 15
ATOM 22106 O O . MET B 1 45 ? 45.026 4.925 8.587 1.00 0.00 45 MET B O 15
ATOM 22120 N N . THR B 1 46 ? 44.564 6.936 7.678 1.00 0.00 46 THR B N 15
ATOM 22121 C CA . THR B 1 46 ? 45.721 7.574 8.262 1.00 0.00 46 THR B CA 15
ATOM 22122 C C . THR B 1 46 ? 45.610 7.565 9.766 1.00 0.00 46 THR B C 15
ATOM 22123 O O . THR B 1 46 ? 46.569 7.230 10.460 1.00 0.00 46 THR B O 15
ATOM 22134 N N . GLN B 1 47 ? 44.430 7.945 10.309 1.00 0.00 47 GLN B N 15
ATOM 22135 C CA . GLN B 1 47 ? 44.258 7.980 11.745 1.00 0.00 47 GLN B CA 15
ATOM 22136 C C . GLN B 1 47 ? 44.297 6.580 12.295 1.00 0.00 47 GLN B C 15
ATOM 22137 O O . GLN B 1 47 ? 44.877 6.342 13.352 1.00 0.00 47 GLN B O 15
ATOM 22151 N N . ILE B 1 48 ? 43.668 5.617 11.589 1.00 0.00 48 ILE B N 15
ATOM 22152 C CA . ILE B 1 48 ? 43.654 4.252 12.066 1.00 0.00 48 ILE B CA 15
ATOM 22153 C C . ILE B 1 48 ? 44.472 3.400 11.089 1.00 0.00 48 ILE B C 15
ATOM 22154 O O . ILE B 1 48 ? 45.715 3.289 11.294 1.00 0.00 48 ILE B O 15
ATOM 22171 N N . ASP A 1 1 ? 34.986 -10.498 21.504 1.00 0.00 1 ASP A N 16
ATOM 22172 C CA . ASP A 1 1 ? 35.430 -9.081 21.416 1.00 0.00 1 ASP A CA 16
ATOM 22173 C C . ASP A 1 1 ? 34.508 -8.292 20.521 1.00 0.00 1 ASP A C 16
ATOM 22174 O O . ASP A 1 1 ? 34.844 -7.971 19.380 1.00 0.00 1 ASP A O 16
ATOM 22185 N N . PRO A 1 2 ? 33.347 -7.957 21.041 1.00 0.00 2 PRO A N 16
ATOM 22186 C CA . PRO A 1 2 ? 32.351 -7.203 20.291 1.00 0.00 2 PRO A CA 16
ATOM 22187 C C . PRO A 1 2 ? 32.743 -5.778 20.048 1.00 0.00 2 PRO A C 16
ATOM 22188 O O . PRO A 1 2 ? 32.198 -5.118 19.166 1.00 0.00 2 PRO A O 16
ATOM 22199 N N . SER A 1 3 ? 33.712 -5.268 20.837 1.00 0.00 3 SER A N 16
ATOM 22200 C CA . SER A 1 3 ? 34.155 -3.902 20.681 1.00 0.00 3 SER A CA 16
ATOM 22201 C C . SER A 1 3 ? 34.822 -3.747 19.339 1.00 0.00 3 SER A C 16
ATOM 22202 O O . SER A 1 3 ? 34.734 -2.694 18.715 1.00 0.00 3 SER A O 16
ATOM 22210 N N . VAL A 1 4 ? 35.511 -4.810 18.869 1.00 0.00 4 VAL A N 16
ATOM 22211 C CA . VAL A 1 4 ? 36.189 -4.754 17.593 1.00 0.00 4 VAL A CA 16
ATOM 22212 C C . VAL A 1 4 ? 35.158 -4.593 16.510 1.00 0.00 4 VAL A C 16
ATOM 22213 O O . VAL A 1 4 ? 35.316 -3.782 15.597 1.00 0.00 4 VAL A O 16
ATOM 22226 N N . LEU A 1 5 ? 34.064 -5.374 16.602 1.00 0.00 5 LEU A N 16
ATOM 22227 C CA . LEU A 1 5 ? 33.013 -5.306 15.612 1.00 0.00 5 LEU A CA 16
ATOM 22228 C C . LEU A 1 5 ? 32.365 -3.952 15.680 1.00 0.00 5 LEU A C 16
ATOM 22229 O O . LEU A 1 5 ? 32.008 -3.377 14.656 1.00 0.00 5 LEU A O 16
ATOM 22245 N N . GLY A 1 6 ? 32.197 -3.415 16.907 1.00 0.00 6 GLY A N 16
ATOM 22246 C CA . GLY A 1 6 ? 31.570 -2.121 17.075 1.00 0.00 6 GLY A CA 16
ATOM 22247 C C . GLY A 1 6 ? 32.385 -1.070 16.376 1.00 0.00 6 GLY A C 16
ATOM 22248 O O . GLY A 1 6 ? 31.834 -0.181 15.736 1.00 0.00 6 GLY A O 16
ATOM 22252 N N . LYS A 1 7 ? 33.730 -1.141 16.493 1.00 0.00 7 LYS A N 16
ATOM 22253 C CA . LYS A 1 7 ? 34.581 -0.163 15.846 1.00 0.00 7 LYS A CA 16
ATOM 22254 C C . LYS A 1 7 ? 34.443 -0.298 14.354 1.00 0.00 7 LYS A C 16
ATOM 22255 O O . LYS A 1 7 ? 34.428 0.694 13.629 1.00 0.00 7 LYS A O 16
ATOM 22274 N N . TYR A 1 8 ? 34.352 -1.551 13.863 1.00 0.00 8 TYR A N 16
ATOM 22275 C CA . TYR A 1 8 ? 34.229 -1.794 12.443 1.00 0.00 8 TYR A CA 16
ATOM 22276 C C . TYR A 1 8 ? 32.933 -1.185 11.958 1.00 0.00 8 TYR A C 16
ATOM 22277 O O . TYR A 1 8 ? 32.900 -0.500 10.935 1.00 0.00 8 TYR A O 16
ATOM 22295 N N . ARG A 1 9 ? 31.827 -1.430 12.699 1.00 0.00 9 ARG A N 16
ATOM 22296 C CA . ARG A 1 9 ? 30.532 -0.903 12.316 1.00 0.00 9 ARG A CA 16
ATOM 22297 C C . ARG A 1 9 ? 30.560 0.597 12.388 1.00 0.00 9 ARG A C 16
ATOM 22298 O O . ARG A 1 9 ? 29.973 1.279 11.552 1.00 0.00 9 ARG A O 16
ATOM 22319 N N . ALA A 1 10 ? 31.232 1.143 13.420 1.00 0.00 10 ALA A N 16
ATOM 22320 C CA . ALA A 1 10 ? 31.309 2.578 13.585 1.00 0.00 10 ALA A CA 16
ATOM 22321 C C . ALA A 1 10 ? 32.009 3.179 12.395 1.00 0.00 10 ALA A C 16
ATOM 22322 O O . ALA A 1 10 ? 31.601 4.222 11.884 1.00 0.00 10 ALA A O 16
ATOM 22329 N N . GLY A 1 11 ? 33.095 2.523 11.930 1.00 0.00 11 GLY A N 16
ATOM 22330 C CA . GLY A 1 11 ? 33.838 3.026 10.797 1.00 0.00 11 GLY A CA 16
ATOM 22331 C C . GLY A 1 11 ? 32.962 3.017 9.579 1.00 0.00 11 GLY A C 16
ATOM 22332 O O . GLY A 1 11 ? 32.995 3.947 8.776 1.00 0.00 11 GLY A O 16
ATOM 22336 N N . PHE A 1 12 ? 32.155 1.951 9.407 1.00 0.00 12 PHE A N 16
ATOM 22337 C CA . PHE A 1 12 ? 31.297 1.859 8.250 1.00 0.00 12 PHE A CA 16
ATOM 22338 C C . PHE A 1 12 ? 30.174 2.842 8.356 1.00 0.00 12 PHE A C 16
ATOM 22339 O O . PHE A 1 12 ? 29.693 3.344 7.344 1.00 0.00 12 PHE A O 16
ATOM 22356 N N . SER A 1 13 ? 29.707 3.133 9.585 1.00 0.00 13 SER A N 16
ATOM 22357 C CA . SER A 1 13 ? 28.640 4.095 9.746 1.00 0.00 13 SER A CA 16
ATOM 22358 C C . SER A 1 13 ? 29.156 5.412 9.241 1.00 0.00 13 SER A C 16
ATOM 22359 O O . SER A 1 13 ? 28.440 6.171 8.588 1.00 0.00 13 SER A O 16
ATOM 22367 N N . GLU A 1 14 ? 30.439 5.705 9.550 1.00 0.00 14 GLU A N 16
ATOM 22368 C CA . GLU A 1 14 ? 31.050 6.930 9.106 1.00 0.00 14 GLU A CA 16
ATOM 22369 C C . GLU A 1 14 ? 31.219 6.886 7.608 1.00 0.00 14 GLU A C 16
ATOM 22370 O O . GLU A 1 14 ? 31.040 7.899 6.935 1.00 0.00 14 GLU A O 16
ATOM 22382 N N . CYS A 1 15 ? 31.578 5.701 7.038 1.00 0.00 15 CYS A N 16
ATOM 22383 C CA . CYS A 1 15 ? 31.781 5.609 5.615 1.00 0.00 15 CYS A CA 16
ATOM 22384 C C . CYS A 1 15 ? 30.478 5.848 4.914 1.00 0.00 15 CYS A C 16
ATOM 22385 O O . CYS A 1 15 ? 30.439 6.518 3.892 1.00 0.00 15 CYS A O 16
ATOM 22393 N N . MET A 1 16 ? 29.370 5.312 5.468 1.00 0.00 16 MET A N 16
ATOM 22394 C CA . MET A 1 16 ? 28.077 5.477 4.845 1.00 0.00 16 MET A CA 16
ATOM 22395 C C . MET A 1 16 ? 27.758 6.944 4.758 1.00 0.00 16 MET A C 16
ATOM 22396 O O . MET A 1 16 ? 27.319 7.425 3.716 1.00 0.00 16 MET A O 16
ATOM 22410 N N . ASN A 1 17 ? 27.980 7.695 5.856 1.00 0.00 17 ASN A N 16
ATOM 22411 C CA . ASN A 1 17 ? 27.692 9.112 5.853 1.00 0.00 17 ASN A CA 16
ATOM 22412 C C . ASN A 1 17 ? 28.590 9.802 4.853 1.00 0.00 17 ASN A C 16
ATOM 22413 O O . ASN A 1 17 ? 28.163 10.715 4.151 1.00 0.00 17 ASN A O 16
ATOM 22424 N N . GLU A 1 18 ? 29.871 9.377 4.778 1.00 0.00 18 GLU A N 16
ATOM 22425 C CA . GLU A 1 18 ? 30.810 9.999 3.868 1.00 0.00 18 GLU A CA 16
ATOM 22426 C C . GLU A 1 18 ? 30.388 9.766 2.438 1.00 0.00 18 GLU A C 16
ATOM 22427 O O . GLU A 1 18 ? 30.430 10.682 1.612 1.00 0.00 18 GLU A O 16
ATOM 22439 N N . VAL A 1 19 ? 29.955 8.533 2.102 1.00 0.00 19 VAL A N 16
ATOM 22440 C CA . VAL A 1 19 ? 29.576 8.263 0.736 1.00 0.00 19 VAL A CA 16
ATOM 22441 C C . VAL A 1 19 ? 28.260 8.937 0.467 1.00 0.00 19 VAL A C 16
ATOM 22442 O O . VAL A 1 19 ? 27.962 9.291 -0.665 1.00 0.00 19 VAL A O 16
ATOM 22455 N N . THR A 1 20 ? 27.420 9.103 1.514 1.00 0.00 20 THR A N 16
ATOM 22456 C CA . THR A 1 20 ? 26.142 9.770 1.345 1.00 0.00 20 THR A CA 16
ATOM 22457 C C . THR A 1 20 ? 26.406 11.166 0.843 1.00 0.00 20 THR A C 16
ATOM 22458 O O . THR A 1 20 ? 25.666 11.682 0.009 1.00 0.00 20 THR A O 16
ATOM 22469 N N . ARG A 1 21 ? 27.468 11.820 1.363 1.00 0.00 21 ARG A N 16
ATOM 22470 C CA . ARG A 1 21 ? 27.809 13.157 0.918 1.00 0.00 21 ARG A CA 16
ATOM 22471 C C . ARG A 1 21 ? 28.165 13.095 -0.538 1.00 0.00 21 ARG A C 16
ATOM 22472 O O . ARG A 1 21 ? 27.813 13.987 -1.309 1.00 0.00 21 ARG A O 16
ATOM 22493 N N . PHE A 1 22 ? 28.877 12.026 -0.953 1.00 0.00 22 PHE A N 16
ATOM 22494 C CA . PHE A 1 22 ? 29.258 11.899 -2.340 1.00 0.00 22 PHE A CA 16
ATOM 22495 C C . PHE A 1 22 ? 28.006 11.666 -3.155 1.00 0.00 22 PHE A C 16
ATOM 22496 O O . PHE A 1 22 ? 27.826 12.239 -4.227 1.00 0.00 22 PHE A O 16
ATOM 22513 N N . LEU A 1 23 ? 27.114 10.799 -2.645 1.00 0.00 23 LEU A N 16
ATOM 22514 C CA . LEU A 1 23 ? 25.881 10.477 -3.316 1.00 0.00 23 LEU A CA 16
ATOM 22515 C C . LEU A 1 23 ? 25.011 11.692 -3.467 1.00 0.00 23 LEU A C 16
ATOM 22516 O O . LEU A 1 23 ? 24.361 11.865 -4.493 1.00 0.00 23 LEU A O 16
ATOM 22532 N N . SER A 1 24 ? 24.981 12.570 -2.453 1.00 0.00 24 SER A N 16
ATOM 22533 C CA . SER A 1 24 ? 24.125 13.735 -2.505 1.00 0.00 24 SER A CA 16
ATOM 22534 C C . SER A 1 24 ? 24.656 14.672 -3.546 1.00 0.00 24 SER A C 16
ATOM 22535 O O . SER A 1 24 ? 23.997 15.641 -3.919 1.00 0.00 24 SER A O 16
ATOM 22543 N N . THR A 1 25 ? 25.874 14.393 -4.036 1.00 0.00 25 THR A N 16
ATOM 22544 C CA . THR A 1 25 ? 26.480 15.239 -5.023 1.00 0.00 25 THR A CA 16
ATOM 22545 C C . THR A 1 25 ? 26.092 14.738 -6.389 1.00 0.00 25 THR A C 16
ATOM 22546 O O . THR A 1 25 ? 25.933 15.524 -7.323 1.00 0.00 25 THR A O 16
ATOM 22557 N N . CYS A 1 26 ? 25.918 13.406 -6.537 1.00 0.00 26 CYS A N 16
ATOM 22558 C CA . CYS A 1 26 ? 25.585 12.854 -7.833 1.00 0.00 26 CYS A CA 16
ATOM 22559 C C . CYS A 1 26 ? 24.093 12.720 -7.925 1.00 0.00 26 CYS A C 16
ATOM 22560 O O . CYS A 1 26 ? 23.461 12.065 -7.103 1.00 0.00 26 CYS A O 16
ATOM 22568 N N . GLU A 1 27 ? 23.493 13.350 -8.959 1.00 0.00 27 GLU A N 16
ATOM 22569 C CA . GLU A 1 27 ? 22.069 13.257 -9.141 1.00 0.00 27 GLU A CA 16
ATOM 22570 C C . GLU A 1 27 ? 21.830 12.967 -10.594 1.00 0.00 27 GLU A C 16
ATOM 22571 O O . GLU A 1 27 ? 21.797 13.877 -11.422 1.00 0.00 27 GLU A O 16
ATOM 22583 N N . GLY A 1 28 ? 21.662 11.673 -10.944 1.00 0.00 28 GLY A N 16
ATOM 22584 C CA . GLY A 1 28 ? 21.419 11.329 -12.321 1.00 0.00 28 GLY A CA 16
ATOM 22585 C C . GLY A 1 28 ? 21.270 9.845 -12.398 1.00 0.00 28 GLY A C 16
ATOM 22586 O O . GLY A 1 28 ? 20.161 9.316 -12.373 1.00 0.00 28 GLY A O 16
ATOM 22590 N N . VAL A 1 29 ? 22.411 9.133 -12.491 1.00 0.00 29 VAL A N 16
ATOM 22591 C CA . VAL A 1 29 ? 22.380 7.694 -12.575 1.00 0.00 29 VAL A CA 16
ATOM 22592 C C . VAL A 1 29 ? 23.056 7.196 -11.350 1.00 0.00 29 VAL A C 16
ATOM 22593 O O . VAL A 1 29 ? 24.220 6.804 -11.364 1.00 0.00 29 VAL A O 16
ATOM 22606 N N . ASN A 1 30 ? 22.313 7.226 -10.236 1.00 0.00 30 ASN A N 16
ATOM 22607 C CA . ASN A 1 30 ? 22.845 6.770 -9.003 1.00 0.00 30 ASN A CA 16
ATOM 22608 C C . ASN A 1 30 ? 21.738 6.136 -8.237 1.00 0.00 30 ASN A C 16
ATOM 22609 O O . ASN A 1 30 ? 21.844 5.937 -7.038 1.00 0.00 30 ASN A O 16
ATOM 22620 N N . THR A 1 31 ? 20.629 5.815 -8.920 1.00 0.00 31 THR A N 16
ATOM 22621 C CA . THR A 1 31 ? 19.533 5.168 -8.254 1.00 0.00 31 THR A CA 16
ATOM 22622 C C . THR A 1 31 ? 19.926 3.732 -8.093 1.00 0.00 31 THR A C 16
ATOM 22623 O O . THR A 1 31 ? 19.755 3.130 -7.033 1.00 0.00 31 THR A O 16
ATOM 22634 N N . GLU A 1 32 ? 20.495 3.167 -9.174 1.00 0.00 32 GLU A N 16
ATOM 22635 C CA . GLU A 1 32 ? 20.936 1.796 -9.155 1.00 0.00 32 GLU A CA 16
ATOM 22636 C C . GLU A 1 32 ? 22.177 1.742 -8.321 1.00 0.00 32 GLU A C 16
ATOM 22637 O O . GLU A 1 32 ? 22.410 0.790 -7.574 1.00 0.00 32 GLU A O 16
ATOM 22649 N N . VAL A 1 33 ? 23.008 2.800 -8.445 1.00 0.00 33 VAL A N 16
ATOM 22650 C CA . VAL A 1 33 ? 24.248 2.861 -7.709 1.00 0.00 33 VAL A CA 16
ATOM 22651 C C . VAL A 1 33 ? 23.923 2.991 -6.237 1.00 0.00 33 VAL A C 16
ATOM 22652 O O . VAL A 1 33 ? 24.609 2.421 -5.405 1.00 0.00 33 VAL A O 16
ATOM 22665 N N . ARG A 1 34 ? 22.862 3.762 -5.889 1.00 0.00 34 ARG A N 16
ATOM 22666 C CA . ARG A 1 34 ? 22.487 3.955 -4.495 1.00 0.00 34 ARG A CA 16
ATOM 22667 C C . ARG A 1 34 ? 22.169 2.630 -3.861 1.00 0.00 34 ARG A C 16
ATOM 22668 O O . ARG A 1 34 ? 22.590 2.357 -2.734 1.00 0.00 34 ARG A O 16
ATOM 22689 N N . THR A 1 35 ? 21.412 1.773 -4.572 1.00 0.00 35 THR A N 16
ATOM 22690 C CA . THR A 1 35 ? 21.040 0.486 -4.022 1.00 0.00 35 THR A CA 16
ATOM 22691 C C . THR A 1 35 ? 22.282 -0.311 -3.741 1.00 0.00 35 THR A C 16
ATOM 22692 O O . THR A 1 35 ? 22.417 -0.915 -2.681 1.00 0.00 35 THR A O 16
ATOM 22703 N N . ARG A 1 36 ? 23.224 -0.329 -4.699 1.00 0.00 36 ARG A N 16
ATOM 22704 C CA . ARG A 1 36 ? 24.453 -1.077 -4.530 1.00 0.00 36 ARG A CA 16
ATOM 22705 C C . ARG A 1 36 ? 25.295 -0.451 -3.438 1.00 0.00 36 ARG A C 16
ATOM 22706 O O . ARG A 1 36 ? 25.900 -1.151 -2.628 1.00 0.00 36 ARG A O 16
ATOM 22727 N N . LEU A 1 37 ? 25.326 0.896 -3.399 1.00 0.00 37 LEU A N 16
ATOM 22728 C CA . LEU A 1 37 ? 26.139 1.622 -2.450 1.00 0.00 37 LEU A CA 16
ATOM 22729 C C . LEU A 1 37 ? 25.725 1.312 -1.045 1.00 0.00 37 LEU A C 16
ATOM 22730 O O . LEU A 1 37 ? 26.555 0.943 -0.211 1.00 0.00 37 LEU A O 16
ATOM 22746 N N . LEU A 1 38 ? 24.420 1.423 -0.750 1.00 0.00 38 LEU A N 16
ATOM 22747 C CA . LEU A 1 38 ? 23.980 1.199 0.597 1.00 0.00 38 LEU A CA 16
ATOM 22748 C C . LEU A 1 38 ? 23.842 -0.272 0.848 1.00 0.00 38 LEU A C 16
ATOM 22749 O O . LEU A 1 38 ? 24.029 -0.732 1.970 1.00 0.00 38 LEU A O 16
ATOM 22765 N N . GLY A 1 39 ? 23.506 -1.053 -0.198 1.00 0.00 39 GLY A N 16
ATOM 22766 C CA . GLY A 1 39 ? 23.344 -2.477 -0.030 1.00 0.00 39 GLY A CA 16
ATOM 22767 C C . GLY A 1 39 ? 24.655 -3.098 0.358 1.00 0.00 39 GLY A C 16
ATOM 22768 O O . GLY A 1 39 ? 24.703 -3.947 1.241 1.00 0.00 39 GLY A O 16
ATOM 22772 N N . HIS A 1 40 ? 25.766 -2.687 -0.293 1.00 0.00 40 HIS A N 16
ATOM 22773 C CA . HIS A 1 40 ? 27.053 -3.273 0.019 1.00 0.00 40 HIS A CA 16
ATOM 22774 C C . HIS A 1 40 ? 27.509 -2.828 1.374 1.00 0.00 40 HIS A C 16
ATOM 22775 O O . HIS A 1 40 ? 28.087 -3.617 2.120 1.00 0.00 40 HIS A O 16
ATOM 22789 N N . LEU A 1 41 ? 27.283 -1.549 1.732 1.00 0.00 41 LEU A N 16
ATOM 22790 C CA . LEU A 1 41 ? 27.709 -1.085 3.035 1.00 0.00 41 LEU A CA 16
ATOM 22791 C C . LEU A 1 41 ? 26.911 -1.816 4.080 1.00 0.00 41 LEU A C 16
ATOM 22792 O O . LEU A 1 41 ? 27.445 -2.211 5.115 1.00 0.00 41 LEU A O 16
ATOM 22808 N N . ALA A 1 42 ? 25.599 -2.013 3.826 1.00 0.00 42 ALA A N 16
ATOM 22809 C CA . ALA A 1 42 ? 24.760 -2.719 4.765 1.00 0.00 42 ALA A CA 16
ATOM 22810 C C . ALA A 1 42 ? 25.225 -4.141 4.855 1.00 0.00 42 ALA A C 16
ATOM 22811 O O . ALA A 1 42 ? 25.250 -4.717 5.936 1.00 0.00 42 ALA A O 16
ATOM 22818 N N . ASN A 1 43 ? 25.605 -4.745 3.708 1.00 0.00 43 ASN A N 16
ATOM 22819 C CA . ASN A 1 43 ? 26.058 -6.116 3.718 1.00 0.00 43 ASN A CA 16
ATOM 22820 C C . ASN A 1 43 ? 27.321 -6.215 4.527 1.00 0.00 43 ASN A C 16
ATOM 22821 O O . ASN A 1 43 ? 27.516 -7.182 5.256 1.00 0.00 43 ASN A O 16
ATOM 22832 N N . CYS A 1 44 ? 28.224 -5.212 4.413 1.00 0.00 44 CYS A N 16
ATOM 22833 C CA . CYS A 1 44 ? 29.466 -5.262 5.151 1.00 0.00 44 CYS A CA 16
ATOM 22834 C C . CYS A 1 44 ? 29.187 -5.161 6.628 1.00 0.00 44 CYS A C 16
ATOM 22835 O O . CYS A 1 44 ? 29.805 -5.858 7.433 1.00 0.00 44 CYS A O 16
ATOM 22843 N N . MET A 1 45 ? 28.237 -4.284 7.019 1.00 0.00 45 MET A N 16
ATOM 22844 C CA . MET A 1 45 ? 27.929 -4.107 8.422 1.00 0.00 45 MET A CA 16
ATOM 22845 C C . MET A 1 45 ? 27.222 -5.331 8.912 1.00 0.00 45 MET A C 16
ATOM 22846 O O . MET A 1 45 ? 27.442 -5.791 10.029 1.00 0.00 45 MET A O 16
ATOM 22860 N N . THR A 1 46 ? 26.330 -5.873 8.070 1.00 0.00 46 THR A N 16
ATOM 22861 C CA . THR A 1 46 ? 25.583 -7.055 8.429 1.00 0.00 46 THR A CA 16
ATOM 22862 C C . THR A 1 46 ? 26.530 -8.214 8.609 1.00 0.00 46 THR A C 16
ATOM 22863 O O . THR A 1 46 ? 26.410 -8.976 9.567 1.00 0.00 46 THR A O 16
ATOM 22874 N N . GLN A 1 47 ? 27.494 -8.379 7.674 1.00 0.00 47 GLN A N 16
ATOM 22875 C CA . GLN A 1 47 ? 28.430 -9.479 7.758 1.00 0.00 47 GLN A CA 16
ATOM 22876 C C . GLN A 1 47 ? 29.267 -9.337 9.003 1.00 0.00 47 GLN A C 16
ATOM 22877 O O . GLN A 1 47 ? 29.490 -10.313 9.719 1.00 0.00 47 GLN A O 16
ATOM 22891 N N . ILE A 1 48 ? 29.760 -8.111 9.289 1.00 0.00 48 ILE A N 16
ATOM 22892 C CA . ILE A 1 48 ? 30.574 -7.910 10.464 1.00 0.00 48 ILE A CA 16
ATOM 22893 C C . ILE A 1 48 ? 29.856 -6.904 11.372 1.00 0.00 48 ILE A C 16
ATOM 22894 O O . ILE A 1 48 ? 30.068 -5.674 11.186 1.00 0.00 48 ILE A O 16
ATOM 22911 N N . ASP B 1 1 ? 47.128 -4.674 19.861 1.00 0.00 1 ASP B N 16
ATOM 22912 C CA . ASP B 1 1 ? 46.243 -5.451 18.952 1.00 0.00 1 ASP B CA 16
ATOM 22913 C C . ASP B 1 1 ? 46.165 -4.794 17.598 1.00 0.00 1 ASP B C 16
ATOM 22914 O O . ASP B 1 1 ? 45.169 -4.158 17.250 1.00 0.00 1 ASP B O 16
ATOM 22923 N N . PRO B 1 2 ? 47.211 -4.961 16.816 1.00 0.00 2 PRO B N 16
ATOM 22924 C CA . PRO B 1 2 ? 47.283 -4.376 15.483 1.00 0.00 2 PRO B CA 16
ATOM 22925 C C . PRO B 1 2 ? 46.346 -5.014 14.503 1.00 0.00 2 PRO B C 16
ATOM 22926 O O . PRO B 1 2 ? 46.039 -4.439 13.462 1.00 0.00 2 PRO B O 16
ATOM 22937 N N . SER B 1 3 ? 45.870 -6.236 14.820 1.00 0.00 3 SER B N 16
ATOM 22938 C CA . SER B 1 3 ? 44.964 -6.933 13.935 1.00 0.00 3 SER B CA 16
ATOM 22939 C C . SER B 1 3 ? 43.667 -6.174 13.855 1.00 0.00 3 SER B C 16
ATOM 22940 O O . SER B 1 3 ? 43.014 -6.157 12.815 1.00 0.00 3 SER B O 16
ATOM 22948 N N . VAL B 1 4 ? 43.264 -5.525 14.970 1.00 0.00 4 VAL B N 16
ATOM 22949 C CA . VAL B 1 4 ? 42.027 -4.773 14.990 1.00 0.00 4 VAL B CA 16
ATOM 22950 C C . VAL B 1 4 ? 42.152 -3.623 14.030 1.00 0.00 4 VAL B C 16
ATOM 22951 O O . VAL B 1 4 ? 41.242 -3.344 13.248 1.00 0.00 4 VAL B O 16
ATOM 22964 N N . LEU B 1 5 ? 43.307 -2.927 14.073 1.00 0.00 5 LEU B N 16
ATOM 22965 C CA . LEU B 1 5 ? 43.531 -1.798 13.201 1.00 0.00 5 LEU B CA 16
ATOM 22966 C C . LEU B 1 5 ? 43.578 -2.282 11.778 1.00 0.00 5 LEU B C 16
ATOM 22967 O O . LEU B 1 5 ? 43.080 -1.618 10.874 1.00 0.00 5 LEU B O 16
ATOM 22983 N N . GLY B 1 6 ? 44.191 -3.463 11.555 1.00 0.00 6 GLY B N 16
ATOM 22984 C CA . GLY B 1 6 ? 44.299 -4.007 10.216 1.00 0.00 6 GLY B CA 16
ATOM 22985 C C . GLY B 1 6 ? 42.924 -4.248 9.658 1.00 0.00 6 GLY B C 16
ATOM 22986 O O . GLY B 1 6 ? 42.673 -3.974 8.488 1.00 0.00 6 GLY B O 16
ATOM 22990 N N . LYS B 1 7 ? 41.999 -4.783 10.484 1.00 0.00 7 LYS B N 16
ATOM 22991 C CA . LYS B 1 7 ? 40.653 -5.044 10.015 1.00 0.00 7 LYS B CA 16
ATOM 22992 C C . LYS B 1 7 ? 39.983 -3.738 9.685 1.00 0.00 7 LYS B C 16
ATOM 22993 O O . LYS B 1 7 ? 39.241 -3.637 8.709 1.00 0.00 7 LYS B O 16
ATOM 23012 N N . TYR B 1 8 ? 40.225 -2.705 10.516 1.00 0.00 8 TYR B N 16
ATOM 23013 C CA . TYR B 1 8 ? 39.620 -1.408 10.298 1.00 0.00 8 TYR B CA 16
ATOM 23014 C C . TYR B 1 8 ? 40.116 -0.857 8.980 1.00 0.00 8 TYR B C 16
ATOM 23015 O O . TYR B 1 8 ? 39.335 -0.362 8.169 1.00 0.00 8 TYR B O 16
ATOM 23033 N N . ARG B 1 9 ? 41.448 -0.939 8.745 1.00 0.00 9 ARG B N 16
ATOM 23034 C CA . ARG B 1 9 ? 42.028 -0.430 7.518 1.00 0.00 9 ARG B CA 16
ATOM 23035 C C . ARG B 1 9 ? 41.515 -1.228 6.353 1.00 0.00 9 ARG B C 16
ATOM 23036 O O . ARG B 1 9 ? 41.256 -0.684 5.283 1.00 0.00 9 ARG B O 16
ATOM 23057 N N . ALA B 1 10 ? 41.383 -2.556 6.539 1.00 0.00 10 ALA B N 16
ATOM 23058 C CA . ALA B 1 10 ? 40.907 -3.414 5.475 1.00 0.00 10 ALA B CA 16
ATOM 23059 C C . ALA B 1 10 ? 39.509 -3.004 5.094 1.00 0.00 10 ALA B C 16
ATOM 23060 O O . ALA B 1 10 ? 39.167 -2.960 3.911 1.00 0.00 10 ALA B O 16
ATOM 23067 N N . GLY B 1 11 ? 38.665 -2.698 6.102 1.00 0.00 11 GLY B N 16
ATOM 23068 C CA . GLY B 1 11 ? 37.301 -2.302 5.836 1.00 0.00 11 GLY B CA 16
ATOM 23069 C C . GLY B 1 11 ? 37.294 -1.014 5.064 1.00 0.00 11 GLY B C 16
ATOM 23070 O O . GLY B 1 11 ? 36.499 -0.837 4.146 1.00 0.00 11 GLY B O 16
ATOM 23074 N N . PHE B 1 12 ? 38.187 -0.073 5.431 1.00 0.00 12 PHE B N 16
ATOM 23075 C CA . PHE B 1 12 ? 38.230 1.201 4.750 1.00 0.00 12 PHE B CA 16
ATOM 23076 C C . PHE B 1 12 ? 38.789 1.034 3.371 1.00 0.00 12 PHE B C 16
ATOM 23077 O O . PHE B 1 12 ? 38.416 1.769 2.461 1.00 0.00 12 PHE B O 16
ATOM 23094 N N . SER B 1 13 ? 39.717 0.077 3.179 1.00 0.00 13 SER B N 16
ATOM 23095 C CA . SER B 1 13 ? 40.270 -0.141 1.864 1.00 0.00 13 SER B CA 16
ATOM 23096 C C . SER B 1 13 ? 39.134 -0.562 0.974 1.00 0.00 13 SER B C 16
ATOM 23097 O O . SER B 1 13 ? 39.047 -0.156 -0.185 1.00 0.00 13 SER B O 16
ATOM 23105 N N . GLU B 1 14 ? 38.233 -1.406 1.521 1.00 0.00 14 GLU B N 16
ATOM 23106 C CA . GLU B 1 14 ? 37.093 -1.864 0.771 1.00 0.00 14 GLU B CA 16
ATOM 23107 C C . GLU B 1 14 ? 36.154 -0.706 0.539 1.00 0.00 14 GLU B C 16
ATOM 23108 O O . GLU B 1 14 ? 35.560 -0.599 -0.533 1.00 0.00 14 GLU B O 16
ATOM 23120 N N . CYS B 1 15 ? 35.989 0.197 1.545 1.00 0.00 15 CYS B N 16
ATOM 23121 C CA . CYS B 1 15 ? 35.084 1.308 1.385 1.00 0.00 15 CYS B CA 16
ATOM 23122 C C . CYS B 1 15 ? 35.598 2.210 0.306 1.00 0.00 15 CYS B C 16
ATOM 23123 O O . CYS B 1 15 ? 34.825 2.715 -0.499 1.00 0.00 15 CYS B O 16
ATOM 23131 N N . MET B 1 16 ? 36.928 2.423 0.257 1.00 0.00 16 MET B N 16
ATOM 23132 C CA . MET B 1 16 ? 37.504 3.298 -0.738 1.00 0.00 16 MET B CA 16
ATOM 23133 C C . MET B 1 16 ? 37.177 2.768 -2.107 1.00 0.00 16 MET B C 16
ATOM 23134 O O . MET B 1 16 ? 36.766 3.520 -2.984 1.00 0.00 16 MET B O 16
ATOM 23148 N N . ASN B 1 17 ? 37.349 1.446 -2.317 1.00 0.00 17 ASN B N 16
ATOM 23149 C CA . ASN B 1 17 ? 37.062 0.862 -3.609 1.00 0.00 17 ASN B CA 16
ATOM 23150 C C . ASN B 1 17 ? 35.589 1.004 -3.906 1.00 0.00 17 ASN B C 16
ATOM 23151 O O . ASN B 1 17 ? 35.202 1.273 -5.041 1.00 0.00 17 ASN B O 16
ATOM 23162 N N . GLU B 1 18 ? 34.730 0.818 -2.880 1.00 0.00 18 GLU B N 16
ATOM 23163 C CA . GLU B 1 18 ? 33.298 0.909 -3.078 1.00 0.00 18 GLU B CA 16
ATOM 23164 C C . GLU B 1 18 ? 32.913 2.313 -3.472 1.00 0.00 18 GLU B C 16
ATOM 23165 O O . GLU B 1 18 ? 32.101 2.511 -4.379 1.00 0.00 18 GLU B O 16
ATOM 23177 N N . VAL B 1 19 ? 33.490 3.334 -2.808 1.00 0.00 19 VAL B N 16
ATOM 23178 C CA . VAL B 1 19 ? 33.119 4.692 -3.133 1.00 0.00 19 VAL B CA 16
ATOM 23179 C C . VAL B 1 19 ? 33.728 5.045 -4.461 1.00 0.00 19 VAL B C 16
ATOM 23180 O O . VAL B 1 19 ? 33.203 5.882 -5.182 1.00 0.00 19 VAL B O 16
ATOM 23193 N N . THR B 1 20 ? 34.879 4.424 -4.802 1.00 0.00 20 THR B N 16
ATOM 23194 C CA . THR B 1 20 ? 35.516 4.688 -6.080 1.00 0.00 20 THR B CA 16
ATOM 23195 C C . THR B 1 20 ? 34.546 4.316 -7.171 1.00 0.00 20 THR B C 16
ATOM 23196 O O . THR B 1 20 ? 34.461 4.993 -8.192 1.00 0.00 20 THR B O 16
ATOM 23207 N N . ARG B 1 21 ? 33.800 3.206 -6.982 1.00 0.00 21 ARG B N 16
ATOM 23208 C CA . ARG B 1 21 ? 32.822 2.789 -7.968 1.00 0.00 21 ARG B CA 16
ATOM 23209 C C . ARG B 1 21 ? 31.771 3.857 -8.076 1.00 0.00 21 ARG B C 16
ATOM 23210 O O . ARG B 1 21 ? 31.296 4.163 -9.169 1.00 0.00 21 ARG B O 16
ATOM 23231 N N . PHE B 1 22 ? 31.384 4.456 -6.931 1.00 0.00 22 PHE B N 16
ATOM 23232 C CA . PHE B 1 22 ? 30.377 5.490 -6.956 1.00 0.00 22 PHE B CA 16
ATOM 23233 C C . PHE B 1 22 ? 30.955 6.698 -7.657 1.00 0.00 22 PHE B C 16
ATOM 23234 O O . PHE B 1 22 ? 30.299 7.339 -8.473 1.00 0.00 22 PHE B O 16
ATOM 23251 N N . LEU B 1 23 ? 32.218 7.028 -7.333 1.00 0.00 23 LEU B N 16
ATOM 23252 C CA . LEU B 1 23 ? 32.893 8.158 -7.917 1.00 0.00 23 LEU B CA 16
ATOM 23253 C C . LEU B 1 23 ? 33.035 7.996 -9.404 1.00 0.00 23 LEU B C 16
ATOM 23254 O O . LEU B 1 23 ? 32.902 8.961 -10.148 1.00 0.00 23 LEU B O 16
ATOM 23270 N N . SER B 1 24 ? 33.308 6.769 -9.876 1.00 0.00 24 SER B N 16
ATOM 23271 C CA . SER B 1 24 ? 33.514 6.546 -11.291 1.00 0.00 24 SER B CA 16
ATOM 23272 C C . SER B 1 24 ? 32.207 6.734 -11.999 1.00 0.00 24 SER B C 16
ATOM 23273 O O . SER B 1 24 ? 32.154 6.793 -13.226 1.00 0.00 24 SER B O 16
ATOM 23281 N N . THR B 1 25 ? 31.116 6.828 -11.223 1.00 0.00 25 THR B N 16
ATOM 23282 C CA . THR B 1 25 ? 29.813 6.991 -11.802 1.00 0.00 25 THR B CA 16
ATOM 23283 C C . THR B 1 25 ? 29.530 8.462 -11.948 1.00 0.00 25 THR B C 16
ATOM 23284 O O . THR B 1 25 ? 28.857 8.882 -12.889 1.00 0.00 25 THR B O 16
ATOM 23295 N N . CYS B 1 26 ? 30.052 9.291 -11.016 1.00 0.00 26 CYS B N 16
ATOM 23296 C CA . CYS B 1 26 ? 29.786 10.711 -11.073 1.00 0.00 26 CYS B CA 16
ATOM 23297 C C . CYS B 1 26 ? 30.908 11.381 -11.810 1.00 0.00 26 CYS B C 16
ATOM 23298 O O . CYS B 1 26 ? 32.072 11.266 -11.436 1.00 0.00 26 CYS B O 16
ATOM 23306 N N . GLU B 1 27 ? 30.569 12.111 -12.894 1.00 0.00 27 GLU B N 16
ATOM 23307 C CA . GLU B 1 27 ? 31.577 12.807 -13.650 1.00 0.00 27 GLU B CA 16
ATOM 23308 C C . GLU B 1 27 ? 31.060 14.192 -13.901 1.00 0.00 27 GLU B C 16
ATOM 23309 O O . GLU B 1 27 ? 30.306 14.422 -14.846 1.00 0.00 27 GLU B O 16
ATOM 23321 N N . GLY B 1 28 ? 31.451 15.161 -13.045 1.00 0.00 28 GLY B N 16
ATOM 23322 C CA . GLY B 1 28 ? 30.999 16.514 -13.238 1.00 0.00 28 GLY B CA 16
ATOM 23323 C C . GLY B 1 28 ? 31.595 17.351 -12.153 1.00 0.00 28 GLY B C 16
ATOM 23324 O O . GLY B 1 28 ? 32.633 17.981 -12.338 1.00 0.00 28 GLY B O 16
ATOM 23328 N N . VAL B 1 29 ? 30.934 17.367 -10.979 1.00 0.00 29 VAL B N 16
ATOM 23329 C CA . VAL B 1 29 ? 31.420 18.147 -9.868 1.00 0.00 29 VAL B CA 16
ATOM 23330 C C . VAL B 1 29 ? 31.762 17.171 -8.802 1.00 0.00 29 VAL B C 16
ATOM 23331 O O . VAL B 1 29 ? 31.013 16.959 -7.850 1.00 0.00 29 VAL B O 16
ATOM 23344 N N . ASN B 1 30 ? 32.925 16.531 -8.965 1.00 0.00 30 ASN B N 16
ATOM 23345 C CA . ASN B 1 30 ? 33.364 15.578 -8.007 1.00 0.00 30 ASN B CA 16
ATOM 23346 C C . ASN B 1 30 ? 34.847 15.668 -7.927 1.00 0.00 30 ASN B C 16
ATOM 23347 O O . ASN B 1 30 ? 35.499 14.770 -7.420 1.00 0.00 30 ASN B O 16
ATOM 23358 N N . THR B 1 31 ? 35.423 16.763 -8.447 1.00 0.00 31 THR B N 16
ATOM 23359 C CA . THR B 1 31 ? 36.847 16.934 -8.372 1.00 0.00 31 THR B CA 16
ATOM 23360 C C . THR B 1 31 ? 37.148 17.367 -6.972 1.00 0.00 31 THR B C 16
ATOM 23361 O O . THR B 1 31 ? 38.075 16.874 -6.327 1.00 0.00 31 THR B O 16
ATOM 23372 N N . GLU B 1 32 ? 36.323 18.302 -6.467 1.00 0.00 32 GLU B N 16
ATOM 23373 C CA . GLU B 1 32 ? 36.486 18.798 -5.127 1.00 0.00 32 GLU B CA 16
ATOM 23374 C C . GLU B 1 32 ? 36.027 17.719 -4.198 1.00 0.00 32 GLU B C 16
ATOM 23375 O O . GLU B 1 32 ? 36.600 17.504 -3.129 1.00 0.00 32 GLU B O 16
ATOM 23387 N N . VAL B 1 33 ? 34.955 17.008 -4.612 1.00 0.00 33 VAL B N 16
ATOM 23388 C CA . VAL B 1 33 ? 34.404 15.952 -3.801 1.00 0.00 33 VAL B CA 16
ATOM 23389 C C . VAL B 1 33 ? 35.413 14.829 -3.727 1.00 0.00 33 VAL B C 16
ATOM 23390 O O . VAL B 1 33 ? 35.557 14.198 -2.692 1.00 0.00 33 VAL B O 16
ATOM 23403 N N . ARG B 1 34 ? 36.135 14.551 -4.842 1.00 0.00 34 ARG B N 16
ATOM 23404 C CA . ARG B 1 34 ? 37.119 13.477 -4.866 1.00 0.00 34 ARG B CA 16
ATOM 23405 C C . ARG B 1 34 ? 38.176 13.728 -3.830 1.00 0.00 34 ARG B C 16
ATOM 23406 O O . ARG B 1 34 ? 38.576 12.814 -3.107 1.00 0.00 34 ARG B O 16
ATOM 23427 N N . THR B 1 35 ? 38.660 14.981 -3.736 1.00 0.00 35 THR B N 16
ATOM 23428 C CA . THR B 1 35 ? 39.701 15.301 -2.779 1.00 0.00 35 THR B CA 16
ATOM 23429 C C . THR B 1 35 ? 39.199 15.023 -1.390 1.00 0.00 35 THR B C 16
ATOM 23430 O O . THR B 1 35 ? 39.897 14.424 -0.577 1.00 0.00 35 THR B O 16
ATOM 23441 N N . ARG B 1 36 ? 37.965 15.463 -1.089 1.00 0.00 36 ARG B N 16
ATOM 23442 C CA . ARG B 1 36 ? 37.396 15.258 0.226 1.00 0.00 36 ARG B CA 16
ATOM 23443 C C . ARG B 1 36 ? 37.140 13.784 0.455 1.00 0.00 36 ARG B C 16
ATOM 23444 O O . ARG B 1 36 ? 37.376 13.263 1.544 1.00 0.00 36 ARG B O 16
ATOM 23465 N N . LEU B 1 37 ? 36.660 13.085 -0.592 1.00 0.00 37 LEU B N 16
ATOM 23466 C CA . LEU B 1 37 ? 36.312 11.687 -0.496 1.00 0.00 37 LEU B CA 16
ATOM 23467 C C . LEU B 1 37 ? 37.509 10.862 -0.135 1.00 0.00 37 LEU B C 16
ATOM 23468 O O . LEU B 1 37 ? 37.473 10.081 0.818 1.00 0.00 37 LEU B O 16
ATOM 23484 N N . LEU B 1 38 ? 38.619 11.034 -0.872 1.00 0.00 38 LEU B N 16
ATOM 23485 C CA . LEU B 1 38 ? 39.774 10.224 -0.610 1.00 0.00 38 LEU B CA 16
ATOM 23486 C C . LEU B 1 38 ? 40.536 10.790 0.550 1.00 0.00 38 LEU B C 16
ATOM 23487 O O . LEU B 1 38 ? 41.177 10.050 1.292 1.00 0.00 38 LEU B O 16
ATOM 23503 N N . GLY B 1 39 ? 40.490 12.124 0.735 1.00 0.00 39 GLY B N 16
ATOM 23504 C CA . GLY B 1 39 ? 41.210 12.740 1.823 1.00 0.00 39 GLY B CA 16
ATOM 23505 C C . GLY B 1 39 ? 40.653 12.267 3.136 1.00 0.00 39 GLY B C 16
ATOM 23506 O O . GLY B 1 39 ? 41.405 11.959 4.054 1.00 0.00 39 GLY B O 16
ATOM 23510 N N . HIS B 1 40 ? 39.309 12.193 3.262 1.00 0.00 40 HIS B N 16
ATOM 23511 C CA . HIS B 1 40 ? 38.717 11.774 4.513 1.00 0.00 40 HIS B CA 16
ATOM 23512 C C . HIS B 1 40 ? 38.962 10.314 4.740 1.00 0.00 40 HIS B C 16
ATOM 23513 O O . HIS B 1 40 ? 39.217 9.897 5.869 1.00 0.00 40 HIS B O 16
ATOM 23527 N N . LEU B 1 41 ? 38.876 9.485 3.681 1.00 0.00 41 LEU B N 16
ATOM 23528 C CA . LEU B 1 41 ? 39.109 8.068 3.859 1.00 0.00 41 LEU B CA 16
ATOM 23529 C C . LEU B 1 41 ? 40.547 7.872 4.256 1.00 0.00 41 LEU B C 16
ATOM 23530 O O . LEU B 1 41 ? 40.855 7.050 5.118 1.00 0.00 41 LEU B O 16
ATOM 23546 N N . ALA B 1 42 ? 41.468 8.636 3.629 1.00 0.00 42 ALA B N 16
ATOM 23547 C CA . ALA B 1 42 ? 42.868 8.528 3.958 1.00 0.00 42 ALA B CA 16
ATOM 23548 C C . ALA B 1 42 ? 43.070 8.983 5.372 1.00 0.00 42 ALA B C 16
ATOM 23549 O O . ALA B 1 42 ? 43.852 8.392 6.108 1.00 0.00 42 ALA B O 16
ATOM 23556 N N . ASN B 1 43 ? 42.367 10.058 5.786 1.00 0.00 43 ASN B N 16
ATOM 23557 C CA . ASN B 1 43 ? 42.514 10.558 7.133 1.00 0.00 43 ASN B CA 16
ATOM 23558 C C . ASN B 1 43 ? 42.042 9.511 8.103 1.00 0.00 43 ASN B C 16
ATOM 23559 O O . ASN B 1 43 ? 42.639 9.332 9.160 1.00 0.00 43 ASN B O 16
ATOM 23570 N N . CYS B 1 44 ? 40.942 8.795 7.773 1.00 0.00 44 CYS B N 16
ATOM 23571 C CA . CYS B 1 44 ? 40.428 7.791 8.677 1.00 0.00 44 CYS B CA 16
ATOM 23572 C C . CYS B 1 44 ? 41.417 6.660 8.800 1.00 0.00 44 CYS B C 16
ATOM 23573 O O . CYS B 1 44 ? 41.640 6.137 9.893 1.00 0.00 44 CYS B O 16
ATOM 23581 N N . MET B 1 45 ? 42.040 6.256 7.671 1.00 0.00 45 MET B N 16
ATOM 23582 C CA . MET B 1 45 ? 42.983 5.161 7.698 1.00 0.00 45 MET B CA 16
ATOM 23583 C C . MET B 1 45 ? 44.221 5.615 8.405 1.00 0.00 45 MET B C 16
ATOM 23584 O O . MET B 1 45 ? 44.832 4.869 9.164 1.00 0.00 45 MET B O 16
ATOM 23598 N N . THR B 1 46 ? 44.622 6.868 8.143 1.00 0.00 46 THR B N 16
ATOM 23599 C CA . THR B 1 46 ? 45.803 7.420 8.762 1.00 0.00 46 THR B CA 16
ATOM 23600 C C . THR B 1 46 ? 45.598 7.506 10.252 1.00 0.00 46 THR B C 16
ATOM 23601 O O . THR B 1 46 ? 46.486 7.155 11.027 1.00 0.00 46 THR B O 16
ATOM 23612 N N . GLN B 1 47 ? 44.412 7.991 10.689 1.00 0.00 47 GLN B N 16
ATOM 23613 C CA . GLN B 1 47 ? 44.141 8.127 12.104 1.00 0.00 47 GLN B CA 16
ATOM 23614 C C . GLN B 1 47 ? 44.145 6.768 12.754 1.00 0.00 47 GLN B C 16
ATOM 23615 O O . GLN B 1 47 ? 44.717 6.594 13.829 1.00 0.00 47 GLN B O 16
ATOM 23629 N N . ILE B 1 48 ? 43.497 5.769 12.115 1.00 0.00 48 ILE B N 16
ATOM 23630 C CA . ILE B 1 48 ? 43.459 4.444 12.689 1.00 0.00 48 ILE B CA 16
ATOM 23631 C C . ILE B 1 48 ? 44.144 3.483 11.710 1.00 0.00 48 ILE B C 16
ATOM 23632 O O . ILE B 1 48 ? 43.445 2.958 10.797 1.00 0.00 48 ILE B O 16
ATOM 23649 N N . ASP A 1 1 ? 34.707 -10.054 22.057 1.00 0.00 1 ASP A N 17
ATOM 23650 C CA . ASP A 1 1 ? 35.276 -8.686 21.917 1.00 0.00 1 ASP A CA 17
ATOM 23651 C C . ASP A 1 1 ? 34.386 -7.830 21.052 1.00 0.00 1 ASP A C 17
ATOM 23652 O O . ASP A 1 1 ? 34.700 -7.548 19.894 1.00 0.00 1 ASP A O 17
ATOM 23663 N N . PRO A 1 2 ? 33.280 -7.391 21.617 1.00 0.00 2 PRO A N 17
ATOM 23664 C CA . PRO A 1 2 ? 32.320 -6.562 20.900 1.00 0.00 2 PRO A CA 17
ATOM 23665 C C . PRO A 1 2 ? 32.826 -5.181 20.611 1.00 0.00 2 PRO A C 17
ATOM 23666 O O . PRO A 1 2 ? 32.302 -4.490 19.742 1.00 0.00 2 PRO A O 17
ATOM 23677 N N . SER A 1 3 ? 33.868 -4.746 21.351 1.00 0.00 3 SER A N 17
ATOM 23678 C CA . SER A 1 3 ? 34.429 -3.429 21.150 1.00 0.00 3 SER A CA 17
ATOM 23679 C C . SER A 1 3 ? 35.009 -3.354 19.766 1.00 0.00 3 SER A C 17
ATOM 23680 O O . SER A 1 3 ? 34.905 -2.330 19.096 1.00 0.00 3 SER A O 17
ATOM 23688 N N . VAL A 1 4 ? 35.650 -4.454 19.316 1.00 0.00 4 VAL A N 17
ATOM 23689 C CA . VAL A 1 4 ? 36.256 -4.481 18.004 1.00 0.00 4 VAL A CA 17
ATOM 23690 C C . VAL A 1 4 ? 35.176 -4.338 16.965 1.00 0.00 4 VAL A C 17
ATOM 23691 O O . VAL A 1 4 ? 35.317 -3.580 16.006 1.00 0.00 4 VAL A O 17
ATOM 23704 N N . LEU A 1 5 ? 34.060 -5.074 17.144 1.00 0.00 5 LEU A N 17
ATOM 23705 C CA . LEU A 1 5 ? 32.971 -5.018 16.193 1.00 0.00 5 LEU A CA 17
ATOM 23706 C C . LEU A 1 5 ? 32.377 -3.637 16.204 1.00 0.00 5 LEU A C 17
ATOM 23707 O O . LEU A 1 5 ? 32.024 -3.098 15.157 1.00 0.00 5 LEU A O 17
ATOM 23723 N N . GLY A 1 6 ? 32.242 -3.039 17.407 1.00 0.00 6 GLY A N 17
ATOM 23724 C CA . GLY A 1 6 ? 31.675 -1.713 17.519 1.00 0.00 6 GLY A CA 17
ATOM 23725 C C . GLY A 1 6 ? 32.554 -0.727 16.805 1.00 0.00 6 GLY A C 17
ATOM 23726 O O . GLY A 1 6 ? 32.062 0.167 16.125 1.00 0.00 6 GLY A O 17
ATOM 23730 N N . LYS A 1 7 ? 33.889 -0.862 16.960 1.00 0.00 7 LYS A N 17
ATOM 23731 C CA . LYS A 1 7 ? 34.811 0.046 16.312 1.00 0.00 7 LYS A CA 17
ATOM 23732 C C . LYS A 1 7 ? 34.692 -0.112 14.819 1.00 0.00 7 LYS A C 17
ATOM 23733 O O . LYS A 1 7 ? 34.680 0.870 14.078 1.00 0.00 7 LYS A O 17
ATOM 23752 N N . TYR A 1 8 ? 34.601 -1.373 14.350 1.00 0.00 8 TYR A N 17
ATOM 23753 C CA . TYR A 1 8 ? 34.497 -1.646 12.934 1.00 0.00 8 TYR A CA 17
ATOM 23754 C C . TYR A 1 8 ? 33.223 -1.014 12.414 1.00 0.00 8 TYR A C 17
ATOM 23755 O O . TYR A 1 8 ? 33.223 -0.362 11.371 1.00 0.00 8 TYR A O 17
ATOM 23773 N N . ARG A 1 9 ? 32.100 -1.205 13.149 1.00 0.00 9 ARG A N 17
ATOM 23774 C CA . ARG A 1 9 ? 30.828 -0.645 12.738 1.00 0.00 9 ARG A CA 17
ATOM 23775 C C . ARG A 1 9 ? 30.913 0.861 12.750 1.00 0.00 9 ARG A C 17
ATOM 23776 O O . ARG A 1 9 ? 30.371 1.525 11.870 1.00 0.00 9 ARG A O 17
ATOM 23797 N N . ALA A 1 10 ? 31.597 1.436 13.764 1.00 0.00 10 ALA A N 17
ATOM 23798 C CA . ALA A 1 10 ? 31.712 2.876 13.868 1.00 0.00 10 ALA A CA 17
ATOM 23799 C C . ALA A 1 10 ? 32.405 3.412 12.644 1.00 0.00 10 ALA A C 17
ATOM 23800 O O . ALA A 1 10 ? 32.024 4.457 12.115 1.00 0.00 10 ALA A O 17
ATOM 23807 N N . GLY A 1 11 ? 33.451 2.705 12.170 1.00 0.00 11 GLY A N 17
ATOM 23808 C CA . GLY A 1 11 ? 34.180 3.151 11.003 1.00 0.00 11 GLY A CA 17
ATOM 23809 C C . GLY A 1 11 ? 33.261 3.153 9.816 1.00 0.00 11 GLY A C 17
ATOM 23810 O O . GLY A 1 11 ? 33.308 4.058 8.985 1.00 0.00 11 GLY A O 17
ATOM 23814 N N . PHE A 1 12 ? 32.401 2.120 9.701 1.00 0.00 12 PHE A N 17
ATOM 23815 C CA . PHE A 1 12 ? 31.495 2.039 8.582 1.00 0.00 12 PHE A CA 17
ATOM 23816 C C . PHE A 1 12 ? 30.427 3.078 8.704 1.00 0.00 12 PHE A C 17
ATOM 23817 O O . PHE A 1 12 ? 29.951 3.598 7.700 1.00 0.00 12 PHE A O 17
ATOM 23834 N N . SER A 1 13 ? 30.006 3.404 9.942 1.00 0.00 13 SER A N 17
ATOM 23835 C CA . SER A 1 13 ? 28.993 4.417 10.121 1.00 0.00 13 SER A CA 17
ATOM 23836 C C . SER A 1 13 ? 29.546 5.697 9.556 1.00 0.00 13 SER A C 17
ATOM 23837 O O . SER A 1 13 ? 28.840 6.457 8.894 1.00 0.00 13 SER A O 17
ATOM 23845 N N . GLU A 1 14 ? 30.843 5.960 9.822 1.00 0.00 14 GLU A N 17
ATOM 23846 C CA . GLU A 1 14 ? 31.479 7.150 9.321 1.00 0.00 14 GLU A CA 17
ATOM 23847 C C . GLU A 1 14 ? 31.551 7.081 7.814 1.00 0.00 14 GLU A C 17
ATOM 23848 O O . GLU A 1 14 ? 31.362 8.096 7.139 1.00 0.00 14 GLU A O 17
ATOM 23860 N N . CYS A 1 15 ? 31.828 5.878 7.237 1.00 0.00 15 CYS A N 17
ATOM 23861 C CA . CYS A 1 15 ? 31.930 5.767 5.804 1.00 0.00 15 CYS A CA 17
ATOM 23862 C C . CYS A 1 15 ? 30.591 6.050 5.191 1.00 0.00 15 CYS A C 17
ATOM 23863 O O . CYS A 1 15 ? 30.505 6.726 4.174 1.00 0.00 15 CYS A O 17
ATOM 23871 N N . MET A 1 16 ? 29.505 5.555 5.819 1.00 0.00 16 MET A N 17
ATOM 23872 C CA . MET A 1 16 ? 28.180 5.750 5.274 1.00 0.00 16 MET A CA 17
ATOM 23873 C C . MET A 1 16 ? 27.844 7.215 5.219 1.00 0.00 16 MET A C 17
ATOM 23874 O O . MET A 1 16 ? 27.241 7.665 4.253 1.00 0.00 16 MET A O 17
ATOM 23888 N N . ASN A 1 17 ? 28.214 8.002 6.251 1.00 0.00 17 ASN A N 17
ATOM 23889 C CA . ASN A 1 17 ? 27.882 9.413 6.238 1.00 0.00 17 ASN A CA 17
ATOM 23890 C C . ASN A 1 17 ? 28.590 10.109 5.099 1.00 0.00 17 ASN A C 17
ATOM 23891 O O . ASN A 1 17 ? 27.988 10.915 4.395 1.00 0.00 17 ASN A O 17
ATOM 23902 N N . GLU A 1 18 ? 29.889 9.803 4.876 1.00 0.00 18 GLU A N 17
ATOM 23903 C CA . GLU A 1 18 ? 30.625 10.458 3.809 1.00 0.00 18 GLU A CA 17
ATOM 23904 C C . GLU A 1 18 ? 30.123 9.970 2.475 1.00 0.00 18 GLU A C 17
ATOM 23905 O O . GLU A 1 18 ? 30.001 10.737 1.520 1.00 0.00 18 GLU A O 17
ATOM 23917 N N . VAL A 1 19 ? 29.823 8.662 2.392 1.00 0.00 19 VAL A N 17
ATOM 23918 C CA . VAL A 1 19 ? 29.351 8.072 1.166 1.00 0.00 19 VAL A CA 17
ATOM 23919 C C . VAL A 1 19 ? 28.012 8.675 0.822 1.00 0.00 19 VAL A C 17
ATOM 23920 O O . VAL A 1 19 ? 27.723 8.958 -0.341 1.00 0.00 19 VAL A O 17
ATOM 23933 N N . THR A 1 20 ? 27.166 8.888 1.851 1.00 0.00 20 THR A N 17
ATOM 23934 C CA . THR A 1 20 ? 25.848 9.454 1.642 1.00 0.00 20 THR A CA 17
ATOM 23935 C C . THR A 1 20 ? 25.989 10.832 1.059 1.00 0.00 20 THR A C 17
ATOM 23936 O O . THR A 1 20 ? 25.207 11.231 0.199 1.00 0.00 20 THR A O 17
ATOM 23947 N N . ARG A 1 21 ? 26.989 11.606 1.528 1.00 0.00 21 ARG A N 17
ATOM 23948 C CA . ARG A 1 21 ? 27.187 12.948 1.022 1.00 0.00 21 ARG A CA 17
ATOM 23949 C C . ARG A 1 21 ? 27.492 12.889 -0.449 1.00 0.00 21 ARG A C 17
ATOM 23950 O O . ARG A 1 21 ? 27.025 13.731 -1.214 1.00 0.00 21 ARG A O 17
ATOM 23971 N N . PHE A 1 22 ? 28.284 11.886 -0.890 1.00 0.00 22 PHE A N 17
ATOM 23972 C CA . PHE A 1 22 ? 28.619 11.791 -2.295 1.00 0.00 22 PHE A CA 17
ATOM 23973 C C . PHE A 1 22 ? 27.360 11.468 -3.066 1.00 0.00 22 PHE A C 17
ATOM 23974 O O . PHE A 1 22 ? 27.104 12.027 -4.128 1.00 0.00 22 PHE A O 17
ATOM 23991 N N . LEU A 1 23 ? 26.547 10.539 -2.534 1.00 0.00 23 LEU A N 17
ATOM 23992 C CA . LEU A 1 23 ? 25.310 10.154 -3.171 1.00 0.00 23 LEU A CA 17
ATOM 23993 C C . LEU A 1 23 ? 24.379 11.331 -3.257 1.00 0.00 23 LEU A C 17
ATOM 23994 O O . LEU A 1 23 ? 23.676 11.506 -4.248 1.00 0.00 23 LEU A O 17
ATOM 24010 N N . SER A 1 24 ? 24.364 12.171 -2.215 1.00 0.00 24 SER A N 17
ATOM 24011 C CA . SER A 1 24 ? 23.473 13.307 -2.190 1.00 0.00 24 SER A CA 17
ATOM 24012 C C . SER A 1 24 ? 23.958 14.312 -3.192 1.00 0.00 24 SER A C 17
ATOM 24013 O O . SER A 1 24 ? 23.281 15.299 -3.470 1.00 0.00 24 SER A O 17
ATOM 24021 N N . THR A 1 25 ? 25.157 14.075 -3.757 1.00 0.00 25 THR A N 17
ATOM 24022 C CA . THR A 1 25 ? 25.714 15.005 -4.693 1.00 0.00 25 THR A CA 17
ATOM 24023 C C . THR A 1 25 ? 25.235 14.641 -6.064 1.00 0.00 25 THR A C 17
ATOM 24024 O O . THR A 1 25 ? 25.004 15.518 -6.895 1.00 0.00 25 THR A O 17
ATOM 24035 N N . CYS A 1 26 ? 25.063 13.329 -6.348 1.00 0.00 26 CYS A N 17
ATOM 24036 C CA . CYS A 1 26 ? 24.641 12.948 -7.672 1.00 0.00 26 CYS A CA 17
ATOM 24037 C C . CYS A 1 26 ? 23.676 11.804 -7.568 1.00 0.00 26 CYS A C 17
ATOM 24038 O O . CYS A 1 26 ? 23.977 10.769 -6.979 1.00 0.00 26 CYS A O 17
ATOM 24046 N N . GLU A 1 27 ? 22.484 11.976 -8.181 1.00 0.00 27 GLU A N 17
ATOM 24047 C CA . GLU A 1 27 ? 21.486 10.938 -8.167 1.00 0.00 27 GLU A CA 17
ATOM 24048 C C . GLU A 1 27 ? 20.894 10.896 -9.547 1.00 0.00 27 GLU A C 17
ATOM 24049 O O . GLU A 1 27 ? 19.733 11.250 -9.746 1.00 0.00 27 GLU A O 17
ATOM 24061 N N . GLY A 1 28 ? 21.699 10.461 -10.544 1.00 0.00 28 GLY A N 17
ATOM 24062 C CA . GLY A 1 28 ? 21.211 10.397 -11.906 1.00 0.00 28 GLY A CA 17
ATOM 24063 C C . GLY A 1 28 ? 21.349 8.987 -12.378 1.00 0.00 28 GLY A C 17
ATOM 24064 O O . GLY A 1 28 ? 20.372 8.247 -12.454 1.00 0.00 28 GLY A O 17
ATOM 24068 N N . VAL A 1 29 ? 22.592 8.580 -12.708 1.00 0.00 29 VAL A N 17
ATOM 24069 C CA . VAL A 1 29 ? 22.836 7.237 -13.179 1.00 0.00 29 VAL A CA 17
ATOM 24070 C C . VAL A 1 29 ? 23.439 6.489 -12.047 1.00 0.00 29 VAL A C 17
ATOM 24071 O O . VAL A 1 29 ? 24.157 5.509 -12.229 1.00 0.00 29 VAL A O 17
ATOM 24084 N N . ASN A 1 30 ? 23.121 6.942 -10.827 1.00 0.00 30 ASN A N 17
ATOM 24085 C CA . ASN A 1 30 ? 23.636 6.324 -9.663 1.00 0.00 30 ASN A CA 17
ATOM 24086 C C . ASN A 1 30 ? 22.496 5.671 -8.968 1.00 0.00 30 ASN A C 17
ATOM 24087 O O . ASN A 1 30 ? 22.556 5.428 -7.779 1.00 0.00 30 ASN A O 17
ATOM 24098 N N . THR A 1 31 ? 21.394 5.410 -9.693 1.00 0.00 31 THR A N 17
ATOM 24099 C CA . THR A 1 31 ? 20.276 4.733 -9.080 1.00 0.00 31 THR A CA 17
ATOM 24100 C C . THR A 1 31 ? 20.713 3.315 -8.863 1.00 0.00 31 THR A C 17
ATOM 24101 O O . THR A 1 31 ? 20.516 2.728 -7.796 1.00 0.00 31 THR A O 17
ATOM 24112 N N . GLU A 1 32 ? 21.353 2.743 -9.904 1.00 0.00 32 GLU A N 17
ATOM 24113 C CA . GLU A 1 32 ? 21.841 1.391 -9.830 1.00 0.00 32 GLU A CA 17
ATOM 24114 C C . GLU A 1 32 ? 23.042 1.400 -8.935 1.00 0.00 32 GLU A C 17
ATOM 24115 O O . GLU A 1 32 ? 23.242 0.501 -8.119 1.00 0.00 32 GLU A O 17
ATOM 24127 N N . VAL A 1 33 ? 23.872 2.458 -9.077 1.00 0.00 33 VAL A N 17
ATOM 24128 C CA . VAL A 1 33 ? 25.078 2.567 -8.288 1.00 0.00 33 VAL A CA 17
ATOM 24129 C C . VAL A 1 33 ? 24.694 2.685 -6.833 1.00 0.00 33 VAL A C 17
ATOM 24130 O O . VAL A 1 33 ? 25.324 2.087 -5.973 1.00 0.00 33 VAL A O 17
ATOM 24143 N N . ARG A 1 34 ? 23.634 3.470 -6.537 1.00 0.00 34 ARG A N 17
ATOM 24144 C CA . ARG A 1 34 ? 23.177 3.675 -5.172 1.00 0.00 34 ARG A CA 17
ATOM 24145 C C . ARG A 1 34 ? 22.794 2.361 -4.556 1.00 0.00 34 ARG A C 17
ATOM 24146 O O . ARG A 1 34 ? 23.089 2.110 -3.386 1.00 0.00 34 ARG A O 17
ATOM 24167 N N . THR A 1 35 ? 22.127 1.485 -5.330 1.00 0.00 35 THR A N 17
ATOM 24168 C CA . THR A 1 35 ? 21.695 0.210 -4.795 1.00 0.00 35 THR A CA 17
ATOM 24169 C C . THR A 1 35 ? 22.896 -0.573 -4.334 1.00 0.00 35 THR A C 17
ATOM 24170 O O . THR A 1 35 ? 22.904 -1.117 -3.233 1.00 0.00 35 THR A O 17
ATOM 24181 N N . ARG A 1 36 ? 23.947 -0.648 -5.173 1.00 0.00 36 ARG A N 17
ATOM 24182 C CA . ARG A 1 36 ? 25.136 -1.393 -4.808 1.00 0.00 36 ARG A CA 17
ATOM 24183 C C . ARG A 1 36 ? 25.908 -0.645 -3.745 1.00 0.00 36 ARG A C 17
ATOM 24184 O O . ARG A 1 36 ? 26.519 -1.250 -2.868 1.00 0.00 36 ARG A O 17
ATOM 24205 N N . LEU A 1 37 ? 25.887 0.701 -3.813 1.00 0.00 37 LEU A N 17
ATOM 24206 C CA . LEU A 1 37 ? 26.627 1.534 -2.892 1.00 0.00 37 LEU A CA 17
ATOM 24207 C C . LEU A 1 37 ? 26.119 1.323 -1.495 1.00 0.00 37 LEU A C 17
ATOM 24208 O O . LEU A 1 37 ? 26.857 0.891 -0.605 1.00 0.00 37 LEU A O 17
ATOM 24224 N N . LEU A 1 38 ? 24.824 1.624 -1.278 1.00 0.00 38 LEU A N 17
ATOM 24225 C CA . LEU A 1 38 ? 24.256 1.496 0.035 1.00 0.00 38 LEU A CA 17
ATOM 24226 C C . LEU A 1 38 ? 24.128 0.046 0.395 1.00 0.00 38 LEU A C 17
ATOM 24227 O O . LEU A 1 38 ? 24.297 -0.324 1.551 1.00 0.00 38 LEU A O 17
ATOM 24243 N N . GLY A 1 39 ? 23.811 -0.812 -0.596 1.00 0.00 39 GLY A N 17
ATOM 24244 C CA . GLY A 1 39 ? 23.634 -2.220 -0.328 1.00 0.00 39 GLY A CA 17
ATOM 24245 C C . GLY A 1 39 ? 24.906 -2.815 0.199 1.00 0.00 39 GLY A C 17
ATOM 24246 O O . GLY A 1 39 ? 24.872 -3.628 1.112 1.00 0.00 39 GLY A O 17
ATOM 24250 N N . HIS A 1 40 ? 26.069 -2.446 -0.379 1.00 0.00 40 HIS A N 17
ATOM 24251 C CA . HIS A 1 40 ? 27.324 -3.005 0.075 1.00 0.00 40 HIS A CA 17
ATOM 24252 C C . HIS A 1 40 ? 27.611 -2.577 1.489 1.00 0.00 40 HIS A C 17
ATOM 24253 O O . HIS A 1 40 ? 27.993 -3.398 2.322 1.00 0.00 40 HIS A O 17
ATOM 24267 N N . LEU A 1 41 ? 27.458 -1.270 1.795 1.00 0.00 41 LEU A N 17
ATOM 24268 C CA . LEU A 1 41 ? 27.743 -0.802 3.136 1.00 0.00 41 LEU A CA 17
ATOM 24269 C C . LEU A 1 41 ? 26.761 -1.440 4.084 1.00 0.00 41 LEU A C 17
ATOM 24270 O O . LEU A 1 41 ? 27.119 -1.821 5.198 1.00 0.00 41 LEU A O 17
ATOM 24286 N N . ALA A 1 42 ? 25.487 -1.563 3.657 1.00 0.00 42 ALA A N 17
ATOM 24287 C CA . ALA A 1 42 ? 24.480 -2.181 4.486 1.00 0.00 42 ALA A CA 17
ATOM 24288 C C . ALA A 1 42 ? 24.839 -3.622 4.688 1.00 0.00 42 ALA A C 17
ATOM 24289 O O . ALA A 1 42 ? 24.644 -4.164 5.768 1.00 0.00 42 ALA A O 17
ATOM 24296 N N . ASN A 1 43 ? 25.367 -4.285 3.637 1.00 0.00 43 ASN A N 17
ATOM 24297 C CA . ASN A 1 43 ? 25.733 -5.675 3.750 1.00 0.00 43 ASN A CA 17
ATOM 24298 C C . ASN A 1 43 ? 26.821 -5.802 4.782 1.00 0.00 43 ASN A C 17
ATOM 24299 O O . ASN A 1 43 ? 26.811 -6.726 5.588 1.00 0.00 43 ASN A O 17
ATOM 24310 N N . CYS A 1 44 ? 27.790 -4.859 4.785 1.00 0.00 44 CYS A N 17
ATOM 24311 C CA . CYS A 1 44 ? 28.875 -4.930 5.735 1.00 0.00 44 CYS A CA 17
ATOM 24312 C C . CYS A 1 44 ? 28.337 -4.752 7.131 1.00 0.00 44 CYS A C 17
ATOM 24313 O O . CYS A 1 44 ? 28.768 -5.432 8.058 1.00 0.00 44 CYS A O 17
ATOM 24321 N N . MET A 1 45 ? 27.368 -3.829 7.307 1.00 0.00 45 MET A N 17
ATOM 24322 C CA . MET A 1 45 ? 26.811 -3.572 8.618 1.00 0.00 45 MET A CA 17
ATOM 24323 C C . MET A 1 45 ? 25.999 -4.764 9.027 1.00 0.00 45 MET A C 17
ATOM 24324 O O . MET A 1 45 ? 26.003 -5.174 10.185 1.00 0.00 45 MET A O 17
ATOM 24338 N N . THR A 1 46 ? 25.267 -5.334 8.055 1.00 0.00 46 THR A N 17
ATOM 24339 C CA . THR A 1 46 ? 24.429 -6.486 8.306 1.00 0.00 46 THR A CA 17
ATOM 24340 C C . THR A 1 46 ? 25.279 -7.645 8.767 1.00 0.00 46 THR A C 17
ATOM 24341 O O . THR A 1 46 ? 24.896 -8.375 9.679 1.00 0.00 46 THR A O 17
ATOM 24352 N N . GLN A 1 47 ? 26.457 -7.848 8.131 1.00 0.00 47 GLN A N 17
ATOM 24353 C CA . GLN A 1 47 ? 27.324 -8.948 8.506 1.00 0.00 47 GLN A CA 17
ATOM 24354 C C . GLN A 1 47 ? 27.778 -8.778 9.932 1.00 0.00 47 GLN A C 17
ATOM 24355 O O . GLN A 1 47 ? 27.896 -9.756 10.669 1.00 0.00 47 GLN A O 17
ATOM 24369 N N . ILE A 1 48 ? 28.064 -7.527 10.357 1.00 0.00 48 ILE A N 17
ATOM 24370 C CA . ILE A 1 48 ? 28.510 -7.293 11.717 1.00 0.00 48 ILE A CA 17
ATOM 24371 C C . ILE A 1 48 ? 27.433 -7.819 12.682 1.00 0.00 48 ILE A C 17
ATOM 24372 O O . ILE A 1 48 ? 27.759 -8.724 13.497 1.00 0.00 48 ILE A O 17
ATOM 24389 N N . ASP B 1 1 ? 47.484 -5.232 19.487 1.00 0.00 1 ASP B N 17
ATOM 24390 C CA . ASP B 1 1 ? 46.495 -5.988 18.673 1.00 0.00 1 ASP B CA 17
ATOM 24391 C C . ASP B 1 1 ? 46.385 -5.399 17.290 1.00 0.00 1 ASP B C 17
ATOM 24392 O O . ASP B 1 1 ? 45.411 -4.723 16.957 1.00 0.00 1 ASP B O 17
ATOM 24401 N N . PRO B 1 2 ? 47.376 -5.672 16.467 1.00 0.00 2 PRO B N 17
ATOM 24402 C CA . PRO B 1 2 ? 47.413 -5.163 15.102 1.00 0.00 2 PRO B CA 17
ATOM 24403 C C . PRO B 1 2 ? 46.383 -5.784 14.208 1.00 0.00 2 PRO B C 17
ATOM 24404 O O . PRO B 1 2 ? 46.054 -5.241 13.157 1.00 0.00 2 PRO B O 17
ATOM 24415 N N . SER B 1 3 ? 45.850 -6.955 14.615 1.00 0.00 3 SER B N 17
ATOM 24416 C CA . SER B 1 3 ? 44.849 -7.635 13.823 1.00 0.00 3 SER B CA 17
ATOM 24417 C C . SER B 1 3 ? 43.622 -6.771 13.749 1.00 0.00 3 SER B C 17
ATOM 24418 O O . SER B 1 3 ? 42.966 -6.697 12.712 1.00 0.00 3 SER B O 17
ATOM 24426 N N . VAL B 1 4 ? 43.279 -6.104 14.871 1.00 0.00 4 VAL B N 17
ATOM 24427 C CA . VAL B 1 4 ? 42.106 -5.257 14.908 1.00 0.00 4 VAL B CA 17
ATOM 24428 C C . VAL B 1 4 ? 42.299 -4.115 13.948 1.00 0.00 4 VAL B C 17
ATOM 24429 O O . VAL B 1 4 ? 41.396 -3.768 13.187 1.00 0.00 4 VAL B O 17
ATOM 24442 N N . LEU B 1 5 ? 43.502 -3.505 13.963 1.00 0.00 5 LEU B N 17
ATOM 24443 C CA . LEU B 1 5 ? 43.781 -2.387 13.088 1.00 0.00 5 LEU B CA 17
ATOM 24444 C C . LEU B 1 5 ? 43.746 -2.858 11.660 1.00 0.00 5 LEU B C 17
ATOM 24445 O O . LEU B 1 5 ? 43.245 -2.159 10.782 1.00 0.00 5 LEU B O 17
ATOM 24461 N N . GLY B 1 6 ? 44.298 -4.061 11.399 1.00 0.00 6 GLY B N 17
ATOM 24462 C CA . GLY B 1 6 ? 44.320 -4.597 10.057 1.00 0.00 6 GLY B CA 17
ATOM 24463 C C . GLY B 1 6 ? 42.912 -4.817 9.580 1.00 0.00 6 GLY B C 17
ATOM 24464 O O . GLY B 1 6 ? 42.592 -4.535 8.430 1.00 0.00 6 GLY B O 17
ATOM 24468 N N . LYS B 1 7 ? 42.037 -5.347 10.462 1.00 0.00 7 LYS B N 17
ATOM 24469 C CA . LYS B 1 7 ? 40.662 -5.599 10.088 1.00 0.00 7 LYS B CA 17
ATOM 24470 C C . LYS B 1 7 ? 39.986 -4.289 9.786 1.00 0.00 7 LYS B C 17
ATOM 24471 O O . LYS B 1 7 ? 39.236 -4.170 8.817 1.00 0.00 7 LYS B O 17
ATOM 24490 N N . TYR B 1 8 ? 40.241 -3.268 10.629 1.00 0.00 8 TYR B N 17
ATOM 24491 C CA . TYR B 1 8 ? 39.637 -1.967 10.446 1.00 0.00 8 TYR B CA 17
ATOM 24492 C C . TYR B 1 8 ? 40.089 -1.408 9.115 1.00 0.00 8 TYR B C 17
ATOM 24493 O O . TYR B 1 8 ? 39.282 -0.892 8.341 1.00 0.00 8 TYR B O 17
ATOM 24511 N N . ARG B 1 9 ? 41.408 -1.503 8.825 1.00 0.00 9 ARG B N 17
ATOM 24512 C CA . ARG B 1 9 ? 41.945 -0.999 7.577 1.00 0.00 9 ARG B CA 17
ATOM 24513 C C . ARG B 1 9 ? 41.354 -1.771 6.427 1.00 0.00 9 ARG B C 17
ATOM 24514 O O . ARG B 1 9 ? 41.043 -1.199 5.384 1.00 0.00 9 ARG B O 17
ATOM 24535 N N . ALA B 1 10 ? 41.193 -3.102 6.588 1.00 0.00 10 ALA B N 17
ATOM 24536 C CA . ALA B 1 10 ? 40.653 -3.927 5.528 1.00 0.00 10 ALA B CA 17
ATOM 24537 C C . ALA B 1 10 ? 39.265 -3.457 5.184 1.00 0.00 10 ALA B C 17
ATOM 24538 O O . ALA B 1 10 ? 38.891 -3.409 4.012 1.00 0.00 10 ALA B O 17
ATOM 24545 N N . GLY B 1 11 ? 38.464 -3.105 6.211 1.00 0.00 11 GLY B N 17
ATOM 24546 C CA . GLY B 1 11 ? 37.113 -2.647 5.975 1.00 0.00 11 GLY B CA 17
ATOM 24547 C C . GLY B 1 11 ? 37.152 -1.375 5.179 1.00 0.00 11 GLY B C 17
ATOM 24548 O O . GLY B 1 11 ? 36.338 -1.169 4.281 1.00 0.00 11 GLY B O 17
ATOM 24552 N N . PHE B 1 12 ? 38.104 -0.477 5.503 1.00 0.00 12 PHE B N 17
ATOM 24553 C CA . PHE B 1 12 ? 38.199 0.778 4.797 1.00 0.00 12 PHE B CA 17
ATOM 24554 C C . PHE B 1 12 ? 38.706 0.552 3.407 1.00 0.00 12 PHE B C 17
ATOM 24555 O O . PHE B 1 12 ? 38.327 1.270 2.488 1.00 0.00 12 PHE B O 17
ATOM 24572 N N . SER B 1 13 ? 39.590 -0.445 3.214 1.00 0.00 13 SER B N 17
ATOM 24573 C CA . SER B 1 13 ? 40.095 -0.723 1.891 1.00 0.00 13 SER B CA 17
ATOM 24574 C C . SER B 1 13 ? 38.913 -1.091 1.036 1.00 0.00 13 SER B C 17
ATOM 24575 O O . SER B 1 13 ? 38.812 -0.681 -0.119 1.00 0.00 13 SER B O 17
ATOM 24583 N N . GLU B 1 14 ? 37.986 -1.890 1.608 1.00 0.00 14 GLU B N 17
ATOM 24584 C CA . GLU B 1 14 ? 36.808 -2.296 0.886 1.00 0.00 14 GLU B CA 17
ATOM 24585 C C . GLU B 1 14 ? 35.947 -1.085 0.615 1.00 0.00 14 GLU B C 17
ATOM 24586 O O . GLU B 1 14 ? 35.359 -0.972 -0.463 1.00 0.00 14 GLU B O 17
ATOM 24598 N N . CYS B 1 15 ? 35.848 -0.136 1.589 1.00 0.00 15 CYS B N 17
ATOM 24599 C CA . CYS B 1 15 ? 35.018 1.026 1.387 1.00 0.00 15 CYS B CA 17
ATOM 24600 C C . CYS B 1 15 ? 35.592 1.853 0.273 1.00 0.00 15 CYS B C 17
ATOM 24601 O O . CYS B 1 15 ? 34.858 2.365 -0.559 1.00 0.00 15 CYS B O 17
ATOM 24609 N N . MET B 1 16 ? 36.934 1.977 0.222 1.00 0.00 16 MET B N 17
ATOM 24610 C CA . MET B 1 16 ? 37.566 2.787 -0.794 1.00 0.00 16 MET B CA 17
ATOM 24611 C C . MET B 1 16 ? 37.270 2.237 -2.163 1.00 0.00 16 MET B C 17
ATOM 24612 O O . MET B 1 16 ? 37.034 3.002 -3.090 1.00 0.00 16 MET B O 17
ATOM 24626 N N . ASN B 1 17 ? 37.280 0.898 -2.336 1.00 0.00 17 ASN B N 17
ATOM 24627 C CA . ASN B 1 17 ? 37.024 0.338 -3.651 1.00 0.00 17 ASN B CA 17
ATOM 24628 C C . ASN B 1 17 ? 35.614 0.659 -4.092 1.00 0.00 17 ASN B C 17
ATOM 24629 O O . ASN B 1 17 ? 35.396 1.042 -5.239 1.00 0.00 17 ASN B O 17
ATOM 24640 N N . GLU B 1 18 ? 34.619 0.526 -3.186 1.00 0.00 18 GLU B N 17
ATOM 24641 C CA . GLU B 1 18 ? 33.243 0.799 -3.562 1.00 0.00 18 GLU B CA 17
ATOM 24642 C C . GLU B 1 18 ? 33.061 2.278 -3.771 1.00 0.00 18 GLU B C 17
ATOM 24643 O O . GLU B 1 18 ? 32.354 2.711 -4.683 1.00 0.00 18 GLU B O 17
ATOM 24655 N N . VAL B 1 19 ? 33.705 3.087 -2.914 1.00 0.00 19 VAL B N 17
ATOM 24656 C CA . VAL B 1 19 ? 33.595 4.521 -3.000 1.00 0.00 19 VAL B CA 17
ATOM 24657 C C . VAL B 1 19 ? 34.202 4.977 -4.301 1.00 0.00 19 VAL B C 17
ATOM 24658 O O . VAL B 1 19 ? 33.680 5.871 -4.969 1.00 0.00 19 VAL B O 17
ATOM 24671 N N . THR B 1 20 ? 35.334 4.352 -4.690 1.00 0.00 20 THR B N 17
ATOM 24672 C CA . THR B 1 20 ? 36.014 4.710 -5.918 1.00 0.00 20 THR B CA 17
ATOM 24673 C C . THR B 1 20 ? 35.097 4.455 -7.082 1.00 0.00 20 THR B C 17
ATOM 24674 O O . THR B 1 20 ? 35.072 5.224 -8.040 1.00 0.00 20 THR B O 17
ATOM 24685 N N . ARG B 1 21 ? 34.327 3.348 -7.034 1.00 0.00 21 ARG B N 17
ATOM 24686 C CA . ARG B 1 21 ? 33.422 3.029 -8.120 1.00 0.00 21 ARG B CA 17
ATOM 24687 C C . ARG B 1 21 ? 32.402 4.125 -8.262 1.00 0.00 21 ARG B C 17
ATOM 24688 O O . ARG B 1 21 ? 32.034 4.491 -9.377 1.00 0.00 21 ARG B O 17
ATOM 24709 N N . PHE B 1 22 ? 31.915 4.684 -7.131 1.00 0.00 22 PHE B N 17
ATOM 24710 C CA . PHE B 1 22 ? 30.922 5.735 -7.211 1.00 0.00 22 PHE B CA 17
ATOM 24711 C C . PHE B 1 22 ? 31.562 6.952 -7.833 1.00 0.00 22 PHE B C 17
ATOM 24712 O O . PHE B 1 22 ? 30.972 7.620 -8.677 1.00 0.00 22 PHE B O 17
ATOM 24729 N N . LEU B 1 23 ? 32.800 7.268 -7.410 1.00 0.00 23 LEU B N 17
ATOM 24730 C CA . LEU B 1 23 ? 33.519 8.403 -7.940 1.00 0.00 23 LEU B CA 17
ATOM 24731 C C . LEU B 1 23 ? 33.756 8.228 -9.412 1.00 0.00 23 LEU B C 17
ATOM 24732 O O . LEU B 1 23 ? 33.682 9.182 -10.180 1.00 0.00 23 LEU B O 17
ATOM 24748 N N . SER B 1 24 ? 34.046 6.992 -9.841 1.00 0.00 24 SER B N 17
ATOM 24749 C CA . SER B 1 24 ? 34.330 6.734 -11.232 1.00 0.00 24 SER B CA 17
ATOM 24750 C C . SER B 1 24 ? 33.056 6.874 -12.009 1.00 0.00 24 SER B C 17
ATOM 24751 O O . SER B 1 24 ? 33.065 6.855 -13.238 1.00 0.00 24 SER B O 17
ATOM 24759 N N . THR B 1 25 ? 31.922 7.015 -11.296 1.00 0.00 25 THR B N 17
ATOM 24760 C CA . THR B 1 25 ? 30.657 7.112 -11.957 1.00 0.00 25 THR B CA 17
ATOM 24761 C C . THR B 1 25 ? 30.391 8.555 -12.265 1.00 0.00 25 THR B C 17
ATOM 24762 O O . THR B 1 25 ? 29.796 8.871 -13.293 1.00 0.00 25 THR B O 17
ATOM 24773 N N . CYS B 1 26 ? 30.829 9.481 -11.380 1.00 0.00 26 CYS B N 17
ATOM 24774 C CA . CYS B 1 26 ? 30.554 10.873 -11.631 1.00 0.00 26 CYS B CA 17
ATOM 24775 C C . CYS B 1 26 ? 31.745 11.689 -11.223 1.00 0.00 26 CYS B C 17
ATOM 24776 O O . CYS B 1 26 ? 32.210 11.615 -10.088 1.00 0.00 26 CYS B O 17
ATOM 24784 N N . GLU B 1 27 ? 32.246 12.518 -12.166 1.00 0.00 27 GLU B N 17
ATOM 24785 C CA . GLU B 1 27 ? 33.376 13.364 -11.884 1.00 0.00 27 GLU B CA 17
ATOM 24786 C C . GLU B 1 27 ? 33.078 14.696 -12.510 1.00 0.00 27 GLU B C 17
ATOM 24787 O O . GLU B 1 27 ? 33.720 15.094 -13.481 1.00 0.00 27 GLU B O 17
ATOM 24799 N N . GLY B 1 28 ? 32.074 15.419 -11.961 1.00 0.00 28 GLY B N 17
ATOM 24800 C CA . GLY B 1 28 ? 31.715 16.709 -12.509 1.00 0.00 28 GLY B CA 17
ATOM 24801 C C . GLY B 1 28 ? 31.850 17.725 -11.421 1.00 0.00 28 GLY B C 17
ATOM 24802 O O . GLY B 1 28 ? 32.809 18.491 -11.388 1.00 0.00 28 GLY B O 17
ATOM 24806 N N . VAL B 1 29 ? 30.873 17.746 -10.491 1.00 0.00 29 VAL B N 17
ATOM 24807 C CA . VAL B 1 29 ? 30.904 18.688 -9.399 1.00 0.00 29 VAL B CA 17
ATOM 24808 C C . VAL B 1 29 ? 31.339 17.937 -8.196 1.00 0.00 29 VAL B C 17
ATOM 24809 O O . VAL B 1 29 ? 31.043 18.306 -7.061 1.00 0.00 29 VAL B O 17
ATOM 24822 N N . ASN B 1 30 ? 32.090 16.854 -8.437 1.00 0.00 30 ASN B N 17
ATOM 24823 C CA . ASN B 1 30 ? 32.560 16.043 -7.377 1.00 0.00 30 ASN B CA 17
ATOM 24824 C C . ASN B 1 30 ? 34.039 16.209 -7.315 1.00 0.00 30 ASN B C 17
ATOM 24825 O O . ASN B 1 30 ? 34.733 15.357 -6.800 1.00 0.00 30 ASN B O 17
ATOM 24836 N N . THR B 1 31 ? 34.564 17.307 -7.889 1.00 0.00 31 THR B N 17
ATOM 24837 C CA . THR B 1 31 ? 35.985 17.545 -7.818 1.00 0.00 31 THR B CA 17
ATOM 24838 C C . THR B 1 31 ? 36.276 17.905 -6.391 1.00 0.00 31 THR B C 17
ATOM 24839 O O . THR B 1 31 ? 37.222 17.410 -5.774 1.00 0.00 31 THR B O 17
ATOM 24850 N N . GLU B 1 32 ? 35.422 18.788 -5.834 1.00 0.00 32 GLU B N 17
ATOM 24851 C CA . GLU B 1 32 ? 35.574 19.213 -4.468 1.00 0.00 32 GLU B CA 17
ATOM 24852 C C . GLU B 1 32 ? 35.157 18.069 -3.596 1.00 0.00 32 GLU B C 17
ATOM 24853 O O . GLU B 1 32 ? 35.774 17.785 -2.570 1.00 0.00 32 GLU B O 17
ATOM 24865 N N . VAL B 1 33 ? 34.076 17.374 -4.017 1.00 0.00 33 VAL B N 17
ATOM 24866 C CA . VAL B 1 33 ? 33.562 16.263 -3.249 1.00 0.00 33 VAL B CA 17
ATOM 24867 C C . VAL B 1 33 ? 34.612 15.180 -3.202 1.00 0.00 33 VAL B C 17
ATOM 24868 O O . VAL B 1 33 ? 34.822 14.562 -2.170 1.00 0.00 33 VAL B O 17
ATOM 24881 N N . ARG B 1 34 ? 35.298 14.937 -4.343 1.00 0.00 34 ARG B N 17
ATOM 24882 C CA . ARG B 1 34 ? 36.322 13.910 -4.428 1.00 0.00 34 ARG B CA 17
ATOM 24883 C C . ARG B 1 34 ? 37.417 14.193 -3.439 1.00 0.00 34 ARG B C 17
ATOM 24884 O O . ARG B 1 34 ? 37.927 13.277 -2.794 1.00 0.00 34 ARG B O 17
ATOM 24905 N N . THR B 1 35 ? 37.805 15.474 -3.296 1.00 0.00 35 THR B N 17
ATOM 24906 C CA . THR B 1 35 ? 38.878 15.820 -2.386 1.00 0.00 35 THR B CA 17
ATOM 24907 C C . THR B 1 35 ? 38.502 15.409 -0.986 1.00 0.00 35 THR B C 17
ATOM 24908 O O . THR B 1 35 ? 39.296 14.792 -0.281 1.00 0.00 35 THR B O 17
ATOM 24919 N N . ARG B 1 36 ? 37.273 15.743 -0.552 1.00 0.00 36 ARG B N 17
ATOM 24920 C CA . ARG B 1 36 ? 36.839 15.391 0.788 1.00 0.00 36 ARG B CA 17
ATOM 24921 C C . ARG B 1 36 ? 36.577 13.906 0.873 1.00 0.00 36 ARG B C 17
ATOM 24922 O O . ARG B 1 36 ? 36.813 13.284 1.905 1.00 0.00 36 ARG B O 17
ATOM 24943 N N . LEU B 1 37 ? 36.078 13.312 -0.229 1.00 0.00 37 LEU B N 17
ATOM 24944 C CA . LEU B 1 37 ? 35.732 11.909 -0.263 1.00 0.00 37 LEU B CA 17
ATOM 24945 C C . LEU B 1 37 ? 36.961 11.077 -0.037 1.00 0.00 37 LEU B C 17
ATOM 24946 O O . LEU B 1 37 ? 37.046 10.314 0.930 1.00 0.00 37 LEU B O 17
ATOM 24962 N N . LEU B 1 38 ? 37.951 11.215 -0.938 1.00 0.00 38 LEU B N 17
ATOM 24963 C CA . LEU B 1 38 ? 39.149 10.430 -0.830 1.00 0.00 38 LEU B CA 17
ATOM 24964 C C . LEU B 1 38 ? 39.959 10.895 0.343 1.00 0.00 38 LEU B C 17
ATOM 24965 O O . LEU B 1 38 ? 40.600 10.091 1.013 1.00 0.00 38 LEU B O 17
ATOM 24981 N N . GLY B 1 39 ? 39.956 12.216 0.613 1.00 0.00 39 GLY B N 17
ATOM 24982 C CA . GLY B 1 39 ? 40.736 12.749 1.704 1.00 0.00 39 GLY B CA 17
ATOM 24983 C C . GLY B 1 39 ? 40.276 12.168 3.009 1.00 0.00 39 GLY B C 17
ATOM 24984 O O . GLY B 1 39 ? 41.095 11.847 3.860 1.00 0.00 39 GLY B O 17
ATOM 24988 N N . HIS B 1 40 ? 38.948 12.037 3.215 1.00 0.00 40 HIS B N 17
ATOM 24989 C CA . HIS B 1 40 ? 38.450 11.503 4.464 1.00 0.00 40 HIS B CA 17
ATOM 24990 C C . HIS B 1 40 ? 38.860 10.065 4.622 1.00 0.00 40 HIS B C 17
ATOM 24991 O O . HIS B 1 40 ? 39.321 9.664 5.690 1.00 0.00 40 HIS B O 17
ATOM 25005 N N . LEU B 1 41 ? 38.681 9.237 3.569 1.00 0.00 41 LEU B N 17
ATOM 25006 C CA . LEU B 1 41 ? 39.039 7.838 3.678 1.00 0.00 41 LEU B CA 17
ATOM 25007 C C . LEU B 1 41 ? 40.529 7.740 3.876 1.00 0.00 41 LEU B C 17
ATOM 25008 O O . LEU B 1 41 ? 41.007 6.909 4.646 1.00 0.00 41 LEU B O 17
ATOM 25024 N N . ALA B 1 42 ? 41.300 8.591 3.167 1.00 0.00 42 ALA B N 17
ATOM 25025 C CA . ALA B 1 42 ? 42.738 8.588 3.306 1.00 0.00 42 ALA B CA 17
ATOM 25026 C C . ALA B 1 42 ? 43.086 9.001 4.704 1.00 0.00 42 ALA B C 17
ATOM 25027 O O . ALA B 1 42 ? 44.021 8.470 5.291 1.00 0.00 42 ALA B O 17
ATOM 25034 N N . ASN B 1 43 ? 42.343 9.975 5.269 1.00 0.00 43 ASN B N 17
ATOM 25035 C CA . ASN B 1 43 ? 42.621 10.433 6.609 1.00 0.00 43 ASN B CA 17
ATOM 25036 C C . ASN B 1 43 ? 42.414 9.286 7.561 1.00 0.00 43 ASN B C 17
ATOM 25037 O O . ASN B 1 43 ? 43.194 9.094 8.488 1.00 0.00 43 ASN B O 17
ATOM 25048 N N . CYS B 1 44 ? 41.350 8.479 7.341 1.00 0.00 44 CYS B N 17
ATOM 25049 C CA . CYS B 1 44 ? 41.078 7.371 8.227 1.00 0.00 44 CYS B CA 17
ATOM 25050 C C . CYS B 1 44 ? 42.191 6.360 8.127 1.00 0.00 44 CYS B C 17
ATOM 25051 O O . CYS B 1 44 ? 42.618 5.798 9.131 1.00 0.00 44 CYS B O 17
ATOM 25059 N N . MET B 1 45 ? 42.692 6.115 6.897 1.00 0.00 45 MET B N 17
ATOM 25060 C CA . MET B 1 45 ? 43.746 5.139 6.704 1.00 0.00 45 MET B CA 17
ATOM 25061 C C . MET B 1 45 ? 45.008 5.681 7.305 1.00 0.00 45 MET B C 17
ATOM 25062 O O . MET B 1 45 ? 45.788 4.954 7.917 1.00 0.00 45 MET B O 17
ATOM 25076 N N . THR B 1 46 ? 45.227 6.993 7.121 1.00 0.00 46 THR B N 17
ATOM 25077 C CA . THR B 1 46 ? 46.405 7.651 7.641 1.00 0.00 46 THR B CA 17
ATOM 25078 C C . THR B 1 46 ? 46.427 7.546 9.146 1.00 0.00 46 THR B C 17
ATOM 25079 O O . THR B 1 46 ? 47.479 7.309 9.739 1.00 0.00 46 THR B O 17
ATOM 25090 N N . GLN B 1 47 ? 45.260 7.735 9.804 1.00 0.00 47 GLN B N 17
ATOM 25091 C CA . GLN B 1 47 ? 45.201 7.665 11.252 1.00 0.00 47 GLN B CA 17
ATOM 25092 C C . GLN B 1 47 ? 45.584 6.282 11.711 1.00 0.00 47 GLN B C 17
ATOM 25093 O O . GLN B 1 47 ? 46.248 6.128 12.734 1.00 0.00 47 GLN B O 17
ATOM 25107 N N . ILE B 1 48 ? 45.159 5.233 10.973 1.00 0.00 48 ILE B N 17
ATOM 25108 C CA . ILE B 1 48 ? 45.489 3.875 11.360 1.00 0.00 48 ILE B CA 17
ATOM 25109 C C . ILE B 1 48 ? 47.021 3.741 11.420 1.00 0.00 48 ILE B C 17
ATOM 25110 O O . ILE B 1 48 ? 47.546 3.416 12.522 1.00 0.00 48 ILE B O 17
ATOM 25127 N N . ASP A 1 1 ? 35.864 -9.651 20.433 1.00 0.00 1 ASP A N 18
ATOM 25128 C CA . ASP A 1 1 ? 35.259 -8.672 21.371 1.00 0.00 1 ASP A CA 18
ATOM 25129 C C . ASP A 1 1 ? 34.336 -7.735 20.628 1.00 0.00 1 ASP A C 18
ATOM 25130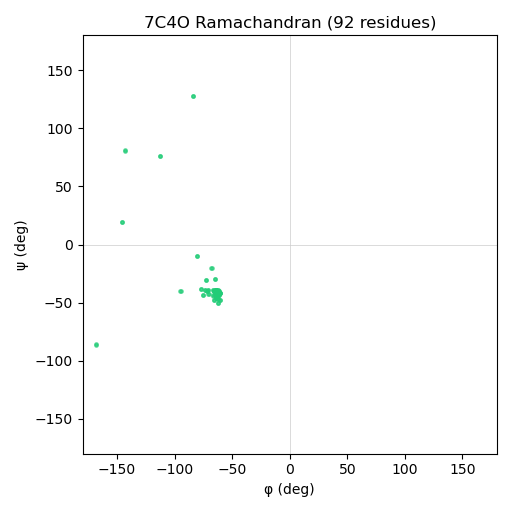 O O . ASP A 1 1 ? 34.573 -7.386 19.469 1.00 0.00 1 ASP A O 18
ATOM 25141 N N . PRO A 1 2 ? 33.286 -7.305 21.297 1.00 0.00 2 PRO A N 18
ATOM 25142 C CA . PRO A 1 2 ? 32.308 -6.405 20.701 1.00 0.00 2 PRO A CA 18
ATOM 25143 C C . PRO A 1 2 ? 32.850 -5.034 20.430 1.00 0.00 2 PRO A C 18
ATOM 25144 O O . PRO A 1 2 ? 32.324 -4.306 19.593 1.00 0.00 2 PRO A O 18
ATOM 25155 N N . SER A 1 3 ? 33.925 -4.650 21.148 1.00 0.00 3 SER A N 18
ATOM 25156 C CA . SER A 1 3 ? 34.524 -3.349 20.956 1.00 0.00 3 SER A CA 18
ATOM 25157 C C . SER A 1 3 ? 35.084 -3.278 19.564 1.00 0.00 3 SER A C 18
ATOM 25158 O O . SER A 1 3 ? 34.990 -2.251 18.898 1.00 0.00 3 SER A O 18
ATOM 25166 N N . VAL A 1 4 ? 35.691 -4.391 19.100 1.00 0.00 4 VAL A N 18
ATOM 25167 C CA . VAL A 1 4 ? 36.280 -4.430 17.779 1.00 0.00 4 VAL A CA 18
ATOM 25168 C C . VAL A 1 4 ? 35.186 -4.260 16.761 1.00 0.00 4 VAL A C 18
ATOM 25169 O O . VAL A 1 4 ? 35.328 -3.510 15.794 1.00 0.00 4 VAL A O 18
ATOM 25182 N N . LEU A 1 5 ? 34.055 -4.964 16.970 1.00 0.00 5 LEU A N 18
ATOM 25183 C CA . LEU A 1 5 ? 32.946 -4.885 16.049 1.00 0.00 5 LEU A CA 18
ATOM 25184 C C . LEU A 1 5 ? 32.401 -3.484 16.055 1.00 0.00 5 LEU A C 18
ATOM 25185 O O . LEU A 1 5 ? 32.011 -2.956 15.016 1.00 0.00 5 LEU A O 18
ATOM 25201 N N . GLY A 1 6 ? 32.348 -2.857 17.249 1.00 0.00 6 GLY A N 18
ATOM 25202 C CA . GLY A 1 6 ? 31.831 -1.511 17.363 1.00 0.00 6 GLY A CA 18
ATOM 25203 C C . GLY A 1 6 ? 32.689 -0.567 16.570 1.00 0.00 6 GLY A C 18
ATOM 25204 O O . GLY A 1 6 ? 32.175 0.317 15.893 1.00 0.00 6 GLY A O 18
ATOM 25208 N N . LYS A 1 7 ? 34.030 -0.724 16.644 1.00 0.00 7 LYS A N 18
ATOM 25209 C CA . LYS A 1 7 ? 34.919 0.157 15.911 1.00 0.00 7 LYS A CA 18
ATOM 25210 C C . LYS A 1 7 ? 34.732 -0.067 14.434 1.00 0.00 7 LYS A C 18
ATOM 25211 O O . LYS A 1 7 ? 34.750 0.877 13.645 1.00 0.00 7 LYS A O 18
ATOM 25230 N N . TYR A 1 8 ? 34.567 -1.343 14.032 1.00 0.00 8 TYR A N 18
ATOM 25231 C CA . TYR A 1 8 ? 34.386 -1.675 12.635 1.00 0.00 8 TYR A CA 18
ATOM 25232 C C . TYR A 1 8 ? 33.121 -1.010 12.141 1.00 0.00 8 TYR A C 18
ATOM 25233 O O . TYR A 1 8 ? 33.115 -0.353 11.100 1.00 0.00 8 TYR A O 18
ATOM 25251 N N . ARG A 1 9 ? 32.016 -1.164 12.905 1.00 0.00 9 ARG A N 18
ATOM 25252 C CA . ARG A 1 9 ? 30.748 -0.582 12.520 1.00 0.00 9 ARG A CA 18
ATOM 25253 C C . ARG A 1 9 ? 30.862 0.921 12.524 1.00 0.00 9 ARG A C 18
ATOM 25254 O O . ARG A 1 9 ? 30.308 1.591 11.657 1.00 0.00 9 ARG A O 18
ATOM 25275 N N . ALA A 1 10 ? 31.584 1.485 13.517 1.00 0.00 10 ALA A N 18
ATOM 25276 C CA . ALA A 1 10 ? 31.722 2.922 13.620 1.00 0.00 10 ALA A CA 18
ATOM 25277 C C . ALA A 1 10 ? 32.377 3.458 12.376 1.00 0.00 10 ALA A C 18
ATOM 25278 O O . ALA A 1 10 ? 31.978 4.500 11.858 1.00 0.00 10 ALA A O 18
ATOM 25285 N N . GLY A 1 11 ? 33.403 2.751 11.862 1.00 0.00 11 GLY A N 18
ATOM 25286 C CA . GLY A 1 11 ? 34.088 3.211 10.676 1.00 0.00 11 GLY A CA 18
ATOM 25287 C C . GLY A 1 11 ? 33.126 3.237 9.522 1.00 0.00 11 GLY A C 18
ATOM 25288 O O . GLY A 1 11 ? 33.133 4.168 8.718 1.00 0.00 11 GLY A O 18
ATOM 25292 N N . PHE A 1 12 ? 32.270 2.202 9.411 1.00 0.00 12 PHE A N 18
ATOM 25293 C CA . PHE A 1 12 ? 31.331 2.144 8.317 1.00 0.00 12 PHE A CA 18
ATOM 25294 C C . PHE A 1 12 ? 30.220 3.133 8.498 1.00 0.00 12 PHE A C 18
ATOM 25295 O O . PHE A 1 12 ? 29.679 3.628 7.513 1.00 0.00 12 PHE A O 18
ATOM 25312 N N . SER A 1 13 ? 29.821 3.439 9.749 1.00 0.00 13 SER A N 18
ATOM 25313 C CA . SER A 1 13 ? 28.761 4.405 9.940 1.00 0.00 13 SER A CA 18
ATOM 25314 C C . SER A 1 13 ? 29.253 5.725 9.407 1.00 0.00 13 SER A C 18
ATOM 25315 O O . SER A 1 13 ? 28.488 6.506 8.841 1.00 0.00 13 SER A O 18
ATOM 25323 N N . GLU A 1 14 ? 30.568 5.993 9.579 1.00 0.00 14 GLU A N 18
ATOM 25324 C CA . GLU A 1 14 ? 31.143 7.216 9.088 1.00 0.00 14 GLU A CA 18
ATOM 25325 C C . GLU A 1 14 ? 31.181 7.161 7.582 1.00 0.00 14 GLU A C 18
ATOM 25326 O O . GLU A 1 14 ? 30.934 8.168 6.916 1.00 0.00 14 GLU A O 18
ATOM 25338 N N . CYS A 1 15 ? 31.498 5.971 6.998 1.00 0.00 15 CYS A N 18
ATOM 25339 C CA . CYS A 1 15 ? 31.572 5.864 5.563 1.00 0.00 15 CYS A CA 18
ATOM 25340 C C . CYS A 1 15 ? 30.210 6.095 4.982 1.00 0.00 15 CYS A C 18
ATOM 25341 O O . CYS A 1 15 ? 30.073 6.774 3.977 1.00 0.00 15 CYS A O 18
ATOM 25349 N N . MET A 1 16 ? 29.163 5.541 5.625 1.00 0.00 16 MET A N 18
ATOM 25350 C CA . MET A 1 16 ? 27.820 5.682 5.114 1.00 0.00 16 MET A CA 18
ATOM 25351 C C . MET A 1 16 ? 27.427 7.135 5.083 1.00 0.00 16 MET A C 18
ATOM 25352 O O . MET A 1 16 ? 26.847 7.600 4.106 1.00 0.00 16 MET A O 18
ATOM 25366 N N . ASN A 1 17 ? 27.731 7.896 6.158 1.00 0.00 17 ASN A N 18
ATOM 25367 C CA . ASN A 1 17 ? 27.344 9.292 6.198 1.00 0.00 17 ASN A CA 18
ATOM 25368 C C . ASN A 1 17 ? 28.037 10.066 5.100 1.00 0.00 17 ASN A C 18
ATOM 25369 O O . ASN A 1 17 ? 27.408 10.877 4.421 1.00 0.00 17 ASN A O 18
ATOM 25380 N N . GLU A 1 18 ? 29.351 9.830 4.888 1.00 0.00 18 GLU A N 18
ATOM 25381 C CA . GLU A 1 18 ? 30.071 10.563 3.863 1.00 0.00 18 GLU A CA 18
ATOM 25382 C C . GLU A 1 18 ? 29.622 10.113 2.500 1.00 0.00 18 GLU A C 18
ATOM 25383 O O . GLU A 1 18 ? 29.470 10.921 1.585 1.00 0.00 18 GLU A O 18
ATOM 25395 N N . VAL A 1 19 ? 29.413 8.797 2.338 1.00 0.00 19 VAL A N 18
ATOM 25396 C CA . VAL A 1 19 ? 28.995 8.246 1.074 1.00 0.00 19 VAL A CA 18
ATOM 25397 C C . VAL A 1 19 ? 27.643 8.802 0.721 1.00 0.00 19 VAL A C 18
ATOM 25398 O O . VAL A 1 19 ? 27.373 9.118 -0.438 1.00 0.00 19 VAL A O 18
ATOM 25411 N N . THR A 1 20 ? 26.755 8.933 1.727 1.00 0.00 20 THR A N 18
ATOM 25412 C CA . THR A 1 20 ? 25.426 9.453 1.486 1.00 0.00 20 THR A CA 18
ATOM 25413 C C . THR A 1 20 ? 25.545 10.856 0.955 1.00 0.00 20 THR A C 18
ATOM 25414 O O . THR A 1 20 ? 24.820 11.248 0.041 1.00 0.00 20 THR A O 18
ATOM 25425 N N . ARG A 1 21 ? 26.468 11.652 1.534 1.00 0.00 21 ARG A N 18
ATOM 25426 C CA . ARG A 1 21 ? 26.658 13.015 1.088 1.00 0.00 21 ARG A CA 18
ATOM 25427 C C . ARG A 1 21 ? 27.136 13.006 -0.338 1.00 0.00 21 ARG A C 18
ATOM 25428 O O . ARG A 1 21 ? 26.728 13.845 -1.137 1.00 0.00 21 ARG A O 18
ATOM 25449 N N . PHE A 1 22 ? 28.017 12.048 -0.694 1.00 0.00 22 PHE A N 18
ATOM 25450 C CA . PHE A 1 22 ? 28.531 11.992 -2.041 1.00 0.00 22 PHE A CA 18
ATOM 25451 C C . PHE A 1 22 ? 27.411 11.626 -2.976 1.00 0.00 22 PHE A C 18
ATOM 25452 O O . PHE A 1 22 ? 27.292 12.178 -4.066 1.00 0.00 22 PHE A O 18
ATOM 25469 N N . LEU A 1 23 ? 26.566 10.664 -2.570 1.00 0.00 23 LEU A N 18
ATOM 25470 C CA . LEU A 1 23 ? 25.461 10.246 -3.390 1.00 0.00 23 LEU A CA 18
ATOM 25471 C C . LEU A 1 23 ? 24.498 11.383 -3.586 1.00 0.00 23 LEU A C 18
ATOM 25472 O O . LEU A 1 23 ? 23.959 11.562 -4.675 1.00 0.00 23 LEU A O 18
ATOM 25488 N N . SER A 1 24 ? 24.267 12.189 -2.535 1.00 0.00 24 SER A N 18
ATOM 25489 C CA . SER A 1 24 ? 23.324 13.282 -2.632 1.00 0.00 24 SER A CA 18
ATOM 25490 C C . SER A 1 24 ? 23.930 14.348 -3.491 1.00 0.00 24 SER A C 18
ATOM 25491 O O . SER A 1 24 ? 23.260 15.294 -3.898 1.00 0.00 24 SER A O 18
ATOM 25499 N N . THR A 1 25 ? 25.234 14.207 -3.778 1.00 0.00 25 THR A N 18
ATOM 25500 C CA . THR A 1 25 ? 25.926 15.174 -4.587 1.00 0.00 25 THR A CA 18
ATOM 25501 C C . THR A 1 25 ? 25.865 14.710 -6.015 1.00 0.00 25 THR A C 18
ATOM 25502 O O . THR A 1 25 ? 25.810 15.518 -6.943 1.00 0.00 25 THR A O 18
ATOM 25513 N N . CYS A 1 26 ? 25.873 13.375 -6.223 1.00 0.00 26 CYS A N 18
ATOM 25514 C CA . CYS A 1 26 ? 25.836 12.835 -7.560 1.00 0.00 26 CYS A CA 18
ATOM 25515 C C . CYS A 1 26 ? 24.451 13.057 -8.111 1.00 0.00 26 CYS A C 18
ATOM 25516 O O . CYS A 1 26 ? 23.455 12.703 -7.487 1.00 0.00 26 CYS A O 18
ATOM 25524 N N . GLU A 1 27 ? 24.371 13.653 -9.323 1.00 0.00 27 GLU A N 18
ATOM 25525 C CA . GLU A 1 27 ? 23.086 13.925 -9.927 1.00 0.00 27 GLU A CA 18
ATOM 25526 C C . GLU A 1 27 ? 22.698 12.764 -10.805 1.00 0.00 27 GLU A C 18
ATOM 25527 O O . GLU A 1 27 ? 21.611 12.754 -11.378 1.00 0.00 27 GLU A O 18
ATOM 25539 N N . GLY A 1 28 ? 23.587 11.755 -10.933 1.00 0.00 28 GLY A N 18
ATOM 25540 C CA . GLY A 1 28 ? 23.279 10.608 -11.757 1.00 0.00 28 GLY A CA 18
ATOM 25541 C C . GLY A 1 28 ? 22.737 9.550 -10.854 1.00 0.00 28 GLY A C 18
ATOM 25542 O O . GLY A 1 28 ? 21.529 9.437 -10.678 1.00 0.00 28 GLY A O 18
ATOM 25546 N N . VAL A 1 29 ? 23.653 8.738 -10.269 1.00 0.00 29 VAL A N 18
ATOM 25547 C CA . VAL A 1 29 ? 23.268 7.687 -9.352 1.00 0.00 29 VAL A CA 18
ATOM 25548 C C . VAL A 1 29 ? 22.489 6.639 -10.086 1.00 0.00 29 VAL A C 18
ATOM 25549 O O . VAL A 1 29 ? 21.262 6.689 -10.179 1.00 0.00 29 VAL A O 18
ATOM 25562 N N . ASN A 1 30 ? 23.212 5.642 -10.630 1.00 0.00 30 ASN A N 18
ATOM 25563 C CA . ASN A 1 30 ? 22.567 4.558 -11.307 1.00 0.00 30 ASN A CA 18
ATOM 25564 C C . ASN A 1 30 ? 21.960 3.731 -10.222 1.00 0.00 30 ASN A C 18
ATOM 25565 O O . ASN A 1 30 ? 22.528 3.600 -9.140 1.00 0.00 30 ASN A O 18
ATOM 25576 N N . THR A 1 31 ? 20.776 3.154 -10.489 1.00 0.00 31 THR A N 18
ATOM 25577 C CA . THR A 1 31 ? 20.109 2.339 -9.503 1.00 0.00 31 THR A CA 18
ATOM 25578 C C . THR A 1 31 ? 21.037 1.215 -9.151 1.00 0.00 31 THR A C 18
ATOM 25579 O O . THR A 1 31 ? 21.090 0.767 -8.005 1.00 0.00 31 THR A O 18
ATOM 25590 N N . GLU A 1 32 ? 21.798 0.738 -10.153 1.00 0.00 32 GLU A N 18
ATOM 25591 C CA . GLU A 1 32 ? 22.703 -0.365 -9.928 1.00 0.00 32 GLU A CA 18
ATOM 25592 C C . GLU A 1 32 ? 23.809 0.061 -8.994 1.00 0.00 32 GLU A C 18
ATOM 25593 O O . GLU A 1 32 ? 24.190 -0.692 -8.099 1.00 0.00 32 GLU A O 18
ATOM 25605 N N . VAL A 1 33 ? 24.347 1.291 -9.171 1.00 0.00 33 VAL A N 18
ATOM 25606 C CA . VAL A 1 33 ? 25.431 1.736 -8.327 1.00 0.00 33 VAL A CA 18
ATOM 25607 C C . VAL A 1 33 ? 24.885 2.028 -6.956 1.00 0.00 33 VAL A C 18
ATOM 25608 O O . VAL A 1 33 ? 25.509 1.703 -5.956 1.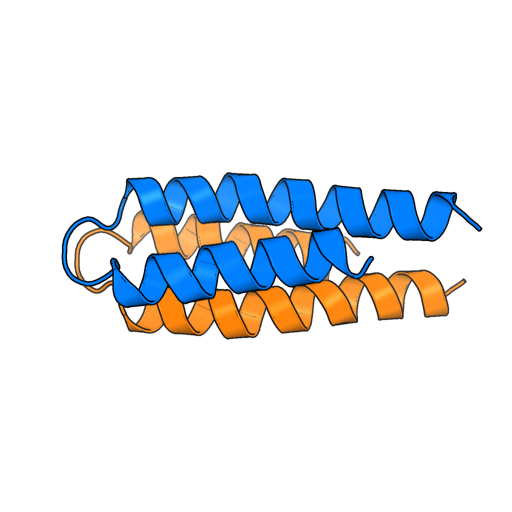00 0.00 33 VAL A O 18
ATOM 25621 N N . ARG A 1 34 ? 23.689 2.653 -6.888 1.00 0.00 34 ARG A N 18
ATOM 25622 C CA . ARG A 1 34 ? 23.092 3.000 -5.613 1.00 0.00 34 ARG A CA 18
ATOM 25623 C C . ARG A 1 34 ? 22.838 1.756 -4.808 1.00 0.00 34 ARG A C 18
ATOM 25624 O O . ARG A 1 34 ? 23.091 1.725 -3.602 1.00 0.00 34 ARG A O 18
ATOM 25645 N N . THR A 1 35 ? 22.330 0.695 -5.465 1.00 0.00 35 THR A N 18
ATOM 25646 C CA . THR A 1 35 ? 22.019 -0.532 -4.763 1.00 0.00 35 THR A CA 18
ATOM 25647 C C . THR A 1 35 ? 23.273 -1.096 -4.159 1.00 0.00 35 THR A C 18
ATOM 25648 O O . THR A 1 35 ? 23.282 -1.495 -3.001 1.00 0.00 35 THR A O 18
ATOM 25659 N N . ARG A 1 36 ? 24.365 -1.151 -4.941 1.00 0.00 36 ARG A N 18
ATOM 25660 C CA . ARG A 1 36 ? 25.606 -1.701 -4.438 1.00 0.00 36 ARG A CA 18
ATOM 25661 C C . ARG A 1 36 ? 26.223 -0.771 -3.420 1.00 0.00 36 ARG A C 18
ATOM 25662 O O . ARG A 1 36 ? 26.779 -1.219 -2.425 1.00 0.00 36 ARG A O 18
ATOM 25683 N N . LEU A 1 37 ? 26.123 0.551 -3.655 1.00 0.00 37 LEU A N 18
ATOM 25684 C CA . LEU A 1 37 ? 26.737 1.528 -2.780 1.00 0.00 37 LEU A CA 18
ATOM 25685 C C . LEU A 1 37 ? 26.139 1.437 -1.402 1.00 0.00 37 LEU A C 18
ATOM 25686 O O . LEU A 1 37 ? 26.856 1.297 -0.405 1.00 0.00 37 LEU A O 18
ATOM 25702 N N . LEU A 1 38 ? 24.797 1.461 -1.314 1.00 0.00 38 LEU A N 18
ATOM 25703 C CA . LEU A 1 38 ? 24.167 1.439 -0.022 1.00 0.00 38 LEU A CA 18
ATOM 25704 C C . LEU A 1 38 ? 24.061 0.028 0.476 1.00 0.00 38 LEU A C 18
ATOM 25705 O O . LEU A 1 38 ? 24.209 -0.224 1.669 1.00 0.00 38 LEU A O 18
ATOM 25721 N N . GLY A 1 39 ? 23.798 -0.932 -0.431 1.00 0.00 39 GLY A N 18
ATOM 25722 C CA . GLY A 1 39 ? 23.643 -2.309 -0.027 1.00 0.00 39 GLY A CA 18
ATOM 25723 C C . GLY A 1 39 ? 24.923 -2.838 0.550 1.00 0.00 39 GLY A C 18
ATOM 25724 O O . GLY A 1 39 ? 24.902 -3.531 1.558 1.00 0.00 39 GLY A O 18
ATOM 25728 N N . HIS A 1 40 ? 26.078 -2.531 -0.077 1.00 0.00 40 HIS A N 18
ATOM 25729 C CA . HIS A 1 40 ? 27.332 -3.053 0.422 1.00 0.00 40 HIS A CA 18
ATOM 25730 C C . HIS A 1 40 ? 27.658 -2.432 1.747 1.00 0.00 40 HIS A C 18
ATOM 25731 O O . HIS A 1 40 ? 28.090 -3.128 2.665 1.00 0.00 40 HIS A O 18
ATOM 25745 N N . LEU A 1 41 ? 27.479 -1.101 1.890 1.00 0.00 41 LEU A N 18
ATOM 25746 C CA . LEU A 1 41 ? 27.796 -0.471 3.153 1.00 0.00 41 LEU A CA 18
ATOM 25747 C C . LEU A 1 41 ? 26.862 -1.009 4.206 1.00 0.00 41 LEU A C 18
ATOM 25748 O O . LEU A 1 41 ? 27.273 -1.251 5.338 1.00 0.00 41 LEU A O 18
ATOM 25764 N N . ALA A 1 42 ? 25.572 -1.205 3.854 1.00 0.00 42 ALA A N 18
ATOM 25765 C CA . ALA A 1 42 ? 24.620 -1.735 4.803 1.00 0.00 42 ALA A CA 18
ATOM 25766 C C . ALA A 1 42 ? 25.018 -3.137 5.160 1.00 0.00 42 ALA A C 18
ATOM 25767 O O . ALA A 1 42 ? 24.920 -3.534 6.316 1.00 0.00 42 ALA A O 18
ATOM 25774 N N . ASN A 1 43 ? 25.481 -3.926 4.166 1.00 0.00 43 ASN A N 18
ATOM 25775 C CA . ASN A 1 43 ? 25.878 -5.288 4.438 1.00 0.00 43 ASN A CA 18
ATOM 25776 C C . ASN A 1 43 ? 27.051 -5.272 5.377 1.00 0.00 43 ASN A C 18
ATOM 25777 O O . ASN A 1 43 ? 27.157 -6.125 6.250 1.00 0.00 43 ASN A O 18
ATOM 25788 N N . CYS A 1 44 ? 27.978 -4.305 5.200 1.00 0.00 44 CYS A N 18
ATOM 25789 C CA . CYS A 1 44 ? 29.140 -4.236 6.055 1.00 0.00 44 CYS A CA 18
ATOM 25790 C C . CYS A 1 44 ? 28.726 -3.870 7.459 1.00 0.00 44 CYS A C 18
ATOM 25791 O O . CYS A 1 44 ? 29.273 -4.389 8.427 1.00 0.00 44 CYS A O 18
ATOM 25799 N N . MET A 1 45 ? 27.750 -2.950 7.608 1.00 0.00 45 MET A N 18
ATOM 25800 C CA . MET A 1 45 ? 27.323 -2.540 8.929 1.00 0.00 45 MET A CA 18
ATOM 25801 C C . MET A 1 45 ? 26.580 -3.678 9.557 1.00 0.00 45 MET A C 18
ATOM 25802 O O . MET A 1 45 ? 26.710 -3.947 10.749 1.00 0.00 45 MET A O 18
ATOM 25816 N N . THR A 1 46 ? 25.777 -4.375 8.737 1.00 0.00 46 THR A N 18
ATOM 25817 C CA . THR A 1 46 ? 24.991 -5.492 9.216 1.00 0.00 46 THR A CA 18
ATOM 25818 C C . THR A 1 46 ? 25.886 -6.701 9.387 1.00 0.00 46 THR A C 18
ATOM 25819 O O . THR A 1 46 ? 25.445 -7.748 9.855 1.00 0.00 46 THR A O 18
ATOM 25830 N N . GLN A 1 47 ? 27.178 -6.581 9.009 1.00 0.00 47 GLN A N 18
ATOM 25831 C CA . GLN A 1 47 ? 28.099 -7.693 9.123 1.00 0.00 47 GLN A CA 18
ATOM 25832 C C . GLN A 1 47 ? 28.270 -8.061 10.573 1.00 0.00 47 GLN A C 18
ATOM 25833 O O . GLN A 1 47 ? 28.386 -9.239 10.909 1.00 0.00 47 GLN A O 18
ATOM 25847 N N . ILE A 1 48 ? 28.307 -7.055 11.478 1.00 0.00 48 ILE A N 18
ATOM 25848 C CA . ILE A 1 48 ? 28.494 -7.344 12.882 1.00 0.00 48 ILE A CA 18
ATOM 25849 C C . ILE A 1 48 ? 27.335 -8.231 13.376 1.00 0.00 48 ILE A C 18
ATOM 25850 O O . ILE A 1 48 ? 27.571 -9.025 14.329 1.00 0.00 48 ILE A O 18
ATOM 25867 N N . ASP B 1 1 ? 45.572 -4.542 19.409 1.00 0.00 1 ASP B N 18
ATOM 25868 C CA . ASP B 1 1 ? 46.200 -5.553 18.521 1.00 0.00 1 ASP B CA 18
ATOM 25869 C C . ASP B 1 1 ? 46.156 -5.089 17.085 1.00 0.00 1 ASP B C 18
ATOM 25870 O O . ASP B 1 1 ? 45.215 -4.418 16.655 1.00 0.00 1 ASP B O 18
ATOM 25879 N N . PRO B 1 2 ? 47.166 -5.460 16.324 1.00 0.00 2 PRO B N 18
ATOM 25880 C CA . PRO B 1 2 ? 47.257 -5.076 14.921 1.00 0.00 2 PRO B CA 18
ATOM 25881 C C . PRO B 1 2 ? 46.213 -5.719 14.061 1.00 0.00 2 PRO B C 18
ATOM 25882 O O . PRO B 1 2 ? 45.890 -5.219 12.986 1.00 0.00 2 PRO B O 18
ATOM 25893 N N . SER B 1 3 ? 45.661 -6.860 14.520 1.00 0.00 3 SER B N 18
ATOM 25894 C CA . SER B 1 3 ? 44.641 -7.553 13.764 1.00 0.00 3 SER B CA 18
ATOM 25895 C C . SER B 1 3 ? 43.426 -6.675 13.680 1.00 0.00 3 SER B C 18
ATOM 25896 O O . SER B 1 3 ? 42.765 -6.609 12.647 1.00 0.00 3 SER B O 18
ATOM 25904 N N . VAL B 1 4 ? 43.106 -5.977 14.791 1.00 0.00 4 VAL B N 18
ATOM 25905 C CA . VAL B 1 4 ? 41.946 -5.112 14.825 1.00 0.00 4 VAL B CA 18
ATOM 25906 C C . VAL B 1 4 ? 42.152 -3.995 13.841 1.00 0.00 4 VAL B C 18
ATOM 25907 O O . VAL B 1 4 ? 41.246 -3.638 13.086 1.00 0.00 4 VAL B O 18
ATOM 25920 N N . LEU B 1 5 ? 43.370 -3.419 13.831 1.00 0.00 5 LEU B N 18
ATOM 25921 C CA . LEU B 1 5 ? 43.673 -2.327 12.934 1.00 0.00 5 LEU B CA 18
ATOM 25922 C C . LEU B 1 5 ? 43.591 -2.822 11.515 1.00 0.00 5 LEU B C 18
ATOM 25923 O O . LEU B 1 5 ? 43.126 -2.111 10.627 1.00 0.00 5 LEU B O 18
ATOM 25939 N N . GLY B 1 6 ? 44.066 -4.061 11.274 1.00 0.00 6 GLY B N 18
ATOM 25940 C CA . GLY B 1 6 ? 44.045 -4.624 9.943 1.00 0.00 6 GLY B CA 18
ATOM 25941 C C . GLY B 1 6 ? 42.624 -4.755 9.470 1.00 0.00 6 GLY B C 18
ATOM 25942 O O . GLY B 1 6 ? 42.327 -4.463 8.317 1.00 0.00 6 GLY B O 18
ATOM 25946 N N . LYS B 1 7 ? 41.708 -5.214 10.352 1.00 0.00 7 LYS B N 18
ATOM 25947 C CA . LYS B 1 7 ? 40.320 -5.371 9.961 1.00 0.00 7 LYS B CA 18
ATOM 25948 C C . LYS B 1 7 ? 39.727 -4.017 9.680 1.00 0.00 7 LYS B C 18
ATOM 25949 O O . LYS B 1 7 ? 38.944 -3.853 8.745 1.00 0.00 7 LYS B O 18
ATOM 25968 N N . TYR B 1 8 ? 40.082 -3.016 10.509 1.00 0.00 8 TYR B N 18
ATOM 25969 C CA . TYR B 1 8 ? 39.566 -1.674 10.336 1.00 0.00 8 TYR B CA 18
ATOM 25970 C C . TYR B 1 8 ? 40.014 -1.157 8.989 1.00 0.00 8 TYR B C 18
ATOM 25971 O O . TYR B 1 8 ? 39.211 -0.643 8.210 1.00 0.00 8 TYR B O 18
ATOM 25989 N N . ARG B 1 9 ? 41.324 -1.299 8.687 1.00 0.00 9 ARG B N 18
ATOM 25990 C CA . ARG B 1 9 ? 41.863 -0.827 7.431 1.00 0.00 9 ARG B CA 18
ATOM 25991 C C . ARG B 1 9 ? 41.248 -1.602 6.295 1.00 0.00 9 ARG B C 18
ATOM 25992 O O . ARG B 1 9 ? 40.950 -1.040 5.245 1.00 0.00 9 ARG B O 18
ATOM 26013 N N . ALA B 1 10 ? 41.049 -2.925 6.483 1.00 0.00 10 ALA B N 18
ATOM 26014 C CA . ALA B 1 10 ? 40.493 -3.755 5.436 1.00 0.00 10 ALA B CA 18
ATOM 26015 C C . ALA B 1 10 ? 39.122 -3.255 5.068 1.00 0.00 10 ALA B C 18
ATOM 26016 O O . ALA B 1 10 ? 38.769 -3.208 3.891 1.00 0.00 10 ALA B O 18
ATOM 26023 N N . GLY B 1 11 ? 38.314 -2.865 6.073 1.00 0.00 11 GLY B N 18
ATOM 26024 C CA . GLY B 1 11 ? 36.981 -2.384 5.797 1.00 0.00 11 GLY B CA 18
ATOM 26025 C C . GLY B 1 11 ? 37.061 -1.135 4.966 1.00 0.00 11 GLY B C 18
ATOM 26026 O O . GLY B 1 11 ? 36.284 -0.948 4.032 1.00 0.00 11 GLY B O 18
ATOM 26030 N N . PHE B 1 12 ? 38.013 -0.239 5.294 1.00 0.00 12 PHE B N 18
ATOM 26031 C CA . PHE B 1 12 ? 38.142 0.996 4.557 1.00 0.00 12 PHE B CA 18
ATOM 26032 C C . PHE B 1 12 ? 38.730 0.764 3.200 1.00 0.00 12 PHE B C 18
ATOM 26033 O O . PHE B 1 12 ? 38.419 1.501 2.267 1.00 0.00 12 PHE B O 18
ATOM 26050 N N . SER B 1 13 ? 39.611 -0.244 3.037 1.00 0.00 13 SER B N 18
ATOM 26051 C CA . SER B 1 13 ? 40.176 -0.490 1.729 1.00 0.00 13 SER B CA 18
ATOM 26052 C C . SER B 1 13 ? 39.043 -0.881 0.817 1.00 0.00 13 SER B C 18
ATOM 26053 O O . SER B 1 13 ? 39.032 -0.539 -0.365 1.00 0.00 13 SER B O 18
ATOM 26061 N N . GLU B 1 14 ? 38.050 -1.616 1.369 1.00 0.00 14 GLU B N 18
ATOM 26062 C CA . GLU B 1 14 ? 36.911 -2.022 0.590 1.00 0.00 14 GLU B CA 18
ATOM 26063 C C . GLU B 1 14 ? 36.071 -0.807 0.292 1.00 0.00 14 GLU B C 18
ATOM 26064 O O . GLU B 1 14 ? 35.534 -0.677 -0.811 1.00 0.00 14 GLU B O 18
ATOM 26076 N N . CYS B 1 15 ? 35.931 0.126 1.274 1.00 0.00 15 CYS B N 18
ATOM 26077 C CA . CYS B 1 15 ? 35.124 1.298 1.054 1.00 0.00 15 CYS B CA 18
ATOM 26078 C C . CYS B 1 15 ? 35.750 2.132 -0.022 1.00 0.00 15 CYS B C 18
ATOM 26079 O O . CYS B 1 15 ? 35.059 2.652 -0.884 1.00 0.00 15 CYS B O 18
ATOM 26087 N N . MET B 1 16 ? 37.091 2.260 -0.002 1.00 0.00 16 MET B N 18
ATOM 26088 C CA . MET B 1 16 ? 37.775 3.075 -0.978 1.00 0.00 16 MET B CA 18
ATOM 26089 C C . MET B 1 16 ? 37.540 2.531 -2.363 1.00 0.00 16 MET B C 18
ATOM 26090 O O . MET B 1 16 ? 37.274 3.292 -3.290 1.00 0.00 16 MET B O 18
ATOM 26104 N N . ASN B 1 17 ? 37.632 1.196 -2.542 1.00 0.00 17 ASN B N 18
ATOM 26105 C CA . ASN B 1 17 ? 37.452 0.621 -3.859 1.00 0.00 17 ASN B CA 18
ATOM 26106 C C . ASN B 1 17 ? 36.050 0.875 -4.363 1.00 0.00 17 ASN B C 18
ATOM 26107 O O . ASN B 1 17 ? 35.863 1.244 -5.520 1.00 0.00 17 ASN B O 18
ATOM 26118 N N . GLU B 1 18 ? 35.024 0.694 -3.501 1.00 0.00 18 GLU B N 18
ATOM 26119 C CA . GLU B 1 18 ? 33.655 0.900 -3.938 1.00 0.00 18 GLU B CA 18
ATOM 26120 C C . GLU B 1 18 ? 33.402 2.366 -4.156 1.00 0.00 18 GLU B C 18
ATOM 26121 O O . GLU B 1 18 ? 32.727 2.757 -5.108 1.00 0.00 18 GLU B O 18
ATOM 26133 N N . VAL B 1 19 ? 33.937 3.210 -3.260 1.00 0.00 19 VAL B N 18
ATOM 26134 C CA . VAL B 1 19 ? 33.751 4.636 -3.357 1.00 0.00 19 VAL B CA 18
ATOM 26135 C C . VAL B 1 19 ? 34.381 5.126 -4.631 1.00 0.00 19 VAL B C 18
ATOM 26136 O O . VAL B 1 19 ? 33.834 5.993 -5.312 1.00 0.00 19 VAL B O 18
ATOM 26149 N N . THR B 1 20 ? 35.561 4.574 -4.982 1.00 0.00 20 THR B N 18
ATOM 26150 C CA . THR B 1 20 ? 36.247 4.985 -6.188 1.00 0.00 20 THR B CA 18
ATOM 26151 C C . THR B 1 20 ? 35.367 4.683 -7.370 1.00 0.00 20 THR B C 18
ATOM 26152 O O . THR B 1 20 ? 35.273 5.479 -8.305 1.00 0.00 20 THR B O 18
ATOM 26163 N N . ARG B 1 21 ? 34.707 3.507 -7.358 1.00 0.00 21 ARG B N 18
ATOM 26164 C CA . ARG B 1 21 ? 33.834 3.132 -8.450 1.00 0.00 21 ARG B CA 18
ATOM 26165 C C . ARG B 1 21 ? 32.691 4.104 -8.524 1.00 0.00 21 ARG B C 18
ATOM 26166 O O . ARG B 1 21 ? 32.262 4.479 -9.613 1.00 0.00 21 ARG B O 18
ATOM 26187 N N . PHE B 1 22 ? 32.169 4.543 -7.359 1.00 0.00 22 PHE B N 18
ATOM 26188 C CA . PHE B 1 22 ? 31.058 5.463 -7.358 1.00 0.00 22 PHE B CA 18
ATOM 26189 C C . PHE B 1 22 ? 31.517 6.785 -7.910 1.00 0.00 22 PHE B C 18
ATOM 26190 O O . PHE B 1 22 ? 30.811 7.428 -8.680 1.00 0.00 22 PHE B O 18
ATOM 26207 N N . LEU B 1 23 ? 32.721 7.229 -7.509 1.00 0.00 23 LEU B N 18
ATOM 26208 C CA . LEU B 1 23 ? 33.251 8.479 -7.983 1.00 0.00 23 LEU B CA 18
ATOM 26209 C C . LEU B 1 23 ? 33.467 8.424 -9.468 1.00 0.00 23 LEU B C 18
ATOM 26210 O O . LEU B 1 23 ? 33.211 9.396 -10.172 1.00 0.00 23 LEU B O 18
ATOM 26226 N N . SER B 1 24 ? 33.937 7.272 -9.985 1.00 0.00 24 SER B N 18
ATOM 26227 C CA . SER B 1 24 ? 34.208 7.152 -11.402 1.00 0.00 24 SER B CA 18
ATOM 26228 C C . SER B 1 24 ? 32.898 7.105 -12.127 1.00 0.00 24 SER B C 18
ATOM 26229 O O . SER B 1 24 ? 32.846 7.207 -13.350 1.00 0.00 24 SER B O 18
ATOM 26237 N N . THR B 1 25 ? 31.805 6.940 -11.364 1.00 0.00 25 THR B N 18
ATOM 26238 C CA . THR B 1 25 ? 30.495 6.870 -11.952 1.00 0.00 25 THR B CA 18
ATOM 26239 C C . THR B 1 25 ? 29.918 8.258 -11.961 1.00 0.00 25 THR B C 18
ATOM 26240 O O . THR B 1 25 ? 29.162 8.624 -12.860 1.00 0.00 25 THR B O 18
ATOM 26251 N N . CYS B 1 26 ? 30.270 9.071 -10.941 1.00 0.00 26 CYS B N 18
ATOM 26252 C CA . CYS B 1 26 ? 29.752 10.416 -10.854 1.00 0.00 26 CYS B CA 18
ATOM 26253 C C . CYS B 1 26 ? 30.417 11.238 -11.927 1.00 0.00 26 CYS B C 18
ATOM 26254 O O . CYS B 1 26 ? 31.639 11.265 -12.042 1.00 0.00 26 CYS B O 18
ATOM 26262 N N . GLU B 1 27 ? 29.599 11.944 -12.741 1.00 0.00 27 GLU B N 18
ATOM 26263 C CA . GLU B 1 27 ? 30.139 12.749 -13.813 1.00 0.00 27 GLU B CA 18
ATOM 26264 C C . GLU B 1 27 ? 30.360 14.152 -13.313 1.00 0.00 27 GLU B C 18
ATOM 26265 O O . GLU B 1 27 ? 30.868 15.000 -14.043 1.00 0.00 27 GLU B O 18
ATOM 26277 N N . GLY B 1 28 ? 29.975 14.432 -12.048 1.00 0.00 28 GLY B N 18
ATOM 26278 C CA . GLY B 1 28 ? 30.159 15.757 -11.501 1.00 0.00 28 GLY B CA 18
ATOM 26279 C C . GLY B 1 28 ? 31.441 15.742 -10.736 1.00 0.00 28 GLY B C 18
ATOM 26280 O O . GLY B 1 28 ? 32.492 16.085 -11.269 1.00 0.00 28 GLY B O 18
ATOM 26284 N N . VAL B 1 29 ? 31.360 15.346 -9.442 1.00 0.00 29 VAL B N 18
ATOM 26285 C CA . VAL B 1 29 ? 32.528 15.262 -8.592 1.00 0.00 29 VAL B CA 18
ATOM 26286 C C . VAL B 1 29 ? 33.084 16.634 -8.363 1.00 0.00 29 VAL B C 18
ATOM 26287 O O . VAL B 1 29 ? 33.941 17.118 -9.101 1.00 0.00 29 VAL B O 18
ATOM 26300 N N . ASN B 1 30 ? 32.590 17.298 -7.300 1.00 0.00 30 ASN B N 18
ATOM 26301 C CA . ASN B 1 30 ? 33.089 18.594 -6.953 1.00 0.00 30 ASN B CA 18
ATOM 26302 C C . ASN B 1 30 ? 34.439 18.345 -6.365 1.00 0.00 30 ASN B C 18
ATOM 26303 O O . ASN B 1 30 ? 34.652 17.344 -5.685 1.00 0.00 30 ASN B O 18
ATOM 26314 N N . THR B 1 31 ? 35.391 19.260 -6.621 1.00 0.00 31 THR B N 18
ATOM 26315 C CA . THR B 1 31 ? 36.725 19.105 -6.100 1.00 0.00 31 THR B CA 18
ATOM 26316 C C . THR B 1 31 ? 36.618 19.042 -4.606 1.00 0.00 31 THR B C 18
ATOM 26317 O O . THR B 1 31 ? 37.367 18.327 -3.941 1.00 0.00 31 THR B O 18
ATOM 26328 N N . GLU B 1 32 ? 35.659 19.806 -4.048 1.00 0.00 32 GLU B N 18
ATOM 26329 C CA . GLU B 1 32 ? 35.490 19.842 -2.615 1.00 0.00 32 GLU B CA 18
ATOM 26330 C C . GLU B 1 32 ? 35.018 18.497 -2.119 1.00 0.00 32 GLU B C 18
ATOM 26331 O O . GLU B 1 32 ? 35.491 18.013 -1.090 1.00 0.00 32 GLU B O 18
ATOM 26343 N N . VAL B 1 33 ? 34.079 17.848 -2.847 1.00 0.00 33 VAL B N 18
ATOM 26344 C CA . VAL B 1 33 ? 33.567 16.573 -2.401 1.00 0.00 33 VAL B CA 18
ATOM 26345 C C . VAL B 1 33 ? 34.632 15.530 -2.602 1.00 0.00 33 VAL B C 18
ATOM 26346 O O . VAL B 1 33 ? 34.827 14.669 -1.757 1.00 0.00 33 VAL B O 18
ATOM 26359 N N . ARG B 1 34 ? 35.353 15.596 -3.744 1.00 0.00 34 ARG B N 18
ATOM 26360 C CA . ARG B 1 34 ? 36.383 14.621 -4.041 1.00 0.00 34 ARG B CA 18
ATOM 26361 C C . ARG B 1 34 ? 37.459 14.674 -2.993 1.00 0.00 34 ARG B C 18
ATOM 26362 O O . ARG B 1 34 ? 37.943 13.636 -2.537 1.00 0.00 34 ARG B O 18
ATOM 26383 N N . THR B 1 35 ? 37.856 15.894 -2.586 1.00 0.00 35 THR B N 18
ATOM 26384 C CA . THR B 1 35 ? 38.913 16.041 -1.607 1.00 0.00 35 THR B CA 18
ATOM 26385 C C . THR B 1 35 ? 38.499 15.390 -0.318 1.00 0.00 35 THR B C 18
ATOM 26386 O O . THR B 1 35 ? 39.271 14.655 0.285 1.00 0.00 35 THR B O 18
ATOM 26397 N N . ARG B 1 36 ? 37.262 15.654 0.138 1.00 0.00 36 ARG B N 18
ATOM 26398 C CA . ARG B 1 36 ? 36.796 15.080 1.383 1.00 0.00 36 ARG B CA 18
ATOM 26399 C C . ARG B 1 36 ? 36.563 13.597 1.226 1.00 0.00 36 ARG B C 18
ATOM 26400 O O . ARG B 1 36 ? 36.850 12.822 2.132 1.00 0.00 36 ARG B O 18
ATOM 26421 N N . LEU B 1 37 ? 36.040 13.175 0.059 1.00 0.00 37 LEU B N 18
ATOM 26422 C CA . LEU B 1 37 ? 35.712 11.784 -0.171 1.00 0.00 37 LEU B CA 18
ATOM 26423 C C . LEU B 1 37 ? 36.955 10.939 -0.094 1.00 0.00 37 LEU B C 18
ATOM 26424 O O . LEU B 1 37 ? 37.012 9.958 0.654 1.00 0.00 37 LEU B O 18
ATOM 26440 N N . LEU B 1 38 ? 38.010 11.332 -0.831 1.00 0.00 38 LEU B N 18
ATOM 26441 C CA . LEU B 1 38 ? 39.205 10.536 -0.847 1.00 0.00 38 LEU B CA 18
ATOM 26442 C C . LEU B 1 38 ? 40.060 10.863 0.341 1.00 0.00 38 LEU B C 18
ATOM 26443 O O . LEU B 1 38 ? 40.695 9.979 0.913 1.00 0.00 38 LEU B O 18
ATOM 26459 N N . GLY B 1 39 ? 40.099 12.147 0.743 1.00 0.00 39 GLY B N 18
ATOM 26460 C CA . GLY B 1 39 ? 40.926 12.549 1.855 1.00 0.00 39 GLY B CA 18
ATOM 26461 C C . GLY B 1 39 ? 40.465 11.893 3.122 1.00 0.00 39 GLY B C 18
ATOM 26462 O O . GLY B 1 39 ? 41.281 11.433 3.909 1.00 0.00 39 GLY B O 18
ATOM 26466 N N . HIS B 1 40 ? 39.138 11.835 3.362 1.00 0.00 40 HIS B N 18
ATOM 26467 C CA . HIS B 1 40 ? 38.651 11.246 4.590 1.00 0.00 40 HIS B CA 18
ATOM 26468 C C . HIS B 1 40 ? 38.915 9.770 4.595 1.00 0.00 40 HIS B C 18
ATOM 26469 O O . HIS B 1 40 ? 39.341 9.223 5.611 1.00 0.00 40 HIS B O 18
ATOM 26483 N N . LEU B 1 41 ? 38.656 9.072 3.469 1.00 0.00 41 LEU B N 18
ATOM 26484 C CA . LEU B 1 41 ? 38.891 7.645 3.446 1.00 0.00 41 LEU B CA 18
ATOM 26485 C C . LEU B 1 41 ? 40.367 7.397 3.615 1.00 0.00 41 LEU B C 18
ATOM 26486 O O . LEU B 1 41 ? 40.767 6.465 4.310 1.00 0.00 41 LEU B O 18
ATOM 26502 N N . ALA B 1 42 ? 41.217 8.230 2.976 1.00 0.00 42 ALA B N 18
ATOM 26503 C CA . ALA B 1 42 ? 42.647 8.068 3.106 1.00 0.00 42 ALA B CA 18
ATOM 26504 C C . ALA B 1 42 ? 43.040 8.324 4.530 1.00 0.00 42 ALA B C 18
ATOM 26505 O O . ALA B 1 42 ? 43.891 7.630 5.074 1.00 0.00 42 ALA B O 18
ATOM 26512 N N . ASN B 1 43 ? 42.422 9.338 5.175 1.00 0.00 43 ASN B N 18
ATOM 26513 C CA . ASN B 1 43 ? 42.753 9.644 6.547 1.00 0.00 43 ASN B CA 18
ATOM 26514 C C . ASN B 1 43 ? 42.380 8.471 7.408 1.00 0.00 43 ASN B C 18
ATOM 26515 O O . ASN B 1 43 ? 43.083 8.150 8.359 1.00 0.00 43 ASN B O 18
ATOM 26526 N N . CYS B 1 44 ? 41.239 7.812 7.104 1.00 0.00 44 CYS B N 18
ATOM 26527 C CA . CYS B 1 44 ? 40.810 6.683 7.896 1.00 0.00 44 CYS B CA 18
ATOM 26528 C C . CYS B 1 44 ? 41.766 5.532 7.716 1.00 0.00 44 CYS B C 18
ATOM 26529 O O . CYS B 1 44 ? 42.069 4.818 8.667 1.00 0.00 44 CYS B O 18
ATOM 26537 N N . MET B 1 45 ? 42.259 5.312 6.480 1.00 0.00 45 MET B N 18
ATOM 26538 C CA . MET B 1 45 ? 43.164 4.208 6.237 1.00 0.00 45 MET B CA 18
ATOM 26539 C C . MET B 1 45 ? 44.476 4.523 6.888 1.00 0.00 45 MET B C 18
ATOM 26540 O O . MET B 1 45 ? 45.129 3.657 7.464 1.00 0.00 45 MET B O 18
ATOM 26554 N N . THR B 1 46 ? 44.877 5.802 6.803 1.00 0.00 46 THR B N 18
ATOM 26555 C CA . THR B 1 46 ? 46.130 6.242 7.378 1.00 0.00 46 THR B CA 18
ATOM 26556 C C . THR B 1 46 ? 45.977 6.376 8.878 1.00 0.00 46 THR B C 18
ATOM 26557 O O . THR B 1 46 ? 46.939 6.669 9.585 1.00 0.00 46 THR B O 18
ATOM 26568 N N . GLN B 1 47 ? 44.750 6.162 9.403 1.00 0.00 47 GLN B N 18
ATOM 26569 C CA . GLN B 1 47 ? 44.510 6.286 10.826 1.00 0.00 47 GLN B CA 18
ATOM 26570 C C . GLN B 1 47 ? 45.312 5.247 11.565 1.00 0.00 47 GLN B C 18
ATOM 26571 O O . GLN B 1 47 ? 45.827 5.512 12.651 1.00 0.00 47 GLN B O 18
ATOM 26585 N N . ILE B 1 48 ? 45.427 4.022 11.001 1.00 0.00 48 ILE B N 18
ATOM 26586 C CA . ILE B 1 48 ? 46.161 2.975 11.675 1.00 0.00 48 ILE B CA 18
ATOM 26587 C C . ILE B 1 48 ? 47.623 3.422 11.865 1.00 0.00 48 ILE B C 18
ATOM 26588 O O . ILE B 1 48 ? 48.251 2.965 12.860 1.00 0.00 48 ILE B O 18
ATOM 26605 N N . ASP A 1 1 ? 34.639 -9.177 22.617 1.00 0.00 1 ASP A N 19
ATOM 26606 C CA . ASP A 1 1 ? 35.332 -7.897 22.308 1.00 0.00 1 ASP A CA 19
ATOM 26607 C C . ASP A 1 1 ? 34.464 -7.024 21.438 1.00 0.00 1 ASP A C 19
ATOM 26608 O O . ASP A 1 1 ? 34.706 -6.871 20.239 1.00 0.00 1 ASP A O 19
ATOM 26619 N N . PRO A 1 2 ? 33.461 -6.424 22.043 1.00 0.00 2 PRO A N 19
ATOM 26620 C CA . PRO A 1 2 ? 32.530 -5.558 21.329 1.00 0.00 2 PRO A CA 19
ATOM 26621 C C . PRO A 1 2 ? 33.144 -4.266 20.881 1.00 0.00 2 PRO A C 19
ATOM 26622 O O . PRO A 1 2 ? 32.613 -3.590 20.002 1.00 0.00 2 PRO A O 19
ATOM 26633 N N . SER A 1 3 ? 34.288 -3.891 21.489 1.00 0.00 3 SER A N 19
ATOM 26634 C CA . SER A 1 3 ? 34.957 -2.660 21.133 1.00 0.00 3 SER A CA 19
ATOM 26635 C C . SER A 1 3 ? 35.409 -2.743 19.702 1.00 0.00 3 SER A C 19
ATOM 26636 O O . SER A 1 3 ? 35.349 -1.761 18.966 1.00 0.00 3 SER A O 19
ATOM 26644 N N . VAL A 1 4 ? 35.888 -3.933 19.282 1.00 0.00 4 VAL A N 19
ATOM 26645 C CA . VAL A 1 4 ? 36.366 -4.110 17.927 1.00 0.00 4 VAL A CA 19
ATOM 26646 C C . VAL A 1 4 ? 35.221 -3.904 16.972 1.00 0.00 4 VAL A C 19
ATOM 26647 O O . VAL A 1 4 ? 35.354 -3.209 15.963 1.00 0.00 4 VAL A O 19
ATOM 26660 N N . LEU A 1 5 ? 34.056 -4.509 17.281 1.00 0.00 5 LEU A N 19
ATOM 26661 C CA . LEU A 1 5 ? 32.901 -4.383 16.419 1.00 0.00 5 LEU A CA 19
ATOM 26662 C C . LEU A 1 5 ? 32.449 -2.950 16.408 1.00 0.00 5 LEU A C 19
ATOM 26663 O O . LEU A 1 5 ? 32.053 -2.425 15.371 1.00 0.00 5 LEU A O 19
ATOM 26679 N N . GLY A 1 6 ? 32.491 -2.289 17.583 1.00 0.00 6 GLY A N 19
ATOM 26680 C CA . GLY A 1 6 ? 32.066 -0.910 17.681 1.00 0.00 6 GLY A CA 19
ATOM 26681 C C . GLY A 1 6 ? 32.953 -0.042 16.833 1.00 0.00 6 GLY A C 19
ATOM 26682 O O . GLY A 1 6 ? 32.480 0.880 16.178 1.00 0.00 6 GLY A O 19
ATOM 26686 N N . LYS A 1 7 ? 34.277 -0.310 16.844 1.00 0.00 7 LYS A N 19
ATOM 26687 C CA . LYS A 1 7 ? 35.202 0.486 16.065 1.00 0.00 7 LYS A CA 19
ATOM 26688 C C . LYS A 1 7 ? 34.895 0.314 14.599 1.00 0.00 7 LYS A C 19
ATOM 26689 O O . LYS A 1 7 ? 34.900 1.279 13.835 1.00 0.00 7 LYS A O 19
ATOM 26708 N N . TYR A 1 8 ? 34.624 -0.937 14.175 1.00 0.00 8 TYR A N 19
ATOM 26709 C CA . TYR A 1 8 ? 34.326 -1.204 12.783 1.00 0.00 8 TYR A CA 19
ATOM 26710 C C . TYR A 1 8 ? 33.031 -0.510 12.429 1.00 0.00 8 TYR A C 19
ATOM 26711 O O . TYR A 1 8 ? 32.907 0.090 11.361 1.00 0.00 8 TYR A O 19
ATOM 26729 N N . ARG A 1 9 ? 32.032 -0.587 13.337 1.00 0.00 9 ARG A N 19
ATOM 26730 C CA . ARG A 1 9 ? 30.746 0.039 13.108 1.00 0.00 9 ARG A CA 19
ATOM 26731 C C . ARG A 1 9 ? 30.937 1.532 13.001 1.00 0.00 9 ARG A C 19
ATOM 26732 O O . ARG A 1 9 ? 30.276 2.194 12.199 1.00 0.00 9 ARG A O 19
ATOM 26753 N N . ALA A 1 10 ? 31.837 2.101 13.834 1.00 0.00 10 ALA A N 19
ATOM 26754 C CA . ALA A 1 10 ? 32.083 3.526 13.805 1.00 0.00 10 ALA A CA 19
ATOM 26755 C C . ALA A 1 10 ? 32.592 3.906 12.440 1.00 0.00 10 ALA A C 19
ATOM 26756 O O . ALA A 1 10 ? 32.205 4.938 11.892 1.00 0.00 10 ALA A O 19
ATOM 26763 N N . GLY A 1 11 ? 33.483 3.069 11.858 1.00 0.00 11 GLY A N 19
ATOM 26764 C CA . GLY A 1 11 ? 34.023 3.355 10.545 1.00 0.00 11 GLY A CA 19
ATOM 26765 C C . GLY A 1 11 ? 32.897 3.353 9.553 1.00 0.00 11 GLY A C 19
ATOM 26766 O O . GLY A 1 11 ? 32.843 4.195 8.661 1.00 0.00 11 GLY A O 19
ATOM 26770 N N . PHE A 1 12 ? 31.969 2.382 9.692 1.00 0.00 12 PHE A N 19
ATOM 26771 C CA . PHE A 1 12 ? 30.838 2.291 8.795 1.00 0.00 12 PHE A CA 19
ATOM 26772 C C . PHE A 1 12 ? 30.002 3.542 8.891 1.00 0.00 12 PHE A C 19
ATOM 26773 O O . PHE A 1 12 ? 29.632 4.123 7.876 1.00 0.00 12 PHE A O 19
ATOM 26790 N N . SER A 1 13 ? 29.679 3.981 10.126 1.00 0.00 13 SER A N 19
ATOM 26791 C CA . SER A 1 13 ? 28.827 5.139 10.304 1.00 0.00 13 SER A CA 19
ATOM 26792 C C . SER A 1 13 ? 29.466 6.342 9.674 1.00 0.00 13 SER A C 19
ATOM 26793 O O . SER A 1 13 ? 28.792 7.149 9.035 1.00 0.00 13 SER A O 19
ATOM 26801 N N . GLU A 1 14 ? 30.791 6.493 9.843 1.00 0.00 14 GLU A N 19
ATOM 26802 C CA . GLU A 1 14 ? 31.475 7.627 9.277 1.00 0.00 14 GLU A CA 19
ATOM 26803 C C . GLU A 1 14 ? 31.458 7.530 7.770 1.00 0.00 14 GLU A C 19
ATOM 26804 O O . GLU A 1 14 ? 31.291 8.538 7.079 1.00 0.00 14 GLU A O 19
ATOM 26816 N N . CYS A 1 15 ? 31.624 6.302 7.214 1.00 0.00 15 CYS A N 19
ATOM 26817 C CA . CYS A 1 15 ? 31.659 6.145 5.780 1.00 0.00 15 CYS A CA 19
ATOM 26818 C C . CYS A 1 15 ? 30.296 6.416 5.219 1.00 0.00 15 CYS A C 19
ATOM 26819 O O . CYS A 1 15 ? 30.164 7.044 4.178 1.00 0.00 15 CYS A O 19
ATOM 26827 N N . MET A 1 16 ? 29.245 5.952 5.919 1.00 0.00 16 MET A N 19
ATOM 26828 C CA . MET A 1 16 ? 27.892 6.125 5.445 1.00 0.00 16 MET A CA 19
ATOM 26829 C C . MET A 1 16 ? 27.567 7.590 5.326 1.00 0.00 16 MET A C 19
ATOM 26830 O O . MET A 1 16 ? 26.989 8.016 4.331 1.00 0.00 16 MET A O 19
ATOM 26844 N N . ASN A 1 17 ? 27.929 8.402 6.342 1.00 0.00 17 ASN A N 19
ATOM 26845 C CA . ASN A 1 17 ? 27.605 9.813 6.301 1.00 0.00 17 ASN A CA 19
ATOM 26846 C C . ASN A 1 17 ? 28.300 10.486 5.139 1.00 0.00 17 ASN A C 19
ATOM 26847 O O . ASN A 1 17 ? 27.691 11.286 4.432 1.00 0.00 17 ASN A O 19
ATOM 26858 N N . GLU A 1 18 ? 29.595 10.175 4.907 1.00 0.00 18 GLU A N 19
ATOM 26859 C CA . GLU A 1 18 ? 30.318 10.814 3.824 1.00 0.00 18 GLU A CA 19
ATOM 26860 C C . GLU A 1 18 ? 29.820 10.305 2.497 1.00 0.00 18 GLU A C 19
ATOM 26861 O O . GLU A 1 18 ? 29.688 11.066 1.539 1.00 0.00 18 GLU A O 19
ATOM 26873 N N . VAL A 1 19 ? 29.542 8.992 2.412 1.00 0.00 19 VAL A N 19
ATOM 26874 C CA . VAL A 1 19 ? 29.064 8.402 1.185 1.00 0.00 19 VAL A CA 19
ATOM 26875 C C . VAL A 1 19 ? 27.721 8.990 0.849 1.00 0.00 19 VAL A C 19
ATOM 26876 O O . VAL A 1 19 ? 27.427 9.264 -0.313 1.00 0.00 19 VAL A O 19
ATOM 26889 N N . THR A 1 20 ? 26.869 9.194 1.875 1.00 0.00 20 THR A N 19
ATOM 26890 C CA . THR A 1 20 ? 25.548 9.744 1.651 1.00 0.00 20 THR A CA 19
ATOM 26891 C C . THR A 1 20 ? 25.682 11.116 1.047 1.00 0.00 20 THR A C 19
ATOM 26892 O O . THR A 1 20 ? 24.946 11.472 0.128 1.00 0.00 20 THR A O 19
ATOM 26903 N N . ARG A 1 21 ? 26.633 11.922 1.559 1.00 0.00 21 ARG A N 19
ATOM 26904 C CA . ARG A 1 21 ? 26.835 13.260 1.041 1.00 0.00 21 ARG A CA 19
ATOM 26905 C C . ARG A 1 21 ? 27.254 13.169 -0.398 1.00 0.00 21 ARG A C 19
ATOM 26906 O O . ARG A 1 21 ? 26.825 13.971 -1.229 1.00 0.00 21 ARG A O 19
ATOM 26927 N N . PHE A 1 22 ? 28.102 12.178 -0.732 1.00 0.00 22 PHE A N 19
ATOM 26928 C CA . PHE A 1 22 ? 28.566 12.036 -2.088 1.00 0.00 22 PHE A CA 19
ATOM 26929 C C . PHE A 1 22 ? 27.409 11.619 -2.957 1.00 0.00 22 PHE A C 19
ATOM 26930 O O . PHE A 1 22 ? 27.261 12.090 -4.079 1.00 0.00 22 PHE A O 19
ATOM 26947 N N . LEU A 1 23 ? 26.564 10.706 -2.446 1.00 0.00 23 LEU A N 19
ATOM 26948 C CA . LEU A 1 23 ? 25.430 10.232 -3.190 1.00 0.00 23 LEU A CA 19
ATOM 26949 C C . LEU A 1 23 ? 24.461 11.349 -3.468 1.00 0.00 23 LEU A C 19
ATOM 26950 O O . LEU A 1 23 ? 23.908 11.433 -4.560 1.00 0.00 23 LEU A O 19
ATOM 26966 N N . SER A 1 24 ? 24.236 12.241 -2.486 1.00 0.00 24 SER A N 19
ATOM 26967 C CA . SER A 1 24 ? 23.284 13.317 -2.674 1.00 0.00 24 SER A CA 19
ATOM 26968 C C . SER A 1 24 ? 23.869 14.310 -3.634 1.00 0.00 24 SER A C 19
ATOM 26969 O O . SER A 1 24 ? 23.184 15.212 -4.113 1.00 0.00 24 SER A O 19
ATOM 26977 N N . THR A 1 25 ? 25.168 14.148 -3.932 1.00 0.00 25 THR A N 19
ATOM 26978 C CA . THR A 1 25 ? 25.842 15.050 -4.826 1.00 0.00 25 THR A CA 19
ATOM 26979 C C . THR A 1 25 ? 25.847 14.438 -6.200 1.00 0.00 25 THR A C 19
ATOM 26980 O O . THR A 1 25 ? 25.820 15.144 -7.208 1.00 0.00 25 THR A O 19
ATOM 26991 N N . CYS A 1 26 ? 25.871 13.092 -6.268 1.00 0.00 26 CYS A N 19
ATOM 26992 C CA . CYS A 1 26 ? 25.920 12.418 -7.542 1.00 0.00 26 CYS A CA 19
ATOM 26993 C C . CYS A 1 26 ? 24.550 12.459 -8.168 1.00 0.00 26 CYS A C 19
ATOM 26994 O O . CYS A 1 26 ? 23.567 12.010 -7.583 1.00 0.00 26 CYS A O 19
ATOM 27002 N N . GLU A 1 27 ? 24.473 13.005 -9.405 1.00 0.00 27 GLU A N 19
ATOM 27003 C CA . GLU A 1 27 ? 23.210 13.086 -10.101 1.00 0.00 27 GLU A CA 19
ATOM 27004 C C . GLU A 1 27 ? 23.109 11.901 -11.025 1.00 0.00 27 GLU A C 19
ATOM 27005 O O . GLU A 1 27 ? 22.089 11.696 -11.679 1.00 0.00 27 GLU A O 19
ATOM 27017 N N . GLY A 1 28 ? 24.181 11.079 -11.082 1.00 0.00 28 GLY A N 19
ATOM 27018 C CA . GLY A 1 28 ? 24.190 9.914 -11.937 1.00 0.00 28 GLY A CA 19
ATOM 27019 C C . GLY A 1 28 ? 24.082 8.730 -11.039 1.00 0.00 28 GLY A C 19
ATOM 27020 O O . GLY A 1 28 ? 24.844 7.770 -11.145 1.00 0.00 28 GLY A O 19
ATOM 27024 N N . VAL A 1 29 ? 23.101 8.786 -10.124 1.00 0.00 29 VAL A N 19
ATOM 27025 C CA . VAL A 1 29 ? 22.895 7.730 -9.176 1.00 0.00 29 VAL A CA 19
ATOM 27026 C C . VAL A 1 29 ? 22.039 6.690 -9.813 1.00 0.00 29 VAL A C 19
ATOM 27027 O O . VAL A 1 29 ? 20.828 6.624 -9.605 1.00 0.00 29 VAL A O 19
ATOM 27040 N N . ASN A 1 30 ? 22.684 5.853 -10.640 1.00 0.00 30 ASN A N 19
ATOM 27041 C CA . ASN A 1 30 ? 22.001 4.764 -11.275 1.00 0.00 30 ASN A CA 19
ATOM 27042 C C . ASN A 1 30 ? 21.579 3.852 -10.167 1.00 0.00 30 ASN A C 19
ATOM 27043 O O . ASN A 1 30 ? 22.291 3.693 -9.177 1.00 0.00 30 ASN A O 19
ATOM 27054 N N . THR A 1 31 ? 20.396 3.231 -10.317 1.00 0.00 31 THR A N 19
ATOM 27055 C CA . THR A 1 31 ? 19.890 2.340 -9.303 1.00 0.00 31 THR A CA 19
ATOM 27056 C C . THR A 1 31 ? 20.903 1.255 -9.102 1.00 0.00 31 THR A C 19
ATOM 27057 O O . THR A 1 31 ? 21.091 0.758 -7.995 1.00 0.00 31 THR A O 19
ATOM 27068 N N . GLU A 1 32 ? 21.591 0.867 -10.194 1.00 0.00 32 GLU A N 19
ATOM 27069 C CA . GLU A 1 32 ? 22.565 -0.197 -10.103 1.00 0.00 32 GLU A CA 19
ATOM 27070 C C . GLU A 1 32 ? 23.721 0.235 -9.234 1.00 0.00 32 GLU A C 19
ATOM 27071 O O . GLU A 1 32 ? 24.193 -0.532 -8.395 1.00 0.00 32 GLU A O 19
ATOM 27083 N N . VAL A 1 33 ? 24.195 1.491 -9.399 1.00 0.00 33 VAL A N 19
ATOM 27084 C CA . VAL A 1 33 ? 25.322 1.955 -8.620 1.00 0.00 33 VAL A CA 19
ATOM 27085 C C . VAL A 1 33 ? 24.871 2.176 -7.201 1.00 0.00 33 VAL A C 19
ATOM 27086 O O . VAL A 1 33 ? 25.584 1.846 -6.258 1.00 0.00 33 VAL A O 19
ATOM 27099 N N . ARG A 1 34 ? 23.657 2.744 -7.022 1.00 0.00 34 ARG A N 19
ATOM 27100 C CA . ARG A 1 34 ? 23.140 3.013 -5.696 1.00 0.00 34 ARG A CA 19
ATOM 27101 C C . ARG A 1 34 ? 23.008 1.721 -4.938 1.00 0.00 34 ARG A C 19
ATOM 27102 O O . ARG A 1 34 ? 23.317 1.655 -3.748 1.00 0.00 34 ARG A O 19
ATOM 27123 N N . THR A 1 35 ? 22.543 0.656 -5.621 1.00 0.00 35 THR A N 19
ATOM 27124 C CA . THR A 1 35 ? 22.356 -0.625 -4.972 1.00 0.00 35 THR A CA 19
ATOM 27125 C C . THR A 1 35 ? 23.676 -1.123 -4.455 1.00 0.00 35 THR A C 19
ATOM 27126 O O . THR A 1 35 ? 23.762 -1.601 -3.331 1.00 0.00 35 THR A O 19
ATOM 27137 N N . ARG A 1 36 ? 24.740 -1.030 -5.272 1.00 0.00 36 ARG A N 19
ATOM 27138 C CA . ARG A 1 36 ? 26.038 -1.510 -4.844 1.00 0.00 36 ARG A CA 19
ATOM 27139 C C . ARG A 1 36 ? 26.614 -0.596 -3.788 1.00 0.00 36 ARG A C 19
ATOM 27140 O O . ARG A 1 36 ? 27.236 -1.059 -2.836 1.00 0.00 36 ARG A O 19
ATOM 27161 N N . LEU A 1 37 ? 26.414 0.730 -3.936 1.00 0.00 37 LEU A N 19
ATOM 27162 C CA . LEU A 1 37 ? 26.969 1.688 -3.000 1.00 0.00 37 LEU A CA 19
ATOM 27163 C C . LEU A 1 37 ? 26.378 1.465 -1.633 1.00 0.00 37 LEU A C 19
ATOM 27164 O O . LEU A 1 37 ? 27.101 1.328 -0.639 1.00 0.00 37 LEU A O 19
ATOM 27180 N N . LEU A 1 38 ? 25.035 1.384 -1.558 1.00 0.00 38 LEU A N 19
ATOM 27181 C CA . LEU A 1 38 ? 24.389 1.228 -0.281 1.00 0.00 38 LEU A CA 19
ATOM 27182 C C . LEU A 1 38 ? 24.477 -0.201 0.171 1.00 0.00 38 LEU A C 19
ATOM 27183 O O . LEU A 1 38 ? 24.663 -0.467 1.354 1.00 0.00 38 LEU A O 19
ATOM 27199 N N . GLY A 1 39 ? 24.337 -1.159 -0.766 1.00 0.00 39 GLY A N 19
ATOM 27200 C CA . GLY A 1 39 ? 24.372 -2.560 -0.408 1.00 0.00 39 GLY A CA 19
ATOM 27201 C C . GLY A 1 39 ? 25.709 -2.916 0.170 1.00 0.00 39 GLY A C 19
ATOM 27202 O O . GLY A 1 39 ? 25.784 -3.653 1.147 1.00 0.00 39 GLY A O 19
ATOM 27206 N N . HIS A 1 40 ? 26.808 -2.417 -0.429 1.00 0.00 40 HIS A N 19
ATOM 27207 C CA . HIS A 1 40 ? 28.123 -2.743 0.072 1.00 0.00 40 HIS A CA 19
ATOM 27208 C C . HIS A 1 40 ? 28.297 -2.205 1.460 1.00 0.00 40 HIS A C 19
ATOM 27209 O O . HIS A 1 40 ? 28.776 -2.911 2.345 1.00 0.00 40 HIS A O 19
ATOM 27223 N N . LEU A 1 41 ? 27.936 -0.927 1.688 1.00 0.00 41 LEU A N 19
ATOM 27224 C CA . LEU A 1 41 ? 28.101 -0.362 3.007 1.00 0.00 41 LEU A CA 19
ATOM 27225 C C . LEU A 1 41 ? 27.191 -1.100 3.958 1.00 0.00 41 LEU A C 19
ATOM 27226 O O . LEU A 1 41 ? 27.539 -1.313 5.115 1.00 0.00 41 LEU A O 19
ATOM 27242 N N . ALA A 1 42 ? 25.989 -1.498 3.485 1.00 0.00 42 ALA A N 19
ATOM 27243 C CA . ALA A 1 42 ? 25.066 -2.244 4.316 1.00 0.00 42 ALA A CA 19
ATOM 27244 C C . ALA A 1 42 ? 25.702 -3.556 4.680 1.00 0.00 42 ALA A C 19
ATOM 27245 O O . ALA A 1 42 ? 25.513 -4.052 5.788 1.00 0.00 42 ALA A O 19
ATOM 27252 N N . ASN A 1 43 ? 26.458 -4.168 3.738 1.00 0.00 43 ASN A N 19
ATOM 27253 C CA . ASN A 1 43 ? 27.107 -5.427 4.027 1.00 0.00 43 ASN A CA 19
ATOM 27254 C C . ASN A 1 43 ? 28.081 -5.204 5.154 1.00 0.00 43 ASN A C 19
ATOM 27255 O O . ASN A 1 43 ? 28.236 -6.057 6.021 1.00 0.00 43 ASN A O 19
ATOM 27266 N N . CYS A 1 44 ? 28.785 -4.047 5.152 1.00 0.00 44 CYS A N 19
ATOM 27267 C CA . CYS A 1 44 ? 29.725 -3.759 6.213 1.00 0.00 44 CYS A CA 19
ATOM 27268 C C . CYS A 1 44 ? 28.958 -3.546 7.495 1.00 0.00 44 CYS A C 19
ATOM 27269 O O . CYS A 1 44 ? 29.388 -3.970 8.565 1.00 0.00 44 CYS A O 19
ATOM 27277 N N . MET A 1 45 ? 27.799 -2.862 7.404 1.00 0.00 45 MET A N 19
ATOM 27278 C CA . MET A 1 45 ? 26.994 -2.585 8.577 1.00 0.00 45 MET A CA 19
ATOM 27279 C C . MET A 1 45 ? 26.517 -3.870 9.192 1.00 0.00 45 MET A C 19
ATOM 27280 O O . MET A 1 45 ? 26.615 -4.060 10.400 1.00 0.00 45 MET A O 19
ATOM 27294 N N . THR A 1 46 ? 25.985 -4.787 8.363 1.00 0.00 46 THR A N 19
ATOM 27295 C CA . THR A 1 46 ? 25.469 -6.039 8.889 1.00 0.00 46 THR A CA 19
ATOM 27296 C C . THR A 1 46 ? 26.601 -7.009 9.133 1.00 0.00 46 THR A C 19
ATOM 27297 O O . THR A 1 46 ? 26.368 -8.136 9.568 1.00 0.00 46 THR A O 19
ATOM 27308 N N . GLN A 1 47 ? 27.859 -6.600 8.854 1.00 0.00 47 GLN A N 19
ATOM 27309 C CA . GLN A 1 47 ? 28.985 -7.483 9.062 1.00 0.00 47 GLN A CA 19
ATOM 27310 C C . GLN A 1 47 ? 29.153 -7.729 10.540 1.00 0.00 47 GLN A C 19
ATOM 27311 O O . GLN A 1 47 ? 29.481 -8.839 10.957 1.00 0.00 47 GLN A O 19
ATOM 27325 N N . ILE A 1 48 ? 28.942 -6.686 11.378 1.00 0.00 48 ILE A N 19
ATOM 27326 C CA . ILE A 1 48 ? 29.105 -6.854 12.804 1.00 0.00 48 ILE A CA 19
ATOM 27327 C C . ILE A 1 48 ? 28.040 -7.842 13.314 1.00 0.00 48 ILE A C 19
ATOM 27328 O O . ILE A 1 48 ? 28.320 -8.530 14.335 1.00 0.00 48 ILE A O 19
ATOM 27345 N N . ASP B 1 1 ? 47.533 -6.082 18.885 1.00 0.00 1 ASP B N 19
ATOM 27346 C CA . ASP B 1 1 ? 46.387 -6.704 18.169 1.00 0.00 1 ASP B CA 19
ATOM 27347 C C . ASP B 1 1 ? 46.253 -6.128 16.783 1.00 0.00 1 ASP B C 19
ATOM 27348 O O . ASP B 1 1 ? 45.355 -5.330 16.503 1.00 0.00 1 ASP B O 19
ATOM 27357 N N . PRO B 1 2 ? 47.132 -6.547 15.897 1.00 0.00 2 PRO B N 19
ATOM 27358 C CA . PRO B 1 2 ? 47.135 -6.069 14.520 1.00 0.00 2 PRO B CA 19
ATOM 27359 C C . PRO B 1 2 ? 45.967 -6.558 13.718 1.00 0.00 2 PRO B C 19
ATOM 27360 O O . PRO B 1 2 ? 45.643 -5.997 12.674 1.00 0.00 2 PRO B O 19
ATOM 27371 N N . SER B 1 3 ? 45.305 -7.631 14.196 1.00 0.00 3 SER B N 19
ATOM 27372 C CA . SER B 1 3 ? 44.167 -8.183 13.496 1.00 0.00 3 SER B CA 19
ATOM 27373 C C . SER B 1 3 ? 43.066 -7.160 13.465 1.00 0.00 3 SER B C 19
ATOM 27374 O O . SER B 1 3 ? 42.358 -7.029 12.469 1.00 0.00 3 SER B O 19
ATOM 27382 N N . VAL B 1 4 ? 42.894 -6.415 14.577 1.00 0.00 4 VAL B N 19
ATOM 27383 C CA . VAL B 1 4 ? 41.848 -5.416 14.653 1.00 0.00 4 VAL B CA 19
ATOM 27384 C C . VAL B 1 4 ? 42.115 -4.347 13.627 1.00 0.00 4 VAL B C 19
ATOM 27385 O O . VAL B 1 4 ? 41.212 -3.928 12.901 1.00 0.00 4 VAL B O 19
ATOM 27398 N N . LEU B 1 5 ? 43.380 -3.887 13.543 1.00 0.00 5 LEU B N 19
ATOM 27399 C CA . LEU B 1 5 ? 43.732 -2.851 12.597 1.00 0.00 5 LEU B CA 19
ATOM 27400 C C . LEU B 1 5 ? 43.560 -3.381 11.201 1.00 0.00 5 LEU B C 19
ATOM 27401 O O . LEU B 1 5 ? 43.101 -2.668 10.312 1.00 0.00 5 LEU B O 19
ATOM 27417 N N . GLY B 1 6 ? 43.942 -4.655 10.980 1.00 0.00 6 GLY B N 19
ATOM 27418 C CA . GLY B 1 6 ? 43.828 -5.255 9.669 1.00 0.00 6 GLY B CA 19
ATOM 27419 C C . GLY B 1 6 ? 42.384 -5.314 9.260 1.00 0.00 6 GLY B C 19
ATOM 27420 O O . GLY B 1 6 ? 42.054 -5.073 8.104 1.00 0.00 6 GLY B O 19
ATOM 27424 N N . LYS B 1 7 ? 41.484 -5.661 10.205 1.00 0.00 7 LYS B N 19
ATOM 27425 C CA . LYS B 1 7 ? 40.074 -5.754 9.891 1.00 0.00 7 LYS B CA 19
ATOM 27426 C C . LYS B 1 7 ? 39.559 -4.392 9.504 1.00 0.00 7 LYS B C 19
ATOM 27427 O O . LYS B 1 7 ? 38.791 -4.253 8.552 1.00 0.00 7 LYS B O 19
ATOM 27446 N N . TYR B 1 8 ? 39.973 -3.348 10.251 1.00 0.00 8 TYR B N 19
ATOM 27447 C CA . TYR B 1 8 ? 39.526 -2.001 9.963 1.00 0.00 8 TYR B CA 19
ATOM 27448 C C . TYR B 1 8 ? 40.062 -1.597 8.609 1.00 0.00 8 TYR B C 19
ATOM 27449 O O . TYR B 1 8 ? 39.355 -0.991 7.803 1.00 0.00 8 TYR B O 19
ATOM 27467 N N . ARG B 1 9 ? 41.344 -1.931 8.340 1.00 0.00 9 ARG B N 19
ATOM 27468 C CA . ARG B 1 9 ? 41.968 -1.598 7.076 1.00 0.00 9 ARG B CA 19
ATOM 27469 C C . ARG B 1 9 ? 41.236 -2.305 5.963 1.00 0.00 9 ARG B C 19
ATOM 27470 O O . ARG B 1 9 ? 41.060 -1.754 4.876 1.00 0.00 9 ARG B O 19
ATOM 27491 N N . ALA B 1 10 ? 40.814 -3.566 6.206 1.00 0.00 10 ALA B N 19
ATOM 27492 C CA . ALA B 1 10 ? 40.108 -4.324 5.198 1.00 0.00 10 ALA B CA 19
ATOM 27493 C C . ALA B 1 10 ? 38.836 -3.599 4.844 1.00 0.00 10 ALA B C 19
ATOM 27494 O O . ALA B 1 10 ? 38.460 -3.527 3.674 1.00 0.00 10 ALA B O 19
ATOM 27501 N N . GLY B 1 11 ? 38.138 -3.044 5.863 1.00 0.00 11 GLY B N 19
ATOM 27502 C CA . GLY B 1 11 ? 36.906 -2.326 5.613 1.00 0.00 11 GLY B CA 19
ATOM 27503 C C . GLY B 1 11 ? 37.210 -1.134 4.755 1.00 0.00 11 GLY B C 19
ATOM 27504 O O . GLY B 1 11 ? 36.460 -0.811 3.836 1.00 0.00 11 GLY B O 19
ATOM 27508 N N . PHE B 1 12 ? 38.332 -0.444 5.052 1.00 0.00 12 PHE B N 19
ATOM 27509 C CA . PHE B 1 12 ? 38.724 0.718 4.283 1.00 0.00 12 PHE B CA 19
ATOM 27510 C C . PHE B 1 12 ? 38.965 0.328 2.847 1.00 0.00 12 PHE B C 19
ATOM 27511 O O . PHE B 1 12 ? 38.479 0.987 1.934 1.00 0.00 12 PHE B O 19
ATOM 27528 N N . SER B 1 13 ? 39.735 -0.757 2.619 1.00 0.00 13 SER B N 19
ATOM 27529 C CA . SER B 1 13 ? 40.066 -1.162 1.266 1.00 0.00 13 SER B CA 19
ATOM 27530 C C . SER B 1 13 ? 38.809 -1.470 0.507 1.00 0.00 13 SER B C 19
ATOM 27531 O O . SER B 1 13 ? 38.680 -1.114 -0.664 1.00 0.00 13 SER B O 19
ATOM 27539 N N . GLU B 1 14 ? 37.847 -2.148 1.157 1.00 0.00 14 GLU B N 19
ATOM 27540 C CA . GLU B 1 14 ? 36.617 -2.491 0.491 1.00 0.00 14 GLU B CA 19
ATOM 27541 C C . GLU B 1 14 ? 35.834 -1.232 0.194 1.00 0.00 14 GLU B C 19
ATOM 27542 O O . GLU B 1 14 ? 35.223 -1.114 -0.870 1.00 0.00 14 GLU B O 19
ATOM 27554 N N . CYS B 1 15 ? 35.837 -0.251 1.132 1.00 0.00 15 CYS B N 19
ATOM 27555 C CA . CYS B 1 15 ? 35.076 0.959 0.930 1.00 0.00 15 CYS B CA 19
ATOM 27556 C C . CYS B 1 15 ? 35.701 1.757 -0.174 1.00 0.00 15 CYS B C 19
ATOM 27557 O O . CYS B 1 15 ? 35.004 2.329 -1.000 1.00 0.00 15 CYS B O 19
ATOM 27565 N N . MET B 1 16 ? 37.046 1.796 -0.215 1.00 0.00 16 MET B N 19
ATOM 27566 C CA . MET B 1 16 ? 37.745 2.569 -1.213 1.00 0.00 16 MET B CA 19
ATOM 27567 C C . MET B 1 16 ? 37.406 2.066 -2.590 1.00 0.00 16 MET B C 19
ATOM 27568 O O . MET B 1 16 ? 37.143 2.859 -3.491 1.00 0.00 16 MET B O 19
ATOM 27582 N N . ASN B 1 17 ? 37.405 0.732 -2.792 1.00 0.00 17 ASN B N 19
ATOM 27583 C CA . ASN B 1 17 ? 37.126 0.194 -4.107 1.00 0.00 17 ASN B CA 19
ATOM 27584 C C . ASN B 1 17 ? 35.723 0.547 -4.543 1.00 0.00 17 ASN B C 19
ATOM 27585 O O . ASN B 1 17 ? 35.509 0.938 -5.689 1.00 0.00 17 ASN B O 19
ATOM 27596 N N . GLU B 1 18 ? 34.727 0.425 -3.638 1.00 0.00 18 GLU B N 19
ATOM 27597 C CA . GLU B 1 18 ? 33.358 0.722 -4.012 1.00 0.00 18 GLU B CA 19
ATOM 27598 C C . GLU B 1 18 ? 33.182 2.205 -4.202 1.00 0.00 18 GLU B C 19
ATOM 27599 O O . GLU B 1 18 ? 32.485 2.646 -5.114 1.00 0.00 18 GLU B O 19
ATOM 27611 N N . VAL B 1 19 ? 33.812 3.011 -3.327 1.00 0.00 19 VAL B N 19
ATOM 27612 C CA . VAL B 1 19 ? 33.704 4.447 -3.416 1.00 0.00 19 VAL B CA 19
ATOM 27613 C C . VAL B 1 19 ? 34.325 4.905 -4.707 1.00 0.00 19 VAL B C 19
ATOM 27614 O O . VAL B 1 19 ? 33.810 5.803 -5.370 1.00 0.00 19 VAL B O 19
ATOM 27627 N N . THR B 1 20 ? 35.462 4.288 -5.092 1.00 0.00 20 THR B N 19
ATOM 27628 C CA . THR B 1 20 ? 36.142 4.668 -6.313 1.00 0.00 20 THR B CA 19
ATOM 27629 C C . THR B 1 20 ? 35.222 4.436 -7.481 1.00 0.00 20 THR B C 19
ATOM 27630 O O . THR B 1 20 ? 35.145 5.257 -8.394 1.00 0.00 20 THR B O 19
ATOM 27641 N N . ARG B 1 21 ? 34.501 3.297 -7.477 1.00 0.00 21 ARG B N 19
ATOM 27642 C CA . ARG B 1 21 ? 33.589 2.988 -8.559 1.00 0.00 21 ARG B CA 19
ATOM 27643 C C . ARG B 1 21 ? 32.510 4.033 -8.605 1.00 0.00 21 ARG B C 19
ATOM 27644 O O . ARG B 1 21 ? 32.092 4.458 -9.681 1.00 0.00 21 ARG B O 19
ATOM 27665 N N . PHE B 1 22 ? 32.037 4.481 -7.426 1.00 0.00 22 PHE B N 19
ATOM 27666 C CA . PHE B 1 22 ? 30.990 5.468 -7.385 1.00 0.00 22 PHE B CA 19
ATOM 27667 C C . PHE B 1 22 ? 31.532 6.775 -7.901 1.00 0.00 22 PHE B C 19
ATOM 27668 O O . PHE B 1 22 ? 30.859 7.494 -8.631 1.00 0.00 22 PHE B O 19
ATOM 27685 N N . LEU B 1 23 ? 32.775 7.111 -7.514 1.00 0.00 23 LEU B N 19
ATOM 27686 C CA . LEU B 1 23 ? 33.390 8.338 -7.941 1.00 0.00 23 LEU B CA 19
ATOM 27687 C C . LEU B 1 23 ? 33.573 8.358 -9.433 1.00 0.00 23 LEU B C 19
ATOM 27688 O O . LEU B 1 23 ? 33.358 9.386 -10.071 1.00 0.00 23 LEU B O 19
ATOM 27704 N N . SER B 1 24 ? 33.969 7.220 -10.033 1.00 0.00 24 SER B N 19
ATOM 27705 C CA . SER B 1 24 ? 34.202 7.183 -11.463 1.00 0.00 24 SER B CA 19
ATOM 27706 C C . SER B 1 24 ? 32.880 7.259 -12.164 1.00 0.00 24 SER B C 19
ATOM 27707 O O . SER B 1 24 ? 32.814 7.446 -13.378 1.00 0.00 24 SER B O 19
ATOM 27715 N N . THR B 1 25 ? 31.792 7.115 -11.392 1.00 0.00 25 THR B N 19
ATOM 27716 C CA . THR B 1 25 ? 30.471 7.151 -11.958 1.00 0.00 25 THR B CA 19
ATOM 27717 C C . THR B 1 25 ? 29.926 8.545 -11.799 1.00 0.00 25 THR B C 19
ATOM 27718 O O . THR B 1 25 ? 29.141 9.017 -12.621 1.00 0.00 25 THR B O 19
ATOM 27729 N N . CYS B 1 26 ? 30.347 9.247 -10.726 1.00 0.00 26 CYS B N 19
ATOM 27730 C CA . CYS B 1 26 ? 29.847 10.575 -10.470 1.00 0.00 26 CYS B CA 19
ATOM 27731 C C . CYS B 1 26 ? 30.522 11.539 -11.410 1.00 0.00 26 CYS B C 19
ATOM 27732 O O . CYS B 1 26 ? 31.745 11.639 -11.451 1.00 0.00 26 CYS B O 19
ATOM 27740 N N . GLU B 1 27 ? 29.705 12.289 -12.187 1.00 0.00 27 GLU B N 19
ATOM 27741 C CA . GLU B 1 27 ? 30.246 13.252 -13.117 1.00 0.00 27 GLU B CA 19
ATOM 27742 C C . GLU B 1 27 ? 30.234 14.603 -12.450 1.00 0.00 27 GLU B C 19
ATOM 27743 O O . GLU B 1 27 ? 30.716 15.586 -13.009 1.00 0.00 27 GLU B O 19
ATOM 27755 N N . GLY B 1 28 ? 29.683 14.670 -11.218 1.00 0.00 28 GLY B N 19
ATOM 27756 C CA . GLY B 1 28 ? 29.618 15.917 -10.489 1.00 0.00 28 GLY B CA 19
ATOM 27757 C C . GLY B 1 28 ? 30.615 15.813 -9.386 1.00 0.00 28 GLY B C 19
ATOM 27758 O O . GLY B 1 28 ? 30.321 16.095 -8.225 1.00 0.00 28 GLY B O 19
ATOM 27762 N N . VAL B 1 29 ? 31.840 15.404 -9.750 1.00 0.00 29 VAL B N 19
ATOM 27763 C CA . VAL B 1 29 ? 32.893 15.233 -8.790 1.00 0.00 29 VAL B CA 19
ATOM 27764 C C . VAL B 1 29 ? 33.557 16.552 -8.585 1.00 0.00 29 VAL B C 19
ATOM 27765 O O . VAL B 1 29 ? 34.610 16.846 -9.150 1.00 0.00 29 VAL B O 19
ATOM 27778 N N . ASN B 1 30 ? 32.911 17.390 -7.762 1.00 0.00 30 ASN B N 19
ATOM 27779 C CA . ASN B 1 30 ? 33.462 18.669 -7.424 1.00 0.00 30 ASN B CA 19
ATOM 27780 C C . ASN B 1 30 ? 34.714 18.379 -6.660 1.00 0.00 30 ASN B C 19
ATOM 27781 O O . ASN B 1 30 ? 34.779 17.414 -5.901 1.00 0.00 30 ASN B O 19
ATOM 27792 N N . THR B 1 31 ? 35.745 19.219 -6.852 1.00 0.00 31 THR B N 19
ATOM 27793 C CA . THR B 1 31 ? 37.001 19.022 -6.174 1.00 0.00 31 THR B CA 19
ATOM 27794 C C . THR B 1 31 ? 36.731 19.032 -4.700 1.00 0.00 31 THR B C 19
ATOM 27795 O O . THR B 1 31 ? 37.376 18.322 -3.932 1.00 0.00 31 THR B O 19
ATOM 27806 N N . GLU B 1 32 ? 35.748 19.848 -4.276 1.00 0.00 32 GLU B N 19
ATOM 27807 C CA . GLU B 1 32 ? 35.439 19.949 -2.867 1.00 0.00 32 GLU B CA 19
ATOM 27808 C C . GLU B 1 32 ? 34.891 18.635 -2.365 1.00 0.00 32 GLU B C 19
ATOM 27809 O O . GLU B 1 32 ? 35.269 18.172 -1.290 1.00 0.00 32 GLU B O 19
ATOM 27821 N N . VAL B 1 33 ? 33.998 17.988 -3.146 1.00 0.00 33 VAL B N 19
ATOM 27822 C CA . VAL B 1 33 ? 33.412 16.741 -2.707 1.00 0.00 33 VAL B CA 19
ATOM 27823 C C . VAL B 1 33 ? 34.456 15.660 -2.788 1.00 0.00 33 VAL B C 19
ATOM 27824 O O . VAL B 1 33 ? 34.554 14.815 -1.903 1.00 0.00 33 VAL B O 19
ATOM 27837 N N . ARG B 1 34 ? 35.270 15.670 -3.868 1.00 0.00 34 ARG B N 19
ATOM 27838 C CA . ARG B 1 34 ? 36.296 14.663 -4.046 1.00 0.00 34 ARG B CA 19
ATOM 27839 C C . ARG B 1 34 ? 37.271 14.734 -2.904 1.00 0.00 34 ARG B C 19
ATOM 27840 O O . ARG B 1 34 ? 37.716 13.706 -2.392 1.00 0.00 34 ARG B O 19
ATOM 27861 N N . THR B 1 35 ? 37.625 15.963 -2.476 1.00 0.00 35 THR B N 19
ATOM 27862 C CA . THR B 1 35 ? 38.577 16.134 -1.399 1.00 0.00 35 THR B CA 19
ATOM 27863 C C . THR B 1 35 ? 38.041 15.496 -0.148 1.00 0.00 35 THR B C 19
ATOM 27864 O O . THR B 1 35 ? 38.765 14.801 0.553 1.00 0.00 35 THR B O 19
ATOM 27875 N N . ARG B 1 36 ? 36.754 15.727 0.167 1.00 0.00 36 ARG B N 19
ATOM 27876 C CA . ARG B 1 36 ? 36.179 15.158 1.368 1.00 0.00 36 ARG B CA 19
ATOM 27877 C C . ARG B 1 36 ? 36.002 13.666 1.212 1.00 0.00 36 ARG B C 19
ATOM 27878 O O . ARG B 1 36 ? 36.221 12.911 2.156 1.00 0.00 36 ARG B O 19
ATOM 27899 N N . LEU B 1 37 ? 35.603 13.210 0.007 1.00 0.00 37 LEU B N 19
ATOM 27900 C CA . LEU B 1 37 ? 35.360 11.800 -0.224 1.00 0.00 37 LEU B CA 19
ATOM 27901 C C . LEU B 1 37 ? 36.638 11.026 -0.041 1.00 0.00 37 LEU B C 19
ATOM 27902 O O . LEU B 1 37 ? 36.688 10.043 0.707 1.00 0.00 37 LEU B O 19
ATOM 27918 N N . LEU B 1 38 ? 37.723 11.481 -0.698 1.00 0.00 38 LEU B N 19
ATOM 27919 C CA . LEU B 1 38 ? 38.969 10.766 -0.622 1.00 0.00 38 LEU B CA 19
ATOM 27920 C C . LEU B 1 38 ? 39.658 11.070 0.678 1.00 0.00 38 LEU B C 19
ATOM 27921 O O . LEU B 1 38 ? 40.264 10.189 1.280 1.00 0.00 38 LEU B O 19
ATOM 27937 N N . GLY B 1 39 ? 39.588 12.335 1.139 1.00 0.00 39 GLY B N 19
ATOM 27938 C CA . GLY B 1 39 ? 40.255 12.718 2.363 1.00 0.00 39 GLY B CA 19
ATOM 27939 C C . GLY B 1 39 ? 39.690 11.956 3.526 1.00 0.00 39 GLY B C 19
ATOM 27940 O O . GLY B 1 39 ? 40.433 11.509 4.390 1.00 0.00 39 GLY B O 19
ATOM 27944 N N . HIS B 1 40 ? 38.352 11.802 3.588 1.00 0.00 40 HIS B N 19
ATOM 27945 C CA . HIS B 1 40 ? 37.751 11.095 4.694 1.00 0.00 40 HIS B CA 19
ATOM 27946 C C . HIS B 1 40 ? 38.193 9.663 4.697 1.00 0.00 40 HIS B C 19
ATOM 27947 O O . HIS B 1 40 ? 38.570 9.131 5.738 1.00 0.00 40 HIS B O 19
ATOM 27961 N N . LEU B 1 41 ? 38.139 8.986 3.533 1.00 0.00 41 LEU B N 19
ATOM 27962 C CA . LEU B 1 41 ? 38.541 7.602 3.492 1.00 0.00 41 LEU B CA 19
ATOM 27963 C C . LEU B 1 41 ? 40.014 7.523 3.810 1.00 0.00 41 LEU B C 19
ATOM 27964 O O . LEU B 1 41 ? 40.465 6.579 4.451 1.00 0.00 41 LEU B O 19
ATOM 27980 N N . ALA B 1 42 ? 40.804 8.519 3.349 1.00 0.00 42 ALA B N 19
ATOM 27981 C CA . ALA B 1 42 ? 42.222 8.547 3.638 1.00 0.00 42 ALA B CA 19
ATOM 27982 C C . ALA B 1 42 ? 42.408 8.670 5.125 1.00 0.00 42 ALA B C 19
ATOM 27983 O O . ALA B 1 42 ? 43.337 8.092 5.685 1.00 0.00 42 ALA B O 19
ATOM 27990 N N . ASN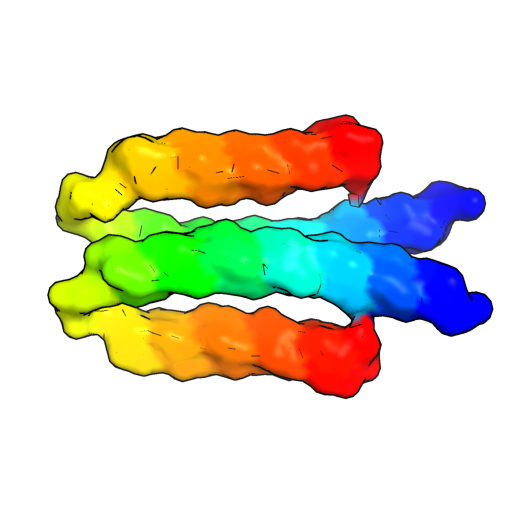 B 1 43 ? 41.534 9.452 5.801 1.00 0.00 43 ASN B N 19
ATOM 27991 C CA . ASN B 1 43 ? 41.648 9.603 7.234 1.00 0.00 43 ASN B CA 19
ATOM 27992 C C . ASN B 1 43 ? 41.455 8.251 7.866 1.00 0.00 43 ASN B C 19
ATOM 27993 O O . ASN B 1 43 ? 42.118 7.919 8.843 1.00 0.00 43 ASN B O 19
ATOM 28004 N N . CYS B 1 44 ? 40.512 7.440 7.330 1.00 0.00 44 CYS B N 19
ATOM 28005 C CA . CYS B 1 44 ? 40.286 6.119 7.875 1.00 0.00 44 CYS B CA 19
ATOM 28006 C C . CYS B 1 44 ? 41.495 5.263 7.593 1.00 0.00 44 CYS B C 19
ATOM 28007 O O . CYS B 1 44 ? 41.911 4.463 8.428 1.00 0.00 44 CYS B O 19
ATOM 28015 N N . MET B 1 45 ? 42.079 5.414 6.386 1.00 0.00 45 MET B N 19
ATOM 28016 C CA . MET B 1 45 ? 43.235 4.627 6.004 1.00 0.00 45 MET B CA 19
ATOM 28017 C C . MET B 1 45 ? 44.390 4.930 6.917 1.00 0.00 45 MET B C 19
ATOM 28018 O O . MET B 1 45 ? 45.049 4.024 7.415 1.00 0.00 45 MET B O 19
ATOM 28032 N N . THR B 1 46 ? 44.660 6.227 7.155 1.00 0.00 46 THR B N 19
ATOM 28033 C CA . THR B 1 46 ? 45.783 6.600 7.998 1.00 0.00 46 THR B CA 19
ATOM 28034 C C . THR B 1 46 ? 45.406 6.475 9.455 1.00 0.00 46 THR B C 19
ATOM 28035 O O . THR B 1 46 ? 46.221 6.760 10.333 1.00 0.00 46 THR B O 19
ATOM 28046 N N . GLN B 1 47 ? 44.157 6.055 9.754 1.00 0.00 47 GLN B N 19
ATOM 28047 C CA . GLN B 1 47 ? 43.734 5.919 11.131 1.00 0.00 47 GLN B CA 19
ATOM 28048 C C . GLN B 1 47 ? 44.508 4.799 11.778 1.00 0.00 47 GLN B C 19
ATOM 28049 O O . GLN B 1 47 ? 44.884 4.891 12.946 1.00 0.00 47 GLN B O 19
ATOM 28063 N N . ILE B 1 48 ? 44.760 3.698 11.032 1.00 0.00 48 ILE B N 19
ATOM 28064 C CA . ILE B 1 48 ? 45.483 2.582 11.601 1.00 0.00 48 ILE B CA 19
ATOM 28065 C C . ILE B 1 48 ? 46.919 3.032 11.927 1.00 0.00 48 ILE B C 19
ATOM 28066 O O . ILE B 1 48 ? 47.513 2.455 12.878 1.00 0.00 48 ILE B O 19
ATOM 28083 N N . ASP A 1 1 ? 35.055 -9.319 22.937 1.00 0.00 1 ASP A N 20
ATOM 28084 C CA . ASP A 1 1 ? 35.566 -7.955 22.633 1.00 0.00 1 ASP A CA 20
ATOM 28085 C C . ASP A 1 1 ? 34.651 -7.249 21.667 1.00 0.00 1 ASP A C 20
ATOM 28086 O O . ASP A 1 1 ? 34.955 -7.107 20.480 1.00 0.00 1 ASP A O 20
ATOM 28097 N N . PRO A 1 2 ? 33.526 -6.786 22.170 1.00 0.00 2 PRO A N 20
ATOM 28098 C CA . PRO A 1 2 ? 32.540 -6.092 21.354 1.00 0.00 2 PRO A CA 20
ATOM 28099 C C . PRO A 1 2 ? 32.988 -4.732 20.910 1.00 0.00 2 PRO A C 20
ATOM 28100 O O . PRO A 1 2 ? 32.448 -4.173 19.958 1.00 0.00 2 PRO A O 20
ATOM 28111 N N . SER A 1 3 ? 33.997 -4.163 21.604 1.00 0.00 3 SER A N 20
ATOM 28112 C CA . SER A 1 3 ? 34.495 -2.852 21.250 1.00 0.00 3 SER A CA 20
ATOM 28113 C C . SER A 1 3 ? 35.134 -2.919 19.889 1.00 0.00 3 SER A C 20
ATOM 28114 O O . SER A 1 3 ? 35.069 -1.965 19.118 1.00 0.00 3 SER A O 20
ATOM 28122 N N . VAL A 1 4 ? 35.778 -4.063 19.571 1.00 0.00 4 VAL A N 20
ATOM 28123 C CA . VAL A 1 4 ? 36.427 -4.220 18.289 1.00 0.00 4 VAL A CA 20
ATOM 28124 C C . VAL A 1 4 ? 35.379 -4.191 17.211 1.00 0.00 4 VAL A C 20
ATOM 28125 O O . VAL A 1 4 ? 35.535 -3.520 16.189 1.00 0.00 4 VAL A O 20
ATOM 28138 N N . LEU A 1 5 ? 34.271 -4.927 17.429 1.00 0.00 5 LEU A N 20
ATOM 28139 C CA . LEU A 1 5 ? 33.211 -4.982 16.451 1.00 0.00 5 LEU A CA 20
ATOM 28140 C C . LEU A 1 5 ? 32.583 -3.620 16.335 1.00 0.00 5 LEU A C 20
ATOM 28141 O O . LEU A 1 5 ? 32.254 -3.169 15.241 1.00 0.00 5 LEU A O 20
ATOM 28157 N N . GLY A 1 6 ? 32.413 -2.934 17.484 1.00 0.00 6 GLY A N 20
ATOM 28158 C CA . GLY A 1 6 ? 31.804 -1.622 17.491 1.00 0.00 6 GLY A CA 20
ATOM 28159 C C . GLY A 1 6 ? 32.647 -0.667 16.699 1.00 0.00 6 GLY A C 20
ATOM 28160 O O . GLY A 1 6 ? 32.121 0.167 15.972 1.00 0.00 6 GLY A O 20
ATOM 28164 N N . LYS A 1 7 ? 33.986 -0.757 16.837 1.00 0.00 7 LYS A N 20
ATOM 28165 C CA . LYS A 1 7 ? 34.870 0.135 16.116 1.00 0.00 7 LYS A CA 20
ATOM 28166 C C . LYS A 1 7 ? 34.718 -0.101 14.635 1.00 0.00 7 LYS A C 20
ATOM 28167 O O . LYS A 1 7 ? 34.659 0.845 13.848 1.00 0.00 7 LYS A O 20
ATOM 28186 N N . TYR A 1 8 ? 34.659 -1.384 14.224 1.00 0.00 8 TYR A N 20
ATOM 28187 C CA . TYR A 1 8 ? 34.527 -1.717 12.819 1.00 0.00 8 TYR A CA 20
ATOM 28188 C C . TYR A 1 8 ? 33.221 -1.162 12.297 1.00 0.00 8 TYR A C 20
ATOM 28189 O O . TYR A 1 8 ? 33.182 -0.532 11.240 1.00 0.00 8 TYR A O 20
ATOM 28207 N N . ARG A 1 9 ? 32.116 -1.391 13.043 1.00 0.00 9 ARG A N 20
ATOM 28208 C CA . ARG A 1 9 ? 30.810 -0.921 12.620 1.00 0.00 9 ARG A CA 20
ATOM 28209 C C . ARG A 1 9 ? 30.804 0.582 12.586 1.00 0.00 9 ARG A C 20
ATOM 28210 O O . ARG A 1 9 ? 30.210 1.190 11.697 1.00 0.00 9 ARG A O 20
ATOM 28231 N N . ALA A 1 10 ? 31.464 1.212 13.575 1.00 0.00 10 ALA A N 20
ATOM 28232 C CA . ALA A 1 10 ? 31.509 2.656 13.649 1.00 0.00 10 ALA A CA 20
ATOM 28233 C C . ALA A 1 10 ? 32.180 3.197 12.416 1.00 0.00 10 ALA A C 20
ATOM 28234 O O . ALA A 1 10 ? 31.750 4.205 11.858 1.00 0.00 10 ALA A O 20
ATOM 28241 N N . GLY A 1 11 ? 33.261 2.526 11.965 1.00 0.00 11 GLY A N 20
ATOM 28242 C CA . GLY A 1 11 ? 33.978 2.978 10.798 1.00 0.00 11 GLY A CA 20
ATOM 28243 C C . GLY A 1 11 ? 33.078 2.927 9.597 1.00 0.00 11 GLY A C 20
ATOM 28244 O O . GLY A 1 11 ? 33.093 3.832 8.767 1.00 0.00 11 GLY A O 20
ATOM 28248 N N . PHE A 1 12 ? 32.269 1.855 9.472 1.00 0.00 12 PHE A N 20
ATOM 28249 C CA . PHE A 1 12 ? 31.390 1.732 8.330 1.00 0.00 12 PHE A CA 20
ATOM 28250 C C . PHE A 1 12 ? 30.269 2.716 8.428 1.00 0.00 12 PHE A C 20
ATOM 28251 O O . PHE A 1 12 ? 29.803 3.227 7.411 1.00 0.00 12 PHE A O 20
ATOM 28268 N N . SER A 1 13 ? 29.786 3.000 9.653 1.00 0.00 13 SER A N 20
ATOM 28269 C CA . SER A 1 13 ? 28.720 3.964 9.806 1.00 0.00 13 SER A CA 20
ATOM 28270 C C . SER A 1 13 ? 29.239 5.278 9.291 1.00 0.00 13 SER A C 20
ATOM 28271 O O . SER A 1 13 ? 28.530 6.020 8.614 1.00 0.00 13 SER A O 20
ATOM 28279 N N . GLU A 1 14 ? 30.510 5.588 9.626 1.00 0.00 14 GLU A N 20
ATOM 28280 C CA . GLU A 1 14 ? 31.119 6.813 9.180 1.00 0.00 14 GLU A CA 20
ATOM 28281 C C . GLU A 1 14 ? 31.297 6.775 7.682 1.00 0.00 14 GLU A C 20
ATOM 28282 O O . GLU A 1 14 ? 31.101 7.791 7.015 1.00 0.00 14 GLU A O 20
ATOM 28294 N N . CYS A 1 15 ? 31.671 5.601 7.100 1.00 0.00 15 CYS A N 20
ATOM 28295 C CA . CYS A 1 15 ? 31.886 5.535 5.677 1.00 0.00 15 CYS A CA 20
ATOM 28296 C C . CYS A 1 15 ? 30.586 5.764 4.970 1.00 0.00 15 CYS A C 20
ATOM 28297 O O . CYS A 1 15 ? 30.543 6.462 3.965 1.00 0.00 15 CYS A O 20
ATOM 28305 N N . MET A 1 16 ? 29.484 5.196 5.500 1.00 0.00 16 MET A N 20
ATOM 28306 C CA . MET A 1 16 ? 28.194 5.345 4.868 1.00 0.00 16 MET A CA 20
ATOM 28307 C C . MET A 1 16 ? 27.842 6.806 4.799 1.00 0.00 16 MET A C 20
ATOM 28308 O O . MET A 1 16 ? 27.392 7.291 3.764 1.00 0.00 16 MET A O 20
ATOM 28322 N N . ASN A 1 17 ? 28.047 7.546 5.908 1.00 0.00 17 ASN A N 20
ATOM 28323 C CA . ASN A 1 17 ? 27.722 8.954 5.922 1.00 0.00 17 ASN A CA 20
ATOM 28324 C C . ASN A 1 17 ? 28.593 9.687 4.928 1.00 0.00 17 ASN A C 20
ATOM 28325 O O . ASN A 1 17 ? 28.128 10.591 4.239 1.00 0.00 17 ASN A O 20
ATOM 28336 N N . GLU A 1 18 ? 29.887 9.310 4.836 1.00 0.00 18 GLU A N 20
ATOM 28337 C CA . GLU A 1 18 ? 30.792 9.982 3.926 1.00 0.00 18 GLU A CA 20
ATOM 28338 C C . GLU A 1 18 ? 30.385 9.729 2.495 1.00 0.00 18 GLU A C 20
ATOM 28339 O O . GLU A 1 18 ? 30.417 10.639 1.663 1.00 0.00 18 GLU A O 20
ATOM 28351 N N . VAL A 1 19 ? 29.974 8.487 2.164 1.00 0.00 19 VAL A N 20
ATOM 28352 C CA . VAL A 1 19 ? 29.603 8.206 0.795 1.00 0.00 19 VAL A CA 20
ATOM 28353 C C . VAL A 1 19 ? 28.270 8.850 0.527 1.00 0.00 19 VAL A C 20
ATOM 28354 O O . VAL A 1 19 ? 27.966 9.221 -0.606 1.00 0.00 19 VAL A O 20
ATOM 28367 N N . THR A 1 20 ? 27.426 8.979 1.576 1.00 0.00 20 THR A N 20
ATOM 28368 C CA . THR A 1 20 ? 26.128 9.607 1.420 1.00 0.00 20 THR A CA 20
ATOM 28369 C C . THR A 1 20 ? 26.348 11.020 0.950 1.00 0.00 20 THR A C 20
ATOM 28370 O O . THR A 1 20 ? 25.593 11.531 0.130 1.00 0.00 20 THR A O 20
ATOM 28381 N N . ARG A 1 21 ? 27.390 11.694 1.485 1.00 0.00 21 ARG A N 20
ATOM 28382 C CA . ARG A 1 21 ? 27.686 13.050 1.073 1.00 0.00 21 ARG A CA 20
ATOM 28383 C C . ARG A 1 21 ? 28.032 13.041 -0.390 1.00 0.00 21 ARG A C 20
ATOM 28384 O O . ARG A 1 21 ? 27.659 13.951 -1.129 1.00 0.00 21 ARG A O 20
ATOM 28405 N N . PHE A 1 22 ? 28.767 12.000 -0.842 1.00 0.00 22 PHE A N 20
ATOM 28406 C CA . PHE A 1 22 ? 29.142 11.917 -2.238 1.00 0.00 22 PHE A CA 20
ATOM 28407 C C . PHE A 1 22 ? 27.881 11.762 -3.057 1.00 0.00 22 PHE A C 20
ATOM 28408 O O . PHE A 1 22 ? 27.693 12.428 -4.073 1.00 0.00 22 PHE A O 20
ATOM 28425 N N . LEU A 1 23 ? 26.986 10.859 -2.612 1.00 0.00 23 LEU A N 20
ATOM 28426 C CA . LEU A 1 23 ? 25.740 10.607 -3.296 1.00 0.00 23 LEU A CA 20
ATOM 28427 C C . LEU A 1 23 ? 24.867 11.833 -3.294 1.00 0.00 23 LEU A C 20
ATOM 28428 O O . LEU A 1 23 ? 24.158 12.098 -4.259 1.00 0.00 23 LEU A O 20
ATOM 28444 N N . SER A 1 24 ? 24.896 12.612 -2.204 1.00 0.00 24 SER A N 20
ATOM 28445 C CA . SER A 1 24 ? 24.049 13.781 -2.098 1.00 0.00 24 SER A CA 20
ATOM 28446 C C . SER A 1 24 ? 24.500 14.796 -3.102 1.00 0.00 24 SER A C 20
ATOM 28447 O O . SER A 1 24 ? 23.831 15.801 -3.328 1.00 0.00 24 SER A O 20
ATOM 28455 N N . THR A 1 25 ? 25.663 14.547 -3.732 1.00 0.00 25 THR A N 20
ATOM 28456 C CA . THR A 1 25 ? 26.184 15.473 -4.686 1.00 0.00 25 THR A CA 20
ATOM 28457 C C . THR A 1 25 ? 25.611 15.132 -6.030 1.00 0.00 25 THR A C 20
ATOM 28458 O O . THR A 1 25 ? 25.340 16.016 -6.838 1.00 0.00 25 THR A O 20
ATOM 28469 N N . CYS A 1 26 ? 25.405 13.823 -6.302 1.00 0.00 26 CYS A N 20
ATOM 28470 C CA . CYS A 1 26 ? 24.886 13.436 -7.588 1.00 0.00 26 CYS A CA 20
ATOM 28471 C C . CYS A 1 26 ? 23.910 12.312 -7.393 1.00 0.00 26 CYS A C 20
ATOM 28472 O O . CYS A 1 26 ? 24.247 11.263 -6.846 1.00 0.00 26 CYS A O 20
ATOM 28480 N N . GLU A 1 27 ? 22.665 12.511 -7.880 1.00 0.00 27 GLU A N 20
ATOM 28481 C CA . GLU A 1 27 ? 21.650 11.492 -7.759 1.00 0.00 27 GLU A CA 20
ATOM 28482 C C . GLU A 1 27 ? 21.023 11.335 -9.113 1.00 0.00 27 GLU A C 20
ATOM 28483 O O . GLU A 1 27 ? 19.803 11.265 -9.239 1.00 0.00 27 GLU A O 20
ATOM 28495 N N . GLY A 1 28 ? 21.864 11.273 -10.171 1.00 0.00 28 GLY A N 20
ATOM 28496 C CA . GLY A 1 28 ? 21.348 11.136 -11.512 1.00 0.00 28 GLY A CA 20
ATOM 28497 C C . GLY A 1 28 ? 21.335 9.681 -11.865 1.00 0.00 28 GLY A C 20
ATOM 28498 O O . GLY A 1 28 ? 20.319 9.005 -11.719 1.00 0.00 28 GLY A O 20
ATOM 28502 N N . VAL A 1 29 ? 22.489 9.159 -12.335 1.00 0.00 29 VAL A N 20
ATOM 28503 C CA . VAL A 1 29 ? 22.567 7.765 -12.713 1.00 0.00 29 VAL A CA 20
ATOM 28504 C C . VAL A 1 29 ? 23.196 7.037 -11.574 1.00 0.00 29 VAL A C 20
ATOM 28505 O O . VAL A 1 29 ? 23.937 6.073 -11.754 1.00 0.00 29 VAL A O 20
ATOM 28518 N N . ASN A 1 30 ? 22.894 7.496 -10.347 1.00 0.00 30 ASN A N 20
ATOM 28519 C CA . ASN A 1 30 ? 23.427 6.877 -9.186 1.00 0.00 30 ASN A CA 20
ATOM 28520 C C . ASN A 1 30 ? 22.283 6.292 -8.433 1.00 0.00 30 ASN A C 20
ATOM 28521 O O . ASN A 1 30 ? 22.380 6.051 -7.243 1.00 0.00 30 ASN A O 20
ATOM 28532 N N . THR A 1 31 ? 21.146 6.083 -9.118 1.00 0.00 31 THR A N 20
ATOM 28533 C CA . THR A 1 31 ? 20.009 5.481 -8.473 1.00 0.00 31 THR A CA 20
ATOM 28534 C C . THR A 1 31 ? 20.314 4.017 -8.361 1.00 0.00 31 THR A C 20
ATOM 28535 O O . THR A 1 31 ? 20.079 3.382 -7.330 1.00 0.00 31 THR A O 20
ATOM 28546 N N . GLU A 1 32 ? 20.870 3.457 -9.453 1.00 0.00 32 GLU A N 20
ATOM 28547 C CA . GLU A 1 32 ? 21.241 2.067 -9.474 1.00 0.00 32 GLU A CA 20
ATOM 28548 C C . GLU A 1 32 ? 22.450 1.935 -8.603 1.00 0.00 32 GLU A C 20
ATOM 28549 O O . GLU A 1 32 ? 22.605 0.969 -7.853 1.00 0.00 32 GLU A O 20
ATOM 28561 N N . VAL A 1 33 ? 23.343 2.944 -8.696 1.00 0.00 33 VAL A N 20
ATOM 28562 C CA . VAL A 1 33 ? 24.559 2.942 -7.919 1.00 0.00 33 VAL A CA 20
ATOM 28563 C C . VAL A 1 33 ? 24.190 3.030 -6.459 1.00 0.00 33 VAL A C 20
ATOM 28564 O O . VAL A 1 33 ? 24.811 2.387 -5.628 1.00 0.00 33 VAL A O 20
ATOM 28577 N N . ARG A 1 34 ? 23.160 3.845 -6.118 1.00 0.00 34 ARG A N 20
ATOM 28578 C CA . ARG A 1 34 ? 22.737 4.003 -4.735 1.00 0.00 34 ARG A CA 20
ATOM 28579 C C . ARG A 1 34 ? 22.331 2.672 -4.169 1.00 0.00 34 ARG A C 20
ATOM 28580 O O . ARG A 1 34 ? 22.650 2.354 -3.023 1.00 0.00 34 ARG A O 20
ATOM 28601 N N . THR A 1 35 ? 21.610 1.861 -4.967 1.00 0.00 35 THR A N 20
ATOM 28602 C CA . THR A 1 35 ? 21.156 0.572 -4.488 1.00 0.00 35 THR A CA 20
ATOM 28603 C C . THR A 1 35 ? 22.353 -0.262 -4.118 1.00 0.00 35 THR A C 20
ATOM 28604 O O . THR A 1 35 ? 22.381 -0.884 -3.059 1.00 0.00 35 THR A O 20
ATOM 28615 N N . ARG A 1 36 ? 23.374 -0.291 -4.991 1.00 0.00 36 ARG A N 20
ATOM 28616 C CA . ARG A 1 36 ? 24.563 -1.074 -4.722 1.00 0.00 36 ARG A CA 20
ATOM 28617 C C . ARG A 1 36 ? 25.364 -0.436 -3.608 1.00 0.00 36 ARG A C 20
ATOM 28618 O O . ARG A 1 36 ? 25.940 -1.129 -2.774 1.00 0.00 36 ARG A O 20
ATOM 28639 N N . LEU A 1 37 ? 25.402 0.911 -3.577 1.00 0.00 37 LEU A N 20
ATOM 28640 C CA . LEU A 1 37 ? 26.185 1.638 -2.602 1.00 0.00 37 LEU A CA 20
ATOM 28641 C C . LEU A 1 37 ? 25.717 1.325 -1.218 1.00 0.00 37 LEU A C 20
ATOM 28642 O O . LEU A 1 37 ? 26.511 0.952 -0.351 1.00 0.00 37 LEU A O 20
ATOM 28658 N N . LEU A 1 38 ? 24.403 1.442 -0.977 1.00 0.00 38 LEU A N 20
ATOM 28659 C CA . LEU A 1 38 ? 23.906 1.205 0.344 1.00 0.00 38 LEU A CA 20
ATOM 28660 C C . LEU A 1 38 ? 23.727 -0.267 0.543 1.00 0.00 38 LEU A C 20
ATOM 28661 O O . LEU A 1 38 ? 23.774 -0.750 1.667 1.00 0.00 38 LEU A O 20
ATOM 28677 N N . GLY A 1 39 ? 23.509 -1.021 -0.551 1.00 0.00 39 GLY A N 20
ATOM 28678 C CA . GLY A 1 39 ? 23.327 -2.445 -0.433 1.00 0.00 39 GLY A CA 20
ATOM 28679 C C . GLY A 1 39 ? 24.596 -3.082 0.060 1.00 0.00 39 GLY A C 20
ATOM 28680 O O . GLY A 1 39 ? 24.561 -3.928 0.946 1.00 0.00 39 GLY A O 20
ATOM 28684 N N . HIS A 1 40 ? 25.763 -2.680 -0.494 1.00 0.00 40 HIS A N 20
ATOM 28685 C CA . HIS A 1 40 ? 27.010 -3.292 -0.078 1.00 0.00 40 HIS A CA 20
ATOM 28686 C C . HIS A 1 40 ? 27.354 -2.858 1.315 1.00 0.00 40 HIS A C 20
ATOM 28687 O O . HIS A 1 40 ? 27.827 -3.663 2.116 1.00 0.00 40 HIS A O 20
ATOM 28701 N N . LEU A 1 41 ? 27.136 -1.568 1.646 1.00 0.00 41 LEU A N 20
ATOM 28702 C CA . LEU A 1 41 ? 27.450 -1.108 2.981 1.00 0.00 41 LEU A CA 20
ATOM 28703 C C . LEU A 1 41 ? 26.526 -1.804 3.946 1.00 0.00 41 LEU A C 20
ATOM 28704 O O . LEU A 1 41 ? 26.934 -2.179 5.044 1.00 0.00 41 LEU A O 20
ATOM 28720 N N . ALA A 1 42 ? 25.246 -1.989 3.555 1.00 0.00 42 ALA A N 20
ATOM 28721 C CA . ALA A 1 42 ? 24.294 -2.662 4.411 1.00 0.00 42 ALA A CA 20
ATOM 28722 C C . ALA A 1 42 ? 24.728 -4.085 4.602 1.00 0.00 42 ALA A C 20
ATOM 28723 O O . ALA A 1 42 ? 24.616 -4.621 5.696 1.00 0.00 42 ALA A O 20
ATOM 28730 N N . ASN A 1 43 ? 25.233 -4.741 3.532 1.00 0.00 43 ASN A N 20
ATOM 28731 C CA . ASN A 1 43 ? 25.672 -6.112 3.666 1.00 0.00 43 ASN A CA 20
ATOM 28732 C C . ASN A 1 43 ? 26.848 -6.162 4.602 1.00 0.00 43 ASN A C 20
ATOM 28733 O O . ASN A 1 43 ? 26.979 -7.098 5.384 1.00 0.00 43 ASN A O 20
ATOM 28744 N N . CYS A 1 44 ? 27.746 -5.151 4.538 1.00 0.00 44 CYS A N 20
ATOM 28745 C CA . CYS A 1 44 ? 28.898 -5.149 5.409 1.00 0.00 44 CYS A CA 20
ATOM 28746 C C . CYS A 1 44 ? 28.446 -4.997 6.839 1.00 0.00 44 CYS A C 20
ATOM 28747 O O . CYS A 1 44 ? 28.976 -5.650 7.737 1.00 0.00 44 CYS A O 20
ATOM 28755 N N . MET A 1 45 ? 27.442 -4.124 7.080 1.00 0.00 45 MET A N 20
ATOM 28756 C CA . MET A 1 45 ? 26.957 -3.898 8.425 1.00 0.00 45 MET A CA 20
ATOM 28757 C C . MET A 1 45 ? 26.215 -5.117 8.874 1.00 0.00 45 MET A C 20
ATOM 28758 O O . MET A 1 45 ? 26.287 -5.518 10.032 1.00 0.00 45 MET A O 20
ATOM 28772 N N . THR A 1 46 ? 25.450 -5.716 7.950 1.00 0.00 46 THR A N 20
ATOM 28773 C CA . THR A 1 46 ? 24.687 -6.899 8.266 1.00 0.00 46 THR A CA 20
ATOM 28774 C C . THR A 1 46 ? 25.623 -8.022 8.626 1.00 0.00 46 THR A C 20
ATOM 28775 O O . THR A 1 46 ? 25.402 -8.733 9.605 1.00 0.00 46 THR A O 20
ATOM 28786 N N . GLN A 1 47 ? 26.699 -8.215 7.826 1.00 0.00 47 GLN A N 20
ATOM 28787 C CA . GLN A 1 47 ? 27.638 -9.283 8.093 1.00 0.00 47 GLN A CA 20
ATOM 28788 C C . GLN A 1 47 ? 28.340 -9.015 9.398 1.00 0.00 47 GLN A C 20
ATOM 28789 O O . GLN A 1 47 ? 28.524 -9.921 10.209 1.00 0.00 47 GLN A O 20
ATOM 28803 N N . ILE A 1 48 ? 28.757 -7.750 9.630 1.00 0.00 48 ILE A N 20
ATOM 28804 C CA . ILE A 1 48 ? 29.439 -7.419 10.858 1.00 0.00 48 ILE A CA 20
ATOM 28805 C C . ILE A 1 48 ? 28.698 -6.252 11.514 1.00 0.00 48 ILE A C 20
ATOM 28806 O O . ILE A 1 48 ? 27.954 -6.503 12.501 1.00 0.00 48 ILE A O 20
ATOM 28823 N N . ASP B 1 1 ? 47.446 -6.416 19.303 1.00 0.00 1 ASP B N 20
ATOM 28824 C CA . ASP B 1 1 ? 46.410 -7.018 18.423 1.00 0.00 1 ASP B CA 20
ATOM 28825 C C . ASP B 1 1 ? 46.318 -6.265 17.121 1.00 0.00 1 ASP B C 20
ATOM 28826 O O . ASP B 1 1 ? 45.385 -5.497 16.888 1.00 0.00 1 ASP B O 20
ATOM 28835 N N . PRO B 1 2 ? 47.282 -6.496 16.253 1.00 0.00 2 PRO B N 20
ATOM 28836 C CA . PRO B 1 2 ? 47.331 -5.833 14.957 1.00 0.00 2 PRO B CA 20
ATOM 28837 C C . PRO B 1 2 ? 46.266 -6.299 14.010 1.00 0.00 2 PRO B C 20
ATOM 28838 O O . PRO B 1 2 ? 45.951 -5.619 13.038 1.00 0.00 2 PRO B O 20
ATOM 28849 N N . SER B 1 3 ? 45.684 -7.487 14.281 1.00 0.00 3 SER B N 20
ATOM 28850 C CA . SER B 1 3 ? 44.649 -8.018 13.423 1.00 0.00 3 SER B CA 20
ATOM 28851 C C . SER B 1 3 ? 43.439 -7.126 13.500 1.00 0.00 3 SER B C 20
ATOM 28852 O O . SER B 1 3 ? 42.726 -6.951 12.515 1.00 0.00 3 SER B O 20
ATOM 28860 N N . VAL B 1 4 ? 43.182 -6.543 14.690 1.00 0.00 4 VAL B N 20
ATOM 28861 C CA . VAL B 1 4 ? 42.042 -5.673 14.863 1.00 0.00 4 VAL B CA 20
ATOM 28862 C C . VAL B 1 4 ? 42.228 -4.456 14.001 1.00 0.00 4 VAL B C 20
ATOM 28863 O O . VAL B 1 4 ? 41.309 -4.022 13.304 1.00 0.00 4 VAL B O 20
ATOM 28876 N N . LEU B 1 5 ? 43.446 -3.878 14.031 1.00 0.00 5 LEU B N 20
ATOM 28877 C CA . LEU B 1 5 ? 43.728 -2.696 13.253 1.00 0.00 5 LEU B CA 20
ATOM 28878 C C . LEU B 1 5 ? 43.656 -3.044 11.793 1.00 0.00 5 LEU B C 20
ATOM 28879 O O . LEU B 1 5 ? 43.142 -2.273 10.986 1.00 0.00 5 LEU B O 20
ATOM 28895 N N . GLY B 1 6 ? 44.175 -4.235 11.428 1.00 0.00 6 GLY B N 20
ATOM 28896 C CA . GLY B 1 6 ? 44.175 -4.664 10.047 1.00 0.00 6 GLY B CA 20
ATOM 28897 C C . GLY B 1 6 ? 42.762 -4.793 9.558 1.00 0.00 6 GLY B C 20
ATOM 28898 O O . GLY B 1 6 ? 42.463 -4.433 8.425 1.00 0.00 6 GLY B O 20
ATOM 28902 N N . LYS B 1 7 ? 41.859 -5.334 10.401 1.00 0.00 7 LYS B N 20
ATOM 28903 C CA . LYS B 1 7 ? 40.478 -5.507 10.001 1.00 0.00 7 LYS B CA 20
ATOM 28904 C C . LYS B 1 7 ? 39.859 -4.154 9.747 1.00 0.00 7 LYS B C 20
ATOM 28905 O O . LYS B 1 7 ? 39.135 -3.967 8.770 1.00 0.00 7 LYS B O 20
ATOM 28924 N N . TYR B 1 8 ? 40.132 -3.181 10.638 1.00 0.00 8 TYR B N 20
ATOM 28925 C CA . TYR B 1 8 ? 39.575 -1.851 10.493 1.00 0.00 8 TYR B CA 20
ATOM 28926 C C . TYR B 1 8 ? 40.078 -1.242 9.203 1.00 0.00 8 TYR B C 20
ATOM 28927 O O . TYR B 1 8 ? 39.301 -0.690 8.422 1.00 0.00 8 TYR B O 20
ATOM 28945 N N . ARG B 1 9 ? 41.406 -1.333 8.957 1.00 0.00 9 ARG B N 20
ATOM 28946 C CA . ARG B 1 9 ? 41.992 -0.763 7.761 1.00 0.00 9 ARG B CA 20
ATOM 28947 C C . ARG B 1 9 ? 41.445 -1.466 6.549 1.00 0.00 9 ARG B C 20
ATOM 28948 O O . ARG B 1 9 ? 41.188 -0.842 5.520 1.00 0.00 9 ARG B O 20
ATOM 28969 N N . ALA B 1 10 ? 41.268 -2.795 6.648 1.00 0.00 10 ALA B N 20
ATOM 28970 C CA . ALA B 1 10 ? 40.763 -3.573 5.538 1.00 0.00 10 ALA B CA 20
ATOM 28971 C C . ALA B 1 10 ? 39.386 -3.090 5.178 1.00 0.00 10 ALA B C 20
ATOM 28972 O O . ALA B 1 10 ? 39.046 -2.984 4.000 1.00 0.00 10 ALA B O 20
ATOM 28979 N N . GLY B 1 11 ? 38.558 -2.787 6.199 1.00 0.00 11 GLY B N 20
ATOM 28980 C CA . GLY B 1 11 ? 37.212 -2.328 5.952 1.00 0.00 11 GLY B CA 20
ATOM 28981 C C . GLY B 1 11 ? 37.249 -1.026 5.205 1.00 0.00 11 GLY B C 20
ATOM 28982 O O . GLY B 1 11 ? 36.460 -0.809 4.290 1.00 0.00 11 GLY B O 20
ATOM 28986 N N . PHE B 1 12 ? 38.170 -0.117 5.585 1.00 0.00 12 PHE B N 20
ATOM 28987 C CA . PHE B 1 12 ? 38.249 1.165 4.922 1.00 0.00 12 PHE B CA 20
ATOM 28988 C C . PHE B 1 12 ? 38.800 1.005 3.541 1.00 0.00 12 PHE B C 20
ATOM 28989 O O . PHE B 1 12 ? 38.411 1.733 2.631 1.00 0.00 12 PHE B O 20
ATOM 29006 N N . SER B 1 13 ? 39.741 0.060 3.346 1.00 0.00 13 SER B N 20
ATOM 29007 C CA . SER B 1 13 ? 40.290 -0.154 2.026 1.00 0.00 13 SER B CA 20
ATOM 29008 C C . SER B 1 13 ? 39.148 -0.566 1.138 1.00 0.00 13 SER B C 20
ATOM 29009 O O . SER B 1 13 ? 39.047 -0.135 -0.011 1.00 0.00 13 SER B O 20
ATOM 29017 N N . GLU B 1 14 ? 38.264 -1.435 1.671 1.00 0.00 14 GLU B N 20
ATOM 29018 C CA . GLU B 1 14 ? 37.124 -1.891 0.921 1.00 0.00 14 GLU B CA 20
ATOM 29019 C C . GLU B 1 14 ? 36.176 -0.739 0.686 1.00 0.00 14 GLU B C 20
ATOM 29020 O O . GLU B 1 14 ? 35.596 -0.633 -0.393 1.00 0.00 14 GLU B O 20
ATOM 29032 N N . CYS B 1 15 ? 35.989 0.164 1.690 1.00 0.00 15 CYS B N 20
ATOM 29033 C CA . CYS B 1 15 ? 35.064 1.257 1.517 1.00 0.00 15 CYS B CA 20
ATOM 29034 C C . CYS B 1 15 ? 35.575 2.171 0.445 1.00 0.00 15 CYS B C 20
ATOM 29035 O O . CYS B 1 15 ? 34.807 2.648 -0.380 1.00 0.00 15 CYS B O 20
ATOM 29043 N N . MET B 1 16 ? 36.902 2.413 0.419 1.00 0.00 16 MET B N 20
ATOM 29044 C CA . MET B 1 16 ? 37.475 3.303 -0.563 1.00 0.00 16 MET B CA 20
ATOM 29045 C C . MET B 1 16 ? 37.185 2.771 -1.939 1.00 0.00 16 MET B C 20
ATOM 29046 O O . MET B 1 16 ? 36.783 3.520 -2.826 1.00 0.00 16 MET B O 20
ATOM 29060 N N . ASN B 1 17 ? 37.379 1.453 -2.150 1.00 0.00 17 ASN B N 20
ATOM 29061 C CA . ASN B 1 17 ? 37.135 0.872 -3.451 1.00 0.00 17 ASN B CA 20
ATOM 29062 C C . ASN B 1 17 ? 35.670 1.000 -3.795 1.00 0.00 17 ASN B C 20
ATOM 29063 O O . ASN B 1 17 ? 35.320 1.274 -4.941 1.00 0.00 17 ASN B O 20
ATOM 29074 N N . GLU B 1 18 ? 34.775 0.798 -2.803 1.00 0.00 18 GLU B N 20
ATOM 29075 C CA . GLU B 1 18 ? 33.350 0.878 -3.061 1.00 0.00 18 GLU B CA 20
ATOM 29076 C C . GLU B 1 18 ? 32.959 2.288 -3.431 1.00 0.00 18 GLU B C 20
ATOM 29077 O O . GLU B 1 18 ? 32.153 2.497 -4.342 1.00 0.00 18 GLU B O 20
ATOM 29089 N N . VAL B 1 19 ? 33.527 3.302 -2.745 1.00 0.00 19 VAL B N 20
ATOM 29090 C CA . VAL B 1 19 ? 33.152 4.663 -3.057 1.00 0.00 19 VAL B CA 20
ATOM 29091 C C . VAL B 1 19 ? 33.782 5.037 -4.372 1.00 0.00 19 VAL B C 20
ATOM 29092 O O . VAL B 1 19 ? 33.257 5.867 -5.109 1.00 0.00 19 VAL B O 20
ATOM 29105 N N . THR B 1 20 ? 34.953 4.435 -4.685 1.00 0.00 20 THR B N 20
ATOM 29106 C CA . THR B 1 20 ? 35.625 4.713 -5.940 1.00 0.00 20 THR B CA 20
ATOM 29107 C C . THR B 1 20 ? 34.700 4.322 -7.060 1.00 0.00 20 THR B C 20
ATOM 29108 O O . THR B 1 20 ? 34.637 4.996 -8.083 1.00 0.00 20 THR B O 20
ATOM 29119 N N . ARG B 1 21 ? 33.969 3.199 -6.895 1.00 0.00 21 ARG B N 20
ATOM 29120 C CA . ARG B 1 21 ? 33.037 2.762 -7.915 1.00 0.00 21 ARG B CA 20
ATOM 29121 C C . ARG B 1 21 ? 31.973 3.812 -8.070 1.00 0.00 21 ARG B C 20
ATOM 29122 O O . ARG B 1 21 ? 31.525 4.091 -9.182 1.00 0.00 21 ARG B O 20
ATOM 29143 N N . PHE B 1 22 ? 31.538 4.420 -6.945 1.00 0.00 22 PHE B N 20
ATOM 29144 C CA . PHE B 1 22 ? 30.513 5.441 -7.009 1.00 0.00 22 PHE B CA 20
ATOM 29145 C C . PHE B 1 22 ? 31.070 6.618 -7.779 1.00 0.00 22 PHE B C 20
ATOM 29146 O O . PHE B 1 22 ? 30.416 7.171 -8.661 1.00 0.00 22 PHE B O 20
ATOM 29163 N N . LEU B 1 23 ? 32.311 7.020 -7.443 1.00 0.00 23 LEU B N 20
ATOM 29164 C CA . LEU B 1 23 ? 32.965 8.129 -8.096 1.00 0.00 23 LEU B CA 20
ATOM 29165 C C . LEU B 1 23 ? 33.192 7.840 -9.554 1.00 0.00 23 LEU B C 20
ATOM 29166 O O . LEU B 1 23 ? 33.103 8.733 -10.391 1.00 0.00 23 LEU B O 20
ATOM 29182 N N . SER B 1 24 ? 33.494 6.581 -9.898 1.00 0.00 24 SER B N 20
ATOM 29183 C CA . SER B 1 24 ? 33.779 6.228 -11.271 1.00 0.00 24 SER B CA 20
ATOM 29184 C C . SER B 1 24 ? 32.524 6.374 -12.075 1.00 0.00 24 SER B C 20
ATOM 29185 O O . SER B 1 24 ? 32.550 6.302 -13.301 1.00 0.00 24 SER B O 20
ATOM 29193 N N . THR B 1 25 ? 31.387 6.587 -11.389 1.00 0.00 25 THR B N 20
ATOM 29194 C CA . THR B 1 25 ? 30.139 6.713 -12.072 1.00 0.00 25 THR B CA 20
ATOM 29195 C C . THR B 1 25 ? 29.953 8.154 -12.440 1.00 0.00 25 THR B C 20
ATOM 29196 O O . THR B 1 25 ? 29.399 8.466 -13.493 1.00 0.00 25 THR B O 20
ATOM 29207 N N . CYS B 1 26 ? 30.423 9.083 -11.575 1.00 0.00 26 CYS B N 20
ATOM 29208 C CA . CYS B 1 26 ? 30.242 10.482 -11.863 1.00 0.00 26 CYS B CA 20
ATOM 29209 C C . CYS B 1 26 ? 31.486 11.219 -11.458 1.00 0.00 26 CYS B C 20
ATOM 29210 O O . CYS B 1 26 ? 31.903 11.173 -10.302 1.00 0.00 26 CYS B O 20
ATOM 29218 N N . GLU B 1 27 ? 32.087 11.953 -12.421 1.00 0.00 27 GLU B N 20
ATOM 29219 C CA . GLU B 1 27 ? 33.281 12.710 -12.137 1.00 0.00 27 GLU B CA 20
ATOM 29220 C C . GLU B 1 27 ? 33.064 14.091 -12.684 1.00 0.00 27 GLU B C 20
ATOM 29221 O O . GLU B 1 27 ? 33.941 14.658 -13.333 1.00 0.00 27 GLU B O 20
ATOM 29233 N N . GLY B 1 28 ? 31.868 14.667 -12.429 1.00 0.00 28 GLY B N 20
ATOM 29234 C CA . GLY B 1 28 ? 31.567 15.989 -12.928 1.00 0.00 28 GLY B CA 20
ATOM 29235 C C . GLY B 1 28 ? 31.898 16.983 -11.859 1.00 0.00 28 GLY B C 20
ATOM 29236 O O . GLY B 1 28 ? 32.985 17.554 -11.843 1.00 0.00 28 GLY B O 20
ATOM 29240 N N . VAL B 1 29 ? 30.952 17.204 -10.921 1.00 0.00 29 VAL B N 20
ATOM 29241 C CA . VAL B 1 29 ? 31.178 18.156 -9.855 1.00 0.00 29 VAL B CA 20
ATOM 29242 C C . VAL B 1 29 ? 31.590 17.378 -8.651 1.00 0.00 29 VAL B C 20
ATOM 29243 O O . VAL B 1 29 ? 31.272 17.728 -7.517 1.00 0.00 29 VAL B O 20
ATOM 29256 N N . ASN B 1 30 ? 32.330 16.282 -8.888 1.00 0.00 30 ASN B N 20
ATOM 29257 C CA . ASN B 1 30 ? 32.787 15.467 -7.818 1.00 0.00 30 ASN B CA 20
ATOM 29258 C C . ASN B 1 30 ? 34.273 15.556 -7.800 1.00 0.00 30 ASN B C 20
ATOM 29259 O O . ASN B 1 30 ? 34.941 14.689 -7.267 1.00 0.00 30 ASN B O 20
ATOM 29270 N N . THR B 1 31 ? 34.828 16.608 -8.425 1.00 0.00 31 THR B N 20
ATOM 29271 C CA . THR B 1 31 ? 36.256 16.789 -8.413 1.00 0.00 31 THR B CA 20
ATOM 29272 C C . THR B 1 31 ? 36.607 17.304 -7.051 1.00 0.00 31 THR B C 20
ATOM 29273 O O . THR B 1 31 ? 37.577 16.873 -6.423 1.00 0.00 31 THR B O 20
ATOM 29284 N N . GLU B 1 32 ? 35.783 18.252 -6.562 1.00 0.00 32 GLU B N 20
ATOM 29285 C CA . GLU B 1 32 ? 35.984 18.814 -5.253 1.00 0.00 32 GLU B CA 20
ATOM 29286 C C . GLU B 1 32 ? 35.597 17.753 -4.269 1.00 0.00 32 GLU B C 20
ATOM 29287 O O . GLU B 1 32 ? 36.236 17.570 -3.230 1.00 0.00 32 GLU B O 20
ATOM 29299 N N . VAL B 1 33 ? 34.513 17.020 -4.606 1.00 0.00 33 VAL B N 20
ATOM 29300 C CA . VAL B 1 33 ? 34.024 15.971 -3.745 1.00 0.00 33 VAL B CA 20
ATOM 29301 C C . VAL B 1 33 ? 35.078 14.892 -3.665 1.00 0.00 33 VAL B C 20
ATOM 29302 O O . VAL B 1 33 ? 35.293 14.323 -2.609 1.00 0.00 33 VAL B O 20
ATOM 29315 N N . ARG B 1 34 ? 35.754 14.588 -4.800 1.00 0.00 34 ARG B N 20
ATOM 29316 C CA . ARG B 1 34 ? 36.781 13.557 -4.825 1.00 0.00 34 ARG B CA 20
ATOM 29317 C C . ARG B 1 34 ? 37.869 13.898 -3.850 1.00 0.00 34 ARG B C 20
ATOM 29318 O O . ARG B 1 34 ? 38.374 13.024 -3.142 1.00 0.00 34 ARG B O 20
ATOM 29339 N N . THR B 1 35 ? 38.263 15.184 -3.793 1.00 0.00 35 THR B N 20
ATOM 29340 C CA . THR B 1 35 ? 39.326 15.590 -2.897 1.00 0.00 35 THR B CA 20
ATOM 29341 C C . THR B 1 35 ? 38.921 15.276 -1.482 1.00 0.00 35 THR B C 20
ATOM 29342 O O . THR B 1 35 ? 39.703 14.725 -0.713 1.00 0.00 35 THR B O 20
ATOM 29353 N N . ARG B 1 36 ? 37.678 15.626 -1.108 1.00 0.00 36 ARG B N 20
ATOM 29354 C CA . ARG B 1 36 ? 37.205 15.371 0.237 1.00 0.00 36 ARG B CA 20
ATOM 29355 C C . ARG B 1 36 ? 36.988 13.887 0.440 1.00 0.00 36 ARG B C 20
ATOM 29356 O O . ARG B 1 36 ? 37.259 13.354 1.513 1.00 0.00 36 ARG B O 20
ATOM 29377 N N . LEU B 1 37 ? 36.501 13.194 -0.607 1.00 0.00 37 LEU B N 20
ATOM 29378 C CA . LEU B 1 37 ? 36.189 11.784 -0.520 1.00 0.00 37 LEU B CA 20
ATOM 29379 C C . LEU B 1 37 ? 37.416 10.996 -0.193 1.00 0.00 37 LEU B C 20
ATOM 29380 O O . LEU B 1 37 ? 37.426 10.205 0.753 1.00 0.00 37 LEU B O 20
ATOM 29396 N N . LEU B 1 38 ? 38.501 11.213 -0.952 1.00 0.00 38 LEU B N 20
ATOM 29397 C CA . LEU B 1 38 ? 39.688 10.449 -0.716 1.00 0.00 38 LEU B CA 20
ATOM 29398 C C . LEU B 1 38 ? 40.454 11.070 0.408 1.00 0.00 38 LEU B C 20
ATOM 29399 O O . LEU B 1 38 ? 41.210 10.391 1.091 1.00 0.00 38 LEU B O 20
ATOM 29415 N N . GLY B 1 39 ? 40.282 12.387 0.624 1.00 0.00 39 GLY B N 20
ATOM 29416 C CA . GLY B 1 39 ? 40.989 13.053 1.690 1.00 0.00 39 GLY B CA 20
ATOM 29417 C C . GLY B 1 39 ? 40.529 12.519 3.017 1.00 0.00 39 GLY B C 20
ATOM 29418 O O . GLY B 1 39 ? 41.343 12.236 3.888 1.00 0.00 39 GLY B O 20
ATOM 29422 N N . HIS B 1 40 ? 39.200 12.353 3.206 1.00 0.00 40 HIS B N 20
ATOM 29423 C CA . HIS B 1 40 ? 38.703 11.876 4.481 1.00 0.00 40 HIS B CA 20
ATOM 29424 C C . HIS B 1 40 ? 39.058 10.430 4.662 1.00 0.00 40 HIS B C 20
ATOM 29425 O O . HIS B 1 40 ? 39.426 10.016 5.761 1.00 0.00 40 HIS B O 20
ATOM 29439 N N . LEU B 1 41 ? 38.947 9.615 3.594 1.00 0.00 41 LEU B N 20
ATOM 29440 C CA . LEU B 1 41 ? 39.282 8.214 3.723 1.00 0.00 41 LEU B CA 20
ATOM 29441 C C . LEU B 1 41 ? 40.760 8.110 4.003 1.00 0.00 41 LEU B C 20
ATOM 29442 O O . LEU B 1 41 ? 41.189 7.272 4.794 1.00 0.00 41 LEU B O 20
ATOM 29458 N N . ALA B 1 42 ? 41.577 8.966 3.349 1.00 0.00 42 ALA B N 20
ATOM 29459 C CA . ALA B 1 42 ? 43.005 8.947 3.571 1.00 0.00 42 ALA B CA 20
ATOM 29460 C C . ALA B 1 42 ? 43.286 9.333 4.992 1.00 0.00 42 ALA B C 20
ATOM 29461 O O . ALA B 1 42 ? 44.165 8.761 5.623 1.00 0.00 42 ALA B O 20
ATOM 29468 N N . ASN B 1 43 ? 42.549 10.328 5.535 1.00 0.00 43 ASN B N 20
ATOM 29469 C CA . ASN B 1 43 ? 42.776 10.735 6.904 1.00 0.00 43 ASN B CA 20
ATOM 29470 C C . ASN B 1 43 ? 42.421 9.594 7.818 1.00 0.00 43 ASN B C 20
ATOM 29471 O O . ASN B 1 43 ? 43.085 9.379 8.827 1.00 0.00 43 ASN B O 20
ATOM 29482 N N . CYS B 1 44 ? 41.351 8.835 7.491 1.00 0.00 44 CYS B N 20
ATOM 29483 C CA . CYS B 1 44 ? 40.959 7.730 8.335 1.00 0.00 44 CYS B CA 20
ATOM 29484 C C . CYS B 1 44 ? 42.036 6.674 8.310 1.00 0.00 44 CYS B C 20
ATOM 29485 O O . CYS B 1 44 ? 42.361 6.087 9.342 1.00 0.00 44 CYS B O 20
ATOM 29493 N N . MET B 1 45 ? 42.616 6.413 7.119 1.00 0.00 45 MET B N 20
ATOM 29494 C CA . MET B 1 45 ? 43.645 5.400 6.997 1.00 0.00 45 MET B CA 20
ATOM 29495 C C . MET B 1 45 ? 44.886 5.898 7.670 1.00 0.00 45 MET B C 20
ATOM 29496 O O . MET B 1 45 ? 45.610 5.144 8.311 1.00 0.00 45 MET B O 20
ATOM 29510 N N . THR B 1 46 ? 45.165 7.199 7.503 1.00 0.00 46 THR B N 20
ATOM 29511 C CA . THR B 1 46 ? 46.335 7.793 8.103 1.00 0.00 46 THR B CA 20
ATOM 29512 C C . THR B 1 46 ? 46.224 7.719 9.604 1.00 0.00 46 THR B C 20
ATOM 29513 O O . THR B 1 46 ? 47.182 7.364 10.286 1.00 0.00 46 THR B O 20
ATOM 29524 N N . GLN B 1 47 ? 45.039 8.071 10.157 1.00 0.00 47 GLN B N 20
ATOM 29525 C CA . GLN B 1 47 ? 44.854 8.047 11.591 1.00 0.00 47 GLN B CA 20
ATOM 29526 C C . GLN B 1 47 ? 44.949 6.623 12.080 1.00 0.00 47 GLN B C 20
ATOM 29527 O O . GLN B 1 47 ? 45.579 6.354 13.101 1.00 0.00 47 GLN B O 20
ATOM 29541 N N . ILE B 1 48 ? 44.313 5.676 11.357 1.00 0.00 48 ILE B N 20
ATOM 29542 C CA . ILE B 1 48 ? 44.358 4.293 11.766 1.00 0.00 48 ILE B CA 20
ATOM 29543 C C . ILE B 1 48 ? 44.866 3.462 10.585 1.00 0.00 48 ILE B C 20
ATOM 29544 O O . ILE B 1 48 ? 46.062 3.061 10.614 1.00 0.00 48 ILE B O 20
#

Foldseek 3Di:
DVVVVVVVLVVLVVVLVVVVVVCVVPVDVCVVVVCVSVVVSVVVNVVD/DVVVVVVVLVVLVVVLVVVVVVCVVPVDVCVVVVCVSVVVSVVVNVVD

Solvent-accessible surface area: 6163 Å² total; per-residue (Å²): 141,113,86,36,73,35,74,15,123,55,2,6,57,81,0,57,84,21,3,61,164,1,24,87,48,15,160,59,112,14,108,139,26,136,99,139,5,54,36,18,2,39,85,12,90,108,141,36,140,112,88,36,74,34,75,14,123,56,2,6,57,82,0,56,84,22,3,62,160,1,25,85,48,15,163,57,111,14,109,141,26,137,100,138,4,54,36,19,2,38,84,12,91,108,141,36

Secondary structure (DSSP, 8-state):
-HHHHHHHHHHHHHHHHHHHHHHTT--SS-HHHHHHHHHHHHHHHHH-/-HHHHHHHHHHHHHHHHHHHHHHTT--SS-HHHHHHHHHHHHHHHHH-

Nearest PDB structures (foldseek):
  7c4o-assembly1_B  TM=9.597E-01  e=1.224E-06  Homo sapiens
  6o8w-assembly1_Z  TM=5.942E-01  e=7.034E+00  Enterococcus faecalis
  5b1o-assembly1_B  TM=6.494E-01  e=9.906E+00  Escherichia coli
  7c4o-assembly1_B  TM=1.008E+00  e=6.035E-07  Homo sapiens
  7c4o-assembly1_B  TM=9.790E-01  e=1.326E-05  Homo sapiens

Organism: Homo sapiens (NCBI:txid9606)

InterPro domains:
  IPR003650 Orange domain [PF07527] (109-148)
  IPR003650 Orange domain [PS51054] (110-143)
  IPR003650 Orange domain [SM00511] (108-152)
  IPR011598 Myc-type, basic helix-loop-helix (bHLH) domain [PF00010] (35-92)
  IPR011598 Myc-type, basic helix-loop-helix (bHLH) domain [PS50888] (34-91)
  IPR011598 Myc-type, basic helix-loop-helix (bHLH) domain [SM00353] (40-97)
  IPR036638 Helix-loop-helix DNA-binding domain superfamily [G3DSA:4.10.280.10] (26-95)
  IPR036638 Helix-loop-helix DNA-binding domain superfamily [SSF47459] (25-94)
  IPR050370 Hairy and Enhancer of Split/HEY-related [PTHR10985] (33-278)

GO terms:
  GO:1990837 sequence-specific double-stranded DNA binding (F, IDA)
  GO:0005634 nucleus (C, EXP)
  GO:0003677 DNA binding (F, TAS)
  GO:0007399 nervous system development (P, TAS)
  GO:0005654 nucleoplasm (C, TAS)
  GO:0005515 protein binding (F, IPI)
  GO:0045892 negative regulation of DNA-templated transcription (P, IDA)
  GO:0000122 negative regulation of transcription by RNA polymerase II (P, IDA)
  GO:0042826 histone deacetylase binding (F, IPI)
  GO:0005654 nucleoplasm (C, IDA)
  GO:0097150 neuronal stem cell population maintenance (P, IEP)
  GO:0007219 Notch signaling pathway (P, IDA)
  GO:2000737 negative regulation of stem cell differentiation (P, IMP)
  GO:2000974 negative regulation of pro-B cell differentiation (P, IMP)
  GO:0007219 Notch signaling pathway (P, IMP)

Radius of gyration: 13.31 Å; Cα contacts (8 Å, |Δi|>4): 54; chains: 2; bounding box: 27×28×35 Å